Protein 4XG1 (pdb70)

InterPro domains:
  IPR000183 Ornithine/DAP/Arg decarboxylase [PR01179] (58-76)
  IPR000183 Ornithine/DAP/Arg decarboxylase [PR01179] (78-90)
  IPR000183 Ornithine/DAP/Arg decarboxylase [PR01179] (191-204)
  IPR000183 Ornithine/DAP/Arg decarboxylase [PR01179] (271-290)
  IPR000183 Ornithine/DAP/Arg decarboxylase [PR01179] (374-387)
  IPR002986 Diaminopimelate decarboxylase, LysA [MF_02120] (16-417)
  IPR002986 Diaminopimelate decarboxylase, LysA [PR01181] (76-93)
  IPR002986 Diaminopimelate decarboxylase, LysA [PR01181] (165-174)
  IPR002986 Diaminopimelate decarboxylase, LysA [PR01181] (299-317)
  IPR002986 Diaminopimelate decarboxylase, LysA [PR01181] (384-406)
  IPR002986 Diaminopimelate decarboxylase, LysA [TIGR01048] (5-416)
  IPR002986 Diaminopimelate decarboxylase, LysA [cd06828] (27-395)
  IPR009006 Alanine racemase/group IV decarboxylase, C-terminal [G3DSA:2.40.37.10] (17-413)
  IPR009006 Alanine racemase/group IV decarboxylase, C-terminal [SSF50621] (254-418)
  IPR022644 Orn/DAP/Arg decarboxylase 2, N-terminal [PF02784] (36-281)
  IPR022653 Orn/DAP/Arg decarboxylase 2, pyridoxal-phosphate binding site [PS00878] (58-76)
  IPR022657 Orn/DAP/Arg decarboxylase 2, conserved site [PS00879] (226-242)
  IPR029066 PLP-binding barrel [G3DSA:3.20.20.10] (35-278)
  IPR029066 PLP-binding barrel [SSF51419] (27-283)

Sequence (1625 aa):
DHFNYQNRLFVEGLPVEQVVKKTGTPAYIYSRATIERHWQAFDSKHPHLICYAVKANSNLAVLNLMARMGSGFDIVSVGELMRVIQAGGDPKKIVFSGVGKTEIEISAALQANIMCFNVESISELYRINSVAKALNVKAPISIRINPNKFGIEIEQALDVYKIASDLEFLEIKGVDCHIGSQLTIAPFIELDKLLILIDLLAEKGITISHLDLGGGLGVPYDDEPPEPAEYMTAIINRMRLKLIFEPGRAIMANAGVLVTKVEFLKLNDYKNFAIVDAAMNDLIRPALYSAWQNIIPLNTDYQDGQDRPVRSYDIVGPICETGDFLGKERQLALAEGDYLVIRSTGAYGSTMSSNYNSRCRAAEILVDGEKAFIVREREELKDLWRGEHILPIDHFNYQNDGRLFVEGLPVEQVVKKTGTPAYIYSRATIERHWQAFDSAAGKHPHLICYAVKANSNLAVLNLMARMGSGFDIVSVGELMRVIQAGGDPKKIVFSGVGKTEIEISAALQANIMCFNVESISELYRINSVAKALNVKAPISIRINPNIDAGTHPYISTGLKENKFGIEIEQALDVYKIASDLEFLEIKGVDCHIGSQLTEIAPFIEALDKLLILIDLLAEKGITISHLDLGGGLGVPYDDETPPEPAEYMTAIINRMAGRSLKLIFEPGRAIMANAGVLVTKVEFLKLNKNFAIVDAAMNDLIRPALYSAWQNIIPLNTDYQDGQDRPVRSYDIVGPICETGDFLGKERQLALAEGDYLVIRSTGAYGSTMSSNYNSRCRAAEILVDGEKAFIVREREELKDLWRGEHILPIDHFNYQNDGRLFVEGLPVEQVVKKTGTPAYIYSRATIERHWQAFDSAAGKHPHLICYAVKANSNLAVLNLMARMGSGFDIVSVGELMRVIQAGGDPKKIVFSGVGKTEIEISAALQANIMCFNVESISELYRINSVAKALNVKAPISIRINPNIDAGLKENKFGIEIEQALDVYKIASDLEFLEIKGVDCHIGSQLTEIAPFIEALDKLLILIDLLAEKGITISHLDLGGGLGVPYDDETPPEPAEYMTAIINRMAGRSLKLIFEPGRAIMANAGVLVTKVEFLKLNDKNFAIVDAAMNDLIRPALYSAWQNIIPLNTDYQDGQDRPVRSYDIVGPICETGDFLGKERQLALAEGDYLVIRSTGAYGSTMSSNYNSRCRAAEILVDGEKAFIVREREELKDLWRGEHILPIDHFNYQNDGRLFVEGLPVEQVVKKTGTPAYIYSRATIERHWQAFDSAAGHPHLICYAVKANSNLAVLNLMARMGSGFDIVSVGELMRVIQAGGDPKKIVFSGVGKTEIEISAALQANIMCFNVESISELYRINSVAKALNVKAPISIRINPENKFGIEIEQALDVYKIASDLEFLEIKGVDCHIGSQLTEIAPFIEALDKLLILIDLLAEKITISHLDLGGGLGVPYDDETPPEPAEYMTAIINRMGRSLKLIFEPGRAIMANAGVLVTKVEFLKLNDKNFAIVDAAMNDLIRPALYSAWQNIIPLNTDYQDGQDRPVRSYDIVGPICETGDFLGKERQLALAEGDYLVIRSTGAYGSTMSSNYNSRCRAAEILVDGEKAFIVREREELKDLWRGEHILPIHH

CATH classification: 2.40.37.10 (+1 more: 3.20.20.10)

Foldseek 3Di:
DQFDDPVFTARFQGHPCVVCVVAPDFEKEFELVLLVVLQVLQVVPQFEAEAAECLFPVFLVSLLSCQVVVHHHEYAFLVSVVSNVVSVHQQQRYEYEYADYDLVRLLVSVVSPHNEYAYWDLVVLVSNLVSLVVVVAAHEYAFAEDVPSGGDDPVCRVVSVVVQVVRDSYDYAAYEYEHAAQDDDVVLLNCVSVVVVDVVVDVVDDDYQAYESEEHHRDDFDPDDDQSNRDVCVVVVSDPHYYYYHYYLSSFQQRMKTKWFFADWDDDPVAIEGEIADKCLQFVCCLPPVDAWDKAFSDPDDDPPDFFDWDFYWYAYDDDDPSIGDHGGDGTGDDHGTMMMTGRQRTRGRSNHDCPVNNWHHWYWYDDNHDIDGSGHTDDSVVSQVPDDDDDD/DQFDQDVQQFTARQAGGPCVVCVVAPDFEKEFELVLLVVLQVLQVVLLPPFFEAEAAECLFPVFLVSLLSCQVVVHHHEEAFLVSVVSNVVSVHQQQRYEYEYADYDLVRLLVSVVSPHNEYAYWDLVVLVSNLVSLVVVVAAHEYAFAEQEQQDCVVVVVLNVCSVPDRGTDYPVCRCVSVVVNVVRDRYAYAAYEYDRAAQDQELVRLVSVVVRVVVVQVVVVVVVHHYQAYESEEHFRDDFDPGHGDQSSRSSNVVVVSCVDDNRYYYYHYYLSSFQQSMKTKWFFADWDDPLIEGEIADKCLQFVCCLPPVDAWDKAFSGPDDDPPDFFDWDFYFYAYDDDDPSIGDHGGDGTGDDHGTMMMTGRQRTRGRSNHDCPVNNWHHWYWYDDNHDIDTSGHTDDSVVSQVPHDDDDD/DQFDQDPQQFTARFQGGPCVVCVVAPDFEKEFELVLLVVLQVLQVCLLPPFFEAEAAECLFPVFLVSLLSCQVVVHAHEEAFLVSVVSNVVSPHQQQRYEYEYADYDLVGLLVSVVSPHNEYAYWDLVVLVSNLVSLVVVVAAHEYAFAEDDADDDCRPDDSGTDYPVCRVVSVVVNVVRDRYDYAAYEYEHAAQGQELVRLLVVLVVVVVVQVVVVVVVHHYQAYESEEHQRDDQDPGHGDRSSRSSNVVVVSCVDDNRYYYYHYYLSSFQQSMKTKWFFADWDDDPAIAGEIADKCLQFVCCLPPVDAWDKAFSGPDDDPPDFFDWDFYFYAYDDDDPSIGDHGGDTTGDDHGTMMMTGRQRTRGNSNHDCPVNAWHHWYWYDDNHDIDTSGHTDDSVCSQPPPDDDDD/DQFDQDVQQFTARQQGGPCVVCVVAPDFEKEFELVLLLVLQVLQVVLLVAFEAEAAECLFPVFLVSLLSCQVVVHAHEEAFLVSVVSNVVSVHQQQRYEYEYADYDLVRLLVSVVSPHNEYAYWDLVVLVSNLVSLVVVVAAHEYAFAEPCPDRGGDDPVCRCVSVVVQVVRDRYDYAAYEYEHAAQDQELVVLVVVLVVVVVVQVVCVVVPHYQAYESEEHQRDDFDPGHGDQSSRSSNSVSVVCVHRHYYYYHYYLSSFQQRMKTKWFFADWDDDVAIEGEIADKCLQFVCCLPPVDAWDKAFSGPDDDPPDFFDWDFYFYAYDDDDPSIGDHGGDGTGDDHGTMMMTGRQRTRGRSRHDCVVNAWHHWYWYDDNHDIDGSGHTDDSVVSQPPDDDDPDPD

Organism: Psychromonas ingrahamii (strain DSM 17664 / CCUG 51855 / 37) (NCBI:txid357804)

Radius of gyration: 34.73 Å; Cα contacts (8 Å, |Δi|>4): 4039; chains: 4; bounding box: 93×93×92 Å

B-factor: mean 31.54, std 16.33, range [2.0, 98.33]

Structure (mmCIF, N/CA/C/O backbone):
data_4XG1
#
_entry.id   4XG1
#
_cell.length_a   89.960
_cell.length_b   103.130
_cell.length_c   93.590
_cell.angle_alpha   90.00
_cell.angle_beta   94.77
_cell.angle_gamma   90.00
#
_symmetry.space_group_name_H-M   'P 1 21 1'
#
loop_
_entity.id
_entity.type
_entity.pdbx_description
1 polymer 'Diaminopimelate decarboxylase'
2 non-polymer 'THIOCYANATE ION'
3 non-polymer 'POTASSIUM ION'
4 non-polymer PROPANE
5 non-polymer '(2S)-2-amino-6-[[3-hydroxy-2-methyl-5-(phosphonooxymethyl)pyridin-4-yl]methylideneamino]hexanoic acid'
6 water water
#
loop_
_atom_site.group_PDB
_atom_site.id
_atom_site.type_symbol
_atom_site.label_atom_id
_atom_site.label_alt_id
_atom_site.label_comp_id
_atom_site.label_asym_id
_atom_site.label_entity_id
_atom_site.label_seq_id
_atom_site.pdbx_PDB_ins_code
_atom_site.Cartn_x
_atom_site.Cartn_y
_atom_site.Cartn_z
_atom_site.occupancy
_atom_site.B_iso_or_equiv
_atom_site.auth_seq_id
_atom_site.auth_comp_id
_atom_site.auth_asym_id
_atom_site.auth_atom_id
_atom_site.pdbx_PDB_model_num
ATOM 1 N N . ASP A 1 2 ? 2.425 -24.331 13.306 1.00 63.47 2 ASP A N 1
ATOM 2 C CA . ASP A 1 2 ? 2.561 -24.454 14.751 1.00 65.52 2 ASP A CA 1
ATOM 3 C C . ASP A 1 2 ? 3.036 -25.798 15.332 1.00 65.78 2 ASP A C 1
ATOM 4 O O . ASP A 1 2 ? 2.301 -26.766 15.352 1.00 69.10 2 ASP A O 1
ATOM 9 N N . HIS A 1 3 ? 4.253 -25.833 15.843 1.00 57.88 3 HIS A N 1
ATOM 10 C CA . HIS A 1 3 ? 4.751 -26.957 16.612 1.00 55.81 3 HIS A CA 1
ATOM 11 C C . HIS A 1 3 ? 4.780 -26.620 18.098 1.00 51.20 3 HIS A C 1
ATOM 12 O O . HIS A 1 3 ? 5.578 -27.193 18.865 1.00 48.73 3 HIS A O 1
ATOM 19 N N . PHE A 1 4 ? 3.957 -25.643 18.497 1.00 46.97 4 PHE A N 1
ATOM 20 C CA . PHE A 1 4 ? 3.740 -25.352 19.909 1.00 49.26 4 PHE A CA 1
ATOM 21 C C . PHE A 1 4 ? 2.466 -26.090 20.263 1.00 50.50 4 PHE A C 1
ATOM 22 O O . PHE A 1 4 ? 1.387 -25.703 19.813 1.00 43.64 4 PHE A O 1
ATOM 30 N N . ASN A 1 5 ? 2.598 -27.151 21.062 1.00 52.76 5 ASN A N 1
ATOM 31 C CA . ASN A 1 5 ? 1.510 -28.145 21.251 1.00 53.83 5 ASN A CA 1
ATOM 32 C C . ASN A 1 5 ? 1.493 -28.725 22.647 1.00 46.11 5 ASN A C 1
ATOM 33 O O . ASN A 1 5 ? 2.540 -29.097 23.186 1.00 42.25 5 ASN A O 1
ATOM 38 N N . TYR A 1 6 ? 0.317 -28.737 23.263 1.00 46.13 6 TYR A N 1
ATOM 39 C CA . TYR A 1 6 ? 0.171 -29.356 24.589 1.00 53.69 6 TYR A CA 1
ATOM 40 C C . TYR A 1 6 ? 0.291 -30.891 24.391 1.00 55.73 6 TYR A C 1
ATOM 41 O O . TYR A 1 6 ? -0.134 -31.392 23.357 1.00 55.51 6 TYR A O 1
ATOM 50 N N . GLN A 1 7 ? 0.895 -31.593 25.355 1.00 52.14 7 GLN A N 1
ATOM 51 C CA . GLN A 1 7 ? 1.329 -32.995 25.170 1.00 53.16 7 GLN A CA 1
ATOM 52 C C . GLN A 1 7 ? 1.760 -33.646 26.508 1.00 54.67 7 GLN A C 1
ATOM 53 O O . GLN A 1 7 ? 2.940 -33.973 26.710 1.00 58.06 7 GLN A O 1
ATOM 55 N N . ASN A 1 8 ? 0.775 -33.808 27.400 1.00 51.60 8 ASN A N 1
ATOM 56 C CA . ASN A 1 8 ? 0.832 -34.707 28.561 1.00 48.44 8 ASN A CA 1
ATOM 57 C C . ASN A 1 8 ? -0.591 -34.975 28.956 1.00 43.26 8 ASN A C 1
ATOM 58 O O . ASN A 1 8 ? -0.841 -35.138 30.123 1.00 39.28 8 ASN A O 1
ATOM 60 N N . ARG A 1 11 ? 1.732 -30.627 29.748 1.00 50.92 11 ARG A N 1
ATOM 61 C CA . ARG A 1 11 ? 2.875 -29.757 29.566 1.00 48.95 11 ARG A CA 1
ATOM 62 C C . ARG A 1 11 ? 2.993 -29.265 28.079 1.00 51.12 11 ARG A C 1
ATOM 63 O O . ARG A 1 11 ? 2.730 -30.010 27.107 1.00 49.22 11 ARG A O 1
ATOM 65 N N . LEU A 1 12 ? 3.303 -27.967 27.911 1.00 51.91 12 LEU A N 1
ATOM 66 C CA . LEU A 1 12 ? 3.441 -27.349 26.568 1.00 46.74 12 LEU A CA 1
ATOM 67 C C . LEU A 1 12 ? 4.793 -27.672 25.972 1.00 42.17 12 LEU A C 1
ATOM 68 O O . LEU A 1 12 ? 5.811 -27.588 26.635 1.00 37.79 12 LEU A O 1
ATOM 73 N N . PHE A 1 13 ? 4.788 -28.044 24.706 1.00 43.67 13 PHE A N 1
ATOM 74 C CA . PHE A 1 13 ? 6.001 -28.463 24.037 1.00 49.60 13 PHE A CA 1
ATOM 75 C C . PHE A 1 13 ? 6.232 -27.568 22.860 1.00 42.99 13 PHE A C 1
ATOM 76 O O . PHE A 1 13 ? 5.297 -27.069 22.240 1.00 42.54 13 PHE A O 1
ATOM 84 N N . VAL A 1 14 ? 7.498 -27.425 22.527 1.00 38.75 14 VAL A N 1
ATOM 85 C CA . VAL A 1 14 ? 7.884 -26.762 21.306 1.00 35.34 14 VAL A CA 1
ATOM 86 C C . VAL A 1 14 ? 8.679 -27.810 20.564 1.00 35.62 14 VAL A C 1
ATOM 87 O O . VAL A 1 14 ? 9.764 -28.190 21.011 1.00 31.36 14 VAL A O 1
ATOM 91 N N . GLU A 1 15 ? 8.142 -28.248 19.434 1.00 39.94 15 GLU A N 1
ATOM 92 C CA . GLU A 1 15 ? 8.693 -29.392 18.719 1.00 46.12 15 GLU A CA 1
ATOM 93 C C . GLU A 1 15 ? 8.924 -30.478 19.766 1.00 45.12 15 GLU A C 1
ATOM 94 O O . GLU A 1 15 ? 8.019 -30.750 20.555 1.00 47.76 15 GLU A O 1
ATOM 100 N N . GLY A 1 16 ? 10.123 -31.025 19.858 1.00 44.25 16 GLY A N 1
ATOM 101 C CA . GLY A 1 16 ? 10.369 -32.115 20.783 1.00 45.94 16 GLY A CA 1
ATOM 102 C C . GLY A 1 16 ? 10.631 -31.747 22.219 1.00 49.67 16 GLY A C 1
ATOM 103 O O . GLY A 1 16 ? 10.834 -32.629 23.057 1.00 57.07 16 GLY A O 1
ATOM 104 N N . LEU A 1 17 ? 10.637 -30.462 22.548 1.00 53.09 17 LEU A N 1
ATOM 105 C CA . LEU A 1 17 ? 11.067 -30.057 23.884 1.00 53.82 17 LEU A CA 1
ATOM 106 C C . LEU A 1 17 ? 9.958 -29.423 24.710 1.00 51.54 17 LEU A C 1
ATOM 107 O O . LEU A 1 17 ? 9.153 -28.634 24.210 1.00 50.43 17 LEU A O 1
ATOM 112 N N . PRO A 1 18 ? 9.947 -29.733 26.002 1.00 49.10 18 PRO A N 1
ATOM 113 C CA . PRO A 1 18 ? 9.082 -28.981 26.881 1.00 47.98 18 PRO A CA 1
ATOM 114 C C . PRO A 1 18 ? 9.586 -27.550 26.972 1.00 44.56 18 PRO A C 1
ATOM 115 O O . PRO A 1 18 ? 10.779 -27.309 27.109 1.00 47.37 18 PRO A O 1
ATOM 119 N N . VAL A 1 19 ? 8.664 -26.607 26.940 1.00 44.44 19 VAL A N 1
ATOM 120 C CA . VAL A 1 19 ? 9.015 -25.203 27.033 1.00 41.45 19 VAL A CA 1
ATOM 121 C C . VAL A 1 19 ? 9.642 -24.932 28.385 1.00 43.24 19 VAL A C 1
ATOM 122 O O . VAL A 1 19 ? 10.603 -24.204 28.470 1.00 45.51 19 VAL A O 1
ATOM 126 N N . GLU A 1 20 ? 9.133 -25.549 29.446 1.00 50.35 20 GLU A N 1
ATOM 127 C CA . GLU A 1 20 ? 9.694 -25.325 30.782 1.00 56.11 20 GLU A CA 1
ATOM 128 C C . GLU A 1 20 ? 11.187 -25.643 30.827 1.00 52.66 20 GLU A C 1
ATOM 129 O O . GLU A 1 20 ? 11.931 -25.045 31.608 1.00 46.63 20 GLU A O 1
ATOM 135 N N . GLN A 1 21 ? 11.610 -26.587 29.996 1.00 54.97 21 GLN A N 1
ATOM 136 C CA . GLN A 1 21 ? 12.989 -27.037 29.999 1.00 61.11 21 GLN A CA 1
ATOM 137 C C . GLN A 1 21 ? 13.932 -25.987 29.446 1.00 53.68 21 GLN A C 1
ATOM 138 O O . GLN A 1 21 ? 14.998 -25.735 30.010 1.00 48.51 21 GLN A O 1
ATOM 144 N N . VAL A 1 22 ? 13.521 -25.349 28.364 1.00 51.06 22 VAL A N 1
ATOM 145 C CA . VAL A 1 22 ? 14.359 -24.293 27.786 1.00 53.63 22 VAL A CA 1
ATOM 146 C C . VAL A 1 22 ? 14.430 -23.064 28.717 1.00 49.35 22 VAL A C 1
ATOM 147 O O . VAL A 1 22 ? 15.490 -22.642 29.131 1.00 50.14 22 VAL A O 1
ATOM 151 N N . VAL A 1 23 ? 13.304 -22.552 29.148 1.00 46.00 23 VAL A N 1
ATOM 152 C CA . VAL A 1 23 ? 13.356 -21.369 29.985 1.00 50.21 23 VAL A CA 1
ATOM 153 C C . VAL A 1 23 ? 14.048 -21.586 31.332 1.00 54.58 23 VAL A C 1
ATOM 154 O O . VAL A 1 23 ? 14.365 -20.618 32.034 1.00 57.95 23 VAL A O 1
ATOM 158 N N . LYS A 1 24 ? 14.242 -22.848 31.713 1.00 60.28 24 LYS A N 1
ATOM 159 C CA . LYS A 1 24 ? 14.918 -23.179 32.966 1.00 60.22 24 LYS A CA 1
ATOM 160 C C . LYS A 1 24 ? 16.386 -22.825 32.806 1.00 60.82 24 LYS A C 1
ATOM 161 O O . LYS A 1 24 ? 16.986 -22.259 33.716 1.00 61.83 24 LYS A O 1
ATOM 162 N N . LYS A 1 25 ? 16.956 -23.127 31.641 1.00 63.06 25 LYS A N 1
ATOM 163 C CA . LYS A 1 25 ? 18.366 -22.805 31.393 1.00 63.22 25 LYS A CA 1
ATOM 164 C C . LYS A 1 25 ? 18.552 -21.304 31.204 1.00 61.66 25 LYS A C 1
ATOM 165 O O . LYS A 1 25 ? 19.373 -20.682 31.885 1.00 66.10 25 LYS A O 1
ATOM 171 N N . THR A 1 26 ? 17.740 -20.715 30.330 1.00 55.18 26 THR A N 1
ATOM 172 C CA . THR A 1 26 ? 17.887 -19.311 29.942 1.00 47.54 26 THR A CA 1
ATOM 173 C C . THR A 1 26 ? 17.253 -18.268 30.886 1.00 38.27 26 THR A C 1
ATOM 174 O O . THR A 1 26 ? 17.685 -17.130 30.924 1.00 34.65 26 THR A O 1
ATOM 178 N N . GLY A 1 27 ? 16.228 -18.656 31.635 1.00 34.60 27 GLY A N 1
ATOM 179 C CA . GLY A 1 27 ? 15.443 -17.699 32.424 1.00 29.21 27 GLY A CA 1
ATOM 180 C C . GLY A 1 27 ? 14.451 -16.944 31.560 1.00 25.55 27 GLY A C 1
ATOM 181 O O . GLY A 1 27 ? 14.482 -17.022 30.323 1.00 25.14 27 GLY A O 1
ATOM 182 N N . THR A 1 28 ? 13.587 -16.178 32.211 1.00 23.14 28 THR A N 1
ATOM 183 C CA . THR A 1 28 ? 12.641 -15.320 31.515 1.00 21.00 28 THR A CA 1
ATOM 184 C C . THR A 1 28 ? 12.995 -13.862 31.726 1.00 19.03 28 THR A C 1
ATOM 185 O O . THR A 1 28 ? 13.692 -13.554 32.680 1.00 17.53 28 THR A O 1
ATOM 189 N N . PRO A 1 29 ? 12.551 -12.956 30.836 1.00 17.78 29 PRO A N 1
ATOM 190 C CA . PRO A 1 29 ? 11.770 -13.290 29.649 1.00 17.35 29 PRO A CA 1
ATOM 191 C C . PRO A 1 29 ? 12.620 -13.902 28.551 1.00 16.59 29 PRO A C 1
ATOM 192 O O . PRO A 1 29 ? 13.838 -13.652 28.489 1.00 15.01 29 PRO A O 1
ATOM 196 N N . ALA A 1 30 ? 11.958 -14.653 27.674 1.00 15.17 30 ALA A N 1
ATOM 197 C CA . ALA A 1 30 ? 12.636 -15.317 26.587 1.00 14.33 30 ALA A CA 1
ATOM 198 C C . ALA A 1 30 ? 11.743 -15.502 25.390 1.00 13.90 30 ALA A C 1
ATOM 199 O O . ALA A 1 30 ? 10.601 -15.956 25.517 1.00 15.93 30 ALA A O 1
ATOM 201 N N . TYR A 1 31 ? 12.253 -15.176 24.221 1.00 12.89 31 TYR A N 1
ATOM 202 C CA . TYR A 1 31 ? 11.554 -15.503 22.993 1.00 13.68 31 TYR A CA 1
ATOM 203 C C . TYR A 1 31 ? 11.986 -16.889 22.572 1.00 14.55 31 TYR A C 1
ATOM 204 O O . TYR A 1 31 ? 13.175 -17.228 22.682 1.00 14.26 31 TYR A O 1
ATOM 213 N N . ILE A 1 32 ? 11.044 -17.672 22.090 1.00 16.24 32 ILE A N 1
ATOM 214 C CA . ILE A 1 32 ? 11.333 -19.042 21.660 1.00 18.52 32 ILE A CA 1
ATOM 215 C C . ILE A 1 32 ? 10.760 -19.286 20.317 1.00 19.99 32 ILE A C 1
ATOM 216 O O . ILE A 1 32 ? 9.571 -19.034 20.089 1.00 21.11 32 ILE A O 1
ATOM 221 N N . TYR A 1 33 ? 11.613 -19.748 19.408 1.00 21.32 33 TYR A N 1
ATOM 222 C CA . TYR A 1 33 ? 11.212 -19.945 18.029 1.00 23.74 33 TYR A CA 1
ATOM 223 C C . TYR A 1 33 ? 11.287 -21.432 17.612 1.00 26.43 33 TYR A C 1
ATOM 224 O O . TYR A 1 33 ? 12.203 -22.141 18.012 1.00 23.75 33 TYR A O 1
ATOM 233 N N . SER A 1 34 ? 10.316 -21.860 16.789 1.00 29.82 34 SER A N 1
ATOM 234 C CA . SER A 1 34 ? 10.295 -23.187 16.168 1.00 28.23 34 SER A CA 1
ATOM 235 C C . SER A 1 34 ? 10.962 -23.160 14.821 1.00 28.25 34 SER A C 1
ATOM 236 O O . SER A 1 34 ? 10.441 -22.568 13.858 1.00 23.54 34 SER A O 1
ATOM 239 N N . ARG A 1 35 ? 12.060 -23.877 14.685 1.00 31.34 35 ARG A N 1
ATOM 240 C CA . ARG A 1 35 ? 12.649 -24.043 13.348 1.00 37.03 35 ARG A CA 1
ATOM 241 C C . ARG A 1 35 ? 11.678 -24.626 12.307 1.00 39.29 35 ARG A C 1
ATOM 242 O O . ARG A 1 35 ? 11.609 -24.165 11.154 1.00 41.70 35 ARG A O 1
ATOM 250 N N . ALA A 1 36 ? 10.976 -25.683 12.705 1.00 40.52 36 ALA A N 1
ATOM 251 C CA . ALA A 1 36 ? 10.101 -26.407 11.792 1.00 41.13 36 ALA A CA 1
ATOM 252 C C . ALA A 1 36 ? 9.010 -25.502 11.313 1.00 39.99 36 ALA A C 1
ATOM 253 O O . ALA A 1 36 ? 8.657 -25.489 10.132 1.00 38.96 36 ALA A O 1
ATOM 255 N N . THR A 1 37 ? 8.450 -24.736 12.239 1.00 40.21 37 THR A N 1
ATOM 256 C CA . THR A 1 37 ? 7.352 -23.838 11.871 1.00 36.87 37 THR A CA 1
ATOM 257 C C . THR A 1 37 ? 7.819 -22.808 10.878 1.00 34.03 37 THR A C 1
ATOM 258 O O . THR A 1 37 ? 7.099 -22.468 9.952 1.00 36.21 37 THR A O 1
ATOM 262 N N . ILE A 1 38 ? 9.032 -22.314 11.056 1.00 35.45 38 ILE A N 1
ATOM 263 C CA . ILE A 1 38 ? 9.561 -21.289 10.143 1.00 37.22 38 ILE A CA 1
ATOM 264 C C . ILE A 1 38 ? 9.695 -21.867 8.726 1.00 37.33 38 ILE A C 1
ATOM 265 O O . ILE A 1 38 ? 9.300 -21.241 7.722 1.00 31.87 38 ILE A O 1
ATOM 270 N N . GLU A 1 39 ? 10.276 -23.065 8.668 1.00 40.21 39 GLU A N 1
ATOM 271 C CA . GLU A 1 39 ? 10.537 -23.738 7.392 1.00 40.40 39 GLU A CA 1
ATOM 272 C C . GLU A 1 39 ? 9.253 -24.127 6.706 1.00 46.23 39 GLU A C 1
ATOM 273 O O . GLU A 1 39 ? 9.033 -23.802 5.527 1.00 55.59 39 GLU A O 1
ATOM 279 N N . ARG A 1 40 ? 8.346 -24.735 7.456 1.00 47.75 40 ARG A N 1
ATOM 280 C CA . ARG A 1 40 ? 7.061 -25.075 6.894 1.00 50.46 40 ARG A CA 1
ATOM 281 C C . ARG A 1 40 ? 6.398 -23.855 6.290 1.00 51.04 40 ARG A C 1
ATOM 282 O O . ARG A 1 40 ? 5.874 -23.908 5.167 1.00 58.36 40 ARG A O 1
ATOM 290 N N . HIS A 1 41 ? 6.408 -22.746 7.027 1.00 53.14 41 HIS A N 1
ATOM 291 C CA . HIS A 1 41 ? 5.692 -21.558 6.576 1.00 53.74 41 HIS A CA 1
ATOM 292 C C . HIS A 1 41 ? 6.330 -20.939 5.320 1.00 54.05 41 HIS A C 1
ATOM 293 O O . HIS A 1 41 ? 5.609 -20.411 4.471 1.00 52.92 41 HIS A O 1
ATOM 300 N N . TRP A 1 42 ? 7.660 -20.991 5.204 1.00 53.92 42 TRP A N 1
ATOM 301 C CA . TRP A 1 42 ? 8.345 -20.449 4.013 1.00 53.80 42 TRP A CA 1
ATOM 302 C C . TRP A 1 42 ? 8.023 -21.334 2.809 1.00 53.59 42 TRP A C 1
ATOM 303 O O . TRP A 1 42 ? 7.691 -20.836 1.737 1.00 51.45 42 TRP A O 1
ATOM 305 N N . GLN A 1 43 ? 8.048 -22.647 3.024 1.00 52.26 43 GLN A N 1
ATOM 306 C CA . GLN A 1 43 ? 7.697 -23.616 1.969 1.00 51.90 43 GLN A CA 1
ATOM 307 C C . GLN A 1 43 ? 6.253 -23.553 1.500 1.00 50.96 43 GLN A C 1
ATOM 308 O O . GLN A 1 43 ? 5.981 -23.569 0.294 1.00 51.90 43 GLN A O 1
ATOM 314 N N . ALA A 1 44 ? 5.326 -23.478 2.436 1.00 49.60 44 ALA A N 1
ATOM 315 C CA . ALA A 1 44 ? 3.935 -23.266 2.069 1.00 54.88 44 ALA A CA 1
ATOM 316 C C . ALA A 1 44 ? 3.798 -22.187 0.990 1.00 53.97 44 ALA A C 1
ATOM 317 O O . ALA A 1 44 ? 3.037 -22.347 0.039 1.00 61.17 44 ALA A O 1
ATOM 318 N N . PHE A 1 45 ? 4.528 -21.089 1.140 1.00 50.53 45 PHE A N 1
ATOM 319 C CA . PHE A 1 45 ? 4.512 -20.012 0.139 1.00 46.67 45 PHE A CA 1
ATOM 320 C C . PHE A 1 45 ? 5.212 -20.415 -1.174 1.00 51.66 45 PHE A C 1
ATOM 321 O O . PHE A 1 45 ? 4.755 -20.100 -2.270 1.00 51.95 45 PHE A O 1
ATOM 329 N N . ASP A 1 46 ? 6.377 -21.028 -1.037 1.00 48.18 46 ASP A N 1
ATOM 330 C CA . ASP A 1 46 ? 7.213 -21.309 -2.178 1.00 49.13 46 ASP A CA 1
ATOM 331 C C . ASP A 1 46 ? 6.527 -22.307 -3.124 1.00 48.50 46 ASP A C 1
ATOM 332 O O . ASP A 1 46 ? 6.459 -22.093 -4.335 1.00 39.36 46 ASP A O 1
ATOM 337 N N . SER A 1 47 ? 6.044 -23.400 -2.535 1.00 48.39 47 SER A N 1
ATOM 338 C CA . SER A 1 47 ? 5.267 -24.385 -3.249 1.00 39.17 47 SER A CA 1
ATOM 339 C C . SER A 1 47 ? 3.963 -23.753 -3.697 1.00 35.54 47 SER A C 1
ATOM 340 O O . SER A 1 47 ? 3.790 -23.529 -4.875 1.00 29.35 47 SER A O 1
ATOM 343 N N . LYS A 1 51 ? 6.674 -23.387 -9.701 1.00 65.47 51 LYS A N 1
ATOM 344 C CA . LYS A 1 51 ? 6.866 -23.342 -11.156 1.00 65.87 51 LYS A CA 1
ATOM 345 C C . LYS A 1 51 ? 6.843 -21.903 -11.658 1.00 67.56 51 LYS A C 1
ATOM 346 O O . LYS A 1 51 ? 7.906 -21.328 -11.958 1.00 79.64 51 LYS A O 1
ATOM 348 N N . HIS A 1 52 ? 5.668 -21.276 -11.679 1.00 60.97 52 HIS A N 1
ATOM 349 C CA . HIS A 1 52 ? 5.572 -19.924 -12.209 1.00 62.58 52 HIS A CA 1
ATOM 350 C C . HIS A 1 52 ? 6.818 -19.210 -11.694 1.00 71.75 52 HIS A C 1
ATOM 351 O O . HIS A 1 52 ? 7.122 -19.333 -10.499 1.00 89.44 52 HIS A O 1
ATOM 358 N N . PRO A 1 53 ? 7.583 -18.540 -12.584 1.00 69.08 53 PRO A N 1
ATOM 359 C CA . PRO A 1 53 ? 8.823 -17.873 -12.167 1.00 62.14 53 PRO A CA 1
ATOM 360 C C . PRO A 1 53 ? 8.558 -16.944 -10.969 1.00 57.02 53 PRO A C 1
ATOM 361 O O . PRO A 1 53 ? 7.801 -15.971 -11.073 1.00 53.44 53 PRO A O 1
ATOM 362 N N . HIS A 1 54 ? 9.152 -17.273 -9.827 1.00 50.00 54 HIS A N 1
ATOM 363 C CA . HIS A 1 54 ? 8.928 -16.516 -8.602 1.00 50.26 54 HIS A CA 1
ATOM 364 C C . HIS A 1 54 ? 10.169 -16.408 -7.717 1.00 46.06 54 HIS A C 1
ATOM 365 O O . HIS A 1 54 ? 11.094 -17.242 -7.767 1.00 37.11 54 HIS A O 1
ATOM 372 N N . LEU A 1 55 ? 10.148 -15.392 -6.864 1.00 41.11 55 LEU A N 1
ATOM 373 C CA . LEU A 1 55 ? 11.082 -15.346 -5.731 1.00 39.90 55 LEU A CA 1
ATOM 374 C C . LEU A 1 55 ? 10.354 -14.956 -4.450 1.00 37.40 55 LEU A C 1
ATOM 375 O O . LEU A 1 55 ? 9.503 -14.068 -4.434 1.00 33.97 55 LEU A O 1
ATOM 380 N N . ILE A 1 56 ? 10.698 -15.647 -3.371 1.00 38.80 56 ILE A N 1
ATOM 381 C CA . ILE A 1 56 ? 10.208 -15.278 -2.046 1.00 38.87 56 ILE A CA 1
ATOM 382 C C . ILE A 1 56 ? 11.258 -14.534 -1.240 1.00 33.44 56 ILE A C 1
ATOM 383 O O . ILE A 1 56 ? 12.286 -15.104 -0.833 1.00 25.94 56 ILE A O 1
ATOM 388 N N . CYS A 1 57 ? 10.981 -13.239 -1.101 1.00 29.01 57 CYS A N 1
ATOM 389 C CA . CYS A 1 57 ? 11.869 -12.307 -0.419 1.00 31.04 57 CYS A CA 1
ATOM 390 C C . CYS A 1 57 ? 11.388 -12.042 0.992 1.00 26.03 57 CYS A C 1
ATOM 391 O O . CYS A 1 57 ? 10.631 -11.132 1.210 1.00 24.40 57 CYS A O 1
ATOM 394 N N . TYR A 1 58 ? 11.791 -12.884 1.917 1.00 24.35 58 TYR A N 1
ATOM 395 C CA . TYR A 1 58 ? 11.386 -12.732 3.302 1.00 25.24 58 TYR A CA 1
ATOM 396 C C . TYR A 1 58 ? 11.619 -11.316 3.800 1.00 23.50 58 TYR A C 1
ATOM 397 O O . TYR A 1 58 ? 12.643 -10.712 3.509 1.00 23.92 58 TYR A O 1
ATOM 406 N N . ALA A 1 59 ? 10.635 -10.786 4.506 1.00 20.70 59 ALA A N 1
ATOM 407 C CA . ALA A 1 59 ? 10.669 -9.416 4.985 1.00 18.41 59 ALA A CA 1
ATOM 408 C C . ALA A 1 59 ? 11.416 -9.382 6.325 1.00 18.27 59 ALA A C 1
ATOM 409 O O . ALA A 1 59 ? 10.879 -9.718 7.374 1.00 18.70 59 ALA A O 1
ATOM 411 N N . VAL A 1 60 ? 12.666 -8.951 6.270 1.00 16.70 60 VAL A N 1
ATOM 412 C CA . VAL A 1 60 ? 13.605 -9.070 7.394 1.00 15.68 60 VAL A CA 1
ATOM 413 C C . VAL A 1 60 ? 13.117 -8.374 8.650 1.00 13.64 60 VAL A C 1
ATOM 414 O O . VAL A 1 60 ? 13.307 -8.845 9.750 1.00 14.75 60 VAL A O 1
ATOM 418 N N . LYS A 1 61 ? 12.453 -7.273 8.447 1.00 12.75 61 LYS A N 1
ATOM 419 C CA . LYS A 1 61 ? 11.912 -6.445 9.510 1.00 13.36 61 LYS A CA 1
ATOM 420 C C . LYS A 1 61 ? 11.058 -7.203 10.521 1.00 12.18 61 LYS A C 1
ATOM 421 O O . LYS A 1 61 ? 10.871 -6.725 11.629 1.00 11.32 61 LYS A O 1
ATOM 427 N N . ALA A 1 62 ? 10.463 -8.325 10.101 1.00 11.49 62 ALA A N 1
ATOM 428 C CA . ALA A 1 62 ? 9.527 -9.072 10.961 1.00 11.07 62 ALA A CA 1
ATOM 429 C C . ALA A 1 62 ? 10.269 -9.745 12.042 1.00 10.42 62 ALA A C 1
ATOM 430 O O . ALA A 1 62 ? 9.795 -9.898 13.152 1.00 9.77 62 ALA A O 1
ATOM 432 N N . ASN A 1 63 ? 11.475 -10.146 11.698 1.00 10.94 63 ASN A N 1
ATOM 433 C CA . ASN A 1 63 ? 12.357 -10.823 12.621 1.00 11.48 63 ASN A CA 1
ATOM 434 C C . ASN A 1 63 ? 13.680 -10.957 11.940 1.00 12.17 63 ASN A C 1
ATOM 435 O O . ASN A 1 63 ? 13.782 -11.646 10.904 1.00 13.56 63 ASN A O 1
ATOM 440 N N . SER A 1 64 ? 14.686 -10.280 12.464 1.00 12.08 64 SER A N 1
ATOM 441 C CA . SER A 1 64 ? 15.966 -10.094 11.746 1.00 11.82 64 SER A CA 1
ATOM 442 C C . SER A 1 64 ? 17.090 -10.876 12.378 1.00 11.69 64 SER A C 1
ATOM 443 O O . SER A 1 64 ? 18.233 -10.718 12.036 1.00 10.61 64 SER A O 1
ATOM 446 N N . ASN A 1 65 ? 16.750 -11.753 13.297 1.00 13.15 65 ASN A N 1
ATOM 447 C CA . ASN A 1 65 ? 17.741 -12.532 13.957 1.00 14.67 65 ASN A CA 1
ATOM 448 C C . ASN A 1 65 ? 18.564 -13.355 12.968 1.00 15.59 65 ASN A C 1
ATOM 449 O O . ASN A 1 65 ? 18.032 -13.929 12.018 1.00 13.52 65 ASN A O 1
ATOM 454 N N . LEU A 1 66 ? 19.861 -13.436 13.221 1.00 17.70 66 LEU A N 1
ATOM 455 C CA . LEU A 1 66 ? 20.786 -14.078 12.275 1.00 19.28 66 LEU A CA 1
ATOM 456 C C . LEU A 1 66 ? 20.492 -15.551 11.986 1.00 18.98 66 LEU A C 1
ATOM 457 O O . LEU A 1 66 ? 20.561 -15.979 10.846 1.00 19.23 66 LEU A O 1
ATOM 462 N N . ALA A 1 67 ? 20.128 -16.304 13.007 1.00 18.99 67 ALA A N 1
ATOM 463 C CA . ALA A 1 67 ? 19.779 -17.714 12.829 1.00 18.07 67 ALA A CA 1
ATOM 464 C C . ALA A 1 67 ? 18.547 -17.835 11.996 1.00 19.02 67 ALA A C 1
ATOM 465 O O . ALA A 1 67 ? 18.464 -18.688 11.130 1.00 22.63 67 ALA A O 1
ATOM 467 N N . VAL A 1 68 ? 17.589 -16.960 12.221 1.00 18.99 68 VAL A N 1
ATOM 468 C CA . VAL A 1 68 ? 16.357 -16.993 11.467 1.00 18.97 68 VAL A CA 1
ATOM 469 C C . VAL A 1 68 ? 16.635 -16.686 10.013 1.00 22.37 68 VAL A C 1
ATOM 470 O O . VAL A 1 68 ? 16.090 -17.328 9.109 1.00 24.94 68 VAL A O 1
ATOM 474 N N . LEU A 1 69 ? 17.435 -15.667 9.770 1.00 24.09 69 LEU A N 1
ATOM 475 C CA . LEU A 1 69 ? 17.715 -15.282 8.395 1.00 24.51 69 LEU A CA 1
ATOM 476 C C . LEU A 1 69 ? 18.461 -16.413 7.708 1.00 26.24 69 LEU A C 1
ATOM 477 O O . LEU A 1 69 ? 18.227 -16.716 6.542 1.00 23.19 69 LEU A O 1
ATOM 482 N N . ASN A 1 70 ? 19.332 -17.049 8.474 1.00 27.13 70 ASN A N 1
ATOM 483 C CA . ASN A 1 70 ? 20.093 -18.119 7.958 1.00 30.99 70 ASN A CA 1
ATOM 484 C C . ASN A 1 70 ? 19.213 -19.288 7.521 1.00 37.21 70 ASN A C 1
ATOM 485 O O . ASN A 1 70 ? 19.485 -19.932 6.520 1.00 44.36 70 ASN A O 1
ATOM 490 N N . LEU A 1 71 ? 18.173 -19.603 8.279 1.00 41.14 71 LEU A N 1
ATOM 491 C CA . LEU A 1 71 ? 17.273 -20.676 7.875 1.00 39.72 71 LEU A CA 1
ATOM 492 C C . LEU A 1 71 ? 16.730 -20.390 6.502 1.00 40.60 71 LEU A C 1
ATOM 493 O O . LEU A 1 71 ? 16.675 -21.288 5.660 1.00 45.97 71 LEU A O 1
ATOM 498 N N . MET A 1 72 ? 16.303 -19.153 6.277 1.00 39.25 72 MET A N 1
ATOM 499 C CA . MET A 1 72 ? 15.780 -18.794 4.977 1.00 38.81 72 MET A CA 1
ATOM 500 C C . MET A 1 72 ? 16.858 -18.945 3.913 1.00 41.21 72 MET A C 1
ATOM 501 O O . MET A 1 72 ? 16.604 -19.461 2.829 1.00 41.65 72 MET A O 1
ATOM 506 N N . ALA A 1 73 ? 18.064 -18.488 4.239 1.00 40.48 73 ALA A N 1
ATOM 507 C CA . ALA A 1 73 ? 19.164 -18.496 3.291 1.00 39.54 73 ALA A CA 1
ATOM 508 C C . ALA A 1 73 ? 19.464 -19.919 2.811 1.00 42.03 73 ALA A C 1
ATOM 509 O O . ALA A 1 73 ? 19.755 -20.132 1.643 1.00 38.77 73 ALA A O 1
ATOM 511 N N . ARG A 1 74 ? 19.392 -20.886 3.725 1.00 44.76 74 ARG A N 1
ATOM 512 C CA . ARG A 1 74 ? 19.631 -22.288 3.393 1.00 40.08 74 ARG A CA 1
ATOM 513 C C . ARG A 1 74 ? 18.590 -22.857 2.449 1.00 41.35 74 ARG A C 1
ATOM 514 O O . ARG A 1 74 ? 18.912 -23.648 1.582 1.00 49.74 74 ARG A O 1
ATOM 522 N N . MET A 1 75 ? 17.354 -22.437 2.598 1.00 42.99 75 MET A N 1
ATOM 523 C CA . MET A 1 75 ? 16.315 -22.863 1.692 1.00 45.29 75 MET A CA 1
ATOM 524 C C . MET A 1 75 ? 16.328 -22.097 0.387 1.00 46.51 75 MET A C 1
ATOM 525 O O . MET A 1 75 ? 15.423 -22.280 -0.446 1.00 52.32 75 MET A O 1
ATOM 530 N N . GLY A 1 76 ? 17.311 -21.212 0.208 1.00 43.91 76 GLY A N 1
ATOM 531 C CA . GLY A 1 76 ? 17.468 -20.483 -1.054 1.00 38.36 76 GLY A CA 1
ATOM 532 C C . GLY A 1 76 ? 16.621 -19.240 -1.184 1.00 35.18 76 GLY A C 1
ATOM 533 O O . GLY A 1 76 ? 16.499 -18.675 -2.280 1.00 29.90 76 GLY A O 1
ATOM 534 N N . SER A 1 77 ? 16.072 -18.782 -0.051 1.00 35.10 77 SER A N 1
ATOM 535 C CA . SER A 1 77 ? 15.194 -17.604 -0.014 1.00 29.92 77 SER A CA 1
ATOM 536 C C . SER A 1 77 ? 15.877 -16.328 -0.428 1.00 24.57 77 SER A C 1
ATOM 537 O O . SER A 1 77 ? 17.080 -16.168 -0.287 1.00 20.65 77 SER A O 1
ATOM 540 N N . GLY A 1 78 ? 15.069 -15.432 -0.937 1.00 24.19 78 GLY A N 1
ATOM 541 C CA . GLY A 1 78 ? 15.465 -14.054 -1.113 1.00 27.73 78 GLY A CA 1
ATOM 542 C C . GLY A 1 78 ? 15.052 -13.278 0.135 1.00 28.98 78 GLY A C 1
ATOM 543 O O . GLY A 1 78 ? 14.431 -13.837 1.051 1.00 30.61 78 GLY A O 1
ATOM 544 N N . PHE A 1 79 ? 15.364 -11.986 0.151 1.00 27.35 79 PHE A N 1
ATOM 545 C CA . PHE A 1 79 ? 15.112 -11.151 1.309 1.00 24.44 79 PHE A CA 1
ATOM 546 C C . PHE A 1 79 ? 14.653 -9.795 0.861 1.00 21.66 79 PHE A C 1
ATOM 547 O O . PHE A 1 79 ? 15.188 -9.250 -0.090 1.00 21.35 79 PHE A O 1
ATOM 555 N N . ASP A 1 80 ? 13.675 -9.256 1.575 1.00 19.21 80 ASP A N 1
ATOM 556 C CA . ASP A 1 80 ? 13.265 -7.870 1.413 1.00 18.52 80 ASP A CA 1
ATOM 557 C C . ASP A 1 80 ? 13.814 -7.078 2.620 1.00 18.29 80 ASP A C 1
ATOM 558 O O . ASP A 1 80 ? 13.568 -7.453 3.764 1.00 19.53 80 ASP A O 1
ATOM 563 N N . ILE A 1 81 ? 14.562 -6.010 2.352 1.00 15.86 81 ILE A N 1
ATOM 564 C CA . ILE A 1 81 ? 15.249 -5.260 3.386 1.00 14.58 81 ILE A CA 1
ATOM 565 C C . ILE A 1 81 ? 14.799 -3.836 3.309 1.00 14.74 81 ILE A C 1
ATOM 566 O O . ILE A 1 81 ? 14.338 -3.379 2.242 1.00 17.25 81 ILE A O 1
ATOM 571 N N . VAL A 1 82 ? 14.971 -3.113 4.404 1.00 12.95 82 VAL A N 1
ATOM 572 C CA . VAL A 1 82 ? 14.656 -1.687 4.439 1.00 12.17 82 VAL A CA 1
ATOM 573 C C . VAL A 1 82 ? 15.764 -0.775 4.951 1.00 10.82 82 VAL A C 1
ATOM 574 O O . VAL A 1 82 ? 15.550 0.419 5.101 1.00 10.41 82 VAL A O 1
ATOM 578 N N . SER A 1 83 ? 16.956 -1.313 5.164 1.00 9.73 83 SER A N 1
ATOM 579 C CA . SER A 1 83 ? 18.057 -0.511 5.651 1.00 9.34 83 SER A CA 1
ATOM 580 C C . SER A 1 83 ? 19.360 -1.208 5.373 1.00 9.24 83 SER A C 1
ATOM 581 O O . SER A 1 83 ? 19.391 -2.409 5.118 1.00 9.27 83 SER A O 1
ATOM 584 N N . VAL A 1 84 ? 20.446 -0.453 5.475 1.00 9.18 84 VAL A N 1
ATOM 585 C CA . VAL A 1 84 ? 21.771 -1.050 5.381 1.00 9.12 84 VAL A CA 1
ATOM 586 C C . VAL A 1 84 ? 22.026 -1.984 6.550 1.00 8.82 84 VAL A C 1
ATOM 587 O O . VAL A 1 84 ? 22.745 -2.937 6.417 1.00 8.87 84 VAL A O 1
ATOM 591 N N . GLY A 1 85 ? 21.431 -1.708 7.701 1.00 9.00 85 GLY A N 1
ATOM 592 C CA . GLY A 1 85 ? 21.527 -2.600 8.807 1.00 9.28 85 GLY A CA 1
ATOM 593 C C . GLY A 1 85 ? 20.979 -3.981 8.431 1.00 10.11 85 GLY A C 1
ATOM 594 O O . GLY A 1 85 ? 21.602 -5.019 8.726 1.00 8.78 85 GLY A O 1
ATOM 595 N N . GLU A 1 86 ? 19.832 -3.986 7.745 1.00 11.13 86 GLU A N 1
ATOM 596 C CA . GLU A 1 86 ? 19.250 -5.251 7.289 1.00 12.13 86 GLU A CA 1
ATOM 597 C C . GLU A 1 86 ? 20.076 -5.893 6.193 1.00 13.54 86 GLU A C 1
ATOM 598 O O . GLU A 1 86 ? 20.238 -7.130 6.183 1.00 14.61 86 GLU A O 1
ATOM 604 N N . LEU A 1 87 ? 20.608 -5.083 5.280 1.00 13.98 87 LEU A N 1
ATOM 605 C CA . LEU A 1 87 ? 21.513 -5.609 4.272 1.00 14.46 87 LEU A CA 1
ATOM 606 C C . LEU A 1 87 ? 22.636 -6.393 4.925 1.00 15.53 87 LEU A C 1
ATOM 607 O O . LEU A 1 87 ? 22.917 -7.533 4.541 1.00 15.42 87 LEU A O 1
ATOM 612 N N . MET A 1 88 ? 23.283 -5.784 5.915 1.00 16.93 88 MET A N 1
ATOM 613 C CA . MET A 1 88 ? 24.450 -6.399 6.572 1.00 18.35 88 MET A CA 1
ATOM 614 C C . MET A 1 88 ? 24.054 -7.633 7.380 1.00 18.64 88 MET A C 1
ATOM 615 O O . MET A 1 88 ? 24.796 -8.595 7.475 1.00 20.50 88 MET A O 1
ATOM 620 N N . ARG A 1 89 ? 22.875 -7.613 7.962 1.00 18.57 89 ARG A N 1
ATOM 621 C CA . ARG A 1 89 ? 22.386 -8.774 8.678 1.00 17.82 89 ARG A CA 1
ATOM 622 C C . ARG A 1 89 ? 22.275 -9.918 7.708 1.00 16.97 89 ARG A C 1
ATOM 623 O O . ARG A 1 89 ? 22.675 -11.035 8.020 1.00 15.75 89 ARG A O 1
ATOM 631 N N . VAL A 1 90 ? 21.677 -9.654 6.559 1.00 18.45 90 VAL A N 1
ATOM 632 C CA . VAL A 1 90 ? 21.431 -10.734 5.609 1.00 20.45 90 VAL A CA 1
ATOM 633 C C . VAL A 1 90 ? 22.729 -11.326 5.107 1.00 22.28 90 VAL A C 1
ATOM 634 O O . VAL A 1 90 ? 22.864 -12.538 4.963 1.00 24.74 90 VAL A O 1
ATOM 638 N N . ILE A 1 91 ? 23.698 -10.472 4.835 1.00 23.89 91 ILE A N 1
ATOM 639 C CA . ILE A 1 91 ? 24.981 -10.963 4.405 1.00 26.22 91 ILE A CA 1
ATOM 640 C C . ILE A 1 91 ? 25.636 -11.753 5.518 1.00 27.75 91 ILE A C 1
ATOM 641 O O . ILE A 1 91 ? 26.177 -12.849 5.291 1.00 30.52 91 ILE A O 1
ATOM 646 N N . GLN A 1 92 ? 25.595 -11.200 6.716 1.00 28.25 92 GLN A N 1
ATOM 647 C CA . GLN A 1 92 ? 26.167 -11.868 7.892 1.00 29.37 92 GLN A CA 1
ATOM 648 C C . GLN A 1 92 ? 25.587 -13.283 8.067 1.00 27.63 92 GLN A C 1
ATOM 649 O O . GLN A 1 92 ? 26.311 -14.204 8.346 1.00 25.05 92 GLN A O 1
ATOM 655 N N . ALA A 1 93 ? 24.292 -13.437 7.826 1.00 28.18 93 ALA A N 1
ATOM 656 C CA . ALA A 1 93 ? 23.637 -14.740 7.928 1.00 30.89 93 ALA A CA 1
ATOM 657 C C . ALA A 1 93 ? 23.846 -15.669 6.716 1.00 31.35 93 ALA A C 1
ATOM 658 O O . ALA A 1 93 ? 23.315 -16.782 6.696 1.00 32.78 93 ALA A O 1
ATOM 660 N N . GLY A 1 94 ? 24.603 -15.215 5.713 1.00 30.77 94 GLY A N 1
ATOM 661 C CA . GLY A 1 94 ? 24.927 -16.026 4.542 1.00 27.35 94 GLY A CA 1
ATOM 662 C C . GLY A 1 94 ? 23.869 -15.975 3.486 1.00 27.54 94 GLY A C 1
ATOM 663 O O . GLY A 1 94 ? 23.750 -16.882 2.663 1.00 29.30 94 GLY A O 1
ATOM 664 N N . GLY A 1 95 ? 23.065 -14.926 3.501 1.00 28.64 95 GLY A N 1
ATOM 665 C CA . GLY A 1 95 ? 22.038 -14.740 2.476 1.00 30.86 95 GLY A CA 1
ATOM 666 C C . GLY A 1 95 ? 22.662 -14.249 1.187 1.00 32.37 95 GLY A C 1
ATOM 667 O O . GLY A 1 95 ? 23.712 -13.601 1.207 1.00 29.90 95 GLY A O 1
ATOM 668 N N . ASP A 1 96 ? 22.002 -14.571 0.077 1.00 34.45 96 ASP A N 1
ATOM 669 C CA . ASP A 1 96 ? 22.455 -14.196 -1.255 1.00 35.54 96 ASP A CA 1
ATOM 670 C C . ASP A 1 96 ? 22.025 -12.782 -1.604 1.00 31.15 96 ASP A C 1
ATOM 671 O O . ASP A 1 96 ? 20.855 -12.546 -1.913 1.00 32.68 96 ASP A O 1
ATOM 676 N N . PRO A 1 97 ? 22.983 -11.854 -1.682 1.00 29.69 97 PRO A N 1
ATOM 677 C CA . PRO A 1 97 ? 22.612 -10.468 -2.003 1.00 28.06 97 PRO A CA 1
ATOM 678 C C . PRO A 1 97 ? 21.989 -10.276 -3.356 1.00 30.09 97 PRO A C 1
ATOM 679 O O . PRO A 1 97 ? 21.400 -9.229 -3.612 1.00 29.87 97 PRO A O 1
ATOM 683 N N . LYS A 1 98 ? 22.129 -11.254 -4.247 1.00 35.44 98 LYS A N 1
ATOM 684 C CA . LYS A 1 98 ? 21.479 -11.174 -5.560 1.00 39.40 98 LYS A CA 1
ATOM 685 C C . LYS A 1 98 ? 19.999 -11.389 -5.442 1.00 37.70 98 LYS A C 1
ATOM 686 O O . LYS A 1 98 ? 19.262 -11.048 -6.361 1.00 43.57 98 LYS A O 1
ATOM 692 N N . LYS A 1 99 ? 19.562 -11.962 -4.326 1.00 34.07 99 LYS A N 1
ATOM 693 C CA . LYS A 1 99 ? 18.136 -12.209 -4.101 1.00 34.13 99 LYS A CA 1
ATOM 694 C C . LYS A 1 99 ? 17.528 -11.242 -3.116 1.00 30.99 99 LYS A C 1
ATOM 695 O O . LYS A 1 99 ? 16.552 -11.567 -2.443 1.00 30.69 99 LYS A O 1
ATOM 701 N N . ILE A 1 100 ? 18.096 -10.035 -3.051 1.00 26.61 100 ILE A N 1
ATOM 702 C CA . ILE A 1 100 ? 17.660 -9.031 -2.100 1.00 23.04 100 ILE A CA 1
ATOM 703 C C . ILE A 1 100 ? 16.999 -7.923 -2.810 1.00 21.26 100 ILE A C 1
ATOM 704 O O . ILE A 1 100 ? 17.610 -7.323 -3.713 1.00 26.48 100 ILE A O 1
ATOM 709 N N . VAL A 1 101 ? 15.788 -7.592 -2.411 1.00 18.97 101 VAL A N 1
ATOM 710 C CA . VAL A 1 101 ? 15.200 -6.335 -2.851 1.00 19.82 101 VAL A CA 1
ATOM 711 C C . VAL A 1 101 ? 15.113 -5.379 -1.672 1.00 19.18 101 VAL A C 1
ATOM 712 O O . VAL A 1 101 ? 15.007 -5.818 -0.542 1.00 20.52 101 VAL A O 1
ATOM 716 N N . PHE A 1 102 ? 15.241 -4.089 -1.971 1.00 17.13 102 PHE A N 1
ATOM 717 C CA . PHE A 1 102 ? 15.381 -3.052 -0.960 1.00 15.86 102 PHE A CA 1
ATOM 718 C C . PHE A 1 102 ? 14.268 -2.018 -1.040 1.00 16.15 102 PHE A C 1
ATOM 719 O O . PHE A 1 102 ? 14.259 -1.146 -1.910 1.00 14.70 102 PHE A O 1
ATOM 727 N N . SER A 1 103 ? 13.334 -2.136 -0.109 1.00 15.86 103 SER A N 1
ATOM 728 C CA . SER A 1 103 ? 12.217 -1.228 0.034 1.00 15.63 103 SER A CA 1
ATOM 729 C C . SER A 1 103 ? 12.572 -0.079 0.955 1.00 16.05 103 SER A C 1
ATOM 730 O O . SER A 1 103 ? 13.606 -0.113 1.630 1.00 19.17 103 SER A O 1
ATOM 733 N N . GLY A 1 104 ? 11.751 0.953 0.991 1.00 15.81 104 GLY A N 1
ATOM 734 C CA . GLY A 1 104 ? 11.924 2.013 1.968 1.00 16.61 104 GLY A CA 1
ATOM 735 C C . GLY A 1 104 ? 11.799 3.388 1.383 1.00 16.98 104 GLY A C 1
ATOM 736 O O . GLY A 1 104 ? 12.416 3.679 0.394 1.00 19.31 104 GLY A O 1
ATOM 737 N N . VAL A 1 105 ? 11.064 4.271 2.044 1.00 17.62 105 VAL A N 1
ATOM 738 C CA . VAL A 1 105 ? 10.914 5.636 1.566 1.00 19.11 105 VAL A CA 1
ATOM 739 C C . VAL A 1 105 ? 12.088 6.533 1.829 1.00 17.41 105 VAL A C 1
ATOM 740 O O . VAL A 1 105 ? 12.078 7.668 1.357 1.00 16.43 105 VAL A O 1
ATOM 744 N N . GLY A 1 106 ? 13.021 6.113 2.677 1.00 16.45 106 GLY A N 1
ATOM 745 C CA . GLY A 1 106 ? 14.035 7.061 3.205 1.00 16.38 106 GLY A CA 1
ATOM 746 C C . GLY A 1 106 ? 15.468 6.616 3.008 1.00 16.02 106 GLY A C 1
ATOM 747 O O . GLY A 1 106 ? 16.335 6.974 3.786 1.00 16.72 106 GLY A O 1
ATOM 748 N N . LYS A 1 107 ? 15.712 5.869 1.938 1.00 15.45 107 LYS A N 1
ATOM 749 C CA . LYS A 1 107 ? 17.023 5.330 1.668 1.00 14.94 107 LYS A CA 1
ATOM 750 C C . LYS A 1 107 ? 18.060 6.430 1.532 1.00 15.03 107 LYS A C 1
ATOM 751 O O . LYS A 1 107 ? 17.872 7.358 0.746 1.00 14.43 107 LYS A O 1
ATOM 757 N N . THR A 1 108 ? 19.150 6.325 2.307 1.00 15.31 108 THR A N 1
ATOM 758 C CA . THR A 1 108 ? 20.291 7.258 2.186 1.00 16.25 108 THR A CA 1
ATOM 759 C C . THR A 1 108 ? 21.287 6.859 1.099 1.00 17.99 108 THR A C 1
ATOM 760 O O . THR A 1 108 ? 21.313 5.707 0.651 1.00 18.96 108 THR A O 1
ATOM 764 N N . GLU A 1 109 ? 22.096 7.819 0.664 1.00 20.44 109 GLU A N 1
ATOM 765 C CA . GLU A 1 109 ? 23.099 7.563 -0.375 1.00 22.89 109 GLU A CA 1
ATOM 766 C C . GLU A 1 109 ? 24.023 6.464 0.090 1.00 22.24 109 GLU A C 1
ATOM 767 O O . GLU A 1 109 ? 24.373 5.560 -0.680 1.00 23.38 109 GLU A O 1
ATOM 773 N N . ILE A 1 110 ? 24.365 6.506 1.366 1.00 20.86 110 ILE A N 1
ATOM 774 C CA . ILE A 1 110 ? 25.229 5.487 1.942 1.00 22.12 110 ILE A CA 1
ATOM 775 C C . ILE A 1 110 ? 24.626 4.090 1.806 1.00 19.23 110 ILE A C 1
ATOM 776 O O . ILE A 1 110 ? 25.323 3.151 1.482 1.00 18.15 110 ILE A O 1
ATOM 781 N N . GLU A 1 111 ? 23.335 3.980 2.091 1.00 17.61 111 GLU A N 1
ATOM 782 C CA . GLU A 1 111 ? 22.648 2.707 2.014 1.00 16.20 111 GLU A CA 1
ATOM 783 C C . GLU A 1 111 ? 22.559 2.277 0.563 1.00 15.05 111 GLU A C 1
ATOM 784 O O . GLU A 1 111 ? 22.736 1.116 0.251 1.00 13.38 111 GLU A O 1
ATOM 790 N N . ILE A 1 112 ? 22.306 3.222 -0.325 1.00 14.97 112 ILE A N 1
ATOM 791 C CA . ILE A 1 112 ? 22.182 2.883 -1.746 1.00 15.34 112 ILE A CA 1
ATOM 792 C C . ILE A 1 112 ? 23.516 2.403 -2.341 1.00 15.72 112 ILE A C 1
ATOM 793 O O . ILE A 1 112 ? 23.575 1.404 -3.061 1.00 14.61 112 ILE A O 1
ATOM 798 N N . SER A 1 113 ? 24.578 3.119 -1.998 1.00 16.00 113 SER A N 1
ATOM 799 C CA . SER A 1 113 ? 25.912 2.703 -2.318 1.00 16.33 113 SER A CA 1
ATOM 800 C C . SER A 1 113 ? 26.227 1.302 -1.812 1.00 18.06 113 SER A C 1
ATOM 801 O O . SER A 1 113 ? 26.775 0.455 -2.542 1.00 19.06 113 SER A O 1
ATOM 804 N N . ALA A 1 114 ? 25.920 1.030 -0.558 1.00 17.75 114 ALA A N 1
ATOM 805 C CA . ALA A 1 114 ? 26.307 -0.261 -0.011 1.00 17.01 114 ALA A CA 1
ATOM 806 C C . ALA A 1 114 ? 25.558 -1.375 -0.738 1.00 17.08 114 ALA A C 1
ATOM 807 O O . ALA A 1 114 ? 26.098 -2.452 -0.982 1.00 16.59 114 ALA A O 1
ATOM 809 N N . ALA A 1 115 ? 24.310 -1.094 -1.089 1.00 17.33 115 ALA A N 1
ATOM 810 C CA . ALA A 1 115 ? 23.436 -2.085 -1.726 1.00 17.99 115 ALA A CA 1
ATOM 811 C C . ALA A 1 115 ? 23.858 -2.320 -3.183 1.00 19.18 115 ALA A C 1
ATOM 812 O O . ALA A 1 115 ? 23.864 -3.461 -3.683 1.00 18.04 115 ALA A O 1
ATOM 814 N N . LEU A 1 116 ? 24.224 -1.234 -3.842 1.00 19.41 116 LEU A N 1
ATOM 815 C CA . LEU A 1 116 ? 24.798 -1.335 -5.170 1.00 19.16 116 LEU A CA 1
ATOM 816 C C . LEU A 1 116 ? 26.066 -2.177 -5.100 1.00 21.18 116 LEU A C 1
ATOM 817 O O . LEU A 1 116 ? 26.227 -3.111 -5.894 1.00 21.25 116 LEU A O 1
ATOM 822 N N . GLN A 1 117 ? 26.958 -1.877 -4.159 1.00 22.41 117 GLN A N 1
ATOM 823 C CA . GLN A 1 117 ? 28.223 -2.581 -4.109 1.00 25.64 117 GLN A CA 1
ATOM 824 C C . GLN A 1 117 ? 28.046 -4.019 -3.753 1.00 26.89 117 GLN A C 1
ATOM 825 O O . GLN A 1 117 ? 28.897 -4.839 -4.038 1.00 27.35 117 GLN A O 1
ATOM 831 N N . ALA A 1 118 ? 26.938 -4.342 -3.115 1.00 29.71 118 ALA A N 1
ATOM 832 C CA . ALA A 1 118 ? 26.649 -5.729 -2.808 1.00 27.95 118 ALA A CA 1
ATOM 833 C C . ALA A 1 118 ? 25.894 -6.366 -3.957 1.00 27.27 118 ALA A C 1
ATOM 834 O O . ALA A 1 118 ? 25.613 -7.568 -3.925 1.00 30.77 118 ALA A O 1
ATOM 836 N N . ASN A 1 119 ? 25.514 -5.566 -4.942 1.00 27.12 119 ASN A N 1
ATOM 837 C CA . ASN A 1 119 ? 24.926 -6.079 -6.181 1.00 30.98 119 ASN A CA 1
ATOM 838 C C . ASN A 1 119 ? 23.535 -6.743 -6.000 1.00 29.25 119 ASN A C 1
ATOM 839 O O . ASN A 1 119 ? 23.311 -7.875 -6.401 1.00 30.55 119 ASN A O 1
ATOM 844 N N . ILE A 1 120 ? 22.618 -6.007 -5.384 1.00 27.46 120 ILE A N 1
ATOM 845 C CA . ILE A 1 120 ? 21.303 -6.538 -5.067 1.00 25.98 120 ILE A CA 1
ATOM 846 C C . ILE A 1 120 ? 20.446 -6.579 -6.273 1.00 26.52 120 ILE A C 1
ATOM 847 O O . ILE A 1 120 ? 20.693 -5.882 -7.215 1.00 29.29 120 ILE A O 1
ATOM 852 N N . MET A 1 121 ? 19.394 -7.376 -6.190 1.00 30.02 121 MET A N 1
ATOM 853 C CA . MET A 1 121 ? 18.442 -7.539 -7.264 1.00 30.09 121 MET A CA 1
ATOM 854 C C . MET A 1 121 ? 17.718 -6.283 -7.678 1.00 28.12 121 MET A C 1
ATOM 855 O O . MET A 1 121 ? 17.561 -6.040 -8.886 1.00 32.57 121 MET A O 1
ATOM 860 N N . CYS A 1 122 ? 17.206 -5.511 -6.734 1.00 24.75 122 CYS A N 1
ATOM 861 C CA . CYS A 1 122 ? 16.265 -4.435 -7.111 1.00 23.73 122 CYS A CA 1
ATOM 862 C C . CYS A 1 122 ? 16.031 -3.428 -5.985 1.00 21.16 122 CYS A C 1
ATOM 863 O O . CYS A 1 122 ? 15.990 -3.794 -4.840 1.00 20.02 122 CYS A O 1
ATOM 866 N N . PHE A 1 123 ? 15.851 -2.172 -6.352 1.00 20.78 123 PHE A N 1
ATOM 867 C CA . PHE A 1 123 ? 15.447 -1.135 -5.441 1.00 21.48 123 PHE A CA 1
ATOM 868 C C . PHE A 1 123 ? 13.985 -0.842 -5.706 1.00 22.56 123 PHE A C 1
ATOM 869 O O . PHE A 1 123 ? 13.624 -0.430 -6.801 1.00 21.76 123 PHE A O 1
ATOM 877 N N . ASN A 1 124 ? 13.137 -1.031 -4.705 1.00 22.70 124 ASN A N 1
ATOM 878 C CA . ASN A 1 124 ? 11.742 -0.640 -4.822 1.00 22.71 124 ASN A CA 1
ATOM 879 C C . ASN A 1 124 ? 11.584 0.819 -4.458 1.00 21.38 124 ASN A C 1
ATOM 880 O O . ASN A 1 124 ? 11.574 1.152 -3.284 1.00 21.93 124 ASN A O 1
ATOM 885 N N . VAL A 1 125 ? 11.459 1.677 -5.475 1.00 21.63 125 VAL A N 1
ATOM 886 C CA . VAL A 1 125 ? 11.498 3.136 -5.307 1.00 21.59 125 VAL A CA 1
ATOM 887 C C . VAL A 1 125 ? 10.157 3.733 -4.951 1.00 24.11 125 VAL A C 1
ATOM 888 O O . VAL A 1 125 ? 9.127 3.337 -5.495 1.00 26.41 125 VAL A O 1
ATOM 892 N N . GLU A 1 126 ? 10.195 4.738 -4.073 1.00 26.34 126 GLU A N 1
ATOM 893 C CA . GLU A 1 126 ? 8.998 5.306 -3.467 1.00 27.95 126 GLU A CA 1
ATOM 894 C C . GLU A 1 126 ? 8.827 6.780 -3.729 1.00 29.47 126 GLU A C 1
ATOM 895 O O . GLU A 1 126 ? 7.826 7.362 -3.334 1.00 32.56 126 GLU A O 1
ATOM 901 N N . SER A 1 127 ? 9.809 7.420 -4.322 1.00 28.37 127 SER A N 1
ATOM 902 C CA . SER A 1 127 ? 9.642 8.804 -4.657 1.00 29.69 127 SER A CA 1
ATOM 903 C C . SER A 1 127 ? 10.472 9.150 -5.877 1.00 32.17 127 SER A C 1
ATOM 904 O O . SER A 1 127 ? 11.346 8.401 -6.287 1.00 29.92 127 SER A O 1
ATOM 907 N N . ILE A 1 128 ? 10.159 10.308 -6.440 1.00 32.32 128 ILE A N 1
ATOM 908 C CA . ILE A 1 128 ? 10.842 10.807 -7.586 1.00 33.89 128 ILE A CA 1
ATOM 909 C C . ILE A 1 128 ? 12.213 11.226 -7.110 1.00 31.95 128 ILE A C 1
ATOM 910 O O . ILE A 1 128 ? 13.224 10.855 -7.739 1.00 33.08 128 ILE A O 1
ATOM 915 N N . SER A 1 129 ? 12.252 12.051 -6.059 1.00 26.36 129 SER A N 1
ATOM 916 C CA . SER A 1 129 ? 13.517 12.462 -5.500 1.00 25.09 129 SER A CA 1
ATOM 917 C C . SER A 1 129 ? 14.481 11.275 -5.370 1.00 25.53 129 SER A C 1
ATOM 918 O O . SER A 1 129 ? 15.676 11.432 -5.553 1.00 27.54 129 SER A O 1
ATOM 921 N N . GLU A 1 130 ? 13.947 10.105 -5.051 1.00 24.78 130 GLU A N 1
ATOM 922 C CA . GLU A 1 130 ? 14.752 8.948 -4.742 1.00 25.23 130 GLU A CA 1
ATOM 923 C C . GLU A 1 130 ? 15.385 8.409 -6.020 1.00 26.44 130 GLU A C 1
ATOM 924 O O . GLU A 1 130 ? 16.535 7.970 -5.988 1.00 25.27 130 GLU A O 1
ATOM 930 N N . LEU A 1 131 ? 14.623 8.406 -7.118 1.00 26.86 131 LEU A N 1
ATOM 931 C CA . LEU A 1 131 ? 15.171 8.057 -8.441 1.00 26.02 131 LEU A CA 1
ATOM 932 C C . LEU A 1 131 ? 16.412 8.851 -8.754 1.00 24.61 131 LEU A C 1
ATOM 933 O O . LEU A 1 131 ? 17.412 8.286 -9.120 1.00 24.99 131 LEU A O 1
ATOM 938 N N . TYR A 1 132 ? 16.363 10.156 -8.558 1.00 26.81 132 TYR A N 1
ATOM 939 C CA . TYR A 1 132 ? 17.514 10.982 -8.839 1.00 32.25 132 TYR A CA 1
ATOM 940 C C . TYR A 1 132 ? 18.684 10.614 -7.948 1.00 34.02 132 TYR A C 1
ATOM 941 O O . TYR A 1 132 ? 19.830 10.597 -8.393 1.00 36.73 132 TYR A O 1
ATOM 950 N N . ARG A 1 133 ? 18.393 10.328 -6.687 1.00 33.63 133 ARG A N 1
ATOM 951 C CA . ARG A 1 133 ? 19.438 9.997 -5.761 1.00 31.61 133 ARG A CA 1
ATOM 952 C C . ARG A 1 133 ? 20.116 8.687 -6.176 1.00 27.20 133 ARG A C 1
ATOM 953 O O . ARG A 1 133 ? 21.338 8.588 -6.139 1.00 26.12 133 ARG A O 1
ATOM 961 N N . ILE A 1 134 ? 19.326 7.697 -6.549 1.00 22.04 134 ILE A N 1
ATOM 962 C CA . ILE A 1 134 ? 19.870 6.421 -6.858 1.00 21.02 134 ILE A CA 1
ATOM 963 C C . ILE A 1 134 ? 20.727 6.574 -8.084 1.00 23.48 134 ILE A C 1
ATOM 964 O O . ILE A 1 134 ? 21.900 6.191 -8.084 1.00 26.56 134 ILE A O 1
ATOM 969 N N . ASN A 1 135 ? 20.145 7.170 -9.124 1.00 23.71 135 ASN A N 1
ATOM 970 C CA . ASN A 1 135 ? 20.847 7.399 -10.377 1.00 21.89 135 ASN A CA 1
ATOM 971 C C . ASN A 1 135 ? 22.152 8.136 -10.155 1.00 22.71 135 ASN A C 1
ATOM 972 O O . ASN A 1 135 ? 23.177 7.792 -10.741 1.00 22.45 135 ASN A O 1
ATOM 977 N N . SER A 1 136 ? 22.097 9.142 -9.297 1.00 23.14 136 SER A N 1
ATOM 978 C CA . SER A 1 136 ? 23.249 9.933 -8.955 1.00 23.95 136 SER A CA 1
ATOM 979 C C . SER A 1 136 ? 24.362 9.104 -8.288 1.00 24.05 136 SER A C 1
ATOM 980 O O . SER A 1 136 ? 25.532 9.258 -8.613 1.00 25.26 136 SER A O 1
ATOM 983 N N . VAL A 1 137 ? 23.998 8.194 -7.392 1.00 22.62 137 VAL A N 1
ATOM 984 C CA . VAL A 1 137 ? 24.979 7.316 -6.719 1.00 20.71 137 VAL A CA 1
ATOM 985 C C . VAL A 1 137 ? 25.477 6.216 -7.641 1.00 19.91 137 VAL A C 1
ATOM 986 O O . VAL A 1 137 ? 26.659 5.878 -7.630 1.00 19.03 137 VAL A O 1
ATOM 990 N N . ALA A 1 138 ? 24.575 5.645 -8.421 1.00 19.62 138 ALA A N 1
ATOM 991 C CA . ALA A 1 138 ? 24.942 4.652 -9.436 1.00 21.80 138 ALA A CA 1
ATOM 992 C C . ALA A 1 138 ? 25.958 5.217 -10.442 1.00 22.15 138 ALA A C 1
ATOM 993 O O . ALA A 1 138 ? 26.896 4.549 -10.864 1.00 19.68 138 ALA A O 1
ATOM 995 N N . LYS A 1 139 ? 25.698 6.451 -10.839 1.00 25.94 139 LYS A N 1
ATOM 996 C CA . LYS A 1 139 ? 26.531 7.171 -11.752 1.00 27.16 139 LYS A CA 1
ATOM 997 C C . LYS A 1 139 ? 27.905 7.255 -11.110 1.00 27.47 139 LYS A C 1
ATOM 998 O O . LYS A 1 139 ? 28.880 6.798 -11.697 1.00 33.87 139 LYS A O 1
ATOM 1004 N N . ALA A 1 140 ? 27.991 7.748 -9.886 1.00 24.95 140 ALA A N 1
ATOM 1005 C CA . ALA A 1 140 ? 29.282 7.891 -9.234 1.00 23.43 140 ALA A CA 1
ATOM 1006 C C . ALA A 1 140 ? 30.040 6.585 -9.092 1.00 22.77 140 ALA A C 1
ATOM 1007 O O . ALA A 1 140 ? 31.265 6.599 -9.022 1.00 25.43 140 ALA A O 1
ATOM 1009 N N . LEU A 1 141 ? 29.347 5.462 -9.029 1.00 22.13 141 LEU A N 1
ATOM 1010 C CA . LEU A 1 141 ? 30.006 4.147 -8.948 1.00 24.62 141 LEU A CA 1
ATOM 1011 C C . LEU A 1 141 ? 30.127 3.487 -10.312 1.00 25.86 141 LEU A C 1
ATOM 1012 O O . LEU A 1 141 ? 30.650 2.362 -10.428 1.00 25.79 141 LEU A O 1
ATOM 1017 N N . ASN A 1 142 ? 29.612 4.144 -11.332 1.00 25.13 142 ASN A N 1
ATOM 1018 C CA . ASN A 1 142 ? 29.561 3.541 -12.645 1.00 29.48 142 ASN A CA 1
ATOM 1019 C C . ASN A 1 142 ? 28.935 2.168 -12.760 1.00 31.91 142 ASN A C 1
ATOM 1020 O O . ASN A 1 142 ? 29.490 1.294 -13.441 1.00 33.66 142 ASN A O 1
ATOM 1025 N N . VAL A 1 143 ? 27.790 1.983 -12.121 1.00 32.07 143 VAL A N 1
ATOM 1026 C CA . VAL A 1 143 ? 26.993 0.780 -12.299 1.00 31.52 143 VAL A CA 1
ATOM 1027 C C . VAL A 1 143 ? 25.607 1.170 -12.719 1.00 32.62 143 VAL A C 1
ATOM 1028 O O . VAL A 1 143 ? 25.273 2.353 -12.796 1.00 34.29 143 VAL A O 1
ATOM 1032 N N . LYS A 1 144 ? 24.805 0.172 -13.045 1.00 39.64 144 LYS A N 1
ATOM 1033 C CA . LYS A 1 144 ? 23.407 0.407 -13.387 1.00 44.22 144 LYS A CA 1
ATOM 1034 C C . LYS A 1 144 ? 22.512 -0.165 -12.309 1.00 40.15 144 LYS A C 1
ATOM 1035 O O . LYS A 1 144 ? 22.502 -1.384 -12.072 1.00 40.74 144 LYS A O 1
ATOM 1041 N N . ALA A 1 145 ? 21.745 0.721 -11.674 1.00 34.16 145 ALA A N 1
ATOM 1042 C CA . ALA A 1 145 ? 20.899 0.341 -10.535 1.00 29.21 145 ALA A CA 1
ATOM 1043 C C . ALA A 1 145 ? 19.592 -0.282 -11.014 1.00 25.60 145 ALA A C 1
ATOM 1044 O O . ALA A 1 145 ? 18.813 0.382 -11.658 1.00 25.20 145 ALA A O 1
ATOM 1046 N N . PRO A 1 146 ? 19.319 -1.526 -10.641 1.00 25.43 146 PRO A N 1
ATOM 1047 C CA . PRO A 1 146 ? 18.012 -2.125 -10.985 1.00 26.84 146 PRO A CA 1
ATOM 1048 C C . PRO A 1 146 ? 16.882 -1.601 -10.128 1.00 30.84 146 PRO A C 1
ATOM 1049 O O . PRO A 1 146 ? 17.058 -1.420 -8.928 1.00 30.82 146 PRO A O 1
ATOM 1053 N N . ILE A 1 147 ? 15.728 -1.336 -10.734 1.00 34.93 147 ILE A N 1
ATOM 1054 C CA . ILE A 1 147 ? 14.686 -0.633 -10.068 1.00 38.53 147 ILE A CA 1
ATOM 1055 C C . ILE A 1 147 ? 13.270 -1.033 -10.410 1.00 41.04 147 ILE A C 1
ATOM 1056 O O . ILE A 1 147 ? 12.973 -1.243 -11.563 1.00 47.23 147 ILE A O 1
ATOM 1061 N N . SER A 1 148 ? 12.396 -1.076 -9.396 1.00 41.84 148 SER A N 1
ATOM 1062 C CA . SER A 1 148 ? 10.946 -0.989 -9.593 1.00 37.18 148 SER A CA 1
ATOM 1063 C C . SER A 1 148 ? 10.442 0.289 -8.984 1.00 40.40 148 SER A C 1
ATOM 1064 O O . SER A 1 148 ? 11.153 0.970 -8.253 1.00 43.20 148 SER A O 1
ATOM 1067 N N . ILE A 1 149 ? 9.198 0.609 -9.286 1.00 42.78 149 ILE A N 1
ATOM 1068 C CA . ILE A 1 149 ? 8.526 1.694 -8.626 1.00 45.98 149 ILE A CA 1
ATOM 1069 C C . ILE A 1 149 ? 7.472 1.053 -7.766 1.00 48.40 149 ILE A C 1
ATOM 1070 O O . ILE A 1 149 ? 6.763 0.160 -8.217 1.00 45.96 149 ILE A O 1
ATOM 1075 N N . ARG A 1 150 ? 7.385 1.505 -6.521 1.00 50.35 150 ARG A N 1
ATOM 1076 C CA . ARG A 1 150 ? 6.281 1.132 -5.661 1.00 49.80 150 ARG A CA 1
ATOM 1077 C C . ARG A 1 150 ? 5.055 1.967 -6.018 1.00 43.31 150 ARG A C 1
ATOM 1078 O O . ARG A 1 150 ? 5.044 3.212 -5.932 1.00 38.33 150 ARG A O 1
ATOM 1086 N N . ILE A 1 151 ? 4.025 1.255 -6.439 1.00 39.19 151 ILE A N 1
ATOM 1087 C CA . ILE A 1 151 ? 2.830 1.874 -6.960 1.00 43.12 151 ILE A CA 1
ATOM 1088 C C . ILE A 1 151 ? 1.715 1.658 -5.973 1.00 43.34 151 ILE A C 1
ATOM 1089 O O . ILE A 1 151 ? 1.577 0.570 -5.408 1.00 40.31 151 ILE A O 1
ATOM 1094 N N . ASN A 1 152 ? 0.943 2.715 -5.771 1.00 47.88 152 ASN A N 1
ATOM 1095 C CA . ASN A 1 152 ? -0.275 2.664 -4.957 1.00 50.60 152 ASN A CA 1
ATOM 1096 C C . ASN A 1 152 ? -1.479 2.556 -5.887 1.00 48.66 152 ASN A C 1
ATOM 1097 O O . ASN A 1 152 ? -1.920 3.572 -6.455 1.00 44.63 152 ASN A O 1
ATOM 1102 N N . PRO A 1 153 ? -2.012 1.332 -6.056 1.00 45.68 153 PRO A N 1
ATOM 1103 C CA . PRO A 1 153 ? -3.281 1.217 -6.780 1.00 48.72 153 PRO A CA 1
ATOM 1104 C C . PRO A 1 153 ? -4.504 1.713 -5.989 1.00 48.98 153 PRO A C 1
ATOM 1105 O O . PRO A 1 153 ? -5.361 2.416 -6.533 1.00 55.09 153 PRO A O 1
ATOM 1109 N N . ASN A 1 170 ? -1.005 7.536 3.008 1.00 39.08 170 ASN A N 1
ATOM 1110 C CA . ASN A 1 170 ? 0.324 6.924 3.237 1.00 43.59 170 ASN A CA 1
ATOM 1111 C C . ASN A 1 170 ? 1.474 7.742 2.669 1.00 41.04 170 ASN A C 1
ATOM 1112 O O . ASN A 1 170 ? 1.411 8.164 1.542 1.00 42.46 170 ASN A O 1
ATOM 1117 N N . LYS A 1 171 ? 2.558 7.875 3.424 1.00 37.07 171 LYS A N 1
ATOM 1118 C CA . LYS A 1 171 ? 3.848 8.281 2.867 1.00 31.13 171 LYS A CA 1
ATOM 1119 C C . LYS A 1 171 ? 4.382 7.374 1.752 1.00 28.94 171 LYS A C 1
ATOM 1120 O O . LYS A 1 171 ? 5.297 7.752 1.046 1.00 27.26 171 LYS A O 1
ATOM 1126 N N . PHE A 1 172 ? 3.796 6.203 1.571 1.00 29.43 172 PHE A N 1
ATOM 1127 C CA . PHE A 1 172 ? 4.334 5.229 0.643 1.00 32.77 172 PHE A CA 1
ATOM 1128 C C . PHE A 1 172 ? 3.872 5.338 -0.804 1.00 36.41 172 PHE A C 1
ATOM 1129 O O . PHE A 1 172 ? 2.720 5.622 -1.101 1.00 40.15 172 PHE A O 1
ATOM 1137 N N . GLY A 1 173 ? 4.805 5.078 -1.707 1.00 38.69 173 GLY A N 1
ATOM 1138 C CA . GLY A 1 173 ? 4.475 4.763 -3.071 1.00 37.22 173 GLY A CA 1
ATOM 1139 C C . GLY A 1 173 ? 4.180 5.948 -3.938 1.00 38.81 173 GLY A C 1
ATOM 1140 O O . GLY A 1 173 ? 4.174 7.101 -3.507 1.00 32.44 173 GLY A O 1
ATOM 1141 N N . ILE A 1 174 ? 4.032 5.637 -5.216 1.00 47.98 174 ILE A N 1
ATOM 1142 C CA . ILE A 1 174 ? 3.630 6.608 -6.218 1.00 46.75 174 ILE A CA 1
ATOM 1143 C C . ILE A 1 174 ? 2.213 6.244 -6.598 1.00 40.87 174 ILE A C 1
ATOM 1144 O O . ILE A 1 174 ? 1.895 5.077 -6.832 1.00 32.44 174 ILE A O 1
ATOM 1149 N N . GLU A 1 175 ? 1.372 7.255 -6.637 1.00 41.28 175 GLU A N 1
ATOM 1150 C CA . GLU A 1 175 ? 0.017 7.072 -7.082 1.00 47.50 175 GLU A CA 1
ATOM 1151 C C . GLU A 1 175 ? -0.034 6.621 -8.521 1.00 49.92 175 GLU A C 1
ATOM 1152 O O . GLU A 1 175 ? 0.662 7.170 -9.360 1.00 49.30 175 GLU A O 1
ATOM 1158 N N . ILE A 1 176 ? -0.857 5.618 -8.797 1.00 50.52 176 ILE A N 1
ATOM 1159 C CA . ILE A 1 176 ? -0.965 5.045 -10.135 1.00 51.80 176 ILE A CA 1
ATOM 1160 C C . ILE A 1 176 ? -1.254 6.075 -11.251 1.00 53.59 176 ILE A C 1
ATOM 1161 O O . ILE A 1 176 ? -0.760 5.939 -12.358 1.00 48.86 176 ILE A O 1
ATOM 1166 N N . GLU A 1 177 ? -1.987 7.133 -10.919 1.00 60.10 177 GLU A N 1
ATOM 1167 C CA . GLU A 1 177 ? -2.240 8.239 -11.824 1.00 65.46 177 GLU A CA 1
ATOM 1168 C C . GLU A 1 177 ? -0.950 8.853 -12.388 1.00 73.18 177 GLU A C 1
ATOM 1169 O O . GLU A 1 177 ? -0.957 9.445 -13.470 1.00 83.08 177 GLU A O 1
ATOM 1171 N N . GLN A 1 178 ? 0.161 8.717 -11.674 1.00 71.55 178 GLN A N 1
ATOM 1172 C CA . GLN A 1 178 ? 1.429 9.264 -12.140 1.00 64.68 178 GLN A CA 1
ATOM 1173 C C . GLN A 1 178 ? 2.440 8.187 -12.473 1.00 52.98 178 GLN A C 1
ATOM 1174 O O . GLN A 1 178 ? 3.596 8.500 -12.689 1.00 59.01 178 GLN A O 1
ATOM 1180 N N . ALA A 1 179 ? 2.016 6.934 -12.539 1.00 41.99 179 ALA A N 1
ATOM 1181 C CA . ALA A 1 179 ? 2.950 5.849 -12.742 1.00 41.46 179 ALA A CA 1
ATOM 1182 C C . ALA A 1 179 ? 3.793 6.053 -13.995 1.00 47.50 179 ALA A C 1
ATOM 1183 O O . ALA A 1 179 ? 5.024 6.154 -13.927 1.00 48.99 179 ALA A O 1
ATOM 1185 N N . LEU A 1 180 ? 3.113 6.171 -15.130 1.00 54.56 180 LEU A N 1
ATOM 1186 C CA . LEU A 1 180 ? 3.775 6.264 -16.424 1.00 55.06 180 LEU A CA 1
ATOM 1187 C C . LEU A 1 180 ? 4.732 7.446 -16.428 1.00 54.39 180 LEU A C 1
ATOM 1188 O O . LEU A 1 180 ? 5.851 7.344 -16.930 1.00 53.65 180 LEU A O 1
ATOM 1193 N N . ASP A 1 181 ? 4.306 8.559 -15.851 1.00 47.99 181 ASP A N 1
ATOM 1194 C CA . ASP A 1 181 ? 5.149 9.732 -15.860 1.00 51.95 181 ASP A CA 1
ATOM 1195 C C . ASP A 1 181 ? 6.473 9.473 -15.168 1.00 55.56 181 ASP A C 1
ATOM 1196 O O . ASP A 1 181 ? 7.506 9.910 -15.654 1.00 55.45 181 ASP A O 1
ATOM 1201 N N . VAL A 1 182 ? 6.459 8.746 -14.049 1.00 60.09 182 VAL A N 1
ATOM 1202 C CA . VAL A 1 182 ? 7.709 8.521 -13.309 1.00 58.00 182 VAL A CA 1
ATOM 1203 C C . VAL A 1 182 ? 8.459 7.350 -13.908 1.00 52.92 182 VAL A C 1
ATOM 1204 O O . VAL A 1 182 ? 9.689 7.365 -13.955 1.00 52.19 182 VAL A O 1
ATOM 1208 N N . TYR A 1 183 ? 7.732 6.341 -14.377 1.00 49.37 183 TYR A N 1
ATOM 1209 C CA . TYR A 1 183 ? 8.380 5.252 -15.094 1.00 50.12 183 TYR A CA 1
ATOM 1210 C C . TYR A 1 183 ? 9.127 5.788 -16.315 1.00 58.09 183 TYR A C 1
ATOM 1211 O O . TYR A 1 183 ? 10.192 5.280 -16.675 1.00 56.90 183 TYR A O 1
ATOM 1220 N N . LYS A 1 184 ? 8.583 6.850 -16.898 1.00 62.89 184 LYS A N 1
ATOM 1221 C CA . LYS A 1 184 ? 9.216 7.524 -18.005 1.00 68.77 184 LYS A CA 1
ATOM 1222 C C . LYS A 1 184 ? 10.530 8.133 -17.561 1.00 63.76 184 LYS A C 1
ATOM 1223 O O . LYS A 1 184 ? 11.568 7.864 -18.149 1.00 60.16 184 LYS A O 1
ATOM 1226 N N . ILE A 1 185 ? 10.467 8.973 -16.533 1.00 61.86 185 ILE A N 1
ATOM 1227 C CA . ILE A 1 185 ? 11.653 9.617 -15.975 1.00 58.06 185 ILE A CA 1
ATOM 1228 C C . ILE A 1 185 ? 12.759 8.588 -15.693 1.00 56.26 185 ILE A C 1
ATOM 1229 O O . ILE A 1 185 ? 13.926 8.838 -15.947 1.00 54.67 185 ILE A O 1
ATOM 1234 N N . ALA A 1 186 ? 12.372 7.432 -15.176 1.00 52.07 186 ALA A N 1
ATOM 1235 C CA . ALA A 1 186 ? 13.310 6.372 -14.885 1.00 51.18 186 ALA A CA 1
ATOM 1236 C C . ALA A 1 186 ? 13.974 5.892 -16.154 1.00 51.76 186 ALA A C 1
ATOM 1237 O O . ALA A 1 186 ? 15.203 5.732 -16.199 1.00 50.84 186 ALA A O 1
ATOM 1239 N N . SER A 1 187 ? 13.162 5.652 -17.185 1.00 52.61 187 SER A N 1
ATOM 1240 C CA . SER A 1 187 ? 13.677 5.228 -18.508 1.00 51.51 187 SER A CA 1
ATOM 1241 C C . SER A 1 187 ? 14.709 6.242 -19.020 1.00 46.86 187 SER A C 1
ATOM 1242 O O . SER A 1 187 ? 15.791 5.858 -19.411 1.00 40.69 187 SER A O 1
ATOM 1245 N N . ASP A 1 188 ? 14.371 7.532 -18.943 1.00 48.71 188 ASP A N 1
ATOM 1246 C CA . ASP A 1 188 ? 15.261 8.601 -19.341 1.00 49.63 188 ASP A CA 1
ATOM 1247 C C . ASP A 1 188 ? 16.548 8.651 -18.508 1.00 54.86 188 ASP A C 1
ATOM 1248 O O . ASP A 1 188 ? 17.515 9.287 -18.900 1.00 57.51 188 ASP A O 1
ATOM 1249 N N . LEU A 1 189 ? 16.593 7.984 -17.361 1.00 59.54 189 LEU A N 1
ATOM 1250 C CA . LEU A 1 189 ? 17.810 8.009 -16.545 1.00 53.86 189 LEU A CA 1
ATOM 1251 C C . LEU A 1 189 ? 18.713 6.853 -16.918 1.00 50.36 189 LEU A C 1
ATOM 1252 O O . LEU A 1 189 ? 18.271 5.707 -17.136 1.00 48.96 189 LEU A O 1
ATOM 1257 N N . GLU A 1 190 ? 19.984 7.190 -17.104 1.00 46.18 190 GLU A N 1
ATOM 1258 C CA . GLU A 1 190 ? 20.939 6.300 -17.741 1.00 43.50 190 GLU A CA 1
ATOM 1259 C C . GLU A 1 190 ? 21.498 5.266 -16.785 1.00 45.28 190 GLU A C 1
ATOM 1260 O O . GLU A 1 190 ? 21.740 4.123 -17.172 1.00 46.15 190 GLU A O 1
ATOM 1266 N N . PHE A 1 191 ? 21.713 5.662 -15.537 1.00 45.51 191 PHE A N 1
ATOM 1267 C CA . PHE A 1 191 ? 22.314 4.726 -14.585 1.00 41.83 191 PHE A CA 1
ATOM 1268 C C . PHE A 1 191 ? 21.284 3.953 -13.779 1.00 38.08 191 PHE A C 1
ATOM 1269 O O . PHE A 1 191 ? 21.632 3.257 -12.836 1.00 35.47 191 PHE A O 1
ATOM 1277 N N . LEU A 1 192 ? 20.023 4.039 -14.204 1.00 39.94 192 LEU A N 1
ATOM 1278 C CA . LEU A 1 192 ? 18.957 3.177 -13.695 1.00 38.32 192 LEU A CA 1
ATOM 1279 C C . LEU A 1 192 ? 18.541 2.209 -14.756 1.00 39.29 192 LEU A C 1
ATOM 1280 O O . LEU A 1 192 ? 18.630 2.501 -15.938 1.00 45.71 192 LEU A O 1
ATOM 1285 N N . GLU A 1 193 ? 18.025 1.078 -14.337 1.00 38.27 193 GLU A N 1
ATOM 1286 C CA . GLU A 1 193 ? 17.560 0.096 -15.247 1.00 38.93 193 GLU A CA 1
ATOM 1287 C C . GLU A 1 193 ? 16.246 -0.493 -14.722 1.00 39.65 193 GLU A C 1
ATOM 1288 O O . GLU A 1 193 ? 16.242 -1.255 -13.768 1.00 35.70 193 GLU A O 1
ATOM 1294 N N . ILE A 1 194 ? 15.143 -0.156 -15.397 1.00 37.74 194 ILE A N 1
ATOM 1295 C CA . ILE A 1 194 ? 13.822 -0.602 -15.019 1.00 34.97 194 ILE A CA 1
ATOM 1296 C C . ILE A 1 194 ? 13.724 -2.117 -15.106 1.00 37.01 194 ILE A C 1
ATOM 1297 O O . ILE A 1 194 ? 13.872 -2.707 -16.167 1.00 39.59 194 ILE A O 1
ATOM 1302 N N . LYS A 1 195 ? 13.493 -2.758 -13.972 1.00 40.40 195 LYS A N 1
ATOM 1303 C CA . LYS A 1 195 ? 13.320 -4.203 -13.946 1.00 42.51 195 LYS A CA 1
ATOM 1304 C C . LYS A 1 195 ? 11.905 -4.629 -13.607 1.00 39.35 195 LYS A C 1
ATOM 1305 O O . LYS A 1 195 ? 11.514 -5.744 -13.950 1.00 38.08 195 LYS A O 1
ATOM 1311 N N . GLY A 1 196 ? 11.143 -3.790 -12.905 1.00 36.17 196 GLY A N 1
ATOM 1312 C CA . GLY A 1 196 ? 9.936 -4.296 -12.295 1.00 32.61 196 GLY A CA 1
ATOM 1313 C C . GLY A 1 196 ? 8.907 -3.301 -11.876 1.00 32.98 196 GLY A C 1
ATOM 1314 O O . GLY A 1 196 ? 9.075 -2.084 -12.006 1.00 27.81 196 GLY A O 1
ATOM 1315 N N . VAL A 1 197 ? 7.802 -3.855 -11.393 1.00 38.49 197 VAL A N 1
ATOM 1316 C CA . VAL A 1 197 ? 6.749 -3.077 -10.749 1.00 44.30 197 VAL A CA 1
ATOM 1317 C C . VAL A 1 197 ? 6.511 -3.648 -9.352 1.00 41.94 197 VAL A C 1
ATOM 1318 O O . VAL A 1 197 ? 6.489 -4.858 -9.160 1.00 36.81 197 VAL A O 1
ATOM 1322 N N . ASP A 1 198 ? 6.327 -2.755 -8.386 1.00 42.98 198 ASP A N 1
ATOM 1323 C CA . ASP A 1 198 ? 6.226 -3.159 -6.982 1.00 42.56 198 ASP A CA 1
ATOM 1324 C C . ASP A 1 198 ? 5.006 -2.543 -6.313 1.00 38.57 198 ASP A C 1
ATOM 1325 O O . ASP A 1 198 ? 4.579 -1.412 -6.649 1.00 38.92 198 ASP A O 1
ATOM 1330 N N . CYS A 1 199 ? 4.445 -3.269 -5.357 1.00 35.23 199 CYS A N 1
ATOM 1331 C CA . CYS A 1 199 ? 3.521 -2.627 -4.425 1.00 37.42 199 CYS A CA 1
ATOM 1332 C C . CYS A 1 199 ? 3.472 -3.330 -3.076 1.00 38.29 199 CYS A C 1
ATOM 1333 O O . CYS A 1 199 ? 3.852 -4.509 -2.928 1.00 36.35 199 CYS A O 1
ATOM 1336 N N . HIS A 1 200 ? 2.965 -2.606 -2.084 1.00 37.98 200 HIS A N 1
ATOM 1337 C CA . HIS A 1 200 ? 2.664 -3.221 -0.777 1.00 36.31 200 HIS A CA 1
ATOM 1338 C C . HIS A 1 200 ? 1.446 -2.498 -0.215 1.00 33.79 200 HIS A C 1
ATOM 1339 O O . HIS A 1 200 ? 1.482 -1.314 -0.024 1.00 29.11 200 HIS A O 1
ATOM 1346 N N . ILE A 1 201 ? 0.359 -3.218 0.023 1.00 37.34 201 ILE A N 1
ATOM 1347 C CA . ILE A 1 201 ? -0.940 -2.548 0.217 1.00 40.32 201 ILE A CA 1
ATOM 1348 C C . ILE A 1 201 ? -1.356 -2.393 1.673 1.00 39.05 201 ILE A C 1
ATOM 1349 O O . ILE A 1 201 ? -2.182 -1.545 1.990 1.00 33.19 201 ILE A O 1
ATOM 1354 N N . GLY A 1 202 ? -0.753 -3.200 2.547 1.00 36.66 202 GLY A N 1
ATOM 1355 C CA . GLY A 1 202 ? -0.951 -3.072 3.979 1.00 33.26 202 GLY A CA 1
ATOM 1356 C C . GLY A 1 202 ? -0.498 -4.335 4.663 1.00 31.20 202 GLY A C 1
ATOM 1357 O O . GLY A 1 202 ? 0.200 -5.156 4.069 1.00 27.66 202 GLY A O 1
ATOM 1358 N N . SER A 1 203 ? -0.846 -4.459 5.939 1.00 31.38 203 SER A N 1
ATOM 1359 C CA . SER A 1 203 ? -0.381 -5.595 6.730 1.00 31.02 203 SER A CA 1
ATOM 1360 C C . SER A 1 203 ? -1.529 -6.157 7.533 1.00 29.68 203 SER A C 1
ATOM 1361 O O . SER A 1 203 ? -2.509 -5.445 7.781 1.00 30.66 203 SER A O 1
ATOM 1364 N N . GLN A 1 204 ? -1.378 -7.410 7.953 1.00 28.29 204 GLN A N 1
ATOM 1365 C CA . GLN A 1 204 ? -2.436 -8.127 8.639 1.00 29.82 204 GLN A CA 1
ATOM 1366 C C . GLN A 1 204 ? -3.771 -7.984 7.863 1.00 34.05 204 GLN A C 1
ATOM 1367 O O . GLN A 1 204 ? -4.833 -7.652 8.439 1.00 32.52 204 GLN A O 1
ATOM 1373 N N . LEU A 1 205 ? -3.724 -8.238 6.554 1.00 36.76 205 LEU A N 1
ATOM 1374 C CA . LEU A 1 205 ? -4.952 -8.274 5.747 1.00 35.42 205 LEU A CA 1
ATOM 1375 C C . LEU A 1 205 ? -5.519 -9.682 5.803 1.00 32.59 205 LEU A C 1
ATOM 1376 O O . LEU A 1 205 ? -4.759 -10.645 5.721 1.00 29.22 205 LEU A O 1
ATOM 1381 N N . THR A 1 206 ? -6.837 -9.783 6.009 1.00 34.24 206 THR A N 1
ATOM 1382 C CA . THR A 1 206 ? -7.510 -11.076 6.290 1.00 36.87 206 THR A CA 1
ATOM 1384 N N . ILE A 1 208 ? -8.575 -11.288 0.853 1.00 38.05 208 ILE A N 1
ATOM 1385 C CA . ILE A 1 208 ? -7.965 -11.543 -0.481 1.00 41.32 208 ILE A CA 1
ATOM 1386 C C . ILE A 1 208 ? -8.315 -10.496 -1.560 1.00 40.75 208 ILE A C 1
ATOM 1387 O O . ILE A 1 208 ? -7.496 -10.147 -2.383 1.00 35.35 208 ILE A O 1
ATOM 1392 N N . ALA A 1 209 ? -9.556 -10.030 -1.539 1.00 46.56 209 ALA A N 1
ATOM 1393 C CA . ALA A 1 209 ? -10.093 -9.128 -2.562 1.00 51.27 209 ALA A CA 1
ATOM 1394 C C . ALA A 1 209 ? -9.183 -7.917 -2.829 1.00 51.88 209 ALA A C 1
ATOM 1395 O O . ALA A 1 209 ? -8.849 -7.663 -3.993 1.00 50.81 209 ALA A O 1
ATOM 1396 N N . PRO A 1 210 ? -8.714 -7.228 -1.757 1.00 50.47 210 PRO A N 1
ATOM 1397 C CA . PRO A 1 210 ? -7.840 -6.070 -1.987 1.00 42.68 210 PRO A CA 1
ATOM 1398 C C . PRO A 1 210 ? -6.538 -6.410 -2.772 1.00 42.73 210 PRO A C 1
ATOM 1399 O O . PRO A 1 210 ? -6.046 -5.586 -3.537 1.00 36.41 210 PRO A O 1
ATOM 1400 N N . PHE A 1 211 ? -5.992 -7.615 -2.595 1.00 41.15 211 PHE A N 1
ATOM 1401 C CA . PHE A 1 211 ? -4.805 -8.053 -3.333 1.00 41.45 211 PHE A CA 1
ATOM 1402 C C . PHE A 1 211 ? -5.066 -8.024 -4.832 1.00 43.14 211 PHE A C 1
ATOM 1403 O O . PHE A 1 211 ? -4.305 -7.458 -5.669 1.00 33.73 211 PHE A O 1
ATOM 1411 N N . ILE A 1 212 ? -6.130 -8.752 -5.142 1.00 45.85 212 ILE A N 1
ATOM 1412 C CA . ILE A 1 212 ? -6.465 -9.049 -6.481 1.00 40.63 212 ILE A CA 1
ATOM 1413 C C . ILE A 1 212 ? -6.768 -7.737 -7.135 1.00 38.99 212 ILE A C 1
ATOM 1414 O O . ILE A 1 212 ? -6.220 -7.430 -8.199 1.00 37.71 212 ILE A O 1
ATOM 1419 N N . GLU A 1 213 ? -7.618 -6.959 -6.489 1.00 38.12 213 GLU A N 1
ATOM 1420 C CA . GLU A 1 213 ? -7.938 -5.648 -6.990 1.00 43.66 213 GLU A CA 1
ATOM 1421 C C . GLU A 1 213 ? -6.640 -4.908 -7.255 1.00 50.09 213 GLU A C 1
ATOM 1422 O O . GLU A 1 213 ? -6.458 -4.364 -8.334 1.00 60.14 213 GLU A O 1
ATOM 1428 N N . LEU A 1 215 ? -3.351 -6.324 -7.885 1.00 33.22 215 LEU A N 1
ATOM 1429 C CA . LEU A 1 215 ? -2.789 -6.961 -9.042 1.00 37.64 215 LEU A CA 1
ATOM 1430 C C . LEU A 1 215 ? -3.414 -6.469 -10.400 1.00 44.22 215 LEU A C 1
ATOM 1431 O O . LEU A 1 215 ? -2.682 -6.039 -11.311 1.00 37.56 215 LEU A O 1
ATOM 1436 N N . ASP A 1 216 ? -4.739 -6.616 -10.529 1.00 44.77 216 ASP A N 1
ATOM 1437 C CA . ASP A 1 216 ? -5.472 -6.237 -11.709 1.00 47.10 216 ASP A CA 1
ATOM 1438 C C . ASP A 1 216 ? -5.004 -4.899 -12.203 1.00 56.76 216 ASP A C 1
ATOM 1439 O O . ASP A 1 216 ? -4.581 -4.784 -13.364 1.00 78.12 216 ASP A O 1
ATOM 1440 N N . LYS A 1 217 ? -5.005 -3.897 -11.331 1.00 58.28 217 LYS A N 1
ATOM 1441 C CA . LYS A 1 217 ? -4.654 -2.531 -11.758 1.00 59.27 217 LYS A CA 1
ATOM 1442 C C . LYS A 1 217 ? -3.174 -2.415 -12.127 1.00 60.55 217 LYS A C 1
ATOM 1443 O O . LYS A 1 217 ? -2.805 -1.543 -12.897 1.00 54.65 217 LYS A O 1
ATOM 1449 N N . LEU A 1 218 ? -2.326 -3.284 -11.567 1.00 62.48 218 LEU A N 1
ATOM 1450 C CA . LEU A 1 218 ? -0.895 -3.284 -11.904 1.00 59.12 218 LEU A CA 1
ATOM 1451 C C . LEU A 1 218 ? -0.638 -3.954 -13.253 1.00 55.18 218 LEU A C 1
ATOM 1452 O O . LEU A 1 218 ? 0.274 -3.546 -13.984 1.00 52.97 218 LEU A O 1
ATOM 1457 N N . LEU A 1 219 ? -1.398 -5.005 -13.560 1.00 51.29 219 LEU A N 1
ATOM 1458 C CA . LEU A 1 219 ? -1.265 -5.676 -14.867 1.00 49.18 219 LEU A CA 1
ATOM 1459 C C . LEU A 1 219 ? -1.659 -4.712 -15.973 1.00 47.25 219 LEU A C 1
ATOM 1460 O O . LEU A 1 219 ? -0.923 -4.526 -16.931 1.00 40.21 219 LEU A O 1
ATOM 1465 N N . ILE A 1 220 ? -2.801 -4.064 -15.791 1.00 48.10 220 ILE A N 1
ATOM 1466 C CA . ILE A 1 220 ? -3.238 -2.988 -16.670 1.00 49.49 220 ILE A CA 1
ATOM 1467 C C . ILE A 1 220 ? -2.093 -1.990 -16.871 1.00 56.42 220 ILE A C 1
ATOM 1468 O O . ILE A 1 220 ? -1.758 -1.654 -18.010 1.00 59.64 220 ILE A O 1
ATOM 1473 N N . LEU A 1 221 ? -1.474 -1.558 -15.774 1.00 57.16 221 LEU A N 1
ATOM 1474 C CA . LEU A 1 221 ? -0.341 -0.633 -15.853 1.00 54.04 221 LEU A CA 1
ATOM 1475 C C . LEU A 1 221 ? 0.879 -1.232 -16.582 1.00 51.83 221 LEU A C 1
ATOM 1476 O O . LEU A 1 221 ? 1.578 -0.524 -17.311 1.00 46.40 221 LEU A O 1
ATOM 1481 N N . ILE A 1 222 ? 1.152 -2.518 -16.371 1.00 44.74 222 ILE A N 1
ATOM 1482 C CA . ILE A 1 222 ? 2.271 -3.139 -17.039 1.00 44.75 222 ILE A CA 1
ATOM 1483 C C . ILE A 1 222 ? 2.071 -3.031 -18.550 1.00 53.77 222 ILE A C 1
ATOM 1484 O O . ILE A 1 222 ? 2.982 -2.637 -19.292 1.00 51.28 222 ILE A O 1
ATOM 1489 N N . ASP A 1 223 ? 0.875 -3.429 -18.987 1.00 58.06 223 ASP A N 1
ATOM 1490 C CA . ASP A 1 223 ? 0.499 -3.417 -20.383 1.00 50.90 223 ASP A CA 1
ATOM 1491 C C . ASP A 1 223 ? 0.637 -2.015 -20.950 1.00 52.85 223 ASP A C 1
ATOM 1492 O O . ASP A 1 223 ? 1.273 -1.836 -21.989 1.00 52.83 223 ASP A O 1
ATOM 1497 N N . LEU A 1 224 ? 0.096 -1.016 -20.264 1.00 51.68 224 LEU A N 1
ATOM 1498 C CA . LEU A 1 224 ? 0.283 0.364 -20.704 1.00 53.93 224 LEU A CA 1
ATOM 1499 C C . LEU A 1 224 ? 1.768 0.712 -20.846 1.00 66.17 224 LEU A C 1
ATOM 1500 O O . LEU A 1 224 ? 2.126 1.517 -21.706 1.00 70.01 224 LEU A O 1
ATOM 1502 N N . LEU A 1 225 ? 2.625 0.089 -20.029 1.00 69.96 225 LEU A N 1
ATOM 1503 C CA . LEU A 1 225 ? 4.079 0.298 -20.118 1.00 68.64 225 LEU A CA 1
ATOM 1504 C C . LEU A 1 225 ? 4.711 -0.457 -21.296 1.00 67.38 225 LEU A C 1
ATOM 1505 O O . LEU A 1 225 ? 5.614 0.069 -21.941 1.00 65.18 225 LEU A O 1
ATOM 1510 N N . ALA A 1 226 ? 4.247 -1.677 -21.569 1.00 63.27 226 ALA A N 1
ATOM 1511 C CA . ALA A 1 226 ? 4.661 -2.392 -22.776 1.00 63.99 226 ALA A CA 1
ATOM 1512 C C . ALA A 1 226 ? 4.431 -1.496 -24.005 1.00 66.00 226 ALA A C 1
ATOM 1513 O O . ALA A 1 226 ? 5.386 -1.099 -24.676 1.00 56.99 226 ALA A O 1
ATOM 1515 N N . GLU A 1 227 ? 3.174 -1.129 -24.247 1.00 70.72 227 GLU A N 1
ATOM 1516 C CA . GLU A 1 227 ? 2.813 -0.216 -25.321 1.00 75.63 227 GLU A CA 1
ATOM 1517 C C . GLU A 1 227 ? 3.751 0.984 -25.390 1.00 77.05 227 GLU A C 1
ATOM 1518 O O . GLU A 1 227 ? 4.149 1.385 -26.482 1.00 91.04 227 GLU A O 1
ATOM 1519 N N . LYS A 1 228 ? 4.121 1.557 -24.244 1.00 72.49 228 LYS A N 1
ATOM 1520 C CA . LYS A 1 228 ? 5.090 2.672 -24.229 1.00 63.07 228 LYS A CA 1
ATOM 1521 C C . LYS A 1 228 ? 6.564 2.221 -24.354 1.00 54.47 228 LYS A C 1
ATOM 1522 O O . LYS A 1 228 ? 7.478 3.034 -24.240 1.00 48.63 228 LYS A O 1
ATOM 1528 N N . GLY A 1 229 ? 6.792 0.942 -24.636 1.00 49.35 229 GLY A N 1
ATOM 1529 C CA . GLY A 1 229 ? 8.147 0.444 -24.855 1.00 51.42 229 GLY A CA 1
ATOM 1530 C C . GLY A 1 229 ? 9.050 0.488 -23.645 1.00 48.58 229 GLY A C 1
ATOM 1531 O O . GLY A 1 229 ? 10.274 0.545 -23.775 1.00 49.00 229 GLY A O 1
ATOM 1532 C CA . ILE A 1 230 ? 9.023 -0.290 -21.336 1.00 43.15 230 ILE A CA 1
ATOM 1533 C C . ILE A 1 230 ? 8.639 -1.698 -20.981 1.00 43.80 230 ILE A C 1
ATOM 1534 O O . ILE A 1 230 ? 7.463 -2.018 -20.845 1.00 51.43 230 ILE A O 1
ATOM 1539 N N . THR A 1 231 ? 9.654 -2.535 -20.853 1.00 45.50 231 THR A N 1
ATOM 1540 C CA . THR A 1 231 ? 9.483 -3.922 -20.505 1.00 46.56 231 THR A CA 1
ATOM 1541 C C . THR A 1 231 ? 9.674 -4.146 -19.012 1.00 53.96 231 THR A C 1
ATOM 1542 O O . THR A 1 231 ? 10.568 -3.566 -18.382 1.00 60.00 231 THR A O 1
ATOM 1546 N N . ILE A 1 232 ? 8.830 -5.006 -18.448 1.00 55.32 232 ILE A N 1
ATOM 1547 C CA . ILE A 1 232 ? 8.836 -5.288 -17.019 1.00 49.92 232 ILE A CA 1
ATOM 1548 C C . ILE A 1 232 ? 9.172 -6.750 -16.809 1.00 48.00 232 ILE A C 1
ATOM 1549 O O . ILE A 1 232 ? 8.446 -7.623 -17.273 1.00 50.95 232 ILE A O 1
ATOM 1554 N N . SER A 1 233 ? 10.274 -7.014 -16.113 1.00 45.11 233 SER A N 1
ATOM 1555 C CA . SER A 1 233 ? 10.778 -8.368 -15.955 1.00 42.72 233 SER A CA 1
ATOM 1556 C C . SER A 1 233 ? 10.133 -9.071 -14.763 1.00 41.84 233 SER A C 1
ATOM 1557 O O . SER A 1 233 ? 10.058 -10.297 -14.731 1.00 35.41 233 SER A O 1
ATOM 1560 N N . HIS A 1 234 ? 9.734 -8.296 -13.748 1.00 47.97 234 HIS A N 1
ATOM 1561 C CA . HIS A 1 234 ? 9.086 -8.849 -12.545 1.00 49.70 234 HIS A CA 1
ATOM 1562 C C . HIS A 1 234 ? 8.054 -7.921 -11.927 1.00 48.31 234 HIS A C 1
ATOM 1563 O O . HIS A 1 234 ? 8.080 -6.692 -12.099 1.00 43.55 234 HIS A O 1
ATOM 1570 N N . LEU A 1 235 ? 7.127 -8.546 -11.204 1.00 48.98 235 LEU A N 1
ATOM 1571 C CA . LEU A 1 235 ? 6.088 -7.839 -10.443 1.00 48.90 235 LEU A CA 1
ATOM 1572 C C . LEU A 1 235 ? 6.180 -8.259 -8.987 1.00 44.94 235 LEU A C 1
ATOM 1573 O O . LEU A 1 235 ? 6.040 -9.439 -8.671 1.00 44.19 235 LEU A O 1
ATOM 1578 N N . ASP A 1 236 ? 6.422 -7.283 -8.119 1.00 45.20 236 ASP A N 1
ATOM 1579 C CA . ASP A 1 236 ? 6.581 -7.499 -6.664 1.00 44.46 236 ASP A CA 1
ATOM 1580 C C . ASP A 1 236 ? 5.281 -7.099 -5.953 1.00 38.03 236 ASP A C 1
ATOM 1581 O O . ASP A 1 236 ? 4.860 -5.956 -5.976 1.00 35.80 236 ASP A O 1
ATOM 1586 N N . LEU A 1 237 ? 4.645 -8.061 -5.332 1.00 39.65 237 LEU A N 1
ATOM 1587 C CA . LEU A 1 237 ? 3.338 -7.821 -4.706 1.00 48.16 237 LEU A CA 1
ATOM 1588 C C . LEU A 1 237 ? 3.378 -7.562 -3.190 1.00 47.92 237 LEU A C 1
ATOM 1589 O O . LEU A 1 237 ? 2.362 -7.647 -2.507 1.00 48.58 237 LEU A O 1
ATOM 1594 N N . GLY A 1 238 ? 4.569 -7.323 -2.663 1.00 43.94 238 GLY A N 1
ATOM 1595 C CA . GLY A 1 238 ? 4.727 -7.026 -1.265 1.00 39.80 238 GLY A CA 1
ATOM 1596 C C . GLY A 1 238 ? 4.328 -8.182 -0.372 1.00 36.39 238 GLY A C 1
ATOM 1597 O O . GLY A 1 238 ? 4.341 -9.328 -0.782 1.00 38.23 238 GLY A O 1
ATOM 1598 N N . GLY A 1 239 ? 4.070 -7.859 0.888 1.00 33.34 239 GLY A N 1
ATOM 1599 C CA . GLY A 1 239 ? 3.590 -8.804 1.884 1.00 34.45 239 GLY A CA 1
ATOM 1600 C C . GLY A 1 239 ? 2.173 -8.411 2.235 1.00 32.50 239 GLY A C 1
ATOM 1601 O O . GLY A 1 239 ? 1.457 -7.888 1.379 1.00 30.19 239 GLY A O 1
ATOM 1602 N N . GLY A 1 240 ? 1.795 -8.631 3.496 1.00 30.38 240 GLY A N 1
ATOM 1603 C CA . GLY A 1 240 ? 0.540 -8.121 4.035 1.00 27.99 240 GLY A CA 1
ATOM 1604 C C . GLY A 1 240 ? -0.432 -9.203 4.423 1.00 26.53 240 GLY A C 1
ATOM 1605 O O . GLY A 1 240 ? -1.495 -8.929 4.962 1.00 26.60 240 GLY A O 1
ATOM 1606 N N . LEU A 1 241 ? -0.105 -10.429 4.098 1.00 27.53 241 LEU A N 1
ATOM 1607 C CA . LEU A 1 241 ? -1.026 -11.486 4.358 1.00 30.18 241 LEU A CA 1
ATOM 1608 C C . LEU A 1 241 ? -1.079 -11.716 5.848 1.00 33.77 241 LEU A C 1
ATOM 1609 O O . LEU A 1 241 ? -0.024 -11.854 6.505 1.00 38.52 241 LEU A O 1
ATOM 1614 N N . GLY A 1 242 ? -2.300 -11.717 6.377 1.00 32.69 242 GLY A N 1
ATOM 161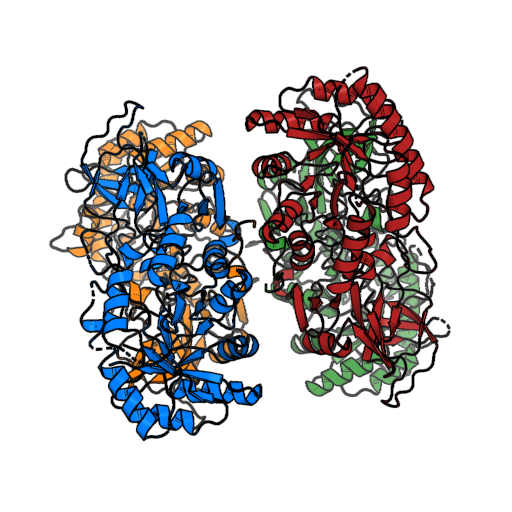5 C CA . GLY A 1 242 ? -2.485 -11.730 7.803 1.00 34.36 242 GLY A CA 1
ATOM 1616 C C . GLY A 1 242 ? -2.379 -13.117 8.386 1.00 34.68 242 GLY A C 1
ATOM 1617 O O . GLY A 1 242 ? -2.239 -14.098 7.673 1.00 34.95 242 GLY A O 1
ATOM 1618 N N . VAL A 1 243 ? -2.438 -13.195 9.710 1.00 35.86 243 VAL A N 1
ATOM 1619 C CA . VAL A 1 243 ? -2.390 -14.480 10.413 1.00 33.38 243 VAL A CA 1
ATOM 1620 C C . VAL A 1 243 ? -3.467 -14.495 11.477 1.00 33.85 243 VAL A C 1
ATOM 1621 O O . VAL A 1 243 ? -4.014 -13.423 11.816 1.00 30.22 243 VAL A O 1
ATOM 1625 N N . PRO A 1 244 ? -3.760 -15.695 12.016 1.00 35.20 244 PRO A N 1
ATOM 1626 C CA . PRO A 1 244 ? -4.649 -15.813 13.167 1.00 38.02 244 PRO A CA 1
ATOM 1627 C C . PRO A 1 244 ? -3.955 -15.462 14.505 1.00 37.42 244 PRO A C 1
ATOM 1628 O O . PRO A 1 244 ? -3.077 -16.194 14.947 1.00 37.35 244 PRO A O 1
ATOM 1632 N N . TYR A 1 245 ? -4.381 -14.356 15.117 1.00 34.13 245 TYR A N 1
ATOM 1633 C CA . TYR A 1 245 ? -3.956 -13.958 16.448 1.00 32.01 245 TYR A CA 1
ATOM 1634 C C . TYR A 1 245 ? -4.972 -14.395 17.490 1.00 32.27 245 TYR A C 1
ATOM 1635 O O . TYR A 1 245 ? -4.615 -14.982 18.514 1.00 31.10 245 TYR A O 1
ATOM 1644 N N . ASP A 1 246 ? -6.231 -14.039 17.233 1.00 32.44 246 ASP A N 1
ATOM 1645 C CA . ASP A 1 246 ? -7.374 -14.379 18.076 1.00 33.26 246 ASP A CA 1
ATOM 1646 C C . ASP A 1 246 ? -8.274 -15.394 17.295 1.00 34.66 246 ASP A C 1
ATOM 1647 O O . ASP A 1 246 ? -8.034 -16.606 17.330 1.00 28.12 246 ASP A O 1
ATOM 1652 N N . ASP A 1 247 ? -9.233 -14.867 16.535 1.00 36.78 247 ASP A N 1
ATOM 1653 C CA . ASP A 1 247 ? -10.266 -15.656 15.881 1.00 42.51 247 ASP A CA 1
ATOM 1654 C C . ASP A 1 247 ? -10.249 -15.516 14.342 1.00 46.60 247 ASP A C 1
ATOM 1655 O O . ASP A 1 247 ? -11.153 -16.008 13.666 1.00 49.25 247 ASP A O 1
ATOM 1660 N N . GLU A 1 248 ? -9.252 -14.818 13.792 1.00 46.28 248 GLU A N 1
ATOM 1661 C CA . GLU A 1 248 ? -9.238 -14.439 12.354 1.00 40.64 248 GLU A CA 1
ATOM 1662 C C . GLU A 1 248 ? -9.011 -15.660 11.443 1.00 34.79 248 GLU A C 1
ATOM 1663 O O . GLU A 1 248 ? -8.396 -16.626 11.903 1.00 29.06 248 GLU A O 1
ATOM 1669 N N . PRO A 1 250 ? -7.215 -14.155 7.307 1.00 51.63 250 PRO A N 1
ATOM 1670 C CA . PRO A 1 250 ? -8.036 -15.210 6.714 1.00 50.38 250 PRO A CA 1
ATOM 1671 C C . PRO A 1 250 ? -7.196 -16.209 5.878 1.00 56.78 250 PRO A C 1
ATOM 1672 O O . PRO A 1 250 ? -6.796 -17.294 6.375 1.00 57.47 250 PRO A O 1
ATOM 1673 N N . PRO A 1 251 ? -6.897 -15.853 4.609 1.00 53.98 251 PRO A N 1
ATOM 1674 C CA . PRO A 1 251 ? -6.386 -16.861 3.672 1.00 51.88 251 PRO A CA 1
ATOM 1675 C C . PRO A 1 251 ? -5.048 -17.444 4.076 1.00 53.33 251 PRO A C 1
ATOM 1676 O O . PRO A 1 251 ? -4.143 -16.708 4.428 1.00 63.82 251 PRO A O 1
ATOM 1680 N N . GLU A 1 252 ? -4.900 -18.755 4.012 1.00 55.52 252 GLU A N 1
ATOM 1681 C CA . GLU A 1 252 ? -3.584 -19.337 4.197 1.00 60.16 252 GLU A CA 1
ATOM 1682 C C . GLU A 1 252 ? -2.741 -19.088 2.955 1.00 64.48 252 GLU A C 1
ATOM 1683 O O . GLU A 1 252 ? -3.283 -18.834 1.867 1.00 67.46 252 GLU A O 1
ATOM 1689 N N . PRO A 1 253 ? -1.411 -19.145 3.109 1.00 63.30 253 PRO A N 1
ATOM 1690 C CA . PRO A 1 253 ? -0.505 -18.773 2.018 1.00 63.44 253 PRO A CA 1
ATOM 1691 C C . PRO A 1 253 ? -0.804 -19.421 0.660 1.00 59.71 253 PRO A C 1
ATOM 1692 O O . PRO A 1 253 ? -0.793 -18.745 -0.373 1.00 52.38 253 PRO A O 1
ATOM 1696 N N . ALA A 1 254 ? -1.043 -20.734 0.685 1.00 62.42 254 ALA A N 1
ATOM 1697 C CA . ALA A 1 254 ? -1.388 -21.502 -0.517 1.00 49.05 254 ALA A CA 1
ATOM 1698 C C . ALA A 1 254 ? -2.533 -20.828 -1.290 1.00 44.59 254 ALA A C 1
ATOM 1699 O O . ALA A 1 254 ? -2.395 -20.528 -2.470 1.00 41.61 254 ALA A O 1
ATOM 1701 N N . GLU A 1 255 ? -3.637 -20.585 -0.604 1.00 41.61 255 GLU A N 1
ATOM 1702 C CA . GLU A 1 255 ? -4.853 -19.996 -1.215 1.00 44.00 255 GLU A CA 1
ATOM 1703 C C . GLU A 1 255 ? -4.639 -18.570 -1.755 1.00 48.78 255 GLU A C 1
ATOM 1704 O O . GLU A 1 255 ? -5.118 -18.211 -2.848 1.00 47.98 255 GLU A O 1
ATOM 1710 N N . TYR A 1 256 ? -3.938 -17.763 -0.968 1.00 48.43 256 TYR A N 1
ATOM 1711 C CA . TYR A 1 256 ? -3.535 -16.417 -1.374 1.00 45.06 256 TYR A CA 1
ATOM 1712 C C . TYR A 1 256 ? -2.735 -16.455 -2.666 1.00 45.16 256 TYR A C 1
ATOM 1713 O O . TYR A 1 256 ? -3.002 -15.667 -3.589 1.00 47.58 256 TYR A O 1
ATOM 1722 N N . MET A 1 257 ? -1.763 -17.359 -2.738 1.00 36.61 257 MET A N 1
ATOM 1723 C CA . MET A 1 257 ? -0.928 -17.493 -3.925 1.00 39.36 257 MET A CA 1
ATOM 1724 C C . MET A 1 257 ? -1.753 -17.928 -5.132 1.00 37.01 257 MET A C 1
ATOM 1725 O O . MET A 1 257 ? -1.731 -17.278 -6.177 1.00 30.58 257 MET A O 1
ATOM 1730 N N . THR A 1 258 ? -2.479 -19.030 -4.980 1.00 37.28 258 THR A N 1
ATOM 1731 C CA . THR A 1 258 ? -3.314 -19.552 -6.056 1.00 38.86 258 THR A CA 1
ATOM 1732 C C . THR A 1 258 ? -4.120 -18.439 -6.716 1.00 37.57 258 THR A C 1
ATOM 1733 O O . THR A 1 258 ? -4.023 -18.221 -7.924 1.00 33.82 258 THR A O 1
ATOM 1737 N N . ALA A 1 259 ? -4.916 -17.737 -5.916 1.00 40.37 259 ALA A N 1
ATOM 1738 C CA . ALA A 1 259 ? -5.739 -16.645 -6.421 1.00 42.87 259 ALA A CA 1
ATOM 1739 C C . ALA A 1 259 ? -4.919 -15.691 -7.282 1.00 45.31 259 ALA A C 1
ATOM 1740 O O . ALA A 1 259 ? -5.392 -15.204 -8.309 1.00 48.59 259 ALA A O 1
ATOM 1742 N N . ILE A 1 260 ? -3.687 -15.429 -6.858 1.00 41.17 260 ILE A N 1
ATOM 1743 C CA . ILE A 1 260 ? -2.805 -14.543 -7.585 1.00 40.96 260 ILE A CA 1
ATOM 1744 C C . ILE A 1 260 ? -2.291 -15.186 -8.875 1.00 38.23 260 ILE A C 1
ATOM 1745 O O . ILE A 1 260 ? -2.187 -14.513 -9.893 1.00 36.45 260 ILE A O 1
ATOM 1750 N N . ILE A 1 261 ? -1.966 -16.473 -8.818 1.00 36.34 261 ILE A N 1
ATOM 1751 C CA . ILE A 1 261 ? -1.475 -17.186 -9.992 1.00 38.20 261 ILE A CA 1
ATOM 1752 C C . ILE A 1 261 ? -2.589 -17.351 -11.019 1.00 41.30 261 ILE A C 1
ATOM 1753 O O . ILE A 1 261 ? -2.436 -16.984 -12.184 1.00 34.32 261 ILE A O 1
ATOM 1758 N N . ASN A 1 262 ? -3.711 -17.903 -10.572 1.00 41.30 262 ASN A N 1
ATOM 1759 C CA . ASN A 1 262 ? -4.861 -18.087 -11.413 1.00 48.34 262 ASN A CA 1
ATOM 1760 C C . ASN A 1 262 ? -5.140 -16.779 -12.137 1.00 51.02 262 ASN A C 1
ATOM 1761 O O . ASN A 1 262 ? -5.215 -16.756 -13.377 1.00 56.92 262 ASN A O 1
ATOM 1763 N N . ARG A 1 263 ? -5.231 -15.676 -11.397 1.00 48.29 263 ARG A N 1
ATOM 1764 C CA . ARG A 1 263 ? -5.531 -14.395 -12.030 1.00 48.50 263 ARG A CA 1
ATOM 1765 C C . ARG A 1 263 ? -4.463 -13.912 -13.038 1.00 51.03 263 ARG A C 1
ATOM 1766 O O . ARG A 1 263 ? -4.687 -12.974 -13.801 1.00 45.02 263 ARG A O 1
ATOM 1774 N N . MET A 1 264 ? -3.308 -14.563 -13.063 1.00 57.41 264 MET A N 1
ATOM 1775 C CA . MET A 1 264 ? -2.349 -14.280 -14.127 1.00 57.59 264 MET A CA 1
ATOM 1776 C C . MET A 1 264 ? -2.969 -14.691 -15.458 1.00 48.64 264 MET A C 1
ATOM 1777 O O . MET A 1 264 ? -2.485 -14.287 -16.490 1.00 49.05 264 MET A O 1
ATOM 1778 N N . ARG A 1 267 ? 0.774 -15.905 -17.945 1.00 60.88 267 ARG A N 1
ATOM 1779 C CA . ARG A 1 267 ? 1.860 -14.938 -18.190 1.00 57.67 267 ARG A CA 1
ATOM 1780 C C . ARG A 1 267 ? 3.227 -15.492 -17.754 1.00 54.75 267 ARG A C 1
ATOM 1781 O O . ARG A 1 267 ? 3.297 -16.548 -17.102 1.00 51.66 267 ARG A O 1
ATOM 1789 N N . LEU A 1 269 ? 5.154 -13.174 -16.596 1.00 48.00 269 LEU A N 1
ATOM 1790 C CA . LEU A 1 269 ? 5.885 -12.361 -15.601 1.00 51.68 269 LEU A CA 1
ATOM 1791 C C . LEU A 1 269 ? 6.580 -13.257 -14.574 1.00 56.70 269 LEU A C 1
ATOM 1792 O O . LEU A 1 269 ? 6.258 -14.473 -14.429 1.00 56.55 269 LEU A O 1
ATOM 1797 N N . LYS A 1 270 ? 7.499 -12.639 -13.836 1.00 61.36 270 LYS A N 1
ATOM 1798 C CA . LYS A 1 270 ? 8.119 -13.236 -12.662 1.00 63.54 270 LYS A CA 1
ATOM 1799 C C . LYS A 1 270 ? 7.591 -12.515 -11.423 1.00 58.01 270 LYS A C 1
ATOM 1800 O O . LYS A 1 270 ? 7.681 -11.292 -11.317 1.00 55.47 270 LYS A O 1
ATOM 1806 N N . LEU A 1 271 ? 7.032 -13.283 -10.495 1.00 58.72 271 LEU A N 1
ATOM 1807 C CA . LEU A 1 271 ? 6.354 -12.740 -9.306 1.00 57.83 271 LEU A CA 1
ATOM 1808 C C . LEU A 1 271 ? 7.259 -12.772 -8.075 1.00 54.11 271 LEU A C 1
ATOM 1809 O O . LEU A 1 271 ? 7.751 -13.832 -7.657 1.00 44.04 271 LEU A O 1
ATOM 1814 N N . ILE A 1 272 ? 7.449 -11.601 -7.484 1.00 52.86 272 ILE A N 1
ATOM 1815 C CA . ILE A 1 272 ? 8.151 -11.504 -6.200 1.00 55.78 272 ILE A CA 1
ATOM 1816 C C . ILE A 1 272 ? 7.155 -11.225 -5.059 1.00 49.23 272 ILE A C 1
ATOM 1817 O O . ILE A 1 272 ? 6.255 -10.366 -5.174 1.00 42.14 272 ILE A O 1
ATOM 1822 N N . PHE A 1 273 ? 7.320 -11.989 -3.983 1.00 44.64 273 PHE A N 1
ATOM 1823 C CA . PHE A 1 273 ? 6.544 -11.822 -2.760 1.00 45.73 273 PHE A CA 1
ATOM 1824 C C . PHE A 1 273 ? 7.442 -11.490 -1.565 1.00 38.80 273 PHE A C 1
ATOM 1825 O O . PHE A 1 273 ? 8.536 -12.033 -1.416 1.00 32.07 273 PHE A O 1
ATOM 1833 N N . GLU A 1 274 ? 6.913 -10.653 -0.681 1.00 35.33 274 GLU A N 1
ATOM 1834 C CA . GLU A 1 274 ? 7.663 -10.162 0.451 1.00 36.73 274 GLU A CA 1
ATOM 1835 C C . GLU A 1 274 ? 6.984 -10.466 1.802 1.00 37.39 274 GLU A C 1
ATOM 1836 O O . GLU A 1 274 ? 6.779 -9.568 2.604 1.00 35.17 274 GLU A O 1
ATOM 1842 N N . PRO A 1 275 ? 6.626 -11.723 2.059 1.00 34.30 275 PRO A N 1
ATOM 1843 C CA . PRO A 1 275 ? 5.880 -11.933 3.286 1.00 32.80 275 PRO A CA 1
ATOM 1844 C C . PRO A 1 275 ? 6.787 -11.832 4.535 1.00 30.48 275 PRO A C 1
ATOM 1845 O O . PRO A 1 275 ? 7.946 -12.251 4.500 1.00 28.97 275 PRO A O 1
ATOM 1849 N N . GLY A 1 276 ? 6.239 -11.321 5.637 1.00 28.22 276 GLY A N 1
ATOM 1850 C CA . GLY A 1 276 ? 6.950 -11.351 6.908 1.00 26.35 276 GLY A CA 1
ATOM 1851 C C . GLY A 1 276 ? 6.156 -12.072 7.962 1.00 23.76 276 GLY A C 1
ATOM 1852 O O . GLY A 1 276 ? 6.483 -13.183 8.387 1.00 23.75 276 GLY A O 1
ATOM 1853 N N . ARG A 1 277 ? 5.094 -11.413 8.382 1.00 23.88 277 ARG A N 1
ATOM 1854 C CA . ARG A 1 277 ? 4.213 -11.919 9.440 1.00 23.65 277 ARG A CA 1
ATOM 1855 C C . ARG A 1 277 ? 3.727 -13.351 9.183 1.00 25.22 277 ARG A C 1
ATOM 1856 O O . ARG A 1 277 ? 3.780 -14.192 10.085 1.00 24.44 277 ARG A O 1
ATOM 1864 N N . ALA A 1 278 ? 3.320 -13.646 7.940 1.00 27.74 278 ALA A N 1
ATOM 1865 C CA . ALA A 1 278 ? 2.718 -14.949 7.608 1.00 26.68 278 ALA A CA 1
ATOM 1866 C C . ALA A 1 278 ? 3.727 -16.041 7.780 1.00 25.23 278 ALA A C 1
ATOM 1867 O O . ALA A 1 278 ? 3.388 -17.168 8.139 1.00 29.56 278 ALA A O 1
ATOM 1869 N N . ILE A 1 279 ? 4.994 -15.696 7.653 1.00 24.23 279 ILE A N 1
ATOM 1870 C CA . ILE A 1 279 ? 6.033 -16.670 7.943 1.00 24.52 279 ILE A CA 1
ATOM 1871 C C . ILE A 1 279 ? 6.366 -16.786 9.423 1.00 24.40 279 ILE A C 1
ATOM 1872 O O . ILE A 1 279 ? 6.526 -17.889 9.918 1.00 25.69 279 ILE A O 1
ATOM 1877 N N . MET A 1 280 ? 6.509 -15.665 10.133 1.00 23.34 280 MET A N 1
ATOM 1878 C CA . MET A 1 280 ? 7.133 -15.728 11.456 1.00 20.34 280 MET A CA 1
ATOM 1879 C C . MET A 1 280 ? 6.195 -15.608 12.647 1.00 18.73 280 MET A C 1
ATOM 1880 O O . MET A 1 280 ? 6.538 -16.062 13.733 1.00 17.02 280 MET A O 1
ATOM 1885 N N . ALA A 1 281 ? 5.047 -14.989 12.475 1.00 17.57 281 ALA A N 1
ATOM 1886 C CA . ALA A 1 281 ? 4.236 -14.636 13.635 1.00 18.38 281 ALA A CA 1
ATOM 1887 C C . ALA A 1 281 ? 4.073 -15.809 14.587 1.00 20.14 281 ALA A C 1
ATOM 1888 O O . ALA A 1 281 ? 4.441 -15.745 15.751 1.00 22.82 281 ALA A O 1
ATOM 1890 N N . ASN A 1 282 ? 3.528 -16.897 14.089 1.00 21.86 282 ASN A N 1
ATOM 1891 C CA . ASN A 1 282 ? 3.225 -18.037 14.951 1.00 22.33 282 ASN A CA 1
ATOM 1892 C C . ASN A 1 282 ? 4.340 -19.046 15.004 1.00 20.03 282 ASN A C 1
ATOM 1893 O O . ASN A 1 282 ? 4.194 -20.097 15.604 1.00 22.23 282 ASN A O 1
ATOM 1898 N N . ALA A 1 283 ? 5.475 -18.701 14.421 1.00 18.22 283 ALA A N 1
ATOM 1899 C CA . ALA A 1 283 ? 6.682 -19.474 14.631 1.00 17.58 283 ALA A CA 1
ATOM 1900 C C . ALA A 1 283 ? 7.419 -19.150 15.906 1.00 16.73 283 ALA A C 1
ATOM 1901 O O . ALA A 1 283 ? 8.501 -19.709 16.139 1.00 19.83 283 ALA A O 1
ATOM 1903 N N . GLY A 1 284 ? 6.900 -18.229 16.722 1.00 15.35 284 GLY A N 1
ATOM 1904 C CA . GLY A 1 284 ? 7.554 -17.862 17.986 1.00 13.36 284 GLY A CA 1
ATOM 1905 C C . GLY A 1 284 ? 6.620 -17.491 19.104 1.00 11.98 284 GLY A C 1
ATOM 1906 O O . GLY A 1 284 ? 5.498 -17.015 18.892 1.00 13.11 284 GLY A O 1
ATOM 1907 N N . VAL A 1 285 ? 7.083 -17.697 20.303 1.00 10.48 285 VAL A N 1
ATOM 1908 C CA . VAL A 1 285 ? 6.362 -17.242 21.470 1.00 10.27 285 VAL A CA 1
ATOM 1909 C C . VAL A 1 285 ? 7.278 -16.448 22.375 1.00 10.08 285 VAL A C 1
ATOM 1910 O O . VAL A 1 285 ? 8.493 -16.485 22.240 1.00 10.60 285 VAL A O 1
ATOM 1914 N N . LEU A 1 286 ? 6.681 -15.766 23.341 1.00 10.28 286 LEU A N 1
ATOM 1915 C CA . LEU A 1 286 ? 7.445 -15.095 24.404 1.00 9.77 286 LEU A CA 1
ATOM 1916 C C . LEU A 1 286 ? 7.003 -15.663 25.750 1.00 9.55 286 LEU A C 1
ATOM 1917 O O . LEU A 1 286 ? 5.821 -15.594 26.109 1.00 9.37 286 LEU A O 1
ATOM 1922 N N . VAL A 1 287 ? 7.963 -16.143 26.517 1.00 9.72 287 VAL A N 1
ATOM 1923 C CA . VAL A 1 287 ? 7.690 -16.744 27.786 1.00 10.20 287 VAL A CA 1
ATOM 1924 C C . VAL A 1 287 ? 8.042 -15.779 28.870 1.00 10.38 287 VAL A C 1
ATOM 1925 O O . VAL A 1 287 ? 9.096 -15.166 28.815 1.00 10.63 287 VAL A O 1
ATOM 1929 N N . THR A 1 288 ? 7.216 -15.723 29.912 1.00 10.58 288 THR A N 1
ATOM 1930 C CA . THR A 1 288 ? 7.433 -14.815 30.998 1.00 10.92 288 THR A CA 1
ATOM 1931 C C . THR A 1 288 ? 6.953 -15.417 32.307 1.00 12.19 288 THR A C 1
ATOM 1932 O O . THR A 1 288 ? 6.114 -16.298 32.325 1.00 12.12 288 THR A O 1
ATOM 1936 N N . LYS A 1 289 ? 7.480 -14.911 33.407 1.00 13.69 289 LYS A N 1
ATOM 1937 C CA . LYS A 1 289 ? 7.198 -15.430 34.717 1.00 15.06 289 LYS A CA 1
ATOM 1938 C C . LYS A 1 289 ? 6.303 -14.448 35.483 1.00 15.81 289 LYS A C 1
ATOM 1939 O O . LYS A 1 289 ? 6.526 -13.244 35.443 1.00 15.92 289 LYS A O 1
ATOM 1945 N N . VAL A 1 290 ? 5.289 -14.983 36.155 1.00 16.28 290 VAL A N 1
ATOM 1946 C CA . VAL A 1 290 ? 4.437 -14.205 37.028 1.00 16.82 290 VAL A CA 1
ATOM 1947 C C . VAL A 1 290 ? 5.211 -13.883 38.304 1.00 17.28 290 VAL A C 1
ATOM 1948 O O . VAL A 1 290 ? 5.691 -14.766 38.981 1.00 17.13 290 VAL A O 1
ATOM 1952 N N . GLU A 1 291 ? 5.363 -12.610 38.599 1.00 18.29 291 GLU A N 1
ATOM 1953 C CA . GLU A 1 291 ? 6.030 -12.209 39.793 1.00 20.23 291 GLU A CA 1
ATOM 1954 C C . GLU A 1 291 ? 4.993 -12.068 40.894 1.00 21.51 291 GLU A C 1
ATOM 1955 O O . GLU A 1 291 ? 5.077 -12.724 41.902 1.00 24.22 291 GLU A O 1
ATOM 1961 N N . PHE A 1 292 ? 4.000 -11.202 40.688 1.00 22.84 292 PHE A N 1
ATOM 1962 C CA . PHE A 1 292 ? 2.997 -10.916 41.705 1.00 20.28 292 PHE A CA 1
ATOM 1963 C C . PHE A 1 292 ? 1.593 -10.980 41.148 1.00 19.53 292 PHE A C 1
ATOM 1964 O O . PHE A 1 292 ? 1.386 -10.832 39.961 1.00 20.23 292 PHE A O 1
ATOM 1972 N N . LEU A 1 293 ? 0.641 -11.208 42.050 1.00 18.76 293 LEU A N 1
ATOM 1973 C CA . LEU A 1 293 ? -0.775 -11.063 41.781 1.00 17.39 293 LEU A CA 1
ATOM 1974 C C . LEU A 1 293 ? -1.283 -9.964 42.700 1.00 17.60 293 LEU A C 1
ATOM 1975 O O . LEU A 1 293 ? -1.049 -10.004 43.883 1.00 19.42 293 LEU A O 1
ATOM 1980 N N . LYS A 1 294 ? -1.935 -8.977 42.127 1.00 16.88 294 LYS A N 1
ATOM 1981 C CA . LYS A 1 294 ? -2.570 -7.957 42.878 1.00 18.54 294 LYS A CA 1
ATOM 1982 C C . LYS A 1 294 ? -4.059 -8.129 42.693 1.00 21.17 294 LYS A C 1
ATOM 1983 O O . LYS A 1 294 ? -4.574 -7.978 41.575 1.00 19.61 294 LYS A O 1
ATOM 1989 N N . LEU A 1 295 ? -4.749 -8.384 43.805 1.00 25.62 295 LEU A N 1
ATOM 1990 C CA . LEU A 1 295 ? -6.189 -8.667 43.799 1.00 28.63 295 LEU A CA 1
ATOM 1991 C C . LEU A 1 295 ? -6.944 -7.508 44.383 1.00 32.58 295 LEU A C 1
ATOM 1992 O O . LEU A 1 295 ? -6.520 -6.911 45.373 1.00 38.31 295 LEU A O 1
ATOM 1997 N N . ASN A 1 296 ? -8.027 -7.150 43.703 1.00 37.59 296 ASN A N 1
ATOM 1998 C CA . ASN A 1 296 ? -8.920 -6.083 44.084 1.00 40.27 296 ASN A CA 1
ATOM 1999 C C . ASN A 1 296 ? -10.341 -6.552 43.712 1.00 39.86 296 ASN A C 1
ATOM 2000 O O . ASN A 1 296 ? -10.518 -7.329 42.779 1.00 37.68 296 ASN A O 1
ATOM 2005 N N . ASP A 1 297 ? -11.360 -6.112 44.448 1.00 42.92 297 ASP A N 1
ATOM 2006 C CA . ASP A 1 297 ? -12.759 -6.362 44.023 1.00 41.39 297 ASP A CA 1
ATOM 2007 C C . ASP A 1 297 ? -12.947 -5.840 42.563 1.00 40.97 297 ASP A C 1
ATOM 2008 O O . ASP A 1 297 ? -13.517 -6.534 41.726 1.00 36.65 297 ASP A O 1
ATOM 2011 N N . TYR A 1 298 ? -12.362 -4.672 42.261 1.00 38.73 298 TYR A N 1
ATOM 2012 C CA . TYR A 1 298 ? -12.527 -3.975 40.982 1.00 40.38 298 TYR A CA 1
ATOM 2013 C C . TYR A 1 298 ? -11.725 -4.470 39.727 1.00 36.16 298 TYR A C 1
ATOM 2014 O O . TYR A 1 298 ? -12.199 -4.429 38.592 1.00 34.90 298 TYR A O 1
ATOM 2023 N N . LYS A 1 299 ? -10.481 -4.855 39.929 1.00 33.00 299 LYS A N 1
ATOM 2024 C CA . LYS A 1 299 ? -9.626 -5.351 38.843 1.00 27.51 299 LYS A CA 1
ATOM 2025 C C . LYS A 1 299 ? -8.450 -6.174 39.391 1.00 22.70 299 LYS A C 1
ATOM 2026 O O . LYS A 1 299 ? -7.900 -5.857 40.426 1.00 22.18 299 LYS A O 1
ATOM 2032 N N . ASN A 1 300 ? -8.060 -7.218 38.690 1.00 19.74 300 ASN A N 1
ATOM 2033 C CA . ASN A 1 300 ? -6.889 -8.016 39.061 1.00 16.88 300 ASN A CA 1
ATOM 2034 C C . ASN A 1 300 ? -5.720 -7.904 38.110 1.00 14.95 300 ASN A C 1
ATOM 2035 O O . ASN A 1 300 ? -5.911 -7.843 36.889 1.00 14.76 300 ASN A O 1
ATOM 2040 N N . PHE A 1 301 ? -4.504 -7.939 38.665 1.00 13.43 301 PHE A N 1
ATOM 2041 C CA . PHE A 1 301 ? -3.300 -7.863 37.864 1.00 11.96 301 PHE A CA 1
ATOM 2042 C C . PHE A 1 301 ? -2.382 -9.008 38.083 1.00 12.02 301 PHE A C 1
ATOM 2043 O O . PHE A 1 301 ? -1.991 -9.274 39.207 1.00 12.18 301 PHE A O 1
ATOM 2051 N N . ALA A 1 302 ? -1.997 -9.672 36.993 1.00 11.70 302 ALA A N 1
ATOM 2052 C CA . ALA A 1 302 ? -0.813 -10.479 37.002 1.00 11.25 302 ALA A CA 1
ATOM 2053 C C . ALA A 1 302 ? 0.349 -9.635 36.525 1.00 11.13 302 ALA A C 1
ATOM 2054 O O . ALA A 1 302 ? 0.397 -9.194 35.400 1.00 11.87 302 ALA A O 1
ATOM 2056 N N . ILE A 1 303 ? 1.303 -9.430 37.399 1.00 11.29 303 ILE A N 1
ATOM 2057 C CA . ILE A 1 303 ? 2.512 -8.718 37.093 1.00 11.60 303 ILE A CA 1
ATOM 2058 C C . ILE A 1 303 ? 3.571 -9.733 36.674 1.00 11.66 303 ILE A C 1
ATOM 2059 O O . ILE A 1 303 ? 4.007 -10.515 37.513 1.00 12.65 303 ILE A O 1
ATOM 2064 N N . VAL A 1 304 ? 4.011 -9.662 35.415 1.00 10.46 304 VAL A N 1
ATOM 2065 C CA . VAL A 1 304 ? 4.967 -10.571 34.854 1.00 9.89 304 VAL A CA 1
ATOM 2066 C C . VAL A 1 304 ? 6.302 -9.888 34.577 1.00 10.19 304 VAL A C 1
ATOM 2067 O O . VAL A 1 304 ? 6.432 -8.687 34.714 1.00 10.20 304 VAL A O 1
ATOM 2071 N N . ASP A 1 305 ? 7.324 -10.651 34.215 1.00 10.27 305 ASP A N 1
ATOM 2072 C CA . ASP A 1 305 ? 8.642 -10.068 34.047 1.00 10.10 305 ASP A CA 1
ATOM 2073 C C . ASP A 1 305 ? 8.937 -9.647 32.622 1.00 9.95 305 ASP A C 1
ATOM 2074 O O . ASP A 1 305 ? 10.040 -9.181 32.334 1.00 11.06 305 ASP A O 1
ATOM 2079 N N . ALA A 1 306 ? 7.986 -9.816 31.721 1.00 9.78 306 ALA A N 1
ATOM 2080 C CA . ALA A 1 306 ? 8.089 -9.233 30.385 1.00 9.93 306 ALA A CA 1
ATOM 2081 C C . ALA A 1 306 ? 7.274 -7.954 30.331 1.00 9.52 306 ALA A C 1
ATOM 2082 O O . ALA A 1 306 ? 6.297 -7.826 31.049 1.00 10.55 306 ALA A O 1
ATOM 2084 N N . ALA A 1 307 ? 7.657 -7.032 29.456 1.00 8.60 307 ALA A N 1
ATOM 2085 C CA . ALA A 1 307 ? 7.007 -5.741 29.358 1.00 7.86 307 ALA A CA 1
ATOM 2086 C C . ALA A 1 307 ? 7.000 -5.177 27.911 1.00 7.33 307 ALA A C 1
ATOM 2087 O O . ALA A 1 307 ? 7.398 -5.854 26.970 1.00 7.26 307 ALA A O 1
ATOM 2089 N N . MET A 1 308 ? 6.485 -3.968 27.754 1.00 6.83 308 MET A N 1
ATOM 2090 C CA . MET A 1 308 ? 6.355 -3.346 26.439 1.00 6.70 308 MET A CA 1
ATOM 2091 C C . MET A 1 308 ? 7.709 -3.136 25.741 1.00 6.31 308 MET A C 1
ATOM 2092 O O . MET A 1 308 ? 7.768 -3.093 24.539 1.00 6.08 308 MET A O 1
ATOM 2097 N N . ASN A 1 309 ? 8.807 -3.081 26.495 1.00 6.02 309 ASN A N 1
ATOM 2098 C CA . ASN A 1 309 ? 10.110 -3.078 25.852 1.00 5.79 309 ASN A CA 1
ATOM 2099 C C . ASN A 1 309 ? 10.493 -4.430 25.246 1.00 5.80 309 ASN A C 1
ATOM 2100 O O . ASN A 1 309 ? 11.356 -4.473 24.390 1.00 5.95 309 ASN A O 1
ATOM 2105 N N . ASP A 1 310 ? 9.890 -5.523 25.719 1.00 5.74 310 ASP A N 1
ATOM 2106 C CA . ASP A 1 310 ? 10.093 -6.842 25.134 1.00 5.69 310 ASP A CA 1
ATOM 2107 C C . ASP A 1 310 ? 9.123 -7.077 23.988 1.00 5.70 310 ASP A C 1
ATOM 2108 O O . ASP A 1 310 ? 9.499 -7.583 22.920 1.00 5.37 310 ASP A O 1
ATOM 2113 N N . LEU A 1 311 ? 7.883 -6.634 24.185 1.00 6.00 311 LEU A N 1
ATOM 2114 C CA . LEU A 1 311 ? 6.817 -6.785 23.160 1.00 6.24 311 LEU A CA 1
ATOM 2115 C C . LEU A 1 311 ? 5.919 -5.588 23.178 1.00 6.25 311 LEU A C 1
ATOM 2116 O O . LEU A 1 311 ? 5.135 -5.396 24.118 1.00 6.29 311 LEU A O 1
ATOM 2121 N N . ILE A 1 312 ? 5.994 -4.791 22.136 1.00 6.56 312 ILE A N 1
ATOM 2122 C CA . ILE A 1 312 ? 5.267 -3.519 22.131 1.00 6.92 312 ILE A CA 1
ATOM 2123 C C . ILE A 1 312 ? 3.903 -3.537 21.413 1.00 7.14 312 ILE A C 1
ATOM 2124 O O . ILE A 1 312 ? 3.141 -2.595 21.511 1.00 6.46 312 ILE A O 1
ATOM 2129 N N . ARG A 1 313 ? 3.563 -4.657 20.770 1.00 8.20 313 ARG A N 1
ATOM 2130 C CA . ARG A 1 313 ? 2.385 -4.713 19.884 1.00 8.74 313 ARG A CA 1
ATOM 2131 C C . ARG A 1 313 ? 1.097 -4.412 20.627 1.00 9.03 313 ARG A C 1
ATOM 2132 O O . ARG A 1 313 ? 0.312 -3.586 20.182 1.00 9.55 313 ARG A O 1
ATOM 2140 N N . PRO A 1 314 ? 0.907 -4.979 21.833 1.00 9.20 314 PRO A N 1
ATOM 2141 C CA . PRO A 1 314 ? -0.297 -4.585 22.583 1.00 9.35 314 PRO A CA 1
ATOM 2142 C C . PRO A 1 314 ? -0.359 -3.101 22.924 1.00 9.57 314 PRO A C 1
ATOM 2143 O O . PRO A 1 314 ? -1.383 -2.476 22.721 1.00 10.10 314 PRO A O 1
ATOM 2147 N N . ALA A 1 315 ? 0.707 -2.549 23.464 1.00 9.91 315 ALA A N 1
ATOM 2148 C CA . ALA A 1 315 ? 0.713 -1.109 23.819 1.00 10.39 315 ALA A CA 1
ATOM 2149 C C . ALA A 1 315 ? 0.598 -0.206 22.609 1.00 10.92 315 ALA A C 1
ATOM 2150 O O . ALA A 1 315 ? -0.127 0.766 22.633 1.00 11.58 315 ALA A O 1
ATOM 2152 N N . LEU A 1 316 ? 1.270 -0.557 21.504 1.00 10.97 316 LEU A N 1
ATOM 2153 C CA . LEU A 1 316 ? 1.322 0.345 20.372 1.00 10.96 316 LEU A CA 1
ATOM 2154 C C . LEU A 1 316 ? 0.092 0.249 19.454 1.00 11.26 316 LEU A C 1
ATOM 2155 O O . LEU A 1 316 ? -0.292 1.242 18.867 1.00 11.66 316 LEU A O 1
ATOM 2160 N N . TYR A 1 317 ? -0.475 -0.950 19.306 1.00 10.99 317 TYR A N 1
ATOM 2161 C CA . TYR A 1 317 ? -1.550 -1.180 18.380 1.00 11.32 317 TYR A CA 1
ATOM 2162 C C . TYR A 1 317 ? -2.812 -1.711 19.029 1.00 11.94 317 TYR A C 1
ATOM 2163 O O . TYR A 1 317 ? -3.743 -2.036 18.306 1.00 13.07 317 TYR A O 1
ATOM 2172 N N . SER A 1 318 ? -2.853 -1.866 20.348 1.00 12.08 318 SER A N 1
ATOM 2173 C CA . SER A 1 318 ? -3.882 -2.694 21.003 1.00 12.77 318 SER A CA 1
ATOM 2174 C C . SER A 1 318 ? -3.987 -4.078 20.365 1.00 13.18 318 SER A C 1
ATOM 2175 O O . SER A 1 318 ? -5.069 -4.614 20.205 1.00 13.95 318 SER A O 1
ATOM 2178 N N . ALA A 1 319 ? -2.874 -4.665 19.994 1.00 13.42 319 ALA A N 1
ATOM 2179 C CA . ALA A 1 319 ? -2.927 -5.995 19.423 1.00 14.44 319 ALA A CA 1
ATOM 2180 C C . ALA A 1 319 ? -3.358 -6.969 20.504 1.00 14.53 319 ALA A C 1
ATOM 2181 O O . ALA A 1 319 ? -3.020 -6.802 21.690 1.00 14.80 319 ALA A O 1
ATOM 2183 N N . TRP A 1 320 ? -4.132 -7.962 20.089 1.00 14.81 320 TRP A N 1
ATOM 2184 C CA . TRP A 1 320 ? -4.543 -9.042 20.962 1.00 14.52 320 TRP A CA 1
ATOM 2185 C C . TRP A 1 320 ? -3.562 -10.158 20.705 1.00 14.35 320 TRP A C 1
ATOM 2186 O O . TRP A 1 320 ? -3.488 -10.641 19.588 1.00 15.58 320 TRP A O 1
ATOM 2197 N N . GLN A 1 321 ? -2.860 -10.591 21.735 1.00 13.64 321 GLN A N 1
ATOM 2198 C CA . GLN A 1 321 ? -1.990 -11.745 21.642 1.00 14.51 321 GLN A CA 1
ATOM 2199 C C . GLN A 1 321 ? -2.495 -12.754 22.669 1.00 16.06 321 GLN A C 1
ATOM 2200 O O . GLN A 1 321 ? -2.701 -12.434 23.849 1.00 15.95 321 GLN A O 1
ATOM 2206 N N . ASN A 1 322 ? -2.717 -13.981 22.241 1.00 17.87 322 ASN A N 1
ATOM 2207 C CA . ASN A 1 322 ? -3.198 -15.017 23.152 1.00 18.65 322 ASN A CA 1
ATOM 2208 C C . ASN A 1 322 ? -2.147 -15.325 24.209 1.00 17.92 322 ASN A C 1
ATOM 2209 O O . ASN A 1 322 ? -0.953 -15.351 23.913 1.00 17.06 322 ASN A O 1
ATOM 2214 N N . ILE A 1 323 ? -2.604 -15.504 25.456 1.00 18.03 323 ILE A N 1
ATOM 2215 C CA . ILE A 1 323 ? -1.728 -15.744 26.592 1.00 18.56 323 ILE A CA 1
ATOM 2216 C C . ILE A 1 323 ? -2.210 -17.007 27.287 1.00 20.71 323 ILE A C 1
ATOM 2217 O O . ILE A 1 323 ? -3.335 -17.040 27.781 1.00 24.07 323 ILE A O 1
ATOM 2222 N N . ILE A 1 324 ? -1.349 -18.019 27.343 1.00 20.60 324 ILE A N 1
ATOM 2223 C CA . ILE A 1 324 ? -1.721 -19.352 27.789 1.00 20.82 324 ILE A CA 1
ATOM 2224 C C . ILE A 1 324 ? -0.718 -19.864 28.815 1.00 19.82 324 ILE A C 1
ATOM 2225 O O . ILE A 1 324 ? 0.433 -19.479 28.798 1.00 16.87 324 ILE A O 1
ATOM 2230 N N . PRO A 1 325 ? -1.175 -20.762 29.700 1.00 21.53 325 PRO A N 1
ATOM 2231 C CA . PRO A 1 325 ? -0.298 -21.295 30.745 1.00 22.61 325 PRO A CA 1
ATOM 2232 C C . PRO A 1 325 ? 0.705 -22.317 30.183 1.00 23.14 325 PRO A C 1
ATOM 2233 O O . PRO A 1 325 ? 0.484 -22.898 29.126 1.00 22.20 325 PRO A O 1
ATOM 2237 N N . LEU A 1 326 ? 1.792 -22.494 30.898 1.00 24.45 326 LEU A N 1
ATOM 2238 C CA . LEU A 1 326 ? 2.792 -23.442 30.518 1.00 29.71 326 LEU A CA 1
ATOM 2239 C C . LEU A 1 326 ? 2.351 -24.912 30.743 1.00 32.73 326 LEU A C 1
ATOM 2240 O O . LEU A 1 326 ? 2.819 -25.837 30.061 1.00 32.84 326 LEU A O 1
ATOM 2245 N N . ASN A 1 327 ? 1.424 -25.100 31.681 1.00 39.52 327 ASN A N 1
ATOM 2246 C CA . ASN A 1 327 ? 0.859 -26.396 31.985 1.00 42.83 327 ASN A CA 1
ATOM 2247 C C . ASN A 1 327 ? -0.666 -26.327 32.199 1.00 41.73 327 ASN A C 1
ATOM 2248 O O . ASN A 1 327 ? -1.163 -25.488 32.937 1.00 35.95 327 ASN A O 1
ATOM 2253 N N . THR A 1 328 ? -1.394 -27.232 31.551 1.00 43.66 328 THR A N 1
ATOM 2254 C CA . THR A 1 328 ? -2.817 -27.352 31.763 1.00 45.69 328 THR A CA 1
ATOM 2255 C C . THR A 1 328 ? -3.166 -28.148 33.017 1.00 48.70 328 THR A C 1
ATOM 2256 O O . THR A 1 328 ? -4.257 -27.968 33.575 1.00 53.94 328 THR A O 1
ATOM 2260 N N . ASP A 1 329 ? -2.287 -29.053 33.432 1.00 49.89 329 ASP A N 1
ATOM 2261 C CA . ASP A 1 329 ? -2.559 -29.903 34.578 1.00 54.15 329 ASP A CA 1
ATOM 2262 C C . ASP A 1 329 ? -1.409 -29.837 35.589 1.00 51.20 329 ASP A C 1
ATOM 2263 O O . ASP A 1 329 ? -0.547 -30.707 35.652 1.00 57.50 329 ASP A O 1
ATOM 2268 N N . TYR A 1 330 ? -1.427 -28.800 36.403 1.00 49.87 330 TYR A N 1
ATOM 2269 C CA . TYR A 1 330 ? -0.395 -28.593 37.401 1.00 51.03 330 TYR A CA 1
ATOM 2270 C C . TYR A 1 330 ? -0.549 -29.612 38.523 1.00 51.91 330 TYR A C 1
ATOM 2271 O O . TYR A 1 330 ? -1.642 -29.817 39.068 1.00 55.94 330 TYR A O 1
ATOM 2280 N N . GLN A 1 331 ? 0.559 -30.234 38.879 1.00 49.74 331 GLN A N 1
ATOM 2281 C CA . GLN A 1 331 ? 0.570 -31.251 39.891 1.00 48.21 331 GLN A CA 1
ATOM 2282 C C . GLN A 1 331 ? 1.588 -30.912 40.937 1.00 40.35 331 GLN A C 1
ATOM 2283 O O . GLN A 1 331 ? 2.317 -31.761 41.404 1.00 41.47 331 GLN A O 1
ATOM 2289 N N . ASP A 1 332 ? 1.561 -29.658 41.340 1.00 37.38 332 ASP A N 1
ATOM 2290 C CA . ASP A 1 332 ? 2.285 -29.186 42.528 1.00 35.76 332 ASP A CA 1
ATOM 2291 C C . ASP A 1 332 ? 1.311 -28.798 43.653 1.00 32.54 332 ASP A C 1
ATOM 2292 O O . ASP A 1 332 ? 1.721 -28.274 44.692 1.00 26.83 332 ASP A O 1
ATOM 2297 N N . GLY A 1 333 ? 0.011 -29.044 43.424 1.00 33.70 333 GLY A N 1
ATOM 2298 C CA . GLY A 1 333 ? -1.036 -28.814 44.423 1.00 34.97 333 GLY A CA 1
ATOM 2299 C C . GLY A 1 333 ? -1.214 -27.384 44.914 1.00 35.59 333 GLY A C 1
ATOM 2300 O O . GLY A 1 333 ? -1.633 -27.159 46.035 1.00 34.02 333 GLY A O 1
ATOM 2301 N N . GLN A 1 334 ? -0.887 -26.414 44.075 1.00 38.41 334 GLN A N 1
ATOM 2302 C CA . GLN A 1 334 ? -1.019 -25.007 44.455 1.00 36.70 334 GLN A CA 1
ATOM 2303 C C . GLN A 1 334 ? -2.439 -24.557 44.137 1.00 29.88 334 GLN A C 1
ATOM 2304 O O . GLN A 1 334 ? -3.067 -25.089 43.208 1.00 26.51 334 GLN A O 1
ATOM 2310 N N . ASP A 1 335 ? -2.963 -23.627 44.935 1.00 27.25 335 ASP A N 1
ATOM 2311 C CA . ASP A 1 335 ? -4.325 -23.164 44.703 1.00 28.32 335 ASP A CA 1
ATOM 2312 C C . ASP A 1 335 ? -4.359 -22.108 43.557 1.00 24.15 335 ASP A C 1
ATOM 2313 O O . ASP A 1 335 ? -3.727 -21.059 43.651 1.00 22.43 335 ASP A O 1
ATOM 2318 N N . ARG A 1 336 ? -5.103 -22.430 42.499 1.00 21.85 336 ARG A N 1
ATOM 2319 C CA . ARG A 1 336 ? -5.191 -21.572 41.305 1.00 20.92 336 ARG A CA 1
ATOM 2320 C C . ARG A 1 336 ? -6.617 -21.192 40.930 1.00 17.81 336 ARG A C 1
ATOM 2321 O O . ARG A 1 336 ? -7.177 -21.714 39.970 1.00 17.55 336 ARG A O 1
ATOM 2329 N N . PRO A 1 337 ? -7.206 -20.270 41.685 1.00 16.51 337 PRO A N 1
ATOM 2330 C CA . PRO A 1 337 ? -8.566 -19.853 41.380 1.00 17.06 337 PRO A CA 1
ATOM 2331 C C . PRO A 1 337 ? -8.606 -19.118 40.030 1.00 16.97 337 PRO A C 1
ATOM 2332 O O . PRO A 1 337 ? -7.790 -18.237 39.791 1.00 15.93 337 PRO A O 1
ATOM 2336 N N . VAL A 1 338 ? -9.497 -19.540 39.139 1.00 17.14 338 VAL A N 1
ATOM 2337 C CA . VAL A 1 338 ? -9.675 -18.851 37.875 1.00 17.36 338 VAL A CA 1
ATOM 2338 C C . VAL A 1 338 ? -10.170 -17.442 38.156 1.00 18.56 338 VAL A C 1
ATOM 2339 O O . VAL A 1 338 ? -11.094 -17.251 38.962 1.00 18.70 338 VAL A O 1
ATOM 2343 N N . ARG A 1 339 ? -9.511 -16.459 37.538 1.00 18.77 339 ARG A N 1
ATOM 2344 C CA . ARG A 1 339 ? -9.918 -15.074 37.656 1.00 18.76 339 ARG A CA 1
ATOM 2345 C C . ARG A 1 339 ? -9.674 -14.366 36.356 1.00 18.96 339 ARG A C 1
ATOM 2346 O O . ARG A 1 339 ? -9.070 -14.903 35.432 1.00 18.70 339 ARG A O 1
ATOM 2354 N N . SER A 1 340 ? -10.149 -13.129 36.315 1.00 19.56 340 SER A N 1
ATOM 2355 C CA . SER A 1 340 ? -9.935 -12.246 35.185 1.00 19.10 340 SER A CA 1
ATOM 2356 C C . SER A 1 340 ? -8.779 -11.305 35.502 1.00 16.32 340 SER A C 1
ATOM 2357 O O . SER A 1 340 ? -8.860 -10.454 36.410 1.00 16.86 340 SER A O 1
ATOM 2360 N N . TYR A 1 341 ? -7.704 -11.442 34.746 1.00 13.92 341 TYR A N 1
ATOM 2361 C CA . TYR A 1 341 ? -6.511 -10.653 34.980 1.00 12.88 341 TYR A CA 1
ATOM 2362 C C . TYR A 1 341 ? -6.147 -9.781 33.796 1.00 12.37 341 TYR A C 1
ATOM 2363 O O . TYR A 1 341 ? -6.316 -10.168 32.630 1.00 12.25 341 TYR A O 1
ATOM 2372 N N . ASP A 1 342 ? -5.600 -8.610 34.105 1.00 11.38 342 ASP A N 1
ATOM 2373 C CA . ASP A 1 342 ? -4.793 -7.914 33.147 1.00 11.30 342 ASP A CA 1
ATOM 2374 C C . ASP A 1 342 ? -3.391 -8.415 33.346 1.00 11.01 342 ASP A C 1
ATOM 2375 O O . ASP A 1 342 ? -2.891 -8.410 34.478 1.00 10.81 342 ASP A O 1
ATOM 2380 N N . ILE A 1 343 ? -2.737 -8.780 32.250 1.00 10.29 343 ILE A N 1
ATOM 2381 C CA . ILE A 1 343 ? -1.330 -9.197 32.288 1.00 10.29 343 ILE A CA 1
ATOM 2382 C C . ILE A 1 343 ? -0.413 -8.010 31.994 1.00 9.98 343 ILE A C 1
ATOM 2383 O O . ILE A 1 343 ? -0.437 -7.457 30.905 1.00 9.30 343 ILE A O 1
ATOM 2388 N N . VAL A 1 344 ? 0.373 -7.607 32.978 1.00 10.19 344 VAL A N 1
ATOM 2389 C CA . VAL A 1 344 ? 1.163 -6.378 32.872 1.00 10.16 344 VAL A CA 1
ATOM 2390 C C . VAL A 1 344 ? 2.567 -6.591 33.342 1.00 10.12 344 VAL A C 1
ATOM 2391 O O . VAL A 1 344 ? 2.864 -7.472 34.132 1.00 10.28 344 VAL A O 1
ATOM 2395 N N . GLY A 1 345 ? 3.461 -5.752 32.853 1.00 10.49 345 GLY A N 1
ATOM 2396 C CA . GLY A 1 345 ? 4.888 -5.926 33.143 1.00 9.90 345 GLY A CA 1
ATOM 2397 C C . GLY A 1 345 ? 5.358 -4.961 34.198 1.00 9.38 345 GLY A C 1
ATOM 2398 O O . GLY A 1 345 ? 4.578 -4.168 34.724 1.00 9.72 345 GLY A O 1
ATOM 2399 N N . PRO A 1 346 ? 6.659 -4.973 34.482 1.00 8.75 346 PRO A N 1
ATOM 2400 C CA . PRO A 1 346 ? 7.234 -4.064 35.490 1.00 8.53 346 PRO A CA 1
ATOM 2401 C C . PRO A 1 346 ? 7.443 -2.595 35.091 1.00 8.51 346 PRO A C 1
ATOM 2402 O O . PRO A 1 346 ? 7.834 -1.798 35.939 1.00 8.14 346 PRO A O 1
ATOM 2406 N N . ILE A 1 347 ? 7.183 -2.223 33.837 1.00 8.67 347 ILE A N 1
ATOM 2407 C CA . ILE A 1 347 ? 7.476 -0.868 33.392 1.00 8.63 347 ILE A CA 1
ATOM 2408 C C . ILE A 1 347 ? 6.482 0.132 33.958 1.00 9.57 347 ILE A C 1
ATOM 2409 O O . ILE A 1 347 ? 5.329 -0.179 34.185 1.00 10.16 347 ILE A O 1
ATOM 2414 N N . CYS A 1 348 ? 6.962 1.330 34.222 1.00 10.22 348 CYS A N 1
ATOM 2415 C CA . CYS A 1 348 ? 6.254 2.327 34.998 1.00 11.28 348 CYS A CA 1
ATOM 2416 C C . CYS A 1 348 ? 5.206 3.158 34.276 1.00 11.44 348 CYS A C 1
ATOM 2417 O O . CYS A 1 348 ? 4.967 4.309 34.648 1.00 12.60 348 CYS A O 1
ATOM 2420 N N . GLU A 1 349 ? 4.541 2.582 33.292 1.00 11.51 349 GLU A N 1
ATOM 2421 C CA . GLU A 1 349 ? 3.500 3.283 32.536 1.00 11.53 349 GLU A CA 1
ATOM 2422 C C . GLU A 1 349 ? 2.278 2.439 32.532 1.00 10.90 349 GLU A C 1
ATOM 2423 O O . GLU A 1 349 ? 2.400 1.208 32.485 1.00 10.13 349 GLU A O 1
ATOM 2429 N N . THR A 1 350 ? 1.119 3.075 32.436 1.00 10.64 350 THR A N 1
ATOM 2430 C CA . THR A 1 350 ? -0.118 2.309 32.313 1.00 11.05 350 THR A CA 1
ATOM 2431 C C . THR A 1 350 ? -0.153 1.581 30.990 1.00 11.23 350 THR A C 1
ATOM 2432 O O . THR A 1 350 ? -0.781 0.529 30.864 1.00 11.71 350 THR A O 1
ATOM 2436 N N . GLY A 1 351 ? 0.482 2.175 29.987 1.00 11.10 351 GLY A N 1
ATOM 2437 C CA . GLY A 1 351 ? 0.577 1.563 28.693 1.00 10.92 351 GLY A CA 1
ATOM 2438 C C . GLY A 1 351 ? 1.353 0.252 28.705 1.00 11.38 351 GLY A C 1
ATOM 2439 O O . GLY A 1 351 ? 1.281 -0.523 27.724 1.00 11.42 351 GLY A O 1
ATOM 2440 N N . ASP A 1 352 ? 2.111 -0.024 29.757 1.00 10.76 352 ASP A N 1
ATOM 2441 C CA . ASP A 1 352 ? 2.857 -1.271 29.747 1.00 11.06 352 ASP A CA 1
ATOM 2442 C C . ASP A 1 352 ? 1.990 -2.454 30.110 1.00 11.48 352 ASP A C 1
ATOM 2443 O O . ASP A 1 352 ? 1.906 -2.824 31.267 1.00 12.51 352 ASP A O 1
ATOM 2448 N N . PHE A 1 353 ? 1.382 -3.065 29.110 1.00 11.81 353 PHE A N 1
ATOM 2449 C CA . PHE A 1 353 ? 0.601 -4.262 29.316 1.00 11.83 353 PHE A CA 1
ATOM 2450 C C . PHE A 1 353 ? 0.826 -5.239 28.193 1.00 11.93 353 PHE A C 1
ATOM 2451 O O . PHE A 1 353 ? 1.292 -4.862 27.108 1.00 12.42 353 PHE A O 1
ATOM 2459 N N . LEU A 1 354 ? 0.559 -6.510 28.466 1.00 11.45 354 LEU A N 1
ATOM 2460 C CA . LEU A 1 354 ? 0.659 -7.528 27.430 1.00 11.96 354 LEU A CA 1
ATOM 2461 C C . LEU A 1 354 ? -0.689 -8.057 26.971 1.00 11.80 354 LEU A C 1
ATOM 2462 O O . LEU A 1 354 ? -0.813 -8.533 25.840 1.00 12.04 354 LEU A O 1
ATOM 2467 N N . GLY A 1 355 ? -1.684 -7.993 27.845 1.00 11.57 355 GLY A N 1
ATOM 2468 C CA . GLY A 1 355 ? -3.010 -8.403 27.485 1.00 12.03 355 GLY A CA 1
ATOM 2469 C C . GLY A 1 355 ? -3.991 -8.007 28.542 1.00 12.55 355 GLY A C 1
ATOM 2470 O O . GLY A 1 355 ? -3.621 -7.870 29.713 1.00 13.20 355 GLY A O 1
ATOM 2471 N N . LYS A 1 356 ? -5.243 -7.842 28.144 1.00 13.44 356 LYS A N 1
ATOM 2472 C CA . LYS A 1 356 ? -6.307 -7.427 29.071 1.00 14.82 356 LYS A CA 1
ATOM 2473 C C . LYS A 1 356 ? -7.444 -8.456 29.227 1.00 16.36 356 LYS A C 1
ATOM 2474 O O . LYS A 1 356 ? -7.693 -9.261 28.327 1.00 15.00 356 LYS A O 1
ATOM 2480 N N . GLU A 1 357 ? -8.060 -8.450 30.414 1.00 19.02 357 GLU A N 1
ATOM 2481 C CA . GLU A 1 357 ? -9.185 -9.302 30.748 1.00 20.86 357 GLU A CA 1
ATOM 2482 C C . GLU A 1 357 ? -9.053 -10.744 30.324 1.00 18.10 357 GLU A C 1
ATOM 2483 O O . GLU A 1 357 ? -9.784 -11.205 29.471 1.00 17.79 357 GLU A O 1
ATOM 2489 N N . ARG A 1 358 ? -8.066 -11.435 30.852 1.00 16.44 358 ARG A N 1
ATOM 2490 C CA . ARG A 1 358 ? -7.892 -12.826 30.523 1.00 16.75 358 ARG A CA 1
ATOM 2491 C C . ARG A 1 358 ? -8.306 -13.714 31.688 1.00 17.38 358 ARG A C 1
ATOM 2492 O O . ARG A 1 358 ? -7.919 -13.488 32.830 1.00 16.63 358 ARG A O 1
ATOM 2500 N N . GLN A 1 359 ? -9.082 -14.741 31.352 1.00 17.98 359 GLN A N 1
ATOM 2501 C CA . GLN A 1 359 ? -9.520 -15.750 32.289 1.00 19.37 359 GLN A CA 1
ATOM 2502 C C . GLN A 1 359 ? -8.416 -16.735 32.505 1.00 17.44 359 GLN A C 1
ATOM 2503 O O . GLN A 1 359 ? -8.122 -17.553 31.625 1.00 18.43 359 GLN A O 1
ATOM 2509 N N . LEU A 1 360 ? -7.769 -16.647 33.655 1.00 15.81 360 LEU A N 1
ATOM 2510 C CA . LEU A 1 360 ? -6.598 -17.475 33.905 1.00 15.02 360 LEU A CA 1
ATOM 2511 C C . LEU A 1 360 ? -6.539 -18.003 35.303 1.00 15.29 360 LEU A C 1
ATOM 2512 O O . LEU A 1 360 ? -6.958 -17.340 36.279 1.00 14.40 360 LEU A O 1
ATOM 2517 N N . ALA A 1 361 ? -5.931 -19.185 35.405 1.00 16.43 361 ALA A N 1
ATOM 2518 C CA . ALA A 1 361 ? -5.711 -19.851 36.685 1.00 17.23 361 ALA A CA 1
ATOM 2519 C C . ALA A 1 361 ? -4.260 -19.772 37.021 1.00 16.62 361 ALA A C 1
ATOM 2520 O O . ALA A 1 361 ? -3.465 -20.548 36.514 1.00 17.98 361 ALA A O 1
ATOM 2522 N N . LEU A 1 362 ? -3.923 -18.853 37.923 1.00 17.32 362 LEU A N 1
ATOM 2523 C CA . LEU A 1 362 ? -2.529 -18.480 38.176 1.00 16.60 362 LEU A CA 1
ATOM 2524 C C . LEU A 1 362 ? -2.103 -18.544 39.632 1.00 17.18 362 LEU A C 1
ATOM 2525 O O . LEU A 1 362 ? -2.835 -18.113 40.536 1.00 15.98 362 LEU A O 1
ATOM 2530 N N . ALA A 1 363 ? -0.879 -19.012 39.842 1.00 17.18 363 ALA A N 1
ATOM 2531 C CA . ALA A 1 363 ? -0.179 -18.732 41.065 1.00 17.88 363 ALA A CA 1
ATOM 2532 C C . ALA A 1 363 ? 1.081 -17.957 40.751 1.00 18.04 363 ALA A C 1
ATOM 2533 O O . ALA A 1 363 ? 1.702 -18.164 39.705 1.00 19.54 363 ALA A O 1
ATOM 2535 N N . GLU A 1 364 ? 1.513 -17.157 41.715 1.00 17.76 364 GLU A N 1
ATOM 2536 C CA . GLU A 1 364 ? 2.797 -16.484 41.638 1.00 18.75 364 GLU A CA 1
ATOM 2537 C C . GLU A 1 364 ? 3.868 -17.512 41.366 1.00 19.44 364 GLU A C 1
ATOM 2538 O O . GLU A 1 364 ? 3.808 -18.617 41.899 1.00 21.11 364 GLU A O 1
ATOM 2544 N N . GLY A 1 365 ? 4.790 -17.177 40.464 1.00 19.32 365 GLY A N 1
ATOM 2545 C CA . GLY A 1 365 ? 5.869 -18.064 40.069 1.00 18.28 365 GLY A CA 1
ATOM 2546 C C . GLY A 1 365 ? 5.604 -18.821 38.812 1.00 18.71 365 GLY A C 1
ATOM 2547 O O . GLY A 1 365 ? 6.520 -19.392 38.236 1.00 17.15 365 GLY A O 1
ATOM 2548 N N . ASP A 1 366 ? 4.346 -18.848 38.383 1.00 21.47 366 ASP A N 1
ATOM 2549 C CA . ASP A 1 366 ? 3.985 -19.534 37.148 1.00 23.15 366 ASP A CA 1
ATOM 2550 C C . ASP A 1 366 ? 4.529 -18.852 35.884 1.00 22.89 366 ASP A C 1
ATOM 2551 O O . ASP A 1 366 ? 4.737 -17.645 35.859 1.00 21.22 366 ASP A O 1
ATOM 2556 N N . TYR A 1 367 ? 4.734 -19.650 34.846 1.00 22.42 367 TYR A N 1
ATOM 2557 C CA . TYR A 1 367 ? 5.196 -19.185 33.569 1.00 23.62 367 TYR A CA 1
ATOM 2558 C C . TYR A 1 367 ? 4.032 -19.076 32.617 1.00 22.23 367 TYR A C 1
ATOM 2559 O O . TYR A 1 367 ? 3.218 -19.970 32.546 1.00 23.00 367 TYR A O 1
ATOM 2568 N N . LEU A 1 368 ? 3.969 -17.974 31.873 1.00 20.88 368 LEU A N 1
ATOM 2569 C CA . LEU A 1 368 ? 2.981 -17.797 30.832 1.00 19.66 368 LEU A CA 1
ATOM 2570 C C . LEU A 1 368 ? 3.643 -17.650 29.481 1.00 18.91 368 LEU A C 1
ATOM 2571 O O . LEU A 1 368 ? 4.793 -17.241 29.390 1.00 19.21 368 LEU A O 1
ATOM 2576 N N . VAL A 1 369 ? 2.908 -17.998 28.449 1.00 16.44 369 VAL A N 1
ATOM 2577 C CA . VAL A 1 369 ? 3.411 -18.011 27.123 1.00 15.56 369 VAL A CA 1
ATOM 2578 C C . VAL A 1 369 ? 2.514 -17.077 26.334 1.00 16.72 369 VAL A C 1
ATOM 2579 O O . VAL A 1 369 ? 1.293 -17.216 26.370 1.00 16.35 369 VAL A O 1
ATOM 2583 N N . ILE A 1 370 ? 3.124 -16.112 25.638 1.00 17.19 370 ILE A N 1
ATOM 2584 C CA . ILE A 1 370 ? 2.402 -15.153 24.828 1.00 17.56 370 ILE A CA 1
ATOM 2585 C C . ILE A 1 370 ? 2.626 -15.597 23.412 1.00 20.04 370 ILE A C 1
ATOM 2586 O O . ILE A 1 370 ? 3.773 -15.744 22.974 1.00 20.90 370 ILE A O 1
ATOM 2591 N N . ARG A 1 371 ? 1.542 -15.879 22.719 1.00 21.11 371 ARG A N 1
ATOM 2592 C CA . ARG A 1 371 ? 1.662 -16.507 21.441 1.00 22.87 371 ARG A CA 1
ATOM 2593 C C . ARG A 1 371 ? 1.754 -15.479 20.344 1.00 21.60 371 ARG A C 1
ATOM 2594 O O . ARG A 1 371 ? 1.375 -14.338 20.553 1.00 19.43 371 ARG A O 1
ATOM 2602 N N . SER A 1 372 ? 2.255 -15.916 19.180 1.00 19.17 372 SER A N 1
ATOM 2603 C CA . SER A 1 372 ? 2.225 -15.147 17.970 1.00 18.44 372 SER A CA 1
ATOM 2604 C C . SER A 1 372 ? 3.129 -13.937 18.061 1.00 17.07 372 SER A C 1
ATOM 2605 O O . SER A 1 372 ? 2.766 -12.847 17.616 1.00 16.48 372 SER A O 1
ATOM 2608 N N . THR A 1 373 ? 4.299 -14.127 18.651 1.00 16.30 373 THR A N 1
ATOM 2609 C CA . THR A 1 373 ? 5.215 -13.028 18.871 1.00 15.89 373 THR A CA 1
ATOM 2610 C C . THR A 1 373 ? 6.478 -13.191 18.046 1.00 15.86 373 THR A C 1
ATOM 2611 O O . THR A 1 373 ? 7.476 -12.546 18.308 1.00 16.88 373 THR A O 1
ATOM 2615 N N . GLY A 1 374 ? 6.449 -14.050 17.035 1.00 15.24 374 GLY A N 1
ATOM 2616 C CA . GLY A 1 374 ? 7.612 -14.256 16.195 1.00 14.43 374 GLY A CA 1
ATOM 2617 C C . GLY A 1 374 ? 7.834 -13.156 15.159 1.00 13.85 374 GLY A C 1
ATOM 2618 O O . GLY A 1 374 ? 8.909 -13.081 14.587 1.00 14.22 374 GLY A O 1
ATOM 2619 N N . ALA A 1 375 ? 6.831 -12.316 14.931 1.00 13.16 375 ALA A N 1
ATOM 2620 C CA . ALA A 1 375 ? 6.927 -11.222 14.027 1.00 12.69 375 ALA A CA 1
ATOM 2621 C C . ALA A 1 375 ? 6.643 -9.924 14.731 1.00 12.93 375 ALA A C 1
ATOM 2622 O O . ALA A 1 375 ? 5.653 -9.782 15.450 1.00 13.35 375 ALA A O 1
ATOM 2624 N N . TYR A 1 376 ? 7.524 -8.959 14.547 1.00 13.05 376 TYR A N 1
ATOM 2625 C CA . TYR A 1 376 ? 7.371 -7.636 15.143 1.00 12.60 376 TYR A CA 1
ATOM 2626 C C . TYR A 1 376 ? 7.338 -7.707 16.672 1.00 11.07 376 TYR A C 1
ATOM 2627 O O . TYR A 1 376 ? 6.648 -6.937 17.350 1.00 10.24 376 TYR A O 1
ATOM 2636 N N . GLY A 1 377 ? 8.153 -8.618 17.174 1.00 9.84 377 GLY A N 1
ATOM 2637 C CA . GLY A 1 377 ? 8.328 -8.833 18.580 1.00 9.11 377 GLY A CA 1
ATOM 2638 C C . GLY A 1 377 ? 9.657 -8.275 19.006 1.00 8.91 377 GLY A C 1
ATOM 2639 O O . GLY A 1 377 ? 9.769 -7.113 19.438 1.00 8.25 377 GLY A O 1
ATOM 2640 N N . SER A 1 378 ? 10.686 -9.090 18.884 1.00 9.04 378 SER A N 1
ATOM 2641 C CA . SER A 1 378 ? 12.023 -8.638 19.301 1.00 9.32 378 SER A CA 1
ATOM 2642 C C . SER A 1 378 ? 12.497 -7.498 18.429 1.00 9.05 378 SER A C 1
ATOM 2643 O O . SER A 1 378 ? 13.264 -6.692 18.905 1.00 9.32 378 SER A O 1
ATOM 2646 N N . THR A 1 379 ? 12.061 -7.431 17.160 1.00 8.59 379 THR A N 1
ATOM 2647 C CA . THR A 1 379 ? 12.526 -6.373 16.278 1.00 8.27 379 THR A CA 1
ATOM 2648 C C . THR A 1 379 ? 12.066 -4.999 16.728 1.00 8.08 379 THR A C 1
ATOM 2649 O O . THR A 1 379 ? 12.715 -4.016 16.386 1.00 7.69 379 THR A O 1
ATOM 2653 N N . MET A 1 380 ? 10.968 -4.925 17.480 1.00 7.58 380 MET A N 1
ATOM 2654 C CA . MET A 1 380 ? 10.528 -3.652 17.993 1.00 7.66 380 MET A CA 1
ATOM 2655 C C . MET A 1 380 ? 10.914 -3.449 19.460 1.00 7.47 380 MET A C 1
ATOM 2656 O O . MET A 1 380 ? 10.456 -2.483 20.087 1.00 7.74 380 MET A O 1
ATOM 2661 N N . SER A 1 381 ? 11.743 -4.324 20.019 1.00 6.74 381 SER A N 1
ATOM 2662 C CA . SER A 1 381 ? 12.062 -4.227 21.434 1.00 6.34 381 SER A CA 1
ATOM 2663 C C . SER A 1 381 ? 13.071 -3.121 21.717 1.00 6.10 381 SER A C 1
ATOM 2664 O O . SER A 1 381 ? 13.887 -2.754 20.855 1.00 5.63 381 SER A O 1
ATOM 2667 N N . SER A 1 382 ? 13.066 -2.679 22.971 1.00 5.90 382 SER A N 1
ATOM 2668 C CA . SER A 1 382 ? 13.953 -1.587 23.399 1.00 5.71 382 SER A CA 1
ATOM 2669 C C . SER A 1 382 ? 14.451 -1.883 24.774 1.00 5.74 382 SER A C 1
ATOM 2670 O O . SER A 1 382 ? 14.192 -2.957 25.309 1.00 6.10 382 SER A O 1
ATOM 2673 N N . ASN A 1 383 ? 15.168 -0.920 25.343 1.00 5.68 383 ASN A N 1
ATOM 2674 C CA . ASN A 1 383 ? 15.704 -1.006 26.680 1.00 5.54 383 ASN A CA 1
ATOM 2675 C C . ASN A 1 383 ? 15.033 -0.059 27.652 1.00 5.47 383 ASN A C 1
ATOM 2676 O O . ASN A 1 383 ? 15.597 0.246 28.693 1.00 5.74 383 ASN A O 1
ATOM 2681 N N . TYR A 1 384 ? 13.840 0.403 27.347 1.00 5.33 384 TYR A N 1
ATOM 2682 C CA . TYR A 1 384 ? 13.160 1.308 28.229 1.00 5.33 384 TYR A CA 1
ATOM 2683 C C . TYR A 1 384 ? 13.148 0.798 29.701 1.00 5.44 384 TYR A C 1
ATOM 2684 O O . TYR A 1 384 ? 13.048 -0.400 29.966 1.00 5.08 384 TYR A O 1
ATOM 2693 N N . ASN A 1 385 ? 13.297 1.736 30.637 1.00 5.54 385 ASN A N 1
ATOM 2694 C CA . ASN A 1 385 ? 13.493 1.441 32.073 1.00 5.67 385 ASN A CA 1
ATOM 2695 C C . ASN A 1 385 ? 14.816 0.731 32.318 1.00 5.82 385 ASN A C 1
ATOM 2696 O O . ASN A 1 385 ? 14.977 0.056 33.330 1.00 5.84 385 ASN A O 1
ATOM 2701 N N . SER A 1 386 ? 15.730 0.839 31.378 1.00 6.08 386 SER A N 1
ATOM 2702 C CA . SER A 1 386 ? 17.023 0.175 31.497 1.00 6.58 386 SER A CA 1
ATOM 2703 C C . SER A 1 386 ? 16.890 -1.321 31.781 1.00 7.06 386 SER A C 1
ATOM 2704 O O . SER A 1 386 ? 17.535 -1.844 32.678 1.00 6.92 386 SER A O 1
ATOM 2707 N N . ARG A 1 387 ? 16.024 -1.971 30.998 1.00 7.85 387 ARG A N 1
ATOM 2708 C CA . ARG A 1 387 ? 15.828 -3.383 31.029 1.00 8.43 387 ARG A CA 1
ATOM 2709 C C . ARG A 1 387 ? 16.651 -3.963 29.911 1.00 9.98 387 ARG A C 1
ATOM 2710 O O . ARG A 1 387 ? 16.690 -3.419 28.828 1.00 10.03 387 ARG A O 1
ATOM 2718 N N . CYS A 1 388 ? 17.275 -5.110 30.166 1.00 11.65 388 CYS A N 1
ATOM 2719 C CA . CYS A 1 388 ? 18.057 -5.807 29.177 1.00 12.25 388 CYS A CA 1
ATOM 2720 C C . CYS A 1 388 ? 17.164 -6.562 28.223 1.00 12.79 388 CYS A C 1
ATOM 2721 O O . CYS A 1 388 ? 16.171 -7.142 28.643 1.00 11.93 388 CYS A O 1
ATOM 2724 N N . ARG A 1 389 ? 17.536 -6.584 26.949 1.00 13.62 389 ARG A N 1
ATOM 2725 C CA . ARG A 1 389 ? 16.739 -7.307 25.988 1.00 15.42 389 ARG A CA 1
ATOM 2726 C C . ARG A 1 389 ? 16.809 -8.788 26.230 1.00 15.45 389 ARG A C 1
ATOM 2727 O O . ARG A 1 389 ? 17.840 -9.324 26.652 1.00 15.85 389 ARG A O 1
ATOM 2735 N N . ALA A 1 390 ? 15.687 -9.425 25.922 1.00 14.79 390 ALA A N 1
ATOM 2736 C CA . ALA A 1 390 ? 15.453 -10.808 26.174 1.00 15.15 390 ALA A CA 1
ATOM 2737 C C . ALA A 1 390 ? 16.347 -11.695 25.379 1.00 16.49 390 ALA A C 1
ATOM 2738 O O . ALA A 1 390 ? 16.840 -11.328 24.331 1.00 16.05 390 ALA A O 1
ATOM 2740 N N . ALA A 1 391 ? 16.527 -12.910 25.894 1.00 17.95 391 ALA A N 1
ATOM 2741 C CA . ALA A 1 391 ? 17.220 -13.937 25.177 1.00 18.86 391 ALA A CA 1
ATOM 2742 C C . ALA A 1 391 ? 16.279 -14.467 24.130 1.00 20.11 391 ALA A C 1
ATOM 2743 O O . ALA A 1 391 ? 15.094 -14.454 24.315 1.00 18.95 391 ALA A O 1
ATOM 2745 N N . GLU A 1 392 ? 16.830 -14.944 23.020 1.00 21.71 392 GLU A N 1
ATOM 2746 C CA . GLU A 1 392 ? 16.041 -15.562 21.968 1.00 22.16 392 GLU A CA 1
ATOM 2747 C C . GLU A 1 392 ? 16.639 -16.937 21.679 1.00 23.14 392 GLU A C 1
ATOM 2748 O O . GLU A 1 392 ? 17.860 -17.084 21.583 1.00 20.65 392 GLU A O 1
ATOM 2754 N N . ILE A 1 393 ? 15.751 -17.926 21.554 1.00 24.81 393 ILE A N 1
ATOM 2755 C CA . ILE A 1 393 ? 16.114 -19.314 21.516 1.00 23.73 393 ILE A CA 1
ATOM 2756 C C . ILE A 1 393 ? 15.454 -19.966 20.348 1.00 24.73 393 ILE A C 1
ATOM 2757 O O . ILE A 1 393 ? 14.243 -19.818 20.145 1.00 24.65 393 ILE A O 1
ATOM 2762 N N . LEU A 1 394 ? 16.235 -20.755 19.614 1.00 26.11 394 LEU A N 1
ATOM 2763 C CA . LEU A 1 394 ? 15.710 -21.478 18.445 1.00 29.66 394 LEU A CA 1
ATOM 2764 C C . LEU A 1 394 ? 15.719 -22.970 18.694 1.00 30.37 394 LEU A C 1
ATOM 2765 O O . LEU A 1 394 ? 16.763 -23.539 19.013 1.00 30.36 394 LEU A O 1
ATOM 2770 N N . VAL A 1 395 ? 14.543 -23.574 18.612 1.00 32.45 395 VAL A N 1
ATOM 2771 C CA . VAL A 1 395 ? 14.404 -24.994 18.877 1.00 36.72 395 VAL A CA 1
ATOM 2772 C C . VAL A 1 395 ? 14.379 -25.781 17.591 1.00 37.01 395 VAL A C 1
ATOM 2773 O O . VAL A 1 395 ? 13.655 -25.449 16.650 1.00 37.59 395 VAL A O 1
ATOM 2777 N N . ASP A 1 396 ? 15.162 -26.849 17.594 1.00 39.24 396 ASP A N 1
ATOM 2778 C CA . ASP A 1 396 ? 15.210 -27.775 16.479 1.00 45.08 396 ASP A CA 1
ATOM 2779 C C . ASP A 1 396 ? 15.057 -29.204 16.984 1.00 43.81 396 ASP A C 1
ATOM 2780 O O . ASP A 1 396 ? 15.959 -29.754 17.636 1.00 41.08 396 ASP A O 1
ATOM 2785 N N . GLY A 1 397 ? 13.901 -29.794 16.703 1.00 43.43 397 GLY A N 1
ATOM 2786 C CA . GLY A 1 397 ? 13.615 -31.126 17.200 1.00 41.78 397 GLY A CA 1
ATOM 2787 C C . GLY A 1 397 ? 13.750 -31.207 18.702 1.00 39.04 397 GLY A C 1
ATOM 2788 O O . GLY A 1 397 ? 12.846 -30.785 19.424 1.00 38.82 397 GLY A O 1
ATOM 2789 N N . GLU A 1 398 ? 14.873 -31.750 19.165 1.00 39.22 398 GLU A N 1
ATOM 2790 C CA . GLU A 1 398 ? 15.126 -31.920 20.588 1.00 43.36 398 GLU A CA 1
ATOM 2791 C C . GLU A 1 398 ? 16.306 -31.120 21.056 1.00 43.04 398 GLU A C 1
ATOM 2792 O O . GLU A 1 398 ? 16.734 -31.237 22.215 1.00 38.19 398 GLU A O 1
ATOM 2798 N N . LYS A 1 399 ? 16.777 -30.241 20.179 1.00 49.18 399 LYS A N 1
ATOM 2799 C CA . LYS A 1 399 ? 17.870 -29.333 20.496 1.00 52.99 399 LYS A CA 1
ATOM 2800 C C . LYS A 1 399 ? 17.439 -27.867 20.499 1.00 48.08 399 LYS A C 1
ATOM 2801 O O . LYS A 1 399 ? 16.718 -27.409 19.612 1.00 39.74 399 LYS A O 1
ATOM 2807 N N . ALA A 1 400 ? 17.906 -27.153 21.524 1.00 48.57 400 ALA A N 1
ATOM 2808 C CA . ALA A 1 400 ? 17.632 -25.733 21.706 1.00 48.86 400 ALA A CA 1
ATOM 2809 C C . ALA A 1 400 ? 18.918 -24.962 21.559 1.00 44.43 400 ALA A C 1
ATOM 2810 O O . ALA A 1 400 ? 19.890 -25.243 22.254 1.00 39.06 400 ALA A O 1
ATOM 2812 N N . PHE A 1 401 ? 18.916 -23.960 20.693 1.00 39.30 401 PHE A N 1
ATOM 2813 C CA . PHE A 1 401 ? 20.060 -23.073 20.612 1.00 38.80 401 PHE A CA 1
ATOM 2814 C C . PHE A 1 401 ? 19.734 -21.638 21.014 1.00 33.51 401 PHE A C 1
ATOM 2815 O O . PHE A 1 401 ? 18.717 -21.079 20.603 1.00 28.68 401 PHE A O 1
ATOM 2823 N N . ILE A 1 402 ? 20.625 -21.043 21.783 1.00 28.48 402 ILE A N 1
ATOM 2824 C CA . ILE A 1 402 ? 20.549 -19.631 22.047 1.00 27.69 402 ILE A CA 1
ATOM 2825 C C . ILE A 1 402 ? 21.022 -18.869 20.818 1.00 26.44 402 ILE A C 1
ATOM 2826 O O . ILE A 1 402 ? 22.219 -18.869 20.502 1.00 24.99 402 ILE A O 1
ATOM 2831 N N . VAL A 1 403 ? 20.073 -18.230 20.132 1.00 23.70 403 VAL A N 1
ATOM 2832 C CA . VAL A 1 403 ? 20.355 -17.485 18.928 1.00 23.05 403 VAL A CA 1
ATOM 2833 C C . VAL A 1 403 ? 20.470 -15.968 19.194 1.00 21.30 403 VAL A C 1
ATOM 2834 O O . VAL A 1 403 ? 20.896 -15.187 18.324 1.00 18.92 403 VAL A O 1
ATOM 2838 N N . ARG A 1 404 ? 20.086 -15.543 20.388 1.00 20.95 404 ARG A N 1
ATOM 2839 C CA . ARG A 1 404 ? 20.494 -14.227 20.867 1.00 19.98 404 ARG A CA 1
ATOM 2840 C C . ARG A 1 404 ? 20.606 -14.214 22.354 1.00 18.96 404 ARG A C 1
ATOM 2841 O O . ARG A 1 404 ? 19.621 -14.417 23.057 1.00 18.78 404 ARG A O 1
ATOM 2849 N N . GLU A 1 405 ? 21.804 -13.931 22.830 1.00 19.78 405 GLU A N 1
ATOM 2850 C CA . GLU A 1 405 ? 22.060 -13.880 24.255 1.00 21.40 405 GLU A CA 1
ATOM 2851 C C . GLU A 1 405 ? 21.360 -12.692 24.894 1.00 20.42 405 GLU A C 1
ATOM 2852 O O . GLU A 1 405 ? 21.276 -11.590 24.316 1.00 19.17 405 GLU A O 1
ATOM 2858 N N . ARG A 1 406 ? 20.829 -12.935 26.085 1.00 19.31 406 ARG A N 1
ATOM 2859 C CA . ARG A 1 406 ? 20.301 -11.876 26.903 1.00 19.21 406 ARG A CA 1
ATOM 2860 C C . ARG A 1 406 ? 21.370 -10.789 26.995 1.00 20.90 406 ARG A C 1
ATOM 2861 O O . ARG A 1 406 ? 22.517 -11.076 27.210 1.00 22.61 406 ARG A O 1
ATOM 2869 N N . GLU A 1 407 ? 20.990 -9.531 26.854 1.00 22.94 407 GLU A N 1
ATOM 2870 C CA . GLU A 1 407 ? 21.939 -8.463 27.107 1.00 24.04 407 GLU A CA 1
ATOM 2871 C C . GLU A 1 407 ? 22.367 -8.437 28.567 1.00 24.21 407 GLU A C 1
ATOM 2872 O O . GLU A 1 407 ? 21.579 -8.745 29.469 1.00 24.13 407 GLU A O 1
ATOM 2878 N N . GLU A 1 408 ? 23.602 -8.026 28.794 1.00 25.54 408 GLU A N 1
ATOM 2879 C CA . GLU A 1 408 ? 24.108 -7.780 30.144 1.00 27.45 408 GLU A CA 1
ATOM 2880 C C . GLU A 1 408 ? 23.883 -6.332 30.477 1.00 25.06 408 GLU A C 1
ATOM 2881 O O . GLU A 1 408 ? 23.849 -5.463 29.580 1.00 26.29 408 GLU A O 1
ATOM 2887 N N . LEU A 1 409 ? 23.803 -6.036 31.764 1.00 23.27 409 LEU A N 1
ATOM 2888 C CA . LEU A 1 409 ? 23.597 -4.652 32.203 1.00 24.24 409 LEU A CA 1
ATOM 2889 C C . LEU A 1 409 ? 24.587 -3.689 31.589 1.00 23.25 409 LEU A C 1
ATOM 2890 O O . LEU A 1 409 ? 24.224 -2.626 31.173 1.00 20.75 409 LEU A O 1
ATOM 2895 N N . LYS A 1 410 ? 25.863 -4.036 31.571 1.00 24.74 410 LYS A N 1
ATOM 2896 C CA . LYS A 1 410 ? 26.862 -3.095 31.098 1.00 24.79 410 LYS A CA 1
ATOM 2897 C C . LYS A 1 410 ? 26.731 -2.756 29.581 1.00 24.38 410 LYS A C 1
ATOM 2898 O O . LYS A 1 410 ? 27.320 -1.777 29.112 1.00 24.85 410 LYS A O 1
ATOM 2904 N N . ASP A 1 411 ? 25.948 -3.536 28.837 1.00 21.37 411 ASP A N 1
ATOM 2905 C CA . ASP A 1 411 ? 25.623 -3.186 27.475 1.00 19.96 411 ASP A CA 1
ATOM 2906 C C . ASP A 1 411 ? 24.657 -2.020 27.400 1.00 17.76 411 ASP A C 1
ATOM 2907 O O . ASP A 1 411 ? 24.543 -1.376 26.361 1.00 18.10 411 ASP A O 1
ATOM 2912 N N . LEU A 1 412 ? 23.957 -1.740 28.487 1.00 15.74 412 LEU A N 1
ATOM 2913 C CA . LEU A 1 412 ? 22.959 -0.687 28.480 1.00 14.76 412 LEU A CA 1
ATOM 2914 C C . LEU A 1 412 ? 23.535 0.666 28.172 1.00 13.95 412 LEU A C 1
ATOM 2915 O O . LEU A 1 412 ? 22.936 1.408 27.436 1.00 12.62 412 LEU A O 1
ATOM 2920 N N . TRP A 1 413 ? 24.706 0.953 28.725 1.00 14.13 413 TRP A N 1
ATOM 2921 C CA . TRP A 1 413 ? 25.321 2.263 28.584 1.00 15.51 413 TRP A CA 1
ATOM 2922 C C . TRP A 1 413 ? 26.520 2.265 27.648 1.00 15.21 413 TRP A C 1
ATOM 2923 O O . TRP A 1 413 ? 27.401 3.114 27.766 1.00 16.12 413 TRP A O 1
ATOM 2934 N N . ARG A 1 414 ? 26.518 1.329 26.707 1.00 15.06 414 ARG A N 1
ATOM 2935 C CA . ARG A 1 414 ? 27.553 1.214 25.691 1.00 15.60 414 ARG A CA 1
ATOM 2936 C C . ARG A 1 414 ? 27.704 2.543 24.969 1.00 13.33 414 ARG A C 1
ATOM 2937 O O . ARG A 1 414 ? 26.725 3.147 24.519 1.00 13.11 414 ARG A O 1
ATOM 2945 N N . GLY A 1 415 ? 28.926 3.044 24.907 1.00 11.68 415 GLY A N 1
ATOM 2946 C CA . GLY A 1 415 ? 29.201 4.303 24.244 1.00 11.04 415 GLY A CA 1
ATOM 2947 C C . GLY A 1 415 ? 28.854 5.582 25.031 1.00 11.38 415 GLY A C 1
ATOM 2948 O O . GLY A 1 415 ? 28.966 6.693 24.464 1.00 11.49 415 GLY A O 1
ATOM 2949 N N . GLU A 1 416 ? 28.463 5.454 26.299 1.00 10.72 416 GLU A N 1
ATOM 2950 C CA . GLU A 1 416 ? 28.148 6.607 27.124 1.00 11.26 416 GLU A CA 1
ATOM 2951 C C . GLU A 1 416 ? 29.353 7.127 27.947 1.00 12.03 416 GLU A C 1
ATOM 2952 O O . GLU A 1 416 ? 30.192 6.356 28.431 1.00 12.01 416 GLU A O 1
ATOM 2958 N N . HIS A 1 417 ? 29.405 8.437 28.091 1.00 13.01 417 HIS A N 1
ATOM 2959 C CA . HIS A 1 417 ? 30.478 9.144 28.799 1.00 14.17 417 HIS A CA 1
ATOM 2960 C C . HIS A 1 417 ? 29.929 10.270 29.624 1.00 14.98 417 HIS A C 1
ATOM 2961 O O . HIS A 1 417 ? 29.051 11.011 29.125 1.00 16.05 417 HIS A O 1
ATOM 2968 N N . ILE A 1 418 ? 30.408 10.452 30.867 1.00 16.31 418 ILE A N 1
ATOM 2969 C CA . ILE A 1 418 ? 30.091 11.677 31.598 1.00 17.91 418 ILE A CA 1
ATOM 2970 C C . ILE A 1 418 ? 30.972 12.803 31.089 1.00 17.56 418 ILE A C 1
ATOM 2971 O O . ILE A 1 418 ? 32.019 12.565 30.526 1.00 14.45 418 ILE A O 1
ATOM 2976 N N . LEU A 1 419 ? 30.511 14.036 31.319 1.00 20.12 419 LEU A N 1
ATOM 2977 C CA . LEU A 1 419 ? 31.299 15.229 31.015 1.00 21.85 419 LEU A CA 1
ATOM 2978 C C . LEU A 1 419 ? 32.501 15.313 31.950 1.00 23.81 419 LEU A C 1
ATOM 2979 O O . LEU A 1 419 ? 32.355 15.007 33.146 1.00 25.54 419 LEU A O 1
ATOM 2984 N N . PRO A 1 420 ? 33.677 15.668 31.407 1.00 27.18 420 PRO A N 1
ATOM 2985 C CA . PRO A 1 420 ? 34.801 16.125 32.226 1.00 32.34 420 PRO A CA 1
ATOM 2986 C C . PRO A 1 420 ? 34.781 17.671 32.439 1.00 36.28 420 PRO A C 1
ATOM 2987 O O . PRO A 1 420 ? 35.111 18.439 31.545 1.00 37.94 420 PRO A O 1
ATOM 2991 N N . ILE A 1 421 ? 34.373 18.119 33.617 1.00 41.71 421 ILE A N 1
ATOM 2992 C CA . ILE A 1 421 ? 34.304 19.560 33.935 1.00 43.82 421 ILE A CA 1
ATOM 2993 C C . ILE A 1 421 ? 35.697 20.063 34.331 1.00 48.22 421 ILE A C 1
ATOM 2994 O O . ILE A 1 421 ? 36.515 20.382 33.456 1.00 51.11 421 ILE A O 1
ATOM 2999 N N . ASP B 1 2 ? 14.229 27.509 28.141 1.00 55.33 2 ASP B N 1
ATOM 3000 C CA . ASP B 1 2 ? 15.501 26.822 27.715 1.00 57.20 2 ASP B CA 1
ATOM 3001 C C . ASP B 1 2 ? 16.541 27.686 26.928 1.00 52.17 2 ASP B C 1
ATOM 3002 O O . ASP B 1 2 ? 16.304 28.865 26.595 1.00 49.54 2 ASP B O 1
ATOM 3007 N N . HIS B 1 3 ? 17.707 27.088 26.661 1.00 46.63 3 HIS B N 1
ATOM 3008 C CA . HIS B 1 3 ? 18.808 27.773 25.973 1.00 44.19 3 HIS B CA 1
ATOM 3009 C C . HIS B 1 3 ? 18.903 27.395 24.487 1.00 41.22 3 HIS B C 1
ATOM 3010 O O . HIS B 1 3 ? 19.973 27.481 23.874 1.00 41.54 3 HIS B O 1
ATOM 3017 N N . PHE B 1 4 ? 17.780 26.978 23.912 1.00 38.63 4 PHE B N 1
ATOM 3018 C CA . PHE B 1 4 ? 17.669 26.796 22.481 1.00 38.15 4 PHE B CA 1
ATOM 3019 C C . PHE B 1 4 ? 17.005 28.050 21.989 1.00 43.08 4 PHE B C 1
ATOM 3020 O O . PHE B 1 4 ? 15.833 28.258 22.239 1.00 51.13 4 PHE B O 1
ATOM 3028 N N . ASN B 1 5 ? 17.761 28.875 21.276 1.00 48.15 5 ASN B N 1
ATOM 3029 C CA . ASN B 1 5 ? 17.373 30.253 20.976 1.00 48.70 5 ASN B CA 1
ATOM 3030 C C . ASN B 1 5 ? 17.839 30.670 19.582 1.00 46.30 5 ASN B C 1
ATOM 3031 O O . ASN B 1 5 ? 18.995 30.473 19.225 1.00 41.19 5 ASN B O 1
ATOM 3036 N N . TYR B 1 6 ? 16.922 31.217 18.795 1.00 46.44 6 TYR B N 1
ATOM 3037 C CA . TYR B 1 6 ? 17.271 31.790 17.502 1.00 47.85 6 TYR B CA 1
ATOM 3038 C C . TYR B 1 6 ? 18.032 33.096 17.745 1.00 54.30 6 TYR B C 1
ATOM 3039 O O . TYR B 1 6 ? 17.831 33.770 18.767 1.00 63.19 6 TYR B O 1
ATOM 3048 N N . GLN B 1 7 ? 18.930 33.455 16.840 1.00 53.71 7 GLN B N 1
ATOM 3049 C CA . GLN B 1 7 ? 19.694 34.676 17.033 1.00 53.36 7 GLN B CA 1
ATOM 3050 C C . GLN B 1 7 ? 19.426 35.713 15.957 1.00 57.00 7 GLN B C 1
ATOM 3051 O O . GLN B 1 7 ? 18.775 35.399 14.948 1.00 51.10 7 GLN B O 1
ATOM 3057 N N . ASN B 1 8 ? 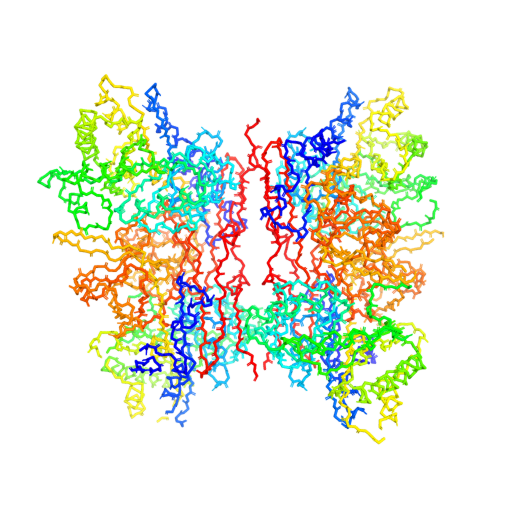19.893 36.951 16.184 1.00 62.08 8 ASN B N 1
ATOM 3058 C CA . ASN B 1 8 ? 19.649 38.057 15.230 1.00 60.34 8 ASN B CA 1
ATOM 3059 C C . ASN B 1 8 ? 20.126 37.586 13.862 1.00 57.15 8 ASN B C 1
ATOM 3060 O O . ASN B 1 8 ? 19.492 37.843 12.835 1.00 54.81 8 ASN B O 1
ATOM 3062 N N . ASP B 1 9 ? 21.218 36.832 13.884 1.00 54.29 9 ASP B N 1
ATOM 3063 C CA . ASP B 1 9 ? 21.662 36.021 12.752 1.00 59.76 9 ASP B CA 1
ATOM 3064 C C . ASP B 1 9 ? 20.543 35.273 11.972 1.00 56.36 9 ASP B C 1
ATOM 3065 O O . ASP B 1 9 ? 20.575 35.225 10.746 1.00 56.56 9 ASP B O 1
ATOM 3070 N N . GLY B 1 10 ? 19.579 34.684 12.690 1.00 56.47 10 GLY B N 1
ATOM 3071 C CA . GLY B 1 10 ? 18.535 33.796 12.110 1.00 52.78 10 GLY B CA 1
ATOM 3072 C C . GLY B 1 10 ? 18.750 32.311 12.454 1.00 51.90 10 GLY B C 1
ATOM 3073 O O . GLY B 1 10 ? 17.855 31.478 12.301 1.00 48.01 10 GLY B O 1
ATOM 3074 N N . ARG B 1 11 ? 19.952 31.995 12.930 1.00 47.78 11 ARG B N 1
ATOM 3075 C CA . ARG B 1 11 ? 20.397 30.636 13.117 1.00 41.23 11 ARG B CA 1
ATOM 3076 C C . ARG B 1 11 ? 20.069 30.200 14.526 1.00 36.72 11 ARG B C 1
ATOM 3077 O O . ARG B 1 11 ? 20.155 31.008 15.449 1.00 32.20 11 ARG B O 1
ATOM 3085 N N . LEU B 1 12 ? 19.715 28.915 14.678 1.00 33.11 12 LEU B N 1
ATOM 3086 C CA . LEU B 1 12 ? 19.354 28.356 15.978 1.00 29.94 12 LEU B CA 1
ATOM 3087 C C . LEU B 1 12 ? 20.586 27.969 16.770 1.00 26.81 12 LEU B C 1
ATOM 3088 O O . LEU B 1 12 ? 21.511 27.381 16.244 1.00 26.93 12 LEU B O 1
ATOM 3093 N N . PHE B 1 13 ? 20.593 28.325 18.042 1.00 25.53 13 PHE B N 1
ATOM 3094 C CA . PHE B 1 13 ? 21.749 28.116 18.876 1.00 24.71 13 PHE B CA 1
ATOM 3095 C C . PHE B 1 13 ? 21.336 27.323 20.065 1.00 25.08 13 PHE B C 1
ATOM 3096 O O . PHE B 1 13 ? 20.197 27.370 20.488 1.00 27.06 13 PHE B O 1
ATOM 3104 N N . VAL B 1 14 ? 22.291 26.599 20.606 1.00 25.18 14 VAL B N 1
ATOM 3105 C CA . VAL B 1 14 ? 22.092 25.865 21.799 1.00 24.25 14 VAL B CA 1
ATOM 3106 C C . VAL B 1 14 ? 23.182 26.366 22.697 1.00 23.61 14 VAL B C 1
ATOM 3107 O O . VAL B 1 14 ? 24.357 26.153 22.424 1.00 22.58 14 VAL B O 1
ATOM 3111 N N . GLU B 1 15 ? 22.776 27.046 23.766 1.00 23.91 15 GLU B N 1
ATOM 3112 C CA . GLU B 1 15 ? 23.702 27.816 24.585 1.00 23.79 15 GLU B CA 1
ATOM 3113 C C . GLU B 1 15 ? 24.601 28.612 23.607 1.00 24.30 15 GLU B C 1
ATOM 3114 O O . GLU B 1 15 ? 24.080 29.263 22.686 1.00 25.53 15 GLU B O 1
ATOM 3120 N N . GLY B 1 16 ? 25.912 28.488 23.715 1.00 26.64 16 GLY B N 1
ATOM 3121 C CA . GLY B 1 16 ? 26.809 29.256 22.873 1.00 30.23 16 GLY B CA 1
ATOM 3122 C C . GLY B 1 16 ? 27.072 28.739 21.467 1.00 32.62 16 GLY B C 1
ATOM 3123 O O . GLY B 1 16 ? 27.786 29.381 20.710 1.00 35.87 16 GLY B O 1
ATOM 3124 N N . LEU B 1 17 ? 26.488 27.606 21.085 1.00 32.81 17 LEU B N 1
ATOM 3125 C CA . LEU B 1 17 ? 26.849 26.987 19.825 1.00 29.47 17 LEU B CA 1
ATOM 3126 C C . LEU B 1 17 ? 25.708 26.954 18.827 1.00 30.10 17 LEU B C 1
ATOM 3127 O O . LEU B 1 17 ? 24.544 26.690 19.178 1.00 37.24 17 LEU B O 1
ATOM 3132 N N . PRO B 1 18 ? 26.018 27.237 17.575 1.00 27.35 18 PRO B N 1
ATOM 3133 C CA . PRO B 1 18 ? 25.038 26.950 16.546 1.00 29.90 18 PRO B CA 1
ATOM 3134 C C . PRO B 1 18 ? 24.754 25.432 16.472 1.00 30.16 18 PRO B C 1
ATOM 3135 O O . PRO B 1 18 ? 25.674 24.626 16.522 1.00 27.10 18 PRO B O 1
ATOM 3139 N N . VAL B 1 19 ? 23.488 25.082 16.316 1.00 29.72 19 VAL B N 1
ATOM 3140 C CA . VAL B 1 19 ? 23.099 23.703 16.242 1.00 29.96 19 VAL B CA 1
ATOM 3141 C C . VAL B 1 19 ? 23.692 23.083 14.991 1.00 31.32 19 VAL B C 1
ATOM 3142 O O . VAL B 1 19 ? 24.165 21.984 15.040 1.00 31.39 19 VAL B O 1
ATOM 3146 N N . GLU B 1 20 ? 23.711 23.804 13.881 1.00 36.38 20 GLU B N 1
ATOM 3147 C CA . GLU B 1 20 ? 24.271 23.272 12.638 1.00 37.84 20 GLU B CA 1
ATOM 3148 C C . GLU B 1 20 ? 25.711 22.805 12.834 1.00 35.99 20 GLU B C 1
ATOM 3149 O O . GLU B 1 20 ? 26.167 21.903 12.154 1.00 34.15 20 GLU B O 1
ATOM 3155 N N . GLN B 1 21 ? 26.426 23.444 13.748 1.00 33.68 21 GLN B N 1
ATOM 3156 C CA . GLN B 1 21 ? 27.827 23.152 13.965 1.00 34.34 21 GLN B CA 1
ATOM 3157 C C . GLN B 1 21 ? 28.006 21.803 14.604 1.00 34.38 21 GLN B C 1
ATOM 3158 O O . GLN B 1 21 ? 28.893 21.036 14.213 1.00 35.72 21 GLN B O 1
ATOM 3164 N N . VAL B 1 22 ? 27.182 21.509 15.598 1.00 34.23 22 VAL B N 1
ATOM 3165 C CA . VAL B 1 22 ? 27.286 20.207 16.269 1.00 36.50 22 VAL B CA 1
ATOM 3166 C C . VAL B 1 22 ? 26.877 19.078 15.305 1.00 32.70 22 VAL B C 1
ATOM 3167 O O . VAL B 1 22 ? 27.643 18.178 15.038 1.00 33.79 22 VAL B O 1
ATOM 3171 N N . VAL B 1 23 ? 25.728 19.182 14.695 1.00 32.52 23 VAL B N 1
ATOM 3172 C CA . VAL B 1 23 ? 25.299 18.110 13.847 1.00 38.04 23 VAL B CA 1
ATOM 3173 C C . VAL B 1 23 ? 26.195 17.897 12.610 1.00 42.64 23 VAL B C 1
ATOM 3174 O O . VAL B 1 23 ? 26.088 16.856 11.941 1.00 41.82 23 VAL B O 1
ATOM 3178 N N . LYS B 1 24 ? 27.050 18.872 12.296 1.00 45.69 24 LYS B N 1
ATOM 3179 C CA . LYS B 1 24 ? 27.970 18.742 11.168 1.00 45.82 24 LYS B CA 1
ATOM 3180 C C . LYS B 1 24 ? 29.030 17.734 11.541 1.00 46.76 24 LYS B C 1
ATOM 3181 O O . LYS B 1 24 ? 29.380 16.905 10.710 1.00 51.31 24 LYS B O 1
ATOM 3183 N N . LYS B 1 25 ? 29.512 17.776 12.786 1.00 44.21 25 LYS B N 1
ATOM 3184 C CA . LYS B 1 25 ? 30.505 16.807 13.228 1.00 46.04 25 LYS B CA 1
ATOM 3185 C C . LYS B 1 25 ? 29.856 15.418 13.357 1.00 43.95 25 LYS B C 1
ATOM 3186 O O . LYS B 1 25 ? 30.358 14.446 12.806 1.00 45.02 25 LYS B O 1
ATOM 3192 N N . THR B 1 26 ? 28.744 15.341 14.088 1.00 38.23 26 THR B N 1
ATOM 3193 C CA . THR B 1 26 ? 28.144 14.076 14.480 1.00 31.32 26 THR B CA 1
ATOM 3194 C C . THR B 1 26 ? 27.242 13.445 13.420 1.00 23.68 26 THR B C 1
ATOM 3195 O O . THR B 1 26 ? 27.016 12.254 13.450 1.00 20.37 26 THR B O 1
ATOM 3199 N N . GLY B 1 27 ? 26.681 14.254 12.533 1.00 19.56 27 GLY B N 1
ATOM 3200 C CA . GLY B 1 27 ? 25.624 13.803 11.640 1.00 16.25 27 GLY B CA 1
ATOM 3201 C C . GLY B 1 27 ? 24.262 13.692 12.340 1.00 14.89 27 GLY B C 1
ATOM 3202 O O . GLY B 1 27 ? 24.146 13.776 13.563 1.00 14.17 27 GLY B O 1
ATOM 3203 N N . THR B 1 28 ? 23.229 13.424 11.564 1.00 13.21 28 THR B N 1
ATOM 3204 C CA . THR B 1 28 ? 21.908 13.189 12.084 1.00 12.77 28 THR B CA 1
ATOM 3205 C C . THR B 1 28 ? 21.527 11.717 11.891 1.00 12.07 28 THR B C 1
ATOM 3206 O O . THR B 1 28 ? 22.059 11.071 10.993 1.00 12.27 28 THR B O 1
ATOM 3210 N N . PRO B 1 29 ? 20.577 11.197 12.661 1.00 11.40 29 PRO B N 1
ATOM 3211 C CA . PRO B 1 29 ? 19.878 11.931 13.706 1.00 11.54 29 PRO B CA 1
ATOM 3212 C C . PRO B 1 29 ? 20.696 12.078 14.934 1.00 11.35 29 PRO B C 1
ATOM 3213 O O . PRO B 1 29 ? 21.633 11.278 15.167 1.00 11.21 29 PRO B O 1
ATOM 3217 N N . ALA B 1 30 ? 20.386 13.116 15.696 1.00 10.85 30 ALA B N 1
ATOM 3218 C CA . ALA B 1 30 ? 21.171 13.403 16.887 1.00 10.60 30 ALA B CA 1
ATOM 3219 C C . ALA B 1 30 ? 20.336 14.072 17.946 1.00 10.28 30 ALA B C 1
ATOM 3220 O O . ALA B 1 30 ? 19.597 15.012 17.672 1.00 10.83 30 ALA B O 1
ATOM 3222 N N . TYR B 1 31 ? 20.434 13.567 19.160 1.00 10.13 31 TYR B N 1
ATOM 3223 C CA . TYR B 1 31 ? 19.824 14.232 20.303 1.00 10.14 31 TYR B CA 1
ATOM 3224 C C . TYR B 1 31 ? 20.821 15.231 20.816 1.00 10.18 31 TYR B C 1
ATOM 3225 O O . TYR B 1 31 ? 22.012 14.903 20.928 1.00 9.49 31 TYR B O 1
ATOM 3234 N N . ILE B 1 32 ? 20.330 16.424 21.150 1.00 10.32 32 ILE B N 1
ATOM 3235 C CA . ILE B 1 32 ? 21.190 17.458 21.692 1.00 11.17 32 ILE B CA 1
ATOM 3236 C C . ILE B 1 32 ? 20.628 18.014 22.965 1.00 11.22 32 ILE B C 1
ATOM 3237 O O . ILE B 1 32 ? 19.453 18.398 23.004 1.00 11.34 32 ILE B O 1
ATOM 3242 N N . TYR B 1 33 ? 21.451 18.054 23.995 1.00 11.66 33 TYR B N 1
ATOM 3243 C CA . TYR B 1 33 ? 21.002 18.460 25.326 1.00 12.71 33 TYR B CA 1
ATOM 3244 C C . TYR B 1 33 ? 21.741 19.706 25.813 1.00 14.44 33 TYR B C 1
ATOM 3245 O O . TYR B 1 33 ? 22.944 19.857 25.568 1.00 14.01 33 TYR B O 1
ATOM 3254 N N . SER B 1 34 ? 20.998 20.596 26.481 1.00 16.15 34 SER B N 1
ATOM 3255 C CA . SER B 1 34 ? 21.540 21.791 27.139 1.00 16.82 34 SER B CA 1
ATOM 3256 C C . SER B 1 34 ? 21.901 21.529 28.568 1.00 16.11 34 SER B C 1
ATOM 3257 O O . SER B 1 34 ? 21.046 21.275 29.373 1.00 15.80 34 SER B O 1
ATOM 3260 N N . ARG B 1 35 ? 23.174 21.615 28.901 1.00 18.38 35 ARG B N 1
ATOM 3261 C CA . ARG B 1 35 ? 23.593 21.475 30.314 1.00 20.47 35 ARG B CA 1
ATOM 3262 C C . ARG B 1 35 ? 22.942 22.527 31.221 1.00 21.68 35 ARG B C 1
ATOM 3263 O O . ARG B 1 35 ? 22.456 22.213 32.303 1.00 19.91 35 ARG B O 1
ATOM 3271 N N . ALA B 1 36 ? 22.939 23.775 30.746 1.00 21.30 36 ALA B N 1
ATOM 3272 C CA . ALA B 1 36 ? 22.400 24.879 31.509 1.00 21.30 36 ALA B CA 1
ATOM 3273 C C . ALA B 1 36 ? 20.907 24.670 31.766 1.00 20.08 36 ALA B C 1
ATOM 3274 O O . ALA B 1 36 ? 20.440 24.868 32.883 1.00 21.47 36 ALA B O 1
ATOM 3276 N N . THR B 1 37 ? 20.161 24.276 30.747 1.00 18.00 37 THR B N 1
ATOM 3277 C CA . THR B 1 37 ? 18.746 24.045 30.924 1.00 17.40 37 THR B CA 1
ATOM 3278 C C . THR B 1 37 ? 18.481 22.944 31.926 1.00 19.23 37 THR B C 1
ATOM 3279 O O . THR B 1 37 ? 17.576 23.047 32.719 1.00 19.54 37 THR B O 1
ATOM 3283 N N . ILE B 1 38 ? 19.285 21.882 31.909 1.00 20.44 38 ILE B N 1
ATOM 3284 C CA . ILE B 1 38 ? 19.086 20.782 32.858 1.00 20.98 38 ILE B CA 1
ATOM 3285 C C . ILE B 1 38 ? 19.284 21.276 34.284 1.00 22.87 38 ILE B C 1
ATOM 3286 O O . ILE B 1 38 ? 18.494 20.985 35.204 1.00 23.25 38 ILE B O 1
ATOM 3291 N N . GLU B 1 39 ? 20.376 22.010 34.470 1.00 25.58 39 GLU B N 1
ATOM 3292 C CA . GLU B 1 39 ? 20.749 22.519 35.787 1.00 25.63 39 GLU B CA 1
ATOM 3293 C C . GLU B 1 39 ? 19.713 23.533 36.281 1.00 23.29 39 GLU B C 1
ATOM 3294 O O . GLU B 1 39 ? 19.223 23.438 37.379 1.00 21.06 39 GLU B O 1
ATOM 3300 N N . ARG B 1 40 ? 19.356 24.463 35.434 1.00 24.25 40 ARG B N 1
ATOM 3301 C CA . ARG B 1 40 ? 18.367 25.446 35.802 1.00 27.24 40 ARG B CA 1
ATOM 3302 C C . ARG B 1 40 ? 17.100 24.759 36.259 1.00 28.49 40 ARG B C 1
ATOM 3303 O O . ARG B 1 40 ? 16.538 25.127 37.298 1.00 30.05 40 ARG B O 1
ATOM 3311 N N . HIS B 1 41 ? 16.658 23.751 35.502 1.00 26.96 41 HIS B N 1
ATOM 3312 C CA . HIS B 1 41 ? 15.384 23.089 35.799 1.00 23.94 41 HIS B CA 1
ATOM 3313 C C . HIS B 1 41 ? 15.435 22.284 37.085 1.00 21.90 41 HIS B C 1
ATOM 3314 O O . HIS B 1 41 ? 14.466 22.263 37.821 1.00 20.80 41 HIS B O 1
ATOM 3321 N N . TRP B 1 42 ? 16.569 21.675 37.394 1.00 21.79 42 TRP B N 1
ATOM 3322 C CA . TRP B 1 42 ? 16.689 20.938 38.645 1.00 22.19 42 TRP B CA 1
ATOM 3323 C C . TRP B 1 42 ? 16.694 21.920 39.813 1.00 26.24 42 TRP B C 1
ATOM 3324 O O . TRP B 1 42 ? 16.095 21.673 40.842 1.00 25.75 42 TRP B O 1
ATOM 3335 N N . GLN B 1 43 ? 17.425 23.024 39.655 1.00 31.46 43 GLN B N 1
ATOM 3336 C CA . GLN B 1 43 ? 17.536 24.060 40.693 1.00 31.45 43 GLN B CA 1
ATOM 3337 C C . GLN B 1 43 ? 16.209 24.754 40.967 1.00 29.04 43 GLN B C 1
ATOM 3338 O O . GLN B 1 43 ? 15.856 24.939 42.121 1.00 25.58 43 GLN B O 1
ATOM 3344 N N . ALA B 1 44 ? 15.480 25.104 39.909 1.00 27.76 44 ALA B N 1
ATOM 3345 C CA . ALA B 1 44 ? 14.133 25.650 40.055 1.00 27.10 44 ALA B CA 1
ATOM 3346 C C . ALA B 1 44 ? 13.337 24.835 41.046 1.00 28.90 44 ALA B C 1
ATOM 3347 O O . ALA B 1 44 ? 12.717 25.417 41.927 1.00 33.19 44 ALA B O 1
ATOM 3349 N N . PHE B 1 45 ? 13.441 23.511 40.981 1.00 25.75 45 PHE B N 1
ATOM 3350 C CA . PHE B 1 45 ? 12.787 22.652 41.956 1.00 25.84 45 PHE B CA 1
ATOM 3351 C C . PHE B 1 45 ? 13.426 22.699 43.348 1.00 27.35 45 PHE B C 1
ATOM 3352 O O . PHE B 1 45 ? 12.744 22.730 44.372 1.00 25.97 45 PHE B O 1
ATOM 3360 N N . ASP B 1 46 ? 14.751 22.612 43.388 1.00 28.58 46 ASP B N 1
ATOM 3361 C CA . ASP B 1 46 ? 15.466 22.494 44.643 1.00 27.62 46 ASP B CA 1
ATOM 3362 C C . ASP B 1 46 ? 15.366 23.775 45.473 1.00 27.13 46 ASP B C 1
ATOM 3363 O O . ASP B 1 46 ? 15.014 23.741 46.648 1.00 24.26 46 ASP B O 1
ATOM 3368 N N . SER B 1 47 ? 15.641 24.904 44.845 1.00 28.69 47 SER B N 1
ATOM 3369 C CA . SER B 1 47 ? 15.573 26.195 45.518 1.00 31.67 47 SER B CA 1
ATOM 3370 C C . SER B 1 47 ? 14.182 26.377 46.095 1.00 33.79 47 SER B C 1
ATOM 3371 O O . SER B 1 47 ? 14.028 26.557 47.317 1.00 35.43 47 SER B O 1
ATOM 3374 N N . ALA B 1 48 ? 13.174 26.281 45.226 1.00 30.69 48 ALA B N 1
ATOM 3375 C CA . ALA B 1 48 ? 11.805 26.525 45.612 1.00 28.98 48 ALA B CA 1
ATOM 3376 C C . ALA B 1 48 ? 11.396 25.738 46.844 1.00 29.78 48 ALA B C 1
ATOM 3377 O O . ALA B 1 48 ? 10.545 26.191 47.597 1.00 30.02 48 ALA B O 1
ATOM 3379 N N . ALA B 1 49 ? 12.008 24.585 47.081 1.00 31.93 49 ALA B N 1
ATOM 3380 C CA . ALA B 1 49 ? 11.737 23.851 48.302 1.00 33.57 49 ALA B CA 1
ATOM 3381 C C . ALA B 1 49 ? 12.475 24.440 49.518 1.00 41.00 49 ALA B C 1
ATOM 3382 O O . ALA B 1 49 ? 12.049 24.248 50.675 1.00 44.55 49 ALA B O 1
ATOM 3384 N N . GLY B 1 50 ? 13.595 25.125 49.262 1.00 44.00 50 GLY B N 1
ATOM 3385 C CA . GLY B 1 50 ? 14.208 26.032 50.237 1.00 44.73 50 GLY B CA 1
ATOM 3386 C C . GLY B 1 50 ? 14.473 25.380 51.557 1.00 42.98 50 GLY B C 1
ATOM 3387 O O . GLY B 1 50 ? 15.010 24.278 51.599 1.00 40.52 50 GLY B O 1
ATOM 3388 N N . LYS B 1 51 ? 14.040 26.032 52.634 1.00 44.66 51 LYS B N 1
ATOM 3389 C CA . LYS B 1 51 ? 14.358 25.559 53.995 1.00 49.70 51 LYS B CA 1
ATOM 3390 C C . LYS B 1 51 ? 13.637 24.292 54.425 1.00 43.31 51 LYS B C 1
ATOM 3391 O O . LYS B 1 51 ? 14.066 23.648 55.368 1.00 41.67 51 LYS B O 1
ATOM 3397 N N . HIS B 1 52 ? 12.546 23.927 53.759 1.00 39.19 52 HIS B N 1
ATOM 3398 C CA . HIS B 1 52 ? 11.848 22.722 54.161 1.00 36.31 52 HIS B CA 1
ATOM 3399 C C . HIS B 1 52 ? 12.679 21.473 53.841 1.00 35.52 52 HIS B C 1
ATOM 3400 O O . HIS B 1 52 ? 13.129 21.296 52.723 1.00 35.67 52 HIS B O 1
ATOM 3407 N N . PRO B 1 53 ? 12.884 20.594 54.821 1.00 36.69 53 PRO B N 1
ATOM 3408 C CA . PRO B 1 53 ? 13.620 19.343 54.570 1.00 40.09 53 PRO B CA 1
ATOM 3409 C C . PRO B 1 53 ? 13.096 18.563 53.365 1.00 44.15 53 PRO B C 1
ATOM 3410 O O . PRO B 1 53 ? 11.974 18.046 53.389 1.00 49.48 53 PRO B O 1
ATOM 3414 N N . HIS B 1 54 ? 13.924 18.466 52.332 1.00 46.29 54 HIS B N 1
ATOM 3415 C CA . HIS B 1 54 ? 13.534 17.832 51.090 1.00 43.28 54 HIS B CA 1
ATOM 3416 C C . HIS B 1 54 ? 14.650 17.077 50.414 1.00 43.22 54 HIS B C 1
ATOM 3417 O O . HIS B 1 54 ? 15.838 17.298 50.671 1.00 45.24 54 HIS B O 1
ATOM 3424 N N . LEU B 1 55 ? 14.247 16.150 49.548 1.00 40.31 55 LEU B N 1
ATOM 3425 C CA . LEU B 1 55 ? 15.154 15.584 48.568 1.00 33.90 55 LEU B CA 1
ATOM 3426 C C . LEU B 1 55 ? 14.523 15.567 47.179 1.00 30.97 55 LEU B C 1
ATOM 3427 O O . LEU B 1 55 ? 13.363 15.209 47.008 1.00 28.89 55 LEU B O 1
ATOM 3432 N N . ILE B 1 56 ? 15.309 15.966 46.196 1.00 28.08 56 ILE B N 1
ATOM 3433 C CA . ILE B 1 56 ? 14.897 15.828 44.818 1.00 25.82 56 ILE B CA 1
ATOM 3434 C C . ILE B 1 56 ? 15.521 14.618 44.182 1.00 25.15 56 ILE B C 1
ATOM 3435 O O . ILE B 1 56 ? 16.729 14.558 43.947 1.00 29.40 56 ILE B O 1
ATOM 3440 N N . CYS B 1 57 ? 14.668 13.617 43.987 1.00 23.04 57 CYS B N 1
ATOM 3441 C CA . CYS B 1 57 ? 15.032 12.337 43.405 1.00 20.10 57 CYS B CA 1
ATOM 3442 C C . CYS B 1 57 ? 14.677 12.298 41.906 1.00 17.70 57 CYS B C 1
ATOM 3443 O O . CYS B 1 57 ? 13.621 11.853 41.538 1.00 16.89 57 CYS B O 1
ATOM 3446 N N . TYR B 1 58 ? 15.569 12.796 41.067 1.00 14.47 58 TYR B N 1
ATOM 3447 C CA . TYR B 1 58 ? 15.348 12.792 39.634 1.00 12.52 58 TYR B CA 1
ATOM 3448 C C . TYR B 1 58 ? 14.904 11.447 39.152 1.00 11.23 58 TYR B C 1
ATOM 3449 O O . TYR B 1 58 ? 15.453 10.402 39.560 1.00 11.56 58 TYR B O 1
ATOM 3458 N N . ALA B 1 59 ? 13.901 11.458 38.289 1.00 9.91 59 ALA B N 1
ATOM 3459 C CA . ALA B 1 59 ? 13.343 10.215 37.752 1.00 9.30 59 ALA B CA 1
ATOM 3460 C C . ALA B 1 59 ? 14.171 9.746 36.530 1.00 8.95 59 ALA B C 1
ATOM 3461 O O . ALA B 1 59 ? 14.033 10.241 35.422 1.00 8.15 59 ALA B O 1
ATOM 3463 N N . VAL B 1 60 ? 15.014 8.755 36.776 1.00 8.95 60 VAL B N 1
ATOM 3464 C CA . VAL B 1 60 ? 16.046 8.308 35.820 1.00 8.94 60 VAL B CA 1
ATOM 3465 C C . VAL B 1 60 ? 15.464 7.887 34.470 1.00 9.04 60 VAL B C 1
ATOM 3466 O O . VAL B 1 60 ? 16.024 8.196 33.421 1.00 9.21 60 VAL B O 1
ATOM 3470 N N . LYS B 1 61 ? 14.294 7.256 34.530 1.00 9.02 61 LYS B N 1
ATOM 3471 C CA . LYS B 1 61 ? 13.540 6.806 33.371 1.00 9.05 61 LYS B CA 1
ATOM 3472 C C . LYS B 1 61 ? 13.287 7.833 32.286 1.00 7.94 61 LYS B C 1
ATOM 3473 O O . LYS B 1 61 ? 13.138 7.469 31.140 1.00 7.37 61 LYS B O 1
ATOM 3479 N N . ALA B 1 62 ? 13.282 9.106 32.645 1.00 7.60 62 ALA B N 1
ATOM 3480 C CA . ALA B 1 62 ? 13.041 10.181 31.668 1.00 7.58 62 ALA B CA 1
ATOM 3481 C C . ALA B 1 62 ? 14.204 10.335 30.714 1.00 7.45 62 ALA B C 1
ATOM 3482 O O . ALA B 1 62 ? 14.040 10.674 29.548 1.00 7.50 62 ALA B O 1
ATOM 3484 N N . ASN B 1 63 ? 15.385 10.111 31.249 1.00 7.43 63 ASN B N 1
ATOM 3485 C CA . ASN B 1 63 ? 16.634 10.242 30.506 1.00 7.36 63 ASN B CA 1
ATOM 3486 C C . ASN B 1 63 ? 17.708 9.717 31.424 1.00 7.39 63 ASN B C 1
ATOM 3487 O O . ASN B 1 63 ? 17.980 10.323 32.459 1.00 7.81 63 ASN B O 1
ATOM 3492 N N . SER B 1 64 ? 18.301 8.604 31.045 1.00 7.34 64 SER B N 1
ATOM 3493 C CA . SER B 1 64 ? 19.184 7.871 31.920 1.00 7.34 64 SER B CA 1
ATOM 3494 C C . SER B 1 64 ? 20.637 7.978 31.484 1.00 7.37 64 SER B C 1
ATOM 3495 O O . SER B 1 64 ? 21.514 7.261 31.999 1.00 6.83 64 SER B O 1
ATOM 3498 N N . ASN B 1 65 ? 20.907 8.880 30.565 1.00 7.58 65 ASN B N 1
ATOM 3499 C CA . ASN B 1 65 ? 22.262 9.030 30.097 1.00 8.29 65 ASN B CA 1
ATOM 3500 C C . ASN B 1 65 ? 23.238 9.336 31.246 1.00 8.39 65 ASN B C 1
ATOM 3501 O O . ASN B 1 65 ? 22.928 10.137 32.103 1.00 7.98 65 ASN B O 1
ATOM 3506 N N . LEU B 1 66 ? 24.420 8.712 31.224 1.00 9.09 66 LEU B N 1
ATOM 3507 C CA . LEU B 1 66 ? 25.377 8.840 32.316 1.00 9.54 66 LEU B CA 1
ATOM 3508 C C . LEU B 1 66 ? 25.808 10.319 32.589 1.00 9.82 66 LEU B C 1
ATOM 3509 O O . LEU B 1 66 ? 25.941 10.708 33.716 1.00 10.47 66 LEU B O 1
ATOM 3514 N N . ALA B 1 67 ? 26.009 11.098 31.557 1.00 10.29 67 ALA B N 1
ATOM 3515 C CA . ALA B 1 67 ? 26.426 12.459 31.710 1.00 11.17 67 ALA B CA 1
ATOM 3516 C C . ALA B 1 67 ? 25.312 13.228 32.352 1.00 12.13 67 ALA B C 1
ATOM 3517 O O . ALA B 1 67 ? 25.557 14.067 33.188 1.00 13.68 67 ALA B O 1
ATOM 3519 N N . VAL B 1 68 ? 24.087 12.959 31.938 1.00 12.91 68 VAL B N 1
ATOM 3520 C CA . VAL B 1 68 ? 22.937 13.639 32.483 1.00 12.53 68 VAL B CA 1
ATOM 3521 C C . VAL B 1 68 ? 22.812 13.315 33.953 1.00 12.38 68 VAL B C 1
ATOM 3522 O O . VAL B 1 68 ? 22.546 14.173 34.768 1.00 13.22 68 VAL B O 1
ATOM 3526 N N . LEU B 1 69 ? 22.973 12.066 34.291 1.00 12.36 69 LEU B N 1
ATOM 3527 C CA . LEU B 1 69 ? 22.809 11.659 35.658 1.00 12.35 69 LEU B CA 1
ATOM 3528 C C . LEU B 1 69 ? 23.884 12.340 36.464 1.00 13.39 69 LEU B C 1
ATOM 3529 O O . LEU B 1 69 ? 23.673 12.719 37.610 1.00 12.74 69 LEU B O 1
ATOM 3534 N N . ASN B 1 70 ? 25.057 12.432 35.864 1.00 14.58 70 ASN B N 1
ATOM 3535 C CA . ASN B 1 70 ? 26.207 12.965 36.543 1.00 15.06 70 ASN B CA 1
ATOM 3536 C C . ASN B 1 70 ? 26.006 14.417 36.862 1.00 15.68 70 ASN B C 1
ATOM 3537 O O . ASN B 1 70 ? 26.358 14.858 37.935 1.00 15.80 70 ASN B O 1
ATOM 3542 N N . LEU B 1 71 ? 25.397 15.159 35.955 1.00 17.70 71 LEU B N 1
ATOM 3543 C CA . LEU B 1 71 ? 25.068 16.538 36.257 1.00 19.61 71 LEU B CA 1
ATOM 3544 C C . LEU B 1 71 ? 24.236 16.627 37.531 1.00 20.99 71 LEU B C 1
ATOM 3545 O O . LEU B 1 71 ? 24.518 17.458 38.394 1.00 23.60 71 LEU B O 1
ATOM 3550 N N . MET B 1 72 ? 23.222 15.783 37.651 1.00 21.35 72 MET B N 1
ATOM 3551 C CA . MET B 1 72 ? 22.417 15.802 38.838 1.00 23.17 72 MET B CA 1
ATOM 3552 C C . MET B 1 72 ? 23.277 15.444 40.052 1.00 23.41 72 MET B C 1
ATOM 3553 O O . MET B 1 72 ? 23.131 16.056 41.118 1.00 26.80 72 MET B O 1
ATOM 3558 N N . ALA B 1 73 ? 24.084 14.398 39.921 1.00 21.54 73 ALA B N 1
ATOM 3559 C CA . ALA B 1 73 ? 24.867 13.881 41.036 1.00 22.47 73 ALA B CA 1
ATOM 3560 C C . ALA B 1 73 ? 25.805 14.973 41.617 1.00 25.29 73 ALA B C 1
ATOM 3561 O O . ALA B 1 73 ? 25.964 15.083 42.828 1.00 26.05 73 ALA B O 1
ATOM 3563 N N . ARG B 1 74 ? 26.350 15.810 40.746 1.00 26.45 74 ARG B N 1
ATOM 3564 C CA . ARG B 1 74 ? 27.201 16.914 41.151 1.00 29.27 74 ARG B CA 1
ATOM 3565 C C . ARG B 1 74 ? 26.453 17.961 41.951 1.00 29.36 74 ARG B C 1
ATOM 3566 O O . ARG B 1 74 ? 27.017 18.541 42.897 1.00 34.23 74 ARG B O 1
ATOM 3574 N N . MET B 1 75 ? 25.210 18.227 41.570 1.00 24.96 75 MET B N 1
ATOM 3575 C CA . MET B 1 75 ? 24.421 19.180 42.305 1.00 22.00 75 MET B CA 1
ATOM 3576 C C . MET B 1 75 ? 23.864 18.596 43.587 1.00 20.08 75 MET B C 1
ATOM 3577 O O . MET B 1 75 ? 23.109 19.271 44.278 1.00 24.22 75 MET B O 1
ATOM 3582 N N . GLY B 1 76 ? 24.199 17.353 43.900 1.00 17.88 76 GLY B N 1
ATOM 3583 C CA . GLY B 1 76 ? 23.748 16.713 45.133 1.00 17.33 76 GLY B CA 1
ATOM 3584 C C . GLY B 1 76 ? 22.378 16.053 45.085 1.00 18.68 76 GLY B C 1
ATOM 3585 O O . GLY B 1 76 ? 21.876 15.566 46.132 1.00 20.22 76 GLY B O 1
ATOM 3586 N N . SER B 1 77 ? 21.836 15.897 43.872 1.00 17.48 77 SER B N 1
ATOM 3587 C CA . SER B 1 77 ? 20.565 15.248 43.673 1.00 15.68 77 SER B CA 1
ATOM 3588 C C . SER B 1 77 ? 20.453 13.824 44.125 1.00 14.82 77 SER B C 1
ATOM 3589 O O . SER B 1 77 ? 21.414 13.063 44.178 1.00 14.03 77 SER B O 1
ATOM 3592 N N . GLY B 1 78 ? 19.229 13.466 44.478 1.00 14.83 78 GLY B N 1
ATOM 3593 C CA . GLY B 1 78 ? 18.857 12.067 44.661 1.00 14.70 78 GLY B CA 1
ATOM 3594 C C . GLY B 1 78 ? 18.284 11.561 43.331 1.00 14.21 78 GLY B C 1
ATOM 3595 O O . GLY B 1 78 ? 18.183 12.311 42.356 1.00 11.98 78 GLY B O 1
ATOM 3596 N N . PHE B 1 79 ? 17.927 10.277 43.318 1.00 14.62 79 PHE B N 1
ATOM 3597 C CA . PHE B 1 79 ? 17.466 9.615 42.118 1.00 15.16 79 PHE B CA 1
ATOM 3598 C C . PHE B 1 79 ? 16.349 8.669 42.428 1.00 15.35 79 PHE B C 1
ATOM 3599 O O . PHE B 1 79 ? 16.373 7.983 43.448 1.00 17.51 79 PHE B O 1
ATOM 3607 N N . ASP B 1 80 ? 15.355 8.656 41.557 1.00 15.09 80 ASP B N 1
ATOM 3608 C CA . ASP B 1 80 ? 14.279 7.673 41.625 1.00 14.52 80 ASP B CA 1
ATOM 3609 C C . ASP B 1 80 ? 14.529 6.675 40.487 1.00 12.28 80 ASP B C 1
ATOM 3610 O O . ASP B 1 80 ? 14.672 7.081 39.340 1.00 12.72 80 ASP B O 1
ATOM 3615 N N . ILE B 1 81 ? 14.591 5.401 40.818 1.00 10.11 81 ILE B N 1
ATOM 3616 C CA . ILE B 1 81 ? 14.955 4.386 39.887 1.00 9.28 81 ILE B CA 1
ATOM 3617 C C . ILE B 1 81 ? 13.870 3.350 39.839 1.00 9.12 81 ILE B C 1
ATOM 3618 O O . ILE B 1 81 ? 13.081 3.230 40.783 1.00 9.35 81 ILE B O 1
ATOM 3623 N N . VAL B 1 82 ? 13.837 2.579 38.744 1.00 8.57 82 VAL B N 1
ATOM 3624 C CA . VAL B 1 82 ? 12.871 1.500 38.584 1.00 8.23 82 VAL B CA 1
ATOM 3625 C C . VAL B 1 82 ? 13.458 0.163 38.225 1.00 7.91 82 VAL B C 1
ATOM 3626 O O . VAL B 1 82 ? 12.704 -0.782 37.977 1.00 7.84 82 VAL B O 1
ATOM 3630 N N . SER B 1 83 ? 14.773 0.036 38.240 1.00 7.76 83 SER B N 1
ATOM 3631 C CA . SER B 1 83 ? 15.397 -1.240 37.891 1.00 7.83 83 SER B CA 1
ATOM 3632 C C . SER B 1 83 ? 16.802 -1.275 38.388 1.00 8.08 83 SER B C 1
ATOM 3633 O O . SER B 1 83 ? 17.377 -0.235 38.695 1.00 8.62 83 SER B O 1
ATOM 3636 N N . VAL B 1 84 ? 17.376 -2.462 38.418 1.00 8.27 84 VAL B N 1
ATOM 3637 C CA . VAL B 1 84 ? 18.772 -2.591 38.741 1.00 8.79 84 VAL B CA 1
ATOM 3638 C C . VAL B 1 84 ? 19.648 -1.945 37.663 1.00 9.03 84 VAL B C 1
ATOM 3639 O O . VAL B 1 84 ? 20.732 -1.482 37.921 1.00 9.19 84 VAL B O 1
ATOM 3643 N N . GLY B 1 85 ? 19.181 -1.940 36.436 1.00 9.70 85 GLY B N 1
ATOM 3644 C CA . GLY B 1 85 ? 19.883 -1.255 35.365 1.00 9.88 85 GLY B CA 1
ATOM 3645 C C . GLY B 1 85 ? 20.031 0.193 35.736 1.00 10.28 85 GLY B C 1
ATOM 3646 O O . GLY B 1 85 ? 21.105 0.786 35.535 1.00 10.17 85 GLY B O 1
ATOM 3647 N N . GLU B 1 86 ? 18.950 0.788 36.267 1.00 10.53 86 GLU B N 1
ATOM 3648 C CA . GLU B 1 86 ? 18.987 2.209 36.641 1.00 10.86 86 GLU B CA 1
ATOM 3649 C C . GLU B 1 86 ? 19.849 2.412 37.857 1.00 11.28 86 GLU B C 1
ATOM 3650 O O . GLU B 1 86 ? 20.557 3.405 37.947 1.00 11.58 86 GLU B O 1
ATOM 3656 N N . LEU B 1 87 ? 19.794 1.478 38.783 1.00 12.25 87 LEU B N 1
ATOM 3657 C CA . LEU B 1 87 ? 20.646 1.538 39.955 1.00 13.99 87 LEU B CA 1
ATOM 3658 C C . LEU B 1 87 ? 22.107 1.631 39.529 1.00 15.85 87 LEU B C 1
ATOM 3659 O O . LEU B 1 87 ? 22.837 2.508 39.998 1.00 14.46 87 LEU B O 1
ATOM 3664 N N . MET B 1 88 ? 22.516 0.740 38.625 1.00 17.74 88 MET B N 1
ATOM 3665 C CA . MET B 1 88 ? 23.922 0.708 38.161 1.00 19.28 88 MET B CA 1
ATOM 3666 C C . MET B 1 88 ? 24.281 1.936 37.362 1.00 17.49 88 MET B C 1
ATOM 3667 O O . MET B 1 88 ? 25.400 2.418 37.442 1.00 19.63 88 MET B O 1
ATOM 3672 N N . ARG B 1 89 ? 23.341 2.455 36.598 1.00 15.74 89 ARG B N 1
ATOM 3673 C CA . ARG B 1 89 ? 23.589 3.682 35.865 1.00 15.29 89 ARG B CA 1
ATOM 3674 C C . ARG B 1 89 ? 23.902 4.810 36.832 1.00 15.92 89 ARG B C 1
ATOM 3675 O O . ARG B 1 89 ? 24.865 5.541 36.667 1.00 15.48 89 ARG B O 1
ATOM 3683 N N . VAL B 1 90 ? 23.085 4.937 37.866 1.00 16.86 90 VAL B N 1
ATOM 3684 C CA . VAL B 1 90 ? 23.286 5.998 38.836 1.00 16.77 90 VAL B CA 1
ATOM 3685 C C . VAL B 1 90 ? 24.615 5.886 39.604 1.00 16.10 90 VAL B C 1
ATOM 3686 O O . VAL B 1 90 ? 25.302 6.870 39.810 1.00 14.16 90 VAL B O 1
ATOM 3690 N N . ILE B 1 91 ? 24.970 4.686 40.013 1.00 17.11 91 ILE B N 1
ATOM 3691 C CA . ILE B 1 91 ? 26.245 4.487 40.655 1.00 19.29 91 ILE B CA 1
ATOM 3692 C C . ILE B 1 91 ? 27.367 4.800 39.714 1.00 21.38 91 ILE B C 1
ATOM 3693 O O . ILE B 1 91 ? 28.315 5.511 40.070 1.00 23.04 91 ILE B O 1
ATOM 3698 N N . GLN B 1 92 ? 27.255 4.296 38.492 1.00 22.00 92 GLN B N 1
ATOM 3699 C CA . GLN B 1 92 ? 28.261 4.552 37.490 1.00 22.60 9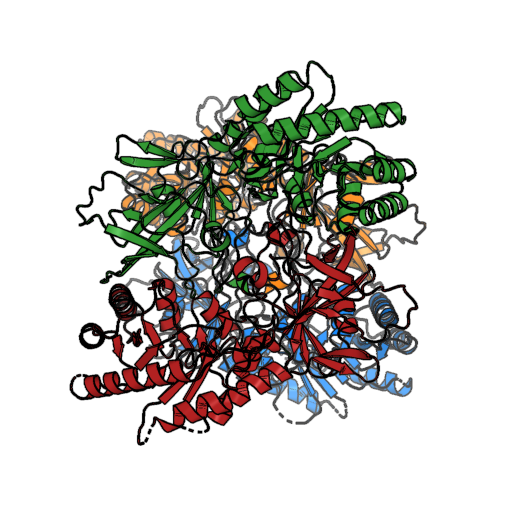2 GLN B CA 1
ATOM 3700 C C . GLN B 1 92 ? 28.488 6.053 37.353 1.00 21.06 92 GLN B C 1
ATOM 3701 O O . GLN B 1 92 ? 29.604 6.483 37.206 1.00 20.54 92 GLN B O 1
ATOM 3707 N N . ALA B 1 93 ? 27.413 6.834 37.324 1.00 20.65 93 ALA B N 1
ATOM 3708 C CA . ALA B 1 93 ? 27.511 8.269 37.108 1.00 20.92 93 ALA B CA 1
ATOM 3709 C C . ALA B 1 93 ? 27.959 9.035 38.342 1.00 20.78 93 ALA B C 1
ATOM 3710 O O . ALA B 1 93 ? 28.078 10.258 38.295 1.00 17.83 93 ALA B O 1
ATOM 3712 N N . GLY B 1 94 ? 28.217 8.310 39.426 1.00 20.35 94 GLY B N 1
ATOM 3713 C CA . GLY B 1 94 ? 28.671 8.921 40.653 1.00 23.36 94 GLY B CA 1
ATOM 3714 C C . GLY B 1 94 ? 27.571 9.445 41.561 1.00 24.94 94 GLY B C 1
ATOM 3715 O O . GLY B 1 94 ? 27.820 10.318 42.404 1.00 24.28 94 GLY B O 1
ATOM 3716 N N . GLY B 1 95 ? 26.363 8.913 41.394 1.00 24.33 95 GLY B N 1
ATOM 3717 C CA . GLY B 1 95 ? 25.257 9.291 42.231 1.00 22.41 95 GLY B CA 1
ATOM 3718 C C . GLY B 1 95 ? 25.316 8.602 43.572 1.00 21.78 95 GLY B C 1
ATOM 3719 O O . GLY B 1 95 ? 25.853 7.496 43.697 1.00 20.12 95 GLY B O 1
ATOM 3720 N N . ASP B 1 96 ? 24.779 9.271 44.589 1.00 21.85 96 ASP B N 1
ATOM 3721 C CA . ASP B 1 96 ? 24.804 8.739 45.963 1.00 23.89 96 ASP B CA 1
ATOM 3722 C C . ASP B 1 96 ? 23.694 7.726 46.243 1.00 25.15 96 ASP B C 1
ATOM 3723 O O . ASP B 1 96 ? 22.544 8.093 46.295 1.00 25.42 96 ASP B O 1
ATOM 3728 N N . PRO B 1 97 ? 24.044 6.453 46.460 1.00 27.40 97 PRO B N 1
ATOM 3729 C CA . PRO B 1 97 ? 22.992 5.445 46.574 1.00 28.04 97 PRO B CA 1
ATOM 3730 C C . PRO B 1 97 ? 22.140 5.639 47.806 1.00 32.07 97 PRO B C 1
ATOM 3731 O O . PRO B 1 97 ? 21.108 5.014 47.915 1.00 33.94 97 PRO B O 1
ATOM 3735 N N . LYS B 1 98 ? 22.616 6.434 48.757 1.00 35.17 98 LYS B N 1
ATOM 3736 C CA . LYS B 1 98 ? 21.837 6.725 49.940 1.00 35.04 98 LYS B CA 1
ATOM 3737 C C . LYS B 1 98 ? 20.699 7.647 49.587 1.00 28.76 98 LYS B C 1
ATOM 3738 O O . LYS B 1 98 ? 19.786 7.771 50.363 1.00 28.82 98 LYS B O 1
ATOM 3744 N N . LYS B 1 99 ? 20.790 8.334 48.453 1.00 25.72 99 LYS B N 1
ATOM 3745 C CA . LYS B 1 99 ? 19.759 9.250 48.007 1.00 22.85 99 LYS B CA 1
ATOM 3746 C C . LYS B 1 99 ? 18.908 8.664 46.885 1.00 20.23 99 LYS B C 1
ATOM 3747 O O . LYS B 1 99 ? 18.325 9.394 46.074 1.00 16.61 99 LYS B O 1
ATOM 3753 N N . ILE B 1 100 ? 18.829 7.348 46.866 1.00 20.38 100 ILE B N 1
ATOM 3754 C CA . ILE B 1 100 ? 18.105 6.655 45.819 1.00 21.67 100 ILE B CA 1
ATOM 3755 C C . ILE B 1 100 ? 16.854 6.046 46.410 1.00 20.89 100 ILE B C 1
ATOM 3756 O O . ILE B 1 100 ? 16.940 5.248 47.352 1.00 20.00 100 ILE B O 1
ATOM 3761 N N . VAL B 1 101 ? 15.714 6.355 45.811 1.00 19.61 101 VAL B N 1
ATOM 3762 C CA . VAL B 1 101 ? 14.517 5.557 46.074 1.00 20.73 101 VAL B CA 1
ATOM 3763 C C . VAL B 1 101 ? 14.183 4.723 44.852 1.00 19.81 101 VAL B C 1
ATOM 3764 O O . VAL B 1 101 ? 14.432 5.126 43.730 1.00 19.70 101 VAL B O 1
ATOM 3768 N N . PHE B 1 102 ? 13.686 3.532 45.092 1.00 19.38 102 PHE B N 1
ATOM 3769 C CA . PHE B 1 102 ? 13.395 2.531 44.087 1.00 18.11 102 PHE B CA 1
ATOM 3770 C C . PHE B 1 102 ? 11.883 2.263 43.962 1.00 18.58 102 PHE B C 1
ATOM 3771 O O . PHE B 1 102 ? 11.320 1.599 44.771 1.00 18.10 102 PHE B O 1
ATOM 3779 N N . SER B 1 103 ? 11.273 2.772 42.896 1.00 16.87 103 SER B N 1
ATOM 3780 C CA . SER B 1 103 ? 9.865 2.524 42.512 1.00 15.90 103 SER B CA 1
ATOM 3781 C C . SER B 1 103 ? 9.740 1.308 41.585 1.00 14.08 103 SER B C 1
ATOM 3782 O O . SER B 1 103 ? 10.738 0.769 41.123 1.00 14.65 103 SER B O 1
ATOM 3785 N N . GLY B 1 104 ? 8.531 0.820 41.375 1.00 13.16 104 GLY B N 1
ATOM 3786 C CA . GLY B 1 104 ? 8.308 -0.267 40.415 1.00 13.14 104 GLY B CA 1
ATOM 3787 C C . GLY B 1 104 ? 7.445 -1.411 40.912 1.00 13.49 104 GLY B C 1
ATOM 3788 O O . GLY B 1 104 ? 7.647 -1.903 41.996 1.00 13.55 104 GLY B O 1
ATOM 3789 N N . VAL B 1 105 ? 6.459 -1.824 40.117 1.00 13.87 105 VAL B N 1
ATOM 3790 C CA . VAL B 1 105 ? 5.548 -2.888 40.527 1.00 13.62 105 VAL B CA 1
ATOM 3791 C C . VAL B 1 105 ? 6.117 -4.267 40.395 1.00 13.11 105 VAL B C 1
ATOM 3792 O O . VAL B 1 105 ? 5.482 -5.210 40.835 1.00 13.39 105 VAL B O 1
ATOM 3796 N N . GLY B 1 106 ? 7.250 -4.422 39.725 1.00 13.11 106 GLY B N 1
ATOM 3797 C CA . GLY B 1 106 ? 7.722 -5.765 39.352 1.00 12.40 106 GLY B CA 1
ATOM 3798 C C . GLY B 1 106 ? 9.132 -6.050 39.769 1.00 12.36 106 GLY B C 1
ATOM 3799 O O . GLY B 1 106 ? 9.858 -6.788 39.091 1.00 13.55 106 GLY B O 1
ATOM 3800 N N . LYS B 1 107 ? 9.544 -5.497 40.889 1.00 12.99 107 LYS B N 1
ATOM 3801 C CA . LYS B 1 107 ? 10.942 -5.649 41.356 1.00 14.09 107 LYS B CA 1
ATOM 3802 C C . LYS B 1 107 ? 11.272 -7.121 41.581 1.00 15.42 107 LYS B C 1
ATOM 3803 O O . LYS B 1 107 ? 10.532 -7.812 42.278 1.00 16.33 107 LYS B O 1
ATOM 3809 N N . THR B 1 108 ? 12.360 -7.600 40.990 1.00 17.08 108 THR B N 1
ATOM 3810 C CA . THR B 1 108 ? 12.855 -8.989 41.237 1.00 18.14 108 THR B CA 1
ATOM 3811 C C . THR B 1 108 ? 13.742 -9.088 42.482 1.00 19.69 108 THR B C 1
ATOM 3812 O O . THR B 1 108 ? 14.262 -8.077 43.000 1.00 19.02 108 THR B O 1
ATOM 3816 N N . GLU B 1 109 ? 13.893 -10.309 42.970 1.00 23.50 109 GLU B N 1
ATOM 3817 C CA . GLU B 1 109 ? 14.711 -10.548 44.172 1.00 27.11 109 GLU B CA 1
ATOM 3818 C C . GLU B 1 109 ? 16.135 -10.081 43.929 1.00 25.06 109 GLU B C 1
ATOM 3819 O O . GLU B 1 109 ? 16.746 -9.428 44.786 1.00 23.06 109 GLU B O 1
ATOM 3825 N N . ILE B 1 110 ? 16.624 -10.356 42.720 1.00 25.05 110 ILE B N 1
ATOM 3826 C CA . ILE B 1 110 ? 17.949 -9.920 42.308 1.00 25.08 110 ILE B CA 1
ATOM 3827 C C . ILE B 1 110 ? 18.112 -8.401 42.397 1.00 24.31 110 ILE B C 1
ATOM 3828 O O . ILE B 1 110 ? 19.117 -7.906 42.915 1.00 26.99 110 ILE B O 1
ATOM 3833 N N . GLU B 1 111 ? 17.117 -7.663 41.924 1.00 22.77 111 GLU B N 1
ATOM 3834 C CA . GLU B 1 111 ? 17.156 -6.214 42.003 1.00 21.75 111 GLU B CA 1
ATOM 3835 C C . GLU B 1 111 ? 17.081 -5.771 43.446 1.00 19.79 111 GLU B C 1
ATOM 3836 O O . GLU B 1 111 ? 17.715 -4.813 43.830 1.00 19.58 111 GLU B O 1
ATOM 3842 N N . ILE B 1 112 ? 16.243 -6.415 44.227 1.00 20.62 112 ILE B N 1
ATOM 3843 C CA . ILE B 1 112 ? 16.070 -5.985 45.624 1.00 23.66 112 ILE B CA 1
ATOM 3844 C C . ILE B 1 112 ? 17.335 -6.220 46.448 1.00 23.93 112 ILE B C 1
ATOM 3845 O O . ILE B 1 112 ? 17.772 -5.354 47.206 1.00 24.31 112 ILE B O 1
ATOM 3850 N N . SER B 1 113 ? 17.935 -7.388 46.251 1.00 24.72 113 SER B N 1
ATOM 3851 C CA . SER B 1 113 ? 19.249 -7.663 46.787 1.00 25.03 113 SER B CA 1
ATOM 3852 C C . SER B 1 113 ? 20.306 -6.632 46.400 1.00 24.42 113 SER B C 1
ATOM 3853 O O . SER B 1 113 ? 21.049 -6.133 47.241 1.00 24.72 113 SER B O 1
ATOM 3856 N N . ALA B 1 114 ? 20.362 -6.274 45.129 1.00 23.69 114 ALA B N 1
ATOM 3857 C CA . ALA B 1 114 ? 21.396 -5.344 44.712 1.00 24.68 114 ALA B CA 1
ATOM 3858 C C . ALA B 1 114 ? 21.194 -4.005 45.363 1.00 24.64 114 ALA B C 1
ATOM 3859 O O . ALA B 1 114 ? 22.164 -3.321 45.745 1.00 27.78 114 ALA B O 1
ATOM 3861 N N . ALA B 1 115 ? 19.942 -3.612 45.486 1.00 22.43 115 ALA B N 1
ATOM 3862 C CA . ALA B 1 115 ? 19.617 -2.289 46.023 1.00 22.45 115 ALA B CA 1
ATOM 3863 C C . ALA B 1 115 ? 19.870 -2.251 47.536 1.00 23.70 115 ALA B C 1
ATOM 3864 O O . ALA B 1 115 ? 20.333 -1.244 48.090 1.00 21.94 115 ALA B O 1
ATOM 3866 N N . LEU B 1 116 ? 19.559 -3.362 48.191 1.00 25.47 116 LEU B N 1
ATOM 3867 C CA . LEU B 1 116 ? 19.866 -3.508 49.610 1.00 29.04 116 LEU B CA 1
ATOM 3868 C C . LEU B 1 116 ? 21.363 -3.452 49.837 1.00 29.11 116 LEU B C 1
ATOM 3869 O O . LEU B 1 116 ? 21.836 -2.638 50.633 1.00 25.53 116 LEU B O 1
ATOM 3874 N N . GLN B 1 117 ? 22.111 -4.221 49.044 1.00 30.06 117 GLN B N 1
ATOM 3875 C CA . GLN B 1 117 ? 23.572 -4.205 49.166 1.00 31.04 117 GLN B CA 1
ATOM 3876 C C . GLN B 1 117 ? 24.184 -2.856 48.817 1.00 29.01 117 GLN B C 1
ATOM 3877 O O . GLN B 1 117 ? 25.256 -2.545 49.271 1.00 32.01 117 GLN B O 1
ATOM 3883 N N . ALA B 1 118 ? 23.498 -2.035 48.040 1.00 29.90 118 ALA B N 1
ATOM 3884 C CA . ALA B 1 118 ? 23.975 -0.680 47.770 1.00 29.15 118 ALA B CA 1
ATOM 3885 C C . ALA B 1 118 ? 23.460 0.302 48.789 1.00 30.15 118 ALA B C 1
ATOM 3886 O O . ALA B 1 118 ? 23.828 1.484 48.765 1.00 26.42 118 ALA B O 1
ATOM 3888 N N . ASN B 1 119 ? 22.580 -0.173 49.681 1.00 34.03 119 ASN B N 1
ATOM 3889 C CA . ASN B 1 119 ? 22.149 0.605 50.841 1.00 34.40 119 ASN B CA 1
ATOM 3890 C C . ASN B 1 119 ? 21.363 1.860 50.446 1.00 32.47 119 ASN B C 1
ATOM 3891 O O . ASN B 1 119 ? 21.658 2.992 50.884 1.00 31.11 119 ASN B O 1
ATOM 3896 N N . ILE B 1 120 ? 20.324 1.648 49.631 1.00 31.06 120 ILE B N 1
ATOM 3897 C CA . ILE B 1 120 ? 19.486 2.767 49.158 1.00 28.28 120 ILE B CA 1
ATOM 3898 C C . ILE B 1 120 ? 18.597 3.287 50.257 1.00 25.52 120 ILE B C 1
ATOM 3899 O O . ILE B 1 120 ? 18.315 2.571 51.194 1.00 23.19 120 ILE B O 1
ATOM 3904 N N . MET B 1 121 ? 18.147 4.526 50.093 1.00 24.48 121 MET B N 1
ATOM 3905 C CA . MET B 1 121 ? 17.231 5.181 51.006 1.00 25.44 121 MET B CA 1
ATOM 3906 C C . MET B 1 121 ? 15.898 4.444 51.248 1.00 26.87 121 MET B C 1
ATOM 3907 O O . MET B 1 121 ? 15.479 4.339 52.387 1.00 26.99 121 MET B O 1
ATOM 3912 N N . CYS B 1 122 ? 15.220 3.963 50.205 1.00 26.28 122 CYS B N 1
ATOM 3913 C CA . CYS B 1 122 ? 13.832 3.510 50.375 1.00 25.41 122 CYS B CA 1
ATOM 3914 C C . CYS B 1 122 ? 13.317 2.718 49.171 1.00 23.54 122 CYS B C 1
ATOM 3915 O O . CYS B 1 122 ? 13.639 3.029 48.043 1.00 23.14 122 CYS B O 1
ATOM 3918 N N . PHE B 1 123 ? 12.501 1.716 49.443 1.00 22.78 123 PHE B N 1
ATOM 3919 C CA . PHE B 1 123 ? 11.759 0.982 48.443 1.00 22.60 123 PHE B CA 1
ATOM 3920 C C . PHE B 1 123 ? 10.322 1.480 48.458 1.00 21.62 123 PHE B C 1
ATOM 3921 O O . PHE B 1 123 ? 9.665 1.377 49.461 1.00 24.38 123 PHE B O 1
ATOM 3929 N N . ASN B 1 124 ? 9.841 2.046 47.362 1.00 21.53 124 ASN B N 1
ATOM 3930 C CA . ASN B 1 124 ? 8.451 2.439 47.244 1.00 19.63 124 ASN B CA 1
ATOM 3931 C C . ASN B 1 124 ? 7.654 1.226 46.795 1.00 18.59 124 ASN B C 1
ATOM 3932 O O . ASN B 1 124 ? 7.656 0.882 45.617 1.00 19.38 124 ASN B O 1
ATOM 3937 N N . VAL B 1 125 ? 6.973 0.578 47.741 1.00 17.56 125 VAL B N 1
ATOM 3938 C CA . VAL B 1 125 ? 6.300 -0.704 47.510 1.00 16.22 125 VAL B CA 1
ATOM 3939 C C . VAL B 1 125 ? 4.890 -0.541 46.928 1.00 15.35 125 VAL B C 1
ATOM 3940 O O . VAL B 1 125 ? 4.123 0.339 47.341 1.00 14.23 125 VAL B O 1
ATOM 3944 N N . GLU B 1 126 ? 4.550 -1.451 46.016 1.00 15.08 126 GLU B N 1
ATOM 3945 C CA . GLU B 1 126 ? 3.328 -1.374 45.205 1.00 15.80 126 GLU B CA 1
ATOM 3946 C C . GLU B 1 126 ? 2.387 -2.576 45.349 1.00 16.16 126 GLU B C 1
ATOM 3947 O O . GLU B 1 126 ? 1.299 -2.561 44.834 1.00 15.55 126 GLU B O 1
ATOM 3953 N N . SER B 1 127 ? 2.807 -3.617 46.046 1.00 17.63 127 SER B N 1
ATOM 3954 C CA . SER B 1 127 ? 1.906 -4.693 46.322 1.00 19.15 127 SER B CA 1
ATOM 3955 C C . SER B 1 127 ? 2.241 -5.348 47.643 1.00 21.49 127 SER B C 1
ATOM 3956 O O . SER B 1 127 ? 3.325 -5.127 48.214 1.00 23.70 127 SER B O 1
ATOM 3959 N N . ILE B 1 128 ? 1.300 -6.159 48.111 1.00 22.08 128 ILE B N 1
ATOM 3960 C CA . ILE B 1 128 ? 1.458 -6.903 49.332 1.00 24.69 128 ILE B CA 1
ATOM 3961 C C . ILE B 1 128 ? 2.469 -7.995 49.074 1.00 23.72 128 ILE B C 1
ATOM 3962 O O . ILE B 1 128 ? 3.439 -8.140 49.844 1.00 24.62 128 ILE B O 1
ATOM 3967 N N . SER B 1 129 ? 2.259 -8.747 47.992 1.00 21.81 129 SER B N 1
ATOM 3968 C CA . SER B 1 129 ? 3.230 -9.762 47.592 1.00 21.58 129 SER B CA 1
ATOM 3969 C C . SER B 1 129 ? 4.658 -9.240 47.645 1.00 22.37 129 SER B C 1
ATOM 3970 O O . SER B 1 129 ? 5.576 -9.970 48.004 1.00 22.92 129 SER B O 1
ATOM 3973 N N . GLU B 1 130 ? 4.839 -7.965 47.298 1.00 22.34 130 GLU B N 1
ATOM 3974 C CA . GLU B 1 130 ? 6.176 -7.373 47.179 1.00 22.94 130 GLU B CA 1
ATOM 3975 C C . GLU B 1 130 ? 6.806 -7.166 48.553 1.00 22.95 130 GLU B C 1
ATOM 3976 O O . GLU B 1 130 ? 8.007 -7.398 48.718 1.00 22.10 130 GLU B O 1
ATOM 3982 N N . LEU B 1 131 ? 5.994 -6.722 49.521 1.00 24.24 131 LEU B N 1
ATOM 3983 C CA . LEU B 1 131 ? 6.425 -6.668 50.915 1.00 23.18 131 LEU B CA 1
ATOM 3984 C C . LEU B 1 131 ? 7.054 -7.989 51.344 1.00 23.01 131 LEU B C 1
ATOM 3985 O O . LEU B 1 131 ? 8.114 -8.003 51.917 1.00 22.79 131 LEU B O 1
ATOM 3990 N N . TYR B 1 132 ? 6.395 -9.095 51.074 1.00 26.23 132 TYR B N 1
ATOM 3991 C CA . TYR B 1 132 ? 6.913 -10.384 51.523 1.00 30.92 132 TYR B CA 1
ATOM 3992 C C . TYR B 1 132 ? 8.224 -10.680 50.841 1.00 32.56 132 TYR B C 1
ATOM 3993 O O . TYR B 1 132 ? 9.125 -11.253 51.443 1.00 39.73 132 TYR B O 1
ATOM 4002 N N . ARG B 1 133 ? 8.321 -10.325 49.566 1.00 32.31 133 ARG B N 1
ATOM 4003 C CA . ARG B 1 133 ? 9.510 -10.620 48.808 1.00 28.62 133 ARG B CA 1
ATOM 4004 C C . ARG B 1 133 ? 10.678 -9.824 49.374 1.00 28.66 133 ARG B C 1
ATOM 4005 O O . ARG B 1 133 ? 11.770 -10.342 49.538 1.00 27.47 133 ARG B O 1
ATOM 4013 N N . ILE B 1 134 ? 10.439 -8.562 49.672 1.00 27.82 134 ILE B N 1
ATOM 4014 C CA . ILE B 1 134 ? 11.499 -7.722 50.138 1.00 29.58 134 ILE B CA 1
ATOM 4015 C C . ILE B 1 134 ? 11.962 -8.251 51.470 1.00 35.40 134 ILE B C 1
ATOM 4016 O O . ILE B 1 134 ? 13.155 -8.494 51.672 1.00 41.07 134 ILE B O 1
ATOM 4021 N N . ASN B 1 135 ? 11.012 -8.423 52.380 1.00 38.63 135 ASN B N 1
ATOM 4022 C CA . ASN B 1 135 ? 11.296 -8.912 53.710 1.00 34.97 135 ASN B CA 1
ATOM 4023 C C . ASN B 1 135 ? 12.071 -10.213 53.631 1.00 36.49 135 ASN B C 1
ATOM 4024 O O . ASN B 1 135 ? 13.025 -10.423 54.396 1.00 36.87 135 ASN B O 1
ATOM 4029 N N . SER B 1 136 ? 11.657 -11.077 52.711 1.00 31.92 136 SER B N 1
ATOM 4030 C CA . SER B 1 136 ? 12.311 -12.352 52.517 1.00 32.39 136 SER B CA 1
ATOM 4031 C C . SER B 1 136 ? 13.779 -12.218 52.083 1.00 36.90 136 SER B C 1
ATOM 4032 O O . SER B 1 136 ? 14.657 -12.939 52.577 1.00 40.13 136 SER B O 1
ATOM 4035 N N . VAL B 1 137 ? 14.061 -11.271 51.198 1.00 37.48 137 VAL B N 1
ATOM 4036 C CA . VAL B 1 137 ? 15.434 -11.026 50.737 1.00 37.03 137 VAL B CA 1
ATOM 4037 C C . VAL B 1 137 ? 16.274 -10.297 51.798 1.00 37.40 137 VAL B C 1
ATOM 4038 O O . VAL B 1 137 ? 17.454 -10.593 51.979 1.00 34.90 137 VAL B O 1
ATOM 4042 N N . ALA B 1 138 ? 15.669 -9.325 52.468 1.00 42.67 138 ALA B N 1
ATOM 4043 C CA . ALA B 1 138 ? 16.312 -8.595 53.578 1.00 46.30 138 ALA B CA 1
ATOM 4044 C C . ALA B 1 138 ? 16.723 -9.558 54.700 1.00 54.60 138 ALA B C 1
ATOM 4045 O O . ALA B 1 138 ? 17.797 -9.455 55.291 1.00 57.15 138 ALA B O 1
ATOM 4047 N N . LYS B 1 139 ? 15.835 -10.504 54.965 1.00 58.77 139 LYS B N 1
ATOM 4048 C CA . LYS B 1 139 ? 16.055 -11.532 55.943 1.00 59.53 139 LYS B CA 1
ATOM 4049 C C . LYS B 1 139 ? 17.302 -12.290 55.540 1.00 57.62 139 LYS B C 1
ATOM 4050 O O . LYS B 1 139 ? 18.255 -12.365 56.305 1.00 63.40 139 LYS B O 1
ATOM 4056 N N . ALA B 1 140 ? 17.316 -12.815 54.320 1.00 50.85 140 ALA B N 1
ATOM 4057 C CA . ALA B 1 140 ? 18.450 -13.598 53.867 1.00 43.33 140 ALA B CA 1
ATOM 4058 C C . ALA B 1 140 ? 19.785 -12.837 53.945 1.00 42.26 140 ALA B C 1
ATOM 4059 O O . ALA B 1 140 ? 20.824 -13.467 54.040 1.00 45.63 140 ALA B O 1
ATOM 4061 N N . LEU B 1 141 ? 19.766 -11.512 53.869 1.00 39.80 141 LEU B N 1
ATOM 4062 C CA . LEU B 1 141 ? 20.985 -10.716 53.945 1.00 43.27 141 LEU B CA 1
ATOM 4063 C C . LEU B 1 141 ? 21.201 -10.184 55.327 1.00 42.94 141 LEU B C 1
ATOM 4064 O O . LEU B 1 141 ? 22.135 -9.429 55.553 1.00 45.27 141 LEU B O 1
ATOM 4069 N N . ASN B 1 142 ? 20.290 -10.502 56.231 1.00 45.00 142 ASN B N 1
ATOM 4070 C CA . ASN B 1 142 ? 20.279 -9.911 57.559 1.00 44.63 142 ASN B CA 1
ATOM 4071 C C . ASN B 1 142 ? 20.422 -8.393 57.622 1.00 43.17 142 ASN B C 1
ATOM 4072 O O . ASN B 1 142 ? 21.191 -7.860 58.427 1.00 44.41 142 ASN B O 1
ATOM 4077 N N . VAL B 1 143 ? 19.635 -7.690 56.814 1.00 41.60 143 VAL B N 1
ATOM 4078 C CA . VAL B 1 143 ? 19.506 -6.228 56.949 1.00 41.36 143 VAL B CA 1
ATOM 4079 C C . VAL B 1 143 ? 18.046 -5.873 57.165 1.00 39.44 143 VAL B C 1
ATOM 4080 O O . VAL B 1 143 ? 17.181 -6.729 57.080 1.00 34.96 143 VAL B O 1
ATOM 4084 N N . LYS B 1 144 ? 17.798 -4.593 57.400 1.00 39.68 144 LYS B N 1
ATOM 4085 C CA . LYS B 1 144 ? 16.454 -4.064 57.477 1.00 43.64 144 LYS B CA 1
ATOM 4086 C C . LYS B 1 144 ? 16.129 -3.110 56.309 1.00 40.60 144 LYS B C 1
ATOM 4087 O O . LYS B 1 144 ? 16.767 -2.057 56.138 1.00 35.77 144 LYS B O 1
ATOM 4093 N N . ALA B 1 145 ? 15.144 -3.511 55.501 1.00 38.77 145 ALA B N 1
ATOM 4094 C CA . ALA B 1 145 ? 14.816 -2.823 54.241 1.00 31.87 145 ALA B CA 1
ATOM 4095 C C . ALA B 1 145 ? 13.948 -1.641 54.484 1.00 25.93 145 ALA B C 1
ATOM 4096 O O . ALA B 1 145 ? 12.881 -1.800 55.000 1.00 28.62 145 ALA B O 1
ATOM 4098 N N . PRO B 1 146 ? 14.401 -0.441 54.127 1.00 23.35 146 PRO B N 1
ATOM 4099 C CA . PRO B 1 146 ? 13.583 0.737 54.342 1.00 24.13 146 PRO B CA 1
ATOM 4100 C C . PRO B 1 146 ? 12.486 0.810 53.303 1.00 28.09 146 PRO B C 1
ATOM 4101 O O . PRO B 1 146 ? 12.748 0.567 52.133 1.00 30.61 146 PRO B O 1
ATOM 4105 N N . ILE B 1 147 ? 11.266 1.144 53.707 1.00 29.69 147 ILE B N 1
ATOM 4106 C CA . ILE B 1 147 ? 10.124 1.053 52.789 1.00 29.07 147 ILE B CA 1
ATOM 4107 C C . ILE B 1 147 ? 9.078 2.132 52.974 1.00 28.03 147 ILE B C 1
ATOM 4108 O O . ILE B 1 147 ? 8.836 2.571 54.100 1.00 34.61 147 ILE B O 1
ATOM 4113 N N . SER B 1 148 ? 8.532 2.614 51.860 1.00 24.06 148 SER B N 1
ATOM 4114 C CA . SER B 1 148 ? 7.269 3.315 51.843 1.00 22.09 148 SER B CA 1
ATOM 4115 C C . SER B 1 148 ? 6.280 2.446 51.115 1.00 22.43 148 SER B C 1
ATOM 4116 O O . SER B 1 148 ? 6.640 1.466 50.462 1.00 21.32 148 SER B O 1
ATOM 4119 N N . ILE B 1 149 ? 5.014 2.815 51.224 1.00 21.80 149 ILE B N 1
ATOM 4120 C CA . ILE B 1 149 ? 3.999 2.198 50.430 1.00 20.30 149 ILE B CA 1
ATOM 4121 C C . ILE B 1 149 ? 3.555 3.242 49.466 1.00 18.56 149 ILE B C 1
ATOM 4122 O O . ILE B 1 149 ? 3.352 4.395 49.837 1.00 19.37 149 ILE B O 1
ATOM 4127 N N . ARG B 1 150 ? 3.444 2.847 48.207 1.00 17.85 150 ARG B N 1
ATOM 4128 C CA . ARG B 1 150 ? 2.827 3.705 47.199 1.00 17.65 150 ARG B CA 1
ATOM 4129 C C . ARG B 1 150 ? 1.292 3.630 47.370 1.00 17.50 150 ARG B C 1
ATOM 4130 O O . ARG B 1 150 ? 0.673 2.558 47.201 1.00 18.02 150 ARG B O 1
ATOM 4138 N N . ILE B 1 151 ? 0.717 4.780 47.688 1.00 15.39 151 ILE B N 1
ATOM 4139 C CA . ILE B 1 151 ? -0.653 4.892 48.025 1.00 15.23 151 ILE B CA 1
ATOM 4140 C C . ILE B 1 151 ? -1.380 5.643 46.945 1.00 14.71 151 ILE B C 1
ATOM 4141 O O . ILE B 1 151 ? -0.858 6.580 46.350 1.00 14.85 151 ILE B O 1
ATOM 4146 N N . ASN B 1 152 ? -2.575 5.156 46.661 1.00 14.66 152 ASN B N 1
ATOM 4147 C CA . ASN B 1 152 ? -3.470 5.792 45.747 1.00 15.10 152 ASN B CA 1
ATOM 4148 C C . ASN B 1 152 ? -4.532 6.519 46.539 1.00 15.98 152 ASN B C 1
ATOM 4149 O O . ASN B 1 152 ? -5.532 5.918 46.965 1.00 14.66 152 ASN B O 1
ATOM 4154 N N . PRO B 1 153 ? -4.349 7.836 46.688 1.00 17.29 153 PRO B N 1
ATOM 4155 C CA . PRO B 1 153 ? -5.412 8.590 47.313 1.00 17.72 153 PRO B CA 1
ATOM 4156 C C . PRO B 1 153 ? -6.724 8.594 46.555 1.00 21.11 153 PRO B C 1
ATOM 4157 O O . PRO B 1 153 ? -6.779 8.372 45.346 1.00 21.74 153 PRO B O 1
ATOM 4161 N N . ASN B 1 154 ? -7.758 8.967 47.274 1.00 24.40 154 ASN B N 1
ATOM 4162 C CA . ASN B 1 154 ? -9.096 8.967 46.798 1.00 27.25 154 ASN B CA 1
ATOM 4163 C C . ASN B 1 154 ? -9.253 10.389 46.350 1.00 27.52 154 ASN B C 1
ATOM 4164 O O . ASN B 1 154 ? -9.865 11.220 47.030 1.00 29.51 154 ASN B O 1
ATOM 4169 N N . ILE B 1 155 ? -8.634 10.697 45.219 1.00 26.68 155 ILE B N 1
ATOM 4170 C CA . ILE B 1 155 ? -8.852 11.971 44.561 1.00 24.51 155 ILE B CA 1
ATOM 4171 C C . ILE B 1 155 ? -10.328 12.030 44.105 1.00 25.60 155 ILE B C 1
ATOM 4172 O O . ILE B 1 155 ? -10.895 11.027 43.644 1.00 24.36 155 ILE B O 1
ATOM 4177 N N . ASP B 1 156 ? -10.947 13.199 44.263 1.00 24.19 156 ASP B N 1
ATOM 4178 C CA . ASP B 1 156 ? -12.304 13.459 43.805 1.00 21.69 156 ASP B CA 1
ATOM 4179 C C . ASP B 1 156 ? -12.463 13.438 42.268 1.00 20.05 156 ASP B C 1
ATOM 4180 O O . ASP B 1 156 ? -11.908 14.281 41.523 1.00 18.44 156 ASP B O 1
ATOM 4185 N N . ALA B 1 157 ? -13.321 12.525 41.805 1.00 18.83 157 ALA B N 1
ATOM 4186 C CA . ALA B 1 157 ? -13.447 12.214 40.387 1.00 17.27 157 ALA B CA 1
ATOM 4187 C C . ALA B 1 157 ? -14.195 13.282 39.691 1.00 17.08 157 ALA B C 1
ATOM 4188 O O . ALA B 1 157 ? -13.883 13.651 38.587 1.00 18.67 157 ALA B O 1
ATOM 4190 N N . GLY B 1 158 ? -15.181 13.835 40.351 1.00 18.79 158 GLY B N 1
ATOM 4191 C CA . GLY B 1 158 ? -15.905 14.980 39.792 1.00 19.59 158 GLY B CA 1
ATOM 4192 C C . GLY B 1 158 ? -15.073 16.224 39.587 1.00 19.75 158 GLY B C 1
ATOM 4193 O O . GLY B 1 158 ? -15.494 17.132 38.883 1.00 19.49 158 GLY B O 1
ATOM 4194 N N . THR B 1 159 ? -13.904 16.284 40.211 1.00 22.06 159 THR B N 1
ATOM 4195 C CA . THR B 1 159 ? -12.986 17.396 39.975 1.00 24.02 159 THR B CA 1
ATOM 4196 C C . THR B 1 159 ? -11.720 16.998 39.195 1.00 23.75 159 THR B C 1
ATOM 4197 O O . THR B 1 159 ? -11.100 17.864 38.566 1.00 26.29 159 THR B O 1
ATOM 4201 N N . HIS B 1 160 ? -11.318 15.727 39.223 1.00 20.61 160 HIS B N 1
ATOM 4202 C CA . HIS B 1 160 ? -10.177 15.309 38.409 1.00 19.13 160 HIS B CA 1
ATOM 4203 C C . HIS B 1 160 ? -10.469 13.927 37.868 1.00 18.83 160 HIS B C 1
ATOM 4204 O O . HIS B 1 160 ? -9.994 12.923 38.380 1.00 17.06 160 HIS B O 1
ATOM 4211 N N . PRO B 1 161 ? -11.306 13.873 36.831 1.00 19.56 161 PRO B N 1
ATOM 4212 C CA . PRO B 1 161 ? -11.817 12.573 36.443 1.00 18.25 161 PRO B CA 1
ATOM 4213 C C . PRO B 1 161 ? -10.724 11.651 35.877 1.00 17.19 161 PRO B C 1
ATOM 4214 O O . PRO B 1 161 ? -10.681 10.485 36.221 1.00 16.25 161 PRO B O 1
ATOM 4218 N N . TYR B 1 162 ? -9.835 12.171 35.049 1.00 17.67 162 TYR B N 1
ATOM 4219 C CA . TYR B 1 162 ? -8.827 11.318 34.436 1.00 20.10 162 TYR B CA 1
ATOM 4220 C C . TYR B 1 162 ? -7.853 10.779 35.497 1.00 18.66 162 TYR B C 1
ATOM 4221 O O . TYR B 1 162 ? -7.566 9.583 35.541 1.00 16.37 162 TYR B O 1
ATOM 4230 N N . ILE B 1 163 ? -7.362 11.662 36.362 1.00 17.20 163 ILE B N 1
ATOM 4231 C CA . ILE B 1 163 ? -6.405 11.218 37.364 1.00 16.31 163 ILE B CA 1
ATOM 4232 C C . ILE B 1 163 ? -7.022 10.167 38.256 1.00 16.04 163 ILE B C 1
ATOM 4233 O O . ILE B 1 163 ? -6.398 9.166 38.617 1.00 15.49 163 ILE B O 1
ATOM 4238 N N . SER B 1 164 ? -8.272 10.402 38.592 1.00 16.43 164 SER B N 1
ATOM 4239 C CA . SER B 1 164 ? -8.980 9.579 39.551 1.00 17.28 164 SER B CA 1
ATOM 4240 C C . SER B 1 164 ? -9.192 8.173 39.020 1.00 18.79 164 SER B C 1
ATOM 4241 O O . SER B 1 164 ? -9.071 7.193 39.764 1.00 19.22 164 SER B O 1
ATOM 4244 N N . THR B 1 165 ? -9.537 8.047 37.745 1.00 20.89 165 THR B N 1
ATOM 4245 C CA . THR B 1 165 ? -9.895 6.724 37.258 1.00 22.93 165 THR B CA 1
ATOM 4246 C C . THR B 1 165 ? -8.619 5.994 36.930 1.00 22.26 165 THR B C 1
ATOM 4247 O O . THR B 1 165 ? -8.536 4.778 37.139 1.00 22.68 165 THR B O 1
ATOM 4251 N N . GLY B 1 166 ? -7.603 6.750 36.498 1.00 20.22 166 GLY B N 1
ATOM 4252 C CA . GLY B 1 166 ? -6.255 6.188 36.272 1.00 18.04 166 GLY B CA 1
ATOM 4253 C C . GLY B 1 166 ? -5.779 5.497 37.532 1.00 17.74 166 GLY B C 1
ATOM 4254 O O . GLY B 1 166 ? -5.395 4.347 37.476 1.00 17.41 166 GLY B O 1
ATOM 4255 N N . LEU B 1 167 ? -5.842 6.193 38.668 1.00 18.00 167 LEU B N 1
ATOM 4256 C CA . LEU B 1 167 ? -5.527 5.622 39.965 1.00 19.70 167 LEU B CA 1
ATOM 4257 C C . LEU B 1 167 ? -6.300 4.330 40.211 1.00 24.20 167 LEU B C 1
ATOM 4258 O O . LEU B 1 167 ? -5.710 3.283 40.527 1.00 26.44 167 LEU B O 1
ATOM 4263 N N . LYS B 1 168 ? -7.617 4.385 40.028 1.00 27.76 168 LYS B N 1
ATOM 4264 C CA . LYS B 1 168 ? -8.451 3.174 40.199 1.00 30.54 168 LYS B CA 1
ATOM 4265 C C . LYS B 1 168 ? -8.214 2.030 39.225 1.00 27.82 168 LYS B C 1
ATOM 4266 O O . LYS B 1 168 ? -8.127 0.912 39.668 1.00 26.09 168 LYS B O 1
ATOM 4272 N N . GLU B 1 169 ? -8.121 2.303 37.925 1.00 26.25 169 GLU B N 1
ATOM 4273 C CA . GLU B 1 169 ? -7.981 1.258 36.894 1.00 25.48 169 GLU B CA 1
ATOM 4274 C C . GLU B 1 169 ? -6.606 0.620 36.683 1.00 22.94 169 GLU B C 1
ATOM 4275 O O . GLU B 1 169 ? -6.461 -0.225 35.791 1.00 24.23 169 GLU B O 1
ATOM 4281 N N . ASN B 1 170 ? -5.571 1.030 37.379 1.00 19.55 170 ASN B N 1
ATOM 4282 C CA . ASN B 1 170 ? -4.277 0.726 36.846 1.00 16.96 170 ASN B CA 1
ATOM 4283 C C . ASN B 1 170 ? -3.461 -0.101 37.818 1.00 13.70 170 ASN B C 1
ATOM 4284 O O . ASN B 1 170 ? -3.779 -0.197 38.996 1.00 12.98 170 ASN B O 1
ATOM 4289 N N . LYS B 1 171 ? -2.418 -0.705 37.300 1.00 11.10 171 LYS B N 1
ATOM 4290 C CA . LYS B 1 171 ? -1.600 -1.618 38.053 1.00 10.09 171 LYS B CA 1
ATOM 4291 C C . LYS B 1 171 ? -0.848 -1.066 39.301 1.00 9.55 171 LYS B C 1
ATOM 4292 O O . LYS B 1 171 ? -0.371 -1.837 40.112 1.00 8.74 171 LYS B O 1
ATOM 4298 N N . PHE B 1 172 ? -0.760 0.252 39.441 1.00 9.62 172 PHE B N 1
ATOM 4299 C CA . PHE B 1 172 ? 0.055 0.881 40.483 1.00 9.96 172 PHE B CA 1
ATOM 4300 C C . PHE B 1 172 ? -0.624 1.063 41.846 1.00 10.45 172 PHE B C 1
ATOM 4301 O O . PHE B 1 172 ? -1.793 1.403 41.950 1.00 10.01 172 PHE B O 1
ATOM 4309 N N . GLY B 1 173 ? 0.154 0.835 42.883 1.00 11.60 173 GLY B N 1
ATOM 4310 C CA . GLY B 1 173 ? -0.166 1.331 44.212 1.00 13.39 173 GLY B CA 1
ATOM 4311 C C . GLY B 1 173 ? -1.139 0.527 44.999 1.00 13.79 173 GLY B C 1
ATOM 4312 O O . GLY B 1 173 ? -1.685 -0.444 44.523 1.00 14.13 173 GLY B O 1
ATOM 4313 N N . ILE B 1 174 ? -1.316 0.948 46.238 1.00 16.35 174 ILE B N 1
ATOM 4314 C CA . ILE B 1 174 ? -2.304 0.376 47.131 1.00 17.79 174 ILE B CA 1
ATOM 4315 C C . ILE B 1 174 ? -3.353 1.439 47.349 1.00 18.06 174 ILE B C 1
ATOM 4316 O O . ILE B 1 174 ? -3.049 2.623 47.597 1.00 18.40 174 ILE B O 1
ATOM 4321 N N . GLU B 1 175 ? -4.597 1.032 47.217 1.00 19.65 175 GLU B N 1
ATOM 4322 C CA . GLU B 1 175 ? -5.699 1.952 47.434 1.00 23.34 175 GLU B CA 1
ATOM 4323 C C . GLU B 1 175 ? -5.729 2.381 48.911 1.00 23.03 175 GLU B C 1
ATOM 4324 O O . GLU B 1 175 ? -5.512 1.593 49.818 1.00 21.11 175 GLU B O 1
ATOM 4330 N N . ILE B 1 176 ? -5.952 3.671 49.120 1.00 24.27 176 ILE B N 1
ATOM 4331 C CA . ILE B 1 176 ? -5.931 4.274 50.459 1.00 26.12 176 ILE B CA 1
ATOM 4332 C C . ILE B 1 176 ? -6.824 3.561 51.472 1.00 26.22 176 ILE B C 1
ATOM 4333 O O . ILE B 1 176 ? -6.505 3.496 52.644 1.00 26.25 176 ILE B O 1
ATOM 4338 N N . GLU B 1 177 ? -7.927 3.002 51.003 1.00 30.14 177 GLU B N 1
ATOM 4339 C CA . GLU B 1 177 ? -8.847 2.256 51.873 1.00 31.04 177 GLU B CA 1
ATOM 4340 C C . GLU B 1 177 ? -8.152 1.105 52.577 1.00 27.00 177 GLU B C 1
ATOM 4341 O O . GLU B 1 177 ? -8.625 0.631 53.589 1.00 26.85 177 GLU B O 1
ATOM 4347 N N . GLN B 1 178 ? -7.057 0.626 52.019 1.00 23.63 178 GLN B N 1
ATOM 4348 C CA . GLN B 1 178 ? -6.350 -0.481 52.616 1.00 22.87 178 GLN B CA 1
ATOM 4349 C C . GLN B 1 178 ? -4.997 -0.072 53.125 1.00 21.45 178 GLN B C 1
ATOM 4350 O O . GLN B 1 178 ? -4.207 -0.930 53.481 1.00 19.43 178 GLN B O 1
ATOM 4356 N N . ALA B 1 179 ? -4.727 1.230 53.183 1.00 20.80 179 ALA B N 1
ATOM 4357 C CA . ALA B 1 179 ? -3.399 1.696 53.557 1.00 23.80 179 ALA B CA 1
ATOM 4358 C C . ALA B 1 179 ? -2.969 1.123 54.905 1.00 26.43 179 ALA B C 1
ATOM 4359 O O . ALA B 1 179 ? -1.972 0.399 55.002 1.00 27.22 179 ALA B O 1
ATOM 4361 N N . LEU B 1 180 ? -3.773 1.395 55.926 1.00 30.14 180 LEU B N 1
ATOM 4362 C CA . LEU B 1 180 ? -3.450 1.010 57.310 1.00 30.69 180 LEU B CA 1
ATOM 4363 C C . LEU B 1 180 ? -3.249 -0.480 57.410 1.00 30.37 180 LEU B C 1
ATOM 4364 O O . LEU B 1 180 ? -2.317 -0.948 58.036 1.00 33.86 180 LEU B O 1
ATOM 4369 N N . ASP B 1 181 ? -4.088 -1.228 56.728 1.00 31.53 181 ASP B N 1
ATOM 4370 C CA . ASP B 1 181 ? -3.976 -2.653 56.785 1.00 34.11 181 ASP B CA 1
ATOM 4371 C C . ASP B 1 181 ? -2.615 -3.120 56.304 1.00 35.81 181 ASP B C 1
ATOM 4372 O O . ASP B 1 181 ? -2.047 -4.041 56.887 1.00 40.57 181 ASP B O 1
ATOM 4377 N N . VAL B 1 182 ? -2.096 -2.537 55.225 1.00 33.95 182 VAL B N 1
ATOM 4378 C CA . VAL B 1 182 ? -0.841 -3.044 54.677 1.00 33.16 182 VAL B CA 1
ATOM 4379 C C . VAL B 1 182 ? 0.320 -2.417 55.438 1.00 31.06 182 VAL B C 1
ATOM 4380 O O . VAL B 1 182 ? 1.351 -3.052 55.619 1.00 28.22 182 VAL B O 1
ATOM 4384 N N . TYR B 1 183 ? 0.159 -1.169 55.844 1.00 29.34 183 TYR B N 1
ATOM 4385 C CA . TYR B 1 183 ? 1.166 -0.545 56.659 1.00 31.11 183 TYR B CA 1
ATOM 4386 C C . TYR B 1 183 ? 1.352 -1.357 57.917 1.00 37.59 183 TYR B C 1
ATOM 4387 O O . TYR B 1 183 ? 2.446 -1.418 58.468 1.00 36.72 183 TYR B O 1
ATOM 4396 N N . LYS B 1 184 ? 0.264 -1.977 58.362 1.00 43.31 184 LYS B N 1
ATOM 4397 C CA . LYS B 1 184 ? 0.295 -2.814 59.532 1.00 45.46 184 LYS B CA 1
ATOM 4398 C C . LYS B 1 184 ? 1.161 -4.000 59.254 1.00 42.17 184 LYS B C 1
ATOM 4399 O O . LYS B 1 184 ? 2.077 -4.287 60.002 1.00 41.11 184 LYS B O 1
ATOM 4405 N N . ILE B 1 185 ? 0.824 -4.720 58.196 1.00 43.17 185 ILE B N 1
ATOM 4406 C CA . ILE B 1 185 ? 1.556 -5.920 57.794 1.00 38.34 185 ILE B CA 1
ATOM 4407 C C . ILE B 1 185 ? 3.038 -5.633 57.713 1.00 37.04 185 ILE B C 1
ATOM 4408 O O . ILE B 1 185 ? 3.855 -6.442 58.132 1.00 36.09 185 ILE B O 1
ATOM 4413 N N . ALA B 1 186 ? 3.378 -4.464 57.188 1.00 34.23 186 ALA B N 1
ATOM 4414 C CA . ALA B 1 186 ? 4.759 -4.054 57.093 1.00 33.73 186 ALA B CA 1
ATOM 4415 C C . ALA B 1 186 ? 5.378 -3.942 58.479 1.00 35.73 186 ALA B C 1
ATOM 4416 O O . ALA B 1 186 ? 6.486 -4.430 58.704 1.00 32.07 186 ALA B O 1
ATOM 4418 N N . SER B 1 187 ? 4.682 -3.252 59.389 1.00 38.75 187 SER B N 1
ATOM 4419 C CA . SER B 1 187 ? 5.143 -3.096 60.781 1.00 38.49 187 SER B CA 1
ATOM 4420 C C . SER B 1 187 ? 5.416 -4.478 61.384 1.00 36.99 187 SER B C 1
ATOM 4421 O O . SER B 1 187 ? 6.461 -4.710 61.964 1.00 37.31 187 SER B O 1
ATOM 4424 N N . ASP B 1 188 ? 4.498 -5.410 61.181 1.00 38.06 188 ASP B N 1
ATOM 4425 C CA . ASP B 1 188 ? 4.666 -6.778 61.676 1.00 38.75 188 ASP B CA 1
ATOM 4426 C C . ASP B 1 188 ? 5.840 -7.513 61.062 1.00 39.50 188 ASP B C 1
ATOM 4427 O O . ASP B 1 188 ? 6.233 -8.574 61.553 1.00 40.75 188 ASP B O 1
ATOM 4432 N N . LEU B 1 189 ? 6.366 -7.016 59.956 1.00 38.52 189 LEU B N 1
ATOM 4433 C CA . LEU B 1 189 ? 7.471 -7.705 59.331 1.00 34.54 189 LEU B CA 1
ATOM 4434 C C . LEU B 1 189 ? 8.758 -7.168 59.901 1.00 33.14 189 LEU B C 1
ATOM 4435 O O . LEU B 1 189 ? 8.934 -5.931 60.113 1.00 24.02 189 LEU B O 1
ATOM 4440 N N . GLU B 1 190 ? 9.637 -8.142 60.134 1.00 36.07 190 GLU B N 1
ATOM 4441 C CA . GLU B 1 190 ? 10.779 -7.990 61.021 1.00 44.34 190 GLU B CA 1
ATOM 4442 C C . GLU B 1 190 ? 11.905 -7.324 60.313 1.00 44.99 190 GLU B C 1
ATOM 4443 O O . GLU B 1 190 ? 12.581 -6.474 60.878 1.00 40.51 190 GLU B O 1
ATOM 4449 N N . PHE B 1 191 ? 12.099 -7.730 59.052 1.00 49.45 191 PHE B N 1
ATOM 4450 C CA . PHE B 1 191 ? 13.205 -7.254 58.230 1.00 48.82 191 PHE B CA 1
ATOM 4451 C C . PHE B 1 191 ? 12.848 -6.074 57.325 1.00 44.07 191 PHE B C 1
ATOM 4452 O O . PHE B 1 191 ? 13.652 -5.681 56.474 1.00 44.68 191 PHE B O 1
ATOM 4460 N N . LEU B 1 192 ? 11.684 -5.464 57.577 1.00 37.96 192 LEU B N 1
ATOM 4461 C CA . LEU B 1 192 ? 11.315 -4.207 56.950 1.00 32.77 192 LEU B CA 1
ATOM 4462 C C . LEU B 1 192 ? 11.304 -3.129 57.957 1.00 33.34 192 LEU B C 1
ATOM 4463 O O . LEU B 1 192 ? 11.065 -3.387 59.119 1.00 40.55 192 LEU B O 1
ATOM 4468 N N . GLU B 1 193 ? 11.469 -1.899 57.513 1.00 33.63 193 GLU B N 1
ATOM 4469 C CA . GLU B 1 193 ? 11.445 -0.791 58.385 1.00 36.14 193 GLU B CA 1
ATOM 4470 C C . GLU B 1 193 ? 10.731 0.355 57.698 1.00 36.42 193 GLU B C 1
ATOM 4471 O O . GLU B 1 193 ? 11.260 1.001 56.787 1.00 41.61 193 GLU B O 1
ATOM 4477 N N . ILE B 1 194 ? 9.560 0.678 58.209 1.00 33.52 194 ILE B N 1
ATOM 4478 C CA . ILE B 1 194 ? 8.749 1.725 57.638 1.00 31.95 194 ILE B CA 1
ATOM 4479 C C . ILE B 1 194 ? 9.423 3.081 57.764 1.00 33.89 194 ILE B C 1
ATOM 4480 O O . ILE B 1 194 ? 9.676 3.556 58.869 1.00 34.90 194 ILE B O 1
ATOM 4485 N N . LYS B 1 195 ? 9.698 3.717 56.630 1.00 34.99 195 LYS B N 1
ATOM 4486 C CA . LYS B 1 195 ? 10.284 5.058 56.634 1.00 35.94 195 LYS B CA 1
ATOM 4487 C C . LYS B 1 195 ? 9.398 6.121 56.079 1.00 31.57 195 LYS B C 1
ATOM 4488 O O . LYS B 1 195 ? 9.571 7.306 56.425 1.00 32.11 195 LYS B O 1
ATOM 4494 N N . GLY B 1 196 ? 8.454 5.746 55.211 1.00 26.82 196 GLY B N 1
ATOM 4495 C CA . GLY B 1 196 ? 7.741 6.779 54.480 1.00 24.12 196 GLY B CA 1
ATOM 4496 C C . GLY B 1 196 ? 6.414 6.426 53.895 1.00 22.98 196 GLY B C 1
ATOM 4497 O O . GLY B 1 196 ? 5.923 5.305 54.008 1.00 19.80 196 GLY B O 1
ATOM 4498 N N . VAL B 1 197 ? 5.824 7.445 53.281 1.00 24.26 197 VAL B N 1
ATOM 4499 C CA . VAL B 1 197 ? 4.637 7.290 52.458 1.00 23.99 197 VAL B CA 1
ATOM 4500 C C . VAL B 1 197 ? 4.935 7.838 51.074 1.00 21.96 197 VAL B C 1
ATOM 4501 O O . VAL B 1 197 ? 5.533 8.920 50.919 1.00 22.51 197 VAL B O 1
ATOM 4505 N N . ASP B 1 198 ? 4.453 7.128 50.064 1.00 21.26 198 ASP B N 1
ATOM 4506 C CA . ASP B 1 198 ? 4.741 7.476 48.670 1.00 21.18 198 ASP B CA 1
ATOM 4507 C C . ASP B 1 198 ? 3.489 7.513 47.793 1.00 20.50 198 ASP B C 1
ATOM 4508 O O . ASP B 1 198 ? 2.516 6.794 48.031 1.00 18.72 198 ASP B O 1
ATOM 4513 N N . CYS B 1 199 ? 3.511 8.386 46.792 1.00 19.78 199 CYS B N 1
ATOM 4514 C CA . CYS B 1 199 ? 2.540 8.315 45.743 1.00 18.69 199 CYS B CA 1
ATOM 4515 C C . CYS B 1 199 ? 3.032 8.889 44.415 1.00 17.39 199 CYS B C 1
ATOM 4516 O O . CYS B 1 199 ? 3.981 9.700 44.370 1.00 18.00 199 CYS B O 1
ATOM 4519 N N . HIS B 1 200 ? 2.373 8.462 43.337 1.00 15.14 200 HIS B N 1
ATOM 4520 C CA . HIS B 1 200 ? 2.596 9.077 42.057 1.00 15.07 200 HIS B CA 1
ATOM 4521 C C . HIS B 1 200 ? 1.256 9.064 41.298 1.00 13.52 200 HIS B C 1
ATOM 4522 O O . HIS B 1 200 ? 0.732 8.010 41.060 1.00 13.69 200 HIS B O 1
ATOM 4529 N N . ILE B 1 201 ? 0.726 10.228 40.950 1.00 11.40 201 ILE B N 1
ATOM 4530 C CA . ILE B 1 201 ? -0.675 10.334 40.558 1.00 11.08 201 ILE B CA 1
ATOM 4531 C C . ILE B 1 201 ? -0.924 10.393 39.043 1.00 10.42 201 ILE B C 1
ATOM 4532 O O . ILE B 1 201 ? -2.048 10.170 38.590 1.00 9.57 201 ILE B O 1
ATOM 4537 N N . GLY B 1 202 ? 0.143 10.651 38.285 1.00 9.57 202 GLY B N 1
ATOM 4538 C CA . GLY B 1 202 ? 0.106 10.579 36.858 1.00 9.12 202 GLY B CA 1
ATOM 4539 C C . GLY B 1 202 ? 1.251 11.360 36.274 1.00 9.05 202 GLY B C 1
ATOM 4540 O O . GLY B 1 202 ? 2.156 11.765 36.982 1.00 9.36 202 GLY B O 1
ATOM 4541 N N . SER B 1 203 ? 1.183 11.615 34.966 1.00 9.18 203 SER B N 1
ATOM 4542 C CA . SER B 1 203 ? 2.243 12.352 34.279 1.00 8.68 203 SER B CA 1
ATOM 4543 C C . SER B 1 203 ? 1.655 13.362 33.337 1.00 8.46 203 SER B C 1
ATOM 4544 O O . SER B 1 203 ? 0.492 13.266 32.959 1.00 7.77 203 SER B O 1
ATOM 4547 N N . GLN B 1 204 ? 2.469 14.342 32.985 1.00 8.90 204 GLN B N 1
ATOM 4548 C CA . GLN B 1 204 ? 2.007 15.489 32.175 1.00 9.56 204 GLN B CA 1
ATOM 4549 C C . GLN B 1 204 ? 0.727 16.111 32.756 1.00 9.99 204 GLN B C 1
ATOM 4550 O O . GLN B 1 204 ? -0.241 16.340 32.037 1.00 9.74 204 GLN B O 1
ATOM 4556 N N . LEU B 1 205 ? 0.715 16.348 34.070 1.00 10.91 205 LEU B N 1
ATOM 4557 C CA . LEU B 1 205 ? -0.401 17.032 34.691 1.00 12.82 205 LEU B CA 1
ATOM 4558 C C . LEU B 1 205 ? -0.167 18.542 34.601 1.00 14.53 205 LEU B C 1
ATOM 4559 O O . LEU B 1 205 ? 0.936 19.010 34.848 1.00 14.29 205 LEU B O 1
ATOM 4564 N N . THR B 1 206 ? -1.202 19.280 34.213 1.00 17.53 206 THR B N 1
ATOM 4565 C CA . THR B 1 206 ? -1.087 20.729 33.924 1.00 21.20 206 THR B CA 1
ATOM 4566 C C . THR B 1 206 ? -1.778 21.645 34.944 1.00 23.35 206 THR B C 1
ATOM 4567 O O . THR B 1 206 ? -1.941 22.826 34.683 1.00 25.67 206 THR B O 1
ATOM 4571 N N . GLU B 1 207 ? -2.171 21.086 36.086 1.00 27.24 207 GLU B N 1
ATOM 4572 C CA . GLU B 1 207 ? -2.865 21.793 37.178 1.00 31.24 207 GLU B CA 1
ATOM 4573 C C . GLU B 1 207 ? -2.180 21.463 38.509 1.00 28.26 207 GLU B C 1
ATOM 4574 O O . GLU B 1 207 ? -1.743 20.319 38.711 1.00 29.99 207 GLU B O 1
ATOM 4580 N N . ILE B 1 208 ? -2.140 22.412 39.439 1.00 24.71 208 ILE B N 1
ATOM 4581 C CA . ILE B 1 208 ? -1.652 22.148 40.804 1.00 23.28 208 ILE B CA 1
ATOM 4582 C C . ILE B 1 208 ? -2.651 21.363 41.652 1.00 19.81 208 ILE B C 1
ATOM 4583 O O . ILE B 1 208 ? -2.277 20.584 42.520 1.00 20.34 208 ILE B O 1
ATOM 4588 N N . ALA B 1 209 ? -3.934 21.533 41.389 1.00 17.07 209 ALA B N 1
ATOM 4589 C CA . ALA B 1 209 ? -4.957 21.031 42.282 1.00 16.26 209 ALA B CA 1
ATOM 4590 C C . ALA B 1 209 ? -4.823 19.566 42.655 1.00 16.39 209 ALA B C 1
ATOM 4591 O O . ALA B 1 209 ? -4.911 19.198 43.829 1.00 18.40 209 ALA B O 1
ATOM 4593 N N . PRO B 1 210 ? -4.602 18.69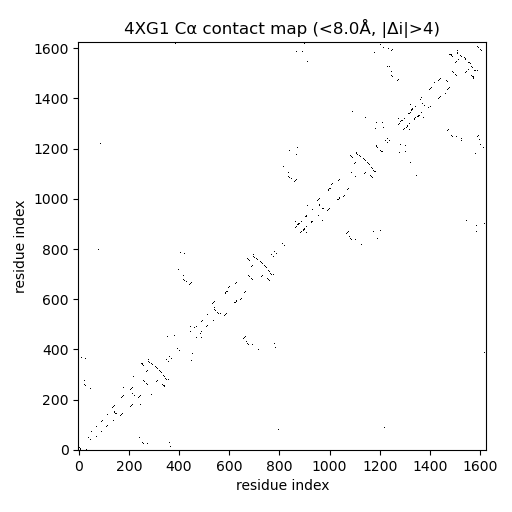3 41.675 1.00 15.19 210 PRO B N 1
ATOM 4594 C CA . PRO B 1 210 ? -4.577 17.283 42.052 1.00 14.65 210 PRO B CA 1
ATOM 4595 C C . PRO B 1 210 ? -3.455 16.940 42.988 1.00 14.10 210 PRO B C 1
ATOM 4596 O O . PRO B 1 210 ? -3.547 15.987 43.770 1.00 12.99 210 PRO B O 1
ATOM 4600 N N . PHE B 1 211 ? -2.350 17.654 42.846 1.00 14.90 211 PHE B N 1
ATOM 4601 C CA . PHE B 1 211 ? -1.179 17.372 43.680 1.00 15.01 211 PHE B CA 1
ATOM 4602 C C . PHE B 1 211 ? -1.514 17.699 45.138 1.00 15.49 211 PHE B C 1
ATOM 4603 O O . PHE B 1 211 ? -1.319 16.901 46.049 1.00 15.75 211 PHE B O 1
ATOM 4611 N N . ILE B 1 212 ? -2.137 18.847 45.324 1.00 17.35 212 ILE B N 1
ATOM 4612 C CA . ILE B 1 212 ? -2.554 19.276 46.650 1.00 18.30 212 ILE B CA 1
ATOM 4613 C C . ILE B 1 212 ? -3.565 18.320 47.206 1.00 17.64 212 ILE B C 1
ATOM 4614 O O . ILE B 1 212 ? -3.471 17.834 48.332 1.00 17.13 212 ILE B O 1
ATOM 4619 N N . GLU B 1 213 ? -4.577 18.053 46.407 1.00 17.93 213 GLU B N 1
ATOM 4620 C CA . GLU B 1 213 ? -5.574 17.083 46.830 1.00 18.47 213 GLU B CA 1
ATOM 4621 C C . GLU B 1 213 ? -4.936 15.808 47.329 1.00 17.74 213 GLU B C 1
ATOM 4622 O O . GLU B 1 213 ? -5.324 15.279 48.357 1.00 19.74 213 GLU B O 1
ATOM 4628 N N . ALA B 1 214 ? -3.942 15.324 46.610 1.00 17.40 214 ALA B N 1
ATOM 4629 C CA . ALA B 1 214 ? -3.227 14.110 46.984 1.00 18.68 214 ALA B CA 1
ATOM 4630 C C . ALA B 1 214 ? -2.446 14.267 48.288 1.00 19.31 214 ALA B C 1
ATOM 4631 O O . ALA B 1 214 ? -2.471 13.388 49.166 1.00 17.81 214 ALA B O 1
ATOM 4633 N N . LEU B 1 215 ? -1.744 15.386 48.397 1.00 19.77 215 LEU B N 1
ATOM 4634 C CA . LEU B 1 215 ? -1.050 15.692 49.627 1.00 21.28 215 LEU B CA 1
ATOM 4635 C C . LEU B 1 215 ? -1.967 15.647 50.869 1.00 23.36 215 LEU B C 1
ATOM 4636 O O . LEU B 1 215 ? -1.742 14.851 51.821 1.00 23.39 215 LEU B O 1
ATOM 4641 N N . ASP B 1 216 ? -3.023 16.463 50.838 1.00 24.75 216 ASP B N 1
ATOM 4642 C CA . ASP B 1 216 ? -4.032 16.473 51.914 1.00 25.01 216 ASP B CA 1
ATOM 4643 C C . ASP B 1 216 ? -4.359 15.073 52.394 1.00 25.12 216 ASP B C 1
ATOM 4644 O O . ASP B 1 216 ? -4.268 14.788 53.578 1.00 31.49 216 ASP B O 1
ATOM 4649 N N . LYS B 1 217 ? -4.732 14.182 51.493 1.00 24.75 217 LYS B N 1
ATOM 4650 C CA . LYS B 1 217 ? -5.217 12.859 51.912 1.00 24.48 217 LYS B CA 1
ATOM 4651 C C . LYS B 1 217 ? -4.140 11.999 52.435 1.00 22.99 217 LYS B C 1
ATOM 4652 O O . LYS B 1 217 ? -4.401 11.066 53.196 1.00 24.44 217 LYS B O 1
ATOM 4658 N N . LEU B 1 218 ? -2.922 12.267 52.005 1.00 22.62 218 LEU B N 1
ATOM 4659 C CA . LEU B 1 218 ? -1.784 11.525 52.529 1.00 22.79 218 LEU B CA 1
ATOM 4660 C C . LEU B 1 218 ? -1.355 12.030 53.931 1.00 22.07 218 LEU B C 1
ATOM 4661 O O . LEU B 1 218 ? -0.947 11.219 54.770 1.00 21.71 218 LEU B O 1
ATOM 4666 N N . LEU B 1 219 ? -1.497 13.329 54.179 1.00 23.10 219 LEU B N 1
ATOM 4667 C CA . LEU B 1 219 ? -1.253 13.883 55.520 1.00 26.29 219 LEU B CA 1
ATOM 4668 C C . LEU B 1 219 ? -2.240 13.326 56.527 1.00 29.50 219 LEU B C 1
ATOM 4669 O O . LEU B 1 219 ? -1.851 12.809 57.568 1.00 35.16 219 LEU B O 1
ATOM 4674 N N . ILE B 1 220 ? -3.515 13.354 56.169 1.00 30.88 220 ILE B N 1
ATOM 4675 C CA . ILE B 1 220 ? -4.546 12.676 56.945 1.00 29.90 220 ILE B CA 1
ATOM 4676 C C . ILE B 1 220 ? -4.102 11.271 57.264 1.00 28.61 220 ILE B C 1
ATOM 4677 O O . ILE B 1 220 ? -4.197 10.826 58.427 1.00 35.57 220 ILE B O 1
ATOM 4682 N N . LEU B 1 221 ? -3.649 10.547 56.249 1.00 26.04 221 LEU B N 1
ATOM 4683 C CA . LEU B 1 221 ? -3.229 9.146 56.458 1.00 27.44 221 LEU B CA 1
ATOM 4684 C C . LEU B 1 221 ? -2.020 9.047 57.387 1.00 29.98 221 LEU B C 1
ATOM 4685 O O . LEU B 1 221 ? -1.897 8.083 58.148 1.00 26.71 221 LEU B O 1
ATOM 4690 N N . ILE B 1 222 ? -1.094 9.997 57.257 1.00 32.03 222 ILE B N 1
ATOM 4691 C CA . ILE B 1 222 ? 0.094 9.965 58.080 1.00 37.45 222 ILE B CA 1
ATOM 4692 C C . ILE B 1 222 ? -0.295 10.073 59.543 1.00 37.36 222 ILE B C 1
ATOM 4693 O O . ILE B 1 222 ? 0.121 9.245 60.378 1.00 35.82 222 ILE B O 1
ATOM 4698 N N . ASP B 1 223 ? -1.147 11.059 59.815 1.00 36.68 223 ASP B N 1
ATOM 4699 C CA . ASP B 1 223 ? -1.696 11.280 61.147 1.00 37.68 223 ASP B CA 1
ATOM 4700 C C . ASP B 1 223 ? -2.390 10.039 61.689 1.00 40.19 223 ASP B C 1
ATOM 4701 O O . ASP B 1 223 ? -2.083 9.584 62.790 1.00 40.88 223 ASP B O 1
ATOM 4706 N N . LEU B 1 224 ? -3.264 9.439 60.893 1.00 41.59 224 LEU B N 1
ATOM 4707 C CA . LEU B 1 224 ? -3.883 8.183 61.316 1.00 42.39 224 LEU B CA 1
ATOM 4708 C C . LEU B 1 224 ? -2.853 7.137 61.659 1.00 39.52 224 LEU B C 1
ATOM 4709 O O . LEU B 1 224 ? -3.102 6.281 62.503 1.00 43.95 224 LEU B O 1
ATOM 4714 N N . LEU B 1 225 ? -1.706 7.177 60.987 1.00 43.09 225 LEU B N 1
ATOM 4715 C CA . LEU B 1 225 ? -0.624 6.204 61.242 1.00 43.55 225 LEU B CA 1
ATOM 4716 C C . LEU B 1 225 ? 0.142 6.558 62.516 1.00 40.75 225 LEU B C 1
ATOM 4717 O O . LEU B 1 225 ? 0.548 5.657 63.249 1.00 37.88 225 LEU B O 1
ATOM 4722 N N . ALA B 1 226 ? 0.346 7.850 62.763 1.00 40.49 226 ALA B N 1
ATOM 4723 C CA . ALA B 1 226 ? 0.926 8.285 64.032 1.00 43.35 226 ALA B CA 1
ATOM 4724 C C . ALA B 1 226 ? 0.114 7.681 65.190 1.00 44.85 226 ALA B C 1
ATOM 4725 O O . ALA B 1 226 ? 0.635 6.849 65.957 1.00 38.83 226 ALA B O 1
ATOM 4727 N N . GLU B 1 227 ? -1.170 8.042 65.263 1.00 46.30 227 GLU B N 1
ATOM 4728 C CA . GLU B 1 227 ? -2.081 7.461 66.252 1.00 48.95 227 GLU B CA 1
ATOM 4729 C C . GLU B 1 227 ? -1.935 5.971 66.378 1.00 47.72 227 GLU B C 1
ATOM 4730 O O . GLU B 1 227 ? -1.959 5.451 67.490 1.00 63.53 227 GLU B O 1
ATOM 4736 N N . LYS B 1 228 ? -1.796 5.263 65.270 1.00 45.86 228 LYS B N 1
ATOM 4737 C CA . LYS B 1 228 ? -1.588 3.803 65.343 1.00 43.67 228 LYS B CA 1
ATOM 4738 C C . LYS B 1 228 ? -0.145 3.413 65.689 1.00 40.90 228 LYS B C 1
ATOM 4739 O O . LYS B 1 228 ? 0.208 2.226 65.652 1.00 41.46 228 LYS B O 1
ATOM 4745 N N . GLY B 1 229 ? 0.670 4.383 66.088 1.00 39.50 229 GLY B N 1
ATOM 4746 C CA . GLY B 1 229 ? 2.005 4.088 66.584 1.00 44.41 229 GLY B CA 1
ATOM 4747 C C . GLY B 1 229 ? 2.964 3.683 65.492 1.00 50.30 229 GLY B C 1
ATOM 4748 O O . GLY B 1 229 ? 3.891 2.905 65.728 1.00 49.86 229 GLY B O 1
ATOM 4749 N N . ILE B 1 230 ? 2.749 4.192 64.274 1.00 52.11 230 ILE B N 1
ATOM 4750 C CA . ILE B 1 230 ? 3.675 4.048 63.174 1.00 43.14 230 ILE B CA 1
ATOM 4751 C C . ILE B 1 230 ? 4.180 5.407 62.827 1.00 41.08 230 ILE B C 1
ATOM 4752 O O . ILE B 1 230 ? 3.450 6.323 62.697 1.00 40.39 230 ILE B O 1
ATOM 4757 N N . THR B 1 231 ? 5.484 5.509 62.701 1.00 42.41 231 THR B N 1
ATOM 4758 C CA . THR B 1 231 ? 6.165 6.768 62.510 1.00 40.98 231 THR B CA 1
ATOM 4759 C C . THR B 1 231 ? 6.579 6.934 61.094 1.00 37.51 231 THR B C 1
ATOM 4760 O O . THR B 1 231 ? 7.005 5.988 60.494 1.00 34.17 231 THR B O 1
ATOM 4764 N N . ILE B 1 232 ? 6.481 8.140 60.576 1.00 34.67 232 ILE B N 1
ATOM 4765 C CA . ILE B 1 232 ? 6.732 8.379 59.173 1.00 34.14 232 ILE B CA 1
ATOM 4766 C C . ILE B 1 232 ? 7.753 9.466 58.933 1.00 36.63 232 ILE B C 1
ATOM 4767 O O . ILE B 1 232 ? 7.498 10.600 59.133 1.00 39.33 232 ILE B O 1
ATOM 4772 N N . SER B 1 233 ? 8.917 9.098 58.436 1.00 38.82 233 SER B N 1
ATOM 4773 C CA . SER B 1 233 ? 10.064 10.031 58.349 1.00 36.58 233 SER B CA 1
ATOM 4774 C C . SER B 1 233 ? 10.017 10.926 57.114 1.00 34.21 233 SER B C 1
ATOM 4775 O O . SER B 1 233 ? 10.534 12.066 57.133 1.00 32.89 233 SER B O 1
ATOM 4778 N N . HIS B 1 234 ? 9.427 10.407 56.026 1.00 32.49 234 HIS B N 1
ATOM 4779 C CA . HIS B 1 234 ? 9.290 11.199 54.774 1.00 28.62 234 HIS B CA 1
ATOM 4780 C C . HIS B 1 234 ? 8.024 10.880 53.982 1.00 25.71 234 HIS B C 1
ATOM 4781 O O . HIS B 1 234 ? 7.418 9.809 54.122 1.00 20.87 234 HIS B O 1
ATOM 4788 N N . LEU B 1 235 ? 7.654 11.856 53.166 1.00 25.00 235 LEU B N 1
ATOM 4789 C CA . LEU B 1 235 ? 6.532 11.757 52.261 1.00 24.77 235 LEU B CA 1
ATOM 4790 C C . LEU B 1 235 ? 7.001 12.040 50.847 1.00 23.05 235 LEU B C 1
ATOM 4791 O O . LEU B 1 235 ? 7.517 13.137 50.556 1.00 22.98 235 LEU B O 1
ATOM 4796 N N . ASP B 1 236 ? 6.826 11.046 49.981 1.00 21.41 236 ASP B N 1
ATOM 4797 C CA . ASP B 1 236 ? 7.274 11.118 48.590 1.00 19.32 236 ASP B CA 1
ATOM 4798 C C . ASP B 1 236 ? 6.061 11.401 47.685 1.00 17.86 236 ASP B C 1
ATOM 4799 O O . ASP B 1 236 ? 5.132 10.604 47.585 1.00 16.72 236 ASP B O 1
ATOM 4804 N N . LEU B 1 237 ? 6.081 12.538 47.035 1.00 16.68 237 LEU B N 1
ATOM 4805 C CA . LEU B 1 237 ? 4.977 12.967 46.197 1.00 15.78 237 LEU B CA 1
ATOM 4806 C C . LEU B 1 237 ? 5.093 12.658 44.694 1.00 14.80 237 LEU B C 1
ATOM 4807 O O . LEU B 1 237 ? 4.323 13.162 43.882 1.00 13.78 237 LEU B O 1
ATOM 4812 N N . GLY B 1 238 ? 6.047 11.812 44.330 1.00 14.62 238 GLY B N 1
ATOM 4813 C CA . GLY B 1 238 ? 6.221 11.377 42.966 1.00 13.40 238 GLY B CA 1
ATOM 4814 C C . GLY B 1 238 ? 6.568 12.520 42.059 1.00 13.16 238 GLY B C 1
ATOM 4815 O O . GLY B 1 238 ? 7.082 13.557 42.514 1.00 13.15 238 GLY B O 1
ATOM 4816 N N . GLY B 1 239 ? 6.358 12.303 40.762 1.00 12.16 239 GLY B N 1
ATOM 4817 C CA . GLY B 1 239 ? 6.573 13.322 39.743 1.00 12.04 239 GLY B CA 1
ATOM 4818 C C . GLY B 1 239 ? 5.219 13.679 39.174 1.00 11.90 239 GLY B C 1
ATOM 4819 O O . GLY B 1 239 ? 4.224 13.641 39.909 1.00 12.60 239 GLY B O 1
ATOM 4820 N N . GLY B 1 240 ? 5.178 13.986 37.888 1.00 11.15 240 GLY B N 1
ATOM 4821 C CA . GLY B 1 240 ? 3.926 14.186 37.194 1.00 11.73 240 GLY B CA 1
ATOM 4822 C C . GLY B 1 240 ? 3.673 15.604 36.734 1.00 12.22 240 GLY B C 1
ATOM 4823 O O . GLY B 1 240 ? 2.730 15.868 35.994 1.00 13.21 240 GLY B O 1
ATOM 4824 N N . LEU B 1 241 ? 4.493 16.534 37.170 1.00 12.73 241 LEU B N 1
ATOM 4825 C CA . LEU B 1 241 ? 4.291 17.898 36.778 1.00 14.24 241 LEU B CA 1
ATOM 4826 C C . LEU B 1 241 ? 4.570 18.020 35.268 1.00 14.62 241 LEU B C 1
ATOM 4827 O O . LEU B 1 241 ? 5.648 17.591 34.775 1.00 13.66 241 LEU B O 1
ATOM 4832 N N . GLY B 1 242 ? 3.614 18.613 34.560 1.00 13.56 242 GLY B N 1
ATOM 4833 C CA . GLY B 1 242 ? 3.675 18.663 33.124 1.00 14.16 242 GLY B CA 1
ATOM 4834 C C . GLY B 1 242 ? 4.503 19.793 32.560 1.00 14.62 242 GLY B C 1
ATOM 4835 O O . GLY B 1 242 ? 5.034 20.608 33.315 1.00 15.54 242 GLY B O 1
ATOM 4836 N N . VAL B 1 243 ? 4.670 19.808 31.238 1.00 14.34 243 VAL B N 1
ATOM 4837 C CA . VAL B 1 243 ? 5.438 20.832 30.579 1.00 15.34 243 VAL B CA 1
ATOM 4838 C C . VAL B 1 243 ? 4.692 21.328 29.363 1.00 16.58 243 VAL B C 1
ATOM 4839 O O . VAL B 1 243 ? 3.771 20.662 28.886 1.00 14.85 243 VAL B O 1
ATOM 4843 N N . PRO B 1 244 ? 5.108 22.487 28.833 1.00 19.94 244 PRO B N 1
ATOM 4844 C CA . PRO B 1 244 ? 4.564 22.991 27.557 1.00 22.09 244 PRO B CA 1
ATOM 4845 C C . PRO B 1 244 ? 5.174 22.316 26.344 1.00 23.85 244 PRO B C 1
ATOM 4846 O O . PRO B 1 244 ? 6.384 22.475 26.089 1.00 27.14 244 PRO B O 1
ATOM 4850 N N . TYR B 1 245 ? 4.356 21.530 25.636 1.00 23.56 245 TYR B N 1
ATOM 4851 C CA . TYR B 1 245 ? 4.738 20.904 24.374 1.00 23.73 245 TYR B CA 1
ATOM 4852 C C . TYR B 1 245 ? 4.239 21.743 23.195 1.00 25.90 245 TYR B C 1
ATOM 4853 O O . TYR B 1 245 ? 4.993 22.025 22.265 1.00 28.59 245 TYR B O 1
ATOM 4862 N N . ASP B 1 246 ? 2.943 22.059 23.233 1.00 28.49 246 ASP B N 1
ATOM 4863 C CA . ASP B 1 246 ? 2.227 22.843 22.222 1.00 30.38 246 ASP B CA 1
ATOM 4864 C C . ASP B 1 246 ? 1.772 24.161 22.876 1.00 34.89 246 ASP B C 1
ATOM 4865 O O . ASP B 1 246 ? 2.541 25.129 22.935 1.00 34.88 246 ASP B O 1
ATOM 4870 N N . ASP B 1 247 ? 0.566 24.147 23.461 1.00 39.45 247 ASP B N 1
ATOM 4871 C CA . ASP B 1 247 ? -0.130 25.333 23.961 1.00 42.30 247 ASP B CA 1
ATOM 4872 C C . ASP B 1 247 ? -0.446 25.256 25.468 1.00 40.85 247 ASP B C 1
ATOM 4873 O O . ASP B 1 247 ? -1.100 26.144 26.018 1.00 45.54 247 ASP B O 1
ATOM 4878 N N . GLU B 1 248 ? 0.065 24.236 26.143 1.00 35.81 248 GLU B N 1
ATOM 4879 C CA . GLU B 1 248 ? -0.262 24.007 27.551 1.00 31.64 248 GLU B CA 1
ATOM 4880 C C . GLU B 1 248 ? 0.428 25.062 28.436 1.00 30.37 248 GLU B C 1
ATOM 4881 O O . GLU B 1 248 ? 1.484 25.582 28.079 1.00 30.12 248 GLU B O 1
ATOM 4887 N N . THR B 1 249 ? -0.121 25.287 29.624 1.00 28.88 249 THR B N 1
ATOM 4888 C CA . THR B 1 249 ? 0.472 26.206 30.594 1.00 29.60 249 THR B CA 1
ATOM 4889 C C . THR B 1 249 ? 0.454 25.550 31.956 1.00 28.40 249 THR B C 1
ATOM 4890 O O . THR B 1 249 ? -0.330 25.939 32.820 1.00 28.96 249 THR B O 1
ATOM 4894 N N . PRO B 1 250 ? 1.284 24.527 32.149 1.00 27.01 250 PRO B N 1
ATOM 4895 C CA . PRO B 1 250 ? 1.343 23.950 33.453 1.00 27.09 250 PRO B CA 1
ATOM 4896 C C . PRO B 1 250 ? 2.023 24.894 34.429 1.00 27.79 250 PRO B C 1
ATOM 4897 O O . PRO B 1 250 ? 2.710 25.812 34.032 1.00 28.68 250 PRO B O 1
ATOM 4901 N N . PRO B 1 251 ? 1.799 24.666 35.719 1.00 28.90 251 PRO B N 1
ATOM 4902 C CA . PRO B 1 251 ? 2.533 25.382 36.717 1.00 30.67 251 PRO B CA 1
ATOM 4903 C C . PRO B 1 251 ? 4.005 25.147 36.497 1.00 34.55 251 PRO B C 1
ATOM 4904 O O . PRO B 1 251 ? 4.416 24.004 36.303 1.00 38.86 251 PRO B O 1
ATOM 4908 N N . GLU B 1 252 ? 4.806 26.191 36.612 1.00 35.83 252 GLU B N 1
ATOM 4909 C CA . GLU B 1 252 ? 6.237 25.989 36.652 1.00 34.82 252 GLU B CA 1
ATOM 4910 C C . GLU B 1 252 ? 6.647 25.432 37.986 1.00 30.53 252 GLU B C 1
ATOM 4911 O O . GLU B 1 252 ? 5.927 25.573 38.964 1.00 32.55 252 GLU B O 1
ATOM 4917 N N . PRO B 1 253 ? 7.796 24.738 38.034 1.00 27.95 253 PRO B N 1
ATOM 4918 C CA . PRO B 1 253 ? 8.233 24.045 39.234 1.00 25.84 253 PRO B CA 1
ATOM 4919 C C . PRO B 1 253 ? 8.188 24.872 40.514 1.00 28.18 253 PRO B C 1
ATOM 4920 O O . PRO B 1 253 ? 7.718 24.381 41.553 1.00 29.73 253 PRO B O 1
ATOM 4924 N N . ALA B 1 254 ? 8.684 26.115 40.443 1.00 29.83 254 ALA B N 1
ATOM 4925 C CA . ALA B 1 254 ? 8.630 27.053 41.582 1.00 30.37 254 ALA B CA 1
ATOM 4926 C C . ALA B 1 254 ? 7.219 27.150 42.178 1.00 27.10 254 ALA B C 1
ATOM 4927 O O . ALA B 1 254 ? 7.034 26.899 43.358 1.00 26.96 254 ALA B O 1
ATOM 4929 N N . GLU B 1 255 ? 6.240 27.481 41.342 1.00 26.22 255 GLU B N 1
ATOM 4930 C CA . GLU B 1 255 ? 4.819 27.612 41.764 1.00 28.44 255 GLU B CA 1
ATOM 4931 C C . GLU B 1 255 ? 4.227 26.333 42.355 1.00 27.31 255 GLU B C 1
ATOM 4932 O O . GLU B 1 255 ? 3.522 26.350 43.384 1.00 30.19 255 GLU B O 1
ATOM 4938 N N . TYR B 1 256 ? 4.511 25.221 41.686 1.00 23.46 256 TYR B N 1
ATOM 4939 C CA . TYR B 1 256 ? 4.094 23.913 42.148 1.00 20.36 256 TYR B CA 1
ATOM 4940 C C . TYR B 1 256 ? 4.632 23.625 43.511 1.00 19.23 256 TYR B C 1
ATOM 4941 O O . TYR B 1 256 ? 3.903 23.107 44.383 1.00 19.84 256 TYR B O 1
ATOM 4950 N N . MET B 1 257 ? 5.914 23.914 43.709 1.00 19.05 257 MET B N 1
ATOM 4951 C CA . MET B 1 257 ? 6.553 23.637 44.995 1.00 21.21 257 MET B CA 1
ATOM 4952 C C . MET B 1 257 ? 6.011 24.531 46.148 1.00 22.51 257 MET B C 1
ATOM 4953 O O . MET B 1 257 ? 5.633 24.032 47.205 1.00 25.09 257 MET B O 1
ATOM 4958 N N . THR B 1 258 ? 5.929 25.827 45.908 1.00 25.25 258 THR B N 1
ATOM 4959 C CA . THR B 1 258 ? 5.428 26.782 46.899 1.00 30.97 258 THR B CA 1
ATOM 4960 C C . THR B 1 258 ? 4.048 26.389 47.408 1.00 31.10 258 THR B C 1
ATOM 4961 O O . THR B 1 258 ? 3.830 26.328 48.630 1.00 26.46 258 THR B O 1
ATOM 4965 N N . ALA B 1 259 ? 3.135 26.070 46.489 1.00 28.77 259 ALA B N 1
ATOM 4966 C CA . ALA B 1 259 ? 1.832 25.559 46.923 1.00 27.83 259 ALA B CA 1
ATOM 4967 C C . ALA B 1 259 ? 1.991 24.350 47.865 1.00 26.55 259 ALA B C 1
ATOM 4968 O O . ALA B 1 259 ? 1.327 24.250 48.928 1.00 30.64 259 ALA B O 1
ATOM 4970 N N . ILE B 1 260 ? 2.882 23.443 47.512 1.00 23.18 260 ILE B N 1
ATOM 4971 C CA . ILE B 1 260 ? 3.050 22.247 48.324 1.00 24.75 260 ILE B CA 1
ATOM 4972 C C . ILE B 1 260 ? 3.643 22.592 49.679 1.00 24.05 260 ILE B C 1
ATOM 4973 O O . ILE B 1 260 ? 3.306 21.951 50.710 1.00 22.42 260 ILE B O 1
ATOM 4978 N N . ILE B 1 261 ? 4.545 23.567 49.674 1.00 25.83 261 ILE B N 1
ATOM 4979 C CA . ILE B 1 261 ? 5.256 23.956 50.891 1.00 30.15 261 ILE B CA 1
ATOM 4980 C C . ILE B 1 261 ? 4.321 24.730 51.810 1.00 28.87 261 ILE B C 1
ATOM 4981 O O . ILE B 1 261 ? 4.190 24.366 52.988 1.00 24.79 261 ILE B O 1
ATOM 4986 N N . ASN B 1 262 ? 3.640 25.731 51.244 1.00 28.36 262 ASN B N 1
ATOM 4987 C CA . ASN B 1 262 ? 2.585 26.461 51.953 1.00 29.17 262 ASN B CA 1
ATOM 4988 C C . ASN B 1 262 ? 1.681 25.436 52.652 1.00 34.29 262 ASN B C 1
ATOM 4989 O O . ASN B 1 262 ? 1.511 25.492 53.893 1.00 36.59 262 ASN B O 1
ATOM 4994 N N . ARG B 1 263 ? 1.180 24.443 51.909 1.00 35.29 263 ARG B N 1
ATOM 4995 C CA . ARG B 1 263 ? 0.330 23.369 52.557 1.00 34.39 263 ARG B CA 1
ATOM 4996 C C . ARG B 1 263 ? 0.988 22.604 53.702 1.00 35.29 263 ARG B C 1
ATOM 4997 O O . ARG B 1 263 ? 0.311 21.922 54.492 1.00 41.63 263 ARG B O 1
ATOM 5005 N N . MET B 1 264 ? 2.309 22.656 53.768 1.00 39.71 264 MET B N 1
ATOM 5006 C CA . MET B 1 264 ? 3.083 22.008 54.854 1.00 40.92 264 MET B CA 1
ATOM 5007 C C . MET B 1 264 ? 3.122 22.865 56.107 1.00 43.75 264 MET B C 1
ATOM 5008 O O . MET B 1 264 ? 3.698 22.448 57.133 1.00 41.66 264 MET B O 1
ATOM 5013 N N . ALA B 1 265 ? 2.581 24.076 55.987 1.00 46.36 265 ALA B N 1
ATOM 5014 C CA . ALA B 1 265 ? 1.967 24.770 57.117 1.00 49.14 265 ALA B CA 1
ATOM 5015 C C . ALA B 1 265 ? 2.957 24.912 58.260 1.00 45.88 265 ALA B C 1
ATOM 5016 O O . ALA B 1 265 ? 3.833 25.764 58.192 1.00 50.11 265 ALA B O 1
ATOM 5018 N N . GLY B 1 266 ? 2.833 24.057 59.279 1.00 43.98 266 GLY B N 1
ATOM 5019 C CA . GLY B 1 266 ? 3.843 23.929 60.329 1.00 42.38 266 GLY B CA 1
ATOM 5020 C C . GLY B 1 266 ? 4.106 22.466 60.596 1.00 44.35 266 GLY B C 1
ATOM 5021 O O . GLY B 1 266 ? 3.710 21.943 61.636 1.00 41.62 266 GLY B O 1
ATOM 5022 N N . ARG B 1 267 ? 4.734 21.798 59.615 1.00 47.80 267 ARG B N 1
ATOM 5023 C CA . ARG B 1 267 ? 5.334 20.446 59.786 1.00 46.93 267 ARG B CA 1
ATOM 5024 C C . ARG B 1 267 ? 6.815 20.403 59.430 1.00 41.94 267 ARG B C 1
ATOM 5025 O O . ARG B 1 267 ? 7.324 21.232 58.682 1.00 35.25 267 ARG B O 1
ATOM 5033 N N . SER B 1 268 ? 7.493 19.400 59.969 1.00 41.58 268 SER B N 1
ATOM 5034 C CA . SER B 1 268 ? 8.904 19.209 59.672 1.00 42.99 268 SER B CA 1
ATOM 5035 C C . SER B 1 268 ? 9.137 17.921 58.849 1.00 39.93 268 SER B C 1
ATOM 5036 O O . SER B 1 268 ? 10.269 17.487 58.689 1.00 36.92 268 SER B O 1
ATOM 5039 N N . LEU B 1 269 ? 8.056 17.329 58.340 1.00 40.79 269 LEU B N 1
ATOM 5040 C CA . LEU B 1 269 ? 8.115 16.070 57.583 1.00 37.54 269 LEU B CA 1
ATOM 5041 C C . LEU B 1 269 ? 8.875 16.264 56.288 1.00 34.59 269 LEU B C 1
ATOM 5042 O O . LEU B 1 269 ? 8.644 17.235 55.551 1.00 30.16 269 LEU B O 1
ATOM 5047 N N . LYS B 1 270 ? 9.757 15.316 56.006 1.00 33.34 270 LYS B N 1
ATOM 5048 C CA . LYS B 1 270 ? 10.636 15.452 54.867 1.00 34.58 270 LYS B CA 1
ATOM 5049 C C . LYS B 1 270 ? 9.891 15.149 53.580 1.00 30.03 270 LYS B C 1
ATOM 5050 O O . LYS B 1 270 ? 9.277 14.096 53.449 1.00 27.92 270 LYS B O 1
ATOM 5056 N N . LEU B 1 271 ? 9.995 16.058 52.629 1.00 27.94 271 LEU B N 1
ATOM 5057 C CA . LEU B 1 271 ? 9.338 15.874 51.344 1.00 28.80 271 LEU B CA 1
ATOM 5058 C C . LEU B 1 271 ? 10.282 15.395 50.224 1.00 25.52 271 LEU B C 1
ATOM 5059 O O . LEU B 1 271 ? 11.306 16.026 49.945 1.00 23.33 271 LEU B O 1
ATOM 5064 N N . ILE B 1 272 ? 9.929 14.268 49.617 1.00 23.30 272 ILE B N 1
ATOM 5065 C CA . ILE B 1 272 ? 10.646 13.759 48.477 1.00 22.79 272 ILE B CA 1
ATOM 5066 C C . ILE B 1 272 ? 9.837 13.980 47.218 1.00 22.72 272 ILE B C 1
ATOM 5067 O O . ILE B 1 272 ? 8.644 13.702 47.175 1.00 23.84 272 ILE B O 1
ATOM 5072 N N . PHE B 1 273 ? 10.502 14.494 46.197 1.00 24.29 273 PHE B N 1
ATOM 5073 C CA . PHE B 1 273 ? 9.929 14.686 44.864 1.00 24.96 273 PHE B CA 1
ATOM 5074 C C . PHE B 1 273 ? 10.695 13.916 43.797 1.00 22.34 273 PHE B C 1
ATOM 5075 O O . PHE B 1 273 ? 11.920 13.815 43.828 1.00 21.13 273 PHE B O 1
ATOM 5083 N N . GLU B 1 274 ? 9.955 13.427 42.806 1.00 20.98 274 GLU B N 1
ATOM 5084 C CA . GLU B 1 274 ? 10.503 12.548 41.775 1.00 17.79 274 GLU B CA 1
ATOM 5085 C C . GLU B 1 274 ? 10.270 13.076 40.380 1.00 15.04 274 GLU B C 1
ATOM 5086 O O . GLU B 1 274 ? 9.785 12.370 39.536 1.00 14.25 274 GLU B O 1
ATOM 5092 N N . PRO B 1 275 ? 10.581 14.353 40.130 1.00 13.13 275 PRO B N 1
ATOM 5093 C CA . PRO B 1 275 ? 10.283 14.831 38.801 1.00 12.47 275 PRO B CA 1
ATOM 5094 C C . PRO B 1 275 ? 11.190 14.216 37.696 1.00 12.07 275 PRO B C 1
ATOM 5095 O O . PRO B 1 275 ? 12.376 14.018 37.908 1.00 11.17 275 PRO B O 1
ATOM 5099 N N . GLY B 1 276 ? 10.633 14.029 36.504 1.00 11.70 276 GLY B N 1
ATOM 5100 C CA . GLY B 1 276 ? 11.410 13.623 35.326 1.00 11.09 276 GLY B CA 1
ATOM 5101 C C . GLY B 1 276 ? 11.239 14.573 34.166 1.00 10.55 276 GLY B C 1
ATOM 5102 O O . GLY B 1 276 ? 12.125 15.392 33.866 1.00 10.32 276 GLY B O 1
ATOM 5103 N N . ARG B 1 277 ? 10.062 14.504 33.558 1.00 10.03 277 ARG B N 1
ATOM 5104 C CA . ARG B 1 277 ? 9.716 15.369 32.434 1.00 9.88 277 ARG B CA 1
ATOM 5105 C C . ARG B 1 277 ? 10.001 16.857 32.674 1.00 10.68 277 ARG B C 1
ATOM 5106 O O . ARG B 1 277 ? 10.563 17.525 31.827 1.00 10.19 277 ARG B O 1
ATOM 5114 N N . ALA B 1 278 ? 9.600 17.371 33.834 1.00 12.49 278 ALA B N 1
ATOM 5115 C CA . ALA B 1 278 ? 9.694 18.801 34.118 1.00 13.81 278 ALA B CA 1
ATOM 5116 C C . ALA B 1 278 ? 11.141 19.255 34.123 1.00 14.68 278 ALA B C 1
ATOM 5117 O O . ALA B 1 278 ? 11.455 20.385 33.738 1.00 13.61 278 ALA B O 1
ATOM 5119 N N . ILE B 1 279 ? 12.036 18.345 34.478 1.00 15.85 279 ILE B N 1
ATOM 5120 C CA . ILE B 1 279 ? 13.457 18.661 34.381 1.00 17.28 279 ILE B CA 1
ATOM 5121 C C . ILE B 1 279 ? 14.013 18.519 32.977 1.00 16.14 279 ILE B C 1
ATOM 5122 O O . ILE B 1 279 ? 14.747 19.375 32.520 1.00 20.55 279 ILE B O 1
ATOM 5127 N N . MET B 1 280 ? 13.679 17.460 32.271 1.00 15.56 280 MET B N 1
ATOM 5128 C CA . MET B 1 280 ? 14.414 17.132 31.017 1.00 13.99 280 MET B CA 1
ATOM 5129 C C . MET B 1 280 ? 13.726 17.452 29.718 1.00 12.88 280 MET B C 1
ATOM 5130 O O . MET B 1 280 ? 14.405 17.625 28.710 1.00 12.01 280 MET B O 1
ATOM 5135 N N . ALA B 1 281 ? 12.400 17.521 29.704 1.00 12.96 281 ALA B N 1
ATOM 5136 C CA . ALA B 1 281 ? 11.689 17.572 28.418 1.00 14.26 281 ALA B CA 1
ATOM 5137 C C . ALA B 1 281 ? 12.262 18.606 27.476 1.00 15.65 281 ALA B C 1
ATOM 5138 O O . ALA B 1 281 ? 12.726 18.299 26.383 1.00 16.78 281 ALA B O 1
ATOM 5140 N N . ASN B 1 282 ? 12.285 19.845 27.930 1.00 17.70 282 ASN B N 1
ATOM 5141 C CA . ASN B 1 282 ? 12.728 20.944 27.071 1.00 17.74 282 ASN B CA 1
ATOM 5142 C C . ASN B 1 282 ? 14.209 21.254 27.224 1.00 16.62 282 ASN B C 1
ATOM 5143 O O . ASN B 1 282 ? 14.700 22.205 26.613 1.00 17.11 282 ASN B O 1
ATOM 5148 N N . ALA B 1 283 ? 14.927 20.419 27.974 1.00 15.17 283 ALA B N 1
ATOM 5149 C CA . ALA B 1 283 ? 16.398 20.442 27.984 1.00 14.89 283 ALA B CA 1
ATOM 5150 C C . ALA B 1 283 ? 17.049 19.689 26.814 1.00 14.40 283 ALA B C 1
ATOM 5151 O O . ALA B 1 283 ? 18.277 19.646 26.751 1.00 14.31 283 ALA B O 1
ATOM 5153 N N . GLY B 1 284 ? 16.247 19.151 25.882 1.00 13.73 284 GLY B N 1
ATOM 5154 C CA . GLY B 1 284 ? 16.796 18.471 24.722 1.00 12.85 284 GLY B CA 1
ATOM 5155 C C . GLY B 1 284 ? 15.970 18.599 23.460 1.00 12.42 284 GLY B C 1
ATOM 5156 O O . GLY B 1 284 ? 14.771 18.781 23.506 1.00 11.46 284 GLY B O 1
ATOM 5157 N N . VAL B 1 285 ? 16.657 18.491 22.328 1.00 12.22 285 VAL B N 1
ATOM 5158 C CA . VAL B 1 285 ? 16.002 18.404 21.060 1.00 12.96 285 VAL B CA 1
ATOM 5159 C C . VAL B 1 285 ? 16.532 17.227 20.261 1.00 12.77 285 VAL B C 1
ATOM 5160 O O . VAL B 1 285 ? 17.572 16.638 20.609 1.00 12.50 285 VAL B O 1
ATOM 5164 N N . LEU B 1 286 ? 15.822 16.901 19.185 1.00 12.27 286 LEU B N 1
ATOM 5165 C CA . LEU B 1 286 ? 16.274 15.895 18.250 1.00 12.19 286 LEU B CA 1
ATOM 5166 C C . LEU B 1 286 ? 16.384 16.507 16.876 1.00 12.56 286 LEU B C 1
ATOM 5167 O O . LEU B 1 286 ? 15.402 17.026 16.330 1.00 11.95 286 LEU B O 1
ATOM 5172 N N . VAL B 1 287 ? 17.587 16.448 16.309 1.00 12.63 287 VAL B N 1
ATOM 5173 C CA . VAL B 1 287 ? 17.855 17.075 15.017 1.00 12.73 287 VAL B CA 1
ATOM 5174 C C . VAL B 1 287 ? 17.844 16.017 13.938 1.00 13.10 287 VAL B C 1
ATOM 5175 O O . VAL B 1 287 ? 18.397 14.929 14.141 1.00 12.41 287 VAL B O 1
ATOM 5179 N N . THR B 1 288 ? 17.238 16.336 12.803 1.00 13.54 288 THR B N 1
ATOM 5180 C CA . THR B 1 288 ? 17.117 15.378 11.741 1.00 14.68 288 THR B CA 1
ATOM 5181 C C . THR B 1 288 ? 17.225 16.084 10.401 1.00 16.68 288 THR B C 1
ATOM 5182 O O . THR B 1 288 ? 16.947 17.264 10.284 1.00 18.60 288 THR B O 1
ATOM 5186 N N . LYS B 1 289 ? 17.596 15.345 9.376 1.00 18.34 289 LYS B N 1
ATOM 5187 C CA . LYS B 1 289 ? 17.820 15.892 8.060 1.00 20.07 289 LYS B CA 1
ATOM 5188 C C . LYS B 1 289 ? 16.695 15.448 7.124 1.00 21.53 289 LYS B C 1
ATOM 5189 O O . LYS B 1 289 ? 16.264 14.279 7.149 1.00 20.98 289 LYS B O 1
ATOM 5195 N N . VAL B 1 290 ? 16.198 16.383 6.318 1.00 21.93 290 VAL B N 1
ATOM 5196 C CA . VAL B 1 290 ? 15.182 16.074 5.318 1.00 23.45 290 VAL B CA 1
ATOM 5197 C C . VAL B 1 290 ? 15.872 15.336 4.178 1.00 23.74 290 VAL B C 1
ATOM 5198 O O . VAL B 1 290 ? 16.838 15.846 3.592 1.00 23.74 290 VAL B O 1
ATOM 5202 N N . GLU B 1 291 ? 15.380 14.161 3.847 1.00 22.22 291 GLU B N 1
ATOM 5203 C CA . GLU B 1 291 ? 15.934 13.422 2.749 1.00 24.06 291 GLU B CA 1
ATOM 5204 C C . GLU B 1 291 ? 15.154 13.773 1.493 1.00 25.01 291 GLU B C 1
ATOM 5205 O O . GLU B 1 291 ? 15.731 14.264 0.528 1.00 24.69 291 GLU B O 1
ATOM 5211 N N . PHE B 1 292 ? 13.852 13.528 1.509 1.00 24.47 292 PHE B N 1
ATOM 5212 C CA . PHE B 1 292 ? 13.021 13.737 0.350 1.00 26.02 292 PHE B CA 1
ATOM 5213 C C . PHE B 1 292 ? 11.764 14.511 0.672 1.00 29.94 292 PHE B C 1
ATOM 5214 O O . PHE B 1 292 ? 11.330 14.553 1.831 1.00 29.67 292 PHE B O 1
ATOM 5222 N N . LEU B 1 293 ? 11.186 15.131 -0.367 1.00 31.01 293 LEU B N 1
ATOM 5223 C CA . LEU B 1 293 ? 9.857 15.732 -0.290 1.00 28.66 293 LEU B CA 1
ATOM 5224 C C . LEU B 1 293 ? 9.016 15.025 -1.301 1.00 29.48 293 LEU B C 1
ATOM 5225 O O . LEU B 1 293 ? 9.413 14.893 -2.453 1.00 32.27 293 LEU B O 1
ATOM 5230 N N . LYS B 1 294 ? 7.871 14.531 -0.859 1.00 30.08 294 LYS B N 1
ATOM 5231 C CA . LYS B 1 294 ? 6.900 13.921 -1.745 1.00 32.64 294 LYS B CA 1
ATOM 5232 C C . LYS B 1 294 ? 5.645 14.770 -1.792 1.00 38.27 294 LYS B C 1
ATOM 5233 O O . LYS B 1 294 ? 4.996 14.987 -0.755 1.00 36.73 294 LYS B O 1
ATOM 5239 N N . LEU B 1 295 ? 5.328 15.269 -2.986 1.00 42.67 295 LEU B N 1
ATOM 5240 C CA . LEU B 1 295 ? 4.258 16.251 -3.161 1.00 45.99 295 LEU B CA 1
ATOM 5241 C C . LEU B 1 295 ? 3.099 15.598 -3.875 1.00 45.65 295 LEU B C 1
ATOM 5242 O O . LEU B 1 295 ? 3.303 14.807 -4.768 1.00 47.70 295 LEU B O 1
ATOM 5247 N N . ASN B 1 296 ? 1.895 15.908 -3.416 1.00 50.40 296 ASN B N 1
ATOM 5248 C CA . ASN B 1 296 ? 0.652 15.440 -3.994 1.00 53.87 296 ASN B CA 1
ATOM 5249 C C . ASN B 1 296 ? -0.386 16.564 -3.992 1.00 54.89 296 ASN B C 1
ATOM 5250 O O . ASN B 1 296 ? -0.376 17.427 -3.107 1.00 58.44 296 ASN B O 1
ATOM 5255 N N . LYS B 1 299 ? -1.899 15.485 -0.064 1.00 66.19 299 LYS B N 1
ATOM 5256 C CA . LYS B 1 299 ? -1.036 15.442 1.126 1.00 58.76 299 LYS B CA 1
ATOM 5257 C C . LYS B 1 299 ? 0.451 15.503 0.777 1.00 51.83 299 LYS B C 1
ATOM 5258 O O . LYS B 1 299 ? 0.901 14.892 -0.186 1.00 51.22 299 LYS B O 1
ATOM 5264 N N . ASN B 1 300 ? 1.217 16.232 1.568 1.00 48.98 300 ASN B N 1
ATOM 5265 C CA . ASN B 1 300 ? 2.661 16.297 1.387 1.00 47.15 300 ASN B CA 1
ATOM 5266 C C . ASN B 1 300 ? 3.465 15.623 2.486 1.00 43.58 300 ASN B C 1
ATOM 5267 O O . ASN B 1 300 ? 3.120 15.717 3.662 1.00 43.22 300 ASN B O 1
ATOM 5272 N N . PHE B 1 301 ? 4.596 15.030 2.107 1.00 40.01 301 PHE B N 1
ATOM 5273 C CA . PHE B 1 301 ? 5.501 14.423 3.063 1.00 34.13 301 PHE B CA 1
ATOM 5274 C C . PHE B 1 301 ? 6.913 14.941 3.032 1.00 29.65 301 PHE B C 1
ATOM 5275 O O . PHE B 1 301 ? 7.553 14.908 2.005 1.00 31.64 301 PHE B O 1
ATOM 5283 N N . ALA B 1 302 ? 7.401 15.388 4.175 1.00 26.58 302 ALA B N 1
ATOM 5284 C CA . ALA B 1 302 ? 8.837 15.508 4.381 1.00 26.31 302 ALA B CA 1
ATOM 5285 C C . ALA B 1 302 ? 9.347 14.194 5.000 1.00 25.78 302 ALA B C 1
ATOM 5286 O O . ALA B 1 302 ? 8.981 13.836 6.111 1.00 30.11 302 ALA B O 1
ATOM 5288 N N . ILE B 1 303 ? 10.176 13.486 4.266 1.00 22.63 303 ILE B N 1
ATOM 5289 C CA . ILE B 1 303 ? 10.795 12.277 4.727 1.00 20.11 303 ILE B CA 1
ATOM 5290 C C . ILE B 1 303 ? 12.145 12.626 5.329 1.00 18.79 303 ILE B C 1
ATOM 5291 O O . ILE B 1 303 ? 13.034 13.062 4.625 1.00 18.43 303 ILE B O 1
ATOM 5296 N N . VAL B 1 304 ? 12.286 12.414 6.638 1.00 17.38 304 VAL B N 1
ATOM 5297 C CA . VAL B 1 304 ? 13.485 12.759 7.379 1.00 16.47 304 VAL B CA 1
ATOM 5298 C C . VAL B 1 304 ? 14.258 11.507 7.827 1.00 15.08 304 VAL B C 1
ATOM 5299 O O . VAL B 1 304 ? 13.775 10.405 7.673 1.00 14.71 304 VAL B O 1
ATOM 5303 N N . ASP B 1 305 ? 15.447 11.680 8.392 1.00 13.63 305 ASP B N 1
ATOM 5304 C CA . ASP B 1 305 ? 16.265 10.545 8.724 1.00 13.11 305 ASP B CA 1
ATOM 5305 C C . ASP B 1 305 ? 16.095 10.080 10.183 1.00 14.13 305 ASP B C 1
ATOM 5306 O O . ASP B 1 305 ? 16.760 9.128 10.600 1.00 14.92 305 ASP B O 1
ATOM 5311 N N . ALA B 1 306 ? 15.225 10.748 10.956 1.00 13.68 306 ALA B N 1
ATOM 5312 C CA . ALA B 1 306 ? 14.804 10.246 12.270 1.00 12.46 306 ALA B CA 1
ATOM 5313 C C . ALA B 1 306 ? 13.451 9.546 12.132 1.00 11.90 306 ALA B C 1
ATOM 5314 O O . ALA B 1 306 ? 12.670 9.893 11.248 1.00 12.75 306 ALA B O 1
ATOM 5316 N N . ALA B 1 307 ? 13.167 8.607 13.027 1.00 10.65 307 ALA B N 1
ATOM 5317 C CA . ALA B 1 307 ? 11.957 7.832 12.972 1.00 10.20 307 ALA B CA 1
ATOM 5318 C C . ALA B 1 307 ? 11.453 7.437 14.357 1.00 10.12 307 ALA B C 1
ATOM 5319 O O . ALA B 1 307 ? 12.006 7.845 15.366 1.00 10.30 307 ALA B O 1
ATOM 5321 N N . MET B 1 308 ? 10.415 6.612 14.393 1.00 9.79 308 MET B N 1
ATOM 5322 C CA . MET B 1 308 ? 9.802 6.177 15.620 1.00 9.99 308 MET B CA 1
ATOM 5323 C C . MET B 1 308 ? 10.749 5.380 16.502 1.00 9.24 308 MET B C 1
ATOM 5324 O O . MET B 1 308 ? 10.559 5.340 17.718 1.00 8.83 308 MET B O 1
ATOM 5329 N N . ASN B 1 309 ? 11.765 4.759 15.929 1.00 8.66 309 ASN B N 1
ATOM 5330 C CA . ASN B 1 309 ? 12.781 4.110 16.771 1.00 8.68 309 ASN B CA 1
ATOM 5331 C C . ASN B 1 309 ? 13.691 5.104 17.480 1.00 8.22 309 ASN B C 1
ATOM 5332 O O . ASN B 1 309 ? 14.308 4.762 18.487 1.00 8.67 309 ASN B O 1
ATOM 5337 N N . ASP B 1 310 ? 13.784 6.322 16.963 1.00 7.79 310 ASP B N 1
ATOM 5338 C CA . ASP B 1 310 ? 14.543 7.381 17.645 1.00 7.33 310 ASP B CA 1
ATOM 5339 C C . ASP B 1 310 ? 13.650 8.105 18.654 1.00 6.65 310 ASP B C 1
ATOM 5340 O O . ASP B 1 310 ? 14.087 8.422 19.765 1.00 6.34 310 ASP B O 1
ATOM 5345 N N . LEU B 1 311 ? 12.383 8.329 18.256 1.00 6.03 311 LEU B N 1
ATOM 5346 C CA . LEU B 1 311 ? 11.422 9.047 19.077 1.00 5.84 311 LEU B CA 1
ATOM 5347 C C . LEU B 1 311 ? 10.071 8.477 18.882 1.00 5.87 311 LEU B C 1
ATOM 5348 O O . LEU B 1 311 ? 9.434 8.654 17.820 1.00 5.63 311 LEU B O 1
ATOM 5353 N N . ILE B 1 312 ? 9.565 7.810 19.912 1.00 5.95 312 ILE B N 1
ATOM 5354 C CA . ILE B 1 312 ? 8.308 7.066 19.747 1.00 5.80 312 ILE B CA 1
ATOM 5355 C C . ILE B 1 312 ? 7.055 7.823 20.195 1.00 5.77 312 ILE B C 1
ATOM 5356 O O . ILE B 1 312 ? 5.933 7.366 19.986 1.00 5.50 312 ILE B O 1
ATOM 5361 N N . ARG B 1 313 ? 7.241 8.972 20.815 1.00 6.19 313 ARG B N 1
ATOM 5362 C CA . ARG B 1 313 ? 6.131 9.626 21.530 1.00 6.64 313 ARG B CA 1
ATOM 5363 C C . ARG B 1 313 ? 4.977 9.956 20.586 1.00 7.16 313 ARG B C 1
ATOM 5364 O O . ARG B 1 313 ? 3.823 9.690 20.907 1.00 7.62 313 ARG B O 1
ATOM 5372 N N . PRO B 1 314 ? 5.271 10.500 19.406 1.00 7.60 314 PRO B N 1
ATOM 5373 C CA . PRO B 1 314 ? 4.180 10.766 18.495 1.00 7.77 314 PRO B CA 1
ATOM 5374 C C . PRO B 1 314 ? 3.424 9.518 18.073 1.00 7.68 314 PRO B C 1
ATOM 5375 O O . PRO B 1 314 ? 2.189 9.497 18.108 1.00 7.88 314 PRO B O 1
ATOM 5379 N N . ALA B 1 315 ? 4.127 8.475 17.698 1.00 7.57 315 ALA B N 1
ATOM 5380 C CA . ALA B 1 315 ? 3.445 7.213 17.329 1.00 7.76 315 ALA B CA 1
ATOM 5381 C C . ALA B 1 315 ? 2.726 6.541 18.476 1.00 7.93 315 ALA B C 1
ATOM 5382 O O . ALA B 1 315 ? 1.645 6.023 18.326 1.00 8.68 315 ALA B O 1
ATOM 5384 N N . LEU B 1 316 ? 3.298 6.574 19.653 1.00 8.46 316 LEU B N 1
ATOM 5385 C CA . LEU B 1 316 ? 2.733 5.800 20.742 1.00 8.86 316 LEU B CA 1
ATOM 5386 C C . LEU B 1 316 ? 1.614 6.546 21.463 1.00 9.36 316 LEU B C 1
ATOM 5387 O O . LEU B 1 316 ? 0.679 5.918 21.968 1.00 9.38 316 LEU B O 1
ATOM 5392 N N . TYR B 1 317 ? 1.728 7.873 21.544 1.00 9.79 317 TYR B N 1
ATOM 5393 C CA . TYR B 1 317 ? 0.774 8.653 22.311 1.00 10.12 317 TYR B CA 1
ATOM 5394 C C . TYR B 1 317 ? 0.041 9.713 21.488 1.00 10.72 317 TYR B C 1
ATOM 5395 O O . TYR B 1 317 ? -0.714 10.468 22.050 1.00 10.34 317 TYR B O 1
ATOM 5404 N N . SER B 1 318 ? 0.310 9.805 20.190 1.00 11.75 318 SER B N 1
ATOM 5405 C CA . SER B 1 318 ? -0.074 11.011 19.411 1.00 12.88 318 SER B CA 1
ATOM 5406 C C . SER B 1 318 ? 0.421 12.277 20.069 1.00 12.94 318 SER B C 1
ATOM 5407 O O . SER B 1 318 ? -0.278 13.277 20.091 1.00 13.62 318 SER B O 1
ATOM 5410 N N . ALA B 1 319 ? 1.617 12.239 20.624 1.00 12.41 319 ALA B N 1
ATOM 5411 C CA . ALA B 1 319 ? 2.144 13.424 21.222 1.00 12.62 319 ALA B CA 1
ATOM 5412 C C . ALA B 1 319 ? 2.422 14.423 20.151 1.00 12.94 319 ALA B C 1
ATOM 5413 O O . ALA B 1 319 ? 2.820 14.066 19.023 1.00 13.44 319 ALA B O 1
ATOM 5415 N N . TRP B 1 320 ? 2.203 15.688 20.493 1.00 13.66 320 TRP B N 1
ATOM 5416 C CA . TRP B 1 320 ? 2.509 16.808 19.607 1.00 13.75 320 TRP B CA 1
ATOM 5417 C C . TRP B 1 320 ? 3.822 17.370 20.060 1.00 13.14 320 TRP B C 1
ATOM 5418 O O . TRP B 1 320 ? 3.973 17.752 21.174 1.00 12.65 320 TRP B O 1
ATOM 5429 N N . GLN B 1 321 ? 4.799 17.327 19.189 1.00 14.94 321 GLN B N 1
ATOM 5430 C CA . GLN B 1 321 ? 6.123 17.806 19.467 1.00 16.64 321 GLN B CA 1
ATOM 5431 C C . GLN B 1 321 ? 6.429 18.880 18.402 1.00 18.13 321 GLN B C 1
ATOM 5432 O O . GLN B 1 321 ? 6.237 18.658 17.201 1.00 19.96 321 GLN B O 1
ATOM 5438 N N . ASN B 1 322 ? 6.778 20.081 18.833 1.00 18.95 322 ASN B N 1
ATOM 5439 C CA . ASN B 1 322 ? 6.988 21.166 17.909 1.00 19.46 322 ASN B CA 1
ATOM 5440 C C . ASN B 1 322 ? 8.193 20.837 17.010 1.00 19.94 322 ASN B C 1
ATOM 5441 O O . ASN B 1 322 ? 9.196 20.327 17.486 1.00 20.77 322 ASN B O 1
ATOM 5446 N N . ILE B 1 323 ? 8.073 21.146 15.723 1.00 20.68 323 ILE B N 1
ATOM 5447 C CA . ILE B 1 323 ? 9.117 20.904 14.743 1.00 21.38 323 ILE B CA 1
ATOM 5448 C C . ILE B 1 323 ? 9.439 22.228 14.037 1.00 23.52 323 ILE B C 1
ATOM 5449 O O . ILE B 1 323 ? 8.576 22.798 13.368 1.00 24.92 323 ILE B O 1
ATOM 5454 N N . ILE B 1 324 ? 10.677 22.697 14.202 1.00 24.07 324 ILE B N 1
ATOM 5455 C CA . ILE B 1 324 ? 11.107 23.999 13.747 1.00 24.86 324 ILE B CA 1
ATOM 5456 C C . ILE B 1 324 ? 12.380 23.915 12.897 1.00 29.00 324 ILE B C 1
ATOM 5457 O O . ILE B 1 324 ? 13.169 22.991 13.049 1.00 30.15 324 ILE B O 1
ATOM 5462 N N . PRO B 1 325 ? 12.600 24.915 12.014 1.00 33.04 325 PRO B N 1
ATOM 5463 C CA . PRO B 1 325 ? 13.736 24.870 11.105 1.00 31.13 325 PRO B CA 1
ATOM 5464 C C . PRO B 1 325 ? 15.003 25.276 11.819 1.00 29.10 325 PRO B C 1
ATOM 5465 O O . PRO B 1 325 ? 14.958 25.910 12.848 1.00 27.88 325 PRO B O 1
ATOM 5469 N N . LEU B 1 326 ? 16.133 24.902 11.248 1.00 32.78 326 LEU B N 1
ATOM 5470 C CA . LEU B 1 326 ? 17.419 25.226 11.822 1.00 35.65 326 LEU B CA 1
ATOM 5471 C C . LEU B 1 326 ? 17.778 26.697 11.608 1.00 38.28 326 LEU B C 1
ATOM 5472 O O . LEU B 1 326 ? 18.553 27.277 12.375 1.00 38.51 326 LEU B O 1
ATOM 5477 N N . ASN B 1 327 ? 17.192 27.302 10.570 1.00 41.82 327 ASN B N 1
ATOM 5478 C CA . ASN B 1 327 ? 17.388 28.715 10.241 1.00 43.82 327 ASN B CA 1
ATOM 5479 C C . ASN B 1 327 ? 16.085 29.411 9.812 1.00 44.70 327 ASN B C 1
ATOM 5480 O O . ASN B 1 327 ? 15.344 28.899 8.952 1.00 35.98 327 ASN B O 1
ATOM 5485 N N . THR B 1 328 ? 15.829 30.588 10.390 1.00 47.29 328 THR B N 1
ATOM 5486 C CA . THR B 1 328 ? 14.667 31.405 10.006 1.00 54.68 328 THR B CA 1
ATOM 5487 C C . THR B 1 328 ? 14.918 32.272 8.771 1.00 60.82 328 THR B C 1
ATOM 5488 O O . THR B 1 328 ? 13.971 32.609 8.056 1.00 59.30 328 THR B O 1
ATOM 5492 N N . ASP B 1 329 ? 16.179 32.613 8.514 1.00 61.99 329 ASP B N 1
ATOM 5493 C CA . ASP B 1 329 ? 16.525 33.409 7.341 1.00 66.04 329 ASP B CA 1
ATOM 5494 C C . ASP B 1 329 ? 17.598 32.723 6.500 1.00 65.19 329 ASP B C 1
ATOM 5495 O O . ASP B 1 329 ? 18.781 33.066 6.593 1.00 60.15 329 ASP B O 1
ATOM 5496 N N . TYR B 1 330 ? 17.176 31.776 5.669 1.00 62.49 330 TYR B N 1
ATOM 5497 C CA . TYR B 1 330 ? 18.104 31.077 4.791 1.00 70.32 330 TYR B CA 1
ATOM 5498 C C . TYR B 1 330 ? 18.583 32.035 3.708 1.00 74.64 330 TYR B C 1
ATOM 5499 O O . TYR B 1 330 ? 17.778 32.672 3.026 1.00 80.08 330 TYR B O 1
ATOM 5508 N N . GLN B 1 331 ? 19.896 32.125 3.538 1.00 73.07 331 GLN B N 1
ATOM 5509 C CA . GLN B 1 331 ? 20.460 33.029 2.543 1.00 69.84 331 GLN B CA 1
ATOM 5510 C C . GLN B 1 331 ? 21.329 32.228 1.591 1.00 71.72 331 GLN B C 1
ATOM 5511 O O . GLN B 1 331 ? 22.458 32.596 1.311 1.00 74.18 331 GLN B O 1
ATOM 5513 N N . ASP B 1 332 ? 20.803 31.089 1.144 1.00 71.34 332 ASP B N 1
ATOM 5514 C CA . ASP B 1 332 ? 21.452 30.258 0.126 1.00 65.79 332 ASP B CA 1
ATOM 5515 C C . ASP B 1 332 ? 20.625 30.281 -1.149 1.00 60.97 332 ASP B C 1
ATOM 5516 O O . ASP B 1 332 ? 20.934 29.579 -2.124 1.00 60.80 332 ASP B O 1
ATOM 5521 N N . GLY B 1 333 ? 19.559 31.075 -1.127 1.00 54.41 333 GLY B N 1
ATOM 5522 C CA . GLY B 1 333 ? 18.725 31.282 -2.309 1.00 53.02 333 GLY B CA 1
ATOM 5523 C C . GLY B 1 333 ? 18.057 30.057 -2.878 1.00 53.05 333 GLY B C 1
ATOM 5524 O O . GLY B 1 333 ? 17.758 30.008 -4.072 1.00 47.74 333 GLY B O 1
ATOM 5525 N N . GLN B 1 334 ? 17.771 29.079 -2.022 1.00 57.40 334 GLN B N 1
ATOM 5526 C CA . GLN B 1 334 ? 17.075 27.873 -2.458 1.00 57.38 334 GLN B CA 1
ATOM 5527 C C . GLN B 1 334 ? 15.565 28.127 -2.417 1.00 61.54 334 GLN B C 1
ATOM 5528 O O . GLN B 1 334 ? 15.094 28.923 -1.603 1.00 59.17 334 GLN B O 1
ATOM 5534 N N . ASP B 1 335 ? 14.821 27.466 -3.297 1.00 57.07 335 ASP B N 1
ATOM 5535 C CA . ASP B 1 335 ? 13.398 27.657 -3.375 1.00 63.82 335 ASP B CA 1
ATOM 5536 C C . ASP B 1 335 ? 12.661 26.855 -2.277 1.00 70.43 335 ASP B C 1
ATOM 5537 O O . ASP B 1 335 ? 12.701 25.632 -2.265 1.00 75.35 335 ASP B O 1
ATOM 5542 N N . ARG B 1 336 ? 11.980 27.565 -1.365 1.00 69.75 336 ARG B N 1
ATOM 5543 C CA . ARG B 1 336 ? 11.308 26.961 -0.211 1.00 59.74 336 ARG B CA 1
ATOM 5544 C C . ARG B 1 336 ? 9.838 27.353 -0.107 1.00 57.99 336 ARG B C 1
ATOM 5545 O O . ARG B 1 336 ? 9.446 28.143 0.767 1.00 52.97 336 ARG B O 1
ATOM 5553 N N . PRO B 1 337 ? 9.005 26.767 -0.976 1.00 59.76 337 PRO B N 1
ATOM 5554 C CA . PRO B 1 337 ? 7.576 27.054 -0.900 1.00 68.81 337 PRO B CA 1
ATOM 5555 C C . PRO B 1 337 ? 6.979 26.561 0.424 1.00 72.99 337 PRO B C 1
ATOM 5556 O O . PRO B 1 337 ? 7.180 25.407 0.785 1.00 78.16 337 PRO B O 1
ATOM 5560 N N . VAL B 1 338 ? 6.297 27.446 1.155 1.00 71.86 338 VAL B N 1
ATOM 5561 C CA . VAL B 1 338 ? 5.608 27.047 2.368 1.00 65.19 338 VAL B CA 1
ATOM 5562 C C . VAL B 1 338 ? 4.531 26.049 1.992 1.00 64.98 338 VAL B C 1
ATOM 5563 O O . VAL B 1 338 ? 3.755 26.271 1.053 1.00 61.70 338 VAL B O 1
ATOM 5565 N N . ARG B 1 339 ? 4.520 24.915 2.691 1.00 59.95 339 ARG B N 1
ATOM 5566 C CA . ARG B 1 339 ? 3.490 23.911 2.464 1.00 50.51 339 ARG B CA 1
ATOM 5567 C C . ARG B 1 339 ? 3.158 23.190 3.792 1.00 48.55 339 ARG B C 1
ATOM 5568 O O . ARG B 1 339 ? 3.780 23.429 4.836 1.00 43.74 339 ARG B O 1
ATOM 5570 N N . SER B 1 340 ? 2.098 22.396 3.750 1.00 47.71 340 SER B N 1
ATOM 5571 C CA . SER B 1 340 ? 1.637 21.609 4.880 1.00 48.28 340 SER B CA 1
ATOM 5572 C C . SER B 1 340 ? 2.163 20.171 4.733 1.00 44.19 340 SER B C 1
ATOM 5573 O O . SER B 1 340 ? 1.771 19.436 3.805 1.00 38.69 340 SER B O 1
ATOM 5576 N N . TYR B 1 341 ? 3.090 19.807 5.626 1.00 40.59 341 TYR B N 1
ATOM 5577 C CA . TYR B 1 341 ? 3.758 18.513 5.560 1.00 36.95 341 TYR B CA 1
ATOM 5578 C C . TYR B 1 341 ? 3.421 17.652 6.771 1.00 31.70 341 TYR B C 1
ATOM 5579 O O . TYR B 1 341 ? 3.326 18.140 7.890 1.00 28.44 341 TYR B O 1
ATOM 5588 N N . ASP B 1 342 ? 3.305 16.360 6.523 1.00 27.98 342 ASP B N 1
ATOM 5589 C CA . ASP B 1 342 ? 3.532 15.371 7.556 1.00 24.96 342 ASP B CA 1
ATOM 5590 C C . ASP B 1 342 ? 5.018 15.087 7.561 1.00 25.08 342 ASP B C 1
ATOM 5591 O O . ASP B 1 342 ? 5.629 14.817 6.506 1.00 27.26 342 ASP B O 1
ATOM 5596 N N . ILE B 1 343 ? 5.615 15.162 8.738 1.00 23.83 343 ILE B N 1
ATOM 5597 C CA . ILE B 1 343 ? 7.029 14.831 8.927 1.00 23.01 343 ILE B CA 1
ATOM 5598 C C . ILE B 1 343 ? 7.151 13.377 9.300 1.00 21.04 343 ILE B C 1
ATOM 5599 O O . ILE B 1 343 ? 6.710 12.967 10.365 1.00 23.19 343 ILE B O 1
ATOM 5604 N N . VAL B 1 344 ? 7.770 12.593 8.434 1.00 19.03 344 VAL B N 1
ATOM 5605 C CA . VAL B 1 344 ? 7.817 11.151 8.621 1.00 18.23 344 VAL B CA 1
ATOM 5606 C C . VAL B 1 344 ? 9.221 10.572 8.367 1.00 16.53 344 VAL B C 1
ATOM 5607 O O . VAL B 1 344 ? 10.036 11.170 7.675 1.00 17.01 344 VAL B O 1
ATOM 5611 N N . GLY B 1 345 ? 9.480 9.390 8.906 1.00 14.97 345 GLY B N 1
ATOM 5612 C CA . GLY B 1 345 ? 10.814 8.838 8.870 1.00 14.41 345 GLY B CA 1
ATOM 5613 C C . GLY B 1 345 ? 10.898 7.730 7.862 1.00 13.72 345 GLY B C 1
ATOM 5614 O O . GLY B 1 345 ? 9.918 7.422 7.217 1.00 12.55 345 GLY B O 1
ATOM 5615 N N . PRO B 1 346 ? 12.062 7.070 7.781 1.00 13.42 346 PRO B N 1
ATOM 5616 C CA . PRO B 1 346 ? 12.262 5.968 6.862 1.00 13.31 346 PRO B CA 1
ATOM 5617 C C . PRO B 1 346 ? 11.647 4.635 7.244 1.00 13.92 346 PRO B C 1
ATOM 5618 O O . PRO B 1 346 ? 11.736 3.687 6.461 1.00 14.81 346 PRO B O 1
ATOM 5622 N N . ILE B 1 347 ? 11.019 4.510 8.409 1.00 14.86 347 ILE B N 1
ATOM 5623 C CA . ILE B 1 347 ? 10.533 3.182 8.856 1.00 14.18 347 ILE B CA 1
ATOM 5624 C C . ILE B 1 347 ? 9.290 2.775 8.103 1.00 15.09 347 ILE B C 1
ATOM 5625 O O . ILE B 1 347 ? 8.492 3.606 7.735 1.00 14.81 347 ILE B O 1
ATOM 5630 N N . CYS B 1 348 ? 9.171 1.477 7.854 1.00 16.49 348 CYS B N 1
ATOM 5631 C CA . CYS B 1 348 ? 8.189 0.922 6.951 1.00 18.25 348 CYS B CA 1
ATOM 5632 C C . CYS B 1 348 ? 6.762 0.775 7.486 1.00 20.15 348 CYS B C 1
ATOM 5633 O O . CYS B 1 348 ? 6.027 -0.142 7.059 1.00 21.50 348 CYS B O 1
ATOM 5636 N N . GLU B 1 349 ? 6.333 1.692 8.344 1.00 20.94 349 GLU B N 1
ATOM 5637 C CA . GLU B 1 349 ? 4.978 1.654 8.907 1.00 21.89 349 GLU B CA 1
ATOM 5638 C C . GLU B 1 349 ? 4.339 3.010 8.760 1.00 20.61 349 GLU B C 1
ATOM 5639 O O . GLU B 1 349 ? 5.040 3.998 8.880 1.00 18.90 349 GLU B O 1
ATOM 5645 N N . THR B 1 350 ? 3.017 3.056 8.603 1.00 20.73 350 THR B N 1
ATOM 5646 C CA . THR B 1 350 ? 2.322 4.338 8.588 1.00 23.70 350 THR B CA 1
ATOM 5647 C C . THR B 1 350 ? 2.412 5.013 9.954 1.00 22.93 350 THR B C 1
ATOM 5648 O O . THR B 1 350 ? 2.396 6.229 10.037 1.00 22.05 350 THR B O 1
ATOM 5652 N N . GLY B 1 351 ? 2.519 4.207 11.015 1.00 21.13 351 GLY B N 1
ATOM 5653 C CA . GLY B 1 351 ? 2.736 4.727 12.347 1.00 19.85 351 GLY B CA 1
ATOM 5654 C C . GLY B 1 351 ? 4.052 5.478 12.519 1.00 18.48 351 GLY B C 1
ATOM 5655 O O . GLY B 1 351 ? 4.227 6.233 13.496 1.00 18.39 351 GLY B O 1
ATOM 5656 N N . ASP B 1 352 ? 4.994 5.292 11.607 1.00 15.74 352 ASP B N 1
ATOM 5657 C CA . ASP B 1 352 ? 6.262 6.001 11.761 1.00 14.69 352 ASP B CA 1
ATOM 5658 C C . ASP B 1 352 ? 6.147 7.429 11.294 1.00 13.61 352 ASP B C 1
ATOM 5659 O O . ASP B 1 352 ? 6.453 7.730 10.145 1.00 13.61 352 ASP B O 1
ATOM 5664 N N . PHE B 1 353 ? 5.776 8.307 12.209 1.00 13.17 353 PHE B N 1
ATOM 5665 C CA . PHE B 1 353 ? 5.777 9.741 11.946 1.00 13.70 353 PHE B CA 1
ATOM 5666 C C . PHE B 1 353 ? 6.305 10.506 13.154 1.00 14.97 353 PHE B C 1
ATOM 5667 O O . PHE B 1 353 ? 6.329 10.004 14.270 1.00 14.07 353 PHE B O 1
ATOM 5675 N N . LEU B 1 354 ? 6.741 11.729 12.910 1.00 17.08 354 LEU B N 1
ATOM 5676 C CA . LEU B 1 354 ? 7.195 12.605 13.969 1.00 18.65 354 LEU B CA 1
ATOM 5677 C C . LEU B 1 354 ? 6.237 13.757 14.234 1.00 21.03 354 LEU B C 1
ATOM 5678 O O . LEU B 1 354 ? 6.189 14.291 15.357 1.00 21.01 354 LEU B O 1
ATOM 5683 N N . GLY B 1 355 ? 5.482 14.139 13.215 1.00 22.43 355 GLY B N 1
ATOM 5684 C CA . GLY B 1 355 ? 4.504 15.202 13.381 1.00 24.81 355 GLY B CA 1
ATOM 5685 C C . GLY B 1 355 ? 3.608 15.273 12.166 1.00 24.36 355 GLY B C 1
ATOM 5686 O O . GLY B 1 355 ? 4.030 14.943 11.071 1.00 22.03 355 GLY B O 1
ATOM 5687 N N . LYS B 1 356 ? 2.386 15.755 12.377 1.00 25.08 356 LYS B N 1
ATOM 5688 C CA . LYS B 1 356 ? 1.411 15.903 11.291 1.00 24.21 356 LYS B CA 1
ATOM 5689 C C . LYS B 1 356 ? 1.011 17.358 11.009 1.00 24.05 356 LYS B C 1
ATOM 5690 O O . LYS B 1 356 ? 1.092 18.229 11.878 1.00 20.62 356 LYS B O 1
ATOM 5696 N N . GLU B 1 357 ? 0.670 17.606 9.754 1.00 28.60 357 GLU B N 1
ATOM 5697 C CA . GLU B 1 357 ? 0.187 18.908 9.295 1.00 32.06 357 GLU B CA 1
ATOM 5698 C C . GLU B 1 357 ? 0.970 20.071 9.812 1.00 29.75 357 GLU B C 1
ATOM 5699 O O . GLU B 1 357 ? 0.454 20.899 10.527 1.00 30.43 357 GLU B O 1
ATOM 5705 N N . ARG B 1 358 ? 2.224 20.160 9.447 1.00 32.27 358 ARG B N 1
ATOM 5706 C CA . ARG B 1 358 ? 3.023 21.317 9.827 1.00 32.00 358 ARG B CA 1
ATOM 5707 C C . ARG B 1 358 ? 3.303 22.229 8.635 1.00 33.25 358 ARG B C 1
ATOM 5708 O O . ARG B 1 358 ? 3.654 21.799 7.545 1.00 32.98 358 ARG B O 1
ATOM 5716 N N . GLN B 1 359 ? 3.122 23.510 8.884 1.00 42.41 359 GLN B N 1
ATOM 5717 C CA . GLN B 1 359 ? 3.343 24.572 7.918 1.00 43.20 359 GLN B CA 1
ATOM 5718 C C . GLN B 1 359 ? 4.808 24.883 7.892 1.00 39.84 359 GLN B C 1
ATOM 5719 O O . GLN B 1 359 ? 5.333 25.506 8.834 1.00 34.86 359 GLN B O 1
ATOM 5725 N N . LEU B 1 360 ? 5.483 24.431 6.832 1.00 37.60 360 LEU B N 1
ATOM 5726 C CA . LEU B 1 360 ? 6.948 24.556 6.770 1.00 41.23 360 LEU B CA 1
ATOM 5727 C C . LEU B 1 360 ? 7.472 24.893 5.380 1.00 36.89 360 LEU B C 1
ATOM 5728 O O . LEU B 1 360 ? 6.918 24.476 4.376 1.00 36.28 360 LEU B O 1
ATOM 5733 N N . ALA B 1 361 ? 8.563 25.635 5.381 1.00 33.58 361 ALA B N 1
ATOM 5734 C CA . ALA B 1 361 ? 9.269 26.035 4.181 1.00 35.02 361 ALA B CA 1
ATOM 5735 C C . ALA B 1 361 ? 10.553 25.230 4.121 1.00 34.39 361 ALA B C 1
ATOM 5736 O O . ALA B 1 361 ? 11.539 25.544 4.816 1.00 31.46 361 ALA B O 1
ATOM 5738 N N . LEU B 1 362 ? 10.526 24.204 3.291 1.00 32.34 362 LEU B N 1
ATOM 5739 C CA . LEU B 1 362 ? 11.563 23.189 3.287 1.00 34.21 362 LEU B CA 1
ATOM 5740 C C . LEU B 1 362 ? 12.201 22.953 1.920 1.00 36.06 362 LEU B C 1
ATOM 5741 O O . LEU B 1 362 ? 11.516 22.888 0.898 1.00 36.26 362 LEU B O 1
ATOM 5746 N N . ALA B 1 363 ? 13.516 22.790 1.907 1.00 35.87 363 ALA B N 1
ATOM 5747 C CA . ALA B 1 363 ? 14.182 22.142 0.767 1.00 34.65 363 ALA B CA 1
ATOM 5748 C C . ALA B 1 363 ? 14.835 20.851 1.254 1.00 29.00 363 ALA B C 1
ATOM 5749 O O . ALA B 1 363 ? 15.296 20.776 2.404 1.00 25.32 363 ALA B O 1
ATOM 5751 N N . GLU B 1 364 ? 14.893 19.877 0.356 1.00 24.13 364 GLU B N 1
ATOM 5752 C CA . GLU B 1 364 ? 15.612 18.650 0.588 1.00 22.52 364 GLU B CA 1
ATOM 5753 C C . GLU B 1 364 ? 17.005 19.014 1.028 1.00 21.41 364 GLU B C 1
ATOM 5754 O O . GLU B 1 364 ? 17.575 19.986 0.539 1.00 21.96 364 GLU B O 1
ATOM 5760 N N . GLY B 1 365 ? 17.500 18.311 2.057 1.00 20.20 365 GLY B N 1
ATOM 5761 C CA . GLY B 1 365 ? 18.807 18.579 2.640 1.00 18.64 365 GLY B CA 1
ATOM 5762 C C . GLY B 1 365 ? 18.772 19.427 3.857 1.00 19.36 365 GLY B C 1
ATOM 5763 O O . GLY B 1 365 ? 19.738 19.485 4.598 1.00 20.85 365 GLY B O 1
ATOM 5764 N N . ASP B 1 366 ? 17.661 20.095 4.101 1.00 22.89 366 ASP B N 1
ATOM 5765 C CA . ASP B 1 366 ? 17.528 20.932 5.315 1.00 25.64 366 ASP B CA 1
ATOM 5766 C C . ASP B 1 366 ? 17.505 20.101 6.611 1.00 24.04 366 ASP B C 1
ATOM 5767 O O . ASP B 1 366 ? 17.003 18.978 6.629 1.00 22.36 366 ASP B O 1
ATOM 5772 N N . TYR B 1 367 ? 17.952 20.721 7.691 1.00 24.60 367 TYR B N 1
ATOM 5773 C CA . TYR B 1 367 ? 17.858 20.163 9.013 1.00 26.53 367 TYR B CA 1
ATOM 5774 C C . TYR B 1 367 ? 16.633 20.695 9.775 1.00 26.98 367 TYR B C 1
ATOM 5775 O O . TYR B 1 367 ? 16.361 21.887 9.769 1.00 30.30 367 TYR B O 1
ATOM 5784 N N . LEU B 1 368 ? 15.899 19.804 10.439 1.00 25.19 368 LEU B N 1
ATOM 5785 C CA . LEU B 1 368 ? 14.799 20.181 11.328 1.00 22.40 368 LEU B CA 1
ATOM 5786 C C . LEU B 1 368 ? 15.088 19.769 12.752 1.00 21.42 368 LEU B C 1
ATOM 5787 O O . LEU B 1 368 ? 15.845 18.864 13.007 1.00 21.72 368 LEU B O 1
ATOM 5792 N N . VAL B 1 369 ? 14.486 20.485 13.676 1.00 23.68 369 VAL B N 1
ATOM 5793 C CA . VAL B 1 369 ? 14.727 20.309 15.099 1.00 24.53 369 VAL B CA 1
ATOM 5794 C C . VAL B 1 369 ? 13.367 19.977 15.686 1.00 23.97 369 VAL B C 1
ATOM 5795 O O . VAL B 1 369 ? 12.400 20.707 15.477 1.00 22.30 369 VAL B O 1
ATOM 5799 N N . ILE B 1 370 ? 13.304 18.867 16.415 1.00 22.08 370 ILE B N 1
ATOM 5800 C CA . ILE B 1 370 ? 12.089 18.439 17.099 1.00 19.68 370 ILE B CA 1
ATOM 5801 C C . ILE B 1 370 ? 12.312 18.809 18.522 1.00 18.55 370 ILE B C 1
ATOM 5802 O O . ILE B 1 370 ? 13.279 18.345 19.146 1.00 17.01 370 ILE B O 1
ATOM 5807 N N . ARG B 1 371 ? 11.432 19.658 19.038 1.00 18.34 371 ARG B N 1
ATOM 5808 C CA . ARG B 1 371 ? 11.629 20.159 20.374 1.00 18.81 371 ARG B CA 1
ATOM 5809 C C . ARG B 1 371 ? 11.028 19.249 21.425 1.00 15.56 371 ARG B C 1
ATOM 5810 O O . ARG B 1 371 ? 10.171 18.431 21.126 1.00 16.41 371 ARG B O 1
ATOM 5818 N N . SER B 1 372 ? 11.503 19.394 22.648 1.00 13.13 372 SER B N 1
ATOM 5819 C CA . SER B 1 372 ? 10.894 18.789 23.811 1.00 11.98 372 SER B CA 1
ATOM 5820 C C . SER B 1 372 ? 11.073 17.306 23.833 1.00 11.03 372 SER B C 1
ATOM 5821 O O . SER B 1 372 ? 10.151 16.554 24.180 1.00 10.83 372 SER B O 1
ATOM 5824 N N . THR B 1 373 ? 12.261 16.870 23.474 1.00 10.04 373 THR B N 1
ATOM 5825 C CA . THR B 1 373 ? 12.529 15.462 23.330 1.00 9.69 373 THR B CA 1
ATOM 5826 C C . THR B 1 373 ? 13.573 14.993 24.336 1.00 9.52 373 THR B C 1
ATOM 5827 O O . THR B 1 373 ? 14.134 13.916 24.210 1.00 8.96 373 THR B O 1
ATOM 5831 N N . GLY B 1 374 ? 13.805 15.786 25.368 1.00 9.35 374 GLY B N 1
ATOM 5832 C CA . GLY B 1 374 ? 14.790 15.414 26.372 1.00 9.28 374 GLY B CA 1
ATOM 5833 C C . GLY B 1 374 ? 14.285 14.379 27.373 1.00 9.19 374 GLY B C 1
ATOM 5834 O O . GLY B 1 374 ? 15.086 13.798 28.114 1.00 8.99 374 GLY B O 1
ATOM 5835 N N . ALA B 1 375 ? 12.968 14.177 27.421 1.00 8.69 375 ALA B N 1
ATOM 5836 C CA . ALA B 1 375 ? 12.359 13.214 28.315 1.00 8.17 375 ALA B CA 1
ATOM 5837 C C . ALA B 1 375 ? 11.564 12.198 27.518 1.00 8.09 375 ALA B C 1
ATOM 5838 O O . ALA B 1 375 ? 10.795 12.544 26.644 1.00 7.65 375 ALA B O 1
ATOM 5840 N N . TYR B 1 376 ? 11.790 10.929 27.817 1.00 8.16 376 TYR B N 1
ATOM 5841 C CA . TYR B 1 376 ? 11.092 9.849 27.142 1.00 7.97 376 TYR B CA 1
ATOM 5842 C C . TYR B 1 376 ? 11.367 9.872 25.646 1.00 7.87 376 TYR B C 1
ATOM 5843 O O . TYR B 1 376 ? 10.498 9.517 24.829 1.00 7.90 376 TYR B O 1
ATOM 5852 N N . GLY B 1 377 ? 12.600 10.248 25.316 1.00 7.64 377 GLY B N 1
ATOM 5853 C CA . GLY B 1 377 ? 13.070 10.302 23.932 1.00 7.69 377 GLY B CA 1
ATOM 5854 C C . GLY B 1 377 ? 13.993 9.133 23.677 1.00 7.91 377 GLY B C 1
ATOM 5855 O O . GLY B 1 377 ? 13.553 8.035 23.235 1.00 8.25 377 GLY B O 1
ATOM 5856 N N . SER B 1 378 ? 15.264 9.321 23.996 1.00 7.46 378 SER B N 1
ATOM 5857 C CA . SER B 1 378 ? 16.210 8.253 23.816 1.00 7.22 378 SER B CA 1
ATOM 5858 C C . SER B 1 378 ? 15.911 7.077 24.701 1.00 6.56 378 SER B C 1
ATOM 5859 O O . SER B 1 378 ? 16.231 5.959 24.320 1.00 6.53 378 SER B O 1
ATOM 5862 N N . THR B 1 379 ? 15.301 7.287 25.857 1.00 6.08 379 THR B N 1
ATOM 5863 C CA . THR B 1 379 ? 15.013 6.163 26.741 1.00 5.78 379 THR B CA 1
ATOM 5864 C C . THR B 1 379 ? 14.038 5.170 26.155 1.00 5.65 379 THR B C 1
ATOM 5865 O O . THR B 1 379 ? 14.027 4.018 26.563 1.00 5.46 379 THR B O 1
ATOM 5869 N N . MET B 1 380 ? 13.206 5.624 25.234 1.00 5.68 380 MET B N 1
ATOM 5870 C CA . MET B 1 380 ? 12.260 4.726 24.616 1.00 5.86 380 MET B CA 1
ATOM 5871 C C . MET B 1 380 ? 12.727 4.308 23.230 1.00 6.01 380 MET B C 1
ATOM 5872 O O . MET B 1 380 ? 11.939 3.684 22.511 1.00 6.62 380 MET B O 1
ATOM 5877 N N . SER B 1 381 ? 13.959 4.616 22.849 1.00 5.88 381 SER B N 1
ATOM 5878 C CA . SER B 1 381 ? 14.416 4.318 21.512 1.00 6.13 381 SER B CA 1
ATOM 5879 C C . SER B 1 381 ? 14.792 2.891 21.337 1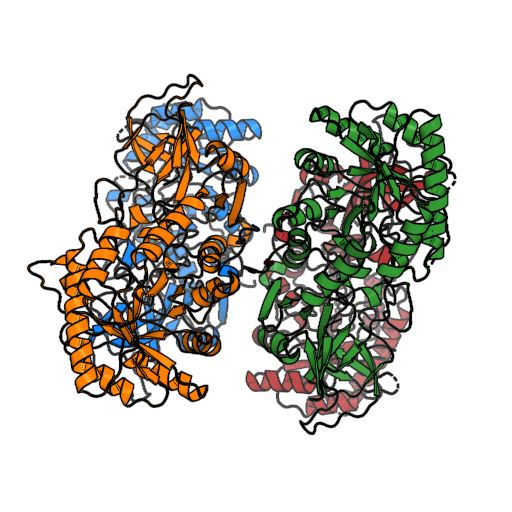.00 6.36 381 SER B C 1
ATOM 5880 O O . SER B 1 381 ? 15.116 2.180 22.296 1.00 6.53 381 SER B O 1
ATOM 5883 N N . SER B 1 382 ? 14.728 2.452 20.089 1.00 6.73 382 SER B N 1
ATOM 5884 C CA . SER B 1 382 ? 14.972 1.056 19.741 1.00 7.07 382 SER B CA 1
ATOM 5885 C C . SER B 1 382 ? 15.756 0.981 18.462 1.00 6.86 382 SER B C 1
ATOM 5886 O O . SER B 1 382 ? 16.153 2.012 17.935 1.00 6.72 382 SER B O 1
ATOM 5889 N N . ASN B 1 383 ? 15.962 -0.240 17.992 1.00 6.80 383 ASN B N 1
ATOM 5890 C CA . ASN B 1 383 ? 16.663 -0.516 16.740 1.00 6.97 383 ASN B CA 1
ATOM 5891 C C . ASN B 1 383 ? 15.755 -1.018 15.612 1.00 6.59 383 ASN B C 1
ATOM 5892 O O . ASN B 1 383 ? 16.234 -1.620 14.685 1.00 6.41 383 ASN B O 1
ATOM 5897 N N . TYR B 1 384 ? 14.454 -0.753 15.686 1.00 6.36 384 TYR B N 1
ATOM 5898 C CA . TYR B 1 384 ? 13.531 -1.277 14.695 1.00 6.37 384 TYR B CA 1
ATOM 5899 C C . TYR B 1 384 ? 13.976 -0.916 13.273 1.00 6.40 384 TYR B C 1
ATOM 5900 O O . TYR B 1 384 ? 14.532 0.155 13.051 1.00 6.46 384 TYR B O 1
ATOM 5909 N N . ASN B 1 385 ? 13.796 -1.843 12.334 1.00 6.43 385 ASN B N 1
ATOM 5910 C CA . ASN B 1 385 ? 14.352 -1.747 10.959 1.00 6.43 385 ASN B CA 1
ATOM 5911 C C . ASN B 1 385 ? 15.881 -1.759 10.968 1.00 6.55 385 ASN B C 1
ATOM 5912 O O . ASN B 1 385 ? 16.508 -1.327 10.023 1.00 6.55 385 ASN B O 1
ATOM 5917 N N . SER B 1 386 ? 16.482 -2.268 12.045 1.00 6.62 386 SER B N 1
ATOM 5918 C CA . SER B 1 386 ? 17.910 -2.374 12.157 1.00 6.68 386 SER B CA 1
ATOM 5919 C C . SER B 1 386 ? 18.568 -1.047 11.896 1.00 6.84 386 SER B C 1
ATOM 5920 O O . SER B 1 386 ? 19.545 -0.962 11.165 1.00 6.61 386 SER B O 1
ATOM 5923 N N . ARG B 1 387 ? 18.014 -0.011 12.532 1.00 7.16 387 ARG B N 1
ATOM 5924 C CA . ARG B 1 387 ? 18.573 1.328 12.526 1.00 7.42 387 ARG B CA 1
ATOM 5925 C C . ARG B 1 387 ? 19.407 1.478 13.781 1.00 8.36 387 ARG B C 1
ATOM 5926 O O . ARG B 1 387 ? 19.032 1.001 14.832 1.00 9.05 387 ARG B O 1
ATOM 5934 N N . CYS B 1 388 ? 20.544 2.123 13.666 1.00 9.71 388 CYS B N 1
ATOM 5935 C CA . CYS B 1 388 ? 21.417 2.395 14.796 1.00 11.31 388 CYS B CA 1
ATOM 5936 C C . CYS B 1 388 ? 20.868 3.528 15.647 1.00 11.45 388 CYS B C 1
ATOM 5937 O O . CYS B 1 388 ? 20.386 4.498 15.114 1.00 11.93 388 CYS B O 1
ATOM 5940 N N . ARG B 1 389 ? 20.976 3.400 16.948 1.00 12.10 389 ARG B N 1
ATOM 5941 C CA . ARG B 1 389 ? 20.548 4.448 17.812 1.00 13.98 389 ARG B CA 1
ATOM 5942 C C . ARG B 1 389 ? 21.403 5.704 17.636 1.00 12.84 389 ARG B C 1
ATOM 5943 O O . ARG B 1 389 ? 22.618 5.626 17.400 1.00 13.76 389 ARG B O 1
ATOM 5951 N N . ALA B 1 390 ? 20.725 6.824 17.786 1.00 11.08 390 ALA B N 1
ATOM 5952 C CA . ALA B 1 390 ? 21.266 8.130 17.572 1.00 10.48 390 ALA B CA 1
ATOM 5953 C C . ALA B 1 390 ? 22.357 8.482 18.542 1.00 9.94 390 ALA B C 1
ATOM 5954 O O . ALA B 1 390 ? 22.457 7.939 19.631 1.00 9.10 390 ALA B O 1
ATOM 5956 N N . ALA B 1 391 ? 23.183 9.405 18.109 1.00 10.06 391 ALA B N 1
ATOM 5957 C CA . ALA B 1 391 ? 24.194 9.983 18.969 1.00 10.79 391 ALA B CA 1
ATOM 5958 C C . ALA B 1 391 ? 23.503 10.940 19.886 1.00 11.18 391 ALA B C 1
ATOM 5959 O O . ALA B 1 391 ? 22.509 11.510 19.514 1.00 11.64 391 ALA B O 1
ATOM 5961 N N . GLU B 1 392 ? 24.035 11.104 21.079 1.00 11.93 392 GLU B N 1
ATOM 5962 C CA . GLU B 1 392 ? 23.533 12.073 22.009 1.00 12.64 392 GLU B CA 1
ATOM 5963 C C . GLU B 1 392 ? 24.687 12.966 22.410 1.00 12.94 392 GLU B C 1
ATOM 5964 O O . GLU B 1 392 ? 25.770 12.495 22.744 1.00 11.41 392 GLU B O 1
ATOM 5970 N N . ILE B 1 393 ? 24.409 14.276 22.397 1.00 14.46 393 ILE B N 1
ATOM 5971 C CA . ILE B 1 393 ? 25.398 15.316 22.583 1.00 14.92 393 ILE B CA 1
ATOM 5972 C C . ILE B 1 393 ? 24.983 16.273 23.656 1.00 15.89 393 ILE B C 1
ATOM 5973 O O . ILE B 1 393 ? 23.851 16.749 23.679 1.00 17.21 393 ILE B O 1
ATOM 5978 N N . LEU B 1 394 ? 25.914 16.591 24.531 1.00 16.93 394 LEU B N 1
ATOM 5979 C CA . LEU B 1 394 ? 25.666 17.526 25.613 1.00 17.09 394 LEU B CA 1
ATOM 5980 C C . LEU B 1 394 ? 26.461 18.800 25.381 1.00 18.68 394 LEU B C 1
ATOM 5981 O O . LEU B 1 394 ? 27.696 18.753 25.303 1.00 17.53 394 LEU B O 1
ATOM 5986 N N . VAL B 1 395 ? 25.751 19.915 25.301 1.00 20.08 395 VAL B N 1
ATOM 5987 C CA . VAL B 1 395 ? 26.365 21.198 25.099 1.00 22.70 395 VAL B CA 1
ATOM 5988 C C . VAL B 1 395 ? 26.541 21.970 26.400 1.00 27.40 395 VAL B C 1
ATOM 5989 O O . VAL B 1 395 ? 25.630 22.064 27.228 1.00 27.60 395 VAL B O 1
ATOM 5993 N N . ASP B 1 396 ? 27.759 22.492 26.577 1.00 31.00 396 ASP B N 1
ATOM 5994 C CA . ASP B 1 396 ? 28.115 23.302 27.730 1.00 30.16 396 ASP B CA 1
ATOM 5995 C C . ASP B 1 396 ? 28.778 24.594 27.249 1.00 31.95 396 ASP B C 1
ATOM 5996 O O . ASP B 1 396 ? 29.919 24.589 26.773 1.00 32.92 396 ASP B O 1
ATOM 6001 N N . GLY B 1 397 ? 28.051 25.688 27.350 1.00 32.49 397 GLY B N 1
ATOM 6002 C CA . GLY B 1 397 ? 28.546 26.962 26.885 1.00 34.55 397 GLY B CA 1
ATOM 6003 C C . GLY B 1 397 ? 28.904 26.926 25.426 1.00 35.92 397 GLY B C 1
ATOM 6004 O O . GLY B 1 397 ? 28.038 26.956 24.562 1.00 35.05 397 GLY B O 1
ATOM 6005 N N . GLU B 1 398 ? 30.198 26.826 25.156 1.00 42.80 398 GLU B N 1
ATOM 6006 C CA . GLU B 1 398 ? 30.701 26.763 23.783 1.00 46.96 398 GLU B CA 1
ATOM 6007 C C . GLU B 1 398 ? 31.356 25.423 23.465 1.00 41.04 398 GLU B C 1
ATOM 6008 O O . GLU B 1 398 ? 31.968 25.273 22.411 1.00 41.15 398 GLU B O 1
ATOM 6014 N N . LYS B 1 399 ? 31.223 24.470 24.378 1.00 36.83 399 LYS B N 1
ATOM 6015 C CA . LYS B 1 399 ? 31.756 23.126 24.209 1.00 38.04 399 LYS B CA 1
ATOM 6016 C C . LYS B 1 399 ? 30.659 22.062 24.085 1.00 31.48 399 LYS B C 1
ATOM 6017 O O . LYS B 1 399 ? 29.688 22.073 24.842 1.00 28.21 399 LYS B O 1
ATOM 6023 N N . ALA B 1 400 ? 30.829 21.185 23.096 1.00 26.19 400 ALA B N 1
ATOM 6024 C CA . ALA B 1 400 ? 29.915 20.068 22.820 1.00 23.58 400 ALA B CA 1
ATOM 6025 C C . ALA B 1 400 ? 30.604 18.763 23.122 1.00 21.15 400 ALA B C 1
ATOM 6026 O O . ALA B 1 400 ? 31.681 18.516 22.627 1.00 19.26 400 ALA B O 1
ATOM 6028 N N . PHE B 1 401 ? 30.004 17.943 23.967 1.00 21.29 401 PHE B N 1
ATOM 6029 C CA . PHE B 1 401 ? 30.558 16.641 24.245 1.00 21.11 401 PHE B CA 1
ATOM 6030 C C . PHE B 1 401 ? 29.616 15.500 23.843 1.00 20.14 401 PHE B C 1
ATOM 6031 O O . PHE B 1 401 ? 28.374 15.578 23.962 1.00 20.82 401 PHE B O 1
ATOM 6039 N N . ILE B 1 402 ? 30.186 14.489 23.199 1.00 18.20 402 ILE B N 1
ATOM 6040 C CA . ILE B 1 402 ? 29.424 13.322 22.798 1.00 15.83 402 ILE B CA 1
ATOM 6041 C C . ILE B 1 402 ? 29.251 12.505 24.031 1.00 15.40 402 ILE B C 1
ATOM 6042 O O . ILE B 1 402 ? 30.230 11.928 24.521 1.00 18.84 402 ILE B O 1
ATOM 6047 N N . VAL B 1 403 ? 28.016 12.434 24.535 1.00 12.91 403 VAL B N 1
ATOM 6048 C CA . VAL B 1 403 ? 27.721 11.686 25.755 1.00 10.94 403 VAL B CA 1
ATOM 6049 C C . VAL B 1 403 ? 27.083 10.325 25.466 1.00 9.78 403 VAL B C 1
ATOM 6050 O O . VAL B 1 403 ? 26.939 9.492 26.345 1.00 8.92 403 VAL B O 1
ATOM 6054 N N . ARG B 1 404 ? 26.680 10.103 24.233 1.00 9.29 404 ARG B N 1
ATOM 6055 C CA . ARG B 1 404 ? 26.451 8.739 23.768 1.00 9.46 404 ARG B CA 1
ATOM 6056 C C . ARG B 1 404 ? 26.753 8.597 22.289 1.00 9.44 404 ARG B C 1
ATOM 6057 O O . ARG B 1 404 ? 26.154 9.253 21.440 1.00 9.33 404 ARG B O 1
ATOM 6065 N N . GLU B 1 405 ? 27.720 7.758 21.989 1.00 9.99 405 GLU B N 1
ATOM 6066 C CA . GLU B 1 405 ? 28.129 7.546 20.619 1.00 10.11 405 GLU B CA 1
ATOM 6067 C C . GLU B 1 405 ? 27.018 6.877 19.833 1.00 9.61 405 GLU B C 1
ATOM 6068 O O . GLU B 1 405 ? 26.325 5.942 20.336 1.00 8.50 405 GLU B O 1
ATOM 6074 N N . ARG B 1 406 ? 26.863 7.333 18.588 1.00 8.99 406 ARG B N 1
ATOM 6075 C CA . ARG B 1 406 ? 26.018 6.638 17.641 1.00 8.79 406 ARG B CA 1
ATOM 6076 C C . ARG B 1 406 ? 26.395 5.127 17.658 1.00 9.27 406 ARG B C 1
ATOM 6077 O O . ARG B 1 406 ? 27.582 4.768 17.629 1.00 8.48 406 ARG B O 1
ATOM 6085 N N . GLU B 1 407 ? 25.415 4.249 17.676 1.00 10.01 407 GLU B N 1
ATOM 6086 C CA . GLU B 1 407 ? 25.733 2.822 17.510 1.00 11.56 407 GLU B CA 1
ATOM 6087 C C . GLU B 1 407 ? 26.291 2.531 16.124 1.00 12.81 407 GLU B C 1
ATOM 6088 O O . GLU B 1 407 ? 25.935 3.183 15.150 1.00 12.52 407 GLU B O 1
ATOM 6094 N N . GLU B 1 408 ? 27.196 1.567 16.042 1.00 15.30 408 GLU B N 1
ATOM 6095 C CA . GLU B 1 408 ? 27.705 1.067 14.765 1.00 17.70 408 GLU B CA 1
ATOM 6096 C C . GLU B 1 408 ? 26.857 -0.162 14.356 1.00 17.56 408 GLU B C 1
ATOM 6097 O O . GLU B 1 408 ? 26.303 -0.855 15.193 1.00 14.01 408 GLU B O 1
ATOM 6103 N N . LEU B 1 409 ? 26.802 -0.408 13.051 1.00 18.54 409 LEU B N 1
ATOM 6104 C CA . LEU B 1 409 ? 26.031 -1.497 12.513 1.00 19.29 409 LEU B CA 1
ATOM 6105 C C . LEU B 1 409 ? 26.382 -2.833 13.151 1.00 18.31 409 LEU B C 1
ATOM 6106 O O . LEU B 1 409 ? 25.491 -3.578 13.517 1.00 18.03 409 LEU B O 1
ATOM 6111 N N . LYS B 1 410 ? 27.658 -3.113 13.335 1.00 17.86 410 LYS B N 1
ATOM 6112 C CA . LYS B 1 410 ? 28.072 -4.385 13.929 1.00 18.82 410 LYS B CA 1
ATOM 6113 C C . LYS B 1 410 ? 27.620 -4.574 15.390 1.00 19.35 410 LYS B C 1
ATOM 6114 O O . LYS B 1 410 ? 27.609 -5.696 15.898 1.00 24.16 410 LYS B O 1
ATOM 6120 N N . ASP B 1 411 ? 27.177 -3.520 16.050 1.00 19.18 411 ASP B N 1
ATOM 6121 C CA . ASP B 1 411 ? 26.549 -3.669 17.359 1.00 19.20 411 ASP B CA 1
ATOM 6122 C C . ASP B 1 411 ? 25.150 -4.247 17.262 1.00 17.39 411 ASP B C 1
ATOM 6123 O O . ASP B 1 411 ? 24.616 -4.707 18.279 1.00 16.55 411 ASP B O 1
ATOM 6128 N N . LEU B 1 412 ? 24.516 -4.157 16.092 1.00 15.28 412 LEU B N 1
ATOM 6129 C CA . LEU B 1 412 ? 23.109 -4.537 15.994 1.00 15.03 412 LEU B CA 1
ATOM 6130 C C . LEU B 1 412 ? 22.885 -6.007 16.343 1.00 15.19 412 LEU B C 1
ATOM 6131 O O . LEU B 1 412 ? 21.930 -6.329 17.004 1.00 13.69 412 LEU B O 1
ATOM 6136 N N . TRP B 1 413 ? 23.793 -6.876 15.908 1.00 15.94 413 TRP B N 1
ATOM 6137 C CA . TRP B 1 413 ? 23.624 -8.303 16.083 1.00 16.64 413 TRP B CA 1
ATOM 6138 C C . TRP B 1 413 ? 24.605 -8.861 17.131 1.00 17.84 413 TRP B C 1
ATOM 6139 O O . TRP B 1 413 ? 24.859 -10.048 17.165 1.00 16.49 413 TRP B O 1
ATOM 6150 N N . ARG B 1 414 ? 25.159 -8.016 17.978 1.00 20.00 414 ARG B N 1
ATOM 6151 C CA . ARG B 1 414 ? 25.960 -8.448 19.101 1.00 21.91 414 ARG B CA 1
ATOM 6152 C C . ARG B 1 414 ? 25.259 -9.500 19.938 1.00 20.82 414 ARG B C 1
ATOM 6153 O O . ARG B 1 414 ? 24.132 -9.365 20.306 1.00 21.80 414 ARG B O 1
ATOM 6161 N N . GLY B 1 415 ? 25.935 -10.588 20.159 1.00 18.37 415 GLY B N 1
ATOM 6162 C CA . GLY B 1 415 ? 25.389 -11.725 20.889 1.00 17.67 415 GLY B CA 1
ATOM 6163 C C . GLY B 1 415 ? 24.450 -12.649 20.139 1.00 16.42 415 GLY B C 1
ATOM 6164 O O . GLY B 1 415 ? 23.848 -13.522 20.765 1.00 16.22 415 GLY B O 1
ATOM 6165 N N . GLU B 1 416 ? 24.316 -12.455 18.824 1.00 15.68 416 GLU B N 1
ATOM 6166 C CA . GLU B 1 416 ? 23.530 -13.348 17.965 1.00 16.89 416 GLU B CA 1
ATOM 6167 C C . GLU B 1 416 ? 24.353 -14.501 17.317 1.00 17.90 416 GLU B C 1
ATOM 6168 O O . GLU B 1 416 ? 25.554 -14.346 17.107 1.00 16.91 416 GLU B O 1
ATOM 6174 N N . HIS B 1 417 ? 23.691 -15.630 17.027 1.00 19.95 417 HIS B N 1
ATOM 6175 C CA . HIS B 1 417 ? 24.337 -16.886 16.590 1.00 22.68 417 HIS B CA 1
ATOM 6176 C C . HIS B 1 417 ? 23.522 -17.590 15.537 1.00 24.49 417 HIS B C 1
ATOM 6177 O O . HIS B 1 417 ? 22.313 -17.737 15.688 1.00 24.08 417 HIS B O 1
ATOM 6184 N N . ILE B 1 418 ? 24.173 -17.998 14.448 1.00 28.55 418 ILE B N 1
ATOM 6185 C CA . ILE B 1 418 ? 23.534 -18.887 13.480 1.00 32.53 418 ILE B CA 1
ATOM 6186 C C . ILE B 1 418 ? 23.566 -20.290 14.031 1.00 32.50 418 ILE B C 1
ATOM 6187 O O . ILE B 1 418 ? 24.350 -20.621 14.929 1.00 29.18 418 ILE B O 1
ATOM 6192 N N . LEU B 1 419 ? 22.693 -21.105 13.477 1.00 37.09 419 LEU B N 1
ATOM 6193 C CA . LEU B 1 419 ? 22.662 -22.525 13.788 1.00 45.34 419 LEU B CA 1
ATOM 6194 C C . LEU B 1 419 ? 23.921 -23.191 13.238 1.00 47.93 419 LEU B C 1
ATOM 6195 O O . LEU B 1 419 ? 24.338 -22.887 12.124 1.00 38.76 419 LEU B O 1
ATOM 6200 N N . PRO B 1 420 ? 24.550 -24.083 14.026 1.00 57.36 420 PRO B N 1
ATOM 6201 C CA . PRO B 1 420 ? 25.683 -24.837 13.432 1.00 61.20 420 PRO B CA 1
ATOM 6202 C C . PRO B 1 420 ? 25.240 -25.798 12.321 1.00 58.95 420 PRO B C 1
ATOM 6203 O O . PRO B 1 420 ? 24.226 -26.459 12.475 1.00 57.54 420 PRO B O 1
ATOM 6207 N N . ILE B 1 421 ? 26.000 -25.880 11.231 1.00 54.84 421 ILE B N 1
ATOM 6208 C CA . ILE B 1 421 ? 25.587 -26.677 10.071 1.00 55.42 421 ILE B CA 1
ATOM 6209 C C . ILE B 1 421 ? 25.966 -28.166 10.130 1.00 51.80 421 ILE B C 1
ATOM 6210 O O . ILE B 1 421 ? 25.215 -29.017 9.655 1.00 45.55 421 ILE B O 1
ATOM 6215 N N . ASP C 1 2 ? 53.636 3.687 47.916 1.00 46.90 2 ASP C N 1
ATOM 6216 C CA . ASP C 1 2 ? 52.196 3.505 47.513 1.00 47.47 2 ASP C CA 1
ATOM 6217 C C . ASP C 1 2 ? 51.176 3.156 48.661 1.00 42.87 2 ASP C C 1
ATOM 6218 O O . ASP C 1 2 ? 51.543 2.974 49.825 1.00 43.26 2 ASP C O 1
ATOM 6223 N N . HIS C 1 3 ? 49.891 3.078 48.303 1.00 37.24 3 HIS C N 1
ATOM 6224 C CA . HIS C 1 3 ? 48.815 2.817 49.245 1.00 33.06 3 HIS C CA 1
ATOM 6225 C C . HIS C 1 3 ? 48.303 1.364 49.155 1.00 32.76 3 HIS C C 1
ATOM 6226 O O . HIS C 1 3 ? 47.162 1.060 49.525 1.00 30.30 3 HIS C O 1
ATOM 6233 N N . PHE C 1 4 ? 49.160 0.468 48.673 1.00 32.67 4 PHE C N 1
ATOM 6234 C CA . PHE C 1 4 ? 48.933 -0.968 48.782 1.00 33.81 4 PHE C CA 1
ATOM 6235 C C . PHE C 1 4 ? 49.705 -1.431 50.005 1.00 34.55 4 PHE C C 1
ATOM 6236 O O . PHE C 1 4 ? 50.930 -1.446 50.000 1.00 35.97 4 PHE C O 1
ATOM 6244 N N . ASN C 1 5 ? 48.981 -1.762 51.060 1.00 38.52 5 ASN C N 1
ATOM 6245 C CA . ASN C 1 5 ? 49.557 -1.919 52.400 1.00 39.48 5 ASN C CA 1
ATOM 6246 C C . ASN C 1 5 ? 48.880 -3.062 53.145 1.00 37.31 5 ASN C C 1
ATOM 6247 O O . ASN C 1 5 ? 47.654 -3.126 53.216 1.00 33.43 5 ASN C O 1
ATOM 6252 N N . TYR C 1 6 ? 49.687 -3.954 53.708 1.00 40.43 6 TYR C N 1
ATOM 6253 C CA . TYR C 1 6 ? 49.177 -4.994 54.591 1.00 41.97 6 TYR C CA 1
ATOM 6254 C C . TYR C 1 6 ? 48.741 -4.337 55.920 1.00 47.98 6 TYR C C 1
ATOM 6255 O O . TYR C 1 6 ? 49.285 -3.320 56.339 1.00 41.90 6 TYR C O 1
ATOM 6264 N N . GLN C 1 7 ? 47.752 -4.913 56.583 1.00 56.49 7 GLN C N 1
ATOM 6265 C CA . GLN C 1 7 ? 47.305 -4.345 57.837 1.00 64.01 7 GLN C CA 1
ATOM 6266 C C . GLN C 1 7 ? 47.535 -5.284 59.000 1.00 66.22 7 GLN C C 1
ATOM 6267 O O . GLN C 1 7 ? 47.872 -6.451 58.808 1.00 59.84 7 GLN C O 1
ATOM 6273 N N . ASN C 1 8 ? 47.377 -4.777 60.216 1.00 72.95 8 ASN C N 1
ATOM 6274 C CA . ASN C 1 8 ? 47.595 -5.616 61.409 1.00 75.03 8 ASN C CA 1
ATOM 6275 C C . ASN C 1 8 ? 46.780 -6.878 61.298 1.00 68.31 8 ASN C C 1
ATOM 6276 O O . ASN C 1 8 ? 47.206 -7.959 61.691 1.00 69.27 8 ASN C O 1
ATOM 6281 N N . ASP C 1 9 ? 45.586 -6.690 60.762 1.00 66.43 9 ASP C N 1
ATOM 6282 C CA . ASP C 1 9 ? 44.737 -7.765 60.291 1.00 68.64 9 ASP C CA 1
ATOM 6283 C C . ASP C 1 9 ? 45.493 -8.895 59.566 1.00 64.34 9 ASP C C 1
ATOM 6284 O O . ASP C 1 9 ? 45.174 -10.064 59.755 1.00 62.79 9 ASP C O 1
ATOM 6289 N N . GLY C 1 10 ? 46.467 -8.531 58.723 1.00 62.95 10 GLY C N 1
ATOM 6290 C CA . GLY C 1 10 ? 47.177 -9.472 57.839 1.00 56.86 10 GLY C CA 1
ATOM 6291 C C . GLY C 1 10 ? 46.758 -9.326 56.371 1.00 51.67 10 GLY C C 1
ATOM 6292 O O . GLY C 1 10 ? 47.430 -9.810 55.463 1.00 53.52 10 GLY C O 1
ATOM 6293 N N . ARG C 1 11 ? 45.650 -8.633 56.142 1.00 46.24 11 ARG C N 1
ATOM 6294 C CA . ARG C 1 11 ? 45.018 -8.552 54.843 1.00 44.72 11 ARG C CA 1
ATOM 6295 C C . ARG C 1 11 ? 45.568 -7.367 54.081 1.00 42.22 11 ARG C C 1
ATOM 6296 O O . ARG C 1 11 ? 45.807 -6.321 54.675 1.00 39.55 11 ARG C O 1
ATOM 6304 N N . LEU C 1 12 ? 45.703 -7.526 52.759 1.00 38.52 12 LEU C N 1
ATOM 6305 C CA . LEU C 1 12 ? 46.203 -6.466 51.880 1.00 34.25 12 LEU C CA 1
ATOM 6306 C C . LEU C 1 12 ? 45.119 -5.455 51.518 1.00 30.23 12 LEU C C 1
ATOM 6307 O O . LEU C 1 12 ? 43.997 -5.815 51.187 1.00 28.69 12 LEU C O 1
ATOM 6312 N N . PHE C 1 13 ? 45.461 -4.185 51.624 1.00 28.66 13 PHE C N 1
ATOM 6313 C CA . PHE C 1 13 ? 44.497 -3.133 51.411 1.00 27.25 13 PHE C CA 1
ATOM 6314 C C . PHE C 1 13 ? 44.994 -2.274 50.309 1.00 25.64 13 PHE C C 1
ATOM 6315 O O . PHE C 1 13 ? 46.202 -2.122 50.128 1.00 25.89 13 PHE C O 1
ATOM 6323 N N . VAL C 1 14 ? 44.055 -1.672 49.607 1.00 22.83 14 VAL C N 1
ATOM 6324 C CA . VAL C 1 14 ? 44.370 -0.659 48.641 1.00 22.43 14 VAL C CA 1
ATOM 6325 C C . VAL C 1 14 ? 43.625 0.564 49.125 1.00 22.81 14 VAL C C 1
ATOM 6326 O O . VAL C 1 14 ? 42.403 0.572 49.151 1.00 22.73 14 VAL C O 1
ATOM 6330 N N . GLU C 1 15 ? 44.375 1.576 49.556 1.00 24.61 15 GLU C N 1
ATOM 6331 C CA . GLU C 1 15 ? 43.813 2.710 50.263 1.00 24.66 15 GLU C CA 1
ATOM 6332 C C . GLU C 1 15 ? 42.896 2.140 51.331 1.00 26.69 15 GLU C C 1
ATOM 6333 O O . GLU C 1 15 ? 43.301 1.255 52.068 1.00 30.00 15 GLU C O 1
ATOM 6339 N N . GLY C 1 16 ? 41.642 2.560 51.381 1.00 29.03 16 GLY C N 1
ATOM 6340 C CA . GLY C 1 16 ? 40.731 2.103 52.420 1.00 28.37 16 GLY C CA 1
ATOM 6341 C C . GLY C 1 16 ? 40.084 0.741 52.224 1.00 31.34 16 GLY C C 1
ATOM 6342 O O . GLY C 1 16 ? 39.330 0.295 53.087 1.00 33.97 16 GLY C O 1
ATOM 6343 N N . LEU C 1 17 ? 40.358 0.062 51.121 1.00 30.46 17 LEU C N 1
ATOM 6344 C CA . LEU C 1 17 ? 39.616 -1.145 50.816 1.00 31.11 17 LEU C CA 1
ATOM 6345 C C . LEU C 1 17 ? 40.476 -2.401 50.809 1.00 28.91 17 LEU C C 1
ATOM 6346 O O . LEU C 1 17 ? 41.612 -2.389 50.345 1.00 27.07 17 LEU C O 1
ATOM 6351 N N . PRO C 1 18 ? 39.928 -3.486 51.346 1.00 26.59 18 PRO C N 1
ATOM 6352 C CA . PRO C 1 18 ? 40.589 -4.750 51.190 1.00 28.38 18 PRO C CA 1
ATOM 6353 C C . PRO C 1 18 ? 40.546 -5.153 49.731 1.00 29.30 18 PRO C C 1
ATOM 6354 O O . PRO C 1 18 ? 39.533 -4.976 49.063 1.00 29.71 18 PRO C O 1
ATOM 6358 N N . VAL C 1 19 ? 41.656 -5.654 49.240 1.00 29.22 19 VAL C N 1
ATOM 6359 C CA . VAL C 1 19 ? 41.751 -6.018 47.863 1.00 31.16 19 VAL C CA 1
ATOM 6360 C C . VAL C 1 19 ? 40.782 -7.163 47.607 1.00 34.55 19 VAL C C 1
ATOM 6361 O O . VAL C 1 19 ? 40.144 -7.178 46.580 1.00 40.92 19 VAL C O 1
ATOM 6365 N N . GLU C 1 20 ? 40.641 -8.098 48.539 1.00 39.43 20 GLU C N 1
ATOM 6366 C CA . GLU C 1 20 ? 39.725 -9.244 48.364 1.00 41.84 20 GLU C CA 1
ATOM 6367 C C . GLU C 1 20 ? 38.320 -8.773 48.039 1.00 38.33 20 GLU C C 1
ATOM 6368 O O . GLU C 1 20 ? 37.558 -9.436 47.336 1.00 35.28 20 GLU C O 1
ATOM 6374 N N . GLN C 1 21 ? 37.966 -7.632 48.595 1.00 36.19 21 GLN C N 1
ATOM 6375 C CA . GLN C 1 21 ? 36.629 -7.120 48.449 1.00 38.62 21 GLN C CA 1
ATOM 6376 C C . GLN C 1 21 ? 36.347 -6.679 47.018 1.00 37.52 21 GLN C C 1
ATOM 6377 O O . GLN C 1 21 ? 35.255 -6.906 46.498 1.00 34.56 21 GLN C O 1
ATOM 6383 N N . VAL C 1 22 ? 37.306 -5.995 46.405 1.00 38.00 22 VAL C N 1
ATOM 6384 C CA . VAL C 1 22 ? 37.087 -5.498 45.056 1.00 39.62 22 VAL C CA 1
ATOM 6385 C C . VAL C 1 22 ? 37.059 -6.682 44.100 1.00 39.41 22 VAL C C 1
ATOM 6386 O O . VAL C 1 22 ? 36.096 -6.876 43.374 1.00 43.19 22 VAL C O 1
ATOM 6390 N N . VAL C 1 23 ? 38.042 -7.551 44.165 1.00 39.78 23 VAL C N 1
ATOM 6391 C CA . VAL C 1 23 ? 38.064 -8.648 43.214 1.00 42.09 23 VAL C CA 1
ATOM 6392 C C . VAL C 1 23 ? 36.912 -9.632 43.373 1.00 46.84 23 VAL C C 1
ATOM 6393 O O . VAL C 1 23 ? 36.643 -10.438 42.491 1.00 49.95 23 VAL C O 1
ATOM 6397 N N . LYS C 1 24 ? 36.218 -9.565 44.494 1.00 56.28 24 LYS C N 1
ATOM 6398 C CA . LYS C 1 24 ? 35.072 -10.429 44.720 1.00 59.33 24 LYS C CA 1
ATOM 6399 C C . LYS C 1 24 ? 33.882 -9.941 43.862 1.00 56.11 24 LYS C C 1
ATOM 6400 O O . LYS C 1 24 ? 33.209 -10.762 43.237 1.00 57.03 24 LYS C O 1
ATOM 6406 N N . LYS C 1 25 ? 33.700 -8.624 43.728 1.00 51.60 25 LYS C N 1
ATOM 6407 C CA . LYS C 1 25 ? 32.674 -8.088 42.823 1.00 52.34 25 LYS C CA 1
ATOM 6408 C C . LYS C 1 25 ? 33.058 -8.322 41.350 1.00 50.31 25 LYS C C 1
ATOM 6409 O O . LYS C 1 25 ? 32.274 -8.881 40.576 1.00 57.26 25 LYS C O 1
ATOM 6415 N N . THR C 1 26 ? 34.273 -7.930 40.978 1.00 45.01 26 THR C N 1
ATOM 6416 C CA . THR C 1 26 ? 34.701 -7.927 39.579 1.00 40.27 26 THR C CA 1
ATOM 6417 C C . THR C 1 26 ? 35.220 -9.270 39.048 1.00 32.66 26 THR C C 1
ATOM 6418 O O . THR C 1 26 ? 35.200 -9.513 37.859 1.00 27.01 26 THR C O 1
ATOM 6422 N N . GLY C 1 27 ? 35.717 -10.126 39.929 1.00 28.96 27 GLY C N 1
ATOM 6423 C CA . GLY C 1 27 ? 36.410 -11.343 39.503 1.00 24.93 27 GLY C CA 1
ATOM 6424 C C . GLY C 1 27 ? 37.832 -11.063 39.034 1.00 23.35 27 GLY C C 1
ATOM 6425 O O . GLY C 1 27 ? 38.259 -9.896 38.902 1.00 22.13 27 GLY C O 1
ATOM 6426 N N . THR C 1 28 ? 38.586 -12.128 38.805 1.00 20.12 28 THR C N 1
ATOM 6427 C CA . THR C 1 28 ? 39.948 -12.002 38.313 1.00 19.18 28 THR C CA 1
ATOM 6428 C C . THR C 1 28 ? 40.006 -12.533 36.910 1.00 17.50 28 THR C C 1
ATOM 6429 O O . THR C 1 28 ? 39.150 -13.316 36.534 1.00 17.64 28 THR C O 1
ATOM 6433 N N . PRO C 1 29 ? 40.991 -12.126 36.118 1.00 16.24 29 PRO C N 1
ATOM 6434 C CA . PRO C 1 29 ? 42.027 -11.166 36.516 1.00 16.16 29 PRO C CA 1
ATOM 6435 C C . PRO C 1 29 ? 41.500 -9.730 36.538 1.00 17.08 29 PRO C C 1
ATOM 6436 O O . PRO C 1 29 ? 40.536 -9.415 35.820 1.00 17.37 29 PRO C O 1
ATOM 6440 N N . ALA C 1 30 ? 42.166 -8.891 37.328 1.00 15.93 30 ALA C N 1
ATOM 6441 C CA . ALA C 1 30 ? 41.769 -7.534 37.459 1.00 16.21 30 ALA C CA 1
ATOM 6442 C C . ALA C 1 30 ? 42.943 -6.633 37.759 1.00 15.96 30 ALA C C 1
ATOM 6443 O O . ALA C 1 30 ? 43.775 -6.943 38.629 1.00 16.50 30 ALA C O 1
ATOM 6445 N N . TYR C 1 31 ? 43.017 -5.517 37.042 1.00 14.37 31 TYR C N 1
ATOM 6446 C CA . TYR C 1 31 ? 43.993 -4.503 37.374 1.00 14.22 31 TYR C CA 1
ATOM 6447 C C . TYR C 1 31 ? 43.350 -3.606 38.382 1.00 13.51 31 TYR C C 1
ATOM 6448 O O . TYR C 1 31 ? 42.192 -3.236 38.233 1.00 12.58 31 TYR C O 1
ATOM 6457 N N . ILE C 1 32 ? 44.120 -3.217 39.386 1.00 14.21 32 ILE C N 1
ATOM 6458 C CA . ILE C 1 32 ? 43.629 -2.309 40.418 1.00 14.53 32 ILE C CA 1
ATOM 6459 C C . ILE C 1 32 ? 44.575 -1.150 40.592 1.00 14.89 32 ILE C C 1
ATOM 6460 O O . ILE C 1 32 ? 45.758 -1.368 40.815 1.00 14.63 32 ILE C O 1
ATOM 6465 N N . TYR C 1 33 ? 44.027 0.067 40.545 1.00 15.60 33 TYR C N 1
ATOM 6466 C CA . TYR C 1 33 ? 44.805 1.258 40.652 1.00 17.16 33 TYR C CA 1
ATOM 6467 C C . TYR C 1 33 ? 44.447 2.108 41.875 1.00 17.95 33 TYR C C 1
ATOM 6468 O O . TYR C 1 33 ? 43.274 2.210 42.222 1.00 19.62 33 TYR C O 1
ATOM 6477 N N . SER C 1 34 ? 45.469 2.714 42.510 1.00 17.59 34 SER C N 1
ATOM 6478 C CA . SER C 1 34 ? 45.305 3.668 43.603 1.00 17.24 34 SER C CA 1
ATOM 6479 C C . SER C 1 34 ? 45.233 5.099 43.124 1.00 16.28 34 SER C C 1
ATOM 6480 O O . SER C 1 34 ? 46.208 5.611 42.590 1.00 16.02 34 SER C O 1
ATOM 6483 N N . ARG C 1 35 ? 44.114 5.752 43.337 1.00 16.74 35 ARG C N 1
ATOM 6484 C CA . ARG C 1 35 ? 44.015 7.164 42.985 1.00 19.20 35 ARG C CA 1
ATOM 6485 C C . ARG C 1 35 ? 45.032 8.042 43.716 1.00 20.53 35 ARG C C 1
ATOM 6486 O O . ARG C 1 35 ? 45.714 8.892 43.121 1.00 21.77 35 ARG C O 1
ATOM 6494 N N . ALA C 1 36 ? 45.166 7.797 45.005 1.00 21.19 36 ALA C N 1
ATOM 6495 C CA . ALA C 1 36 ? 46.100 8.553 45.846 1.00 21.19 36 ALA C CA 1
ATOM 6496 C C . ALA C 1 36 ? 47.532 8.396 45.388 1.00 20.40 36 ALA C C 1
ATOM 6497 O O . ALA C 1 36 ? 48.282 9.377 45.295 1.00 17.90 36 ALA C O 1
ATOM 6499 N N . THR C 1 37 ? 47.911 7.155 45.087 1.00 21.24 37 THR C N 1
ATOM 6500 C CA . THR C 1 37 ? 49.265 6.914 44.619 1.00 22.21 37 THR C CA 1
ATOM 6501 C C . THR C 1 37 ? 49.560 7.641 43.316 1.00 20.78 37 THR C C 1
ATOM 6502 O O . THR C 1 37 ? 50.638 8.170 43.131 1.00 19.65 37 THR C O 1
ATOM 6506 N N . ILE C 1 38 ? 48.583 7.691 42.421 1.00 20.44 38 ILE C N 1
ATOM 6507 C CA . ILE C 1 38 ? 48.800 8.356 41.136 1.00 20.45 38 ILE C CA 1
ATOM 6508 C C . ILE C 1 38 ? 49.030 9.846 41.345 1.00 21.84 38 ILE C C 1
ATOM 6509 O O . ILE C 1 38 ? 49.947 10.465 40.765 1.00 21.74 38 ILE C O 1
ATOM 6514 N N . GLU C 1 39 ? 48.174 10.421 42.172 1.00 24.56 39 GLU C N 1
ATOM 6515 C CA . GLU C 1 39 ? 48.222 11.850 42.447 1.00 27.74 39 GLU C CA 1
ATOM 6516 C C . GLU C 1 39 ? 49.511 12.224 43.174 1.00 28.64 39 GLU C C 1
ATOM 6517 O O . GLU C 1 39 ? 50.213 13.151 42.794 1.00 26.55 39 GLU C O 1
ATOM 6523 N N . ARG C 1 40 ? 49.846 11.453 44.191 1.00 31.05 40 ARG C N 1
ATOM 6524 C CA . ARG C 1 40 ? 51.060 11.711 44.927 1.00 34.83 40 ARG C CA 1
ATOM 6525 C C . ARG C 1 40 ? 52.238 11.711 43.980 1.00 36.26 40 ARG C C 1
ATOM 6526 O O . ARG C 1 40 ? 53.091 12.619 44.047 1.00 36.72 40 ARG C O 1
ATOM 6534 N N . HIS C 1 41 ? 52.294 10.703 43.103 1.00 31.08 41 HIS C N 1
ATOM 6535 C CA . HIS C 1 41 ? 53.457 10.552 42.246 1.00 26.94 41 HIS C CA 1
ATOM 6536 C C . HIS C 1 41 ? 53.555 11.668 41.224 1.00 24.77 41 HIS C C 1
ATOM 6537 O O . HIS C 1 41 ? 54.660 12.107 40.898 1.00 25.29 41 HIS C O 1
ATOM 6544 N N . TRP C 1 42 ? 52.419 12.155 40.721 1.00 21.71 42 TRP C N 1
ATOM 6545 C CA . TRP C 1 42 ? 52.452 13.259 39.768 1.00 19.42 42 TRP C CA 1
ATOM 6546 C C . TRP C 1 42 ? 52.922 14.533 40.467 1.00 21.53 42 TRP C C 1
ATOM 6547 O O . TRP C 1 42 ? 53.689 15.309 39.917 1.00 19.92 42 TRP C O 1
ATOM 6558 N N . GLN C 1 43 ? 52.404 14.756 41.673 1.00 26.66 43 GLN C N 1
ATOM 6559 C CA . GLN C 1 43 ? 52.754 15.940 42.472 1.00 29.54 43 GLN C CA 1
ATOM 6560 C C . GLN C 1 43 ? 54.204 15.970 42.888 1.00 27.00 43 GLN C C 1
ATOM 6561 O O . GLN C 1 43 ? 54.845 17.002 42.784 1.00 27.92 43 GLN C O 1
ATOM 6567 N N . ALA C 1 44 ? 54.719 14.841 43.347 1.00 25.75 44 ALA C N 1
ATOM 6568 C CA . ALA C 1 44 ? 56.138 14.737 43.667 1.00 23.73 44 ALA C CA 1
ATOM 6569 C C . ALA C 1 44 ? 56.956 15.346 42.556 1.00 24.66 44 ALA C C 1
ATOM 6570 O O . ALA C 1 44 ? 57.887 16.078 42.834 1.00 29.67 44 ALA C O 1
ATOM 6572 N N . PHE C 1 45 ? 56.600 15.074 41.302 1.00 23.98 45 PHE C N 1
ATOM 6573 C CA . PHE C 1 45 ? 57.316 15.650 40.152 1.00 23.34 45 PHE C CA 1
ATOM 6574 C C . PHE C 1 45 ? 57.031 17.132 39.981 1.00 24.35 45 PHE C C 1
ATOM 6575 O O . PHE C 1 45 ? 57.939 17.947 39.738 1.00 26.45 45 PHE C O 1
ATOM 6583 N N . ASP C 1 46 ? 55.760 17.491 40.073 1.00 23.92 46 ASP C N 1
ATOM 6584 C CA . ASP C 1 46 ? 55.363 18.871 39.836 1.00 25.72 46 ASP C CA 1
ATOM 6585 C C . ASP C 1 46 ? 55.937 19.845 40.895 1.00 26.14 46 ASP C C 1
ATOM 6586 O O . ASP C 1 46 ? 56.520 20.876 40.568 1.00 29.43 46 ASP C O 1
ATOM 6591 N N . SER C 1 47 ? 55.750 19.519 42.158 1.00 27.06 47 SER C N 1
ATOM 6592 C CA . SER C 1 47 ? 56.206 20.370 43.230 1.00 31.42 47 SER C CA 1
ATOM 6593 C C . SER C 1 47 ? 57.696 20.567 43.110 1.00 33.92 47 SER C C 1
ATOM 6594 O O . SER C 1 47 ? 58.182 21.709 43.037 1.00 34.20 47 SER C O 1
ATOM 6597 N N . ALA C 1 48 ? 58.408 19.448 43.037 1.00 35.98 48 ALA C N 1
ATOM 6598 C CA . ALA C 1 48 ? 59.860 19.469 43.024 1.00 36.12 48 ALA C CA 1
ATOM 6599 C C . ALA C 1 48 ? 60.389 20.418 41.979 1.00 34.22 48 ALA C C 1
ATOM 6600 O O . ALA C 1 48 ? 61.473 20.959 42.147 1.00 36.42 48 ALA C O 1
ATOM 6602 N N . ALA C 1 49 ? 59.650 20.618 40.897 1.00 34.10 49 ALA C N 1
ATOM 6603 C CA . ALA C 1 49 ? 60.067 21.600 39.892 1.00 37.12 49 ALA C CA 1
ATOM 6604 C C . ALA C 1 49 ? 59.814 23.050 40.334 1.00 41.16 49 ALA C C 1
ATOM 6605 O O . ALA C 1 49 ? 60.467 23.984 39.837 1.00 42.32 49 ALA C O 1
ATOM 6607 N N . GLY C 1 50 ? 58.829 23.227 41.217 1.00 44.35 50 GLY C N 1
ATOM 6608 C CA . GLY C 1 50 ? 58.638 24.471 41.965 1.00 45.40 50 GLY C CA 1
ATOM 6609 C C . GLY C 1 50 ? 58.551 25.683 41.066 1.00 45.52 50 GLY C C 1
ATOM 6610 O O . GLY C 1 50 ? 57.843 25.676 40.068 1.00 41.22 50 GLY C O 1
ATOM 6611 N N . LYS C 1 51 ? 59.338 26.698 41.393 1.00 46.75 51 LYS C N 1
ATOM 6612 C CA . LYS C 1 51 ? 59.261 27.987 40.719 1.00 45.95 51 LYS C CA 1
ATOM 6613 C C . LYS C 1 51 ? 59.813 27.974 39.320 1.00 38.92 51 LYS C C 1
ATOM 6614 O O . LYS C 1 51 ? 59.572 28.899 38.570 1.00 39.10 51 LYS C O 1
ATOM 6620 N N . HIS C 1 52 ? 60.624 26.993 38.961 1.00 36.98 52 HIS C N 1
ATOM 6621 C CA . HIS C 1 52 ? 61.180 27.012 37.599 1.00 35.62 52 HIS C CA 1
ATOM 6622 C C . HIS C 1 52 ? 60.072 26.735 36.581 1.00 33.29 52 HIS C C 1
ATOM 6623 O O . HIS C 1 52 ? 59.349 25.763 36.698 1.00 33.31 52 HIS C O 1
ATOM 6630 N N . PRO C 1 53 ? 59.968 27.569 35.561 1.00 34.27 53 PRO C N 1
ATOM 6631 C CA . PRO C 1 53 ? 58.990 27.320 34.508 1.00 35.84 53 PRO C CA 1
ATOM 6632 C C . PRO C 1 53 ? 59.065 25.886 33.934 1.00 35.44 53 PRO C C 1
ATOM 6633 O O . PRO C 1 53 ? 60.037 25.522 33.266 1.00 32.30 53 PRO C O 1
ATOM 6637 N N . HIS C 1 54 ? 57.994 25.124 34.149 1.00 34.08 54 HIS C N 1
ATOM 6638 C CA . HIS C 1 54 ? 57.929 23.757 33.721 1.00 30.42 54 HIS C CA 1
ATOM 6639 C C . HIS C 1 54 ? 56.539 23.305 33.289 1.00 29.21 54 HIS C C 1
ATOM 6640 O O . HIS C 1 54 ? 55.528 23.890 33.632 1.00 31.01 54 HIS C O 1
ATOM 6647 N N . LEU C 1 55 ? 56.520 22.222 32.538 1.00 28.35 55 LEU C N 1
ATOM 6648 C CA . LEU C 1 55 ? 55.319 21.449 32.345 1.00 23.87 55 LEU C CA 1
ATOM 6649 C C . LEU C 1 55 ? 55.593 19.963 32.520 1.00 21.88 55 LEU C C 1
ATOM 6650 O O . LEU C 1 55 ? 56.592 19.423 32.029 1.00 20.85 55 LEU C O 1
ATOM 6655 N N . ILE C 1 56 ? 54.670 19.294 33.193 1.00 20.87 56 ILE C N 1
ATOM 6656 C CA . ILE C 1 56 ? 54.694 17.846 33.274 1.00 20.49 56 ILE C CA 1
ATOM 6657 C C . ILE C 1 56 ? 53.699 17.234 32.312 1.00 19.97 56 ILE C C 1
ATOM 6658 O O . ILE C 1 56 ? 52.481 17.293 32.509 1.00 21.28 56 ILE C O 1
ATOM 6663 N N . CYS C 1 57 ? 54.278 16.643 31.273 1.00 17.52 57 CYS C N 1
ATOM 6664 C CA . CYS C 1 57 ? 53.559 15.958 30.251 1.00 15.90 57 CYS C CA 1
ATOM 6665 C C . CYS C 1 57 ? 53.553 14.465 30.498 1.00 14.40 57 CYS C C 1
ATOM 6666 O O . CYS C 1 57 ? 54.364 13.746 29.957 1.00 15.32 57 CYS C O 1
ATOM 6669 N N . TYR C 1 58 ? 52.586 13.994 31.250 1.00 13.56 58 TYR C N 1
ATOM 6670 C CA . TYR C 1 58 ? 52.430 12.545 31.484 1.00 13.28 58 TYR C CA 1
ATOM 6671 C C . TYR C 1 58 ? 52.457 11.737 30.214 1.00 13.47 58 TYR C C 1
ATOM 6672 O O . TYR C 1 58 ? 51.873 12.115 29.209 1.00 13.76 58 TYR C O 1
ATOM 6681 N N . ALA C 1 59 ? 53.176 10.632 30.260 1.00 13.94 59 ALA C N 1
ATOM 6682 C CA . ALA C 1 59 ? 53.379 9.793 29.080 1.00 14.16 59 ALA C CA 1
ATOM 6683 C C . ALA C 1 59 ? 52.254 8.768 28.968 1.00 13.56 59 ALA C C 1
ATOM 6684 O O . ALA C 1 59 ? 52.242 7.760 29.670 1.00 12.52 59 ALA C O 1
ATOM 6686 N N . VAL C 1 60 ? 51.323 9.053 28.066 1.00 13.18 60 VAL C N 1
ATOM 6687 C CA . VAL C 1 60 ? 50.053 8.364 28.018 1.00 12.80 60 VAL C CA 1
ATOM 6688 C C . VAL C 1 60 ? 50.238 6.860 27.813 1.00 13.39 60 VAL C C 1
ATOM 6689 O O . VAL C 1 60 ? 49.504 6.033 28.388 1.00 12.58 60 VAL C O 1
ATOM 6693 N N . LYS C 1 61 ? 51.228 6.528 27.014 1.00 13.45 61 LYS C N 1
ATOM 6694 C CA . LYS C 1 61 ? 51.552 5.154 26.675 1.00 14.69 61 LYS C CA 1
ATOM 6695 C C . LYS C 1 61 ? 51.718 4.196 27.864 1.00 13.97 61 LYS C C 1
ATOM 6696 O O . LYS C 1 61 ? 51.586 2.994 27.704 1.00 13.18 61 LYS C O 1
ATOM 6702 N N . ALA C 1 62 ? 52.057 4.730 29.035 1.00 13.59 62 ALA C N 1
ATOM 6703 C CA . ALA C 1 62 ? 52.283 3.906 30.207 1.00 12.84 62 ALA C CA 1
ATOM 6704 C C . ALA C 1 62 ? 50.995 3.333 30.701 1.00 12.22 62 ALA C C 1
ATOM 6705 O O . ALA C 1 62 ? 50.949 2.245 31.268 1.00 11.80 62 ALA C O 1
ATOM 6707 N N . ASN C 1 63 ? 49.958 4.134 30.572 1.00 12.21 63 ASN C N 1
ATOM 6708 C CA . ASN C 1 63 ? 48.639 3.755 31.024 1.00 11.61 63 ASN C CA 1
ATOM 6709 C C . ASN C 1 63 ? 47.728 4.842 30.499 1.00 11.91 63 ASN C C 1
ATOM 6710 O O . ASN C 1 63 ? 47.802 5.987 30.933 1.00 10.45 63 ASN C O 1
ATOM 6715 N N . SER C 1 64 ? 46.853 4.452 29.567 1.00 12.34 64 SER C N 1
ATOM 6716 C CA . SER C 1 64 ? 46.062 5.398 28.803 1.00 11.88 64 SER C CA 1
ATOM 6717 C C . SER C 1 64 ? 44.610 5.396 29.224 1.00 11.94 64 SER C C 1
ATOM 6718 O O . SER C 1 64 ? 43.774 5.988 28.565 1.00 11.90 64 SER C O 1
ATOM 6721 N N . ASN C 1 65 ? 44.296 4.727 30.328 1.00 12.25 65 ASN C N 1
ATOM 6722 C CA . ASN C 1 65 ? 42.921 4.609 30.763 1.00 11.90 65 ASN C CA 1
ATOM 6723 C C . ASN C 1 65 ? 42.329 5.977 30.998 1.00 12.35 65 ASN C C 1
ATOM 6724 O O . ASN C 1 65 ? 42.997 6.876 31.541 1.00 12.78 65 ASN C O 1
ATOM 6729 N N . LEU C 1 66 ? 41.078 6.167 30.564 1.00 12.42 66 LEU C N 1
ATOM 6730 C CA . LEU C 1 66 ? 40.446 7.501 30.621 1.00 12.49 66 LEU C CA 1
ATOM 6731 C C . LEU C 1 66 ? 40.429 8.074 32.017 1.00 12.33 66 LEU C C 1
ATOM 6732 O O . LEU C 1 66 ? 40.607 9.281 32.194 1.00 12.36 66 LEU C O 1
ATOM 6737 N N . ALA C 1 67 ? 40.140 7.240 33.006 1.00 12.00 67 ALA C N 1
ATOM 6738 C CA . ALA C 1 67 ? 40.014 7.751 34.369 1.00 12.88 67 ALA C CA 1
ATOM 6739 C C . ALA C 1 67 ? 41.358 8.206 34.860 1.00 13.32 67 ALA C C 1
ATOM 6740 O O . ALA C 1 67 ? 41.468 9.230 35.506 1.00 12.82 67 ALA C O 1
ATOM 6742 N N . VAL C 1 68 ? 42.389 7.449 34.502 1.00 13.95 68 VAL C N 1
ATOM 6743 C CA . VAL C 1 68 ? 43.747 7.803 34.866 1.00 13.87 68 VAL C CA 1
ATOM 6744 C C . VAL C 1 68 ? 44.151 9.105 34.225 1.00 14.27 68 VAL C C 1
ATOM 6745 O O . VAL C 1 68 ? 44.720 9.988 34.866 1.00 15.31 68 VAL C O 1
ATOM 6749 N N . LEU C 1 69 ? 43.851 9.254 32.946 1.00 14.59 69 LEU C N 1
ATOM 6750 C CA . LEU C 1 69 ? 44.196 10.489 32.263 1.00 14.53 69 LEU C CA 1
ATOM 6751 C C . LEU C 1 69 ? 43.467 11.661 32.918 1.00 15.26 69 LEU C C 1
ATOM 6752 O O . LEU C 1 69 ? 44.002 12.763 33.032 1.00 15.45 69 LEU C O 1
ATOM 6757 N N . ASN C 1 70 ? 42.226 11.400 33.309 1.00 15.35 70 ASN C N 1
ATOM 6758 C CA . ASN C 1 70 ? 41.373 12.402 33.865 1.00 15.34 70 ASN C CA 1
ATOM 6759 C C . ASN C 1 70 ? 41.907 12.892 35.196 1.00 15.45 70 ASN C C 1
ATOM 6760 O O . ASN C 1 70 ? 41.904 14.098 35.452 1.00 15.64 70 ASN C O 1
ATOM 6765 N N . LEU C 1 71 ? 42.449 12.006 35.998 1.00 15.51 71 LEU C N 1
ATOM 6766 C CA . LEU C 1 71 ? 43.084 12.455 37.217 1.00 16.01 71 LEU C CA 1
ATOM 6767 C C . LEU C 1 71 ? 44.184 13.464 36.919 1.00 17.36 71 LEU C C 1
ATOM 6768 O O . LEU C 1 71 ? 44.280 14.499 37.587 1.00 18.86 71 LEU C O 1
ATOM 6773 N N . MET C 1 72 ? 45.017 13.184 35.925 1.00 18.30 72 MET C N 1
ATOM 6774 C CA . MET C 1 72 ? 46.069 14.119 35.576 1.00 19.31 72 MET C CA 1
ATOM 6775 C C . MET C 1 72 ? 45.462 15.417 35.123 1.00 20.08 72 MET C C 1
ATOM 6776 O O . MET C 1 72 ? 45.966 16.508 35.460 1.00 20.62 72 MET C O 1
ATOM 6781 N N . ALA C 1 73 ? 44.431 15.316 34.283 1.00 19.87 73 ALA C N 1
ATOM 6782 C CA . ALA C 1 73 ? 43.860 16.501 33.667 1.00 20.17 73 ALA C CA 1
ATOM 6783 C C . ALA C 1 73 ? 43.327 17.468 34.731 1.00 20.86 73 ALA C C 1
ATOM 6784 O O . ALA C 1 73 ? 43.452 18.686 34.601 1.00 20.01 73 ALA 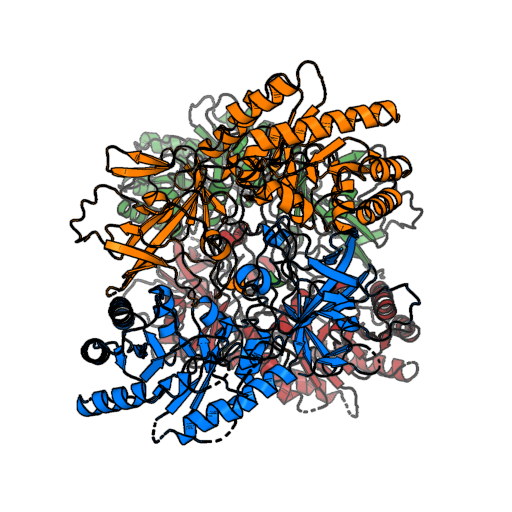C O 1
ATOM 6786 N N . ARG C 1 74 ? 42.744 16.908 35.783 1.00 22.76 74 ARG C N 1
ATOM 6787 C CA . ARG C 1 74 ? 42.235 17.708 36.891 1.00 26.34 74 ARG C CA 1
ATOM 6788 C C . ARG C 1 74 ? 43.316 18.451 37.635 1.00 26.13 74 ARG C C 1
ATOM 6789 O O . ARG C 1 74 ? 43.098 19.586 38.060 1.00 27.82 74 ARG C O 1
ATOM 6797 N N . MET C 1 75 ? 44.482 17.820 37.790 1.00 23.46 75 MET C N 1
ATOM 6798 C CA . MET C 1 75 ? 45.595 18.483 38.425 1.00 21.66 75 MET C CA 1
ATOM 6799 C C . MET C 1 75 ? 46.312 19.458 37.498 1.00 20.19 75 MET C C 1
ATOM 6800 O O . MET C 1 75 ? 47.324 20.029 37.894 1.00 20.32 75 MET C O 1
ATOM 6805 N N . GLY C 1 76 ? 45.808 19.639 36.271 1.00 18.86 76 GLY C N 1
ATOM 6806 C CA . GLY C 1 76 ? 46.372 20.611 35.306 1.00 16.99 76 GLY C CA 1
ATOM 6807 C C . GLY C 1 76 ? 47.521 20.090 34.452 1.00 15.90 76 GLY C C 1
ATOM 6808 O O . GLY C 1 76 ? 48.220 20.868 33.796 1.00 15.02 76 GLY C O 1
ATOM 6809 N N . SER C 1 77 ? 47.729 18.772 34.474 1.00 16.18 77 SER C N 1
ATOM 6810 C CA . SER C 1 77 ? 48.849 18.136 33.773 1.00 15.70 77 SER C CA 1
ATOM 6811 C C . SER C 1 77 ? 48.813 18.313 32.282 1.00 14.76 77 SER C C 1
ATOM 6812 O O . SER C 1 77 ? 47.770 18.502 31.695 1.00 14.76 77 SER C O 1
ATOM 6815 N N . GLY C 1 78 ? 49.996 18.275 31.695 1.00 14.38 78 GLY C N 1
ATOM 6816 C CA . GLY C 1 78 ? 50.153 18.130 30.274 1.00 13.60 78 GLY C CA 1
ATOM 6817 C C . GLY C 1 78 ? 50.287 16.647 29.979 1.00 12.11 78 GLY C C 1
ATOM 6818 O O . GLY C 1 78 ? 50.282 15.818 30.893 1.00 11.40 78 GLY C O 1
ATOM 6819 N N . PHE C 1 79 ? 50.413 16.325 28.701 1.00 11.23 79 PHE C N 1
ATOM 6820 C CA . PHE C 1 79 ? 50.421 14.949 28.255 1.00 10.88 79 PHE C CA 1
ATOM 6821 C C . PHE C 1 79 ? 51.359 14.807 27.083 1.00 11.18 79 PHE C C 1
ATOM 6822 O O . PHE C 1 79 ? 51.440 15.675 26.226 1.00 9.70 79 PHE C O 1
ATOM 6830 N N . ASP C 1 80 ? 52.119 13.715 27.102 1.00 12.00 80 ASP C N 1
ATOM 6831 C CA . ASP C 1 80 ? 52.954 13.332 25.995 1.00 12.81 80 ASP C CA 1
ATOM 6832 C C . ASP C 1 80 ? 52.259 12.162 25.298 1.00 13.05 80 ASP C C 1
ATOM 6833 O O . ASP C 1 80 ? 51.930 11.165 25.936 1.00 13.10 80 ASP C O 1
ATOM 6838 N N . ILE C 1 81 ? 52.019 12.309 23.994 1.00 13.01 81 ILE C N 1
ATOM 6839 C CA . ILE C 1 81 ? 51.262 11.353 23.240 1.00 12.75 81 ILE C CA 1
ATOM 6840 C C . ILE C 1 81 ? 52.098 10.869 22.071 1.00 12.77 81 ILE C C 1
ATOM 6841 O O . ILE C 1 81 ? 53.055 11.529 21.661 1.00 12.11 81 ILE C O 1
ATOM 6846 N N . VAL C 1 82 ? 51.738 9.690 21.553 1.00 12.35 82 VAL C N 1
ATOM 6847 C CA . VAL C 1 82 ? 52.431 9.111 20.413 1.00 12.40 82 VAL C CA 1
ATOM 6848 C C . VAL C 1 82 ? 51.536 8.696 19.258 1.00 11.96 82 VAL C C 1
ATOM 6849 O O . VAL C 1 82 ? 52.018 8.104 18.304 1.00 13.41 82 VAL C O 1
ATOM 6853 N N . SER C 1 83 ? 50.254 9.005 19.318 1.00 11.31 83 SER C N 1
ATOM 6854 C CA . SER C 1 83 ? 49.352 8.636 18.265 1.00 10.73 83 SER C CA 1
ATOM 6855 C C . SER C 1 83 ? 48.105 9.479 18.366 1.00 10.31 83 SER C C 1
ATOM 6856 O O . SER C 1 83 ? 47.827 10.099 19.383 1.00 9.60 83 SER C O 1
ATOM 6859 N N . VAL C 1 84 ? 47.324 9.454 17.307 1.00 10.29 84 VAL C N 1
ATOM 6860 C CA . VAL C 1 84 ? 46.029 10.115 17.308 1.00 10.55 84 VAL C CA 1
ATOM 6861 C C . VAL C 1 84 ? 45.088 9.417 18.255 1.00 10.45 84 VAL C C 1
ATOM 6862 O O . VAL C 1 84 ? 44.220 10.050 18.823 1.00 10.86 84 VAL C O 1
ATOM 6866 N N . GLY C 1 85 ? 45.249 8.114 18.422 1.00 10.54 85 GLY C N 1
ATOM 6867 C CA . GLY C 1 85 ? 44.487 7.407 19.426 1.00 10.70 85 GLY C CA 1
ATOM 6868 C C . GLY C 1 85 ? 44.713 8.012 20.797 1.00 10.62 85 GLY C C 1
ATOM 6869 O O . GLY C 1 85 ? 43.760 8.249 21.542 1.00 11.06 85 GLY C O 1
ATOM 6870 N N . GLU C 1 86 ? 45.968 8.306 21.115 1.00 10.69 86 GLU C N 1
ATOM 6871 C CA . GLU C 1 86 ? 46.273 8.941 22.395 1.00 11.02 86 GLU C CA 1
ATOM 6872 C C . GLU C 1 86 ? 45.783 10.371 22.489 1.00 10.39 86 GLU C C 1
ATOM 6873 O O . GLU C 1 86 ? 45.302 10.801 23.523 1.00 9.73 86 GLU C O 1
ATOM 6879 N N . LEU C 1 87 ? 45.876 11.105 21.392 1.00 10.97 87 LEU C N 1
ATOM 6880 C CA . LEU C 1 87 ? 45.306 12.473 21.322 1.00 11.35 87 LEU C CA 1
ATOM 6881 C C . LEU C 1 87 ? 43.839 12.477 21.677 1.00 11.68 87 LEU C C 1
ATOM 6882 O O . LEU C 1 87 ? 43.429 13.204 22.552 1.00 11.90 87 LEU C O 1
ATOM 6887 N N . MET C 1 88 ? 43.075 11.579 21.066 1.00 12.96 88 MET C N 1
ATOM 6888 C CA . MET C 1 88 ? 41.630 11.493 21.324 1.00 14.45 88 MET C CA 1
ATOM 6889 C C . MET C 1 88 ? 41.319 11.010 22.751 1.00 14.34 88 MET C C 1
ATOM 6890 O O . MET C 1 88 ? 40.348 11.434 23.355 1.00 13.36 88 MET C O 1
ATOM 6895 N N . ARG C 1 89 ? 42.136 10.107 23.284 1.00 13.85 89 ARG C N 1
ATOM 6896 C CA . ARG C 1 89 ? 41.949 9.647 24.645 1.00 13.24 89 ARG C CA 1
ATOM 6897 C C . ARG C 1 89 ? 42.082 10.833 25.550 1.00 13.35 89 ARG C C 1
ATOM 6898 O O . ARG C 1 89 ? 41.282 11.019 26.466 1.00 13.56 89 ARG C O 1
ATOM 6906 N N . VAL C 1 90 ? 43.103 11.645 25.320 1.00 13.30 90 VAL C N 1
ATOM 6907 C CA . VAL C 1 90 ? 43.364 12.788 26.225 1.00 13.24 90 VAL C CA 1
ATOM 6908 C C . VAL C 1 90 ? 42.241 13.814 26.178 1.00 13.29 90 VAL C C 1
ATOM 6909 O O . VAL C 1 90 ? 41.830 14.333 27.202 1.00 11.52 90 VAL C O 1
ATOM 6913 N N . ILE C 1 91 ? 41.750 14.099 24.976 1.00 14.34 91 ILE C N 1
ATOM 6914 C CA . ILE C 1 91 ? 40.644 15.011 24.839 1.00 15.42 91 ILE C CA 1
ATOM 6915 C C . ILE C 1 91 ? 39.406 14.431 25.505 1.00 15.97 91 ILE C C 1
ATOM 6916 O O . ILE C 1 91 ? 38.717 15.105 26.244 1.00 16.33 91 ILE C O 1
ATOM 6921 N N . GLN C 1 92 ? 39.152 13.158 25.256 1.00 17.23 92 GLN C N 1
ATOM 6922 C CA . GLN C 1 92 ? 38.032 12.469 25.859 1.00 18.34 92 GLN C CA 1
ATOM 6923 C C . GLN C 1 92 ? 38.047 12.580 27.360 1.00 19.45 92 GLN C C 1
ATOM 6924 O O . GLN C 1 92 ? 37.026 12.835 27.965 1.00 23.66 92 GLN C O 1
ATOM 6930 N N . ALA C 1 93 ? 39.207 12.389 27.971 1.00 20.01 93 ALA C N 1
ATOM 6931 C CA . ALA C 1 93 ? 39.343 12.471 29.420 1.00 19.12 93 ALA C CA 1
ATOM 6932 C C . ALA C 1 93 ? 39.355 13.916 29.958 1.00 19.34 93 ALA C C 1
ATOM 6933 O O . ALA C 1 93 ? 39.459 14.130 31.168 1.00 19.17 93 ALA C O 1
ATOM 6935 N N . GLY C 1 94 ? 39.239 14.909 29.082 1.00 19.53 94 GLY C N 1
ATOM 6936 C CA . GLY C 1 94 ? 39.185 16.311 29.513 1.00 21.44 94 GLY C CA 1
ATOM 6937 C C . GLY C 1 94 ? 40.535 16.986 29.683 1.00 22.30 94 GLY C C 1
ATOM 6938 O O . GLY C 1 94 ? 40.649 17.995 30.373 1.00 22.03 94 GLY C O 1
ATOM 6939 N N . GLY C 1 95 ? 41.546 16.447 29.016 1.00 23.17 95 GLY C N 1
ATOM 6940 C CA . GLY C 1 95 ? 42.851 17.040 29.042 1.00 24.06 95 GLY C CA 1
ATOM 6941 C C . GLY C 1 95 ? 42.936 18.247 28.124 1.00 24.86 95 GLY C C 1
ATOM 6942 O O . GLY C 1 95 ? 42.229 18.311 27.117 1.00 25.80 95 GLY C O 1
ATOM 6943 N N . ASP C 1 96 ? 43.842 19.170 28.464 1.00 24.02 96 ASP C N 1
ATOM 6944 C CA . ASP C 1 96 ? 44.080 20.381 27.698 1.00 24.84 96 ASP C CA 1
ATOM 6945 C C . ASP C 1 96 ? 45.024 20.139 26.510 1.00 24.98 96 ASP C C 1
ATOM 6946 O O . ASP C 1 96 ? 46.231 20.014 26.678 1.00 24.38 96 ASP C O 1
ATOM 6951 N N . PRO C 1 97 ? 44.489 20.161 25.290 1.00 25.70 97 PRO C N 1
ATOM 6952 C CA . PRO C 1 97 ? 45.350 19.951 24.141 1.00 26.02 97 PRO C CA 1
ATOM 6953 C C . PRO C 1 97 ? 46.476 20.952 23.938 1.00 27.17 97 PRO C C 1
ATOM 6954 O O . PRO C 1 97 ? 47.389 20.685 23.156 1.00 26.36 97 PRO C O 1
ATOM 6958 N N . LYS C 1 98 ? 46.393 22.109 24.583 1.00 28.62 98 LYS C N 1
ATOM 6959 C CA . LYS C 1 98 ? 47.488 23.070 24.520 1.00 31.17 98 LYS C CA 1
ATOM 6960 C C . LYS C 1 98 ? 48.686 22.593 25.305 1.00 26.77 98 LYS C C 1
ATOM 6961 O O . LYS C 1 98 ? 49.771 23.107 25.134 1.00 28.59 98 LYS C O 1
ATOM 6967 N N . LYS C 1 99 ? 48.469 21.642 26.194 1.00 24.21 99 LYS C N 1
ATOM 6968 C CA . LYS C 1 99 ? 49.540 21.094 27.022 1.00 21.84 99 LYS C CA 1
ATOM 6969 C C . LYS C 1 99 ? 49.979 19.714 26.564 1.00 19.23 99 LYS C C 1
ATOM 6970 O O . LYS C 1 99 ? 50.472 18.910 27.365 1.00 17.45 99 LYS C O 1
ATOM 6976 N N . ILE C 1 100 ? 49.808 19.463 25.269 1.00 16.49 100 ILE C N 1
ATOM 6977 C CA . ILE C 1 100 ? 50.122 18.181 24.723 1.00 15.13 100 ILE C CA 1
ATOM 6978 C C . ILE C 1 100 ? 51.326 18.315 23.835 1.00 14.25 100 ILE C C 1
ATOM 6979 O O . ILE C 1 100 ? 51.311 19.093 22.891 1.00 13.57 100 ILE C O 1
ATOM 6984 N N . VAL C 1 101 ? 52.326 17.485 24.076 1.00 13.88 101 VAL C N 1
ATOM 6985 C CA . VAL C 1 101 ? 53.373 17.304 23.098 1.00 13.75 101 VAL C CA 1
ATOM 6986 C C . VAL C 1 101 ? 53.277 15.912 22.496 1.00 13.17 101 VAL C C 1
ATOM 6987 O O . VAL C 1 101 ? 52.813 14.989 23.134 1.00 11.57 101 VAL C O 1
ATOM 6991 N N . PHE C 1 102 ? 53.666 15.825 21.226 1.00 13.40 102 PHE C N 1
ATOM 6992 C CA . PHE C 1 102 ? 53.467 14.635 20.413 1.00 13.99 102 PHE C CA 1
ATOM 6993 C C . PHE C 1 102 ? 54.777 14.068 19.881 1.00 14.51 102 PHE C C 1
ATOM 6994 O O . PHE C 1 102 ? 55.368 14.586 18.933 1.00 15.27 102 PHE C O 1
ATOM 7002 N N . SER C 1 103 ? 55.209 12.990 20.517 1.00 14.48 103 SER C N 1
ATOM 7003 C CA . SER C 1 103 ? 56.404 12.234 20.144 1.00 15.74 103 SER C CA 1
ATOM 7004 C C . SER C 1 103 ? 56.065 11.116 19.110 1.00 15.84 103 SER C C 1
ATOM 7005 O O . SER C 1 103 ? 54.902 10.838 18.875 1.00 14.91 103 SER C O 1
ATOM 7008 N N . GLY C 1 104 ? 57.081 10.475 18.548 1.00 15.39 104 GLY C N 1
ATOM 7009 C CA . GLY C 1 104 ? 56.879 9.319 17.698 1.00 16.84 104 GLY C CA 1
ATOM 7010 C C . GLY C 1 104 ? 57.612 9.393 16.364 1.00 18.22 104 GLY C C 1
ATOM 7011 O O . GLY C 1 104 ? 57.551 10.416 15.687 1.00 18.76 104 GLY C O 1
ATOM 7012 N N . VAL C 1 105 ? 58.284 8.308 15.969 1.00 19.62 105 VAL C N 1
ATOM 7013 C CA . VAL C 1 105 ? 59.030 8.285 14.700 1.00 19.65 105 VAL C CA 1
ATOM 7014 C C . VAL C 1 105 ? 58.185 8.082 13.489 1.00 18.42 105 VAL C C 1
ATOM 7015 O O . VAL C 1 105 ? 58.695 8.227 12.399 1.00 18.61 105 VAL C O 1
ATOM 7019 N N . GLY C 1 106 ? 56.913 7.719 13.652 1.00 18.95 106 GLY C N 1
ATOM 7020 C CA . GLY C 1 106 ? 56.097 7.294 12.506 1.00 18.11 106 GLY C CA 1
ATOM 7021 C C . GLY C 1 106 ? 54.790 8.034 12.340 1.00 18.39 106 GLY C C 1
ATOM 7022 O O . GLY C 1 106 ? 53.807 7.477 11.840 1.00 19.13 106 GLY C O 1
ATOM 7023 N N . LYS C 1 107 ? 54.776 9.302 12.712 1.00 18.65 107 LYS C N 1
ATOM 7024 C CA . LYS C 1 107 ? 53.542 10.091 12.659 1.00 19.63 107 LYS C CA 1
ATOM 7025 C C . LYS C 1 107 ? 52.994 10.157 11.234 1.00 19.56 107 LYS C C 1
ATOM 7026 O O . LYS C 1 107 ? 53.726 10.536 10.319 1.00 18.83 107 LYS C O 1
ATOM 7032 N N . THR C 1 108 ? 51.721 9.809 11.060 1.00 19.77 108 THR C N 1
ATOM 7033 C CA . THR C 1 108 ? 51.040 9.974 9.762 1.00 21.58 108 THR C CA 1
ATOM 7034 C C . THR C 1 108 ? 50.502 11.386 9.555 1.00 23.89 108 THR C C 1
ATOM 7035 O O . THR C 1 108 ? 50.281 12.156 10.502 1.00 22.88 108 THR C O 1
ATOM 7039 N N . GLU C 1 109 ? 50.234 11.703 8.297 1.00 27.12 109 GLU C N 1
ATOM 7040 C CA . GLU C 1 109 ? 49.652 13.015 7.954 1.00 29.03 109 GLU C CA 1
ATOM 7041 C C . GLU C 1 109 ? 48.345 13.215 8.706 1.00 25.04 109 GLU C C 1
ATOM 7042 O O . GLU C 1 109 ? 48.066 14.300 9.210 1.00 24.38 109 GLU C O 1
ATOM 7048 N N . ILE C 1 110 ? 47.553 12.150 8.763 1.00 23.84 110 ILE C N 1
ATOM 7049 C CA . ILE C 1 110 ? 46.259 12.196 9.430 1.00 24.32 110 ILE C CA 1
ATOM 7050 C C . ILE C 1 110 ? 46.415 12.557 10.889 1.00 21.55 110 ILE C C 1
ATOM 7051 O O . ILE C 1 110 ? 45.670 13.376 11.403 1.00 21.21 110 ILE C O 1
ATOM 7056 N N . GLU C 1 111 ? 47.414 11.974 11.529 1.00 20.53 111 GLU C N 1
ATOM 7057 C CA . GLU C 1 111 ? 47.681 12.257 12.929 1.00 20.34 111 GLU C CA 1
ATOM 7058 C C . GLU C 1 111 ? 48.193 13.665 13.087 1.00 18.76 111 GLU C C 1
ATOM 7059 O O . GLU C 1 111 ? 47.813 14.360 14.023 1.00 18.78 111 GLU C O 1
ATOM 7065 N N . ILE C 1 112 ? 49.051 14.094 12.179 1.00 17.94 112 ILE C N 1
ATOM 7066 C CA . ILE C 1 112 ? 49.604 15.442 12.283 1.00 18.78 112 ILE C CA 1
ATOM 7067 C C . ILE C 1 112 ? 48.540 16.510 12.089 1.00 16.65 112 ILE C C 1
ATOM 7068 O O . ILE C 1 112 ? 48.471 17.493 12.818 1.00 17.63 112 ILE C O 1
ATOM 7073 N N . SER C 1 113 ? 47.692 16.292 11.105 1.00 15.81 113 SER C N 1
ATOM 7074 C CA . SER C 1 113 ? 46.509 17.120 10.901 1.00 15.50 113 SER C CA 1
ATOM 7075 C C . SER C 1 113 ? 45.601 17.204 12.118 1.00 14.58 113 SER C C 1
ATOM 7076 O O . SER C 1 113 ? 45.195 18.272 12.542 1.00 14.63 113 SER C O 1
ATOM 7079 N N . ALA C 1 114 ? 45.301 16.073 12.713 1.00 14.37 114 ALA C N 1
ATOM 7080 C CA . ALA C 1 114 ? 44.399 16.100 13.839 1.00 14.03 114 ALA C CA 1
ATOM 7081 C C . ALA C 1 114 ? 45.005 16.888 14.983 1.00 14.69 114 ALA C C 1
ATOM 7082 O O . ALA C 1 114 ? 44.317 17.587 15.709 1.00 14.76 114 ALA C O 1
ATOM 7084 N N . ALA C 1 115 ? 46.307 16.727 15.165 1.00 15.21 115 ALA C N 1
ATOM 7085 C CA . ALA C 1 115 ? 46.987 17.349 16.267 1.00 15.90 115 ALA C CA 1
ATOM 7086 C C . ALA C 1 115 ? 47.084 18.848 16.040 1.00 16.05 115 ALA C C 1
ATOM 7087 O O . ALA C 1 115 ? 46.986 19.661 16.985 1.00 15.19 115 ALA C O 1
ATOM 7089 N N . LEU C 1 116 ? 47.362 19.212 14.798 1.00 17.71 116 LEU C N 1
ATOM 7090 C CA . LEU C 1 116 ? 47.394 20.625 14.426 1.00 20.20 116 LEU C CA 1
ATOM 7091 C C . LEU C 1 116 ? 46.018 21.252 14.670 1.00 22.02 116 LEU C C 1
ATOM 7092 O O . LEU C 1 116 ? 45.908 22.274 15.343 1.00 22.52 116 LEU C O 1
ATOM 7097 N N . GLN C 1 117 ? 44.970 20.579 14.220 1.00 22.34 117 GLN C N 1
ATOM 7098 C CA . GLN C 1 117 ? 43.632 21.108 14.418 1.00 24.50 117 GLN C CA 1
ATOM 7099 C C . GLN C 1 117 ? 43.245 21.171 15.878 1.00 25.41 117 GLN C C 1
ATOM 7100 O O . GLN C 1 117 ? 42.351 21.911 16.249 1.00 24.76 117 GLN C O 1
ATOM 7106 N N . ALA C 1 118 ? 43.867 20.344 16.701 1.00 26.55 118 ALA C N 1
ATOM 7107 C CA . ALA C 1 118 ? 43.594 20.401 18.126 1.00 27.44 118 ALA C CA 1
ATOM 7108 C C . ALA C 1 118 ? 44.526 21.405 18.806 1.00 26.73 118 ALA C C 1
ATOM 7109 O O . ALA C 1 118 ? 44.377 21.667 19.993 1.00 25.92 118 ALA C O 1
ATOM 7111 N N . ASN C 1 119 ? 45.470 21.950 18.043 1.00 26.53 119 ASN C N 1
ATOM 7112 C CA . ASN C 1 119 ? 46.274 23.056 18.487 1.00 28.60 119 ASN C CA 1
ATOM 7113 C C . ASN C 1 119 ? 47.203 22.688 19.651 1.00 27.69 119 ASN C C 1
ATOM 7114 O O . ASN C 1 119 ? 47.233 23.357 20.694 1.00 28.35 119 ASN C O 1
ATOM 7119 N N . ILE C 1 120 ? 47.943 21.598 19.466 1.00 26.14 120 ILE C N 1
ATOM 7120 C CA . ILE C 1 120 ? 48.827 21.105 20.507 1.00 24.96 120 ILE C CA 1
ATOM 7121 C C . ILE C 1 120 ? 50.069 21.965 20.645 1.00 24.00 120 ILE C C 1
ATOM 7122 O O . ILE C 1 120 ? 50.416 22.697 19.738 1.00 23.51 120 ILE C O 1
ATOM 7127 N N . MET C 1 121 ? 50.720 21.852 21.796 1.00 23.59 121 MET C N 1
ATOM 7128 C CA . MET C 1 121 ? 51.912 22.619 22.122 1.00 23.10 121 MET C CA 1
ATOM 7129 C C . MET C 1 121 ? 53.093 22.409 21.198 1.00 22.42 121 MET C C 1
ATOM 7130 O O . MET C 1 121 ? 53.735 23.380 20.789 1.00 21.62 121 MET C O 1
ATOM 7135 N N . CYS C 1 122 ? 53.407 21.166 20.860 1.00 22.72 122 CYS C N 1
ATOM 7136 C CA . CYS C 1 122 ? 54.690 20.892 20.173 1.00 23.42 122 CYS C CA 1
ATOM 7137 C C . CYS C 1 122 ? 54.770 19.486 19.573 1.00 22.75 122 CYS C C 1
ATOM 7138 O O . CYS C 1 122 ? 54.223 18.548 20.128 1.00 23.36 122 CYS C O 1
ATOM 7141 N N . PHE C 1 123 ? 55.434 19.369 18.434 1.00 22.95 123 PHE C N 1
ATOM 7142 C CA . PHE C 1 123 ? 55.726 18.104 17.822 1.00 25.33 123 PHE C CA 1
ATOM 7143 C C . PHE C 1 123 ? 57.187 17.819 18.082 1.00 27.90 123 PHE C C 1
ATOM 7144 O O . PHE C 1 123 ? 58.048 18.564 17.637 1.00 32.73 123 PHE C O 1
ATOM 7152 N N . ASN C 1 124 ? 57.482 16.730 18.771 1.00 26.48 124 ASN C N 1
ATOM 7153 C CA . ASN C 1 124 ? 58.851 16.315 18.941 1.00 25.78 124 ASN C CA 1
ATOM 7154 C C . ASN C 1 124 ? 59.270 15.500 17.704 1.00 25.68 124 ASN C C 1
ATOM 7155 O O . ASN C 1 124 ? 58.946 14.298 17.627 1.00 26.22 124 ASN C O 1
ATOM 7160 N N . VAL C 1 125 ? 60.023 16.123 16.782 1.00 24.62 125 VAL C N 1
ATOM 7161 C CA . VAL C 1 125 ? 60.379 15.508 15.494 1.00 25.92 125 VAL C CA 1
ATOM 7162 C C . VAL C 1 125 ? 61.617 14.585 15.530 1.00 26.84 125 VAL C C 1
ATOM 7163 O O . VAL C 1 125 ? 62.609 14.881 16.203 1.00 29.92 125 VAL C O 1
ATOM 7167 N N . GLU C 1 126 ? 61.526 13.484 14.799 1.00 25.50 126 GLU C N 1
ATOM 7168 C CA . GLU C 1 126 ? 62.487 12.412 14.870 1.00 27.21 126 GLU C CA 1
ATOM 7169 C C . GLU C 1 126 ? 63.170 12.121 13.543 1.00 27.06 126 GLU C C 1
ATOM 7170 O O . GLU C 1 126 ? 64.096 11.305 13.492 1.00 26.72 126 GLU C O 1
ATOM 7176 N N . SER C 1 127 ? 62.735 12.761 12.462 1.00 26.75 127 SER C N 1
ATOM 7177 C CA . SER C 1 127 ? 63.440 12.592 11.192 1.00 27.12 127 SER C CA 1
ATOM 7178 C C . SER C 1 127 ? 63.293 13.815 10.343 1.00 27.93 127 SER C C 1
ATOM 7179 O O . SER C 1 127 ? 62.463 14.667 10.618 1.00 27.34 127 SER C O 1
ATOM 7182 N N . ILE C 1 128 ? 64.142 13.883 9.325 1.00 30.09 128 ILE C N 1
ATOM 7183 C CA . ILE C 1 128 ? 64.132 14.968 8.386 1.00 30.37 128 ILE C CA 1
ATOM 7184 C C . ILE C 1 128 ? 62.896 14.832 7.535 1.00 30.97 128 ILE C C 1
ATOM 7185 O O . ILE C 1 128 ? 62.115 15.763 7.406 1.00 33.71 128 ILE C O 1
ATOM 7190 N N . SER C 1 129 ? 62.706 13.652 6.965 1.00 31.78 129 SER C N 1
ATOM 7191 C CA . SER C 1 129 ? 61.483 13.369 6.232 1.00 32.13 129 SER C CA 1
ATOM 7192 C C . SER C 1 129 ? 60.248 13.891 6.962 1.00 34.23 129 SER C C 1
ATOM 7193 O O . SER C 1 129 ? 59.301 14.330 6.325 1.00 35.63 129 SER C O 1
ATOM 7196 N N . GLU C 1 130 ? 60.247 13.790 8.292 1.00 32.92 130 GLU C N 1
ATOM 7197 C CA . GLU C 1 130 ? 59.063 14.111 9.088 1.00 32.23 130 GLU C CA 1
ATOM 7198 C C . GLU C 1 130 ? 58.823 15.604 9.087 1.00 30.95 130 GLU C C 1
ATOM 7199 O O . GLU C 1 130 ? 57.677 16.043 9.046 1.00 29.06 130 GLU C O 1
ATOM 7205 N N . LEU C 1 131 ? 59.909 16.372 9.164 1.00 31.08 131 LEU C N 1
ATOM 7206 C CA . LEU C 1 131 ? 59.839 17.829 9.031 1.00 30.30 131 LEU C CA 1
ATOM 7207 C C . LEU C 1 131 ? 59.094 18.212 7.778 1.00 28.54 131 LEU C C 1
ATOM 7208 O O . LEU C 1 131 ? 58.205 19.023 7.829 1.00 24.68 131 LEU C O 1
ATOM 7213 N N . TYR C 1 132 ? 59.453 17.613 6.654 1.00 28.94 132 TYR C N 1
ATOM 7214 C CA . TYR C 1 132 ? 58.807 17.963 5.397 1.00 31.27 132 TYR C CA 1
ATOM 7215 C C . TYR C 1 132 ? 57.338 17.612 5.450 1.00 30.56 132 TYR C C 1
ATOM 7216 O O . TYR C 1 132 ? 56.495 18.342 4.932 1.00 30.79 132 TYR C O 1
ATOM 7225 N N . ARG C 1 133 ? 57.025 16.482 6.074 1.00 30.27 133 ARG C N 1
ATOM 7226 C CA . ARG C 1 133 ? 55.645 16.044 6.144 1.00 27.71 133 ARG C CA 1
ATOM 7227 C C . ARG C 1 133 ? 54.822 17.009 6.974 1.00 26.39 133 ARG C C 1
ATOM 7228 O O . ARG C 1 133 ? 53.715 17.378 6.607 1.00 27.77 133 ARG C O 1
ATOM 7236 N N . ILE C 1 134 ? 55.363 17.410 8.098 1.00 26.17 134 ILE C N 1
ATOM 7237 C CA . ILE C 1 134 ? 54.629 18.281 8.984 1.00 28.59 134 ILE C CA 1
ATOM 7238 C C . ILE C 1 134 ? 54.386 19.571 8.258 1.00 30.01 134 ILE C C 1
ATOM 7239 O O . ILE C 1 134 ? 53.259 20.051 8.184 1.00 32.44 134 ILE C O 1
ATOM 7244 N N . ASN C 1 135 ? 55.464 20.138 7.725 1.00 33.20 135 ASN C N 1
ATOM 7245 C CA . ASN C 1 135 ? 55.412 21.428 7.038 1.00 30.05 135 ASN C CA 1
ATOM 7246 C C . ASN C 1 135 ? 54.428 21.398 5.916 1.00 30.71 135 ASN C C 1
ATOM 7247 O O . ASN C 1 135 ? 53.639 22.321 5.734 1.00 32.40 135 ASN C O 1
ATOM 7252 N N . SER C 1 136 ? 54.422 20.278 5.217 1.00 29.31 136 SER C N 1
ATOM 7253 C CA . SER C 1 136 ? 53.496 20.063 4.142 1.00 28.64 136 SER C CA 1
ATOM 7254 C C . SER C 1 136 ? 52.024 20.063 4.608 1.00 30.53 136 SER C C 1
ATOM 7255 O O . SER C 1 136 ? 51.155 20.630 3.945 1.00 30.21 136 SER C O 1
ATOM 7258 N N . VAL C 1 137 ? 51.734 19.407 5.729 1.00 31.25 137 VAL C N 1
ATOM 7259 C CA . VAL C 1 137 ? 50.359 19.366 6.262 1.00 30.64 137 VAL C CA 1
ATOM 7260 C C . VAL C 1 137 ? 49.952 20.707 6.900 1.00 29.82 137 VAL C C 1
ATOM 7261 O O . VAL C 1 137 ? 48.811 21.143 6.762 1.00 27.10 137 VAL C O 1
ATOM 7265 N N . ALA C 1 138 ? 50.888 21.335 7.614 1.00 28.16 138 ALA C N 1
ATOM 7266 C CA . ALA C 1 138 ? 50.673 22.656 8.173 1.00 30.38 138 ALA C CA 1
ATOM 7267 C C . ALA C 1 138 ? 50.321 23.665 7.085 1.00 30.26 138 ALA C C 1
ATOM 7268 O O . ALA C 1 138 ? 49.462 24.528 7.247 1.00 30.65 138 ALA C O 1
ATOM 7270 N N . LYS C 1 139 ? 51.034 23.553 5.985 1.00 32.50 139 LYS C N 1
ATOM 7271 C CA . LYS C 1 139 ? 50.840 24.393 4.842 1.00 35.07 139 LYS C CA 1
ATOM 7272 C C . LYS C 1 139 ? 49.409 24.197 4.398 1.00 38.67 139 LYS C C 1
ATOM 7273 O O . LYS C 1 139 ? 48.650 25.154 4.303 1.00 44.69 139 LYS C O 1
ATOM 7279 N N . ALA C 1 140 ? 49.020 22.957 4.158 1.00 39.16 140 ALA C N 1
ATOM 7280 C CA . ALA C 1 140 ? 47.671 22.680 3.679 1.00 37.65 140 ALA C CA 1
ATOM 7281 C C . ALA C 1 140 ? 46.561 23.194 4.600 1.00 37.80 140 ALA C C 1
ATOM 7282 O O . ALA C 1 140 ? 45.466 23.471 4.114 1.00 42.54 140 ALA C O 1
ATOM 7284 N N . LEU C 1 141 ? 46.838 23.330 5.898 1.00 34.13 141 LEU C N 1
ATOM 7285 C CA . LEU C 1 141 ? 45.854 23.859 6.840 1.00 31.77 141 LEU C CA 1
ATOM 7286 C C . LEU C 1 141 ? 46.066 25.316 7.112 1.00 33.63 141 LEU C C 1
ATOM 7287 O O . LEU C 1 141 ? 45.353 25.922 7.903 1.00 30.54 141 LEU C O 1
ATOM 7292 N N . ASN C 1 142 ? 47.075 25.893 6.472 1.00 35.70 142 ASN C N 1
ATOM 7293 C CA . ASN C 1 142 ? 47.478 27.247 6.767 1.00 34.69 142 ASN C CA 1
ATOM 7294 C C . ASN C 1 142 ? 47.677 27.594 8.243 1.00 30.85 142 ASN C C 1
ATOM 7295 O O . ASN C 1 142 ? 47.225 28.635 8.693 1.00 31.73 142 ASN C O 1
ATOM 7300 N N . VAL C 1 143 ? 48.407 26.759 8.961 1.00 29.62 143 VAL C N 1
ATOM 7301 C CA . VAL C 1 143 ? 48.861 27.085 10.316 1.00 30.31 143 VAL C CA 1
ATOM 7302 C C . VAL C 1 143 ? 50.365 26.953 10.391 1.00 29.44 143 VAL C C 1
ATOM 7303 O O . VAL C 1 143 ? 51.011 26.514 9.436 1.00 29.42 143 VAL C O 1
ATOM 7307 N N . LYS C 1 144 ? 50.919 27.299 11.542 1.00 30.72 144 LYS C N 1
ATOM 7308 C CA . LYS C 1 144 ? 52.332 27.101 11.794 1.00 34.68 144 LYS C CA 1
ATOM 7309 C C . LYS C 1 144 ? 52.530 26.045 12.869 1.00 32.94 144 LYS C C 1
ATOM 7310 O O . LYS C 1 144 ? 52.109 26.212 14.021 1.00 38.21 144 LYS C O 1
ATOM 7316 N N . ALA C 1 145 ? 53.201 24.965 12.499 1.00 30.88 145 ALA C N 1
ATOM 7317 C CA . ALA C 1 145 ? 53.393 23.800 13.382 1.00 28.56 145 ALA C CA 1
ATOM 7318 C C . ALA C 1 145 ? 54.537 24.031 14.360 1.00 27.06 145 ALA C C 1
ATOM 7319 O O . ALA C 1 145 ? 55.662 24.195 13.934 1.00 27.53 145 ALA C O 1
ATOM 7321 N N . PRO C 1 146 ? 54.256 24.056 15.667 1.00 25.08 146 PRO C N 1
ATOM 7322 C CA . PRO C 1 146 ? 55.339 24.174 16.626 1.00 25.23 146 PRO C CA 1
ATOM 7323 C C . PRO C 1 146 ? 56.158 22.882 16.724 1.00 25.94 146 PRO C C 1
ATOM 7324 O O . PRO C 1 146 ? 55.582 21.801 16.781 1.00 24.87 146 PRO C O 1
ATOM 7328 N N . ILE C 1 147 ? 57.485 22.990 16.771 1.00 27.38 147 ILE C N 1
ATOM 7329 C CA . ILE C 1 147 ? 58.342 21.798 16.715 1.00 27.32 147 ILE C CA 1
ATOM 7330 C C . ILE C 1 147 ? 59.601 21.864 17.569 1.00 27.47 147 ILE C C 1
ATOM 7331 O O . ILE C 1 147 ? 60.207 22.928 17.713 1.00 27.15 147 ILE C O 1
ATOM 7336 N N . SER C 1 148 ? 59.956 20.725 18.170 1.00 27.47 148 SER C N 1
ATOM 7337 C CA . SER C 1 148 ? 61.306 20.486 18.653 1.00 27.32 148 SER C CA 1
ATOM 7338 C C . SER C 1 148 ? 61.890 19.390 17.831 1.00 29.14 148 SER C C 1
ATOM 7339 O O . SER C 1 148 ? 61.187 18.704 17.073 1.00 33.99 148 SER C O 1
ATOM 7342 N N . ILE C 1 149 ? 63.194 19.210 17.972 1.00 29.01 149 ILE C N 1
ATOM 7343 C CA . ILE C 1 149 ? 63.854 18.064 17.374 1.00 28.52 149 ILE C CA 1
ATOM 7344 C C . ILE C 1 149 ? 64.256 17.175 18.512 1.00 26.10 149 ILE C C 1
ATOM 7345 O O . ILE C 1 149 ? 64.751 17.655 19.532 1.00 24.00 149 ILE C O 1
ATOM 7350 N N . ARG C 1 150 ? 63.961 15.892 18.363 1.00 23.83 150 ARG C N 1
ATOM 7351 C CA . ARG C 1 150 ? 64.464 14.922 19.304 1.00 22.99 150 ARG C CA 1
ATOM 7352 C C . ARG C 1 150 ? 65.925 14.660 18.964 1.00 22.47 150 ARG C C 1
ATOM 7353 O O . ARG C 1 150 ? 66.280 14.160 17.873 1.00 20.98 150 ARG C O 1
ATOM 7361 N N . ILE C 1 151 ? 66.757 14.950 19.944 1.00 22.23 151 ILE C N 1
ATOM 7362 C CA . ILE C 1 151 ? 68.178 14.850 19.796 1.00 21.80 151 ILE C CA 1
ATOM 7363 C C . ILE C 1 151 ? 68.661 13.663 20.603 1.00 22.56 151 ILE C C 1
ATOM 7364 O O . ILE C 1 151 ? 68.259 13.455 21.733 1.00 20.99 151 ILE C O 1
ATOM 7369 N N . ASN C 1 152 ? 69.574 12.936 20.007 1.00 24.45 152 ASN C N 1
ATOM 7370 C CA . ASN C 1 152 ? 70.276 11.854 20.637 1.00 28.31 152 ASN C CA 1
ATOM 7371 C C . ASN C 1 152 ? 71.680 12.325 21.066 1.00 30.13 152 ASN C C 1
ATOM 7372 O O . ASN C 1 152 ? 72.612 12.460 20.241 1.00 31.63 152 ASN C O 1
ATOM 7377 N N . PRO C 1 153 ? 71.865 12.611 22.360 1.00 34.40 153 PRO C N 1
ATOM 7378 C CA . PRO C 1 153 ? 73.222 13.026 22.779 1.00 38.52 153 PRO C CA 1
ATOM 7379 C C . PRO C 1 153 ? 74.233 11.846 22.786 1.00 41.77 153 PRO C C 1
ATOM 7380 O O . PRO C 1 153 ? 75.430 12.066 22.662 1.00 54.14 153 PRO C O 1
ATOM 7384 N N . ASN C 1 154 ? 73.772 10.599 22.788 1.00 48.17 154 ASN C N 1
ATOM 7385 C CA . ASN C 1 154 ? 74.674 9.417 22.851 1.00 51.42 154 ASN C CA 1
ATOM 7386 C C . ASN C 1 154 ? 75.284 9.274 24.256 1.00 47.99 154 ASN C C 1
ATOM 7387 O O . ASN C 1 154 ? 76.239 9.954 24.609 1.00 44.13 154 ASN C O 1
ATOM 7392 N N . ILE C 1 155 ? 74.698 8.378 25.044 1.00 48.04 155 ILE C N 1
ATOM 7393 C CA . ILE C 1 155 ? 75.012 8.176 26.449 1.00 47.19 155 ILE C CA 1
ATOM 7394 C C . ILE C 1 155 ? 74.608 6.709 26.751 1.00 50.52 155 ILE C C 1
ATOM 7395 O O . ILE C 1 155 ? 73.588 6.236 26.222 1.00 52.53 155 ILE C O 1
ATOM 7400 N N . ASP C 1 156 ? 75.352 5.995 27.595 1.00 51.14 156 ASP C N 1
ATOM 7401 C CA . ASP C 1 156 ? 74.906 4.641 28.030 1.00 58.53 156 ASP C CA 1
ATOM 7402 C C . ASP C 1 156 ? 73.512 4.594 28.704 1.00 56.27 156 ASP C C 1
ATOM 7403 O O . ASP C 1 156 ? 73.192 5.431 29.543 1.00 55.11 156 ASP C O 1
ATOM 7408 N N . ALA C 1 157 ? 72.700 3.611 28.297 1.00 59.67 157 ALA C N 1
ATOM 7409 C CA . ALA C 1 157 ? 71.361 3.330 28.860 1.00 60.09 157 ALA C CA 1
ATOM 7410 C C . ALA C 1 157 ? 71.198 2.339 30.042 1.00 62.14 157 ALA C C 1
ATOM 7411 O O . ALA C 1 157 ? 71.677 2.618 31.149 1.00 65.56 157 ALA C O 1
ATOM 7412 N N . GLY C 1 158 ? 70.487 1.218 29.813 1.00 59.22 158 GLY C N 1
ATOM 7413 C CA . GLY C 1 158 ? 70.054 0.285 30.878 1.00 57.23 158 GLY C CA 1
ATOM 7414 C C . GLY C 1 158 ? 70.062 -1.201 30.508 1.00 60.99 158 GLY C C 1
ATOM 7415 O O . GLY C 1 158 ? 69.075 -1.756 29.988 1.00 60.89 158 GLY C O 1
ATOM 7416 N N . LEU C 1 167 ? 73.571 4.010 23.233 1.00 67.51 167 LEU C N 1
ATOM 7417 C CA . LEU C 1 167 ? 74.795 4.020 22.429 1.00 67.46 167 LEU C CA 1
ATOM 7418 C C . LEU C 1 167 ? 74.752 3.204 21.108 1.00 65.10 167 LEU C C 1
ATOM 7419 O O . LEU C 1 167 ? 75.475 3.542 20.171 1.00 61.09 167 LEU C O 1
ATOM 7424 N N . LYS C 1 168 ? 73.928 2.148 21.030 1.00 63.00 168 LYS C N 1
ATOM 7425 C CA . LYS C 1 168 ? 73.717 1.416 19.774 1.00 54.57 168 LYS C CA 1
ATOM 7426 C C . LYS C 1 168 ? 72.917 2.328 18.851 1.00 49.54 168 LYS C C 1
ATOM 7427 O O . LYS C 1 168 ? 72.132 3.139 19.313 1.00 45.15 168 LYS C O 1
ATOM 7429 N N . GLU C 1 169 ? 73.151 2.227 17.553 1.00 48.86 169 GLU C N 1
ATOM 7430 C CA . GLU C 1 169 ? 72.314 2.935 16.578 1.00 51.61 169 GLU C CA 1
ATOM 7431 C C . GLU C 1 169 ? 70.836 2.403 16.687 1.00 50.45 169 GLU C C 1
ATOM 7432 O O . GLU C 1 169 ? 70.562 1.220 16.441 1.00 51.43 169 GLU C O 1
ATOM 7438 N N . ASN C 1 170 ? 69.910 3.268 17.114 1.00 43.57 170 ASN C N 1
ATOM 7439 C CA . ASN C 1 170 ? 68.478 2.956 17.192 1.00 37.64 170 ASN C CA 1
ATOM 7440 C C . ASN C 1 170 ? 67.653 3.949 16.376 1.00 35.07 170 ASN C C 1
ATOM 7441 O O . ASN C 1 170 ? 68.156 5.004 15.988 1.00 32.67 170 ASN C O 1
ATOM 7446 N N . LYS C 1 171 ? 66.394 3.603 16.105 1.00 30.42 171 LYS C N 1
ATOM 7447 C CA . LYS C 1 171 ? 65.569 4.399 15.211 1.00 27.86 171 LYS C CA 1
ATOM 7448 C C . LYS C 1 171 ? 65.267 5.848 15.644 1.00 25.37 171 LYS C C 1
ATOM 7449 O O . LYS C 1 171 ? 64.783 6.638 14.844 1.00 23.61 171 LYS C O 1
ATOM 7455 N N . PHE C 1 172 ? 65.510 6.183 16.905 1.00 23.62 172 PHE C N 1
ATOM 7456 C CA . PHE C 1 172 ? 65.046 7.448 17.475 1.00 23.19 172 PHE C CA 1
ATOM 7457 C C . PHE C 1 172 ? 65.996 8.574 17.328 1.00 22.34 172 PHE C C 1
ATOM 7458 O O . PHE C 1 172 ? 67.205 8.429 17.486 1.00 23.73 172 PHE C O 1
ATOM 7466 N N . GLY C 1 173 ? 65.422 9.720 17.021 1.00 23.86 173 GLY C N 1
ATOM 7467 C CA . GLY C 1 173 ? 66.114 10.947 17.194 1.00 24.96 173 GLY C CA 1
ATOM 7468 C C . GLY C 1 173 ? 67.072 11.259 16.083 1.00 25.68 173 GLY C C 1
ATOM 7469 O O . GLY C 1 173 ? 67.275 10.497 15.147 1.00 24.03 173 GLY C O 1
ATOM 7470 N N . ILE C 1 174 ? 67.611 12.456 16.193 1.00 28.81 174 ILE C N 1
ATOM 7471 C CA . ILE C 1 174 ? 68.654 12.923 15.324 1.00 30.00 174 ILE C CA 1
ATOM 7472 C C . ILE C 1 174 ? 69.933 12.965 16.157 1.00 29.21 174 ILE C C 1
ATOM 7473 O O . ILE C 1 174 ? 69.928 13.451 17.293 1.00 22.77 174 ILE C O 1
ATOM 7478 N N . GLU C 1 175 ? 71.007 12.425 15.589 1.00 32.75 175 GLU C N 1
ATOM 7479 C CA . GLU C 1 175 ? 72.302 12.488 16.233 1.00 37.52 175 GLU C CA 1
ATOM 7480 C C . GLU C 1 175 ? 72.758 13.915 16.371 1.00 36.18 175 GLU C C 1
ATOM 7481 O O . GLU C 1 175 ? 72.624 14.702 15.460 1.00 31.79 175 GLU C O 1
ATOM 7487 N N . ILE C 1 176 ? 73.267 14.239 17.550 1.00 39.77 176 ILE C N 1
ATOM 7488 C CA . ILE C 1 176 ? 73.680 15.606 17.883 1.00 40.74 176 ILE C CA 1
ATOM 7489 C C . ILE C 1 176 ? 74.657 16.209 16.885 1.00 40.53 176 ILE C C 1
ATOM 7490 O O . ILE C 1 176 ? 74.598 17.398 16.615 1.00 42.26 176 ILE C O 1
ATOM 7495 N N . GLU C 1 177 ? 75.511 15.384 16.288 1.00 43.42 177 GLU C N 1
ATOM 7496 C CA . GLU C 1 177 ? 76.426 15.848 15.242 1.00 46.73 177 GLU C CA 1
ATOM 7497 C C . GLU C 1 177 ? 75.708 16.509 14.070 1.00 46.90 177 GLU C C 1
ATOM 7498 O O . GLU C 1 177 ? 76.301 17.307 13.353 1.00 51.66 177 GLU C O 1
ATOM 7504 N N . GLN C 1 178 ? 74.434 16.192 13.867 1.00 43.87 178 GLN C N 1
ATOM 7505 C CA . GLN C 1 178 ? 73.678 16.792 12.781 1.00 42.40 178 GLN C CA 1
ATOM 7506 C C . GLN C 1 178 ? 72.581 17.700 13.260 1.00 35.27 178 GLN C C 1
ATOM 7507 O O . GLN C 1 178 ? 71.766 18.139 12.468 1.00 35.41 178 GLN C O 1
ATOM 7513 N N . ALA C 1 179 ? 72.571 18.000 14.545 1.00 32.10 179 ALA C N 1
ATOM 7514 C CA . ALA C 1 179 ? 71.515 18.814 15.103 1.00 34.34 179 ALA C CA 1
ATOM 7515 C C . ALA C 1 179 ? 71.349 20.122 14.327 1.00 36.56 179 ALA C C 1
ATOM 7516 O O . ALA C 1 179 ? 70.282 20.414 13.772 1.00 36.75 179 ALA C O 1
ATOM 7518 N N . LEU C 1 180 ? 72.414 20.904 14.283 1.00 41.11 180 LEU C N 1
ATOM 7519 C CA . LEU C 1 180 ? 72.367 22.242 13.686 1.00 42.77 180 LEU C CA 1
ATOM 7520 C C . LEU C 1 180 ? 71.903 22.172 12.244 1.00 40.98 180 LEU C C 1
ATOM 7521 O O . LEU C 1 180 ? 71.086 22.985 11.797 1.00 39.00 180 LEU C O 1
ATOM 7526 N N . ASP C 1 181 ? 72.372 21.156 11.535 1.00 40.74 181 ASP C N 1
ATOM 7527 C CA . ASP C 1 181 ? 72.002 21.013 10.140 1.00 45.14 181 ASP C CA 1
ATOM 7528 C C . ASP C 1 181 ? 70.500 20.847 9.967 1.00 45.33 181 ASP C C 1
ATOM 7529 O O . ASP C 1 181 ? 69.911 21.484 9.078 1.00 44.57 181 ASP C O 1
ATOM 7534 N N . VAL C 1 182 ? 69.859 20.070 10.842 1.00 40.95 182 VAL C N 1
ATOM 7535 C CA . VAL C 1 182 ? 68.412 19.864 10.688 1.00 44.35 182 VAL C CA 1
ATOM 7536 C C . VAL C 1 182 ? 67.625 21.000 11.331 1.00 41.49 182 VAL C C 1
ATOM 7537 O O . VAL C 1 182 ? 66.570 21.398 10.825 1.00 38.31 182 VAL C O 1
ATOM 7541 N N . TYR C 1 183 ? 68.148 21.548 12.419 1.00 41.29 183 TYR C N 1
ATOM 7542 C CA . TYR C 1 183 ? 67.525 22.731 13.005 1.00 47.10 183 TYR C CA 1
ATOM 7543 C C . TYR C 1 183 ? 67.495 23.858 11.995 1.00 50.56 183 TYR C C 1
ATOM 7544 O O . TYR C 1 183 ? 66.557 24.664 11.971 1.00 56.96 183 TYR C O 1
ATOM 7553 N N . LYS C 1 184 ? 68.511 23.883 11.145 1.00 52.70 184 LYS C N 1
ATOM 7554 C CA . LYS C 1 184 ? 68.601 24.863 10.093 1.00 54.13 184 LYS C CA 1
ATOM 7555 C C . LYS C 1 184 ? 67.487 24.663 9.088 1.00 52.24 184 LYS C C 1
ATOM 7556 O O . LYS C 1 184 ? 66.706 25.584 8.815 1.00 56.28 184 LYS C O 1
ATOM 7562 N N . ILE C 1 185 ? 67.395 23.447 8.564 1.00 48.30 185 ILE C N 1
ATOM 7563 C CA . ILE C 1 185 ? 66.320 23.081 7.627 1.00 44.19 185 ILE C CA 1
ATOM 7564 C C . ILE C 1 185 ? 64.929 23.465 8.164 1.00 44.32 185 ILE C C 1
ATOM 7565 O O . ILE C 1 185 ? 64.076 23.958 7.431 1.00 46.81 185 ILE C O 1
ATOM 7570 N N . ALA C 1 186 ? 64.721 23.259 9.457 1.00 41.01 186 ALA C N 1
ATOM 7571 C CA . ALA C 1 186 ? 63.465 23.610 10.086 1.00 39.68 186 ALA C CA 1
ATOM 7572 C C . ALA C 1 186 ? 63.232 25.107 10.013 1.00 39.88 186 ALA C C 1
ATOM 7573 O O . ALA C 1 186 ? 62.123 25.554 9.664 1.00 37.93 186 ALA C O 1
ATOM 7575 N N . SER C 1 187 ? 64.267 25.882 10.355 1.00 43.63 187 SER C N 1
ATOM 7576 C CA . SER C 1 187 ? 64.191 27.355 10.288 1.00 44.38 187 SER C CA 1
ATOM 7577 C C . SER C 1 187 ? 63.792 27.787 8.870 1.00 40.90 187 SER C C 1
ATOM 7578 O O . SER C 1 187 ? 62.856 28.575 8.688 1.00 37.44 187 SER C O 1
ATOM 7581 N N . ASP C 1 188 ? 64.424 27.182 7.869 1.00 42.08 188 ASP C N 1
ATOM 7582 C CA . ASP C 1 188 ? 64.093 27.461 6.469 1.00 46.30 188 ASP C CA 1
ATOM 7583 C C . ASP C 1 188 ? 62.673 27.086 6.070 1.00 48.25 188 ASP C C 1
ATOM 7584 O O . ASP C 1 188 ? 62.194 27.516 5.018 1.00 48.98 188 ASP C O 1
ATOM 7589 N N . LEU C 1 189 ? 61.997 26.265 6.867 1.00 49.30 189 LEU C N 1
ATOM 7590 C CA . LEU C 1 189 ? 60.643 25.871 6.508 1.00 45.28 189 LEU C CA 1
ATOM 7591 C C . LEU C 1 189 ? 59.647 26.837 7.097 1.00 43.75 189 LEU C C 1
ATOM 7592 O O . LEU C 1 189 ? 59.781 27.288 8.261 1.00 44.71 189 LEU C O 1
ATOM 7597 N N . GLU C 1 190 ? 58.666 27.143 6.248 1.00 43.19 190 GLU C N 1
ATOM 7598 C CA . GLU C 1 190 ? 57.781 28.286 6.346 1.00 46.27 190 GLU C CA 1
ATOM 7599 C C . GLU C 1 190 ? 56.678 28.052 7.347 1.00 44.94 190 GLU C C 1
ATOM 7600 O O . GLU C 1 190 ? 56.358 28.915 8.187 1.00 43.91 190 GLU C O 1
ATOM 7606 N N . PHE C 1 191 ? 56.109 26.860 7.245 1.00 45.13 191 PHE C N 1
ATOM 7607 C CA . PHE C 1 191 ? 54.976 26.482 8.052 1.00 45.18 191 PHE C CA 1
ATOM 7608 C C . PHE C 1 191 ? 55.350 25.713 9.319 1.00 39.95 191 PHE C C 1
ATOM 7609 O O . PHE C 1 191 ? 54.475 25.181 10.001 1.00 39.04 191 PHE C O 1
ATOM 7617 N N . LEU C 1 192 ? 56.641 25.720 9.660 1.00 37.18 192 LEU C N 1
ATOM 7618 C CA . LEU C 1 192 ? 57.117 25.219 10.959 1.00 35.36 192 LEU C CA 1
ATOM 7619 C C . LEU C 1 192 ? 57.609 26.370 11.800 1.00 34.21 192 LEU C C 1
ATOM 7620 O O . LEU C 1 192 ? 58.074 27.354 11.276 1.00 34.76 192 LEU C O 1
ATOM 7625 N N . GLU C 1 193 ? 57.572 26.200 13.108 1.00 37.67 193 GLU C N 1
ATOM 7626 C CA . GLU C 1 193 ? 58.043 27.201 14.018 1.00 39.11 193 GLU C CA 1
ATOM 7627 C C . GLU C 1 193 ? 58.799 26.546 15.184 1.00 37.15 193 GLU C C 1
ATOM 7628 O O . GLU C 1 193 ? 58.213 25.874 16.017 1.00 35.69 193 GLU C O 1
ATOM 7634 N N . ILE C 1 194 ? 60.112 26.750 15.211 1.00 34.62 194 ILE C N 1
ATOM 7635 C CA . ILE C 1 194 ? 60.991 26.123 16.182 1.00 32.91 194 ILE C CA 1
ATOM 7636 C C . ILE C 1 194 ? 60.687 26.638 17.560 1.00 32.35 194 ILE C C 1
ATOM 7637 O O . ILE C 1 194 ? 60.774 27.818 17.812 1.00 30.90 194 ILE C O 1
ATOM 7642 N N . LYS C 1 195 ? 60.263 25.738 18.442 1.00 35.06 195 LYS C N 1
ATOM 7643 C CA . LYS C 1 195 ? 59.949 26.101 19.819 1.00 33.64 195 LYS C CA 1
ATOM 7644 C C . LYS C 1 195 ? 60.893 25.505 20.830 1.00 30.48 195 LYS C C 1
ATOM 7645 O O . LYS C 1 195 ? 61.035 26.059 21.927 1.00 30.41 195 LYS C O 1
ATOM 7651 N N . GLY C 1 196 ? 61.532 24.389 20.500 1.00 27.22 196 GLY C N 1
ATOM 7652 C CA . GLY C 1 196 ? 62.207 23.652 21.544 1.00 24.70 196 GLY C CA 1
ATOM 7653 C C . GLY C 1 196 ? 63.258 22.662 21.119 1.00 24.39 196 GLY C C 1
ATOM 7654 O O . GLY C 1 196 ? 63.522 22.464 19.934 1.00 19.52 196 GLY C O 1
ATOM 7655 N N . VAL C 1 197 ? 63.866 22.072 22.145 1.00 25.40 197 VAL C N 1
ATOM 7656 C CA . VAL C 1 197 ? 64.755 20.943 21.992 1.00 26.18 197 VAL C CA 1
ATOM 7657 C C . VAL C 1 197 ? 64.250 19.806 22.861 1.00 23.58 197 VAL C C 1
ATOM 7658 O O . VAL C 1 197 ? 63.817 20.000 23.994 1.00 22.72 197 VAL C O 1
ATOM 7662 N N . ASP C 1 198 ? 64.319 18.603 22.319 1.00 23.40 198 ASP C N 1
ATOM 7663 C CA . ASP C 1 198 ? 63.747 17.428 22.983 1.00 22.69 198 ASP C CA 1
ATOM 7664 C C . ASP C 1 198 ? 64.719 16.266 23.019 1.00 22.52 198 ASP C C 1
ATOM 7665 O O . ASP C 1 198 ? 65.563 16.097 22.110 1.00 23.67 198 ASP C O 1
ATOM 7670 N N . CYS C 1 199 ? 64.603 15.452 24.054 1.00 21.89 199 CYS C N 1
ATOM 7671 C CA . CYS C 1 199 ? 65.238 14.156 24.024 1.00 22.69 199 CYS C CA 1
ATOM 7672 C C . CYS C 1 199 ? 64.556 13.145 24.920 1.00 20.31 199 CYS C C 1
ATOM 7673 O O . CYS C 1 199 ? 63.825 13.488 25.863 1.00 18.71 199 CYS C O 1
ATOM 7676 N N . HIS C 1 200 ? 64.832 11.877 24.634 1.00 18.46 200 HIS C N 1
ATOM 7677 C CA . HIS C 1 200 ? 64.438 10.802 25.549 1.00 17.76 200 HIS C CA 1
ATOM 7678 C C . HIS C 1 200 ? 65.493 9.736 25.496 1.00 17.87 200 HIS C C 1
ATOM 7679 O O . HIS C 1 200 ? 65.758 9.197 24.430 1.00 17.95 200 HIS C O 1
ATOM 7686 N N . ILE C 1 201 ? 66.109 9.432 26.627 1.00 18.36 201 ILE C N 1
ATOM 7687 C CA . ILE C 1 201 ? 67.364 8.669 26.583 1.00 20.01 201 ILE C CA 1
ATOM 7688 C C . ILE C 1 201 ? 67.219 7.182 26.846 1.00 19.50 201 ILE C C 1
ATOM 7689 O O . ILE C 1 201 ? 68.099 6.400 26.484 1.00 22.81 201 ILE C O 1
ATOM 7694 N N . GLY C 1 202 ? 66.112 6.796 27.455 1.00 18.79 202 GLY C N 1
ATOM 7695 C CA . GLY C 1 202 ? 65.807 5.397 27.686 1.00 17.84 202 GLY C CA 1
ATOM 7696 C C . GLY C 1 202 ? 64.761 5.278 28.751 1.00 17.34 202 GLY C C 1
ATOM 7697 O O . GLY C 1 202 ? 64.149 6.284 29.135 1.00 17.06 202 GLY C O 1
ATOM 7698 N N . SER C 1 203 ? 64.553 4.055 29.222 1.00 15.98 203 SER C N 1
ATOM 7699 C CA . SER C 1 203 ? 63.537 3.802 30.205 1.00 16.14 203 SER C CA 1
ATOM 7700 C C . SER C 1 203 ? 64.057 2.870 31.293 1.00 16.87 203 SER C C 1
ATOM 7701 O O . SER C 1 203 ? 65.076 2.215 31.120 1.00 18.02 203 SER C O 1
ATOM 7704 N N . GLN C 1 204 ? 63.408 2.920 32.446 1.00 16.56 204 GLN C N 1
ATOM 7705 C CA . GLN C 1 204 ? 63.875 2.249 33.649 1.00 17.18 204 GLN C CA 1
ATOM 7706 C C . GLN C 1 204 ? 65.368 2.558 33.945 1.00 18.88 204 GLN C C 1
ATOM 7707 O O . GLN C 1 204 ? 66.166 1.665 34.204 1.00 18.75 204 GLN C O 1
ATOM 7713 N N . LEU C 1 205 ? 65.730 3.833 33.922 1.00 20.04 205 LEU C N 1
ATOM 7714 C CA . LEU C 1 205 ? 67.081 4.226 34.298 1.00 21.14 205 LEU C CA 1
ATOM 7715 C C . LEU C 1 205 ? 67.110 4.444 35.805 1.00 21.68 205 LEU C C 1
ATOM 7716 O O . LEU C 1 205 ? 66.223 5.108 36.367 1.00 20.12 205 LEU C O 1
ATOM 7721 N N . THR C 1 206 ? 68.132 3.892 36.456 1.00 22.49 206 THR C N 1
ATOM 7722 C CA . THR C 1 206 ? 68.245 3.888 37.920 1.00 21.71 206 THR C CA 1
ATOM 7723 C C . THR C 1 206 ? 69.371 4.794 38.453 1.00 23.99 206 THR C C 1
ATOM 7724 O O . THR C 1 206 ? 69.674 4.775 39.647 1.00 24.70 206 THR C O 1
ATOM 7728 N N . GLU C 1 207 ? 69.935 5.636 37.585 1.00 26.44 207 GLU C N 1
ATOM 7729 C CA . GLU C 1 207 ? 70.982 6.572 37.941 1.00 27.68 207 GLU C CA 1
ATOM 7730 C C . GLU C 1 207 ? 70.605 7.969 37.451 1.00 28.41 207 GLU C C 1
ATOM 7731 O O . GLU C 1 207 ? 69.980 8.129 36.397 1.00 28.85 207 GLU C O 1
ATOM 7737 N N . ILE C 1 208 ? 71.009 8.996 38.189 1.00 25.30 208 ILE C N 1
ATOM 7738 C CA . ILE C 1 208 ? 70.793 10.348 37.734 1.00 24.06 208 ILE C CA 1
ATOM 7739 C C . ILE C 1 208 ? 71.787 10.772 36.659 1.00 21.50 208 ILE C C 1
ATOM 7740 O O . ILE C 1 208 ? 71.498 11.625 35.823 1.00 20.49 208 ILE C O 1
ATOM 7745 N N . ALA C 1 209 ? 72.965 10.166 36.670 1.00 20.74 209 ALA C N 1
ATOM 7746 C CA . ALA C 1 209 ? 74.074 10.651 35.833 1.00 19.38 209 ALA C CA 1
ATOM 7747 C C . ALA C 1 209 ? 73.734 10.822 34.359 1.00 18.10 209 ALA C C 1
ATOM 7748 O O . ALA C 1 209 ? 74.026 11.870 33.775 1.00 19.99 209 ALA C O 1
ATOM 7750 N N . PRO C 1 210 ? 73.088 9.823 33.752 1.00 17.32 210 PRO C N 1
ATOM 7751 C CA . PRO C 1 210 ? 72.847 9.955 32.314 1.00 17.68 210 PRO C CA 1
ATOM 7752 C C . PRO C 1 210 ? 71.926 11.097 31.952 1.00 17.15 210 PRO C C 1
ATOM 7753 O O . PRO C 1 210 ? 72.072 11.704 30.877 1.00 16.51 210 PRO C O 1
ATOM 7757 N N . PHE C 1 211 ? 71.007 11.408 32.851 1.00 17.46 211 PHE C N 1
ATOM 7758 C CA . PHE C 1 211 ? 70.088 12.510 32.613 1.00 18.67 211 PHE C CA 1
ATOM 7759 C C . PHE C 1 211 ? 70.862 13.828 32.566 1.00 19.19 211 PHE C C 1
ATOM 7760 O O . PHE C 1 211 ? 70.707 14.652 31.639 1.00 18.66 211 PHE C O 1
ATOM 7768 N N . ILE C 1 212 ? 71.755 14.001 33.535 1.00 19.43 212 ILE C N 1
ATOM 7769 C CA . ILE C 1 212 ? 72.575 15.215 33.620 1.00 19.04 212 ILE C CA 1
ATOM 7770 C C . ILE C 1 212 ? 73.480 15.308 32.420 1.00 18.73 212 ILE C C 1
ATOM 7771 O O . ILE C 1 212 ? 73.553 16.328 31.734 1.00 18.05 212 ILE C O 1
ATOM 7776 N N . GLU C 1 213 ? 74.148 14.213 32.144 1.00 19.88 213 GLU C N 1
ATOM 7777 C CA . GLU C 1 213 ? 75.012 14.140 30.959 1.00 21.10 213 GLU C CA 1
ATOM 7778 C C . GLU C 1 213 ? 74.281 14.662 29.731 1.00 21.99 213 GLU C C 1
ATOM 7779 O O . GLU C 1 213 ? 74.793 15.479 28.972 1.00 22.83 213 GLU C O 1
ATOM 7785 N N . ALA C 1 214 ? 73.038 14.219 29.575 1.00 23.37 214 ALA C N 1
ATOM 7786 C CA . ALA C 1 214 ? 72.183 14.598 28.454 1.00 21.94 214 ALA C CA 1
ATOM 7787 C C . ALA C 1 214 ? 71.812 16.060 28.465 1.00 20.60 214 ALA C C 1
ATOM 7788 O O . ALA C 1 214 ? 71.893 16.758 27.446 1.00 21.02 214 ALA C O 1
ATOM 7790 N N . LEU C 1 215 ? 71.423 16.530 29.616 1.00 21.55 215 LEU C N 1
ATOM 7791 C CA . LEU C 1 215 ? 71.127 17.955 29.767 1.00 25.67 215 LEU C CA 1
ATOM 7792 C C . LEU C 1 215 ? 72.289 18.875 29.346 1.00 25.62 215 LEU C C 1
ATOM 7793 O O . LEU C 1 215 ? 72.155 19.696 28.418 1.00 25.49 215 LEU C O 1
ATOM 7798 N N . ASP C 1 216 ? 73.446 18.657 29.969 1.00 26.69 216 ASP C N 1
ATOM 7799 C CA . ASP C 1 216 ? 74.692 19.374 29.615 1.00 27.21 216 ASP C CA 1
ATOM 7800 C C . ASP C 1 216 ? 74.876 19.522 28.117 1.00 29.54 216 ASP C C 1
ATOM 7801 O O . ASP C 1 216 ? 75.001 20.639 27.622 1.00 31.30 216 ASP C O 1
ATOM 7806 N N . LYS C 1 217 ? 74.824 18.423 27.388 1.00 31.49 217 LYS C N 1
ATOM 7807 C CA . LYS C 1 217 ? 75.112 18.476 25.956 1.00 36.05 217 LYS C CA 1
ATOM 7808 C C . LYS C 1 217 ? 74.024 19.193 25.197 1.00 35.39 217 LYS C C 1
ATOM 7809 O O . LYS C 1 217 ? 74.272 19.693 24.088 1.00 37.15 217 LYS C O 1
ATOM 7815 N N . LEU C 1 218 ? 72.804 19.178 25.728 1.00 34.61 218 LEU C N 1
ATOM 7816 C CA . LEU C 1 218 ? 71.695 19.870 25.045 1.00 31.71 218 LEU C CA 1
ATOM 7817 C C . LEU C 1 218 ? 71.755 21.381 25.308 1.00 29.35 218 LEU C C 1
ATOM 7818 O O . LEU C 1 218 ? 71.408 22.169 24.428 1.00 27.88 218 LEU C O 1
ATOM 7823 N N . LEU C 1 219 ? 72.217 21.778 26.500 1.00 26.52 219 LEU C N 1
ATOM 7824 C CA . LEU C 1 219 ? 72.417 23.205 26.802 1.00 26.60 219 LEU C CA 1
ATOM 7825 C C . LEU C 1 219 ? 73.484 23.785 25.890 1.00 28.28 219 LEU C C 1
ATOM 7826 O O . LEU C 1 219 ? 73.280 24.819 25.255 1.00 32.24 219 LEU C O 1
ATOM 7831 N N . ILE C 1 220 ? 74.607 23.100 25.800 1.00 28.28 220 ILE C N 1
ATOM 7832 C CA . ILE C 1 220 ? 75.641 23.453 24.847 1.00 29.47 220 ILE C CA 1
ATOM 7833 C C . ILE C 1 220 ? 75.023 23.667 23.481 1.00 31.52 220 ILE C C 1
ATOM 7834 O O . ILE C 1 220 ? 75.316 24.665 22.807 1.00 33.09 220 ILE C O 1
ATOM 7839 N N . LEU C 1 221 ? 74.200 22.713 23.053 1.00 32.85 221 LEU C N 1
ATOM 7840 C CA . LEU C 1 221 ? 73.578 22.789 21.729 1.00 31.99 221 LEU C CA 1
ATOM 7841 C C . LEU C 1 221 ? 72.625 23.976 21.626 1.00 33.59 221 LEU C C 1
ATOM 7842 O O . LEU C 1 221 ? 72.518 24.601 20.566 1.00 28.46 221 LEU C O 1
ATOM 7847 N N . ILE C 1 222 ? 71.897 24.253 22.706 1.00 34.49 222 ILE C N 1
ATOM 7848 C CA . ILE C 1 222 ? 70.986 25.382 22.688 1.00 37.12 222 ILE C CA 1
ATOM 7849 C C . ILE C 1 222 ? 71.760 26.682 22.420 1.00 41.71 222 ILE C C 1
ATOM 7850 O O . ILE C 1 222 ? 71.404 27.471 21.524 1.00 43.27 222 ILE C O 1
ATOM 7855 N N . ASP C 1 223 ? 72.835 26.867 23.189 1.00 41.85 223 ASP C N 1
ATOM 7856 C CA . ASP C 1 223 ? 73.723 28.009 23.040 1.00 39.53 223 ASP C CA 1
ATOM 7857 C C . ASP C 1 223 ? 74.265 28.113 21.618 1.00 39.75 223 ASP C C 1
ATOM 7858 O O . ASP C 1 223 ? 74.185 29.172 20.994 1.00 42.04 223 ASP C O 1
ATOM 7863 N N . LEU C 1 224 ? 74.774 27.024 21.077 1.00 37.04 224 LEU C N 1
ATOM 7864 C CA . LEU C 1 224 ? 75.218 27.050 19.696 1.00 38.72 224 LEU C CA 1
ATOM 7865 C C . LEU C 1 224 ? 74.116 27.485 18.739 1.00 39.55 224 LEU C C 1
ATOM 7866 O O . LEU C 1 224 ? 74.399 28.091 17.684 1.00 47.86 224 LEU C O 1
ATOM 7871 N N . LEU C 1 225 ? 72.869 27.181 19.086 1.00 38.62 225 LEU C N 1
ATOM 7872 C CA . LEU C 1 225 ? 71.719 27.587 18.259 1.00 37.84 225 LEU C CA 1
ATOM 7873 C C . LEU C 1 225 ? 71.417 29.079 18.439 1.00 39.51 225 LEU C C 1
ATOM 7874 O O . LEU C 1 225 ? 71.019 29.742 17.492 1.00 35.31 225 LEU C O 1
ATOM 7879 N N . ALA C 1 226 ? 71.555 29.592 19.659 1.00 41.07 226 ALA C N 1
ATOM 7880 C CA . ALA C 1 226 ? 71.422 31.035 19.896 1.00 42.07 226 ALA C CA 1
ATOM 7881 C C . ALA C 1 226 ? 72.370 31.793 18.954 1.00 44.33 226 ALA C C 1
ATOM 7882 O O . ALA C 1 226 ? 71.915 32.548 18.088 1.00 49.15 226 ALA C O 1
ATOM 7884 N N . GLU C 1 227 ? 73.669 31.525 19.062 1.00 48.51 227 GLU C N 1
ATOM 7885 C CA . GLU C 1 227 ? 74.668 32.105 18.148 1.00 52.24 227 GLU C CA 1
ATOM 7886 C C . GLU C 1 227 ? 74.256 32.039 16.685 1.00 53.70 227 GLU C C 1
ATOM 7887 O O . GLU C 1 227 ? 74.447 32.987 15.960 1.00 57.62 227 GLU C O 1
ATOM 7893 N N . LYS C 1 228 ? 73.681 30.924 16.257 1.00 56.24 228 LYS C N 1
ATOM 7894 C CA . LYS C 1 228 ? 73.197 30.821 14.878 1.00 54.07 228 LYS C CA 1
ATOM 7895 C C . LYS C 1 228 ? 71.861 31.543 14.651 1.00 51.75 228 LYS C C 1
ATOM 7896 O O . LYS C 1 228 ? 71.230 31.383 13.607 1.00 50.24 228 LYS C O 1
ATOM 7902 N N . GLY C 1 229 ? 71.400 32.307 15.636 1.00 47.39 229 GLY C N 1
ATOM 7903 C CA . GLY C 1 229 ? 70.169 33.077 15.496 1.00 48.19 229 GLY C CA 1
ATOM 7904 C C . GLY C 1 229 ? 68.890 32.253 15.544 1.00 51.43 229 GLY C C 1
ATOM 7905 O O . GLY C 1 229 ? 67.907 32.606 14.921 1.00 55.92 229 GLY C O 1
ATOM 7906 N N . ILE C 1 230 ? 68.911 31.147 16.289 1.00 53.81 230 ILE C N 1
ATOM 7907 C CA . ILE C 1 230 ? 67.730 30.315 16.563 1.00 47.02 230 ILE C CA 1
ATOM 7908 C C . ILE C 1 230 ? 67.476 30.308 18.063 1.00 42.42 230 ILE C C 1
ATOM 7909 O O . ILE C 1 230 ? 68.347 29.951 18.846 1.00 42.18 230 ILE C O 1
ATOM 7914 N N . THR C 1 231 ? 66.285 30.743 18.442 1.00 39.46 231 THR C N 1
ATOM 7915 C CA . THR C 1 231 ? 65.885 30.821 19.836 1.00 39.44 231 THR C CA 1
ATOM 7916 C C . THR C 1 231 ? 65.075 29.604 20.250 1.00 39.35 231 THR C C 1
ATOM 7917 O O . THR C 1 231 ? 64.219 29.126 19.492 1.00 40.30 231 THR C O 1
ATOM 7921 N N . ILE C 1 232 ? 65.345 29.116 21.462 1.00 35.93 232 ILE C N 1
ATOM 7922 C CA . ILE C 1 232 ? 64.685 27.929 21.991 1.00 33.02 232 ILE C CA 1
ATOM 7923 C C . ILE C 1 232 ? 63.851 28.305 23.207 1.00 32.63 232 ILE C C 1
ATOM 7924 O O . ILE C 1 232 ? 64.392 28.792 24.198 1.00 33.78 232 ILE C O 1
ATOM 7929 N N . SER C 1 233 ? 62.535 28.065 23.142 1.00 31.72 233 SER C N 1
ATOM 7930 C CA . SER C 1 233 ? 61.611 28.459 24.231 1.00 31.60 233 SER C CA 1
ATOM 7931 C C . SER C 1 233 ? 61.527 27.415 25.351 1.00 32.95 233 SER C C 1
ATOM 7932 O O . SER C 1 233 ? 61.233 27.752 26.507 1.00 34.65 233 SER C O 1
ATOM 7935 N N . HIS C 1 234 ? 61.714 26.141 24.992 1.00 32.21 234 HIS C N 1
ATOM 7936 C CA . HIS C 1 234 ? 61.660 25.062 25.971 1.00 32.73 234 HIS C CA 1
ATOM 7937 C C . HIS C 1 234 ? 62.597 23.910 25.650 1.00 29.09 234 HIS C C 1
ATOM 7938 O O . HIS C 1 234 ? 63.011 23.696 24.498 1.00 26.72 234 HIS C O 1
ATOM 7945 N N . LEU C 1 235 ? 62.921 23.174 26.707 1.00 27.20 235 LEU C N 1
ATOM 7946 C CA . LEU C 1 235 ? 63.741 21.972 26.621 1.00 26.21 235 LEU C CA 1
ATOM 7947 C C . LEU C 1 235 ? 62.975 20.812 27.239 1.00 22.36 235 LEU C C 1
ATOM 7948 O O . LEU C 1 235 ? 62.639 20.838 28.427 1.00 20.22 235 LEU C O 1
ATOM 7953 N N . ASP C 1 236 ? 62.735 19.798 26.426 1.00 19.99 236 ASP C N 1
ATOM 7954 C CA . ASP C 1 236 ? 61.997 18.614 26.830 1.00 19.81 236 ASP C CA 1
ATOM 7955 C C . ASP C 1 236 ? 62.987 17.485 27.126 1.00 18.64 236 ASP C C 1
ATOM 7956 O O . ASP C 1 236 ? 63.685 17.001 26.237 1.00 17.95 236 ASP C O 1
ATOM 7961 N N . LEU C 1 237 ? 62.982 17.008 28.365 1.00 18.27 237 LEU C N 1
ATOM 7962 C CA . LEU C 1 237 ? 63.933 15.973 28.787 1.00 18.36 237 LEU C CA 1
ATOM 7963 C C . LEU C 1 237 ? 63.388 14.550 28.824 1.00 17.32 237 LEU C C 1
ATOM 7964 O O . LEU C 1 237 ? 64.021 13.636 29.366 1.00 17.75 237 LEU C O 1
ATOM 7969 N N . GLY C 1 238 ? 62.228 14.344 28.239 1.00 16.73 238 GLY C N 1
ATOM 7970 C CA . GLY C 1 238 ? 61.675 12.997 28.124 1.00 16.17 238 GLY C CA 1
ATOM 7971 C C . GLY C 1 238 ? 61.327 12.414 29.462 1.00 16.38 238 GLY C C 1
ATOM 7972 O O . GLY C 1 238 ? 61.144 13.145 30.428 1.00 17.31 238 GLY C O 1
ATOM 7973 N N . GLY C 1 239 ? 61.156 11.105 29.485 1.00 16.54 239 GLY C N 1
ATOM 7974 C CA . GLY C 1 239 ? 60.919 10.355 30.698 1.00 17.93 239 GLY C CA 1
ATOM 7975 C C . GLY C 1 239 ? 62.142 9.501 30.956 1.00 18.89 239 GLY C C 1
ATOM 7976 O O . GLY C 1 239 ? 63.263 9.932 30.657 1.00 18.96 239 GLY C O 1
ATOM 7977 N N . GLY C 1 240 ? 61.926 8.301 31.501 1.00 18.72 240 GLY C N 1
ATOM 7978 C CA . GLY C 1 240 ? 62.990 7.311 31.654 1.00 18.27 240 GLY C CA 1
ATOM 7979 C C . GLY C 1 240 ? 63.421 7.069 33.088 1.00 18.70 240 GLY C C 1
ATOM 7980 O O . GLY C 1 240 ? 64.177 6.151 33.369 1.00 20.10 240 GLY C O 1
ATOM 7981 N N . LEU C 1 241 ? 62.930 7.869 34.014 1.00 18.62 241 LEU C N 1
ATOM 7982 C CA . LEU C 1 241 ? 63.262 7.671 35.397 1.00 19.52 241 LEU C CA 1
ATOM 7983 C C . LEU C 1 241 ? 62.672 6.353 35.867 1.00 19.22 241 LEU C C 1
ATOM 7984 O O . LEU C 1 241 ? 61.456 6.089 35.709 1.00 21.66 241 LEU C O 1
ATOM 7989 N N . GLY C 1 242 ? 63.524 5.523 36.439 1.00 17.90 242 GLY C N 1
ATOM 7990 C CA . GLY C 1 242 ? 63.130 4.154 36.777 1.00 17.19 242 GLY C CA 1
ATOM 7991 C C . GLY C 1 242 ? 62.411 4.052 38.108 1.00 15.68 242 GLY C C 1
ATOM 7992 O O . GLY C 1 242 ? 62.274 5.026 38.822 1.00 14.66 242 GLY C O 1
ATOM 7993 N N . VAL C 1 243 ? 61.955 2.852 38.421 1.00 15.72 243 VAL C N 1
ATOM 7994 C CA . VAL C 1 243 ? 61.263 2.583 39.683 1.00 16.36 243 VAL C CA 1
ATOM 7995 C C . VAL C 1 243 ? 61.759 1.286 40.301 1.00 16.83 243 VAL C C 1
ATOM 7996 O O . VAL C 1 243 ? 62.443 0.508 39.622 1.00 18.25 243 VAL C O 1
ATOM 8000 N N . PRO C 1 244 ? 61.488 1.091 41.602 1.00 18.53 244 PRO C N 1
ATOM 8001 C CA . PRO C 1 244 ? 61.859 -0.157 42.275 1.00 20.00 244 PRO C CA 1
ATOM 8002 C C . PRO C 1 244 ? 60.864 -1.238 41.954 1.00 21.95 244 PRO C C 1
ATOM 8003 O O . PRO C 1 244 ? 59.695 -1.145 42.331 1.00 25.70 244 PRO C O 1
ATOM 8007 N N . TYR C 1 245 ? 61.316 -2.236 41.220 1.00 25.83 245 TYR C N 1
ATOM 8008 C CA . TYR C 1 245 ? 60.536 -3.438 40.924 1.00 28.27 245 TYR C CA 1
ATOM 8009 C C . TYR C 1 245 ? 60.896 -4.536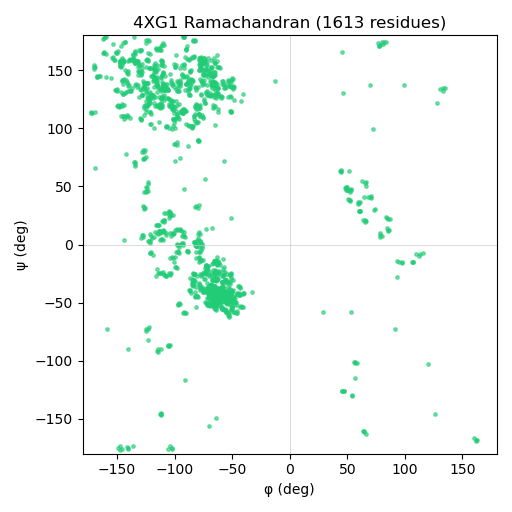 41.923 1.00 29.82 245 TYR C C 1
ATOM 8010 O O . TYR C 1 245 ? 60.022 -5.191 42.476 1.00 27.85 245 TYR C O 1
ATOM 8019 N N . ASP C 1 246 ? 62.205 -4.774 42.055 1.00 32.62 246 ASP C N 1
ATOM 8020 C CA . ASP C 1 246 ? 62.800 -5.780 42.941 1.00 32.62 246 ASP C CA 1
ATOM 8021 C C . ASP C 1 246 ? 63.613 -5.034 44.016 1.00 32.31 246 ASP C C 1
ATOM 8022 O O . ASP C 1 246 ? 63.055 -4.594 45.008 1.00 33.07 246 ASP C O 1
ATOM 8027 N N . ASP C 1 247 ? 64.902 -4.829 43.757 1.00 34.42 247 ASP C N 1
ATOM 8028 C CA . ASP C 1 247 ? 65.846 -4.313 44.728 1.00 37.24 247 ASP C CA 1
ATOM 8029 C C . ASP C 1 247 ? 66.511 -3.011 44.257 1.00 36.14 247 ASP C C 1
ATOM 8030 O O . ASP C 1 247 ? 67.456 -2.531 44.887 1.00 41.32 247 ASP C O 1
ATOM 8035 N N . GLU C 1 248 ? 66.024 -2.438 43.161 1.00 34.58 248 GLU C N 1
ATOM 8036 C CA . GLU C 1 248 ? 66.630 -1.237 42.556 1.00 32.92 248 GLU C CA 1
ATOM 8037 C C . GLU C 1 248 ? 66.366 -0.016 43.429 1.00 30.55 248 GLU C C 1
ATOM 8038 O O . GLU C 1 248 ? 65.416 0.008 44.219 1.00 29.63 248 GLU C O 1
ATOM 8044 N N . THR C 1 249 ? 67.242 0.969 43.323 1.00 27.94 249 THR C N 1
ATOM 8045 C CA . THR C 1 249 ? 67.126 2.183 44.107 1.00 27.61 249 THR C CA 1
ATOM 8046 C C . THR C 1 249 ? 67.350 3.334 43.162 1.00 27.33 249 THR C C 1
ATOM 8047 O O . THR C 1 249 ? 68.359 4.029 43.257 1.00 25.49 249 THR C O 1
ATOM 8051 N N . PRO C 1 250 ? 66.409 3.534 42.234 1.00 26.63 250 PRO C N 1
ATOM 8052 C CA . PRO C 1 250 ? 66.521 4.747 41.443 1.00 26.71 250 PRO C CA 1
ATOM 8053 C C . PRO C 1 250 ? 66.333 6.015 42.288 1.00 25.47 250 PRO C C 1
ATOM 8054 O O . PRO C 1 250 ? 65.737 5.981 43.367 1.00 25.61 250 PRO C O 1
ATOM 8058 N N . PRO C 1 251 ? 66.802 7.132 41.774 1.00 24.56 251 PRO C N 1
ATOM 8059 C CA . PRO C 1 251 ? 66.435 8.404 42.343 1.00 25.33 251 PRO C CA 1
ATOM 8060 C C . PRO C 1 251 ? 64.913 8.565 42.390 1.00 28.04 251 PRO C C 1
ATOM 8061 O O . PRO C 1 251 ? 64.243 8.298 41.397 1.00 28.23 251 PRO C O 1
ATOM 8065 N N . GLU C 1 252 ? 64.385 9.046 43.501 1.00 30.79 252 GLU C N 1
ATOM 8066 C CA . GLU C 1 252 ? 62.994 9.430 43.529 1.00 34.15 252 GLU C CA 1
ATOM 8067 C C . GLU C 1 252 ? 62.792 10.753 42.803 1.00 33.33 252 GLU C C 1
ATOM 8068 O O . GLU C 1 252 ? 63.751 11.497 42.600 1.00 32.05 252 GLU C O 1
ATOM 8074 N N . PRO C 1 253 ? 61.560 11.008 42.337 1.00 30.43 253 PRO C N 1
ATOM 8075 C CA . PRO C 1 253 ? 61.310 12.123 41.437 1.00 30.49 253 PRO C CA 1
ATOM 8076 C C . PRO C 1 253 ? 61.852 13.447 41.944 1.00 30.87 253 PRO C C 1
ATOM 8077 O O . PRO C 1 253 ? 62.433 14.218 41.177 1.00 31.90 253 PRO C O 1
ATOM 8081 N N . ALA C 1 254 ? 61.629 13.711 43.226 1.00 34.72 254 ALA C N 1
ATOM 8082 C CA . ALA C 1 254 ? 62.125 14.923 43.882 1.00 36.04 254 ALA C CA 1
ATOM 8083 C C . ALA C 1 254 ? 63.615 15.135 43.632 1.00 34.03 254 ALA C C 1
ATOM 8084 O O . ALA C 1 254 ? 64.024 16.180 43.128 1.00 35.89 254 ALA C O 1
ATOM 8086 N N . GLU C 1 255 ? 64.411 14.128 43.968 1.00 33.59 255 GLU C N 1
ATOM 8087 C CA . GLU C 1 255 ? 65.886 14.172 43.799 1.00 33.42 255 GLU C CA 1
ATOM 8088 C C . GLU C 1 255 ? 66.329 14.350 42.362 1.00 28.53 255 GLU C C 1
ATOM 8089 O O . GLU C 1 255 ? 67.260 15.110 42.052 1.00 31.41 255 GLU C O 1
ATOM 8095 N N . TYR C 1 256 ? 65.675 13.606 41.485 1.00 25.19 256 TYR C N 1
ATOM 8096 C CA . TYR C 1 256 ? 65.905 13.714 40.043 1.00 23.64 256 TYR C CA 1
ATOM 8097 C C . TYR C 1 256 ? 65.700 15.128 39.553 1.00 23.46 256 TYR C C 1
ATOM 8098 O O . TYR C 1 256 ? 66.490 15.632 38.770 1.00 23.81 256 TYR C O 1
ATOM 8107 N N . MET C 1 257 ? 64.612 15.742 39.996 1.00 25.83 257 MET C N 1
ATOM 8108 C CA . MET C 1 257 ? 64.249 17.067 39.544 1.00 27.36 257 MET C CA 1
ATOM 8109 C C . MET C 1 257 ? 65.246 18.107 40.060 1.00 28.52 257 MET C C 1
ATOM 8110 O O . MET C 1 257 ? 65.773 18.910 39.290 1.00 30.07 257 MET C O 1
ATOM 8115 N N . THR C 1 258 ? 65.519 18.081 41.357 1.00 29.75 258 THR C N 1
ATOM 8116 C CA . THR C 1 258 ? 66.443 19.044 41.966 1.00 31.56 258 THR C CA 1
ATOM 8117 C C . THR C 1 258 ? 67.787 19.053 41.296 1.00 29.84 258 THR C C 1
ATOM 8118 O O . THR C 1 258 ? 68.312 20.109 40.941 1.00 33.04 258 THR C O 1
ATOM 8122 N N . ALA C 1 259 ? 68.340 17.880 41.039 1.00 30.63 259 ALA C N 1
ATOM 8123 C CA . ALA C 1 259 ? 69.588 17.815 40.263 1.00 29.29 259 ALA C CA 1
ATOM 8124 C C . ALA C 1 259 ? 69.458 18.571 38.924 1.00 28.65 259 ALA C C 1
ATOM 8125 O O . ALA C 1 259 ? 70.358 19.323 38.498 1.00 29.52 259 ALA C O 1
ATOM 8127 N N . ILE C 1 260 ? 68.344 18.347 38.250 1.00 27.04 260 ILE C N 1
ATOM 8128 C CA . ILE C 1 260 ? 68.154 18.931 36.938 1.00 28.38 260 ILE C CA 1
ATOM 8129 C C . ILE C 1 260 ? 68.000 20.440 37.046 1.00 28.02 260 ILE C C 1
ATOM 8130 O O . ILE C 1 260 ? 68.478 21.189 36.189 1.00 25.27 260 ILE C O 1
ATOM 8135 N N . ILE C 1 261 ? 67.318 20.870 38.087 1.00 30.67 261 ILE C N 1
ATOM 8136 C CA . ILE C 1 261 ? 67.057 22.264 38.351 1.00 33.85 261 ILE C CA 1
ATOM 8137 C C . ILE C 1 261 ? 68.314 22.997 38.754 1.00 32.31 261 ILE C C 1
ATOM 8138 O O . ILE C 1 261 ? 68.602 24.027 38.195 1.00 32.88 261 ILE C O 1
ATOM 8143 N N . ASN C 1 262 ? 69.042 22.445 39.704 1.00 31.08 262 ASN C N 1
ATOM 8144 C CA . ASN C 1 262 ? 70.349 22.972 40.113 1.00 32.89 262 ASN C CA 1
ATOM 8145 C C . ASN C 1 262 ? 71.205 23.184 38.875 1.00 33.71 262 ASN C C 1
ATOM 8146 O O . ASN C 1 262 ? 71.690 24.299 38.622 1.00 35.45 262 ASN C O 1
ATOM 8151 N N . ARG C 1 263 ? 71.333 22.135 38.068 1.00 32.77 263 ARG C N 1
ATOM 8152 C CA . ARG C 1 263 ? 72.186 22.188 36.877 1.00 31.87 263 ARG C CA 1
ATOM 8153 C C . ARG C 1 263 ? 71.703 23.191 35.846 1.00 35.98 263 ARG C C 1
ATOM 8154 O O . ARG C 1 263 ? 72.454 23.556 34.942 1.00 35.14 263 ARG C O 1
ATOM 8162 N N . MET C 1 264 ? 70.471 23.692 35.996 1.00 39.19 264 MET C N 1
ATOM 8163 C CA . MET C 1 264 ? 69.966 24.746 35.106 1.00 39.03 264 MET C CA 1
ATOM 8164 C C . MET C 1 264 ? 70.758 26.029 35.354 1.00 39.96 264 MET C C 1
ATOM 8165 O O . MET C 1 264 ? 70.927 26.887 34.453 1.00 43.82 264 MET C O 1
ATOM 8170 N N . ALA C 1 265 ? 71.223 26.157 36.594 1.00 42.11 265 ALA C N 1
ATOM 8171 C CA . ALA C 1 265 ? 72.177 27.188 36.970 1.00 43.96 265 ALA C CA 1
ATOM 8172 C C . ALA C 1 265 ? 71.536 28.553 36.810 1.00 42.61 265 ALA C C 1
ATOM 8173 O O . ALA C 1 265 ? 72.167 29.508 36.354 1.00 40.97 265 ALA C O 1
ATOM 8175 N N . GLY C 1 266 ? 70.275 28.618 37.220 1.00 43.97 266 GLY C N 1
ATOM 8176 C CA . GLY C 1 266 ? 69.433 29.767 37.001 1.00 48.78 266 GLY C CA 1
ATOM 8177 C C . GLY C 1 266 ? 69.367 30.268 35.570 1.00 51.42 266 GLY C C 1
ATOM 8178 O O . GLY C 1 266 ? 69.754 31.394 35.266 1.00 52.46 266 GLY C O 1
ATOM 8179 N N . ARG C 1 267 ? 68.855 29.419 34.694 1.00 54.86 267 ARG C N 1
ATOM 8180 C CA . ARG C 1 267 ? 68.361 29.839 33.378 1.00 56.89 267 ARG C CA 1
ATOM 8181 C C . ARG C 1 267 ? 66.853 29.955 33.529 1.00 55.18 267 ARG C C 1
ATOM 8182 O O . ARG C 1 267 ? 66.274 29.433 34.483 1.00 58.13 267 ARG C O 1
ATOM 8190 N N . SER C 1 268 ? 66.219 30.640 32.591 1.00 50.03 268 SER C N 1
ATOM 8191 C CA . SER C 1 268 ? 64.778 30.792 32.629 1.00 50.22 268 SER C CA 1
ATOM 8192 C C . SER C 1 268 ? 64.111 29.866 31.618 1.00 50.65 268 SER C C 1
ATOM 8193 O O . SER C 1 268 ? 62.902 29.972 31.396 1.00 53.60 268 SER C O 1
ATOM 8194 N N . LEU C 1 269 ? 64.898 28.977 30.996 1.00 48.83 269 LEU C N 1
ATOM 8195 C CA . LEU C 1 269 ? 64.414 28.056 29.947 1.00 40.66 269 LEU C CA 1
ATOM 8196 C C . LEU C 1 269 ? 63.399 27.065 30.488 1.00 35.50 269 LEU C C 1
ATOM 8197 O O . LEU C 1 269 ? 63.593 26.482 31.546 1.00 29.66 269 LEU C O 1
ATOM 8202 N N . LYS C 1 270 ? 62.297 26.923 29.760 1.00 33.85 270 LYS C N 1
ATOM 8203 C CA . LYS C 1 270 ? 61.175 26.142 30.255 1.00 33.06 270 LYS C CA 1
ATOM 8204 C C . LYS C 1 270 ? 61.491 24.667 30.111 1.00 29.56 270 LYS C C 1
ATOM 8205 O O . LYS C 1 270 ? 61.865 24.215 29.018 1.00 30.48 270 LYS C O 1
ATOM 8211 N N . LEU C 1 271 ? 61.309 23.925 31.189 1.00 24.78 271 LEU C N 1
ATOM 8212 C CA . LEU C 1 271 ? 61.602 22.508 31.173 1.00 24.81 271 LEU C CA 1
ATOM 8213 C C . LEU C 1 271 ? 60.342 21.653 31.075 1.00 23.28 271 LEU C C 1
ATOM 8214 O O . LEU C 1 271 ? 59.427 21.754 31.906 1.00 22.99 271 LEU C O 1
ATOM 8219 N N . ILE C 1 272 ? 60.313 20.803 30.067 1.00 21.44 272 ILE C N 1
ATOM 8220 C CA . ILE C 1 272 ? 59.250 19.834 29.932 1.00 22.02 272 ILE C CA 1
ATOM 8221 C C . ILE C 1 272 ? 59.773 18.430 30.285 1.00 20.79 272 ILE C C 1
ATOM 8222 O O . ILE C 1 272 ? 60.833 18.022 29.827 1.00 19.10 272 ILE C O 1
ATOM 8227 N N . PHE C 1 273 ? 58.991 17.716 31.085 1.00 22.22 273 PHE C N 1
ATOM 8228 C CA . PHE C 1 273 ? 59.246 16.322 31.463 1.00 23.24 273 PHE C CA 1
ATOM 8229 C C . PHE C 1 273 ? 58.112 15.409 31.032 1.00 22.13 273 PHE C C 1
ATOM 8230 O O . PHE C 1 273 ? 56.924 15.775 31.107 1.00 21.70 273 PHE C O 1
ATOM 8238 N N . GLU C 1 274 ? 58.482 14.198 30.645 1.00 19.26 274 GLU C N 1
ATOM 8239 C CA . GLU C 1 274 ? 57.550 13.253 30.123 1.00 17.17 274 GLU C CA 1
ATOM 8240 C C . GLU C 1 274 ? 57.540 11.944 30.900 1.00 15.27 274 GLU C C 1
ATOM 8241 O O . GLU C 1 274 ? 57.657 10.884 30.303 1.00 15.39 274 GLU C O 1
ATOM 8247 N N . PRO C 1 275 ? 57.349 11.983 32.220 1.00 13.40 275 PRO C N 1
ATOM 8248 C CA . PRO C 1 275 ? 57.451 10.722 32.921 1.00 13.44 275 PRO C CA 1
ATOM 8249 C C . PRO C 1 275 ? 56.223 9.832 32.718 1.00 14.38 275 PRO C C 1
ATOM 8250 O O . PRO C 1 275 ? 55.108 10.305 32.596 1.00 13.38 275 PRO C O 1
ATOM 8254 N N . GLY C 1 276 ? 56.443 8.534 32.696 1.00 16.13 276 GLY C N 1
ATOM 8255 C CA . GLY C 1 276 ? 55.347 7.573 32.623 1.00 16.42 276 GLY C CA 1
ATOM 8256 C C . GLY C 1 276 ? 55.450 6.612 33.774 1.00 15.86 276 GLY C C 1
ATOM 8257 O O . GLY C 1 276 ? 54.654 6.639 34.703 1.00 15.23 276 GLY C O 1
ATOM 8258 N N . ARG C 1 277 ? 56.413 5.713 33.653 1.00 16.35 277 ARG C N 1
ATOM 8259 C CA . ARG C 1 277 ? 56.619 4.665 34.614 1.00 16.88 277 ARG C CA 1
ATOM 8260 C C . ARG C 1 277 ? 56.687 5.182 36.044 1.00 16.83 277 ARG C C 1
ATOM 8261 O O . ARG C 1 277 ? 56.080 4.610 36.958 1.00 16.65 277 ARG C O 1
ATOM 8269 N N . ALA C 1 278 ? 57.407 6.270 36.241 1.00 17.11 278 ALA C N 1
ATOM 8270 C CA . ALA C 1 278 ? 57.656 6.756 37.594 1.00 18.40 278 ALA C CA 1
ATOM 8271 C C . ALA C 1 278 ? 56.353 7.196 38.251 1.00 19.45 278 ALA C C 1
ATOM 8272 O O . ALA C 1 278 ? 56.208 7.130 39.473 1.00 21.58 278 ALA C O 1
ATOM 8274 N N . ILE C 1 279 ? 55.404 7.634 37.439 1.00 19.17 279 ILE C N 1
ATOM 8275 C CA . ILE C 1 279 ? 54.112 7.990 37.949 1.00 18.31 279 ILE C CA 1
ATOM 8276 C C . ILE C 1 279 ? 53.223 6.778 38.173 1.00 17.33 279 ILE C C 1
ATOM 8277 O O . ILE C 1 279 ? 52.594 6.669 39.219 1.00 18.34 279 ILE C O 1
ATOM 8282 N N . MET C 1 280 ? 53.184 5.847 37.239 1.00 15.95 280 MET C N 1
ATOM 8283 C CA . MET C 1 280 ? 52.148 4.811 37.303 1.00 15.84 280 MET C CA 1
ATOM 8284 C C . MET C 1 280 ? 52.555 3.418 37.767 1.00 16.14 280 MET C C 1
ATOM 8285 O O . MET C 1 280 ? 51.729 2.665 38.232 1.00 15.37 280 MET C O 1
ATOM 8290 N N . ALA C 1 281 ? 53.814 3.049 37.592 1.00 17.91 281 ALA C N 1
ATOM 8291 C CA . ALA C 1 281 ? 54.202 1.657 37.799 1.00 19.24 281 ALA C CA 1
ATOM 8292 C C . ALA C 1 281 ? 53.619 1.090 39.093 1.00 19.86 281 ALA C C 1
ATOM 8293 O O . ALA C 1 281 ? 52.897 0.114 39.086 1.00 18.61 281 ALA C O 1
ATOM 8295 N N . ASN C 1 282 ? 53.953 1.722 40.209 1.00 21.23 282 ASN C N 1
ATOM 8296 C CA . ASN C 1 282 ? 53.560 1.194 41.508 1.00 21.55 282 ASN C CA 1
ATOM 8297 C C . ASN C 1 282 ? 52.245 1.747 41.995 1.00 20.75 282 ASN C C 1
ATOM 8298 O O . ASN C 1 282 ? 51.841 1.489 43.134 1.00 24.46 282 ASN C O 1
ATOM 8303 N N . ALA C 1 283 ? 51.563 2.500 41.144 1.00 19.73 283 ALA C N 1
ATOM 8304 C CA . ALA C 1 283 ? 50.173 2.919 41.406 1.00 18.34 283 ALA C CA 1
ATOM 8305 C C . ALA C 1 283 ? 49.150 1.870 41.030 1.00 16.71 283 ALA C C 1
ATOM 8306 O O . ALA C 1 283 ? 47.964 2.119 41.169 1.00 15.51 283 ALA C O 1
ATOM 8308 N N . GLY C 1 284 ? 49.601 0.705 40.571 1.00 16.50 284 GLY C N 1
ATOM 8309 C CA . GLY C 1 284 ? 48.686 -0.374 40.216 1.00 16.42 284 GLY C CA 1
ATOM 8310 C C . GLY C 1 284 ? 49.194 -1.769 40.446 1.00 16.04 284 GLY C C 1
ATOM 8311 O O . GLY C 1 284 ? 50.394 -2.028 40.409 1.00 16.88 284 GLY C O 1
ATOM 8312 N N . VAL C 1 285 ? 48.267 -2.681 40.646 1.00 15.87 285 VAL C N 1
ATOM 8313 C CA . VAL C 1 285 ? 48.610 -4.096 40.738 1.00 16.45 285 VAL C CA 1
ATOM 8314 C C . VAL C 1 285 ? 47.693 -4.909 39.843 1.00 17.37 285 VAL C C 1
ATOM 8315 O O . VAL C 1 285 ? 46.679 -4.398 39.337 1.00 17.42 285 VAL C O 1
ATOM 8319 N N . LEU C 1 286 ? 48.067 -6.167 39.634 1.00 17.55 286 LEU C N 1
ATOM 8320 C CA . LEU C 1 286 ? 47.230 -7.105 38.899 1.00 18.60 286 LEU C CA 1
ATOM 8321 C C . LEU C 1 286 ? 46.933 -8.302 39.809 1.00 20.19 286 LEU C C 1
ATOM 8322 O O . LEU C 1 286 ? 47.843 -8.972 40.278 1.00 20.48 286 LEU C O 1
ATOM 8327 N N . VAL C 1 287 ? 45.653 -8.555 40.030 1.00 20.28 287 VAL C N 1
ATOM 8328 C CA . VAL C 1 287 ? 45.231 -9.586 40.936 1.00 19.74 287 VAL C CA 1
ATOM 8329 C C . VAL C 1 287 ? 44.797 -10.770 40.126 1.00 20.22 287 VAL C C 1
ATOM 8330 O O . VAL C 1 287 ? 44.114 -10.615 39.109 1.00 21.61 287 VAL C O 1
ATOM 8334 N N . THR C 1 288 ? 45.175 -11.952 40.581 1.00 20.10 288 THR C N 1
ATOM 8335 C CA . THR C 1 288 ? 44.870 -13.152 39.851 1.00 21.08 288 THR C CA 1
ATOM 8336 C C . THR C 1 288 ? 44.616 -14.309 40.827 1.00 22.17 288 THR C C 1
ATOM 8337 O O . THR C 1 288 ? 45.053 -14.281 41.959 1.00 23.97 288 THR C O 1
ATOM 8341 N N . LYS C 1 289 ? 43.918 -15.322 40.362 1.00 22.48 289 LYS C N 1
ATOM 8342 C CA . LYS C 1 289 ? 43.486 -16.407 41.210 1.00 24.05 289 LYS C CA 1
ATOM 8343 C C . LYS C 1 289 ? 44.274 -17.624 40.826 1.00 22.56 289 LYS C C 1
ATOM 8344 O O . LYS C 1 289 ? 44.442 -17.899 39.653 1.00 21.54 289 LYS C O 1
ATOM 8350 N N . VAL C 1 290 ? 44.750 -18.350 41.836 1.00 23.07 290 VAL C N 1
ATOM 8351 C CA . VAL C 1 290 ? 45.398 -19.628 41.623 1.00 23.91 290 VAL C CA 1
ATOM 8352 C C . VAL C 1 290 ? 44.328 -20.674 41.269 1.00 24.81 290 VAL C C 1
ATOM 8353 O O . VAL C 1 290 ? 43.381 -20.874 42.014 1.00 22.52 290 VAL C O 1
ATOM 8357 N N . GLU C 1 291 ? 44.470 -21.300 40.117 1.00 27.11 291 GLU C N 1
ATOM 8358 C CA . GLU C 1 291 ? 43.546 -22.311 39.719 1.00 31.83 291 GLU C CA 1
ATOM 8359 C C . GLU C 1 291 ? 44.077 -23.621 40.228 1.00 35.07 291 GLU C C 1
ATOM 8360 O O . GLU C 1 291 ? 43.404 -24.318 40.982 1.00 38.36 291 GLU C O 1
ATOM 8366 N N . PHE C 1 292 ? 45.283 -23.974 39.804 1.00 34.56 292 PHE C N 1
ATOM 8367 C CA . PHE C 1 292 ? 45.851 -25.272 40.127 1.00 35.10 292 PHE C CA 1
ATOM 8368 C C . PHE C 1 292 ? 47.263 -25.162 40.629 1.00 36.92 292 PHE C C 1
ATOM 8369 O O . PHE C 1 292 ? 47.952 -24.194 40.317 1.00 36.97 292 PHE C O 1
ATOM 8377 N N . LEU C 1 293 ? 47.695 -26.198 41.356 1.00 38.03 293 LEU C N 1
ATOM 8378 C CA . LEU C 1 293 ? 49.102 -26.397 41.701 1.00 33.92 293 LEU C CA 1
ATOM 8379 C C . LEU C 1 293 ? 49.533 -27.688 41.097 1.00 36.11 293 LEU C C 1
ATOM 8380 O O . LEU C 1 293 ? 48.860 -28.702 41.244 1.00 33.96 293 LEU C O 1
ATOM 8385 N N . LYS C 1 294 ? 50.631 -27.638 40.360 1.00 40.50 294 LYS C N 1
ATOM 8386 C CA . LYS C 1 294 ? 51.226 -28.824 39.803 1.00 45.30 294 LYS C CA 1
ATOM 8387 C C . LYS C 1 294 ? 52.561 -29.035 40.469 1.00 50.24 294 LYS C C 1
ATOM 8388 O O . LYS C 1 294 ? 53.466 -28.207 40.331 1.00 51.18 294 LYS C O 1
ATOM 8394 N N . LEU C 1 295 ? 52.693 -30.175 41.140 1.00 60.16 295 LEU C N 1
ATOM 8395 C CA . LEU C 1 295 ? 53.877 -30.484 41.933 1.00 58.63 295 LEU C CA 1
ATOM 8396 C C . LEU C 1 295 ? 54.668 -31.576 41.222 1.00 58.49 295 LEU C C 1
ATOM 8397 O O . LEU C 1 295 ? 54.097 -32.545 40.744 1.00 51.10 295 LEU C O 1
ATOM 8402 N N . ASN C 1 296 ? 55.963 -31.346 41.024 1.00 63.70 296 ASN C N 1
ATOM 8403 C CA . ASN C 1 296 ? 56.859 -32.266 40.318 1.00 60.78 296 ASN C CA 1
ATOM 8404 C C . ASN C 1 296 ? 58.310 -32.177 40.720 1.00 58.33 296 ASN C C 1
ATOM 8405 O O . ASN C 1 296 ? 58.666 -31.314 41.474 1.00 52.81 296 ASN C O 1
ATOM 8410 N N . ASP C 1 297 ? 59.138 -33.095 40.221 1.00 61.01 297 ASP C N 1
ATOM 8411 C CA . ASP C 1 297 ? 60.566 -33.220 40.579 1.00 54.85 297 ASP C CA 1
ATOM 8412 C C . ASP C 1 297 ? 61.453 -32.063 40.102 1.00 50.60 297 ASP C C 1
ATOM 8413 O O . ASP C 1 297 ? 61.891 -31.223 40.911 1.00 46.08 297 ASP C O 1
ATOM 8414 N N . LYS C 1 299 ? 60.184 -28.980 38.958 1.00 67.98 299 LYS C N 1
ATOM 8415 C CA . LYS C 1 299 ? 59.661 -27.630 39.133 1.00 62.13 299 LYS C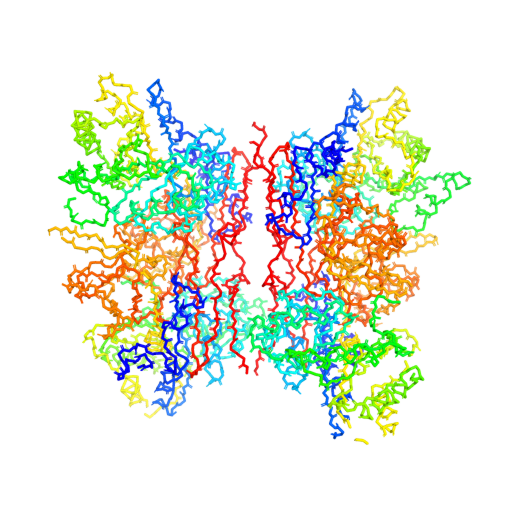 CA 1
ATOM 8416 C C . LYS C 1 299 ? 58.191 -27.657 39.537 1.00 55.26 299 LYS C C 1
ATOM 8417 O O . LYS C 1 299 ? 57.453 -28.573 39.172 1.00 49.44 299 LYS C O 1
ATOM 8423 N N . ASN C 1 300 ? 57.771 -26.647 40.292 1.00 49.75 300 ASN C N 1
ATOM 8424 C CA . ASN C 1 300 ? 56.421 -26.555 40.736 1.00 46.07 300 ASN C CA 1
ATOM 8425 C C . ASN C 1 300 ? 55.753 -25.395 40.063 1.00 43.30 300 ASN C C 1
ATOM 8426 O O . ASN C 1 300 ? 56.342 -24.385 39.843 1.00 46.03 300 ASN C O 1
ATOM 8431 N N . PHE C 1 301 ? 54.497 -25.560 39.734 1.00 38.52 301 PHE C N 1
ATOM 8432 C CA . PHE C 1 301 ? 53.755 -24.524 39.030 1.00 32.19 301 PHE C CA 1
ATOM 8433 C C . PHE C 1 301 ? 52.497 -24.112 39.735 1.00 28.92 301 PHE C C 1
ATOM 8434 O O . PHE C 1 301 ? 51.660 -24.944 40.039 1.00 29.40 301 PHE C O 1
ATOM 8442 N N . ALA C 1 302 ? 52.384 -22.826 40.018 1.00 25.34 302 ALA C N 1
ATOM 8443 C CA . ALA C 1 302 ? 51.104 -22.255 40.324 1.00 24.44 302 ALA C CA 1
ATOM 8444 C C . ALA C 1 302 ? 50.500 -21.769 39.001 1.00 23.71 302 ALA C C 1
ATOM 8445 O O . ALA C 1 302 ? 51.032 -20.857 38.361 1.00 22.22 302 ALA C O 1
ATOM 8447 N N . ILE C 1 303 ? 49.393 -22.385 38.606 1.00 23.20 303 ILE C N 1
ATOM 8448 C CA . ILE C 1 303 ? 48.655 -21.986 37.406 1.00 24.46 303 ILE C CA 1
ATOM 8449 C C . ILE C 1 303 ? 47.576 -21.002 37.796 1.00 22.69 303 ILE C C 1
ATOM 8450 O O . ILE C 1 303 ? 46.670 -21.350 38.529 1.00 19.71 303 ILE C O 1
ATOM 8455 N N . VAL C 1 304 ? 47.730 -19.752 37.335 1.00 21.87 304 VAL C N 1
ATOM 8456 C CA . VAL C 1 304 ? 46.835 -18.658 37.705 1.00 20.17 304 VAL C CA 1
ATOM 8457 C C . VAL C 1 304 ? 45.971 -18.245 36.532 1.00 19.28 304 VAL C C 1
ATOM 8458 O O . VAL C 1 304 ? 46.165 -18.688 35.402 1.00 18.39 304 VAL C O 1
ATOM 8462 N N . ASP C 1 305 ? 45.004 -17.384 36.770 1.00 19.05 305 ASP C N 1
ATOM 8463 C CA . ASP C 1 305 ? 44.074 -17.025 35.682 1.00 19.19 305 ASP C CA 1
ATOM 8464 C C . ASP C 1 305 ? 44.499 -15.771 34.877 1.00 19.12 305 ASP C C 1
ATOM 8465 O O . ASP C 1 305 ? 43.766 -15.350 33.980 1.00 19.55 305 ASP C O 1
ATOM 8470 N N . ALA C 1 306 ? 45.629 -15.158 35.241 1.00 18.12 306 ALA C N 1
ATOM 8471 C CA . ALA C 1 306 ? 46.211 -14.087 34.443 1.00 18.25 306 ALA C CA 1
ATOM 8472 C C . ALA C 1 306 ? 47.330 -14.661 33.613 1.00 17.59 306 ALA C C 1
ATOM 8473 O O . ALA C 1 306 ? 47.937 -15.657 34.002 1.00 20.86 306 ALA C O 1
ATOM 8475 N N . ALA C 1 307 ? 47.597 -14.048 32.467 1.00 16.12 307 ALA C N 1
ATOM 8476 C CA . ALA C 1 307 ? 48.590 -14.553 31.541 1.00 15.56 307 ALA C CA 1
ATOM 8477 C C . ALA C 1 307 ? 49.321 -13.421 30.806 1.00 15.88 307 ALA C C 1
ATOM 8478 O O . ALA C 1 307 ? 49.119 -12.245 31.060 1.00 14.83 307 ALA C O 1
ATOM 8480 N N . MET C 1 308 ? 50.184 -13.793 29.873 1.00 17.88 308 MET C N 1
ATOM 8481 C CA . MET C 1 308 ? 50.983 -12.819 29.120 1.00 18.48 308 MET C CA 1
ATOM 8482 C C . MET C 1 308 ? 50.116 -11.846 28.292 1.00 17.47 308 MET C C 1
ATOM 8483 O O . MET C 1 308 ? 50.571 -10.778 27.952 1.00 15.99 308 MET C O 1
ATOM 8488 N N . ASN C 1 309 ? 48.888 -12.232 27.939 1.00 16.55 309 ASN C N 1
ATOM 8489 C CA . ASN C 1 309 ? 47.999 -11.290 27.266 1.00 16.76 309 ASN C CA 1
ATOM 8490 C C . ASN C 1 309 ? 47.495 -10.223 28.203 1.00 17.03 309 ASN C C 1
ATOM 8491 O O . ASN C 1 309 ? 47.066 -9.178 27.756 1.00 16.85 309 ASN C O 1
ATOM 8496 N N . ASP C 1 310 ? 47.516 -10.498 29.511 1.00 17.36 310 ASP C N 1
ATOM 8497 C CA . ASP C 1 310 ? 47.174 -9.505 30.498 1.00 17.32 310 ASP C CA 1
ATOM 8498 C C . ASP C 1 310 ? 48.401 -8.642 30.852 1.00 17.69 310 ASP C C 1
ATOM 8499 O O . ASP C 1 310 ? 48.283 -7.416 31.041 1.00 16.65 310 ASP C O 1
ATOM 8504 N N . LEU C 1 311 ? 49.554 -9.306 30.992 1.00 16.82 311 LEU C N 1
ATOM 8505 C CA . LEU C 1 311 ? 50.786 -8.658 31.409 1.00 16.98 311 LEU C CA 1
ATOM 8506 C C . LEU C 1 311 ? 51.953 -9.300 30.684 1.00 17.13 311 LEU C C 1
ATOM 8507 O O . LEU C 1 311 ? 52.313 -10.436 30.984 1.00 17.94 311 LEU C O 1
ATOM 8512 N N . ILE C 1 312 ? 52.537 -8.581 29.726 1.00 15.28 312 ILE C N 1
ATOM 8513 C CA . ILE C 1 312 ? 53.522 -9.183 28.872 1.00 14.04 312 ILE C CA 1
ATOM 8514 C C . ILE C 1 312 ? 54.969 -8.916 29.320 1.00 13.71 312 ILE C C 1
ATOM 8515 O O . ILE C 1 312 ? 55.905 -9.500 28.784 1.00 12.95 312 ILE C O 1
ATOM 8520 N N . ARG C 1 313 ? 55.156 -8.074 30.327 1.00 14.61 313 ARG C N 1
ATOM 8521 C CA . ARG C 1 313 ? 56.492 -7.598 30.657 1.00 15.35 313 ARG C CA 1
ATOM 8522 C C . ARG C 1 313 ? 57.435 -8.759 31.002 1.00 16.11 313 ARG C C 1
ATOM 8523 O O . ARG C 1 313 ? 58.580 -8.784 30.540 1.00 15.23 313 ARG C O 1
ATOM 8531 N N . PRO C 1 314 ? 56.960 -9.744 31.780 1.00 16.98 314 PRO C N 1
ATOM 8532 C CA . PRO C 1 314 ? 57.866 -10.840 32.092 1.00 17.80 314 PRO C CA 1
ATOM 8533 C C . PRO C 1 314 ? 58.284 -11.617 30.871 1.00 17.12 314 PRO C C 1
ATOM 8534 O O . PRO C 1 314 ? 59.454 -11.899 30.680 1.00 18.27 314 PRO C O 1
ATOM 8538 N N . ALA C 1 315 ? 57.343 -11.962 30.044 1.00 18.81 315 ALA C N 1
ATOM 8539 C CA . ALA C 1 315 ? 57.662 -12.717 28.831 1.00 19.90 315 ALA C CA 1
ATOM 8540 C C . ALA C 1 315 ? 58.520 -11.896 27.866 1.00 19.64 315 ALA C C 1
ATOM 8541 O O . ALA C 1 315 ? 59.403 -12.402 27.233 1.00 19.23 315 ALA C O 1
ATOM 8543 N N . LEU C 1 316 ? 58.223 -10.619 27.726 1.00 20.64 316 LEU C N 1
ATOM 8544 C CA . LEU C 1 316 ? 58.858 -9.844 26.668 1.00 20.60 316 LEU C CA 1
ATOM 8545 C C . LEU C 1 316 ? 60.235 -9.305 27.077 1.00 20.84 316 LEU C C 1
ATOM 8546 O O . LEU C 1 316 ? 61.106 -9.160 26.226 1.00 19.33 316 LEU C O 1
ATOM 8551 N N . TYR C 1 317 ? 60.410 -8.989 28.359 1.00 20.19 317 TYR C N 1
ATOM 8552 C CA . TYR C 1 317 ? 61.636 -8.382 28.830 1.00 21.05 317 TYR C CA 1
ATOM 8553 C C . TYR C 1 317 ? 62.324 -9.168 29.947 1.00 20.85 317 TYR C C 1
ATOM 8554 O O . TYR C 1 317 ? 63.312 -8.697 30.453 1.00 19.73 317 TYR C O 1
ATOM 8563 N N . SER C 1 318 ? 61.806 -10.332 30.338 1.00 20.83 318 SER C N 1
ATOM 8564 C CA . SER C 1 318 ? 62.216 -10.988 31.599 1.00 22.35 318 SER C CA 1
ATOM 8565 C C . SER C 1 318 ? 62.108 -10.052 32.789 1.00 23.14 318 SER C C 1
ATOM 8566 O O . SER C 1 318 ? 62.980 -10.027 33.654 1.00 23.41 318 SER C O 1
ATOM 8569 N N . ALA C 1 319 ? 61.085 -9.214 32.812 1.00 23.55 319 ALA C N 1
ATOM 8570 C CA . ALA C 1 319 ? 60.944 -8.267 33.902 1.00 21.65 319 ALA C CA 1
ATOM 8571 C C . ALA C 1 319 ? 60.600 -9.070 35.122 1.00 21.73 319 ALA C C 1
ATOM 8572 O O . ALA C 1 319 ? 59.926 -10.120 35.031 1.00 21.80 319 ALA C O 1
ATOM 8574 N N . TRP C 1 320 ? 61.108 -8.589 36.250 1.00 20.61 320 TRP C N 1
ATOM 8575 C CA . TRP C 1 320 ? 60.835 -9.171 37.532 1.00 20.00 320 TRP C CA 1
ATOM 8576 C C . TRP C 1 320 ? 59.796 -8.331 38.176 1.00 19.06 320 TRP C C 1
ATOM 8577 O O . TRP C 1 320 ? 59.995 -7.168 38.374 1.00 18.61 320 TRP C O 1
ATOM 8588 N N . GLN C 1 321 ? 58.652 -8.926 38.449 1.00 19.33 321 GLN C N 1
ATOM 8589 C CA . GLN C 1 321 ? 57.558 -8.239 39.118 1.00 19.90 321 GLN C CA 1
ATOM 8590 C C . GLN C 1 321 ? 57.315 -9.030 40.419 1.00 19.46 321 GLN C C 1
ATOM 8591 O O . GLN C 1 321 ? 57.117 -10.230 40.367 1.00 19.84 321 GLN C O 1
ATOM 8597 N N . ASN C 1 322 ? 57.281 -8.338 41.541 1.00 18.72 322 ASN C N 1
ATOM 8598 C CA . ASN C 1 322 ? 57.022 -8.959 42.789 1.00 20.25 322 ASN C CA 1
ATOM 8599 C C . ASN C 1 322 ? 55.606 -9.536 42.841 1.00 22.30 322 ASN C C 1
ATOM 8600 O O . ASN C 1 322 ? 54.662 -8.923 42.330 1.00 26.09 322 ASN C O 1
ATOM 8605 N N . ILE C 1 323 ? 55.488 -10.740 43.383 1.00 21.82 323 ILE C N 1
ATOM 8606 C CA . ILE C 1 323 ? 54.228 -11.447 43.467 1.00 22.31 323 ILE C CA 1
ATOM 8607 C C . ILE C 1 323 ? 54.003 -11.864 44.897 1.00 23.51 323 ILE C C 1
ATOM 8608 O O . ILE C 1 323 ? 54.803 -12.590 45.469 1.00 25.48 323 ILE C O 1
ATOM 8613 N N . ILE C 1 324 ? 52.943 -11.341 45.489 1.00 26.42 324 ILE C N 1
ATOM 8614 C CA . ILE C 1 324 ? 52.699 -11.427 46.915 1.00 27.81 324 ILE C CA 1
ATOM 8615 C C . ILE C 1 324 ? 51.287 -11.898 47.208 1.00 30.95 324 ILE C C 1
ATOM 8616 O O . ILE C 1 324 ? 50.389 -11.693 46.406 1.00 31.44 324 ILE C O 1
ATOM 8621 N N . PRO C 1 325 ? 51.086 -12.523 48.386 1.00 34.36 325 PRO C N 1
ATOM 8622 C CA . PRO C 1 325 ? 49.793 -13.096 48.688 1.00 32.59 325 PRO C CA 1
ATOM 8623 C C . PRO C 1 325 ? 48.815 -12.020 49.110 1.00 33.66 325 PRO C C 1
ATOM 8624 O O . PRO C 1 325 ? 49.218 -10.948 49.537 1.00 32.30 325 PRO C O 1
ATOM 8628 N N . LEU C 1 326 ? 47.531 -12.337 49.020 1.00 35.80 326 LEU C N 1
ATOM 8629 C CA . LEU C 1 326 ? 46.498 -11.422 49.418 1.00 41.14 326 LEU C CA 1
ATOM 8630 C C . LEU C 1 326 ? 46.403 -11.291 50.956 1.00 42.43 326 LEU C C 1
ATOM 8631 O O . LEU C 1 326 ? 45.932 -10.270 51.470 1.00 39.72 326 LEU C O 1
ATOM 8636 N N . ASN C 1 327 ? 46.860 -12.323 51.671 1.00 42.17 327 ASN C N 1
ATOM 8637 C CA . ASN C 1 327 ? 46.893 -12.339 53.135 1.00 45.42 327 ASN C CA 1
ATOM 8638 C C . ASN C 1 327 ? 48.184 -12.961 53.704 1.00 44.74 327 ASN C C 1
ATOM 8639 O O . ASN C 1 327 ? 48.581 -14.054 53.294 1.00 49.15 327 ASN C O 1
ATOM 8644 N N . THR C 1 328 ? 48.797 -12.287 54.672 1.00 42.84 328 THR C N 1
ATOM 8645 C CA . THR C 1 328 ? 49.970 -12.821 55.377 1.00 48.60 328 THR C CA 1
ATOM 8646 C C . THR C 1 328 ? 49.617 -13.796 56.524 1.00 55.35 328 THR C C 1
ATOM 8647 O O . THR C 1 328 ? 50.419 -14.665 56.864 1.00 53.43 328 THR C O 1
ATOM 8651 N N . ASP C 1 329 ? 48.419 -13.664 57.095 1.00 58.84 329 ASP C N 1
ATOM 8652 C CA . ASP C 1 329 ? 47.974 -14.521 58.193 1.00 61.74 329 ASP C CA 1
ATOM 8653 C C . ASP C 1 329 ? 46.612 -15.175 57.905 1.00 61.98 329 ASP C C 1
ATOM 8654 O O . ASP C 1 329 ? 45.564 -14.707 58.364 1.00 60.04 329 ASP C O 1
ATOM 8659 N N . TYR C 1 330 ? 46.630 -16.240 57.104 1.00 57.90 330 TYR C N 1
ATOM 8660 C CA . TYR C 1 330 ? 45.386 -16.909 56.713 1.00 57.10 330 TYR C CA 1
ATOM 8661 C C . TYR C 1 330 ? 44.834 -17.673 57.903 1.00 62.56 330 TYR C C 1
ATOM 8662 O O . TYR C 1 330 ? 45.556 -18.418 58.569 1.00 69.17 330 TYR C O 1
ATOM 8671 N N . GLN C 1 331 ? 43.552 -17.482 58.176 1.00 63.10 331 GLN C N 1
ATOM 8672 C CA . GLN C 1 331 ? 42.923 -18.129 59.308 1.00 61.53 331 GLN C CA 1
ATOM 8673 C C . GLN C 1 331 ? 41.731 -18.914 58.860 1.00 56.17 331 GLN C C 1
ATOM 8674 O O . GLN C 1 331 ? 40.661 -18.830 59.436 1.00 60.07 331 GLN C O 1
ATOM 8680 N N . ASP C 1 332 ? 41.933 -19.652 57.782 1.00 53.40 332 ASP C N 1
ATOM 8681 C CA . ASP C 1 332 ? 40.936 -20.579 57.269 1.00 53.23 332 ASP C CA 1
ATOM 8682 C C . ASP C 1 332 ? 41.431 -22.009 57.458 1.00 51.21 332 ASP C C 1
ATOM 8683 O O . ASP C 1 332 ? 40.798 -22.962 56.989 1.00 47.98 332 ASP C O 1
ATOM 8688 N N . GLY C 1 333 ? 42.582 -22.141 58.118 1.00 47.36 333 GLY C N 1
ATOM 8689 C CA . GLY C 1 333 ? 43.150 -23.435 58.448 1.00 44.77 333 GLY C CA 1
ATOM 8690 C C . GLY C 1 333 ? 43.476 -24.344 57.284 1.00 45.50 333 GLY C C 1
ATOM 8691 O O . GLY C 1 333 ? 43.463 -25.562 57.421 1.00 43.78 333 GLY C O 1
ATOM 8692 N N . GLN C 1 334 ? 43.795 -23.766 56.134 1.00 46.95 334 GLN C N 1
ATOM 8693 C CA . GLN C 1 334 ? 44.159 -24.564 54.976 1.00 44.97 334 GLN C CA 1
ATOM 8694 C C . GLN C 1 334 ? 45.659 -24.852 55.057 1.00 46.15 334 GLN C C 1
ATOM 8695 O O . GLN C 1 334 ? 46.425 -24.028 55.567 1.00 47.87 334 GLN C O 1
ATOM 8701 N N . ASP C 1 335 ? 46.092 -26.002 54.535 1.00 43.79 335 ASP C N 1
ATOM 8702 C CA . ASP C 1 335 ? 47.519 -26.318 54.554 1.00 38.92 335 ASP C CA 1
ATOM 8703 C C . ASP C 1 335 ? 48.279 -25.620 53.408 1.00 37.08 335 ASP C C 1
ATOM 8704 O O . ASP C 1 335 ? 47.992 -25.823 52.219 1.00 39.23 335 ASP C O 1
ATOM 8709 N N . ARG C 1 336 ? 49.259 -24.808 53.783 1.00 37.98 336 ARG C N 1
ATOM 8710 C CA . ARG C 1 336 ? 50.028 -23.999 52.820 1.00 41.48 336 ARG C CA 1
ATOM 8711 C C . ARG C 1 336 ? 51.535 -24.201 52.961 1.00 38.84 336 ARG C C 1
ATOM 8712 O O . ARG C 1 336 ? 52.245 -23.325 53.468 1.00 37.51 336 ARG C O 1
ATOM 8720 N N . PRO C 1 337 ? 52.021 -25.359 52.503 1.00 37.31 337 PRO C N 1
ATOM 8721 C CA . PRO C 1 337 ? 53.454 -25.585 52.568 1.00 39.38 337 PRO C CA 1
ATOM 8722 C C . PRO C 1 337 ? 54.208 -24.571 51.686 1.00 45.21 337 PRO C C 1
ATOM 8723 O O . PRO C 1 337 ? 53.858 -24.400 50.509 1.00 49.98 337 PRO C O 1
ATOM 8727 N N . VAL C 1 338 ? 55.199 -23.876 52.251 1.00 44.83 338 VAL C N 1
ATOM 8728 C CA . VAL C 1 338 ? 56.040 -22.992 51.450 1.00 43.84 338 VAL C CA 1
ATOM 8729 C C . VAL C 1 338 ? 56.767 -23.827 50.420 1.00 45.14 338 VAL C C 1
ATOM 8730 O O . VAL C 1 338 ? 57.353 -24.863 50.745 1.00 50.38 338 VAL C O 1
ATOM 8734 N N . ARG C 1 339 ? 56.703 -23.389 49.171 1.00 45.47 339 ARG C N 1
ATOM 8735 C CA . ARG C 1 339 ? 57.443 -24.026 48.093 1.00 43.47 339 ARG C CA 1
ATOM 8736 C C . ARG C 1 339 ? 57.947 -22.975 47.101 1.00 43.38 339 ARG C C 1
ATOM 8737 O O . ARG C 1 339 ? 57.613 -21.801 47.190 1.00 42.38 339 ARG C O 1
ATOM 8745 N N . SER C 1 340 ? 58.742 -23.444 46.148 1.00 43.89 340 SER C N 1
ATOM 8746 C CA . SER C 1 340 ? 59.256 -22.637 45.071 1.00 42.53 340 SER C CA 1
ATOM 8747 C C . SER C 1 340 ? 58.415 -22.892 43.815 1.00 38.98 340 SER C C 1
ATOM 8748 O O . SER C 1 340 ? 58.429 -23.994 43.240 1.00 34.15 340 SER C O 1
ATOM 8751 N N . TYR C 1 341 ? 57.692 -21.853 43.393 1.00 35.25 341 TYR C N 1
ATOM 8752 C CA . TYR C 1 341 ? 56.789 -21.967 42.232 1.00 33.39 341 TYR C CA 1
ATOM 8753 C C . TYR C 1 341 ? 57.210 -21.044 41.102 1.00 32.19 341 TYR C C 1
ATOM 8754 O O . TYR C 1 341 ? 57.680 -19.918 41.323 1.00 30.31 341 TYR C O 1
ATOM 8763 N N . ASP C 1 342 ? 57.018 -21.527 39.890 1.00 31.69 342 ASP C N 1
ATOM 8764 C CA . ASP C 1 342 ? 56.863 -20.641 38.747 1.00 32.64 342 ASP C CA 1
ATOM 8765 C C . ASP C 1 342 ? 55.377 -20.288 38.657 1.00 31.61 342 ASP C C 1
ATOM 8766 O O . ASP C 1 342 ? 54.515 -21.176 38.719 1.00 30.70 342 ASP C O 1
ATOM 8771 N N . ILE C 1 343 ? 55.093 -18.994 38.580 1.00 28.95 343 ILE C N 1
ATOM 8772 C CA . ILE C 1 343 ? 53.722 -18.495 38.447 1.00 28.14 343 ILE C CA 1
ATOM 8773 C C . ILE C 1 343 ? 53.386 -18.322 36.975 1.00 24.53 343 ILE C C 1
ATOM 8774 O O . ILE C 1 343 ? 53.998 -17.524 36.293 1.00 23.54 343 ILE C O 1
ATOM 8779 N N . VAL C 1 344 ? 52.460 -19.127 36.481 1.00 23.10 344 VAL C N 1
ATOM 8780 C CA . VAL C 1 344 ? 52.184 -19.208 35.052 1.00 22.51 344 VAL C CA 1
ATOM 8781 C C . VAL C 1 344 ? 50.675 -19.183 34.766 1.00 22.03 344 VAL C C 1
ATOM 8782 O O . VAL C 1 344 ? 49.859 -19.540 35.606 1.00 20.59 344 VAL C O 1
ATOM 8786 N N . GLY C 1 345 ? 50.320 -18.766 33.561 1.00 23.23 345 GLY C N 1
ATOM 8787 C CA . GLY C 1 345 ? 48.923 -18.548 33.213 1.00 22.34 345 GLY C CA 1
ATOM 8788 C C . GLY C 1 345 ? 48.407 -19.668 32.353 1.00 21.36 345 GLY C C 1
ATOM 8789 O O . GLY C 1 345 ? 49.140 -20.619 32.062 1.00 22.43 345 GLY C O 1
ATOM 8790 N N . PRO C 1 346 ? 47.173 -19.528 31.854 1.00 19.56 346 PRO C N 1
ATOM 8791 C CA . PRO C 1 346 ? 46.553 -20.550 31.028 1.00 18.68 346 PRO C CA 1
ATOM 8792 C C . PRO C 1 346 ? 46.979 -20.606 29.590 1.00 19.50 346 PRO C C 1
ATOM 8793 O O . PRO C 1 346 ? 46.552 -21.511 28.868 1.00 19.35 346 PRO C O 1
ATOM 8797 N N . ILE C 1 347 ? 47.789 -19.648 29.133 1.00 21.77 347 ILE C N 1
ATOM 8798 C CA . ILE C 1 347 ? 48.104 -19.564 27.691 1.00 20.35 347 ILE C CA 1
ATOM 8799 C C . ILE C 1 347 ? 49.032 -20.680 27.294 1.00 21.24 347 ILE C C 1
ATOM 8800 O O . ILE C 1 347 ? 49.880 -21.098 28.055 1.00 22.94 347 ILE C O 1
ATOM 8805 N N . CYS C 1 348 ? 48.856 -21.159 26.076 1.00 24.18 348 CYS C N 1
ATOM 8806 C CA . CYS C 1 348 ? 49.488 -22.388 25.607 1.00 25.28 348 CYS C CA 1
ATOM 8807 C C . CYS C 1 348 ? 50.948 -22.303 25.167 1.00 24.74 348 CYS C C 1
ATOM 8808 O O . CYS C 1 348 ? 51.364 -23.031 24.261 1.00 27.36 348 CYS C O 1
ATOM 8811 N N . GLU C 1 349 ? 51.724 -21.416 25.771 1.00 24.93 349 GLU C N 1
ATOM 8812 C CA . GLU C 1 349 ? 53.133 -21.227 25.414 1.00 24.46 349 GLU C CA 1
ATOM 8813 C C . GLU C 1 349 ? 53.949 -21.298 26.645 1.00 24.08 349 GLU C C 1
ATOM 8814 O O . GLU C 1 349 ? 53.499 -20.863 27.696 1.00 24.09 349 GLU C O 1
ATOM 8820 N N . THR C 1 350 ? 55.176 -21.784 26.529 1.00 25.10 350 THR C N 1
ATOM 8821 C CA . THR C 1 350 ? 56.081 -21.776 27.688 1.00 26.27 350 THR C CA 1
ATOM 8822 C C . THR C 1 350 ? 56.427 -20.334 28.087 1.00 23.76 350 THR C C 1
ATOM 8823 O O . THR C 1 350 ? 56.696 -20.062 29.257 1.00 22.72 350 THR C O 1
ATOM 8827 N N . GLY C 1 351 ? 56.431 -19.434 27.109 1.00 21.90 351 GLY C N 1
ATOM 8828 C CA . GLY C 1 351 ? 56.666 -18.034 27.370 1.00 22.22 351 GLY C CA 1
ATOM 8829 C C . GLY C 1 351 ? 55.604 -17.399 28.251 1.00 22.49 351 GLY C C 1
ATOM 8830 O O . GLY C 1 351 ? 55.814 -16.307 28.792 1.00 22.77 351 GLY C O 1
ATOM 8831 N N . ASP C 1 352 ? 54.447 -18.051 28.391 1.00 21.74 352 ASP C N 1
ATOM 8832 C CA . ASP C 1 352 ? 53.413 -17.462 29.230 1.00 21.13 352 ASP C CA 1
ATOM 8833 C C . ASP C 1 352 ? 53.664 -17.670 30.689 1.00 20.41 352 ASP C C 1
ATOM 8834 O O . ASP C 1 352 ? 53.187 -18.645 31.265 1.00 20.80 352 ASP C O 1
ATOM 8839 N N . PHE C 1 353 ? 54.397 -16.738 31.287 1.00 19.68 353 PHE C N 1
ATOM 8840 C CA . PHE C 1 353 ? 54.621 -16.766 32.723 1.00 19.69 353 PHE C CA 1
ATOM 8841 C C . PHE C 1 353 ? 54.528 -15.373 33.277 1.00 19.60 353 PHE C C 1
ATOM 8842 O O . PHE C 1 353 ? 54.718 -14.404 32.575 1.00 18.22 353 PHE C O 1
ATOM 8850 N N . LEU C 1 354 ? 54.278 -15.301 34.567 1.00 21.76 354 LEU C N 1
ATOM 8851 C CA . LEU C 1 354 ? 54.300 -14.048 35.255 1.00 24.31 354 LEU C CA 1
ATOM 8852 C C . LEU C 1 354 ? 55.507 -13.841 36.177 1.00 25.81 354 LEU C C 1
ATOM 8853 O O . LEU C 1 354 ? 55.896 -12.707 36.461 1.00 28.69 354 LEU C O 1
ATOM 8858 N N . GLY C 1 355 ? 56.070 -14.928 36.670 1.00 27.65 355 GLY C N 1
ATOM 8859 C CA . GLY C 1 355 ? 57.230 -14.855 37.531 1.00 28.31 355 GLY C CA 1
ATOM 8860 C C . GLY C 1 355 ? 57.814 -16.238 37.753 1.00 28.51 355 GLY C C 1
ATOM 8861 O O . GLY C 1 355 ? 57.102 -17.235 37.679 1.00 26.15 355 GLY C O 1
ATOM 8862 N N . LYS C 1 356 ? 59.115 -16.275 38.021 1.00 29.36 356 LYS C N 1
ATOM 8863 C CA . LYS C 1 356 ? 59.834 -17.523 38.215 1.00 32.21 356 LYS C CA 1
ATOM 8864 C C . LYS C 1 356 ? 60.439 -17.653 39.616 1.00 34.47 356 LYS C C 1
ATOM 8865 O O . LYS C 1 356 ? 60.746 -16.662 40.270 1.00 35.31 356 LYS C O 1
ATOM 8871 N N . GLU C 1 357 ? 60.557 -18.899 40.066 1.00 36.54 357 GLU C N 1
ATOM 8872 C CA . GLU C 1 357 ? 61.173 -19.227 41.338 1.00 35.44 357 GLU C CA 1
ATOM 8873 C C . GLU C 1 357 ? 60.761 -18.324 42.466 1.00 32.61 357 GLU C C 1
ATOM 8874 O O . GLU C 1 357 ? 61.577 -17.643 43.053 1.00 31.63 357 GLU C O 1
ATOM 8880 N N . ARG C 1 358 ? 59.493 -18.345 42.801 1.00 32.31 358 ARG C N 1
ATOM 8881 C CA . ARG C 1 358 ? 59.035 -17.607 43.961 1.00 32.96 358 ARG C CA 1
ATOM 8882 C C . ARG C 1 358 ? 58.686 -18.529 45.140 1.00 35.21 358 ARG C C 1
ATOM 8883 O O . ARG C 1 358 ? 58.009 -19.561 44.982 1.00 34.40 358 ARG C O 1
ATOM 8891 N N . GLN C 1 359 ? 59.153 -18.119 46.307 1.00 35.76 359 GLN C N 1
ATOM 8892 C CA . GLN C 1 359 ? 58.906 -18.793 47.547 1.00 38.86 359 GLN C CA 1
ATOM 8893 C C . GLN C 1 359 ? 57.564 -18.381 48.057 1.00 35.68 359 GLN C C 1
ATOM 8894 O O . GLN C 1 359 ? 57.397 -17.261 48.565 1.00 32.05 359 GLN C O 1
ATOM 8900 N N . LEU C 1 360 ? 56.606 -19.289 47.944 1.00 33.56 360 LEU C N 1
ATOM 8901 C CA . LEU C 1 360 ? 55.234 -18.948 48.286 1.00 35.98 360 LEU C CA 1
ATOM 8902 C C . LEU C 1 360 ? 54.507 -20.066 49.003 1.00 36.36 360 LEU C C 1
ATOM 8903 O O . LEU C 1 360 ? 54.708 -21.253 48.736 1.00 40.91 360 LEU C O 1
ATOM 8908 N N . ALA C 1 361 ? 53.624 -19.641 49.883 1.00 33.28 361 ALA C N 1
ATOM 8909 C CA . ALA C 1 361 ? 52.760 -20.526 50.633 1.00 33.33 361 ALA C CA 1
ATOM 8910 C C . ALA C 1 361 ? 51.356 -20.431 50.045 1.00 31.15 361 ALA C C 1
ATOM 8911 O O . ALA C 1 361 ? 50.626 -19.467 50.334 1.00 28.91 361 ALA C O 1
ATOM 8913 N N . LEU C 1 362 ? 51.000 -21.419 49.224 1.00 30.48 362 LEU C N 1
ATOM 8914 C CA . LEU C 1 362 ? 49.809 -21.348 48.387 1.00 31.02 362 LEU C CA 1
ATOM 8915 C C . LEU C 1 362 ? 48.851 -22.514 48.562 1.00 30.83 362 LEU C C 1
ATOM 8916 O O . LEU C 1 362 ? 49.261 -23.672 48.631 1.00 30.59 362 LEU C O 1
ATOM 8921 N N . ALA C 1 363 ? 47.561 -22.195 48.590 1.00 31.50 363 ALA C N 1
ATOM 8922 C CA . ALA C 1 363 ? 46.533 -23.189 48.316 1.00 30.36 363 ALA C CA 1
ATOM 8923 C C . ALA C 1 363 ? 45.754 -22.777 47.088 1.00 30.09 363 ALA C C 1
ATOM 8924 O O . ALA C 1 363 ? 45.586 -21.596 46.801 1.00 29.96 363 ALA C O 1
ATOM 8926 N N . GLU C 1 364 ? 45.285 -23.775 46.360 1.00 31.13 364 GLU C N 1
ATOM 8927 C CA . GLU C 1 364 ? 44.417 -23.564 45.209 1.00 29.57 364 GLU C CA 1
ATOM 8928 C C . GLU C 1 364 ? 43.267 -22.706 45.668 1.00 26.75 364 GLU C C 1
ATOM 8929 O O . GLU C 1 364 ? 42.817 -22.832 46.809 1.00 26.73 364 GLU C O 1
ATOM 8935 N N . GLY C 1 365 ? 42.864 -21.776 44.807 1.00 24.68 365 GLY C N 1
ATOM 8936 C CA . GLY C 1 365 ? 41.810 -20.828 45.125 1.00 24.81 365 GLY C CA 1
ATOM 8937 C C . GLY C 1 365 ? 42.303 -19.507 45.695 1.00 23.01 365 GLY C C 1
ATOM 8938 O O . GLY C 1 365 ? 41.547 -18.553 45.745 1.00 23.13 365 GLY C O 1
ATOM 8939 N N . ASP C 1 366 ? 43.560 -19.450 46.110 1.00 22.67 366 ASP C N 1
ATOM 8940 C CA . ASP C 1 366 ? 44.138 -18.229 46.642 1.00 24.06 366 ASP C CA 1
ATOM 8941 C C . ASP C 1 366 ? 44.293 -17.152 45.576 1.00 24.98 366 ASP C C 1
ATOM 8942 O O . ASP C 1 366 ? 44.521 -17.446 44.396 1.00 24.79 366 ASP C O 1
ATOM 8947 N N . TYR C 1 367 ? 44.206 -15.909 46.013 1.00 24.43 367 TYR C N 1
ATOM 8948 C CA . TYR C 1 367 ? 44.470 -14.776 45.165 1.00 25.33 367 TYR C CA 1
ATOM 8949 C C . TYR C 1 367 ? 45.916 -14.317 45.344 1.00 26.42 367 TYR C C 1
ATOM 8950 O O . TYR C 1 367 ? 46.402 -14.160 46.459 1.00 28.20 367 TYR C O 1
ATOM 8959 N N . LEU C 1 368 ? 46.582 -14.027 44.245 1.00 28.75 368 LEU C N 1
ATOM 8960 C CA . LEU C 1 368 ? 47.890 -13.375 44.289 1.00 31.71 368 LEU C CA 1
ATOM 8961 C C . LEU C 1 368 ? 47.850 -11.995 43.660 1.00 31.11 368 LEU C C 1
ATOM 8962 O O . LEU C 1 368 ? 47.029 -11.722 42.781 1.00 31.00 368 LEU C O 1
ATOM 8967 N N . VAL C 1 369 ? 48.771 -11.146 44.100 1.00 28.30 369 VAL C N 1
ATOM 8968 C CA . VAL C 1 369 ? 48.856 -9.784 43.640 1.00 28.86 369 VAL C CA 1
ATOM 8969 C C . VAL C 1 369 ? 50.216 -9.597 42.974 1.00 30.72 369 VAL C C 1
ATOM 8970 O O . VAL C 1 369 ? 51.224 -9.943 43.568 1.00 30.90 369 VAL C O 1
ATOM 8974 N N . ILE C 1 370 ? 50.222 -9.110 41.720 1.00 28.95 370 ILE C N 1
ATOM 8975 C CA . ILE C 1 370 ? 51.433 -8.864 40.976 1.00 26.59 370 ILE C CA 1
ATOM 8976 C C . ILE C 1 370 ? 51.618 -7.396 41.062 1.00 26.26 370 ILE C C 1
ATOM 8977 O O . ILE C 1 370 ? 50.753 -6.631 40.655 1.00 29.54 370 ILE C O 1
ATOM 8982 N N . ARG C 1 371 ? 52.737 -6.988 41.644 1.00 26.88 371 ARG C N 1
ATOM 8983 C CA . ARG C 1 371 ? 52.956 -5.576 41.920 1.00 26.07 371 ARG C CA 1
ATOM 8984 C C . ARG C 1 371 ? 53.593 -4.882 40.743 1.00 22.09 371 ARG C C 1
ATOM 8985 O O . ARG C 1 371 ? 54.184 -5.527 39.886 1.00 20.72 371 ARG C O 1
ATOM 8993 N N . SER C 1 372 ? 53.430 -3.568 40.706 1.00 19.70 372 SER C N 1
ATOM 8994 C CA . SER C 1 372 ? 54.164 -2.710 39.806 1.00 19.14 372 SER C CA 1
ATOM 8995 C C . SER C 1 372 ? 53.717 -2.894 38.381 1.00 18.97 372 SER C C 1
ATOM 8996 O O . SER C 1 372 ? 54.531 -2.922 37.458 1.00 17.66 372 SER C O 1
ATOM 8999 N N . THR C 1 373 ? 52.418 -3.035 38.208 1.00 19.65 373 THR C N 1
ATOM 9000 C CA . THR C 1 373 ? 51.865 -3.317 36.896 1.00 19.68 373 THR C CA 1
ATOM 9001 C C . THR C 1 373 ? 51.002 -2.164 36.433 1.00 17.54 373 THR C C 1
ATOM 9002 O O . THR C 1 373 ? 50.250 -2.299 35.484 1.00 18.17 373 THR C O 1
ATOM 9006 N N . GLY C 1 374 ? 51.141 -1.012 37.059 1.00 16.38 374 GLY C N 1
ATOM 9007 C CA . GLY C 1 374 ? 50.394 0.167 36.626 1.00 16.65 374 GLY C CA 1
ATOM 9008 C C . GLY C 1 374 ? 50.910 0.823 35.356 1.00 15.88 374 GLY C C 1
ATOM 9009 O O . GLY C 1 374 ? 50.227 1.660 34.769 1.00 16.11 374 GLY C O 1
ATOM 9010 N N . ALA C 1 375 ? 52.120 0.454 34.929 1.00 15.70 375 ALA C N 1
ATOM 9011 C CA . ALA C 1 375 ? 52.746 1.003 33.718 1.00 15.77 375 ALA C CA 1
ATOM 9012 C C . ALA C 1 375 ? 53.132 -0.093 32.777 1.00 15.05 375 ALA C C 1
ATOM 9013 O O . ALA C 1 375 ? 53.765 -1.062 33.173 1.00 17.62 375 ALA C O 1
ATOM 9015 N N . TYR C 1 376 ? 52.759 0.048 31.530 1.00 14.14 376 TYR C N 1
ATOM 9016 C CA . TYR C 1 376 ? 53.072 -0.951 30.499 1.00 13.49 376 TYR C CA 1
ATOM 9017 C C . TYR C 1 376 ? 52.494 -2.304 30.863 1.00 13.43 376 TYR C C 1
ATOM 9018 O O . TYR C 1 376 ? 53.058 -3.360 30.547 1.00 12.47 376 TYR C O 1
ATOM 9027 N N . GLY C 1 377 ? 51.300 -2.240 31.470 1.00 13.29 377 GLY C N 1
ATOM 9028 C CA . GLY C 1 377 ? 50.543 -3.422 31.822 1.00 13.64 377 GLY C CA 1
ATOM 9029 C C . GLY C 1 377 ? 49.397 -3.596 30.866 1.00 13.64 377 GLY C C 1
ATOM 9030 O O . GLY C 1 377 ? 49.498 -4.314 29.878 1.00 13.90 377 GLY C O 1
ATOM 9031 N N . SER C 1 378 ? 48.273 -2.963 31.180 1.00 14.25 378 SER C N 1
ATOM 9032 C CA . SER C 1 378 ? 47.096 -3.079 30.318 1.00 14.88 378 SER C CA 1
ATOM 9033 C C . SER C 1 378 ? 47.373 -2.520 28.966 1.00 13.82 378 SER C C 1
ATOM 9034 O O . SER C 1 378 ? 46.770 -2.969 28.018 1.00 13.80 378 SER C O 1
ATOM 9037 N N . THR C 1 379 ? 48.266 -1.530 28.858 1.00 13.36 379 THR C N 1
ATOM 9038 C CA . THR C 1 379 ? 48.518 -0.897 27.553 1.00 13.11 379 THR C CA 1
ATOM 9039 C C . THR C 1 379 ? 49.143 -1.853 26.566 1.00 12.51 379 THR C C 1
ATOM 9040 O O . THR C 1 379 ? 49.040 -1.639 25.371 1.00 11.09 379 THR C O 1
ATOM 9044 N N . MET C 1 380 ? 49.809 -2.894 27.070 1.00 12.72 380 MET C N 1
ATOM 9045 C CA . MET C 1 380 ? 50.412 -3.896 26.187 1.00 13.01 380 MET C CA 1
ATOM 9046 C C . MET C 1 380 ? 49.613 -5.160 26.139 1.00 13.06 380 MET C C 1
ATOM 9047 O O . MET C 1 380 ? 50.064 -6.142 25.577 1.00 13.71 380 MET C O 1
ATOM 9052 N N . SER C 1 381 ? 48.412 -5.153 26.702 1.00 13.53 381 SER C N 1
ATOM 9053 C CA . SER C 1 381 ? 47.615 -6.368 26.749 1.00 14.35 381 SER C CA 1
ATOM 9054 C C . SER C 1 381 ? 46.944 -6.667 25.418 1.00 14.75 381 SER C C 1
ATOM 9055 O O . SER C 1 381 ? 46.695 -5.768 24.610 1.00 14.98 381 SER C O 1
ATOM 9058 N N . SER C 1 382 ? 46.621 -7.941 25.221 1.00 15.46 382 SER C N 1
ATOM 9059 C CA . SER C 1 382 ? 46.031 -8.409 23.974 1.00 15.41 382 SER C CA 1
ATOM 9060 C C . SER C 1 382 ? 44.953 -9.436 24.277 1.00 15.80 382 SER C C 1
ATOM 9061 O O . SER C 1 382 ? 44.652 -9.664 25.452 1.00 16.88 382 SER C O 1
ATOM 9064 N N . ASN C 1 383 ? 44.395 -10.039 23.224 1.00 14.60 383 ASN C N 1
ATOM 9065 C CA . ASN C 1 383 ? 43.398 -11.082 23.327 1.00 14.87 383 ASN C CA 1
ATOM 9066 C C . ASN C 1 383 ? 43.904 -12.458 22.933 1.00 15.16 383 ASN C C 1
ATOM 9067 O O . ASN C 1 383 ? 43.101 -13.325 22.624 1.00 16.25 383 ASN C O 1
ATOM 9072 N N . TYR C 1 384 ? 45.210 -12.670 22.960 1.00 14.84 384 TYR C N 1
ATOM 9073 C CA . TYR C 1 384 ? 45.753 -13.925 22.563 1.00 15.38 384 TYR C CA 1
ATOM 9074 C C . TYR C 1 384 ? 45.058 -15.097 23.284 1.00 14.49 384 TYR C C 1
ATOM 9075 O O . TYR C 1 384 ? 44.682 -14.990 24.450 1.00 13.74 384 TYR C O 1
ATOM 9084 N N . ASN C 1 385 ? 44.838 -16.193 22.547 1.00 14.23 385 ASN C N 1
ATOM 9085 C CA . ASN C 1 385 ? 44.019 -17.329 22.996 1.00 13.85 385 ASN C CA 1
ATOM 9086 C C . ASN C 1 385 ? 42.547 -16.947 23.179 1.00 13.59 385 ASN C C 1
ATOM 9087 O O . ASN C 1 385 ? 41.808 -17.607 23.925 1.00 13.57 385 ASN C O 1
ATOM 9092 N N . SER C 1 386 ? 42.122 -15.860 22.534 1.00 12.68 386 SER C N 1
ATOM 9093 C CA . SER C 1 386 ? 40.764 -15.385 22.640 1.00 12.33 386 SER C CA 1
ATOM 9094 C C . SER C 1 386 ? 40.325 -15.233 24.085 1.00 12.55 386 SER C C 1
ATOM 9095 O O . SER C 1 386 ? 39.233 -15.656 24.470 1.00 11.78 386 SER C O 1
ATOM 9098 N N . ARG C 1 387 ? 41.195 -14.606 24.868 1.00 12.94 387 ARG C N 1
ATOM 9099 C CA . ARG C 1 387 ? 40.902 -14.262 26.244 1.00 13.20 387 ARG C CA 1
ATOM 9100 C C . ARG C 1 387 ? 40.415 -12.835 26.216 1.00 14.03 387 ARG C C 1
ATOM 9101 O O . ARG C 1 387 ? 40.964 -12.014 25.504 1.00 14.76 387 ARG C O 1
ATOM 9109 N N . CYS C 1 388 ? 39.430 -12.534 27.038 1.00 14.92 388 CYS C N 1
ATOM 9110 C CA . CYS C 1 388 ? 38.922 -11.205 27.203 1.00 16.26 388 CYS C CA 1
ATOM 9111 C C . CYS C 1 388 ? 39.852 -10.365 28.048 1.00 17.35 388 CYS C C 1
ATOM 9112 O O . CYS C 1 388 ? 40.383 -10.849 29.029 1.00 17.36 388 CYS C O 1
ATOM 9115 N N . ARG C 1 389 ? 40.029 -9.097 27.685 1.00 17.76 389 ARG C N 1
ATOM 9116 C CA . ARG C 1 389 ? 40.870 -8.220 28.484 1.00 19.38 389 ARG C CA 1
ATOM 9117 C C . ARG C 1 389 ? 40.275 -7.955 29.826 1.00 19.41 389 ARG C C 1
ATOM 9118 O O . ARG C 1 389 ? 39.038 -7.904 29.994 1.00 20.99 389 ARG C O 1
ATOM 9126 N N . ALA C 1 390 ? 41.182 -7.844 30.802 1.00 17.86 390 ALA C N 1
ATOM 9127 C CA . ALA C 1 390 ? 40.853 -7.724 32.219 1.00 15.52 390 ALA C CA 1
ATOM 9128 C C . ALA C 1 390 ? 40.075 -6.471 32.523 1.00 15.14 390 ALA C C 1
ATOM 9129 O O . ALA C 1 390 ? 40.146 -5.483 31.807 1.00 14.05 390 ALA C O 1
ATOM 9131 N N . ALA C 1 391 ? 39.362 -6.515 33.636 1.00 15.38 391 ALA C N 1
ATOM 9132 C CA . ALA C 1 391 ? 38.721 -5.331 34.166 1.00 15.16 391 ALA C CA 1
ATOM 9133 C C . ALA C 1 391 ? 39.759 -4.491 34.833 1.00 14.56 391 ALA C C 1
ATOM 9134 O O . ALA C 1 391 ? 40.740 -5.006 35.297 1.00 14.58 391 ALA C O 1
ATOM 9136 N N . GLU C 1 392 ? 39.545 -3.187 34.855 1.00 15.47 392 GLU C N 1
ATOM 9137 C CA . GLU C 1 392 ? 40.439 -2.285 35.520 1.00 15.96 392 GLU C CA 1
ATOM 9138 C C . GLU C 1 392 ? 39.610 -1.479 36.447 1.00 16.26 392 GLU C C 1
ATOM 9139 O O . GLU C 1 392 ? 38.559 -0.945 36.070 1.00 16.73 392 GLU C O 1
ATOM 9145 N N . ILE C 1 393 ? 40.126 -1.331 37.656 1.00 17.77 393 ILE C N 1
ATOM 9146 C CA . ILE C 1 393 ? 39.408 -0.733 38.779 1.00 18.62 393 ILE C CA 1
ATOM 9147 C C . ILE C 1 393 ? 40.237 0.350 39.449 1.00 18.29 393 ILE C C 1
ATOM 9148 O O . ILE C 1 393 ? 41.406 0.150 39.726 1.00 17.17 393 ILE C O 1
ATOM 9153 N N . LEU C 1 394 ? 39.610 1.490 39.697 1.00 18.92 394 LEU C N 1
ATOM 9154 C CA . LEU C 1 394 ? 40.261 2.596 40.329 1.00 18.97 394 LEU C CA 1
ATOM 9155 C C . LEU C 1 394 ? 39.678 2.783 41.707 1.00 20.89 394 LEU C C 1
ATOM 9156 O O . LEU C 1 394 ? 38.473 3.003 41.866 1.00 19.72 394 LEU C O 1
ATOM 9161 N N . VAL C 1 395 ? 40.542 2.677 42.721 1.00 23.47 395 VAL C N 1
ATOM 9162 C CA . VAL C 1 395 ? 40.136 2.854 44.106 1.00 23.31 395 VAL C CA 1
ATOM 9163 C C . VAL C 1 395 ? 40.394 4.268 44.590 1.00 25.22 395 VAL C C 1
ATOM 9164 O O . VAL C 1 395 ? 41.473 4.838 44.406 1.00 24.10 395 VAL C O 1
ATOM 9168 N N . ASP C 1 396 ? 39.373 4.820 45.219 1.00 29.22 396 ASP C N 1
ATOM 9169 C CA . ASP C 1 396 ? 39.447 6.117 45.856 1.00 32.16 396 ASP C CA 1
ATOM 9170 C C . ASP C 1 396 ? 38.930 6.006 47.288 1.00 31.45 396 ASP C C 1
ATOM 9171 O O . ASP C 1 396 ? 37.731 5.836 47.541 1.00 30.20 396 ASP C O 1
ATOM 9176 N N . GLY C 1 397 ? 39.852 6.091 48.241 1.00 31.71 397 GLY C N 1
ATOM 9177 C CA . GLY C 1 397 ? 39.503 5.976 49.645 1.00 30.80 397 GLY C CA 1
ATOM 9178 C C . GLY C 1 397 ? 38.802 4.640 49.802 1.00 30.24 397 GLY C C 1
ATOM 9179 O O . GLY C 1 397 ? 39.406 3.586 49.608 1.00 25.65 397 GLY C O 1
ATOM 9180 N N . GLU C 1 398 ? 37.521 4.685 50.155 1.00 36.76 398 GLU C N 1
ATOM 9181 C CA . GLU C 1 398 ? 36.729 3.473 50.331 1.00 41.53 398 GLU C CA 1
ATOM 9182 C C . GLU C 1 398 ? 35.796 3.127 49.175 1.00 42.45 398 GLU C C 1
ATOM 9183 O O . GLU C 1 398 ? 34.958 2.232 49.283 1.00 39.63 398 GLU C O 1
ATOM 9189 N N . LYS C 1 399 ? 35.950 3.847 48.069 1.00 45.79 399 LYS C N 1
ATOM 9190 C CA . LYS C 1 399 ? 35.133 3.636 46.884 1.00 48.27 399 LYS C CA 1
ATOM 9191 C C . LYS C 1 399 ? 35.977 3.074 45.754 1.00 41.51 399 LYS C C 1
ATOM 9192 O O . LYS C 1 399 ? 37.069 3.570 45.467 1.00 44.27 399 LYS C O 1
ATOM 9198 N N . ALA C 1 400 ? 35.439 2.046 45.122 1.00 33.35 400 ALA C N 1
ATOM 9199 C CA . ALA C 1 400 ? 36.039 1.393 43.980 1.00 32.34 400 ALA C CA 1
ATOM 9200 C C . ALA C 1 400 ? 35.196 1.660 42.727 1.00 31.54 400 ALA C C 1
ATOM 9201 O O . ALA C 1 400 ? 34.004 1.397 42.722 1.00 29.88 400 ALA C O 1
ATOM 9203 N N . PHE C 1 401 ? 35.813 2.176 41.677 1.00 29.33 401 PHE C N 1
ATOM 9204 C CA . PHE C 1 401 ? 35.122 2.344 40.413 1.00 29.88 401 PHE C CA 1
ATOM 9205 C C . PHE C 1 401 ? 35.714 1.511 39.302 1.00 27.10 401 PHE C C 1
ATOM 9206 O O . PHE C 1 401 ? 36.926 1.387 39.159 1.00 26.11 401 PHE C O 1
ATOM 9214 N N . ILE C 1 402 ? 34.833 0.916 38.524 1.00 25.38 402 ILE C N 1
ATOM 9215 C CA . ILE C 1 402 ? 35.237 0.201 37.347 1.00 24.48 402 ILE C CA 1
ATOM 9216 C C . ILE C 1 402 ? 35.526 1.210 36.268 1.00 21.08 402 ILE C C 1
ATOM 9217 O O . ILE C 1 402 ? 34.609 1.844 35.776 1.00 20.64 402 ILE C O 1
ATOM 9222 N N . VAL C 1 403 ? 36.807 1.337 35.918 1.00 17.81 403 VAL C N 1
ATOM 9223 C CA . VAL C 1 403 ? 37.247 2.319 34.946 1.00 15.54 403 VAL C CA 1
ATOM 9224 C C . VAL C 1 403 ? 37.547 1.655 33.591 1.00 14.27 403 VAL C C 1
ATOM 9225 O O . VAL C 1 403 ? 37.718 2.330 32.585 1.00 13.01 403 VAL C O 1
ATOM 9229 N N . ARG C 1 404 ? 37.597 0.336 33.568 1.00 13.27 404 ARG C N 1
ATOM 9230 C CA . ARG C 1 404 ? 37.450 -0.380 32.304 1.00 12.55 404 ARG C CA 1
ATOM 9231 C C . ARG C 1 404 ? 36.796 -1.719 32.497 1.00 12.19 404 ARG C C 1
ATOM 9232 O O . ARG C 1 404 ? 37.290 -2.570 33.241 1.00 12.15 404 ARG C O 1
ATOM 9240 N N . GLU C 1 405 ? 35.651 -1.888 31.857 1.00 12.00 405 GLU C N 1
ATOM 9241 C CA . GLU C 1 405 ? 34.905 -3.119 31.978 1.00 12.82 405 GLU C CA 1
ATOM 9242 C C . GLU C 1 405 ? 35.662 -4.259 31.355 1.00 12.46 405 GLU C C 1
ATOM 9243 O O . GLU C 1 405 ? 36.248 -4.109 30.273 1.00 11.94 405 GLU C O 1
ATOM 9249 N N . ARG C 1 406 ? 35.616 -5.399 32.026 1.00 12.18 406 ARG C N 1
ATOM 9250 C CA . ARG C 1 406 ? 36.049 -6.639 31.421 1.00 12.60 406 ARG C CA 1
ATOM 9251 C C . ARG C 1 406 ? 35.388 -6.779 30.027 1.00 14.13 406 ARG C C 1
ATOM 9252 O O . ARG C 1 406 ? 34.200 -6.543 29.861 1.00 14.19 406 ARG C O 1
ATOM 9260 N N . GLU C 1 407 ? 36.146 -7.140 29.010 1.00 16.22 407 GLU C N 1
ATOM 9261 C CA . GLU C 1 407 ? 35.532 -7.412 27.707 1.00 18.22 407 GLU C CA 1
ATOM 9262 C C . GLU C 1 407 ? 34.614 -8.640 27.769 1.00 19.92 407 GLU C C 1
ATOM 9263 O O . GLU C 1 407 ? 34.850 -9.562 28.536 1.00 18.77 407 GLU C O 1
ATOM 9269 N N . GLU C 1 408 ? 33.568 -8.630 26.952 1.00 22.11 408 GLU C N 1
ATOM 9270 C CA . GLU C 1 408 ? 32.683 -9.772 26.811 1.00 23.46 408 GLU C CA 1
ATOM 9271 C C . GLU C 1 408 ? 33.123 -10.596 25.631 1.00 21.34 408 GLU C C 1
ATOM 9272 O O . GLU C 1 408 ? 33.662 -10.042 24.638 1.00 19.36 408 GLU C O 1
ATOM 9278 N N . LEU C 1 409 ? 32.830 -11.892 25.697 1.00 19.97 409 LEU C N 1
ATOM 9279 C CA . LEU C 1 409 ? 33.211 -12.802 24.621 1.00 21.32 409 LEU C CA 1
ATOM 9280 C C . LEU C 1 409 ? 32.739 -12.307 23.252 1.00 21.18 409 LEU C C 1
ATOM 9281 O O . LEU C 1 409 ? 33.513 -12.355 22.291 1.00 22.43 409 LEU C O 1
ATOM 9286 N N . LYS C 1 410 ? 31.484 -11.868 23.167 1.00 21.06 410 LYS C N 1
ATOM 9287 C CA . LYS C 1 410 ? 30.884 -11.507 21.889 1.00 22.38 410 LYS C CA 1
ATOM 9288 C C . LYS C 1 410 ? 31.553 -10.310 21.233 1.00 21.24 410 LYS C C 1
ATOM 9289 O O . LYS C 1 410 ? 31.420 -10.107 20.039 1.00 21.78 410 LYS C O 1
ATOM 9295 N N . ASP C 1 411 ? 32.365 -9.577 21.968 1.00 20.35 411 ASP C N 1
ATOM 9296 C CA . ASP C 1 411 ? 33.185 -8.534 21.336 1.00 21.71 411 ASP C CA 1
ATOM 9297 C C . ASP C 1 411 ? 34.464 -9.020 20.686 1.00 22.43 411 ASP C C 1
ATOM 9298 O O . ASP C 1 411 ? 35.153 -8.246 20.033 1.00 27.48 411 ASP C O 1
ATOM 9303 N N . LEU C 1 412 ? 34.851 -10.259 20.933 1.00 21.51 412 LEU C N 1
ATOM 9304 C CA . LEU C 1 412 ? 36.144 -10.749 20.446 1.00 19.75 412 LEU C CA 1
ATOM 9305 C C . LEU C 1 412 ? 36.203 -10.715 18.923 1.00 18.27 412 LEU C C 1
ATOM 9306 O O . LEU C 1 412 ? 37.222 -10.375 18.384 1.00 14.10 412 LEU C O 1
ATOM 9311 N N . TRP C 1 413 ? 35.098 -11.076 18.266 1.00 18.53 413 TRP C N 1
ATOM 9312 C CA . TRP C 1 413 ? 35.076 -11.186 16.827 1.00 18.73 413 TRP C CA 1
ATOM 9313 C C . TRP C 1 413 ? 34.344 -10.007 16.183 1.00 18.86 413 TRP C C 1
ATOM 9314 O O . TRP C 1 413 ? 33.834 -10.109 15.095 1.00 18.45 413 TRP C O 1
ATOM 9325 N N . ARG C 1 414 ? 34.312 -8.880 16.876 1.00 19.36 414 ARG C N 1
ATOM 9326 C CA . ARG C 1 414 ? 33.755 -7.638 16.345 1.00 19.56 414 ARG C CA 1
ATOM 9327 C C . ARG C 1 414 ? 34.337 -7.289 15.003 1.00 18.45 414 ARG C C 1
ATOM 9328 O O . ARG C 1 414 ? 35.533 -7.223 14.872 1.00 20.51 414 ARG C O 1
ATOM 9336 N N . GLY C 1 415 ? 33.489 -7.044 14.026 1.00 17.69 415 GLY C N 1
ATOM 9337 C CA . GLY C 1 415 ? 33.943 -6.656 12.733 1.00 17.81 415 GLY C CA 1
ATOM 9338 C C . GLY C 1 415 ? 34.458 -7.773 11.861 1.00 18.82 415 GLY C C 1
ATOM 9339 O O . GLY C 1 415 ? 35.053 -7.507 10.787 1.00 18.75 415 GLY C O 1
ATOM 9340 N N . GLU C 1 416 ? 34.250 -9.017 12.305 1.00 20.59 416 GLU C N 1
ATOM 9341 C CA . GLU C 1 416 ? 34.640 -10.176 11.540 1.00 22.22 416 GLU C CA 1
ATOM 9342 C C . GLU C 1 416 ? 33.471 -10.667 10.697 1.00 24.76 416 GLU C C 1
ATOM 9343 O O . GLU C 1 416 ? 32.307 -10.591 11.105 1.00 25.60 416 GLU C O 1
ATOM 9349 N N . HIS C 1 417 ? 33.814 -11.199 9.529 1.00 26.81 417 HIS C N 1
ATOM 9350 C CA . HIS C 1 417 ? 32.848 -11.688 8.534 1.00 29.29 417 HIS C CA 1
ATOM 9351 C C . HIS C 1 417 ? 33.274 -13.038 7.923 1.00 29.89 417 HIS C C 1
ATOM 9352 O O . HIS C 1 417 ? 34.443 -13.189 7.563 1.00 24.52 417 HIS C O 1
ATOM 9359 N N . ILE C 1 418 ? 32.337 -13.991 7.802 1.00 31.84 418 ILE C N 1
ATOM 9360 C CA . ILE C 1 418 ? 32.591 -15.178 6.995 1.00 37.35 418 ILE C CA 1
ATOM 9361 C C . ILE C 1 418 ? 32.435 -14.812 5.526 1.00 39.56 418 ILE C C 1
ATOM 9362 O O . ILE C 1 418 ? 31.817 -13.813 5.174 1.00 42.38 418 ILE C O 1
ATOM 9367 N N . LEU C 1 419 ? 33.015 -15.645 4.682 1.00 42.94 419 LEU C N 1
ATOM 9368 C CA . LEU C 1 419 ? 32.886 -15.540 3.239 1.00 43.18 419 LEU C CA 1
ATOM 9369 C C . LEU C 1 419 ? 31.497 -15.982 2.817 1.00 43.34 419 LEU C C 1
ATOM 9370 O O . LEU C 1 419 ? 30.905 -16.819 3.423 1.00 38.92 419 LEU C O 1
ATOM 9375 N N . PRO C 1 420 ? 30.978 -15.436 1.734 1.00 49.57 420 PRO C N 1
ATOM 9376 C CA . PRO C 1 420 ? 29.633 -15.815 1.309 1.00 55.90 420 PRO C CA 1
ATOM 9377 C C . PRO C 1 420 ? 29.586 -17.188 0.686 1.00 57.72 420 PRO C C 1
ATOM 9378 O O . PRO C 1 420 ? 30.453 -17.492 -0.107 1.00 60.92 420 PRO C O 1
ATOM 9382 N N . ILE C 1 421 ? 28.544 -17.965 0.954 1.00 65.43 421 ILE C N 1
ATOM 9383 C CA . ILE C 1 421 ? 28.413 -19.270 0.302 1.00 66.19 421 ILE C CA 1
ATOM 9388 N N . ASP D 1 2 ? 52.880 -21.474 -1.450 1.00 48.89 2 ASP D N 1
ATOM 9389 C CA . ASP D 1 2 ? 51.724 -20.512 -1.407 1.00 48.91 2 ASP D CA 1
ATOM 9390 C C . ASP D 1 2 ? 51.379 -19.738 -2.731 1.00 48.32 2 ASP D C 1
ATOM 9391 O O . ASP D 1 2 ? 52.073 -19.870 -3.765 1.00 52.96 2 ASP D O 1
ATOM 9396 N N . HIS D 1 3 ? 50.287 -18.954 -2.699 1.00 44.26 3 HIS D N 1
ATOM 9397 C CA . HIS D 1 3 ? 49.786 -18.228 -3.876 1.00 38.83 3 HIS D CA 1
ATOM 9398 C C . HIS D 1 3 ? 50.130 -16.743 -3.843 1.00 37.57 3 HIS D C 1
ATOM 9399 O O . HIS D 1 3 ? 49.456 -15.906 -4.461 1.00 30.67 3 HIS D O 1
ATOM 9406 N N . PHE D 1 4 ? 51.204 -16.423 -3.125 1.00 38.08 4 PHE D N 1
ATOM 9407 C CA . PHE D 1 4 ? 51.788 -15.089 -3.175 1.00 37.48 4 PHE D CA 1
ATOM 9408 C C . PHE D 1 4 ? 52.949 -15.195 -4.130 1.00 42.20 4 PHE D C 1
ATOM 9409 O O . PHE D 1 4 ? 53.938 -15.865 -3.823 1.00 46.16 4 PHE D O 1
ATOM 9417 N N . ASN D 1 5 ? 52.800 -14.592 -5.308 1.00 49.01 5 ASN D N 1
ATOM 9418 C CA . ASN D 1 5 ? 53.665 -14.885 -6.460 1.00 52.46 5 ASN D CA 1
ATOM 9419 C C . ASN D 1 5 ? 53.908 -13.649 -7.290 1.00 54.24 5 ASN D C 1
ATOM 9420 O O . ASN D 1 5 ? 52.968 -12.932 -7.631 1.00 66.14 5 ASN D O 1
ATOM 9425 N N . TYR D 1 6 ? 55.175 -13.372 -7.586 1.00 57.55 6 TYR D N 1
ATOM 9426 C CA . TYR D 1 6 ? 55.526 -12.267 -8.477 1.00 53.30 6 TYR D CA 1
ATOM 9427 C C . TYR D 1 6 ? 55.149 -12.681 -9.893 1.00 56.02 6 TYR D C 1
ATOM 9428 O O . TYR D 1 6 ? 55.145 -13.866 -10.231 1.00 51.45 6 TYR D O 1
ATOM 9437 N N . GLN D 1 7 ? 54.817 -11.715 -10.732 1.00 62.46 7 GLN D N 1
ATOM 9438 C CA . GLN D 1 7 ? 54.461 -12.036 -12.105 1.00 65.62 7 GLN D CA 1
ATOM 9439 C C . GLN D 1 7 ? 55.440 -11.475 -13.138 1.00 67.15 7 GLN D C 1
ATOM 9440 O O . GLN D 1 7 ? 56.282 -10.642 -12.792 1.00 67.37 7 GLN D O 1
ATOM 9446 N N . ASN D 1 8 ? 55.335 -11.936 -14.388 1.00 65.84 8 ASN D N 1
ATOM 9447 C CA . ASN D 1 8 ? 56.220 -11.472 -15.461 1.00 69.60 8 ASN D CA 1
ATOM 9448 C C . ASN D 1 8 ? 56.178 -9.944 -15.472 1.00 74.20 8 ASN D C 1
ATOM 9449 O O . ASN D 1 8 ? 57.194 -9.277 -15.672 1.00 80.22 8 ASN D O 1
ATOM 9450 N N . ASP D 1 9 ? 54.983 -9.410 -15.228 1.00 71.62 9 ASP D N 1
ATOM 9451 C CA . ASP D 1 9 ? 54.765 -8.002 -14.882 1.00 70.21 9 ASP D CA 1
ATOM 9452 C C . ASP D 1 9 ? 55.810 -7.391 -13.904 1.00 75.06 9 ASP D C 1
ATOM 9453 O O . ASP D 1 9 ? 56.243 -6.259 -14.100 1.00 72.01 9 ASP D O 1
ATOM 9458 N N . GLY D 1 10 ? 56.204 -8.143 -12.866 1.00 76.90 10 GLY D N 1
ATOM 9459 C CA . GLY D 1 10 ? 57.067 -7.656 -11.762 1.00 74.15 10 GLY D CA 1
ATOM 9460 C C . GLY D 1 10 ? 56.294 -7.445 -10.449 1.00 71.88 10 GLY D C 1
ATOM 9461 O O . GLY D 1 10 ? 56.876 -7.325 -9.367 1.00 61.64 10 GLY D O 1
ATOM 9462 N N . ARG D 1 11 ? 54.971 -7.412 -10.558 1.00 69.13 11 ARG D N 1
ATOM 9463 C CA . ARG D 1 11 ? 54.104 -7.044 -9.464 1.00 64.92 11 ARG D CA 1
ATOM 9464 C C . ARG D 1 11 ? 53.755 -8.277 -8.671 1.00 58.21 11 ARG D C 1
ATOM 9465 O O . ARG D 1 11 ? 53.535 -9.338 -9.263 1.00 59.29 11 ARG D O 1
ATOM 9473 N N . LEU D 1 12 ? 53.625 -8.113 -7.352 1.00 50.04 12 LEU D N 1
ATOM 9474 C CA . LEU D 1 12 ? 53.250 -9.216 -6.473 1.00 48.23 12 LEU D CA 1
ATOM 9475 C C . LEU D 1 12 ? 51.752 -9.456 -6.475 1.00 46.28 12 LEU D C 1
ATOM 9476 O O . LEU D 1 12 ? 50.945 -8.533 -6.368 1.00 42.84 12 LEU D O 1
ATOM 9481 N N . PHE D 1 13 ? 51.379 -10.723 -6.578 1.00 47.35 13 PHE D N 1
ATOM 9482 C CA . PHE D 1 13 ? 49.983 -11.089 -6.674 1.00 46.80 13 PHE D CA 1
ATOM 9483 C C . PHE D 1 13 ? 49.648 -12.009 -5.552 1.00 44.14 13 PHE D C 1
ATOM 9484 O O . PHE D 1 13 ? 50.502 -12.758 -5.070 1.00 49.06 13 PHE D O 1
ATOM 9492 N N . VAL D 1 14 ? 48.386 -11.973 -5.165 1.00 38.43 14 VAL D N 1
ATOM 9493 C CA . VAL D 1 14 ? 47.879 -12.917 -4.215 1.00 38.24 14 VAL D CA 1
ATOM 9494 C C . VAL D 1 14 ? 46.765 -13.584 -4.948 1.00 36.39 14 VAL D C 1
ATOM 9495 O O . VAL D 1 14 ? 45.768 -12.945 -5.263 1.00 38.92 14 VAL D O 1
ATOM 9499 N N . GLU D 1 15 ? 46.940 -14.870 -5.211 1.00 35.41 15 GLU D N 1
ATOM 9500 C CA . GLU D 1 15 ? 46.055 -15.586 -6.109 1.00 37.28 15 GLU D CA 1
ATOM 9501 C C . GLU D 1 15 ? 45.878 -14.677 -7.333 1.00 38.33 15 GLU D C 1
ATOM 9502 O O . GLU D 1 15 ? 46.875 -14.219 -7.898 1.00 34.52 15 GLU D O 1
ATOM 9508 N N . GLY D 1 16 ? 44.646 -14.364 -7.719 1.00 39.58 16 GLY D N 1
ATOM 9509 C CA . GLY D 1 16 ? 44.423 -13.609 -8.938 1.00 39.57 16 GLY D CA 1
ATOM 9510 C C . GLY D 1 16 ? 44.586 -12.121 -8.830 1.00 43.15 16 GLY D C 1
ATOM 9511 O O . GLY D 1 16 ? 44.403 -11.412 -9.818 1.00 48.48 16 GLY D O 1
ATOM 9512 N N . LEU D 1 17 ? 44.890 -11.604 -7.644 1.00 47.79 17 LEU D N 1
ATOM 9513 C CA . LEU D 1 17 ? 44.848 -10.152 -7.453 1.00 46.37 17 LEU D CA 1
ATOM 9514 C C . LEU D 1 17 ? 46.210 -9.558 -7.156 1.00 41.92 17 LEU D C 1
ATOM 9515 O O . LEU D 1 17 ? 46.994 -10.123 -6.410 1.00 40.81 17 LEU D O 1
ATOM 9520 N N . PRO D 1 18 ? 46.483 -8.401 -7.741 1.00 39.74 18 PRO D N 1
ATOM 9521 C CA . PRO D 1 18 ? 47.626 -7.653 -7.294 1.00 41.10 18 PRO D CA 1
ATOM 9522 C C . PRO D 1 18 ? 47.428 -7.199 -5.851 1.00 43.41 18 PRO D C 1
ATOM 9523 O O . PRO D 1 18 ? 46.349 -6.747 -5.468 1.00 44.85 18 PRO D O 1
ATOM 9527 N N . VAL D 1 19 ? 48.478 -7.321 -5.059 1.00 43.88 19 VAL D N 1
ATOM 9528 C CA . VAL D 1 19 ? 48.421 -6.953 -3.666 1.00 42.94 19 VAL D CA 1
ATOM 9529 C C . VAL D 1 19 ? 48.184 -5.455 -3.561 1.00 41.83 19 VAL D C 1
ATOM 9530 O O . VAL D 1 19 ? 47.409 -5.031 -2.736 1.00 44.61 19 VAL D O 1
ATOM 9534 N N . GLU D 1 20 ? 48.796 -4.663 -4.426 1.00 44.56 20 GLU D N 1
ATOM 9535 C CA . GLU D 1 20 ? 48.612 -3.212 -4.381 1.00 49.74 20 GLU D CA 1
ATOM 9536 C C . GLU D 1 20 ? 47.144 -2.824 -4.483 1.00 48.76 20 GLU D C 1
ATOM 9537 O O . GLU D 1 20 ? 46.716 -1.803 -3.942 1.00 50.13 20 GLU D O 1
ATOM 9543 N N . GLN D 1 21 ? 46.372 -3.636 -5.185 1.00 49.09 21 GLN D N 1
ATOM 9544 C CA . GLN D 1 21 ? 44.969 -3.339 -5.423 1.00 51.63 21 GLN D CA 1
ATOM 9545 C C . GLN D 1 21 ? 44.146 -3.473 -4.158 1.00 48.58 21 GLN D C 1
ATOM 9546 O O . GLN D 1 21 ? 43.286 -2.636 -3.879 1.00 45.90 21 GLN D O 1
ATOM 9552 N N . VAL D 1 22 ? 44.401 -4.526 -3.388 1.00 48.51 22 VAL D N 1
ATOM 9553 C CA . VAL D 1 22 ? 43.649 -4.719 -2.141 1.00 53.45 22 VAL D CA 1
ATOM 9554 C C . VAL D 1 22 ? 44.012 -3.641 -1.106 1.00 53.89 22 VAL D C 1
ATOM 9555 O O . VAL D 1 22 ? 43.158 -2.914 -0.615 1.00 59.40 22 VAL D O 1
ATOM 9559 N N . VAL D 1 23 ? 45.290 -3.437 -0.856 1.00 52.61 23 VAL D N 1
ATOM 9560 C CA . VAL D 1 23 ? 45.661 -2.455 0.149 1.00 56.30 23 VAL D CA 1
ATOM 9561 C C . VAL D 1 23 ? 45.269 -1.023 -0.212 1.00 57.03 23 VAL D C 1
ATOM 9562 O O . VAL D 1 23 ? 45.289 -0.134 0.638 1.00 54.34 23 VAL D O 1
ATOM 9566 N N . LYS D 1 24 ? 44.928 -0.796 -1.472 1.00 62.88 24 LYS D N 1
ATOM 9567 C CA . LYS D 1 24 ? 44.479 0.513 -1.888 1.00 68.32 24 LYS D CA 1
ATOM 9568 C C . LYS D 1 24 ? 43.127 0.781 -1.289 1.00 65.79 24 LYS D C 1
ATOM 9569 O O . LYS D 1 24 ? 42.853 1.902 -0.873 1.00 61.46 24 LYS D O 1
ATOM 9571 N N . LYS D 1 25 ? 42.264 -0.233 -1.319 1.00 59.57 25 LYS D N 1
ATOM 9572 C CA . LYS D 1 25 ? 40.933 -0.095 -0.772 1.00 59.74 25 LYS D CA 1
ATOM 9573 C C . LYS D 1 25 ? 40.986 0.030 0.745 1.00 60.71 25 LYS D C 1
ATOM 9574 O O . LYS D 1 25 ? 40.452 0.982 1.326 1.00 64.01 25 LYS D O 1
ATOM 9576 N N . THR D 1 26 ? 41.670 -0.915 1.373 1.00 54.88 26 THR D N 1
ATOM 9577 C CA . THR D 1 26 ? 41.674 -1.031 2.824 1.00 44.25 26 THR D CA 1
ATOM 9578 C C . THR D 1 26 ? 42.681 -0.146 3.560 1.00 37.55 26 THR D C 1
ATOM 9579 O O . THR D 1 26 ? 42.501 0.167 4.725 1.00 39.52 26 THR D O 1
ATOM 9583 N N . GLY D 1 27 ? 43.757 0.246 2.898 1.00 32.95 27 GLY D N 1
ATOM 9584 C CA . GLY D 1 27 ? 44.857 0.933 3.565 1.00 28.34 27 GLY D CA 1
ATOM 9585 C C . GLY D 1 27 ? 45.742 -0.022 4.343 1.00 26.18 27 GLY D C 1
ATOM 9586 O O . GLY D 1 27 ? 45.447 -1.201 4.477 1.00 23.05 27 GLY D O 1
ATOM 9587 N N . THR D 1 28 ? 46.877 0.495 4.824 1.00 26.39 28 THR D N 1
ATOM 9588 C CA . THR D 1 28 ? 47.811 -0.292 5.624 1.00 24.67 28 THR D CA 1
ATOM 9589 C C . THR D 1 28 ? 47.803 0.231 7.043 1.00 24.49 28 THR D C 1
ATOM 9590 O O . THR D 1 28 ? 47.426 1.362 7.259 1.00 23.02 28 THR D O 1
ATOM 9594 N N . PRO D 1 29 ? 48.230 -0.571 8.005 1.00 23.57 29 PRO D N 1
ATOM 9595 C CA . PRO D 1 29 ? 48.615 -1.959 7.800 1.00 23.32 29 PRO D CA 1
ATOM 9596 C C . PRO D 1 29 ? 47.443 -2.885 7.565 1.00 22.86 29 PRO D C 1
ATOM 9597 O O . PRO D 1 29 ? 46.305 -2.600 7.987 1.00 22.37 29 PRO D O 1
ATOM 9601 N N . ALA D 1 30 ? 47.731 -4.010 6.920 1.00 21.48 30 ALA D N 1
ATOM 9602 C CA . ALA D 1 30 ? 46.689 -4.965 6.583 1.00 21.82 30 ALA D CA 1
ATOM 9603 C C . ALA D 1 30 ? 47.249 -6.380 6.501 1.00 23.45 30 ALA D C 1
ATOM 9604 O O . ALA D 1 30 ? 48.282 -6.620 5.843 1.00 22.11 30 ALA D O 1
ATOM 9606 N N . TYR D 1 31 ? 46.551 -7.311 7.142 1.00 22.15 31 TYR D N 1
ATOM 9607 C CA . TYR D 1 31 ? 46.852 -8.684 6.953 1.00 21.07 31 TYR D CA 1
ATOM 9608 C C . TYR D 1 31 ? 46.092 -9.155 5.739 1.00 21.14 31 TYR D C 1
ATOM 9609 O O . TYR D 1 31 ? 44.917 -8.827 5.568 1.00 19.38 31 TYR D O 1
ATOM 9618 N N . ILE D 1 32 ? 46.753 -9.957 4.912 1.00 21.12 32 ILE D N 1
ATOM 9619 C CA . ILE D 1 32 ? 46.105 -10.530 3.717 1.00 21.76 32 ILE D CA 1
ATOM 9620 C C . ILE D 1 32 ? 46.300 -12.034 3.683 1.00 22.31 32 ILE D C 1
ATOM 9621 O O . ILE D 1 32 ? 47.435 -12.524 3.802 1.00 21.92 32 ILE D O 1
ATOM 9626 N N . TYR D 1 33 ? 45.206 -12.752 3.520 1.00 23.18 33 TYR D N 1
ATOM 9627 C CA . TYR D 1 33 ? 45.213 -14.203 3.558 1.00 26.01 33 TYR D CA 1
ATOM 9628 C C . TYR D 1 33 ? 44.764 -14.804 2.222 1.00 29.41 33 TYR D C 1
ATOM 9629 O O . TYR D 1 33 ? 43.872 -14.281 1.564 1.00 26.08 33 TYR D O 1
ATOM 9638 N N . SER D 1 34 ? 45.432 -15.907 1.831 1.00 35.24 34 SER D N 1
ATOM 9639 C CA . SER D 1 34 ? 45.098 -16.698 0.624 1.00 35.12 34 SER D CA 1
ATOM 9640 C C . SER D 1 34 ? 44.154 -17.811 0.972 1.00 33.36 34 SER D C 1
ATOM 9641 O O . SER D 1 34 ? 44.541 -18.740 1.683 1.00 31.89 34 SER D O 1
ATOM 9644 N N . ARG D 1 35 ? 42.935 -17.761 0.442 1.00 32.19 35 ARG D N 1
ATOM 9645 C CA . ARG D 1 35 ? 42.023 -18.879 0.648 1.00 32.99 35 ARG D CA 1
ATOM 9646 C C . ARG D 1 35 ? 42.623 -20.208 0.134 1.00 30.81 35 ARG D C 1
ATOM 9647 O O . ARG D 1 35 ? 42.521 -21.258 0.793 1.00 27.29 35 ARG D O 1
ATOM 9655 N N . ALA D 1 36 ? 43.199 -20.152 -1.063 1.00 29.36 36 ALA D N 1
ATOM 9656 C CA . ALA D 1 36 ? 43.708 -21.348 -1.715 1.00 33.77 36 ALA D CA 1
ATOM 9657 C C . ALA D 1 36 ? 44.821 -21.974 -0.908 1.00 33.76 36 ALA D C 1
ATOM 9658 O O . ALA D 1 36 ? 44.862 -23.199 -0.710 1.00 35.73 36 ALA D O 1
ATOM 9660 N N . THR D 1 37 ? 45.715 -21.128 -0.415 1.00 32.22 37 THR D N 1
ATOM 9661 C CA . THR D 1 37 ? 46.817 -21.624 0.373 1.00 28.74 37 THR D CA 1
ATOM 9662 C C . THR D 1 37 ? 46.315 -22.316 1.622 1.00 30.35 37 THR D C 1
ATOM 9663 O O . THR D 1 37 ? 46.864 -23.322 2.036 1.00 29.92 37 THR D O 1
ATOM 9667 N N . ILE D 1 38 ? 45.277 -21.769 2.242 1.00 33.75 38 ILE D N 1
ATOM 9668 C CA . ILE D 1 38 ? 44.780 -22.345 3.489 1.00 34.76 38 ILE D CA 1
ATOM 9669 C C . ILE D 1 38 ? 44.242 -23.747 3.222 1.00 36.19 38 ILE D C 1
ATOM 9670 O O . ILE D 1 38 ? 44.493 -24.709 3.968 1.00 33.93 38 ILE D O 1
ATOM 9675 N N . GLU D 1 39 ? 43.463 -23.830 2.154 1.00 39.95 39 GLU D N 1
ATOM 9676 C CA . GLU D 1 39 ? 42.794 -25.067 1.785 1.00 41.99 39 GLU D CA 1
ATOM 9677 C C . GLU D 1 39 ? 43.817 -26.132 1.353 1.00 46.57 39 GLU D C 1
ATOM 9678 O O . GLU D 1 39 ? 43.798 -27.263 1.866 1.00 46.31 39 GLU D O 1
ATOM 9684 N N . ARG D 1 40 ? 44.751 -25.743 0.486 1.00 47.69 40 ARG D N 1
ATOM 9685 C CA . ARG D 1 40 ? 45.818 -26.650 0.066 1.00 49.83 40 ARG D CA 1
ATOM 9686 C C . ARG D 1 40 ? 46.519 -27.231 1.285 1.00 50.02 40 ARG D C 1
ATOM 9687 O O . ARG D 1 40 ? 46.706 -28.461 1.403 1.00 53.75 40 ARG D O 1
ATOM 9689 N N . HIS D 1 41 ? 46.861 -26.358 2.229 1.00 49.59 41 HIS D N 1
ATOM 9690 C CA . HIS D 1 41 ? 47.641 -26.800 3.379 1.00 46.39 41 HIS D CA 1
ATOM 9691 C C . HIS D 1 41 ? 46.856 -27.737 4.298 1.00 47.30 41 HIS D C 1
ATOM 9692 O O . HIS D 1 41 ? 47.443 -28.646 4.894 1.00 49.77 41 HIS D O 1
ATOM 9699 N N . TRP D 1 42 ? 45.554 -27.499 4.458 1.00 42.79 42 TRP D N 1
ATOM 9700 C CA . TRP D 1 42 ? 44.759 -28.363 5.324 1.00 42.43 42 TRP D CA 1
ATOM 9701 C C . TRP D 1 42 ? 44.616 -29.734 4.667 1.00 43.14 42 TRP D C 1
ATOM 9702 O O . TRP D 1 42 ? 44.716 -30.757 5.334 1.00 39.27 42 TRP D O 1
ATOM 9713 N N . GLN D 1 43 ? 44.388 -29.730 3.356 1.00 49.90 43 GLN D N 1
ATOM 9714 C CA . GLN D 1 43 ? 44.256 -30.970 2.585 1.00 53.66 43 GLN D CA 1
ATOM 9715 C C . GLN D 1 43 ? 45.534 -31.796 2.521 1.00 58.12 43 GLN D C 1
ATOM 9716 O O . GLN D 1 43 ? 45.497 -33.013 2.726 1.00 61.69 43 GLN D O 1
ATOM 9722 N N . ALA D 1 44 ? 46.666 -31.143 2.288 1.00 57.84 44 ALA D N 1
ATOM 9723 C CA . ALA D 1 44 ? 47.947 -31.832 2.375 1.00 58.59 44 ALA D CA 1
ATOM 9724 C C . ALA D 1 44 ? 48.004 -32.724 3.615 1.00 56.41 44 ALA D C 1
ATOM 9725 O O . ALA D 1 44 ? 48.477 -33.866 3.546 1.00 68.90 44 ALA D O 1
ATOM 9727 N N . PHE D 1 45 ? 47.539 -32.212 4.752 1.00 49.18 45 PHE D N 1
ATOM 9728 C CA . PHE D 1 45 ? 47.509 -33.005 5.988 1.00 46.80 45 PHE D CA 1
ATOM 9729 C C . PHE D 1 45 ? 46.492 -34.113 5.943 1.00 49.86 45 PHE D C 1
ATOM 9730 O O . PHE D 1 45 ? 46.741 -35.237 6.419 1.00 56.08 45 PHE D O 1
ATOM 9738 N N . ASP D 1 46 ? 45.297 -33.760 5.476 1.00 49.22 46 ASP D N 1
ATOM 9739 C CA . ASP D 1 46 ? 44.166 -34.675 5.535 1.00 47.35 46 ASP D CA 1
ATOM 9740 C C . ASP D 1 46 ? 44.391 -35.862 4.611 1.00 46.26 46 ASP D C 1
ATOM 9741 O O . ASP D 1 46 ? 44.274 -37.009 5.023 1.00 46.17 46 ASP D O 1
ATOM 9746 N N . SER D 1 47 ? 44.751 -35.576 3.370 1.00 51.01 47 SER D N 1
ATOM 9747 C CA . SER D 1 47 ? 45.009 -36.625 2.395 1.00 52.58 47 SER D CA 1
ATOM 9748 C C . SER D 1 47 ? 46.087 -37.571 2.918 1.00 55.45 47 SER D C 1
ATOM 9749 O O . SER D 1 47 ? 45.846 -38.788 3.056 1.00 51.06 47 SER D O 1
ATOM 9752 N N . ALA D 1 48 ? 47.243 -36.998 3.265 1.00 52.34 48 ALA D N 1
ATOM 9753 C CA . ALA D 1 48 ? 48.389 -37.788 3.709 1.00 52.25 48 ALA D CA 1
ATOM 9754 C C . ALA D 1 48 ? 48.042 -38.803 4.792 1.00 53.12 48 ALA D C 1
ATOM 9755 O O . ALA D 1 48 ? 48.645 -39.869 4.847 1.00 63.10 48 ALA D O 1
ATOM 9757 N N . ALA D 1 49 ? 47.051 -38.508 5.623 1.00 52.30 49 ALA D N 1
ATOM 9758 C CA . ALA D 1 49 ? 46.588 -39.481 6.606 1.00 52.47 49 ALA D CA 1
ATOM 9759 C C . ALA D 1 49 ? 45.720 -40.584 5.977 1.00 61.02 49 ALA D C 1
ATOM 9760 O O . ALA D 1 49 ? 45.591 -41.688 6.545 1.00 69.24 49 ALA D O 1
ATOM 9762 N N . GLY D 1 50 ? 45.080 -40.271 4.844 1.00 62.87 50 GLY D N 1
ATOM 9763 C CA . GLY D 1 50 ? 44.477 -41.290 3.970 1.00 60.61 50 GLY D CA 1
ATOM 9764 C C . GLY D 1 50 ? 43.534 -42.212 4.704 1.00 55.21 50 GLY D C 1
ATOM 9765 O O . GLY D 1 50 ? 42.697 -41.733 5.479 1.00 58.94 50 GLY D O 1
ATOM 9766 N N . HIS D 1 52 ? 43.650 -44.203 7.137 1.00 53.60 52 HIS D N 1
ATOM 9767 C CA . HIS D 1 52 ? 43.747 -44.445 8.575 1.00 55.88 52 HIS D CA 1
ATOM 9768 C C . HIS D 1 52 ? 42.794 -43.525 9.327 1.00 60.04 52 HIS D C 1
ATOM 9769 O O . HIS D 1 52 ? 42.815 -42.319 9.111 1.00 58.78 52 HIS D O 1
ATOM 9776 N N . PRO D 1 53 ? 41.979 -44.085 10.242 1.00 60.48 53 PRO D N 1
ATOM 9777 C CA . PRO D 1 53 ? 41.064 -43.259 11.021 1.00 61.60 53 PRO D CA 1
ATOM 9778 C C . PRO D 1 53 ? 41.741 -42.062 11.698 1.00 63.29 53 PRO D C 1
ATOM 9779 O O . PRO D 1 53 ? 42.560 -42.229 12.616 1.00 63.58 53 PRO D O 1
ATOM 9783 N N . HIS D 1 54 ? 41.360 -40.864 11.259 1.00 66.68 54 HIS D N 1
ATOM 9784 C CA . HIS D 1 54 ? 41.951 -39.636 11.749 1.00 63.25 54 HIS D CA 1
ATOM 9785 C C . HIS D 1 54 ? 40.977 -38.472 11.860 1.00 58.95 54 HIS D C 1
ATOM 9786 O O . HIS D 1 54 ? 39.949 -38.436 11.207 1.00 61.08 54 HIS D O 1
ATOM 9793 N N . LEU D 1 55 ? 41.347 -37.501 12.685 1.00 54.57 55 LEU D N 1
ATOM 9794 C CA . LEU D 1 55 ? 40.738 -36.178 12.626 1.00 48.57 55 LEU D CA 1
ATOM 9795 C C . LEU D 1 55 ? 41.803 -35.080 12.634 1.00 46.76 55 LEU D C 1
ATOM 9796 O O . LEU D 1 55 ? 42.798 -35.147 13.379 1.00 50.99 55 LEU D O 1
ATOM 9801 N N . ILE D 1 56 ? 41.598 -34.084 11.792 1.00 39.01 56 ILE D N 1
ATOM 9802 C CA . ILE D 1 56 ? 42.435 -32.912 11.826 1.00 38.17 56 ILE D CA 1
ATOM 9803 C C . ILE D 1 56 ? 41.754 -31.765 12.549 1.00 35.79 56 ILE D C 1
ATOM 9804 O O . ILE D 1 56 ? 40.785 -31.178 12.061 1.00 37.98 56 ILE D O 1
ATOM 9809 N N . CYS D 1 57 ? 42.276 -31.493 13.738 1.00 33.19 57 CYS D N 1
ATOM 9810 C CA . CYS D 1 57 ? 41.786 -30.460 14.618 1.00 28.80 57 CYS D CA 1
ATOM 9811 C C . CYS D 1 57 ? 42.638 -29.221 14.527 1.00 26.41 57 CYS D C 1
ATOM 9812 O O . CYS D 1 57 ? 43.554 -29.047 15.281 1.00 26.43 57 CYS D O 1
ATOM 9815 N N . TYR D 1 58 ? 42.325 -28.355 13.584 1.00 25.95 58 TYR D N 1
ATOM 9816 C CA . TYR D 1 58 ? 43.040 -27.096 13.416 1.00 23.89 58 TYR D CA 1
ATOM 9817 C C . TYR D 1 58 ? 43.170 -26.340 14.708 1.00 21.33 58 TYR D C 1
ATOM 9818 O O . TYR D 1 58 ? 42.250 -26.282 15.508 1.00 20.83 58 TYR D O 1
ATOM 9827 N N . ALA D 1 59 ? 44.364 -25.828 14.938 1.00 21.82 59 ALA D N 1
ATOM 9828 C CA . ALA D 1 59 ? 44.698 -25.164 16.203 1.00 23.07 59 ALA D CA 1
ATOM 9829 C C . ALA D 1 59 ? 44.314 -23.680 16.110 1.00 22.41 59 ALA D C 1
ATOM 9830 O O . ALA D 1 59 ? 45.018 -22.879 15.488 1.00 21.04 59 ALA D O 1
ATOM 9832 N N . VAL D 1 60 ? 43.185 -23.351 16.719 1.00 21.00 60 VAL D N 1
ATOM 9833 C CA . VAL D 1 60 ? 42.512 -22.075 16.497 1.00 21.77 60 VAL D CA 1
ATOM 9834 C C . VAL D 1 60 ? 43.414 -20.884 16.840 1.00 20.96 60 VAL D C 1
ATOM 9835 O O . VAL D 1 60 ? 43.404 -19.862 16.180 1.00 19.53 60 VAL D O 1
ATOM 9839 N N . LYS D 1 61 ? 44.208 -21.070 17.876 1.00 20.53 61 LYS D N 1
ATOM 9840 C CA . LYS D 1 61 ? 45.139 -20.068 18.389 1.00 20.42 61 LYS D CA 1
ATOM 9841 C C . LYS D 1 61 ? 46.077 -19.463 17.371 1.00 18.74 61 LYS D C 1
ATOM 9842 O O . LYS D 1 61 ? 46.561 -18.381 17.578 1.00 17.41 61 LYS D O 1
ATOM 9848 N N . ALA D 1 62 ? 46.364 -20.195 16.301 1.00 17.93 62 ALA D N 1
ATOM 9849 C CA . ALA D 1 62 ? 47.272 -19.726 15.285 1.00 17.29 62 ALA D CA 1
ATOM 9850 C C . ALA D 1 62 ? 46.659 -18.581 14.498 1.00 16.81 62 ALA D C 1
ATOM 9851 O O . ALA D 1 62 ? 47.341 -17.673 14.051 1.00 15.85 62 ALA D O 1
ATOM 9853 N N . ASN D 1 63 ? 45.359 -18.690 14.282 1.00 16.43 63 ASN D N 1
ATOM 9854 C CA . ASN D 1 63 ? 44.598 -17.691 13.579 1.00 15.96 63 ASN D CA 1
ATOM 9855 C C . ASN D 1 63 ? 43.142 -18.030 13.759 1.00 15.85 63 ASN D C 1
ATOM 9856 O O . ASN D 1 63 ? 42.701 -19.073 13.309 1.00 17.52 63 ASN D O 1
ATOM 9861 N N . SER D 1 64 ? 42.414 -17.170 14.462 1.00 15.50 64 SER D N 1
ATOM 9862 C CA . SER D 1 64 ? 41.090 -17.485 14.946 1.00 15.37 64 SER D CA 1
ATOM 9863 C C . SER D 1 64 ? 40.004 -16.755 14.177 1.00 16.17 64 SER D C 1
ATOM 9864 O O . SER D 1 64 ? 38.855 -16.732 14.593 1.00 16.17 64 SER D O 1
ATOM 9867 N N . ASN D 1 65 ? 40.383 -16.087 13.096 1.00 16.84 65 ASN D N 1
ATOM 9868 C CA . ASN D 1 65 ? 39.452 -15.291 12.380 1.00 17.23 65 ASN D CA 1
ATOM 9869 C C . ASN D 1 65 ? 38.288 -16.136 11.900 1.00 19.18 65 ASN D C 1
ATOM 9870 O O . ASN D 1 65 ? 38.479 -17.286 11.465 1.00 18.93 65 ASN D O 1
ATOM 9875 N N . LEU D 1 66 ? 37.078 -15.578 11.967 1.00 19.52 66 LEU D N 1
ATOM 9876 C CA . LEU D 1 66 ? 35.867 -16.356 11.666 1.00 19.44 66 LEU D CA 1
ATOM 9877 C C . LEU D 1 66 ? 35.861 -16.927 10.253 1.00 20.26 66 LEU D C 1
ATOM 9878 O O . LEU D 1 66 ? 35.414 -18.048 10.045 1.00 20.23 66 LEU D O 1
ATOM 9883 N N . ALA D 1 67 ? 36.327 -16.154 9.286 1.00 20.66 67 ALA D N 1
ATOM 9884 C CA . ALA D 1 67 ? 36.303 -16.623 7.917 1.00 23.00 67 ALA D CA 1
ATOM 9885 C C . ALA D 1 67 ? 37.256 -17.779 7.761 1.00 24.45 67 ALA D C 1
ATOM 9886 O O . ALA D 1 67 ? 36.973 -18.735 7.066 1.00 25.78 67 ALA D O 1
ATOM 9888 N N . VAL D 1 68 ? 38.398 -17.672 8.415 1.00 24.98 68 VAL D N 1
ATOM 9889 C CA . VAL D 1 68 ? 39.407 -18.711 8.357 1.00 23.68 68 VAL D CA 1
ATOM 9890 C C . VAL D 1 68 ? 38.887 -19.984 8.977 1.00 24.58 68 VAL D C 1
ATOM 9891 O O . VAL D 1 68 ? 39.037 -21.052 8.435 1.00 26.77 68 VAL D O 1
ATOM 9895 N N . LEU D 1 69 ? 38.251 -19.865 10.126 1.00 25.36 69 LEU D N 1
ATOM 9896 C CA . LEU D 1 69 ? 37.723 -21.016 10.778 1.00 24.32 69 LEU D CA 1
ATOM 9897 C C . LEU D 1 69 ? 36.672 -21.636 9.890 1.00 28.37 69 LEU D C 1
ATOM 9898 O O . LEU D 1 69 ? 36.520 -22.857 9.832 1.00 28.90 69 LEU D O 1
ATOM 9903 N N . ASN D 1 70 ? 35.911 -20.778 9.223 1.00 29.47 70 ASN D N 1
ATOM 9904 C CA . ASN D 1 70 ? 34.818 -21.235 8.416 1.00 30.14 70 ASN D CA 1
ATOM 9905 C C . ASN D 1 70 ? 35.309 -22.038 7.232 1.00 29.02 70 ASN D C 1
ATOM 9906 O O . ASN D 1 70 ? 34.719 -23.034 6.885 1.00 28.57 70 ASN D O 1
ATOM 9911 N N . LEU D 1 71 ? 36.408 -21.624 6.634 1.00 29.87 71 LEU D N 1
ATOM 9912 C CA . LEU D 1 71 ? 36.992 -22.418 5.563 1.00 32.18 71 LEU D CA 1
ATOM 9913 C C . LEU D 1 71 ? 37.275 -23.831 6.043 1.00 36.32 71 LEU D C 1
ATOM 9914 O O . LEU D 1 71 ? 36.965 -24.796 5.337 1.00 40.74 71 LEU D O 1
ATOM 9919 N N . MET D 1 72 ? 37.852 -23.963 7.240 1.00 34.71 72 MET D N 1
ATOM 9920 C CA . MET D 1 72 ? 38.113 -25.288 7.781 1.00 36.95 72 MET D CA 1
ATOM 9921 C C . MET D 1 72 ? 36.816 -26.031 7.975 1.00 34.73 72 MET D C 1
ATOM 9922 O O . MET D 1 72 ? 36.722 -27.223 7.666 1.00 36.83 72 MET D O 1
ATOM 9927 N N . ALA D 1 73 ? 35.832 -25.342 8.537 1.00 35.47 73 ALA D N 1
ATOM 9928 C CA . ALA D 1 73 ? 34.561 -25.980 8.890 1.00 36.96 73 ALA D CA 1
ATOM 9929 C C . ALA D 1 73 ? 33.896 -26.570 7.637 1.00 39.43 73 ALA D C 1
ATOM 9930 O O . ALA D 1 73 ? 33.316 -27.648 7.689 1.00 42.67 73 ALA D O 1
ATOM 9932 N N . ARG D 1 74 ? 34.013 -25.874 6.513 1.00 40.54 74 ARG D N 1
ATOM 9933 C CA . ARG D 1 74 ? 33.444 -26.334 5.261 1.00 44.96 74 ARG D CA 1
ATOM 9934 C C . ARG D 1 74 ? 34.112 -27.602 4.753 1.00 50.01 74 ARG D C 1
ATOM 9935 O O . ARG D 1 74 ? 33.453 -28.457 4.164 1.00 55.17 74 ARG D O 1
ATOM 9943 N N . MET D 1 75 ? 35.418 -27.720 4.963 1.00 51.61 75 MET D N 1
ATOM 9944 C CA . MET D 1 75 ? 36.143 -28.930 4.581 1.00 46.24 75 MET D CA 1
ATOM 9945 C C . MET D 1 75 ? 35.981 -30.055 5.587 1.00 43.55 75 MET D C 1
ATOM 9946 O O . MET D 1 75 ? 36.606 -31.106 5.431 1.00 47.50 75 MET D O 1
ATOM 9951 N N . GLY D 1 76 ? 35.136 -29.850 6.595 1.00 38.14 76 GLY D N 1
ATOM 9952 C CA . GLY D 1 76 ? 34.821 -30.898 7.561 1.00 36.51 76 GLY D CA 1
ATOM 9953 C C . GLY D 1 76 ? 35.800 -31.005 8.710 1.00 38.21 76 GLY D C 1
ATOM 9954 O O . GLY D 1 76 ? 35.741 -31.974 9.498 1.00 37.58 76 GLY D O 1
ATOM 9955 N N . SER D 1 77 ? 36.682 -29.997 8.842 1.00 36.76 77 SER D N 1
ATOM 9956 C CA . SER D 1 77 ? 37.735 -30.009 9.870 1.00 30.98 77 SER D CA 1
ATOM 9957 C C . SER D 1 77 ? 37.224 -30.045 11.272 1.00 26.04 77 SER D C 1
ATOM 9958 O O . SER D 1 77 ? 36.140 -29.580 11.584 1.00 26.62 77 SER D O 1
ATOM 9961 N N . GLY D 1 78 ? 38.043 -30.607 12.133 1.00 25.79 78 GLY D N 1
ATOM 9962 C CA . GLY D 1 78 ? 37.862 -30.449 13.581 1.00 24.43 78 GLY D CA 1
ATOM 9963 C C . GLY D 1 78 ? 38.687 -29.254 14.028 1.00 23.19 78 GLY D C 1
ATOM 9964 O O . GLY D 1 78 ? 39.401 -28.626 13.213 1.00 21.53 78 GLY D O 1
ATOM 9965 N N . PHE D 1 79 ? 38.629 -28.961 15.323 1.00 20.82 79 PHE D N 1
ATOM 9966 C CA . PHE D 1 79 ? 39.295 -27.810 15.855 1.00 20.44 79 PHE D CA 1
ATOM 9967 C C . PHE D 1 79 ? 39.872 -28.139 17.229 1.00 21.69 79 PHE D C 1
ATOM 9968 O O . PHE D 1 79 ? 39.237 -28.813 18.035 1.00 19.37 79 PHE D O 1
ATOM 9976 N N . ASP D 1 80 ? 41.068 -27.608 17.484 1.00 21.90 80 ASP D N 1
ATOM 9977 C CA . ASP D 1 80 ? 41.678 -27.651 18.805 1.00 22.26 80 ASP D CA 1
ATOM 9978 C C . ASP D 1 80 ? 41.595 -26.233 19.397 1.00 21.29 80 ASP D C 1
ATOM 9979 O O . ASP D 1 80 ? 42.004 -25.281 18.760 1.00 18.64 80 ASP D O 1
ATOM 9984 N N . ILE D 1 81 ? 41.020 -26.131 20.597 1.00 21.51 81 ILE D N 1
ATOM 9985 C CA . ILE D 1 81 ? 40.719 -24.859 21.232 1.00 23.07 81 ILE D CA 1
ATOM 9986 C C . ILE D 1 81 ? 41.365 -24.823 22.595 1.00 22.59 81 ILE D C 1
ATOM 9987 O O . ILE D 1 81 ? 41.652 -25.862 23.169 1.00 25.44 81 ILE D O 1
ATOM 9992 N N . VAL D 1 82 ? 41.564 -23.624 23.103 1.00 21.45 82 VAL D N 1
ATOM 9993 C CA . VAL D 1 82 ? 42.152 -23.433 24.419 1.00 21.11 82 VAL D CA 1
ATOM 9994 C C . VAL D 1 82 ? 41.372 -22.517 25.333 1.00 19.77 82 VAL D C 1
ATOM 9995 O O . VAL D 1 82 ? 41.829 -22.213 26.417 1.00 19.44 82 VAL D O 1
ATOM 9999 N N . SER D 1 83 ? 40.199 -22.075 24.912 1.00 19.19 83 SER D N 1
ATOM 10000 C CA . SER D 1 83 ? 39.395 -21.187 25.749 1.00 19.45 83 SER D CA 1
ATOM 10001 C C . SER D 1 83 ? 37.944 -21.222 25.296 1.00 18.95 83 SER D C 1
ATOM 10002 O O . SER D 1 83 ? 37.646 -21.673 24.194 1.00 16.87 83 SER D O 1
ATOM 10005 N N . VAL D 1 84 ? 37.065 -20.729 26.156 1.00 19.87 84 VAL D N 1
ATOM 10006 C CA . VAL D 1 84 ? 35.668 -20.585 25.789 1.00 21.42 84 VAL D CA 1
ATOM 10007 C C . VAL D 1 84 ? 35.530 -19.553 24.678 1.00 22.25 84 VAL D C 1
ATOM 10008 O O . VAL D 1 84 ? 34.634 -19.644 23.865 1.00 22.24 84 VAL D O 1
ATOM 10012 N N . GLY D 1 85 ? 36.434 -18.586 24.629 1.00 23.04 85 GLY D N 1
ATOM 10013 C CA . GLY D 1 85 ? 36.443 -17.655 23.529 1.00 23.22 85 GLY D CA 1
ATOM 10014 C C . GLY D 1 85 ? 36.593 -18.406 22.226 1.00 24.50 85 GLY D C 1
ATOM 10015 O O . GLY D 1 85 ? 35.908 -18.107 21.231 1.00 26.20 85 GLY D O 1
ATOM 10016 N N . GLU D 1 86 ? 37.517 -19.349 22.204 1.00 23.01 86 GLU D N 1
ATOM 10017 C CA . GLU D 1 86 ? 37.752 -20.098 20.985 1.00 24.47 86 GLU D CA 1
ATOM 10018 C C . GLU D 1 86 ? 36.603 -21.027 20.688 1.00 22.60 86 GLU D C 1
ATOM 10019 O O . GLU D 1 86 ? 36.260 -21.215 19.516 1.00 23.01 86 GLU D O 1
ATOM 10025 N N . LEU D 1 87 ? 36.020 -21.609 21.726 1.00 20.94 87 LEU D N 1
ATOM 10026 C CA . LEU D 1 87 ? 34.842 -22.432 21.553 1.00 21.81 87 LEU D CA 1
ATOM 10027 C C . LEU D 1 87 ? 33.745 -21.660 20.830 1.00 22.28 87 LEU D C 1
ATOM 10028 O O . LEU D 1 87 ? 33.229 -22.125 19.818 1.00 22.68 87 LEU D O 1
ATOM 10033 N N . MET D 1 88 ? 33.442 -20.461 21.314 1.00 23.89 88 MET D N 1
ATOM 10034 C CA . MET D 1 88 ? 32.423 -19.619 20.714 1.00 25.77 88 MET D CA 1
ATOM 10035 C C . MET D 1 88 ? 32.790 -19.156 19.302 1.00 25.12 88 MET D C 1
ATOM 10036 O O . MET D 1 88 ? 31.932 -19.044 18.435 1.00 27.07 88 MET D O 1
ATOM 10041 N N . ARG D 1 89 ? 34.054 -18.895 19.057 1.00 24.20 89 ARG D N 1
ATOM 10042 C CA . ARG D 1 89 ? 34.484 -18.527 17.717 1.00 24.27 89 ARG D CA 1
ATOM 10043 C C . ARG D 1 89 ? 34.177 -19.659 16.772 1.00 25.25 89 ARG D C 1
ATOM 10044 O O . ARG D 1 89 ? 33.647 -19.449 15.676 1.00 29.29 89 ARG D O 1
ATOM 10052 N N . VAL D 1 90 ? 34.516 -20.873 17.173 1.00 25.30 90 VAL D N 1
ATOM 10053 C CA . VAL D 1 90 ? 34.315 -22.015 16.281 1.00 25.58 90 VAL D CA 1
ATOM 10054 C C . VAL D 1 90 ? 32.830 -22.256 15.978 1.00 25.34 90 VAL D C 1
ATOM 10055 O O . VAL D 1 90 ? 32.455 -22.556 14.847 1.00 21.10 90 VAL D O 1
ATOM 10059 N N . ILE D 1 91 ? 32.003 -22.158 17.000 1.00 27.54 91 ILE D N 1
ATOM 10060 C CA . ILE D 1 91 ? 30.587 -22.296 16.786 1.00 31.13 91 ILE D CA 1
ATOM 10061 C C . ILE D 1 91 ? 30.073 -21.176 15.881 1.00 33.12 91 ILE D C 1
ATOM 10062 O O . ILE D 1 91 ? 29.326 -21.433 14.931 1.00 35.91 91 ILE D O 1
ATOM 10067 N N . GLN D 1 92 ? 30.502 -19.950 16.167 1.00 30.99 92 GLN D N 1
ATOM 10068 C CA . GLN D 1 92 ? 30.115 -18.800 15.378 1.00 31.32 92 GLN D CA 1
ATOM 10069 C C . GLN D 1 92 ? 30.442 -18.991 13.918 1.00 33.97 92 GLN D C 1
ATOM 10070 O O . GLN D 1 92 ? 29.630 -18.683 13.068 1.00 42.27 92 GLN D O 1
ATOM 10076 N N . ALA D 1 93 ? 31.604 -19.561 13.618 1.00 34.38 93 ALA D N 1
ATOM 10077 C CA . ALA D 1 93 ? 32.008 -19.835 12.245 1.00 32.74 93 ALA D CA 1
ATOM 10078 C C . ALA D 1 93 ? 31.344 -21.077 11.607 1.00 34.41 93 ALA D C 1
ATOM 10079 O O . ALA D 1 93 ? 31.648 -21.416 10.445 1.00 32.38 93 ALA D O 1
ATOM 10081 N N . GLY D 1 94 ? 30.480 -21.759 12.352 1.00 37.22 94 GLY D N 1
ATOM 10082 C CA . GLY D 1 94 ? 29.791 -22.941 11.834 1.00 46.03 94 GLY D CA 1
ATOM 10083 C C . GLY D 1 94 ? 30.571 -24.238 11.934 1.00 50.23 94 GLY D C 1
ATOM 10084 O O . GLY D 1 94 ? 30.329 -25.189 11.188 1.00 52.75 94 GLY D O 1
ATOM 10085 N N . GLY D 1 95 ? 31.516 -24.281 12.862 1.00 54.19 95 GLY D N 1
ATOM 10086 C CA . GLY D 1 95 ? 32.279 -25.490 13.102 1.00 49.81 95 GLY D CA 1
ATOM 10087 C C . GLY D 1 95 ? 31.462 -26.468 13.913 1.00 43.16 95 GLY D C 1
ATOM 10088 O O . GLY D 1 95 ? 30.598 -26.063 14.692 1.00 38.95 95 GLY D O 1
ATOM 10089 N N . ASP D 1 96 ? 31.776 -27.755 13.738 1.00 39.66 96 ASP D N 1
ATOM 10090 C CA . ASP D 1 96 ? 31.112 -28.837 14.444 1.00 37.35 96 ASP D CA 1
ATOM 10091 C C . ASP D 1 96 ? 31.697 -29.080 15.838 1.00 38.77 96 ASP D C 1
ATOM 10092 O O . ASP D 1 96 ? 32.808 -29.605 15.972 1.00 43.22 96 ASP D O 1
ATOM 10097 N N . PRO D 1 97 ? 30.940 -28.769 16.897 1.00 39.46 97 PRO D N 1
ATOM 10098 C CA . PRO D 1 97 ? 31.489 -28.912 18.246 1.00 39.64 97 PRO D CA 1
ATOM 10099 C C . PRO D 1 97 ? 31.816 -30.345 18.634 1.00 43.68 97 PRO D C 1
ATOM 10100 O O . PRO D 1 97 ? 32.510 -30.563 19.614 1.00 43.99 97 PRO D O 1
ATOM 10104 N N . LYS D 1 98 ? 31.288 -31.315 17.893 1.00 48.18 98 LYS D N 1
ATOM 10105 C CA . LYS D 1 98 ? 31.624 -32.709 18.129 1.00 49.08 98 LYS D CA 1
ATOM 10106 C C . LYS D 1 98 ? 33.041 -33.023 17.676 1.00 42.28 98 LYS D C 1
ATOM 10107 O O . LYS D 1 98 ? 33.600 -34.021 18.088 1.00 40.47 98 LYS D O 1
ATOM 10113 N N . LYS D 1 99 ? 33.601 -32.177 16.821 1.00 39.58 99 LYS D N 1
ATOM 10114 C CA . LYS D 1 99 ? 34.966 -32.343 16.341 1.00 36.35 99 LYS D CA 1
ATOM 10115 C C . LYS D 1 99 ? 35.944 -31.375 17.007 1.00 31.98 99 LYS D C 1
ATOM 10116 O O . LYS D 1 99 ? 36.982 -31.051 16.434 1.00 30.60 99 LYS D O 1
ATOM 10122 N N . ILE D 1 100 ? 35.622 -30.974 18.233 1.00 28.92 100 ILE D N 1
ATOM 10123 C CA . ILE D 1 100 ? 36.429 -30.044 18.961 1.00 28.90 100 ILE D CA 1
ATOM 10124 C C . ILE D 1 100 ? 37.105 -30.735 20.118 1.00 28.62 100 ILE D C 1
ATOM 10125 O O . ILE D 1 100 ? 36.435 -31.342 20.968 1.00 25.64 100 ILE D O 1
ATOM 10130 N N . VAL D 1 101 ? 38.423 -30.587 20.190 1.00 26.44 101 VAL D N 1
ATOM 10131 C CA . VAL D 1 101 ? 39.116 -30.957 21.415 1.00 25.82 101 VAL D CA 1
ATOM 10132 C C . VAL D 1 101 ? 39.620 -29.704 22.096 1.00 25.66 101 VAL D C 1
ATOM 10133 O O . VAL D 1 101 ? 39.941 -28.737 21.424 1.00 30.58 101 VAL D O 1
ATOM 10137 N N . PHE D 1 102 ? 39.663 -29.736 23.412 1.00 23.75 102 PHE D N 1
ATOM 10138 C CA . PHE D 1 102 ? 39.930 -28.614 24.272 1.00 25.60 102 PHE D CA 1
ATOM 10139 C C . PHE D 1 102 ? 41.196 -28.778 25.125 1.00 26.15 102 PHE D C 1
ATOM 10140 O O . PHE D 1 102 ? 41.162 -29.379 26.130 1.00 23.01 102 PHE D O 1
ATOM 10148 N N . SER D 1 103 ? 42.290 -28.153 24.707 1.00 28.06 103 SER D N 1
ATOM 10149 C CA . SER D 1 103 ? 43.570 -28.144 25.413 1.00 28.09 103 SER D CA 1
ATOM 10150 C C . SER D 1 103 ? 43.648 -26.977 26.386 1.00 29.44 103 SER D C 1
ATOM 10151 O O . SER D 1 103 ? 42.800 -26.094 26.366 1.00 33.07 103 SER D O 1
ATOM 10154 N N . GLY D 1 104 ? 44.647 -26.967 27.262 1.00 29.76 104 GLY D N 1
ATOM 10155 C CA . GLY D 1 104 ? 44.903 -25.818 28.127 1.00 27.61 104 GLY D CA 1
ATOM 10156 C C . GLY D 1 104 ? 45.133 -26.177 29.568 1.00 30.11 104 GLY D C 1
ATOM 10157 O O . GLY D 1 104 ? 44.351 -26.933 30.144 1.00 35.14 104 GLY D O 1
ATOM 10158 N N . VAL D 1 105 ? 46.150 -25.584 30.195 1.00 30.32 105 VAL D N 1
ATOM 10159 C CA . VAL D 1 105 ? 46.427 -25.868 31.601 1.00 29.85 105 VAL D CA 1
ATOM 10160 C C . VAL D 1 105 ? 45.534 -25.156 32.592 1.00 31.12 105 VAL D C 1
ATOM 10161 O O . VAL D 1 105 ? 45.622 -25.448 33.791 1.00 30.78 105 VAL D O 1
ATOM 10165 N N . GLY D 1 106 ? 44.737 -24.180 32.140 1.00 29.93 106 GLY D N 1
ATOM 10166 C CA . GLY D 1 106 ? 44.048 -23.296 33.071 1.00 28.15 106 GLY D CA 1
ATOM 10167 C C . GLY D 1 106 ? 42.555 -23.213 32.877 1.00 28.51 106 GLY D C 1
ATOM 10168 O O . GLY D 1 106 ? 41.950 -22.189 33.187 1.00 29.36 106 GLY D O 1
ATOM 10169 N N . LYS D 1 107 ? 41.950 -24.298 32.416 1.00 28.43 107 LYS D N 1
ATOM 10170 C CA . LYS D 1 107 ? 40.528 -24.304 32.119 1.00 30.07 107 LYS D CA 1
ATOM 10171 C C . LYS D 1 107 ? 39.683 -23.981 33.348 1.00 33.34 107 LYS D C 1
ATOM 10172 O O . LYS D 1 107 ? 39.862 -24.618 34.398 1.00 36.83 107 LYS D O 1
ATOM 10178 N N . THR D 1 108 ? 38.798 -22.986 33.240 1.00 31.82 108 THR D N 1
ATOM 10179 C CA . THR D 1 108 ? 37.866 -22.659 34.329 1.00 33.21 108 THR D CA 1
ATOM 10180 C C . THR D 1 108 ? 36.622 -23.547 34.303 1.00 35.02 108 THR D C 1
ATOM 10181 O O . THR D 1 108 ? 36.262 -24.122 33.258 1.00 30.39 108 THR D O 1
ATOM 10185 N N . GLU D 1 109 ? 35.925 -23.583 35.437 1.00 35.27 109 GLU D N 1
ATOM 10186 C CA . GLU D 1 109 ? 34.658 -24.324 35.508 1.00 37.38 109 GLU D CA 1
ATOM 10187 C C . GLU D 1 109 ? 33.664 -23.824 34.438 1.00 35.38 109 GLU D C 1
ATOM 10188 O O . GLU D 1 109 ? 33.001 -24.625 33.774 1.00 31.87 109 GLU D O 1
ATOM 10194 N N . ILE D 1 110 ? 33.611 -22.502 34.265 1.00 33.25 110 ILE D N 1
ATOM 10195 C CA . ILE D 1 110 ? 32.730 -21.879 33.294 1.00 32.83 110 ILE D CA 1
ATOM 10196 C C . ILE D 1 110 ? 33.038 -22.347 31.884 1.00 31.92 110 ILE D C 1
ATOM 10197 O O . ILE D 1 110 ? 32.135 -22.700 31.136 1.00 34.33 110 ILE D O 1
ATOM 10202 N N . GLU D 1 111 ? 34.318 -22.421 31.545 1.00 31.56 111 GLU D N 1
ATOM 10203 C CA . GLU D 1 111 ? 34.729 -22.933 30.241 1.00 29.42 111 GLU D CA 1
ATOM 10204 C C . GLU D 1 111 ? 34.406 -24.425 30.111 1.00 29.13 111 GLU D C 1
ATOM 10205 O O . GLU D 1 111 ? 33.976 -24.878 29.061 1.00 27.68 111 GLU D O 1
ATOM 10211 N N . ILE D 1 112 ? 34.620 -25.188 31.175 1.00 30.06 112 ILE D N 1
ATOM 10212 C CA . ILE D 1 112 ? 34.378 -26.636 31.115 1.00 32.17 112 ILE D CA 1
ATOM 10213 C C . ILE D 1 112 ? 32.885 -26.930 30.960 1.00 32.02 112 ILE D C 1
ATOM 10214 O O . ILE D 1 112 ? 32.474 -27.772 30.146 1.00 30.03 112 ILE D O 1
ATOM 10219 N N . SER D 1 113 ? 32.086 -26.216 31.739 1.00 31.72 113 SER D N 1
ATOM 10220 C CA . SER D 1 113 ? 30.642 -26.254 31.574 1.00 33.74 113 SER D CA 1
ATOM 10221 C C . SER D 1 113 ? 30.184 -25.930 30.142 1.00 31.18 113 SER D C 1
ATOM 10222 O O . SER D 1 113 ? 29.369 -26.635 29.552 1.00 32.43 113 SER D O 1
ATOM 10225 N N . ALA D 1 114 ? 30.710 -24.864 29.572 1.00 30.29 114 ALA D N 1
ATOM 10226 C CA . ALA D 1 114 ? 30.251 -24.458 28.250 1.00 30.39 114 ALA D CA 1
ATOM 10227 C C . ALA D 1 114 ? 30.607 -25.506 27.233 1.00 28.02 114 ALA D C 1
ATOM 10228 O O . ALA D 1 114 ? 29.846 -25.786 26.323 1.00 28.36 114 ALA D O 1
ATOM 10230 N N . ALA D 1 115 ? 31.773 -26.094 27.400 1.00 29.05 115 ALA D N 1
ATOM 10231 C CA . ALA D 1 115 ? 32.257 -27.083 26.460 1.00 30.43 115 ALA D CA 1
ATOM 10232 C C . ALA D 1 115 ? 31.468 -28.385 26.589 1.00 31.29 115 ALA D C 1
ATOM 10233 O O . ALA D 1 115 ? 31.180 -29.066 25.583 1.00 32.47 115 ALA D O 1
ATOM 10235 N N . LEU D 1 116 ? 31.148 -28.748 27.832 1.00 33.87 116 LEU D N 1
ATOM 10236 C CA . LEU D 1 116 ? 30.307 -29.917 28.087 1.00 35.90 116 LEU D CA 1
ATOM 10237 C C . LEU D 1 116 ? 28.938 -29.704 27.467 1.00 38.44 116 LEU D C 1
ATOM 10238 O O . LEU D 1 116 ? 28.477 -30.542 26.685 1.00 36.94 116 LEU D O 1
ATOM 10243 N N . GLN D 1 117 ? 28.343 -28.535 27.714 1.00 39.24 117 GLN D N 1
ATOM 10244 C CA . GLN D 1 117 ? 27.034 -28.232 27.140 1.00 37.45 117 GLN D CA 1
ATOM 10245 C C . GLN D 1 117 ? 27.051 -28.144 25.639 1.00 33.72 117 GLN D C 1
ATOM 10246 O O . GLN D 1 117 ? 26.033 -28.338 25.009 1.00 39.50 117 GLN D O 1
ATOM 10252 N N . ALA D 1 118 ? 28.197 -27.897 25.036 1.00 30.17 118 ALA D N 1
ATOM 10253 C CA . ALA D 1 118 ? 28.285 -27.911 23.583 1.00 30.01 118 ALA D CA 1
ATOM 10254 C C . ALA D 1 118 ? 28.605 -29.297 23.065 1.00 31.95 118 ALA D C 1
ATOM 10255 O O . ALA D 1 118 ? 28.712 -29.503 21.860 1.00 29.66 118 ALA D O 1
ATOM 10257 N N . ASN D 1 119 ? 28.860 -30.228 23.987 1.00 36.17 119 ASN D N 1
ATOM 10258 C CA . ASN D 1 119 ? 29.088 -31.651 23.666 1.00 35.61 119 ASN D CA 1
ATOM 10259 C C . ASN D 1 119 ? 30.337 -31.874 22.795 1.00 35.59 119 ASN D C 1
ATOM 10260 O O . ASN D 1 119 ? 30.283 -32.505 21.740 1.00 37.47 119 ASN D O 1
ATOM 10262 N N . ILE D 1 120 ? 31.481 -31.368 23.257 1.00 39.48 120 ILE D N 1
ATOM 10263 C CA . ILE D 1 120 ? 32.743 -31.512 22.495 1.00 39.37 120 ILE D CA 1
ATOM 10264 C C . ILE D 1 120 ? 33.295 -32.919 22.585 1.00 37.91 120 ILE D C 1
ATOM 10265 O O . ILE D 1 120 ? 32.964 -33.655 23.507 1.00 33.72 120 ILE D O 1
ATOM 10270 N N . MET D 1 121 ? 34.171 -33.251 21.643 1.00 39.77 121 MET D N 1
ATOM 10271 C CA . MET D 1 121 ? 34.809 -34.560 21.575 1.00 41.05 121 MET D CA 1
ATOM 10272 C C . MET D 1 121 ? 35.642 -34.950 22.797 1.00 41.30 121 MET D C 1
ATOM 10273 O O . MET D 1 121 ? 35.550 -36.079 23.252 1.00 45.15 121 MET D O 1
ATOM 10278 N N . CYS D 1 122 ? 36.481 -34.051 23.305 1.00 41.49 122 CYS D N 1
ATOM 10279 C CA . CYS D 1 122 ? 37.489 -34.465 24.283 1.00 42.06 122 CYS D CA 1
ATOM 10280 C C . CYS D 1 122 ? 38.163 -33.289 24.978 1.00 38.76 122 CYS D C 1
ATOM 10281 O O . CYS D 1 122 ? 38.383 -32.258 24.389 1.00 33.95 122 CYS D O 1
ATOM 10284 N N . PHE D 1 123 ? 38.468 -33.475 26.257 1.00 39.77 123 PHE D N 1
ATOM 10285 C CA . PHE D 1 123 ? 39.248 -32.529 27.040 1.00 39.08 123 PHE D CA 1
ATOM 10286 C C . PHE D 1 123 ? 40.642 -33.097 27.169 1.00 38.60 123 PHE D C 1
ATOM 10287 O O . PHE D 1 123 ? 40.814 -34.161 27.741 1.00 42.52 123 PHE D O 1
ATOM 10295 N N . ASN D 1 124 ? 41.636 -32.391 26.661 1.00 36.95 124 ASN D N 1
ATOM 10296 C CA . ASN D 1 124 ? 43.014 -32.788 26.861 1.00 36.61 124 ASN D CA 1
ATOM 10297 C C . ASN D 1 124 ? 43.526 -32.246 28.195 1.00 36.16 124 ASN D C 1
ATOM 10298 O O . ASN D 1 124 ? 43.856 -31.066 28.293 1.00 32.66 124 ASN D O 1
ATOM 10303 N N . VAL D 1 125 ? 43.557 -33.113 29.221 1.00 36.35 125 VAL D N 1
ATOM 10304 C CA . VAL D 1 125 ? 43.816 -32.698 30.613 1.00 37.41 125 VAL D CA 1
ATOM 10305 C C . VAL D 1 125 ? 45.308 -32.600 30.937 1.00 36.96 125 VAL D C 1
ATOM 10306 O O . VAL D 1 125 ? 46.103 -33.446 30.534 1.00 36.00 125 VAL D O 1
ATOM 10310 N N . GLU D 1 126 ? 45.651 -31.580 31.721 1.00 37.44 126 GLU D N 1
ATOM 10311 C CA . GLU D 1 126 ? 47.038 -31.209 31.997 1.00 39.98 126 GLU D CA 1
ATOM 10312 C C . GLU D 1 126 ? 47.431 -31.288 33.472 1.00 39.65 126 GLU D C 1
ATOM 10313 O O . GLU D 1 126 ? 48.579 -31.082 33.813 1.00 34.29 126 GLU D O 1
ATOM 10319 N N . SER D 1 127 ? 46.472 -31.498 34.361 1.00 41.07 127 SER D N 1
ATOM 10320 C CA . SER D 1 127 ? 46.807 -31.637 35.763 1.00 42.35 127 SER D CA 1
ATOM 10321 C C . SER D 1 127 ? 45.813 -32.538 36.458 1.00 43.70 127 SER D C 1
ATOM 10322 O O . SER D 1 127 ? 44.730 -32.806 35.929 1.00 48.57 127 SER D O 1
ATOM 10325 N N . ILE D 1 128 ? 46.202 -32.984 37.644 1.00 41.89 128 ILE D N 1
ATOM 10326 C CA . ILE D 1 128 ? 45.368 -33.813 38.468 1.00 45.24 128 ILE D CA 1
ATOM 10327 C C . ILE D 1 128 ? 44.234 -32.955 38.991 1.00 42.65 128 ILE D C 1
ATOM 10328 O O . ILE D 1 128 ? 43.060 -33.320 38.860 1.00 42.61 128 ILE D O 1
ATOM 10333 N N . SER D 1 129 ? 44.587 -31.823 39.590 1.00 40.95 129 SER D N 1
ATOM 10334 C CA . SER D 1 129 ? 43.581 -30.863 40.028 1.00 40.23 129 SER D CA 1
ATOM 10335 C C . SER D 1 129 ? 42.479 -30.649 38.983 1.00 39.90 129 SER D C 1
ATOM 10336 O O . SER D 1 129 ? 41.319 -30.506 39.345 1.00 40.63 129 SER D O 1
ATOM 10339 N N . GLU D 1 130 ? 42.856 -30.666 37.699 1.00 36.96 130 GLU D N 1
ATOM 10340 C CA . GLU D 1 130 ? 41.931 -30.387 36.605 1.00 36.43 130 GLU D CA 1
ATOM 10341 C C . GLU D 1 130 ? 40.929 -31.529 36.437 1.00 39.29 130 GLU D C 1
ATOM 10342 O O . GLU D 1 130 ? 39.751 -31.274 36.174 1.00 39.81 130 GLU D O 1
ATOM 10348 N N . LEU D 1 131 ? 41.405 -32.770 36.551 1.00 39.97 131 LEU D N 1
ATOM 10349 C CA . LEU D 1 131 ? 40.528 -33.938 36.555 1.00 41.41 131 LEU D CA 1
ATOM 10350 C C . LEU D 1 131 ? 39.414 -33.792 37.575 1.00 40.55 131 LEU D C 1
ATOM 10351 O O . LEU D 1 131 ? 38.262 -33.988 37.240 1.00 38.40 131 LEU D O 1
ATOM 10356 N N . TYR D 1 132 ? 39.751 -33.417 38.801 1.00 41.91 132 TYR D N 1
ATOM 10357 C CA . TYR D 1 132 ? 38.723 -33.257 39.827 1.00 47.96 132 TYR D CA 1
ATOM 10358 C C . TYR D 1 132 ? 37.752 -32.150 39.466 1.00 50.35 132 TYR D C 1
ATOM 10359 O O . TYR D 1 132 ? 36.541 -32.291 39.674 1.00 54.40 132 TYR D O 1
ATOM 10368 N N . ARG D 1 133 ? 38.266 -31.070 38.882 1.00 48.66 133 ARG D N 1
ATOM 10369 C CA . ARG D 1 133 ? 37.408 -29.967 38.491 1.00 46.06 133 ARG D CA 1
ATOM 10370 C C . ARG D 1 133 ? 36.432 -30.383 37.385 1.00 43.07 133 ARG D C 1
ATOM 10371 O O . ARG D 1 133 ? 35.237 -30.082 37.447 1.00 44.43 133 ARG D O 1
ATOM 10379 N N . ILE D 1 134 ? 36.932 -31.100 36.391 1.00 37.09 134 ILE D N 1
ATOM 10380 C CA . ILE D 1 134 ? 36.089 -31.505 35.297 1.00 38.75 134 ILE D CA 1
ATOM 10381 C C . ILE D 1 134 ? 35.003 -32.432 35.810 1.00 41.94 134 ILE D C 1
ATOM 10382 O O . ILE D 1 134 ? 33.811 -32.196 35.585 1.00 40.03 134 ILE D O 1
ATOM 10387 N N . ASN D 1 135 ? 35.433 -33.463 36.535 1.00 42.04 135 ASN D N 1
ATOM 10388 C CA . ASN D 1 135 ? 34.531 -34.436 37.086 1.00 37.96 135 ASN D CA 1
ATOM 10389 C C . ASN D 1 135 ? 33.474 -33.767 37.924 1.00 39.41 135 ASN D C 1
ATOM 10390 O O . ASN D 1 135 ? 32.297 -34.124 37.859 1.00 44.44 135 ASN D O 1
ATOM 10395 N N . SER D 1 136 ? 33.898 -32.792 38.705 1.00 37.46 136 SER D N 1
ATOM 10396 C CA . SER D 1 136 ? 33.007 -32.038 39.555 1.00 38.63 136 SER D CA 1
ATOM 10397 C C . SER D 1 136 ? 31.943 -31.271 38.769 1.00 42.85 136 SER D C 1
ATOM 10398 O O . SER D 1 136 ? 30.777 -31.249 39.146 1.00 51.90 136 SER D O 1
ATOM 10401 N N . VAL D 1 137 ? 32.332 -30.666 37.657 1.00 43.67 137 VAL D N 1
ATOM 10402 C CA . VAL D 1 137 ? 31.378 -29.920 36.805 1.00 43.13 137 VAL D CA 1
ATOM 10403 C C . VAL D 1 137 ? 30.476 -30.877 35.998 1.00 42.05 137 VAL D C 1
ATOM 10404 O O . VAL D 1 137 ? 29.301 -30.610 35.818 1.00 37.86 137 VAL D O 1
ATOM 10408 N N . ALA D 1 138 ? 31.061 -31.959 35.476 1.00 43.03 138 ALA D N 1
ATOM 10409 C CA . ALA D 1 138 ? 30.317 -33.011 34.762 1.00 47.05 138 ALA D CA 1
ATOM 10410 C C . ALA D 1 138 ? 29.241 -33.632 35.646 1.00 51.88 138 ALA D C 1
ATOM 10411 O O . ALA D 1 138 ? 28.116 -33.863 35.237 1.00 48.86 138 ALA D O 1
ATOM 10413 N N . LYS D 1 139 ? 29.617 -33.851 36.897 1.00 61.04 139 LYS D N 1
ATOM 10414 C CA . LYS D 1 139 ? 28.724 -34.344 37.913 1.00 61.24 139 LYS D CA 1
ATOM 10415 C C . LYS D 1 139 ? 27.560 -33.372 38.038 1.00 63.53 139 LYS D C 1
ATOM 10416 O O . LYS D 1 139 ? 26.414 -33.763 37.866 1.00 66.24 139 LYS D O 1
ATOM 10422 N N . ALA D 1 140 ? 27.853 -32.094 38.276 1.00 59.01 140 ALA D N 1
ATOM 10423 C CA . ALA D 1 140 ? 26.798 -31.096 38.444 1.00 54.96 140 ALA D CA 1
ATOM 10424 C C . ALA D 1 140 ? 25.850 -30.985 37.247 1.00 51.20 140 ALA D C 1
ATOM 10425 O O . ALA D 1 140 ? 24.707 -30.624 37.418 1.00 48.35 140 ALA D O 1
ATOM 10427 N N . LEU D 1 141 ? 26.319 -31.312 36.047 1.00 54.22 141 LEU D N 1
ATOM 10428 C CA . LEU D 1 141 ? 25.469 -31.310 34.856 1.00 52.58 141 LEU D CA 1
ATOM 10429 C C . LEU D 1 141 ? 24.918 -32.696 34.539 1.00 52.05 141 LEU D C 1
ATOM 10430 O O . LEU D 1 141 ? 24.227 -32.879 33.543 1.00 49.30 141 LEU D O 1
ATOM 10435 N N . ASN D 1 142 ? 25.277 -33.680 35.346 1.00 55.06 142 ASN D N 1
ATOM 10436 C CA . ASN D 1 142 ? 24.956 -35.071 35.069 1.00 57.94 142 ASN D CA 1
ATOM 10437 C C . ASN D 1 142 ? 25.274 -35.583 33.666 1.00 61.29 142 ASN D C 1
ATOM 10438 O O . ASN D 1 142 ? 24.456 -36.247 33.037 1.00 62.20 142 ASN D O 1
ATOM 10443 N N . VAL D 1 143 ? 26.487 -35.286 33.193 1.00 62.29 143 VAL D N 1
ATOM 10444 C CA . VAL D 1 143 ? 27.001 -35.872 31.944 1.00 59.13 143 VAL D CA 1
ATOM 10445 C C . VAL D 1 143 ? 28.301 -36.581 32.224 1.00 51.40 143 VAL D C 1
ATOM 10446 O O . VAL D 1 143 ? 28.829 -36.506 33.331 1.00 47.10 143 VAL D O 1
ATOM 10450 N N . LYS D 1 144 ? 28.830 -37.231 31.199 1.00 48.78 144 LYS D N 1
ATOM 10451 C CA . LYS D 1 144 ? 30.142 -37.842 31.284 1.00 51.75 144 LYS D CA 1
ATOM 10452 C C . LYS D 1 144 ? 31.144 -37.133 30.374 1.00 45.78 144 LYS D C 1
ATOM 10453 O O . LYS D 1 144 ? 30.994 -37.129 29.150 1.00 42.88 144 LYS D O 1
ATOM 10459 N N . ALA D 1 145 ? 32.191 -36.583 30.994 1.00 42.93 145 ALA D N 1
ATOM 10460 C CA . ALA D 1 145 ? 33.189 -35.773 30.290 1.00 37.24 145 ALA D CA 1
ATOM 10461 C C . ALA D 1 145 ? 34.229 -36.630 29.616 1.00 35.37 145 ALA D C 1
ATOM 10462 O O . ALA D 1 145 ? 34.934 -37.352 30.281 1.00 34.32 145 ALA D O 1
ATOM 10464 N N . PRO D 1 146 ? 34.340 -36.555 28.281 1.00 35.88 146 PRO D N 1
ATOM 10465 C CA . PRO D 1 146 ? 35.381 -37.315 27.596 1.00 37.05 146 PRO D CA 1
ATOM 10466 C C . PRO D 1 146 ? 36.756 -36.705 27.793 1.00 38.44 146 PRO D C 1
ATOM 10467 O O . PRO D 1 146 ? 36.879 -35.500 27.707 1.00 45.05 146 PRO D O 1
ATOM 10471 N N . ILE D 1 147 ? 37.780 -37.521 28.036 1.00 40.52 147 ILE D N 1
ATOM 10472 C CA . ILE D 1 147 ? 39.079 -36.980 28.413 1.00 41.36 147 ILE D CA 1
ATOM 10473 C C . ILE D 1 147 ? 40.261 -37.770 27.897 1.00 39.51 147 ILE D C 1
ATOM 10474 O O . ILE D 1 147 ? 40.211 -38.988 27.843 1.00 42.98 147 ILE D O 1
ATOM 10479 N N . SER D 1 148 ? 41.307 -37.044 27.497 1.00 37.28 148 SER D N 1
ATOM 10480 C CA . SER D 1 148 ? 42.640 -37.585 27.390 1.00 36.30 148 SER D CA 1
ATOM 10481 C C . SER D 1 148 ? 43.501 -36.918 28.436 1.00 39.20 148 SER D C 1
ATOM 10482 O O . SER D 1 148 ? 43.112 -35.925 29.050 1.00 38.93 148 SER D O 1
ATOM 10485 N N . ILE D 1 149 ? 44.680 -37.488 28.645 1.00 38.49 149 ILE D N 1
ATOM 10486 C CA . ILE D 1 149 ? 45.673 -36.853 29.470 1.00 38.47 149 ILE D CA 1
ATOM 10487 C C . ILE D 1 149 ? 46.750 -36.398 28.521 1.00 37.97 149 ILE D C 1
ATOM 10488 O O . ILE D 1 149 ? 47.164 -37.142 27.633 1.00 34.03 149 ILE D O 1
ATOM 10493 N N . ARG D 1 150 ? 47.181 -35.157 28.700 1.00 39.87 150 ARG D N 1
ATOM 10494 C CA . ARG D 1 150 ? 48.361 -34.674 28.004 1.00 42.11 150 ARG D CA 1
ATOM 10495 C C . ARG D 1 150 ? 49.621 -35.197 28.719 1.00 42.05 150 ARG D C 1
ATOM 10496 O O . ARG D 1 150 ? 49.867 -34.929 29.906 1.00 34.70 150 ARG D O 1
ATOM 10504 N N . ILE D 1 151 ? 50.387 -35.970 27.963 1.00 45.77 151 ILE D N 1
ATOM 10505 C CA . ILE D 1 151 ? 51.523 -36.683 28.492 1.00 48.64 151 ILE D CA 1
ATOM 10506 C C . ILE D 1 151 ? 52.764 -36.046 27.932 1.00 49.90 151 ILE D C 1
ATOM 10507 O O . ILE D 1 151 ? 52.824 -35.697 26.752 1.00 53.84 151 ILE D O 1
ATOM 10512 N N . ASN D 1 152 ? 53.733 -35.886 28.811 1.00 48.73 152 ASN D N 1
ATOM 10513 C CA . ASN D 1 152 ? 55.038 -35.381 28.483 1.00 49.59 152 ASN D CA 1
ATOM 10514 C C . ASN D 1 152 ? 56.056 -36.529 28.368 1.00 49.48 152 ASN D C 1
ATOM 10515 O O . ASN D 1 152 ? 56.490 -37.085 29.379 1.00 50.28 152 ASN D O 1
ATOM 10520 N N . PRO D 1 153 ? 56.429 -36.897 27.140 1.00 50.17 153 PRO D N 1
ATOM 10521 C CA . PRO D 1 153 ? 57.528 -37.815 26.973 1.00 56.06 153 PRO D CA 1
ATOM 10522 C C . PRO D 1 153 ? 58.797 -36.993 26.814 1.00 55.89 153 PRO D C 1
ATOM 10523 O O . PRO D 1 153 ? 59.746 -37.230 27.506 1.00 56.60 153 PRO D O 1
ATOM 10527 N N . GLU D 1 169 ? 61.354 -28.817 33.380 1.00 68.98 169 GLU D N 1
ATOM 10528 C CA . GLU D 1 169 ? 60.999 -28.095 32.174 1.00 70.61 169 GLU D CA 1
ATOM 10529 C C . GLU D 1 169 ? 59.808 -27.121 32.409 1.00 67.43 169 GLU D C 1
ATOM 10530 O O . GLU D 1 169 ? 59.976 -26.059 33.019 1.00 70.19 169 GLU D O 1
ATOM 10536 N N . ASN D 1 170 ? 58.609 -27.504 31.970 1.00 56.46 170 ASN D N 1
ATOM 10537 C CA . ASN D 1 170 ? 57.545 -26.547 31.682 1.00 49.91 170 ASN D CA 1
ATOM 10538 C C . ASN D 1 170 ? 56.168 -26.933 32.245 1.00 44.17 170 ASN D C 1
ATOM 10539 O O . ASN D 1 170 ? 55.946 -28.044 32.697 1.00 43.97 170 ASN D O 1
ATOM 10544 N N . LYS D 1 171 ? 55.255 -25.972 32.240 1.00 39.20 171 LYS D N 1
ATOM 10545 C CA . LYS D 1 171 ? 53.942 -26.122 32.887 1.00 34.79 171 LYS D CA 1
ATOM 10546 C C . LYS D 1 171 ? 53.003 -27.202 32.311 1.00 29.96 171 LYS D C 1
ATOM 10547 O O . LYS D 1 171 ? 52.030 -27.558 32.951 1.00 23.71 171 LYS D O 1
ATOM 10553 N N . PHE D 1 172 ? 53.301 -27.700 31.129 1.00 29.50 172 PHE D N 1
ATOM 10554 C CA . PHE D 1 172 ? 52.387 -28.575 30.432 1.00 34.65 172 PHE D CA 1
ATOM 10555 C C . PHE D 1 172 ? 52.528 -30.054 30.759 1.00 36.52 172 PHE D C 1
ATOM 10556 O O . PHE D 1 172 ? 53.622 -30.595 30.906 1.00 39.44 172 PHE D O 1
ATOM 10564 N N . GLY D 1 173 ? 51.381 -30.696 30.845 1.00 37.92 173 GLY D N 1
ATOM 10565 C CA . GLY D 1 173 ? 51.315 -32.120 30.759 1.00 39.11 173 GLY D CA 1
ATOM 10566 C C . GLY D 1 173 ? 51.593 -32.818 32.059 1.00 41.23 173 GLY D C 1
ATOM 10567 O O . GLY D 1 173 ? 51.950 -32.213 33.074 1.00 42.21 173 GLY D O 1
ATOM 10568 N N . ILE D 1 174 ? 51.411 -34.122 32.003 1.00 42.56 174 ILE D N 1
ATOM 10569 C CA . ILE D 1 174 ? 51.784 -35.024 33.080 1.00 41.27 174 ILE D CA 1
ATOM 10570 C C . ILE D 1 174 ? 52.979 -35.804 32.607 1.00 40.18 174 ILE D C 1
ATOM 10571 O O . ILE D 1 174 ? 53.025 -36.272 31.452 1.00 39.45 174 ILE D O 1
ATOM 10576 N N . GLU D 1 175 ? 53.980 -35.897 33.470 1.00 42.99 175 GLU D N 1
ATOM 10577 C CA . GLU D 1 175 ? 55.162 -36.701 33.158 1.00 47.60 175 GLU D CA 1
ATOM 10578 C C . GLU D 1 175 ? 54.795 -38.151 32.995 1.00 41.63 175 GLU D C 1
ATOM 10579 O O . GLU D 1 175 ? 54.049 -38.691 33.786 1.00 38.76 175 GLU D O 1
ATOM 10585 N N . ILE D 1 176 ? 55.329 -38.760 31.960 1.00 43.94 176 ILE D N 1
ATOM 10586 C CA . ILE D 1 176 ? 55.027 -40.140 31.654 1.00 50.30 176 ILE D CA 1
ATOM 10587 C C . ILE D 1 176 ? 55.230 -41.105 32.838 1.00 55.42 176 ILE D C 1
ATOM 10588 O O . ILE D 1 176 ? 54.487 -42.083 32.960 1.00 60.33 176 ILE D O 1
ATOM 10593 N N . GLU D 1 177 ? 56.216 -40.837 33.701 1.00 56.49 177 GLU D N 1
ATOM 10594 C CA . GLU D 1 177 ? 56.464 -41.687 34.886 1.00 55.21 177 GLU D CA 1
ATOM 10595 C C . GLU D 1 177 ? 55.215 -41.762 35.779 1.00 52.71 177 GLU D C 1
ATOM 10596 O O . GLU D 1 177 ? 55.068 -42.696 36.553 1.00 49.78 177 GLU D O 1
ATOM 10598 N N . GLN D 1 178 ? 54.303 -40.801 35.660 1.00 51.13 178 GLN D N 1
ATOM 10599 C CA . GLN D 1 178 ? 53.082 -40.827 36.462 1.00 51.47 178 GLN D CA 1
ATOM 10600 C C . GLN D 1 178 ? 51.829 -41.045 35.640 1.00 43.22 178 GLN D C 1
ATOM 10601 O O . GLN D 1 178 ? 50.736 -40.901 36.158 1.00 36.88 178 GLN D O 1
ATOM 10607 N N . ALA D 1 179 ? 51.986 -41.403 34.375 1.00 42.65 179 ALA D N 1
ATOM 10608 C CA . ALA D 1 179 ? 50.839 -41.522 33.488 1.00 43.76 179 ALA D CA 1
ATOM 10609 C C . ALA D 1 179 ? 49.806 -42.464 34.070 1.00 49.82 179 ALA D C 1
ATOM 10610 O O . ALA D 1 179 ? 48.661 -42.076 34.341 1.00 53.11 179 ALA D O 1
ATOM 10612 N N . LEU D 1 180 ? 50.234 -43.692 34.325 1.00 59.88 180 LEU D N 1
ATOM 10613 C CA . LEU D 1 180 ? 49.329 -44.742 34.784 1.00 62.07 180 LEU D CA 1
ATOM 10614 C C . LEU D 1 180 ? 48.620 -44.326 36.050 1.00 61.96 180 LEU D C 1
ATOM 10615 O O . LEU D 1 180 ? 47.416 -44.541 36.214 1.00 62.78 180 LEU D O 1
ATOM 10620 N N . ASP D 1 181 ? 49.363 -43.700 36.942 1.00 60.32 181 ASP D N 1
ATOM 10621 C CA . ASP D 1 181 ? 48.796 -43.307 38.213 1.00 64.40 181 ASP D CA 1
ATOM 10622 C C . ASP D 1 181 ? 47.634 -42.347 38.016 1.00 61.37 181 ASP D C 1
ATOM 10623 O O . ASP D 1 181 ? 46.606 -42.490 38.690 1.00 66.75 181 ASP D O 1
ATOM 10628 N N . VAL D 1 182 ? 47.751 -41.407 37.077 1.00 52.97 182 VAL D N 1
ATOM 10629 C CA . VAL D 1 182 ? 46.671 -40.425 36.901 1.00 53.35 182 VAL D CA 1
ATOM 10630 C C . VAL D 1 182 ? 45.586 -40.974 35.993 1.00 48.92 182 VAL D C 1
ATOM 10631 O O . VAL D 1 182 ? 44.408 -40.714 36.202 1.00 37.44 182 VAL D O 1
ATOM 10635 N N . TYR D 1 183 ? 45.985 -41.755 35.000 1.00 50.87 183 TYR D N 1
ATOM 10636 C CA . TYR D 1 183 ? 45.003 -42.449 34.192 1.00 54.97 183 TYR D CA 1
ATOM 10637 C C . TYR D 1 183 ? 44.123 -43.307 35.065 1.00 57.50 183 TYR D C 1
ATOM 10638 O O . TYR D 1 183 ? 42.934 -43.499 34.788 1.00 55.97 183 TYR D O 1
ATOM 10647 N N . LYS D 1 184 ? 44.719 -43.832 36.124 1.00 60.82 184 LYS D N 1
ATOM 10648 C CA . LYS D 1 184 ? 43.994 -44.640 37.067 1.00 65.77 184 LYS D CA 1
ATOM 10649 C C . LYS D 1 184 ? 42.954 -43.814 37.783 1.00 62.61 184 LYS D C 1
ATOM 10650 O O . LYS D 1 184 ? 41.771 -44.148 37.784 1.00 67.69 184 LYS D O 1
ATOM 10656 N N . ILE D 1 185 ? 43.401 -42.720 38.374 1.00 66.06 185 ILE D N 1
ATOM 10657 C CA . ILE D 1 185 ? 42.502 -41.785 39.056 1.00 70.38 185 ILE D CA 1
ATOM 10658 C C . ILE D 1 185 ? 41.314 -41.399 38.170 1.00 65.68 185 ILE D C 1
ATOM 10659 O O . ILE D 1 185 ? 40.187 -41.295 38.637 1.00 63.52 185 ILE D O 1
ATOM 10664 N N . ALA D 1 186 ? 41.585 -41.184 36.890 1.00 65.94 186 ALA D N 1
ATOM 10665 C CA . ALA D 1 186 ? 40.546 -40.835 35.936 1.00 65.77 186 ALA D CA 1
ATOM 10666 C C . ALA D 1 186 ? 39.535 -41.962 35.818 1.00 67.32 186 ALA D C 1
ATOM 10667 O O . ALA D 1 186 ? 38.324 -41.713 35.867 1.00 72.21 186 ALA D O 1
ATOM 10669 N N . SER D 1 187 ? 40.033 -43.191 35.667 1.00 68.95 187 SER D N 1
ATOM 10670 C CA . SER D 1 187 ? 39.174 -44.382 35.594 1.00 66.48 187 SER D CA 1
ATOM 10671 C C . SER D 1 187 ? 38.262 -44.435 36.825 1.00 65.99 187 SER D C 1
ATOM 10672 O O . SER D 1 187 ? 37.059 -44.613 36.707 1.00 65.20 187 SER D O 1
ATOM 10675 N N . ASP D 1 188 ? 38.835 -44.215 38.001 1.00 67.35 188 ASP D N 1
ATOM 10676 C CA . ASP D 1 188 ? 38.067 -44.194 39.252 1.00 71.57 188 ASP D CA 1
ATOM 10677 C C . ASP D 1 188 ? 37.034 -43.079 39.324 1.00 65.66 188 ASP D C 1
ATOM 10678 O O . ASP D 1 188 ? 36.162 -43.105 40.189 1.00 68.06 188 ASP D O 1
ATOM 10683 N N . LEU D 1 189 ? 37.137 -42.079 38.461 1.00 60.24 189 LEU D N 1
ATOM 10684 C CA . LEU D 1 189 ? 36.176 -40.992 38.512 1.00 58.60 189 LEU D CA 1
ATOM 10685 C C . LEU D 1 189 ? 34.997 -41.303 37.615 1.00 53.10 189 LEU D C 1
ATOM 10686 O O . LEU D 1 189 ? 35.156 -41.828 36.484 1.00 45.09 189 LEU D O 1
ATOM 10691 N N . GLU D 1 190 ? 33.830 -40.969 38.167 1.00 49.17 190 GLU D N 1
ATOM 10692 C CA . GLU D 1 190 ? 32.531 -41.483 37.724 1.00 50.68 190 GLU D CA 1
ATOM 10693 C C . GLU D 1 190 ? 32.025 -40.725 36.532 1.00 51.13 190 GLU D C 1
ATOM 10694 O O . GLU D 1 190 ? 31.526 -41.338 35.587 1.00 47.41 190 GLU D O 1
ATOM 10696 N N . PHE D 1 191 ? 32.158 -39.391 36.605 1.00 51.24 191 PHE D N 1
ATOM 10697 C CA . PHE D 1 191 ? 31.641 -38.496 35.573 1.00 50.07 191 PHE D CA 1
ATOM 10698 C C . PHE D 1 191 ? 32.685 -38.199 34.495 1.00 53.87 191 PHE D C 1
ATOM 10699 O O . PHE D 1 191 ? 32.472 -37.284 33.691 1.00 54.16 191 PHE D O 1
ATOM 10701 N N . LEU D 1 192 ? 33.810 -38.931 34.489 1.00 51.48 192 LEU D N 1
ATOM 10702 C CA . LEU D 1 192 ? 34.801 -38.833 33.415 1.00 49.60 192 LEU D CA 1
ATOM 10703 C C . LEU D 1 192 ? 34.821 -40.105 32.637 1.00 47.46 192 LEU D C 1
ATOM 10704 O O . LEU D 1 192 ? 34.507 -41.140 33.163 1.00 52.75 192 LEU D O 1
ATOM 10709 N N . GLU D 1 193 ? 35.238 -40.025 31.390 1.00 47.73 193 GLU D N 1
ATOM 10710 C CA . GLU D 1 193 ? 35.273 -41.171 30.543 1.00 51.46 193 GLU D CA 1
ATOM 10711 C C . GLU D 1 193 ? 36.510 -41.110 29.657 1.00 53.60 193 GLU D C 1
ATOM 10712 O O . GLU D 1 193 ? 36.604 -40.286 28.748 1.00 54.76 193 GLU D O 1
ATOM 10718 N N . ILE D 1 194 ? 37.455 -41.993 29.937 1.00 52.32 194 ILE D N 1
ATOM 10719 C CA . ILE D 1 194 ? 38.739 -41.993 29.258 1.00 53.08 194 ILE D CA 1
ATOM 10720 C C . ILE D 1 194 ? 38.552 -42.337 27.797 1.00 55.79 194 ILE D C 1
ATOM 10721 O O . ILE D 1 194 ? 38.059 -43.410 27.468 1.00 60.64 194 ILE D O 1
ATOM 10726 N N . LYS D 1 195 ? 38.916 -41.413 26.922 1.00 55.00 195 LYS D N 1
ATOM 10727 C CA . LYS D 1 195 ? 38.810 -41.662 25.496 1.00 57.60 195 LYS D CA 1
ATOM 10728 C C . LYS D 1 195 ? 40.146 -41.743 24.800 1.00 55.55 195 LYS D C 1
ATOM 10729 O O . LYS D 1 195 ? 40.245 -42.357 23.736 1.00 58.37 195 LYS D O 1
ATOM 10735 N N . GLY D 1 196 ? 41.173 -41.115 25.357 1.00 48.49 196 GLY D N 1
ATOM 10736 C CA . GLY D 1 196 ? 42.382 -40.950 24.581 1.00 42.95 196 GLY D CA 1
ATOM 10737 C C . GLY D 1 196 ? 43.648 -40.662 25.332 1.00 39.00 196 GLY D C 1
ATOM 10738 O O . GLY D 1 196 ? 43.673 -40.536 26.560 1.00 34.07 196 GLY D O 1
ATOM 10739 N N . VAL D 1 197 ? 44.708 -40.541 24.545 1.00 40.87 197 VAL D N 1
ATOM 10740 C CA . VAL D 1 197 ? 45.997 -40.059 25.013 1.00 44.03 197 VAL D CA 1
ATOM 10741 C C . VAL D 1 197 ? 46.418 -38.886 24.143 1.00 40.93 197 VAL D C 1
ATOM 10742 O O . VAL D 1 197 ? 46.281 -38.917 22.915 1.00 38.48 197 VAL D O 1
ATOM 10746 N N . ASP D 1 198 ? 46.975 -37.871 24.787 1.00 40.42 198 ASP D N 1
ATOM 10747 C CA . ASP D 1 198 ? 47.324 -36.637 24.097 1.00 37.10 198 ASP D CA 1
ATOM 10748 C C . ASP D 1 198 ? 48.753 -36.211 24.400 1.00 38.64 198 ASP D C 1
ATOM 10749 O O . ASP D 1 198 ? 49.304 -36.461 25.497 1.00 38.27 198 ASP D O 1
ATOM 10754 N N . CYS D 1 199 ? 49.375 -35.564 23.423 1.00 39.95 199 CYS D N 1
ATOM 10755 C CA . CYS D 1 199 ? 50.594 -34.809 23.706 1.00 42.00 199 CYS D CA 1
ATOM 10756 C C . CYS D 1 199 ? 50.790 -33.631 22.736 1.00 39.20 199 CYS D C 1
ATOM 10757 O O . CYS D 1 199 ? 50.280 -33.617 21.608 1.00 34.53 199 CYS D O 1
ATOM 10760 N N . HIS D 1 200 ? 51.587 -32.673 23.180 1.00 36.80 200 HIS D N 1
ATOM 10761 C CA . HIS D 1 200 ? 52.064 -31.637 22.284 1.00 33.71 200 HIS D CA 1
ATOM 10762 C C . HIS D 1 200 ? 53.492 -31.296 22.704 1.00 31.73 200 HIS D C 1
ATOM 10763 O O . HIS D 1 200 ? 53.730 -30.905 23.825 1.00 26.84 200 HIS D O 1
ATOM 10770 N N . ILE D 1 201 ? 54.453 -31.465 21.811 1.00 33.51 201 ILE D N 1
ATOM 10771 C CA . ILE D 1 201 ? 55.855 -31.481 22.251 1.00 37.41 201 ILE D CA 1
ATOM 10772 C C . ILE D 1 201 ? 56.575 -30.152 22.085 1.00 38.40 201 ILE D C 1
ATOM 10773 O O . ILE D 1 201 ? 57.619 -29.929 22.702 1.00 38.88 201 ILE D O 1
ATOM 10778 N N . GLY D 1 202 ? 56.041 -29.291 21.227 1.00 39.89 202 GLY D N 1
ATOM 10779 C CA . GLY D 1 202 ? 56.597 -27.967 21.010 1.00 36.28 202 GLY D CA 1
ATOM 10780 C C . GLY D 1 202 ? 56.080 -27.421 19.709 1.00 35.78 202 GLY D C 1
ATOM 10781 O O . GLY D 1 202 ? 55.159 -27.980 19.112 1.00 34.32 202 GLY D O 1
ATOM 10782 N N . SER D 1 203 ? 56.685 -26.333 19.253 1.00 33.39 203 SER D N 1
ATOM 10783 C CA . SER D 1 203 ? 56.234 -25.697 18.037 1.00 32.30 203 SER D CA 1
ATOM 10784 C C . SER D 1 203 ? 57.420 -25.332 17.198 1.00 30.67 203 SER D C 1
ATOM 10785 O O . SER D 1 203 ? 58.532 -25.209 17.706 1.00 29.01 203 SER D O 1
ATOM 10788 N N . GLN D 1 204 ? 57.157 -25.113 15.916 1.00 30.81 204 GLN D N 1
ATOM 10789 C CA . GLN D 1 204 ? 58.215 -24.829 14.942 1.00 32.52 204 GLN D CA 1
ATOM 10790 C C . GLN D 1 204 ? 59.352 -25.881 15.022 1.00 35.06 204 GLN D C 1
ATOM 10791 O O . GLN D 1 204 ? 60.543 -25.544 15.085 1.00 33.00 204 GLN D O 1
ATOM 10797 N N . LEU D 1 205 ? 58.975 -27.155 15.055 1.00 37.85 205 LEU D N 1
ATOM 10798 C CA . LEU D 1 205 ? 59.963 -28.218 15.050 1.00 37.53 205 LEU D CA 1
ATOM 10799 C C . LEU D 1 205 ? 60.269 -28.545 13.603 1.00 40.71 205 LEU D C 1
ATOM 10800 O O . LEU D 1 205 ? 59.349 -28.667 12.781 1.00 46.41 205 LEU D O 1
ATOM 10805 N N . THR D 1 206 ? 61.560 -28.662 13.290 1.00 41.99 206 THR D N 1
ATOM 10806 C CA . THR D 1 206 ? 62.025 -28.833 11.911 1.00 43.94 206 THR D CA 1
ATOM 10807 C C . THR D 1 206 ? 62.603 -30.243 11.612 1.00 48.76 206 THR D C 1
ATOM 10808 O O . THR D 1 206 ? 63.179 -30.454 10.540 1.00 44.55 206 THR D O 1
ATOM 10812 N N . GLU D 1 207 ? 62.398 -31.194 12.534 1.00 53.05 207 GLU D N 1
ATOM 10813 C CA . GLU D 1 207 ? 62.847 -32.592 12.405 1.00 58.93 207 GLU D CA 1
ATOM 10814 C C . GLU D 1 207 ? 61.679 -33.552 12.681 1.00 57.64 207 GLU D C 1
ATOM 10815 O O . GLU D 1 207 ? 60.817 -33.240 13.517 1.00 57.95 207 GLU D O 1
ATOM 10821 N N . ILE D 1 208 ? 61.635 -34.694 11.988 1.00 54.48 208 ILE D N 1
ATOM 10822 C CA . ILE D 1 208 ? 60.620 -35.725 12.268 1.00 54.42 208 ILE D CA 1
ATOM 10823 C C . ILE D 1 208 ? 60.936 -36.450 13.565 1.00 50.61 208 ILE D C 1
ATOM 10824 O O . ILE D 1 208 ? 60.031 -36.906 14.258 1.00 54.92 208 ILE D O 1
ATOM 10829 N N . ALA D 1 209 ? 62.211 -36.554 13.906 1.00 46.27 209 ALA D N 1
ATOM 10830 C CA . ALA D 1 209 ? 62.633 -37.462 14.958 1.00 47.46 209 ALA D CA 1
ATOM 10831 C C . ALA D 1 209 ? 61.888 -37.310 16.283 1.00 47.43 209 ALA D C 1
ATOM 10832 O O . ALA D 1 209 ? 61.423 -38.298 16.855 1.00 51.55 209 ALA D O 1
ATOM 10834 N N . PRO D 1 210 ? 61.757 -36.076 16.781 1.00 47.22 210 PRO D N 1
ATOM 10835 C CA . PRO D 1 210 ? 61.118 -35.942 18.086 1.00 45.61 210 PRO D CA 1
ATOM 10836 C C . PRO D 1 210 ? 59.660 -36.396 18.106 1.00 46.85 210 PRO D C 1
ATOM 10837 O O . PRO D 1 210 ? 59.178 -36.883 19.130 1.00 42.45 210 PRO D O 1
ATOM 10841 N N . PHE D 1 211 ? 58.973 -36.242 16.977 1.00 51.29 211 PHE D N 1
ATOM 10842 C CA . PHE D 1 211 ? 57.579 -36.663 16.873 1.00 56.72 211 PHE D CA 1
ATOM 10843 C C . PHE D 1 211 ? 57.490 -38.175 17.018 1.00 56.55 211 PHE D C 1
ATOM 10844 O O . PHE D 1 211 ? 56.708 -38.702 17.818 1.00 62.01 211 PHE D O 1
ATOM 10852 N N . ILE D 1 212 ? 58.366 -38.866 16.304 1.00 55.80 212 ILE D N 1
ATOM 10853 C CA . ILE D 1 212 ? 58.409 -40.319 16.340 1.00 55.87 212 ILE D CA 1
ATOM 10854 C C . ILE D 1 212 ? 58.796 -40.810 17.723 1.00 53.69 212 ILE D C 1
ATOM 10855 O O . ILE D 1 212 ? 58.102 -41.636 18.327 1.00 49.91 212 ILE D O 1
ATOM 10860 N N . GLU D 1 213 ? 59.876 -40.254 18.244 1.00 53.75 213 GLU D N 1
ATOM 10861 C CA . GLU D 1 213 ? 60.287 -40.577 19.599 1.00 55.45 213 GLU D CA 1
ATOM 10862 C C . GLU D 1 213 ? 59.103 -40.473 20.543 1.00 53.45 213 GLU D C 1
ATOM 10863 O O . GLU D 1 213 ? 58.873 -41.366 21.331 1.00 60.41 213 GLU D O 1
ATOM 10869 N N . ALA D 1 214 ? 58.313 -39.410 20.420 1.00 54.26 214 ALA D N 1
ATOM 10870 C CA . ALA D 1 214 ? 57.138 -39.202 21.271 1.00 50.62 214 ALA D CA 1
ATOM 10871 C C . ALA D 1 214 ? 56.057 -40.260 21.047 1.00 46.47 214 ALA D C 1
ATOM 10872 O O . ALA D 1 214 ? 55.452 -40.787 21.982 1.00 43.25 214 ALA D O 1
ATOM 10874 N N . LEU D 1 215 ? 55.769 -40.528 19.785 1.00 43.76 215 LEU D N 1
ATOM 10875 C CA . LEU D 1 215 ? 54.780 -41.541 19.449 1.00 43.92 215 LEU D CA 1
ATOM 10876 C C . LEU D 1 215 ? 55.127 -42.911 20.082 1.00 42.70 215 LEU D C 1
ATOM 10877 O O . LEU D 1 215 ? 54.313 -43.484 20.840 1.00 40.05 215 LEU D O 1
ATOM 10882 N N . ASP D 1 216 ? 56.330 -43.402 19.777 1.00 40.76 216 ASP D N 1
ATOM 10883 C CA . ASP D 1 216 ? 56.827 -44.653 20.319 1.00 41.25 216 ASP D CA 1
ATOM 10884 C C . ASP D 1 216 ? 56.508 -44.772 21.800 1.00 42.78 216 ASP D C 1
ATOM 10885 O O . ASP D 1 216 ? 55.875 -45.746 22.210 1.00 46.19 216 ASP D O 1
ATOM 10890 N N . LYS D 1 217 ? 56.886 -43.771 22.593 1.00 46.55 217 LYS D N 1
ATOM 10891 C CA . LYS D 1 217 ? 56.727 -43.869 24.055 1.00 51.38 217 LYS D CA 1
ATOM 10892 C C . LYS D 1 217 ? 55.267 -43.824 24.455 1.00 48.09 217 LYS D C 1
ATOM 10893 O O . LYS D 1 217 ? 54.911 -44.311 25.516 1.00 44.48 217 LYS D O 1
ATOM 10899 N N . LEU D 1 218 ? 54.429 -43.193 23.632 1.00 48.44 218 LEU D N 1
ATOM 10900 C CA . LEU D 1 218 ? 52.996 -43.144 23.919 1.00 49.28 218 LEU D CA 1
ATOM 10901 C C . LEU D 1 218 ? 52.306 -44.468 23.568 1.00 45.91 218 LEU D C 1
ATOM 10902 O O . LEU D 1 218 ? 51.357 -44.875 24.242 1.00 48.45 218 LEU D O 1
ATOM 10907 N N . LEU D 1 219 ? 52.762 -45.130 22.512 1.00 45.01 219 LEU D N 1
ATOM 10908 C CA . LEU D 1 219 ? 52.218 -46.451 22.145 1.00 47.51 219 LEU D CA 1
ATOM 10909 C C . LEU D 1 219 ? 52.540 -47.454 23.235 1.00 46.42 219 LEU D C 1
ATOM 10910 O O . LEU D 1 219 ? 51.655 -48.151 23.707 1.00 47.55 219 LEU D O 1
ATOM 10915 N N . ILE D 1 220 ? 53.800 -47.484 23.646 1.00 44.85 220 ILE D N 1
ATOM 10916 C CA . ILE D 1 220 ? 54.206 -48.255 24.799 1.00 46.27 220 ILE D CA 1
ATOM 10917 C C . ILE D 1 220 ? 53.248 -48.001 25.954 1.00 47.99 220 ILE D C 1
ATOM 10918 O O . ILE D 1 220 ? 52.756 -48.946 26.576 1.00 57.88 220 ILE D O 1
ATOM 10923 N N . LEU D 1 221 ? 52.980 -46.732 26.241 1.00 49.25 221 LEU D N 1
ATOM 10924 C CA . LEU D 1 221 ? 52.072 -46.374 27.333 1.00 50.46 221 LEU D CA 1
ATOM 10925 C C . LEU D 1 221 ? 50.643 -46.860 27.093 1.00 52.93 221 LEU D C 1
ATOM 10926 O O . LEU D 1 221 ? 49.945 -47.249 28.029 1.00 53.12 221 LEU D O 1
ATOM 10931 N N . ILE D 1 222 ? 50.186 -46.789 25.853 1.00 54.72 222 ILE D N 1
ATOM 10932 C CA . ILE D 1 222 ? 48.839 -47.233 25.548 1.00 60.99 222 ILE D CA 1
ATOM 10933 C C . ILE D 1 222 ? 48.704 -48.704 25.895 1.00 63.43 222 ILE D C 1
ATOM 10934 O O . ILE D 1 222 ? 47.758 -49.117 26.582 1.00 59.58 222 ILE D O 1
ATOM 10939 N N . ASP D 1 223 ? 49.671 -49.479 25.404 1.00 64.66 223 ASP D N 1
ATOM 10940 C CA . ASP D 1 223 ? 49.734 -50.918 25.646 1.00 60.86 223 ASP D CA 1
ATOM 10941 C C . ASP D 1 223 ? 49.744 -51.219 27.143 1.00 61.32 223 ASP D C 1
ATOM 10942 O O . ASP D 1 223 ? 48.942 -52.012 27.625 1.00 62.80 223 ASP D O 1
ATOM 10947 N N . LEU D 1 224 ? 50.599 -50.539 27.891 1.00 62.39 224 LEU D N 1
ATOM 10948 C CA . LEU D 1 224 ? 50.589 -50.706 29.338 1.00 67.93 224 LEU D CA 1
ATOM 10949 C C . LEU D 1 224 ? 49.217 -50.410 29.948 1.00 69.19 224 LEU D C 1
ATOM 10950 O O . LEU D 1 224 ? 48.847 -51.016 30.957 1.00 65.09 224 LEU D O 1
ATOM 10955 N N . LEU D 1 225 ? 48.465 -49.496 29.322 1.00 70.87 225 LEU D N 1
ATOM 10956 C CA . LEU D 1 225 ? 47.107 -49.171 29.770 1.00 69.44 225 LEU D CA 1
ATOM 10957 C C . LEU D 1 225 ? 46.099 -50.260 29.377 1.00 62.28 225 LEU D C 1
ATOM 10958 O O . LEU D 1 225 ? 45.183 -50.548 30.145 1.00 59.55 225 LEU D O 1
ATOM 10963 N N . ALA D 1 226 ? 46.248 -50.839 28.186 1.00 57.39 226 ALA D N 1
ATOM 10964 C CA . ALA D 1 226 ? 45.430 -51.991 27.794 1.00 59.00 226 ALA D CA 1
ATOM 10965 C C . ALA D 1 226 ? 45.541 -53.085 28.875 1.00 63.81 226 ALA D C 1
ATOM 10966 O O . ALA D 1 226 ? 44.545 -53.410 29.537 1.00 60.49 226 ALA D O 1
ATOM 10968 N N . GLU D 1 227 ? 46.769 -53.572 29.102 1.00 65.05 227 GLU D N 1
ATOM 10969 C CA . GLU D 1 227 ? 47.074 -54.541 30.176 1.00 66.85 227 GLU D CA 1
ATOM 10970 C C . GLU D 1 227 ? 46.377 -54.166 31.488 1.00 67.79 227 GLU D C 1
ATOM 10971 O O . GLU D 1 227 ? 45.810 -55.033 32.149 1.00 72.38 227 GLU D O 1
ATOM 10973 N N . LYS D 1 228 ? 46.394 -52.889 31.856 1.00 67.78 228 LYS D N 1
ATOM 10974 C CA . LYS D 1 228 ? 45.692 -52.445 33.073 1.00 66.68 228 LYS D CA 1
ATOM 10975 C C . LYS D 1 228 ? 44.190 -52.227 32.838 1.00 57.66 228 LYS D C 1
ATOM 10976 O O . LYS D 1 228 ? 43.478 -51.795 33.749 1.00 51.51 228 LYS D O 1
ATOM 10982 N N . ILE D 1 230 ? 42.402 -50.524 30.737 1.00 60.08 230 ILE D N 1
ATOM 10983 C CA . ILE D 1 230 ? 41.988 -49.217 30.217 1.00 59.59 230 ILE D CA 1
ATOM 10984 C C . ILE D 1 230 ? 42.156 -49.168 28.706 1.00 55.75 230 ILE D C 1
ATOM 10985 O O . ILE D 1 230 ? 43.253 -49.367 28.180 1.00 50.76 230 ILE D O 1
ATOM 10990 N N . THR D 1 231 ? 41.044 -48.900 28.024 1.00 58.60 231 THR D N 1
ATOM 10991 C CA . THR D 1 231 ? 41.004 -48.830 26.558 1.00 61.72 231 THR D CA 1
ATOM 10992 C C . THR D 1 231 ? 41.152 -47.394 26.060 1.00 61.21 231 THR D C 1
ATOM 10993 O O . THR D 1 231 ? 40.548 -46.480 26.615 1.00 64.38 231 THR D O 1
ATOM 10997 N N . ILE D 1 232 ? 41.939 -47.210 25.001 1.00 58.07 232 ILE D N 1
ATOM 10998 C CA . ILE D 1 232 ? 42.182 -45.887 24.437 1.00 57.30 232 ILE D CA 1
ATOM 10999 C C . ILE D 1 232 ? 41.614 -45.827 23.026 1.00 57.77 232 ILE D C 1
ATOM 11000 O O . ILE D 1 232 ? 42.046 -46.595 22.170 1.00 59.47 232 ILE D O 1
ATOM 11005 N N . SER D 1 233 ? 40.649 -44.929 22.788 1.00 55.95 233 SER D N 1
ATOM 11006 C CA . SER D 1 233 ? 39.955 -44.837 21.481 1.00 51.40 233 SER D CA 1
ATOM 11007 C C . SER D 1 233 ? 40.726 -43.985 20.469 1.00 53.67 233 SER D C 1
ATOM 11008 O O . SER D 1 233 ? 40.612 -44.200 19.254 1.00 54.05 233 SER D O 1
ATOM 11011 N N . HIS D 1 234 ? 41.490 -43.001 20.964 1.00 51.88 234 HIS D N 1
ATOM 11012 C CA . HIS D 1 234 ? 42.293 -42.147 20.087 1.00 49.08 234 HIS D CA 1
ATOM 11013 C C . HIS D 1 234 ? 43.601 -41.683 20.727 1.00 42.17 234 HIS D C 1
ATOM 11014 O O . HIS D 1 234 ? 43.755 -41.609 21.949 1.00 33.02 234 HIS D O 1
ATOM 11021 N N . LEU D 1 235 ? 44.527 -41.336 19.849 1.00 41.61 235 LEU D N 1
ATOM 11022 C CA . LEU D 1 235 ? 45.798 -40.746 20.227 1.00 44.85 235 LEU D CA 1
ATOM 11023 C C . LEU D 1 235 ? 45.962 -39.400 19.529 1.00 42.10 235 LEU D C 1
ATOM 11024 O O . LEU D 1 235 ? 45.981 -39.330 18.286 1.00 40.60 235 LEU D O 1
ATOM 11029 N N . ASP D 1 236 ? 46.117 -38.351 20.336 1.00 41.81 236 ASP D N 1
ATOM 11030 C CA . ASP D 1 236 ? 46.273 -36.967 19.843 1.00 40.36 236 ASP D CA 1
ATOM 11031 C C . ASP D 1 236 ? 47.756 -36.554 19.891 1.00 37.93 236 ASP D C 1
ATOM 11032 O O . ASP D 1 236 ? 48.363 -36.491 20.961 1.00 36.19 236 ASP D O 1
ATOM 11037 N N . LEU D 1 237 ? 48.337 -36.297 18.726 1.00 37.35 237 LEU D N 1
ATOM 11038 C CA . LEU D 1 237 ? 49.756 -35.982 18.627 1.00 38.58 237 LEU D CA 1
ATOM 11039 C C . LEU D 1 237 ? 50.081 -34.493 18.551 1.00 39.76 237 LEU D C 1
ATOM 11040 O O . LEU D 1 237 ? 51.224 -34.115 18.260 1.00 40.15 237 LEU D O 1
ATOM 11045 N N . GLY D 1 238 ? 49.100 -33.649 18.861 1.00 38.25 238 GLY D N 1
ATOM 11046 C CA . GLY D 1 238 ? 49.324 -32.222 18.938 1.00 35.42 238 GLY D CA 1
ATOM 11047 C C . GLY D 1 238 ? 49.689 -31.656 17.594 1.00 35.15 238 GLY D C 1
ATOM 11048 O O . GLY D 1 238 ? 49.430 -32.272 16.545 1.00 32.41 238 GLY D O 1
ATOM 11049 N N . GLY D 1 239 ? 50.280 -30.466 17.632 1.00 33.52 239 GLY D N 1
ATOM 11050 C CA . GLY D 1 239 ? 50.818 -29.829 16.448 1.00 33.53 239 GLY D CA 1
ATOM 11051 C C . GLY D 1 239 ? 52.316 -29.790 16.587 1.00 35.99 239 GLY D C 1
ATOM 11052 O O . GLY D 1 239 ? 52.915 -30.710 17.168 1.00 34.97 239 GLY D O 1
ATOM 11053 N N . GLY D 1 240 ? 52.927 -28.726 16.060 1.00 35.43 240 GLY D N 1
ATOM 11054 C CA . GLY D 1 240 ? 54.340 -28.481 16.274 1.00 34.42 240 GLY D CA 1
ATOM 11055 C C . GLY D 1 240 ? 55.172 -28.599 15.027 1.00 35.11 240 GLY D C 1
ATOM 11056 O O . GLY D 1 240 ? 56.359 -28.253 15.034 1.00 37.52 240 GLY D O 1
ATOM 11057 N N . LEU D 1 241 ? 54.573 -29.064 13.944 1.00 33.77 241 LEU D N 1
ATOM 11058 C CA . LEU D 1 241 ? 55.321 -29.204 12.732 1.00 36.91 241 LEU D CA 1
ATOM 11059 C C . LEU D 1 241 ? 55.651 -27.806 12.228 1.00 39.47 241 LEU D C 1
ATOM 11060 O O . LEU D 1 241 ? 54.775 -26.939 12.080 1.00 40.48 241 LEU D O 1
ATOM 11065 N N . GLY D 1 242 ? 56.935 -27.596 11.965 1.00 39.34 242 GLY D N 1
ATOM 11066 C CA . GLY D 1 242 ? 57.439 -26.271 11.621 1.00 39.03 242 GLY D CA 1
ATOM 11067 C C . GLY D 1 242 ? 57.260 -25.905 10.164 1.00 36.06 242 GLY D C 1
ATOM 11068 O O . GLY D 1 242 ? 56.801 -26.717 9.364 1.00 37.43 242 GLY D O 1
ATOM 11069 N N . VAL D 1 243 ? 57.633 -24.676 9.828 1.00 34.48 243 VAL D N 1
ATOM 11070 C CA . VAL D 1 243 ? 57.544 -24.191 8.462 1.00 37.03 243 VAL D CA 1
ATOM 11071 C C . VAL D 1 243 ? 58.809 -23.442 8.111 1.00 38.04 243 VAL D C 1
ATOM 11072 O O . VAL D 1 243 ? 59.571 -23.052 9.010 1.00 36.78 243 VAL D O 1
ATOM 11076 N N . PRO D 1 244 ? 59.027 -23.226 6.799 1.00 39.50 244 PRO D N 1
ATOM 11077 C CA . PRO D 1 244 ? 60.107 -22.352 6.341 1.00 41.74 244 PRO D CA 1
ATOM 11078 C C . PRO D 1 244 ? 59.789 -20.853 6.508 1.00 43.05 244 PRO D C 1
ATOM 11079 O O . PRO D 1 244 ? 58.915 -20.320 5.800 1.00 39.28 244 PRO D O 1
ATOM 11083 N N . TYR D 1 245 ? 60.518 -20.200 7.421 1.00 39.95 245 TYR D N 1
ATOM 11084 C CA . TYR D 1 245 ? 60.484 -18.739 7.584 1.00 40.65 245 TYR D CA 1
ATOM 11085 C C . TYR D 1 245 ? 61.627 -18.068 6.822 1.00 38.51 245 TYR D C 1
ATOM 11086 O O . TYR D 1 245 ? 61.416 -17.118 6.059 1.00 36.17 245 TYR D O 1
ATOM 11095 N N . ASP D 1 246 ? 62.833 -18.592 7.048 1.00 42.31 246 ASP D N 1
ATOM 11096 C CA . ASP D 1 246 ? 64.088 -18.143 6.422 1.00 47.75 246 ASP D CA 1
ATOM 11097 C C . ASP D 1 246 ? 64.651 -19.298 5.539 1.00 48.58 246 ASP D C 1
ATOM 11098 O O . ASP D 1 246 ? 64.267 -19.418 4.368 1.00 50.91 246 ASP D O 1
ATOM 11103 N N . ASP D 1 247 ? 65.511 -20.141 6.127 1.00 47.61 247 ASP D N 1
ATOM 11104 C CA . ASP D 1 247 ? 66.307 -21.162 5.418 1.00 47.38 247 ASP D CA 1
ATOM 11105 C C . ASP D 1 247 ? 65.957 -22.581 5.893 1.00 46.35 247 ASP D C 1
ATOM 11106 O O . ASP D 1 247 ? 66.590 -23.535 5.469 1.00 53.98 247 ASP D O 1
ATOM 11108 N N . GLU D 1 248 ? 64.940 -22.719 6.742 1.00 46.26 248 GLU D N 1
ATOM 11109 C CA . GLU D 1 248 ? 64.606 -23.999 7.360 1.00 45.40 248 GLU D CA 1
ATOM 11110 C C . GLU D 1 248 ? 63.977 -24.941 6.327 1.00 46.36 248 GLU D C 1
ATOM 11111 O O . GLU D 1 248 ? 63.388 -24.493 5.343 1.00 40.71 248 GLU D O 1
ATOM 11117 N N . THR D 1 249 ? 64.117 -26.244 6.569 1.00 43.65 249 THR D N 1
ATOM 11118 C CA . THR D 1 249 ? 63.553 -27.263 5.703 1.00 45.41 249 THR D CA 1
ATOM 11119 C C . THR D 1 249 ? 62.889 -28.292 6.598 1.00 48.20 249 THR D C 1
ATOM 11120 O O . THR D 1 249 ? 63.394 -29.408 6.758 1.00 40.87 249 THR D O 1
ATOM 11124 N N . PRO D 1 250 ? 61.760 -27.907 7.222 1.00 55.67 250 PRO D N 1
ATOM 11125 C CA . PRO D 1 250 ? 61.032 -28.907 7.993 1.00 53.55 250 PRO D CA 1
ATOM 11126 C C . PRO D 1 250 ? 60.418 -29.953 7.072 1.00 52.97 250 PRO D C 1
ATOM 11127 O O . PRO D 1 250 ? 60.250 -29.703 5.862 1.00 52.15 250 PRO D O 1
ATOM 11131 N N . PRO D 1 251 ? 60.107 -31.125 7.627 1.00 51.77 251 PRO D N 1
ATOM 11132 C CA . PRO D 1 251 ? 59.348 -32.128 6.889 1.00 54.42 251 PRO D CA 1
ATOM 11133 C C . PRO D 1 251 ? 58.044 -31.533 6.430 1.00 54.46 251 PRO D C 1
ATOM 11134 O O . PRO D 1 251 ? 57.397 -30.803 7.199 1.00 55.23 251 PRO D O 1
ATOM 11138 N N . GLU D 1 252 ? 57.684 -31.771 5.181 1.00 57.32 252 GLU D N 1
ATOM 11139 C CA . GLU D 1 252 ? 56.379 -31.344 4.731 1.00 63.33 252 GLU D CA 1
ATOM 11140 C C . GLU D 1 252 ? 55.339 -32.276 5.307 1.00 61.74 252 GLU D C 1
ATOM 11141 O O . GLU D 1 252 ? 55.669 -33.370 5.726 1.00 52.11 252 GLU D O 1
ATOM 11147 N N . PRO D 1 253 ? 54.084 -31.802 5.385 1.00 64.59 253 PRO D N 1
ATOM 11148 C CA . PRO D 1 253 ? 53.052 -32.531 6.110 1.00 62.80 253 PRO D CA 1
ATOM 11149 C C . PRO D 1 253 ? 52.936 -33.990 5.680 1.00 62.78 253 PRO D C 1
ATOM 11150 O O . PRO D 1 253 ? 52.801 -34.861 6.527 1.00 56.49 253 PRO D O 1
ATOM 11154 N N . ALA D 1 254 ? 52.979 -34.228 4.370 1.00 65.16 254 ALA D N 1
ATOM 11155 C CA . ALA D 1 254 ? 52.915 -35.577 3.791 1.00 66.39 254 ALA D CA 1
ATOM 11156 C C . ALA D 1 254 ? 53.917 -36.522 4.427 1.00 65.94 254 ALA D C 1
ATOM 11157 O O . ALA D 1 254 ? 53.539 -37.540 4.967 1.00 63.68 254 ALA D O 1
ATOM 11159 N N . GLU D 1 255 ? 55.192 -36.130 4.392 1.00 68.12 255 GLU D N 1
ATOM 11160 C CA . GLU D 1 255 ? 56.313 -36.914 4.955 1.00 60.68 255 GLU D CA 1
ATOM 11161 C C . GLU D 1 255 ? 56.193 -37.156 6.471 1.00 56.26 255 GLU D C 1
ATOM 11162 O O . GLU D 1 255 ? 56.432 -38.255 6.963 1.00 50.68 255 GLU D O 1
ATOM 11168 N N . TYR D 1 256 ? 55.845 -36.103 7.198 1.00 51.72 256 TYR D N 1
ATOM 11169 C CA . TYR D 1 256 ? 55.590 -36.186 8.631 1.00 49.13 256 TYR D CA 1
ATOM 11170 C C . TYR D 1 256 ? 54.522 -37.211 8.931 1.00 53.39 256 TYR D C 1
ATOM 11171 O O . TYR D 1 256 ? 54.662 -37.994 9.843 1.00 50.45 256 TYR D O 1
ATOM 11180 N N . MET D 1 257 ? 53.439 -37.176 8.162 1.00 59.13 257 MET D N 1
ATOM 11181 C CA . MET D 1 257 ? 52.308 -38.059 8.386 1.00 61.36 257 MET D CA 1
ATOM 11182 C C . MET D 1 257 ? 52.689 -39.527 8.098 1.00 61.71 257 MET D C 1
ATOM 11183 O O . MET D 1 257 ? 52.442 -40.413 8.913 1.00 48.86 257 MET D O 1
ATOM 11188 N N . THR D 1 258 ? 53.272 -39.759 6.926 1.00 61.25 258 THR D N 1
ATOM 11189 C CA . THR D 1 258 ? 53.669 -41.099 6.516 1.00 57.90 258 THR D CA 1
ATOM 11190 C C . THR D 1 258 ? 54.476 -41.778 7.614 1.00 61.98 258 THR D C 1
ATOM 11191 O O . THR D 1 258 ? 54.150 -42.883 8.047 1.00 60.29 258 THR D O 1
ATOM 11195 N N . ALA D 1 259 ? 55.532 -41.107 8.062 1.00 62.89 259 ALA D N 1
ATOM 11196 C CA . ALA D 1 259 ? 56.369 -41.633 9.129 1.00 63.42 259 ALA D CA 1
ATOM 11197 C C . ALA D 1 259 ? 55.507 -42.044 10.339 1.00 60.05 259 ALA D C 1
ATOM 11198 O O . ALA D 1 259 ? 55.689 -43.105 10.939 1.00 49.40 259 ALA D O 1
ATOM 11200 N N . ILE D 1 260 ? 54.535 -41.206 10.664 1.00 62.14 260 ILE D N 1
ATOM 11201 C CA . ILE D 1 260 ? 53.673 -41.477 11.805 1.00 58.36 260 ILE D CA 1
ATOM 11202 C C . ILE D 1 260 ? 52.748 -42.666 11.550 1.00 56.02 260 ILE D C 1
ATOM 11203 O O . ILE D 1 260 ? 52.490 -43.468 12.442 1.00 45.21 260 ILE D O 1
ATOM 11208 N N . ILE D 1 261 ? 52.224 -42.713 10.327 1.00 60.09 261 ILE D N 1
ATOM 11209 C CA . ILE D 1 261 ? 51.316 -43.763 9.898 1.00 64.09 261 ILE D CA 1
ATOM 11210 C C . ILE D 1 261 ? 52.043 -45.090 9.972 1.00 67.41 261 ILE D C 1
ATOM 11211 O O . ILE D 1 261 ? 51.567 -46.032 10.606 1.00 66.96 261 ILE D O 1
ATOM 11216 N N . ASN D 1 262 ? 53.206 -45.163 9.334 1.00 68.68 262 ASN D N 1
ATOM 11217 C CA . ASN D 1 262 ? 54.035 -46.371 9.478 1.00 60.63 262 ASN D CA 1
ATOM 11218 C C . ASN D 1 262 ? 53.974 -47.093 10.845 1.00 57.60 262 ASN D C 1
ATOM 11219 O O . ASN D 1 262 ? 53.926 -48.317 10.866 1.00 63.34 262 ASN D O 1
ATOM 11224 N N . ARG D 1 263 ? 53.949 -46.354 11.958 1.00 48.44 263 ARG D N 1
ATOM 11225 C CA . ARG D 1 263 ? 53.979 -46.955 13.311 1.00 47.26 263 ARG D CA 1
ATOM 11226 C C . ARG D 1 263 ? 52.673 -47.586 13.788 1.00 49.05 263 ARG D C 1
ATOM 11227 O O . ARG D 1 263 ? 52.643 -48.075 14.911 1.00 47.06 263 ARG D O 1
ATOM 11235 N N . MET D 1 264 ? 51.614 -47.526 12.970 1.00 53.72 264 MET D N 1
ATOM 11236 C CA . MET D 1 264 ? 50.266 -47.938 13.342 1.00 58.20 264 MET D CA 1
ATOM 11237 C C . MET D 1 264 ? 49.930 -49.344 12.820 1.00 60.72 264 MET D C 1
ATOM 11238 O O . MET D 1 264 ? 50.153 -50.348 13.505 1.00 61.95 264 MET D O 1
ATOM 11243 N N . GLY D 1 266 ? 50.143 -52.370 12.759 1.00 57.88 266 GLY D N 1
ATOM 11244 C CA . GLY D 1 266 ? 48.871 -53.097 12.658 1.00 62.89 266 GLY D CA 1
ATOM 11245 C C . GLY D 1 266 ? 47.934 -52.724 13.793 1.00 66.96 266 GLY D C 1
ATOM 11246 O O . GLY D 1 266 ? 47.685 -53.533 14.672 1.00 62.95 266 GLY D O 1
ATOM 11247 N N . ARG D 1 267 ? 47.339 -51.523 13.823 1.00 77.17 267 ARG D N 1
ATOM 11248 C CA . ARG D 1 267 ? 46.468 -51.063 14.945 1.00 74.01 267 ARG D CA 1
ATOM 11249 C C . ARG D 1 267 ? 45.145 -50.374 14.599 1.00 74.40 267 ARG D C 1
ATOM 11250 O O . ARG D 1 267 ? 44.839 -50.121 13.451 1.00 70.16 267 ARG D O 1
ATOM 11258 N N . SER D 1 268 ? 44.403 -50.007 15.639 1.00 75.36 268 SER D N 1
ATOM 11259 C CA . SER D 1 268 ? 43.045 -49.489 15.500 1.00 77.74 268 SER D CA 1
ATOM 11260 C C . SER D 1 268 ? 42.857 -48.053 15.964 1.00 81.22 268 SER D C 1
ATOM 11261 O O . SER D 1 268 ? 42.003 -47.338 15.472 1.00 81.40 268 SER D O 1
ATOM 11262 N N . LEU D 1 269 ? 43.694 -47.638 16.893 1.00 80.74 269 LEU D N 1
ATOM 11263 C CA . LEU D 1 269 ? 43.761 -46.278 17.351 1.00 67.27 269 LEU D CA 1
ATOM 11264 C C . LEU D 1 269 ? 43.677 -45.195 16.264 1.00 62.53 269 LEU D C 1
ATOM 11265 O O . LEU D 1 269 ? 44.437 -45.142 15.293 1.00 51.96 269 LEU D O 1
ATOM 11270 N N . LYS D 1 270 ? 42.686 -44.352 16.483 1.00 55.96 270 LYS D N 1
ATOM 11271 C CA . LYS D 1 270 ? 42.347 -43.111 15.773 1.00 54.61 270 LYS D CA 1
ATOM 11272 C C . LYS D 1 270 ? 43.356 -42.022 16.094 1.00 46.38 270 LYS D C 1
ATOM 11273 O O . LYS D 1 270 ? 43.664 -41.778 17.258 1.00 36.40 270 LYS D O 1
ATOM 11279 N N . LEU D 1 271 ? 43.894 -41.406 15.055 1.00 43.77 271 LEU D N 1
ATOM 11280 C CA . LEU D 1 271 ? 44.905 -40.391 15.244 1.00 49.86 271 LEU D CA 1
ATOM 11281 C C . LEU D 1 271 ? 44.327 -38.988 15.088 1.00 48.84 271 LEU D C 1
ATOM 11282 O O . LEU D 1 271 ? 43.777 -38.639 14.047 1.00 45.65 271 LEU D O 1
ATOM 11287 N N . ILE D 1 272 ? 44.507 -38.178 16.122 1.00 48.72 272 ILE D N 1
ATOM 11288 C CA . ILE D 1 272 ? 44.162 -36.773 16.048 1.00 47.71 272 ILE D CA 1
ATOM 11289 C C . ILE D 1 272 ? 45.429 -35.919 15.934 1.00 47.16 272 ILE D C 1
ATOM 11290 O O . ILE D 1 272 ? 46.397 -36.108 16.694 1.00 45.83 272 ILE D O 1
ATOM 11295 N N . PHE D 1 273 ? 45.398 -34.981 14.984 1.00 42.68 273 PHE D N 1
ATOM 11296 C CA . PHE D 1 273 ? 46.448 -33.982 14.798 1.00 38.67 273 PHE D CA 1
ATOM 11297 C C . PHE D 1 273 ? 45.919 -32.556 15.004 1.00 34.23 273 PHE D C 1
ATOM 11298 O O . PHE D 1 273 ? 44.801 -32.221 14.630 1.00 31.66 273 PHE D O 1
ATOM 11306 N N . GLU D 1 274 ? 46.774 -31.711 15.571 1.00 28.64 274 GLU D N 1
ATOM 11307 C CA . GLU D 1 274 ? 46.419 -30.381 15.940 1.00 23.44 274 GLU D CA 1
ATOM 11308 C C . GLU D 1 274 ? 47.359 -29.382 15.300 1.00 21.72 274 GLU D C 1
ATOM 11309 O O . GLU D 1 274 ? 47.827 -28.474 15.966 1.00 21.79 274 GLU D O 1
ATOM 11315 N N . PRO D 1 275 ? 47.595 -29.479 13.991 1.00 20.87 275 PRO D N 1
ATOM 11316 C CA . PRO D 1 275 ? 48.453 -28.442 13.418 1.00 21.55 275 PRO D CA 1
ATOM 11317 C C . PRO D 1 275 ? 47.876 -26.997 13.411 1.00 23.71 275 PRO D C 1
ATOM 11318 O O . PRO D 1 275 ? 46.673 -26.780 13.178 1.00 24.27 275 PRO D O 1
ATOM 11322 N N . GLY D 1 276 ? 48.742 -26.018 13.598 1.00 25.26 276 GLY D N 1
ATOM 11323 C CA . GLY D 1 276 ? 48.362 -24.614 13.435 1.00 27.55 276 GLY D CA 1
ATOM 11324 C C . GLY D 1 276 ? 49.233 -23.915 12.421 1.00 27.78 276 GLY D C 1
ATOM 11325 O O . GLY D 1 276 ? 48.810 -23.607 11.298 1.00 30.02 276 GLY D O 1
ATOM 11326 N N . ARG D 1 277 ? 50.468 -23.674 12.834 1.00 27.79 277 ARG D N 1
ATOM 11327 C CA . ARG D 1 277 ? 51.444 -22.991 12.007 1.00 26.44 277 ARG D CA 1
ATOM 11328 C C . ARG D 1 277 ? 51.565 -23.585 10.604 1.00 26.12 277 ARG D C 1
ATOM 11329 O O . ARG D 1 277 ? 51.593 -22.844 9.623 1.00 27.11 277 ARG D O 1
ATOM 11337 N N . ALA D 1 278 ? 51.634 -24.913 10.503 1.00 27.35 278 ALA D N 1
ATOM 11338 C CA . ALA D 1 278 ? 51.899 -25.572 9.221 1.00 29.22 278 ALA D CA 1
ATOM 11339 C C . ALA D 1 278 ? 50.785 -25.275 8.248 1.00 31.47 278 ALA D C 1
ATOM 11340 O O . ALA D 1 278 ? 50.991 -25.232 7.034 1.00 31.70 278 ALA D O 1
ATOM 11342 N N . ILE D 1 279 ? 49.589 -25.044 8.778 1.00 31.55 279 ILE D N 1
ATOM 11343 C CA . ILE D 1 279 ? 48.480 -24.665 7.925 1.00 30.00 279 ILE D CA 1
ATOM 11344 C C . ILE D 1 279 ? 48.464 -23.190 7.577 1.00 27.81 279 ILE D C 1
ATOM 11345 O O . ILE D 1 279 ? 48.252 -22.836 6.426 1.00 25.86 279 ILE D O 1
ATOM 11350 N N . MET D 1 280 ? 48.697 -22.328 8.548 1.00 27.42 280 MET D N 1
ATOM 11351 C CA . MET D 1 280 ? 48.414 -20.902 8.323 1.00 28.89 280 MET D CA 1
ATOM 11352 C C . MET D 1 280 ? 49.608 -20.004 8.082 1.00 28.73 280 MET D C 1
ATOM 11353 O O . MET D 1 280 ? 49.456 -18.954 7.469 1.00 32.30 280 MET D O 1
ATOM 11358 N N . ALA D 1 281 ? 50.782 -20.367 8.574 1.00 27.07 281 ALA D N 1
ATOM 11359 C CA . ALA D 1 281 ? 51.888 -19.424 8.562 1.00 27.98 281 ALA D CA 1
ATOM 11360 C C . ALA D 1 281 ? 52.049 -18.734 7.220 1.00 28.44 281 ALA D C 1
ATOM 11361 O O . ALA D 1 281 ? 51.984 -17.505 7.112 1.00 26.43 281 ALA D O 1
ATOM 11363 N N . ASN D 1 282 ? 52.267 -19.525 6.183 1.00 31.89 282 ASN D N 1
ATOM 11364 C CA . ASN D 1 282 ? 52.551 -18.952 4.865 1.00 34.00 282 ASN D CA 1
ATOM 11365 C C . ASN D 1 282 ? 51.309 -18.728 4.025 1.00 33.14 282 ASN D C 1
ATOM 11366 O O . ASN D 1 282 ? 51.405 -18.331 2.859 1.00 33.82 282 ASN D O 1
ATOM 11371 N N . ALA D 1 283 ? 50.138 -18.944 4.631 1.00 34.07 283 ALA D N 1
ATOM 11372 C CA . ALA D 1 283 ? 48.859 -18.547 4.020 1.00 32.39 283 ALA D CA 1
ATOM 11373 C C . ALA D 1 283 ? 48.494 -17.090 4.248 1.00 32.05 283 ALA D C 1
ATOM 11374 O O . ALA D 1 283 ? 47.435 -16.662 3.774 1.00 34.09 283 ALA D O 1
ATOM 11376 N N . GLY D 1 284 ? 49.358 -16.317 4.911 1.00 28.44 284 GLY D N 1
ATOM 11377 C CA . GLY D 1 284 ? 49.112 -14.892 5.073 1.00 29.16 284 GLY D CA 1
ATOM 11378 C C . GLY D 1 284 ? 50.337 -13.999 5.068 1.00 28.32 284 GLY D C 1
ATOM 11379 O O . GLY D 1 284 ? 51.445 -14.434 5.396 1.00 28.81 284 GLY D O 1
ATOM 11380 N N . VAL D 1 285 ? 50.120 -12.746 4.683 1.00 24.89 285 VAL D N 1
ATOM 11381 C CA . VAL D 1 285 ? 51.160 -11.743 4.770 1.00 24.07 285 VAL D CA 1
ATOM 11382 C C . VAL D 1 285 ? 50.633 -10.512 5.471 1.00 21.46 285 VAL D C 1
ATOM 11383 O O . VAL D 1 285 ? 49.436 -10.355 5.670 1.00 22.68 285 VAL D O 1
ATOM 11387 N N . LEU D 1 286 ? 51.547 -9.656 5.846 1.00 21.26 286 LEU D N 1
ATOM 11388 C CA . LEU D 1 286 ? 51.220 -8.364 6.424 1.00 21.30 286 LEU D CA 1
ATOM 11389 C C . LEU D 1 286 ? 51.830 -7.285 5.567 1.00 20.10 286 LEU D C 1
ATOM 11390 O O . LEU D 1 286 ? 53.046 -7.233 5.396 1.00 19.22 286 LEU D O 1
ATOM 11395 N N . VAL D 1 287 ? 50.983 -6.407 5.062 1.00 20.69 287 VAL D N 1
ATOM 11396 C CA . VAL D 1 287 ? 51.413 -5.341 4.178 1.00 22.22 287 VAL D CA 1
ATOM 11397 C C . VAL D 1 287 ? 51.493 -4.042 4.935 1.00 22.48 287 VAL D C 1
ATOM 11398 O O . VAL D 1 287 ? 50.624 -3.736 5.732 1.00 22.44 287 VAL D O 1
ATOM 11402 N N . THR D 1 288 ? 52.548 -3.286 4.680 1.00 23.61 288 THR D N 1
ATOM 11403 C CA . THR D 1 288 ? 52.780 -2.054 5.389 1.00 22.84 288 THR D CA 1
ATOM 11404 C C . THR D 1 288 ? 53.413 -1.034 4.459 1.00 24.92 288 THR D C 1
ATOM 11405 O O . THR D 1 288 ? 54.045 -1.370 3.475 1.00 24.08 288 THR D O 1
ATOM 11409 N N . LYS D 1 289 ? 53.253 0.229 4.798 1.00 27.40 289 LYS D N 1
ATOM 11410 C CA . LYS D 1 289 ? 53.728 1.303 3.982 1.00 28.63 289 LYS D CA 1
ATOM 11411 C C . LYS D 1 289 ? 54.943 1.917 4.645 1.00 28.94 289 LYS D C 1
ATOM 11412 O O . LYS D 1 289 ? 54.959 2.162 5.845 1.00 28.52 289 LYS D O 1
ATOM 11418 N N . VAL D 1 290 ? 55.952 2.222 3.837 1.00 32.17 290 VAL D N 1
ATOM 11419 C CA . VAL D 1 290 ? 57.118 2.966 4.295 1.00 31.47 290 VAL D CA 1
ATOM 11420 C C . VAL D 1 290 ? 56.739 4.432 4.469 1.00 30.79 290 VAL D C 1
ATOM 11421 O O . VAL D 1 290 ? 56.273 5.083 3.536 1.00 30.42 290 VAL D O 1
ATOM 11425 N N . GLU D 1 291 ? 56.941 4.955 5.664 1.00 30.43 291 GLU D N 1
ATOM 11426 C CA . GLU D 1 291 ? 56.660 6.366 5.918 1.00 30.62 291 GLU D CA 1
ATOM 11427 C C . GLU D 1 291 ? 57.927 7.168 5.672 1.00 27.35 291 GLU D C 1
ATOM 11428 O O . GLU D 1 291 ? 57.957 8.035 4.820 1.00 29.18 291 GLU D O 1
ATOM 11434 N N . PHE D 1 292 ? 58.981 6.836 6.380 1.00 26.22 292 PHE D N 1
ATOM 11435 C CA . PHE D 1 292 ? 60.224 7.590 6.290 1.00 27.79 292 PHE D CA 1
ATOM 11436 C C . PHE D 1 292 ? 61.424 6.701 6.133 1.00 29.60 292 PHE D C 1
ATOM 11437 O O . PHE D 1 292 ? 61.377 5.515 6.495 1.00 34.67 292 PHE D O 1
ATOM 11445 N N . LEU D 1 293 ? 62.502 7.275 5.592 1.00 32.03 293 LEU D N 1
ATOM 11446 C CA . LEU D 1 293 ? 63.826 6.633 5.584 1.00 32.29 293 LEU D CA 1
ATOM 11447 C C . LEU D 1 293 ? 64.759 7.510 6.354 1.00 32.95 293 LEU D C 1
ATOM 11448 O O . LEU D 1 293 ? 64.801 8.722 6.121 1.00 33.06 293 LEU D O 1
ATOM 11453 N N . LYS D 1 294 ? 65.461 6.916 7.311 1.00 34.75 294 LYS D N 1
ATOM 11454 C CA . LYS D 1 294 ? 66.458 7.620 8.083 1.00 35.56 294 LYS D CA 1
ATOM 11455 C C . LYS D 1 294 ? 67.798 7.021 7.770 1.00 37.93 294 LYS D C 1
ATOM 11456 O O . LYS D 1 294 ? 68.041 5.844 8.045 1.00 32.55 294 LYS D O 1
ATOM 11462 N N . LEU D 1 295 ? 68.682 7.856 7.228 1.00 46.13 295 LEU D N 1
ATOM 11463 C CA . LEU D 1 295 ? 69.991 7.412 6.729 1.00 48.33 295 LEU D CA 1
ATOM 11464 C C . LEU D 1 295 ? 71.083 7.936 7.623 1.00 47.89 295 LEU D C 1
ATOM 11465 O O . LEU D 1 295 ? 71.036 9.084 8.049 1.00 54.74 295 LEU D O 1
ATOM 11470 N N . ASN D 1 296 ? 72.042 7.083 7.943 1.00 50.00 296 ASN D N 1
ATOM 11471 C CA . ASN D 1 296 ? 73.140 7.477 8.813 1.00 54.50 296 ASN D CA 1
ATOM 11472 C C . ASN D 1 296 ? 74.294 6.484 8.732 1.00 56.88 296 ASN D C 1
ATOM 11473 O O . ASN D 1 296 ? 74.040 5.296 8.595 1.00 62.37 296 ASN D O 1
ATOM 11478 N N . ASP D 1 297 ? 75.542 6.949 8.832 1.00 55.96 297 ASP D N 1
ATOM 11479 C CA . ASP D 1 297 ? 76.717 6.096 8.589 1.00 55.90 297 ASP D CA 1
ATOM 11480 C C . ASP D 1 297 ? 77.016 5.093 9.703 1.00 52.95 297 ASP D C 1
ATOM 11481 O O . ASP D 1 297 ? 76.821 3.890 9.541 1.00 47.40 297 ASP D O 1
ATOM 11482 N N . LYS D 1 299 ? 74.064 2.951 10.339 1.00 46.83 299 LYS D N 1
ATOM 11483 C CA . LYS D 1 299 ? 72.823 2.185 10.189 1.00 46.52 299 LYS D CA 1
ATOM 11484 C C . LYS D 1 299 ? 71.644 2.964 9.542 1.00 44.65 299 LYS D C 1
ATOM 11485 O O . LYS D 1 299 ? 71.429 4.159 9.816 1.00 40.97 299 LYS D O 1
ATOM 11491 N N . ASN D 1 300 ? 70.857 2.265 8.729 1.00 37.73 300 ASN D N 1
ATOM 11492 C CA . ASN D 1 300 ? 69.660 2.842 8.112 1.00 38.43 300 ASN D CA 1
ATOM 11493 C C . ASN D 1 300 ? 68.310 2.293 8.624 1.00 37.38 300 ASN D C 1
ATOM 11494 O O . ASN D 1 300 ? 68.202 1.101 8.921 1.00 37.90 300 ASN D O 1
ATOM 11499 N N . PHE D 1 301 ? 67.291 3.153 8.685 1.00 31.73 301 PHE D N 1
ATOM 11500 C CA . PHE D 1 301 ? 65.970 2.737 9.106 1.00 30.92 301 PHE D CA 1
ATOM 11501 C C . PHE D 1 301 ? 64.872 3.014 8.112 1.00 32.49 301 PHE D C 1
ATOM 11502 O O . PHE D 1 301 ? 64.715 4.146 7.659 1.00 33.72 301 PHE D O 1
ATOM 11510 N N . ALA D 1 302 ? 64.121 1.968 7.762 1.00 29.96 302 ALA D N 1
ATOM 11511 C CA . ALA D 1 302 ? 62.831 2.159 7.112 1.00 29.33 302 ALA D CA 1
ATOM 11512 C C . ALA D 1 302 ? 61.763 2.150 8.196 1.00 26.90 302 ALA D C 1
ATOM 11513 O O . ALA D 1 302 ? 61.577 1.162 8.869 1.00 23.17 302 ALA D O 1
ATOM 11515 N N . ILE D 1 303 ? 61.100 3.291 8.365 1.00 26.16 303 ILE D N 1
ATOM 11516 C CA . ILE D 1 303 ? 60.025 3.456 9.321 1.00 23.34 303 ILE D CA 1
ATOM 11517 C C . ILE D 1 303 ? 58.727 3.191 8.623 1.00 21.78 303 ILE D C 1
ATOM 11518 O O . ILE D 1 303 ? 58.367 3.921 7.714 1.00 21.50 303 ILE D O 1
ATOM 11523 N N . VAL D 1 304 ? 58.058 2.111 9.020 1.00 21.66 304 VAL D N 1
ATOM 11524 C CA . VAL D 1 304 ? 56.841 1.645 8.361 1.00 21.65 304 VAL D CA 1
ATOM 11525 C C . VAL D 1 304 ? 55.618 1.827 9.273 1.00 20.57 304 VAL D C 1
ATOM 11526 O O . VAL D 1 304 ? 55.773 2.183 10.415 1.00 18.22 304 VAL D O 1
ATOM 11530 N N . ASP D 1 305 ? 54.412 1.631 8.745 1.00 20.10 305 ASP D N 1
ATOM 11531 C CA . ASP D 1 305 ? 53.220 1.897 9.514 1.00 19.84 305 ASP D CA 1
ATOM 11532 C C . ASP D 1 305 ? 52.684 0.678 10.251 1.00 20.35 305 ASP D C 1
ATOM 11533 O O . ASP D 1 305 ? 51.672 0.784 10.951 1.00 20.57 305 ASP D O 1
ATOM 11538 N N . ALA D 1 306 ? 53.372 -0.463 10.131 1.00 18.81 306 ALA D N 1
ATOM 11539 C CA . ALA D 1 306 ? 53.089 -1.608 10.990 1.00 18.80 306 ALA D CA 1
ATOM 11540 C C . ALA D 1 306 ? 54.119 -1.680 12.114 1.00 18.48 306 ALA D C 1
ATOM 11541 O O . ALA D 1 306 ? 55.239 -1.211 11.964 1.00 16.71 306 ALA D O 1
ATOM 11543 N N . ALA D 1 307 ? 53.737 -2.309 13.227 1.00 18.38 307 ALA D N 1
ATOM 11544 C CA . ALA D 1 307 ? 54.584 -2.351 14.414 1.00 16.88 307 ALA D CA 1
ATOM 11545 C C . ALA D 1 307 ? 54.392 -3.624 15.216 1.00 16.71 307 ALA D C 1
ATOM 11546 O O . ALA D 1 307 ? 53.640 -4.517 14.835 1.00 16.81 307 ALA D O 1
ATOM 11548 N N . MET D 1 308 ? 55.054 -3.694 16.357 1.00 16.82 308 MET D N 1
ATOM 11549 C CA . MET D 1 308 ? 54.986 -4.863 17.222 1.00 16.79 308 MET D CA 1
ATOM 11550 C C . MET D 1 308 ? 53.583 -5.154 17.740 1.00 15.74 308 MET D C 1
ATOM 11551 O O . MET D 1 308 ? 53.275 -6.286 18.093 1.00 14.73 308 MET D O 1
ATOM 11556 N N . ASN D 1 309 ? 52.724 -4.146 17.819 1.00 15.22 309 ASN D N 1
ATOM 11557 C CA . ASN D 1 309 ? 51.328 -4.440 18.171 1.00 14.80 309 ASN D CA 1
ATOM 11558 C C . ASN D 1 309 ? 50.584 -5.174 17.058 1.00 14.55 309 ASN D C 1
ATOM 11559 O O . ASN D 1 309 ? 49.542 -5.761 17.317 1.00 13.76 309 ASN D O 1
ATOM 11564 N N . ASP D 1 310 ? 51.057 -5.050 15.821 1.00 14.74 310 ASP D N 1
ATOM 11565 C CA . ASP D 1 310 ? 50.440 -5.738 14.695 1.00 15.07 310 ASP D CA 1
ATOM 11566 C C . ASP D 1 310 ? 51.057 -7.124 14.573 1.00 15.38 310 ASP D C 1
ATOM 11567 O O . ASP D 1 310 ? 50.347 -8.098 14.305 1.00 16.78 310 ASP D O 1
ATOM 11572 N N . LEU D 1 311 ? 52.374 -7.203 14.792 1.00 14.38 311 LEU D N 1
ATOM 11573 C CA . LEU D 1 311 ? 53.113 -8.440 14.669 1.00 13.75 311 LEU D CA 1
ATOM 11574 C C . LEU D 1 311 ? 54.215 -8.468 15.665 1.00 13.99 311 LEU D C 1
ATOM 11575 O O . LEU D 1 311 ? 55.206 -7.732 15.557 1.00 13.78 311 LEU D O 1
ATOM 11580 N N . ILE D 1 312 ? 54.069 -9.332 16.651 1.00 15.01 312 ILE D N 1
ATOM 11581 C CA . ILE D 1 312 ? 54.989 -9.292 17.792 1.00 15.89 312 ILE D CA 1
ATOM 11582 C C . ILE D 1 312 ? 56.120 -10.320 17.706 1.00 16.12 312 ILE D C 1
ATOM 11583 O O . ILE D 1 312 ? 57.063 -10.283 18.513 1.00 14.96 312 ILE D O 1
ATOM 11588 N N . ARG D 1 313 ? 56.061 -11.198 16.706 1.00 16.90 313 ARG D N 1
ATOM 11589 C CA . ARG D 1 313 ? 56.966 -12.364 16.679 1.00 17.73 313 ARG D CA 1
ATOM 11590 C C . ARG D 1 313 ? 58.463 -11.935 16.649 1.00 16.90 313 ARG D C 1
ATOM 11591 O O . ARG D 1 313 ? 59.256 -12.453 17.404 1.00 16.17 313 ARG D O 1
ATOM 11599 N N . PRO D 1 314 ? 58.814 -10.957 15.816 1.00 17.30 314 PRO D N 1
ATOM 11600 C CA . PRO D 1 314 ? 60.205 -10.510 15.838 1.00 18.26 314 PRO D CA 1
ATOM 11601 C C . PRO D 1 314 ? 60.648 -9.973 17.195 1.00 19.49 314 PRO D C 1
ATOM 11602 O O . PRO D 1 314 ? 61.699 -10.342 17.694 1.00 20.23 314 PRO D O 1
ATOM 11606 N N . ALA D 1 315 ? 59.861 -9.095 17.794 1.00 20.75 315 ALA D N 1
ATOM 11607 C CA . ALA D 1 315 ? 60.232 -8.542 19.116 1.00 20.60 315 ALA D CA 1
ATOM 11608 C C . ALA D 1 315 ? 60.249 -9.629 20.182 1.00 19.86 315 ALA D C 1
ATOM 11609 O O . ALA D 1 315 ? 61.087 -9.618 21.051 1.00 22.38 315 ALA D O 1
ATOM 11611 N N . LEU D 1 316 ? 59.279 -10.532 20.165 1.00 18.88 316 LEU D N 1
ATOM 11612 C CA . LEU D 1 316 ? 59.106 -11.435 21.299 1.00 17.61 316 LEU D CA 1
ATOM 11613 C C . LEU D 1 316 ? 60.015 -12.644 21.218 1.00 17.18 316 LEU D C 1
ATOM 11614 O O . LEU D 1 316 ? 60.450 -13.150 22.244 1.00 14.46 316 LEU D O 1
ATOM 11619 N N . TYR D 1 317 ? 60.284 -13.102 19.998 1.00 17.84 317 TYR D N 1
ATOM 11620 C CA . TYR D 1 317 ? 61.058 -14.313 19.800 1.00 19.13 317 TYR D CA 1
ATOM 11621 C C . TYR D 1 317 ? 62.300 -14.108 18.974 1.00 20.89 317 TYR D C 1
ATOM 11622 O O . TYR D 1 317 ? 62.976 -15.088 18.680 1.00 23.89 317 TYR D O 1
ATOM 11631 N N . SER D 1 318 ? 62.615 -12.879 18.567 1.00 22.39 318 SER D N 1
ATOM 11632 C CA . SER D 1 318 ? 63.627 -12.653 17.508 1.00 23.68 318 SER D CA 1
ATOM 11633 C C . SER D 1 318 ? 63.323 -13.500 16.276 1.00 23.22 318 SER D C 1
ATOM 11634 O O . SER D 1 318 ? 64.233 -14.007 15.632 1.00 23.13 318 SER D O 1
ATOM 11637 N N . ALA D 1 319 ? 62.055 -13.649 15.936 1.00 22.40 319 ALA D N 1
ATOM 11638 C CA . ALA D 1 319 ? 61.720 -14.399 14.746 1.00 21.98 319 ALA D CA 1
ATOM 11639 C C . ALA D 1 319 ? 62.213 -13.629 13.554 1.00 23.02 319 ALA D C 1
ATOM 11640 O O . ALA D 1 319 ? 62.184 -12.385 13.517 1.00 23.89 319 ALA D O 1
ATOM 11642 N N . TRP D 1 320 ? 62.655 -14.373 12.559 1.00 25.71 320 TRP D N 1
ATOM 11643 C CA . TRP D 1 320 ? 63.031 -13.803 11.264 1.00 27.04 320 TRP D CA 1
ATOM 11644 C C . TRP D 1 320 ? 61.853 -13.993 10.329 1.00 28.78 320 TRP D C 1
ATOM 11645 O O . TRP D 1 320 ? 61.430 -15.111 10.108 1.00 33.77 320 TRP D O 1
ATOM 11656 N N . GLN D 1 321 ? 61.306 -12.902 9.810 1.00 28.53 321 GLN D N 1
ATOM 11657 C CA . GLN D 1 321 ? 60.222 -12.951 8.846 1.00 28.39 321 GLN D CA 1
ATOM 11658 C C . GLN D 1 321 ? 60.742 -12.266 7.594 1.00 30.20 321 GLN D C 1
ATOM 11659 O O . GLN D 1 321 ? 61.255 -11.156 7.650 1.00 34.56 321 GLN D O 1
ATOM 11665 N N . ASN D 1 322 ? 60.615 -12.920 6.456 1.00 30.40 322 ASN D N 1
ATOM 11666 C CA . ASN D 1 322 ? 61.079 -12.341 5.218 1.00 29.26 322 ASN D CA 1
ATOM 11667 C C . ASN D 1 322 ? 60.259 -11.100 4.890 1.00 28.52 322 ASN D C 1
ATOM 11668 O O . ASN D 1 322 ? 59.046 -11.084 5.058 1.00 26.55 322 ASN D O 1
ATOM 11673 N N . ILE D 1 323 ? 60.938 -10.062 4.413 1.00 29.85 323 ILE D N 1
ATOM 11674 C CA . ILE D 1 323 ? 60.311 -8.802 4.040 1.00 28.24 323 ILE D CA 1
ATOM 11675 C C . ILE D 1 323 ? 60.703 -8.484 2.612 1.00 30.41 323 ILE D C 1
ATOM 11676 O O . ILE D 1 323 ? 61.882 -8.305 2.309 1.00 34.93 323 ILE D O 1
ATOM 11681 N N . ILE D 1 324 ? 59.707 -8.379 1.740 1.00 31.72 324 ILE D N 1
ATOM 11682 C CA . ILE D 1 324 ? 59.916 -8.232 0.297 1.00 32.31 324 ILE D CA 1
ATOM 11683 C C . ILE D 1 324 ? 59.103 -7.062 -0.276 1.00 33.10 324 ILE D C 1
ATOM 11684 O O . ILE D 1 324 ? 58.054 -6.725 0.272 1.00 33.85 324 ILE D O 1
ATOM 11689 N N . PRO D 1 325 ? 59.555 -6.474 -1.409 1.00 34.33 325 PRO D N 1
ATOM 11690 C CA . PRO D 1 325 ? 58.875 -5.326 -1.998 1.00 34.92 325 PRO D CA 1
ATOM 11691 C C . PRO D 1 325 ? 57.635 -5.739 -2.752 1.00 40.27 325 PRO D C 1
ATOM 11692 O O . PRO D 1 325 ? 57.470 -6.903 -3.110 1.00 42.02 325 PRO D O 1
ATOM 11696 N N . LEU D 1 326 ? 56.745 -4.787 -2.954 1.00 47.73 326 LEU D N 1
ATOM 11697 C CA . LEU D 1 326 ? 55.503 -5.047 -3.630 1.00 56.97 326 LEU D CA 1
ATOM 11698 C C . LEU D 1 326 ? 55.719 -5.211 -5.154 1.00 61.22 326 LEU D C 1
ATOM 11699 O O . LEU D 1 326 ? 54.914 -5.849 -5.835 1.00 64.21 326 LEU D O 1
ATOM 11704 N N . ASN D 1 327 ? 56.813 -4.635 -5.664 1.00 62.31 327 ASN D N 1
ATOM 11705 C CA . ASN D 1 327 ? 57.201 -4.727 -7.081 1.00 57.36 327 ASN D CA 1
ATOM 11706 C C . ASN D 1 327 ? 58.707 -4.896 -7.287 1.00 54.22 327 ASN D C 1
ATOM 11707 O O . ASN D 1 327 ? 59.507 -4.192 -6.665 1.00 55.02 327 ASN D O 1
ATOM 11712 N N . THR D 1 328 ? 59.089 -5.856 -8.132 1.00 53.51 328 THR D N 1
ATOM 11713 C CA . THR D 1 328 ? 60.504 -6.094 -8.455 1.00 53.04 328 THR D CA 1
ATOM 11714 C C . THR D 1 328 ? 61.024 -5.171 -9.546 1.00 54.93 328 THR D C 1
ATOM 11715 O O . THR D 1 328 ? 62.218 -4.908 -9.614 1.00 53.15 328 THR D O 1
ATOM 11719 N N . ASP D 1 329 ? 60.127 -4.687 -10.399 1.00 55.30 329 ASP D N 1
ATOM 11720 C CA . ASP D 1 329 ? 60.505 -3.844 -11.515 1.00 55.62 329 ASP D CA 1
ATOM 11721 C C . ASP D 1 329 ? 59.668 -2.550 -11.520 1.00 58.47 329 ASP D C 1
ATOM 11722 O O . ASP D 1 329 ? 58.689 -2.413 -12.257 1.00 58.69 329 ASP D O 1
ATOM 11727 N N . TYR D 1 330 ? 60.048 -1.600 -10.675 1.00 62.22 330 TYR D N 1
ATOM 11728 C CA . TYR D 1 330 ? 59.298 -0.345 -10.566 1.00 67.17 330 TYR D CA 1
ATOM 11729 C C . TYR D 1 330 ? 59.547 0.506 -11.803 1.00 66.86 330 TYR D C 1
ATOM 11730 O O . TYR D 1 330 ? 60.688 0.722 -12.202 1.00 69.58 330 TYR D O 1
ATOM 11739 N N . GLN D 1 331 ? 58.474 0.996 -12.397 1.00 66.28 331 GLN D N 1
ATOM 11740 C CA . GLN D 1 331 ? 58.576 1.785 -13.610 1.00 70.07 331 GLN D CA 1
ATOM 11741 C C . GLN D 1 331 ? 57.886 3.111 -13.382 1.00 71.06 331 GLN D C 1
ATOM 11742 O O . GLN D 1 331 ? 57.112 3.566 -14.218 1.00 65.94 331 GLN D O 1
ATOM 11743 N N . ASP D 1 332 ? 58.172 3.715 -12.233 1.00 70.96 332 ASP D N 1
ATOM 11744 C CA . ASP D 1 332 ? 57.754 5.079 -11.941 1.00 67.73 332 ASP D CA 1
ATOM 11745 C C . ASP D 1 332 ? 58.979 5.999 -11.918 1.00 64.90 332 ASP D C 1
ATOM 11746 O O . ASP D 1 332 ? 58.869 7.185 -11.571 1.00 63.38 332 ASP D O 1
ATOM 11751 N N . GLY D 1 333 ? 60.148 5.437 -12.231 1.00 59.31 333 GLY D N 1
ATOM 11752 C CA . GLY D 1 333 ? 61.399 6.191 -12.285 1.00 63.35 333 GLY D CA 1
ATOM 11753 C C . GLY D 1 333 ? 61.861 6.875 -11.001 1.00 67.58 333 GLY D C 1
ATOM 11754 O O . GLY D 1 333 ? 62.531 7.907 -11.052 1.00 70.75 333 GLY D O 1
ATOM 11755 N N . GLN D 1 334 ? 61.508 6.322 -9.846 1.00 66.25 334 GLN D N 1
ATOM 11756 C CA . GLN D 1 334 ? 61.929 6.904 -8.569 1.00 64.74 334 GLN D CA 1
ATOM 11757 C C . GLN D 1 334 ? 63.299 6.336 -8.230 1.00 58.57 334 GLN D C 1
ATOM 11758 O O . GLN D 1 334 ? 63.606 5.210 -8.625 1.00 59.29 334 GLN D O 1
ATOM 11764 N N . ASP D 1 335 ? 64.131 7.106 -7.529 1.00 54.57 335 ASP D N 1
ATOM 11765 C CA . ASP D 1 335 ? 65.490 6.637 -7.204 1.00 52.02 335 ASP D CA 1
ATOM 11766 C C . ASP D 1 335 ? 65.456 5.693 -5.979 1.00 55.64 335 ASP D C 1
ATOM 11767 O O . ASP D 1 335 ? 65.049 6.092 -4.890 1.00 57.04 335 ASP D O 1
ATOM 11769 N N . ARG D 1 336 ? 65.875 4.440 -6.178 1.00 54.23 336 ARG D N 1
ATOM 11770 C CA . ARG D 1 336 ? 65.823 3.413 -5.139 1.00 48.58 336 ARG D CA 1
ATOM 11771 C C . ARG D 1 336 ? 67.162 2.727 -4.924 1.00 47.76 336 ARG D C 1
ATOM 11772 O O . ARG D 1 336 ? 67.368 1.573 -5.326 1.00 50.45 336 ARG D O 1
ATOM 11780 N N . PRO D 1 337 ? 68.089 3.436 -4.292 1.00 41.75 337 PRO D N 1
ATOM 11781 C CA . PRO D 1 337 ? 69.376 2.836 -4.042 1.00 39.57 337 PRO D CA 1
ATOM 11782 C C . PRO D 1 337 ? 69.232 1.650 -3.092 1.00 44.83 337 PRO D C 1
ATOM 11783 O O . PRO D 1 337 ? 68.599 1.769 -2.037 1.00 56.12 337 PRO D O 1
ATOM 11787 N N . VAL D 1 338 ? 69.789 0.503 -3.464 1.00 44.31 338 VAL D N 1
ATOM 11788 C CA . VAL D 1 338 ? 69.796 -0.650 -2.589 1.00 44.65 338 VAL D CA 1
ATOM 11789 C C . VAL D 1 338 ? 70.617 -0.292 -1.340 1.00 45.15 338 VAL D C 1
ATOM 11790 O O . VAL D 1 338 ? 71.730 0.237 -1.442 1.00 49.09 338 VAL D O 1
ATOM 11792 N N . ARG D 1 339 ? 70.045 -0.543 -0.159 1.00 44.48 339 ARG D N 1
ATOM 11793 C CA . ARG D 1 339 ? 70.751 -0.351 1.109 1.00 41.51 339 ARG D CA 1
ATOM 11794 C C . ARG D 1 339 ? 70.379 -1.429 2.109 1.00 41.32 339 ARG D C 1
ATOM 11795 O O . ARG D 1 339 ? 69.472 -2.216 1.883 1.00 41.60 339 ARG D O 1
ATOM 11803 N N . SER D 1 340 ? 71.065 -1.399 3.245 1.00 42.27 340 SER D N 1
ATOM 11804 C CA . SER D 1 340 ? 70.783 -2.255 4.370 1.00 43.16 340 SER D CA 1
ATOM 11805 C C . SER D 1 340 ? 69.928 -1.494 5.416 1.00 42.89 340 SER D C 1
ATOM 11806 O O . SER D 1 340 ? 70.406 -0.553 6.057 1.00 39.63 340 SER D O 1
ATOM 11809 N N . TYR D 1 341 ? 68.674 -1.930 5.588 1.00 40.58 341 TYR D N 1
ATOM 11810 C CA . TYR D 1 341 ? 67.735 -1.289 6.510 1.00 38.21 341 TYR D CA 1
ATOM 11811 C C . TYR D 1 341 ? 67.297 -2.188 7.654 1.00 34.49 341 TYR D C 1
ATOM 11812 O O . TYR D 1 341 ? 67.138 -3.391 7.491 1.00 38.79 341 TYR D O 1
ATOM 11821 N N . ASP D 1 342 ? 67.123 -1.592 8.820 1.00 31.07 342 ASP D N 1
ATOM 11822 C CA . ASP D 1 342 ? 66.259 -2.160 9.845 1.00 29.68 342 ASP D CA 1
ATOM 11823 C C . ASP D 1 342 ? 64.850 -1.648 9.581 1.00 25.69 342 ASP D C 1
ATOM 11824 O O . ASP D 1 342 ? 64.654 -0.459 9.351 1.00 25.73 342 ASP D O 1
ATOM 11829 N N . ILE D 1 343 ? 63.898 -2.565 9.539 1.00 23.52 343 ILE D N 1
ATOM 11830 C CA . ILE D 1 343 ? 62.499 -2.235 9.293 1.00 23.34 343 ILE D CA 1
ATOM 11831 C C . ILE D 1 343 ? 61.807 -2.103 10.624 1.00 21.40 343 ILE D C 1
ATOM 11832 O O . ILE D 1 343 ? 61.690 -3.065 11.350 1.00 20.43 343 ILE D O 1
ATOM 11837 N N . VAL D 1 344 ? 61.365 -0.893 10.939 1.00 19.90 344 VAL D N 1
ATOM 11838 C CA . VAL D 1 344 ? 60.846 -0.590 12.244 1.00 17.90 344 VAL D CA 1
ATOM 11839 C C . VAL D 1 344 ? 59.547 0.202 12.156 1.00 17.31 344 VAL D C 1
ATOM 11840 O O . VAL D 1 344 ? 59.276 0.888 11.161 1.00 15.57 344 VAL D O 1
ATOM 11844 N N . GLY D 1 345 ? 58.737 0.116 13.221 1.00 16.09 345 GLY D N 1
ATOM 11845 C CA . GLY D 1 345 ? 57.415 0.730 13.204 1.00 15.59 345 GLY D CA 1
ATOM 11846 C C . GLY D 1 345 ? 57.382 2.024 13.966 1.00 15.41 345 GLY D C 1
ATOM 11847 O O . GLY D 1 345 ? 58.399 2.457 14.486 1.00 16.19 345 GLY D O 1
ATOM 11848 N N . PRO D 1 346 ? 56.203 2.612 14.105 1.00 15.08 346 PRO D N 1
ATOM 11849 C CA . PRO D 1 346 ? 56.056 3.855 14.815 1.00 15.31 346 PRO D CA 1
ATOM 11850 C C . PRO D 1 346 ? 56.055 3.774 16.326 1.00 15.87 346 PRO D C 1
ATOM 11851 O O . PRO D 1 346 ? 56.042 4.815 16.986 1.00 16.04 346 PRO D O 1
ATOM 11855 N N . ILE D 1 347 ? 56.053 2.576 16.896 1.00 16.95 347 ILE D N 1
ATOM 11856 C CA . ILE D 1 347 ? 55.948 2.459 18.342 1.00 17.77 347 ILE D CA 1
ATOM 11857 C C . ILE D 1 347 ? 57.219 2.948 19.056 1.00 19.71 347 ILE D C 1
ATOM 11858 O O . ILE D 1 347 ? 58.325 2.765 18.568 1.00 22.03 347 ILE D O 1
ATOM 11863 N N . CYS D 1 348 ? 57.035 3.520 20.241 1.00 19.67 348 CYS D N 1
ATOM 11864 C CA . CYS D 1 348 ? 58.077 4.230 20.943 1.00 20.41 348 CYS D CA 1
ATOM 11865 C C . CYS D 1 348 ? 59.099 3.395 21.747 1.00 21.64 348 CYS D C 1
ATOM 11866 O O . CYS D 1 348 ? 59.613 3.873 22.788 1.00 19.99 348 CYS D O 1
ATOM 11869 N N . GLU D 1 349 ? 59.413 2.196 21.273 1.00 21.68 349 GLU D N 1
ATOM 11870 C CA . GLU D 1 349 ? 60.384 1.314 21.940 1.00 23.72 349 GLU D CA 1
ATOM 11871 C C . GLU D 1 349 ? 61.394 0.847 20.948 1.00 23.29 349 GLU D C 1
ATOM 11872 O O . GLU D 1 349 ? 61.016 0.618 19.794 1.00 23.28 349 GLU D O 1
ATOM 11878 N N . THR D 1 350 ? 62.621 0.598 21.384 1.00 22.59 350 THR D N 1
ATOM 11879 C CA . THR D 1 350 ? 63.608 0.003 20.485 1.00 25.13 350 THR D CA 1
ATOM 11880 C C . THR D 1 350 ? 63.216 -1.432 20.118 1.00 23.74 350 THR D C 1
ATOM 11881 O O . THR D 1 350 ? 63.518 -1.903 19.019 1.00 21.66 350 THR D O 1
ATOM 11885 N N . GLY D 1 351 ? 62.512 -2.110 21.018 1.00 22.97 351 GLY D N 1
ATOM 11886 C CA . GLY D 1 351 ? 61.956 -3.426 20.715 1.00 23.65 351 GLY D CA 1
ATOM 11887 C C . GLY D 1 351 ? 60.942 -3.449 19.574 1.00 22.82 351 GLY D C 1
ATOM 11888 O O . GLY D 1 351 ? 60.649 -4.528 19.020 1.00 24.44 351 GLY D O 1
ATOM 11889 N N . ASP D 1 352 ? 60.408 -2.291 19.186 1.00 21.88 352 ASP D N 1
ATOM 11890 C CA . ASP D 1 352 ? 59.469 -2.282 18.067 1.00 21.59 352 ASP D CA 1
ATOM 11891 C C . ASP D 1 352 ? 60.179 -2.345 16.733 1.00 21.07 352 ASP D C 1
ATOM 11892 O O . ASP D 1 352 ? 60.460 -1.312 16.129 1.00 23.52 352 ASP D O 1
ATOM 11897 N N . PHE D 1 353 ? 60.415 -3.557 16.252 1.00 20.16 353 PHE D N 1
ATOM 11898 C CA . PHE D 1 353 ? 60.946 -3.764 14.920 1.00 20.88 353 PHE D CA 1
ATOM 11899 C C . PHE D 1 353 ? 60.259 -4.941 14.248 1.00 21.32 353 PHE D C 1
ATOM 11900 O O . PHE D 1 353 ? 59.691 -5.814 14.902 1.00 20.18 353 PHE D O 1
ATOM 11908 N N . LEU D 1 354 ? 60.319 -4.959 12.925 1.00 22.73 354 LEU D N 1
ATOM 11909 C CA . LEU D 1 354 ? 59.796 -6.076 12.165 1.00 23.71 354 LEU D CA 1
ATOM 11910 C C . LEU D 1 354 ? 60.875 -6.954 11.545 1.00 25.06 354 LEU D C 1
ATOM 11911 O O . LEU D 1 354 ? 60.655 -8.144 11.307 1.00 24.10 354 LEU D O 1
ATOM 11916 N N . GLY D 1 355 ? 62.037 -6.367 11.267 1.00 26.88 355 GLY D N 1
ATOM 11917 C CA . GLY D 1 355 ? 63.161 -7.125 10.715 1.00 27.15 355 GLY D CA 1
ATOM 11918 C C . GLY D 1 355 ? 64.419 -6.307 10.710 1.00 27.79 355 GLY D C 1
ATOM 11919 O O . GLY D 1 355 ? 64.364 -5.086 10.690 1.00 28.22 355 GLY D O 1
ATOM 11920 N N . LYS D 1 356 ? 65.552 -6.991 10.811 1.00 29.85 356 LYS D N 1
ATOM 11921 C CA . LYS D 1 356 ? 66.860 -6.328 10.868 1.00 32.35 356 LYS D CA 1
ATOM 11922 C C . LYS D 1 356 ? 67.757 -6.627 9.660 1.00 33.85 356 LYS D C 1
ATOM 11923 O O . LYS D 1 356 ? 67.638 -7.674 9.027 1.00 34.03 356 LYS D O 1
ATOM 11929 N N . GLU D 1 357 ? 68.625 -5.675 9.345 1.00 38.14 357 GLU D N 1
ATOM 11930 C CA . GLU D 1 357 ? 69.617 -5.794 8.280 1.00 43.49 357 GLU D CA 1
ATOM 11931 C C . GLU D 1 357 ? 69.092 -6.384 6.989 1.00 41.56 357 GLU D C 1
ATOM 11932 O O . GLU D 1 357 ? 69.508 -7.451 6.592 1.00 43.32 357 GLU D O 1
ATOM 11938 N N . ARG D 1 358 ? 68.151 -5.714 6.352 1.00 41.82 358 ARG D N 1
ATOM 11939 C CA . ARG D 1 358 ? 67.617 -6.209 5.092 1.00 44.45 358 ARG D CA 1
ATOM 11940 C C . ARG D 1 358 ? 68.080 -5.361 3.916 1.00 46.66 358 ARG D C 1
ATOM 11941 O O . ARG D 1 358 ? 68.061 -4.135 3.973 1.00 44.84 358 ARG D O 1
ATOM 11949 N N . GLN D 1 359 ? 68.530 -6.055 2.876 1.00 47.05 359 GLN D N 1
ATOM 11950 C CA . GLN D 1 359 ? 68.999 -5.440 1.650 1.00 45.25 359 GLN D CA 1
ATOM 11951 C C . GLN D 1 359 ? 67.798 -5.083 0.805 1.00 40.03 359 GLN D C 1
ATOM 11952 O O . GLN D 1 359 ? 67.178 -5.970 0.213 1.00 37.23 359 GLN D O 1
ATOM 11958 N N . LEU D 1 360 ? 67.463 -3.800 0.751 1.00 37.24 360 LEU D N 1
ATOM 11959 C CA . LEU D 1 360 ? 66.244 -3.379 0.079 1.00 36.87 360 LEU D CA 1
ATOM 11960 C C . LEU D 1 360 ? 66.399 -2.107 -0.689 1.00 38.69 360 LEU D C 1
ATOM 11961 O O . LEU D 1 360 ? 67.167 -1.212 -0.321 1.00 41.59 360 LEU D O 1
ATOM 11966 N N . ALA D 1 361 ? 65.638 -2.037 -1.772 1.00 41.57 361 ALA D N 1
ATOM 11967 C CA . ALA D 1 361 ? 65.606 -0.872 -2.646 1.00 42.88 361 ALA D CA 1
ATOM 11968 C C . ALA D 1 361 ? 64.292 -0.155 -2.415 1.00 39.24 361 ALA D C 1
ATOM 11969 O O . ALA D 1 361 ? 63.255 -0.575 -2.942 1.00 36.50 361 ALA D O 1
ATOM 11971 N N . LEU D 1 362 ? 64.354 0.934 -1.651 1.00 37.85 362 LEU D N 1
ATOM 11972 C CA . LEU D 1 362 ? 63.155 1.583 -1.130 1.00 34.62 362 LEU D CA 1
ATOM 11973 C C . LEU D 1 362 ? 63.072 3.055 -1.433 1.00 36.07 362 LEU D C 1
ATOM 11974 O O . LEU D 1 362 ? 64.053 3.796 -1.309 1.00 42.47 362 LEU D O 1
ATOM 11979 N N . ALA D 1 363 ? 61.878 3.499 -1.776 1.00 35.06 363 ALA D N 1
ATOM 11980 C CA . ALA D 1 363 ? 61.533 4.898 -1.674 1.00 35.89 363 ALA D CA 1
ATOM 11981 C C . ALA D 1 363 ? 60.392 5.065 -0.674 1.00 37.01 363 ALA D C 1
ATOM 11982 O O . ALA D 1 363 ? 59.528 4.194 -0.543 1.00 35.72 363 ALA D O 1
ATOM 11984 N N . GLU D 1 364 ? 60.381 6.216 -0.005 1.00 34.94 364 GLU D N 1
ATOM 11985 C CA . GLU D 1 364 ? 59.302 6.578 0.875 1.00 32.23 364 GLU D CA 1
ATOM 11986 C C . GLU D 1 364 ? 58.009 6.456 0.092 1.00 33.23 364 GLU D C 1
ATOM 11987 O O . GLU D 1 364 ? 57.975 6.757 -1.088 1.00 36.37 364 GLU D O 1
ATOM 11993 N N . GLY D 1 365 ? 56.973 5.940 0.752 1.00 32.95 365 GLY D N 1
ATOM 11994 C CA . GLY D 1 365 ? 55.683 5.710 0.140 1.00 28.60 365 GLY D CA 1
ATOM 11995 C C . GLY D 1 365 ? 55.517 4.295 -0.376 1.00 28.22 365 GLY D C 1
ATOM 11996 O O . GLY D 1 365 ? 54.401 3.880 -0.672 1.00 25.66 365 GLY D O 1
ATOM 11997 N N . ASP D 1 366 ? 56.609 3.550 -0.503 1.00 27.47 366 ASP D N 1
ATOM 11998 C CA . ASP D 1 366 ? 56.524 2.166 -0.982 1.00 32.05 366 ASP D CA 1
ATOM 11999 C C . ASP D 1 366 ? 55.825 1.225 0.011 1.00 32.50 366 ASP D C 1
ATOM 12000 O O . ASP D 1 366 ? 55.898 1.417 1.228 1.00 33.11 366 ASP D O 1
ATOM 12005 N N . TYR D 1 367 ? 55.202 0.187 -0.527 1.00 30.79 367 TYR D N 1
ATOM 12006 C CA . TYR D 1 367 ? 54.606 -0.853 0.267 1.00 32.25 367 TYR D CA 1
ATOM 12007 C C . TYR D 1 367 ? 55.543 -2.053 0.406 1.00 29.72 367 TYR D C 1
ATOM 12008 O O . TYR D 1 367 ? 56.151 -2.477 -0.565 1.00 33.52 367 TYR D O 1
ATOM 12017 N N . LEU D 1 368 ? 55.642 -2.608 1.608 1.00 27.78 368 LEU D N 1
ATOM 12018 C CA . LEU D 1 368 ? 56.376 -3.841 1.834 1.00 28.52 368 LEU D CA 1
ATOM 12019 C C . LEU D 1 368 ? 55.454 -4.916 2.318 1.00 28.15 368 LEU D C 1
ATOM 12020 O O . LEU D 1 368 ? 54.455 -4.646 2.955 1.00 30.90 368 LEU D O 1
ATOM 12025 N N . VAL D 1 369 ? 55.866 -6.147 2.097 1.00 28.56 369 VAL D N 1
ATOM 12026 C CA . VAL D 1 369 ? 55.101 -7.299 2.462 1.00 28.96 369 VAL D CA 1
ATOM 12027 C C . VAL D 1 369 ? 55.966 -8.124 3.405 1.00 31.29 369 VAL D C 1
ATOM 12028 O O . VAL D 1 369 ? 57.105 -8.446 3.091 1.00 35.33 369 VAL D O 1
ATOM 12032 N N . ILE D 1 370 ? 55.410 -8.471 4.561 1.00 32.94 370 ILE D N 1
ATOM 12033 C CA . ILE D 1 370 ? 56.081 -9.303 5.542 1.00 29.84 370 ILE D CA 1
ATOM 12034 C C . ILE D 1 370 ? 55.453 -10.640 5.390 1.00 29.98 370 ILE D C 1
ATOM 12035 O O . ILE D 1 370 ? 54.249 -10.786 5.547 1.00 29.94 370 ILE D O 1
ATOM 12040 N N . ARG D 1 371 ? 56.276 -11.622 5.091 1.00 33.05 371 ARG D N 1
ATOM 12041 C CA . ARG D 1 371 ? 55.770 -12.940 4.785 1.00 35.63 371 ARG D CA 1
ATOM 12042 C C . ARG D 1 371 ? 55.634 -13.794 6.033 1.00 30.44 371 ARG D C 1
ATOM 12043 O O . ARG D 1 371 ? 56.245 -13.503 7.048 1.00 29.44 371 ARG D O 1
ATOM 12051 N N . SER D 1 372 ? 54.801 -14.827 5.931 1.00 27.24 372 SER D N 1
ATOM 12052 C CA . SER D 1 372 ? 54.724 -15.883 6.925 1.00 25.46 372 SER D CA 1
ATOM 12053 C C . SER D 1 372 ? 54.112 -15.368 8.215 1.00 25.87 372 SER D C 1
ATOM 12054 O O . SER D 1 372 ? 54.542 -15.710 9.306 1.00 23.01 372 SER D O 1
ATOM 12057 N N . THR D 1 373 ? 53.077 -14.551 8.079 1.00 26.70 373 THR D N 1
ATOM 12058 C CA . THR D 1 373 ? 52.434 -13.932 9.235 1.00 26.97 373 THR D CA 1
ATOM 12059 C C . THR D 1 373 ? 51.005 -14.414 9.413 1.00 25.50 373 THR D C 1
ATOM 12060 O O . THR D 1 373 ? 50.238 -13.794 10.118 1.00 31.33 373 THR D O 1
ATOM 12064 N N . GLY D 1 374 ? 50.651 -15.516 8.780 1.00 24.10 374 GLY D N 1
ATOM 12065 C CA . GLY D 1 374 ? 49.315 -16.058 8.899 1.00 21.81 374 GLY D CA 1
ATOM 12066 C C . GLY D 1 374 ? 49.071 -16.792 10.189 1.00 21.37 374 GLY D C 1
ATOM 12067 O O . GLY D 1 374 ? 47.928 -17.053 10.536 1.00 21.97 374 GLY D O 1
ATOM 12068 N N . ALA D 1 375 ? 50.136 -17.097 10.926 1.00 19.98 375 ALA D N 1
ATOM 12069 C CA . ALA D 1 375 ? 50.031 -17.789 12.198 1.00 18.95 375 ALA D CA 1
ATOM 12070 C C . ALA D 1 375 ? 50.701 -16.988 13.280 1.00 18.17 375 ALA D C 1
ATOM 12071 O O . ALA D 1 375 ? 51.835 -16.541 13.118 1.00 18.09 375 ALA D O 1
ATOM 12073 N N . TYR D 1 376 ? 50.007 -16.810 14.402 1.00 18.00 376 TYR D N 1
ATOM 12074 C CA . TYR D 1 376 ? 50.533 -16.054 15.543 1.00 17.19 376 TYR D CA 1
ATOM 12075 C C . TYR D 1 376 ? 50.876 -14.596 15.180 1.00 15.41 376 TYR D C 1
ATOM 12076 O O . TYR D 1 376 ? 51.866 -14.024 15.642 1.00 12.40 376 TYR D O 1
ATOM 12085 N N . GLY D 1 377 ? 50.053 -14.071 14.282 1.00 14.90 377 GLY D N 1
ATOM 12086 C CA . GLY D 1 377 ? 50.209 -12.721 13.798 1.00 16.13 377 GLY D CA 1
ATOM 12087 C C . GLY D 1 377 ? 49.146 -11.877 14.466 1.00 16.37 377 GLY D C 1
ATOM 12088 O O . GLY D 1 377 ? 49.363 -11.273 15.509 1.00 15.11 377 GLY D O 1
ATOM 12089 N N . SER D 1 378 ? 47.974 -11.862 13.855 1.00 17.60 378 SER D N 1
ATOM 12090 C CA . SER D 1 378 ? 46.890 -11.078 14.390 1.00 19.16 378 SER D CA 1
ATOM 12091 C C . SER D 1 378 ? 46.468 -11.580 15.728 1.00 17.66 378 SER D C 1
ATOM 12092 O O . SER D 1 378 ? 45.993 -10.793 16.529 1.00 15.89 378 SER D O 1
ATOM 12095 N N . THR D 1 379 ? 46.600 -12.880 15.977 1.00 17.73 379 THR D N 1
ATOM 12096 C CA . THR D 1 379 ? 46.150 -13.432 17.274 1.00 17.42 379 THR D CA 1
ATOM 12097 C C . THR D 1 379 ? 46.947 -12.890 18.440 1.00 16.20 379 THR D C 1
ATOM 12098 O O . THR D 1 379 ? 46.457 -12.899 19.548 1.00 15.07 379 THR D O 1
ATOM 12102 N N . MET D 1 380 ? 48.172 -12.444 18.188 1.00 16.20 380 MET D N 1
ATOM 12103 C CA . MET D 1 380 ? 48.973 -11.854 19.233 1.00 16.85 380 MET D CA 1
ATOM 12104 C C . MET D 1 380 ? 49.002 -10.343 19.186 1.00 15.70 380 MET D C 1
ATOM 12105 O O . MET D 1 380 ? 49.760 -9.730 19.929 1.00 16.19 380 MET D O 1
ATOM 12110 N N . SER D 1 381 ? 48.174 -9.740 18.349 1.00 14.51 381 SER D N 1
ATOM 12111 C CA . SER D 1 381 ? 48.209 -8.315 18.207 1.00 14.06 381 SER D CA 1
ATOM 12112 C C . SER D 1 381 ? 47.535 -7.612 19.378 1.00 13.66 381 SER D C 1
ATOM 12113 O O . SER D 1 381 ? 46.632 -8.156 20.037 1.00 13.97 381 SER D O 1
ATOM 12116 N N . SER D 1 382 ? 47.945 -6.377 19.601 1.00 12.27 382 SER D N 1
ATOM 12117 C CA . SER D 1 382 ? 47.400 -5.572 20.683 1.00 11.98 382 SER D CA 1
ATOM 12118 C C . SER D 1 382 ? 47.125 -4.134 20.184 1.00 11.74 382 SER D C 1
ATOM 12119 O O . SER D 1 382 ? 47.293 -3.870 19.003 1.00 12.12 382 SER D O 1
ATOM 12122 N N . ASN D 1 383 ? 46.758 -3.253 21.107 1.00 11.49 383 ASN D N 1
ATOM 12123 C CA . ASN D 1 383 ? 46.514 -1.850 20.852 1.00 12.53 383 ASN D CA 1
ATOM 12124 C C . ASN D 1 383 ? 47.567 -0.936 21.459 1.00 12.45 383 ASN D C 1
ATOM 12125 O O . ASN D 1 383 ? 47.332 0.230 21.607 1.00 13.51 383 ASN D O 1
ATOM 12130 N N . TYR D 1 384 ? 48.741 -1.450 21.761 1.00 12.77 384 TYR D N 1
ATOM 12131 C CA . TYR D 1 384 ? 49.787 -0.654 22.368 1.00 12.94 384 TYR D CA 1
ATOM 12132 C C . TYR D 1 384 ? 50.024 0.650 21.585 1.00 13.21 384 TYR D C 1
ATOM 12133 O O . TYR D 1 384 ? 49.968 0.677 20.357 1.00 13.02 384 TYR D O 1
ATOM 12142 N N . ASN D 1 385 ? 50.237 1.734 22.319 1.00 13.14 385 ASN D N 1
ATOM 12143 C CA . ASN D 1 385 ? 50.303 3.102 21.748 1.00 13.57 385 ASN D CA 1
ATOM 12144 C C . ASN D 1 385 ? 48.958 3.541 21.184 1.00 13.27 385 ASN D C 1
ATOM 12145 O O . ASN D 1 385 ? 48.892 4.452 20.350 1.00 13.59 385 ASN D O 1
ATOM 12150 N N . SER D 1 386 ? 47.895 2.899 21.627 1.00 13.34 386 SER D N 1
ATOM 12151 C CA . SER D 1 386 ? 46.544 3.216 21.161 1.00 14.08 386 SER D CA 1
ATOM 12152 C C . SER D 1 386 ? 46.458 3.221 19.629 1.00 14.24 386 SER D C 1
ATOM 12153 O O . SER D 1 386 ? 45.902 4.140 19.030 1.00 13.64 386 SER D O 1
ATOM 12156 N N . ARG D 1 387 ? 47.024 2.170 19.043 1.00 14.20 387 ARG D N 1
ATOM 12157 C CA . ARG D 1 387 ? 46.936 1.905 17.638 1.00 14.54 387 ARG D CA 1
ATOM 12158 C C . ARG D 1 387 ? 45.796 0.950 17.416 1.00 14.79 387 ARG D C 1
ATOM 12159 O O . ARG D 1 387 ? 45.599 0.047 18.202 1.00 17.67 387 ARG D O 1
ATOM 12167 N N . CYS D 1 388 ? 45.028 1.175 16.371 1.00 14.63 388 CYS D N 1
ATOM 12168 C CA . CYS D 1 388 ? 43.908 0.342 16.034 1.00 15.02 388 CYS D CA 1
ATOM 12169 C C . CYS D 1 388 ? 44.388 -0.918 15.384 1.00 15.50 388 CYS D C 1
ATOM 12170 O O . CYS D 1 388 ? 45.315 -0.883 14.591 1.00 14.45 388 CYS D O 1
ATOM 12173 N N . ARG D 1 389 ? 43.756 -2.042 15.705 1.00 16.46 389 ARG D N 1
ATOM 12174 C CA . ARG D 1 389 ? 44.154 -3.301 15.067 1.00 17.85 389 ARG D CA 1
ATOM 12175 C C . ARG D 1 389 ? 43.837 -3.294 13.597 1.00 16.08 389 ARG D C 1
ATOM 12176 O O . ARG D 1 389 ? 42.856 -2.679 13.138 1.00 14.96 389 ARG D O 1
ATOM 12184 N N . ALA D 1 390 ? 44.727 -3.948 12.877 1.00 15.23 390 ALA D N 1
ATOM 12185 C CA . ALA D 1 390 ? 44.760 -3.939 11.424 1.00 15.02 390 ALA D CA 1
ATOM 12186 C C . ALA D 1 390 ? 43.530 -4.590 10.846 1.00 14.55 390 ALA D C 1
ATOM 12187 O O . ALA D 1 390 ? 42.898 -5.431 11.490 1.00 13.64 390 ALA D O 1
ATOM 12189 N N . ALA D 1 391 ? 43.228 -4.218 9.613 1.00 14.35 391 ALA D N 1
ATOM 12190 C CA . ALA D 1 391 ? 42.219 -4.915 8.847 1.00 15.16 391 ALA D CA 1
ATOM 12191 C C . ALA D 1 391 ? 42.798 -6.245 8.407 1.00 15.71 391 ALA D C 1
ATOM 12192 O O . ALA D 1 391 ? 43.976 -6.380 8.208 1.00 15.44 391 ALA D O 1
ATOM 12194 N N . GLU D 1 392 ? 41.946 -7.229 8.264 1.00 18.62 392 GLU D N 1
ATOM 12195 C CA . GLU D 1 392 ? 42.344 -8.522 7.734 1.00 20.42 392 GLU D CA 1
ATOM 12196 C C . GLU D 1 392 ? 41.469 -8.816 6.533 1.00 21.63 392 GLU D C 1
ATOM 12197 O O . GLU D 1 392 ? 40.227 -8.660 6.595 1.00 19.36 392 GLU D O 1
ATOM 12203 N N . ILE D 1 393 ? 42.117 -9.288 5.465 1.00 24.04 393 ILE D N 1
ATOM 12204 C CA . ILE D 1 393 ? 41.484 -9.484 4.168 1.00 25.31 393 ILE D CA 1
ATOM 12205 C C . ILE D 1 393 ? 41.728 -10.894 3.667 1.00 27.03 393 ILE D C 1
ATOM 12206 O O . ILE D 1 393 ? 42.848 -11.372 3.692 1.00 28.55 393 ILE D O 1
ATOM 12211 N N . LEU D 1 394 ? 40.676 -11.528 3.155 1.00 29.23 394 LEU D N 1
ATOM 12212 C CA . LEU D 1 394 ? 40.769 -12.857 2.606 1.00 29.49 394 LEU D CA 1
ATOM 12213 C C . LEU D 1 394 ? 40.550 -12.809 1.110 1.00 32.82 394 LEU D C 1
ATOM 12214 O O . LEU D 1 394 ? 39.498 -12.363 0.644 1.00 30.25 394 LEU D O 1
ATOM 12219 N N . VAL D 1 395 ? 41.556 -13.270 0.359 1.00 37.02 395 VAL D N 1
ATOM 12220 C CA . VAL D 1 395 ? 41.486 -13.294 -1.092 1.00 38.10 395 VAL D CA 1
ATOM 12221 C C . VAL D 1 395 ? 41.063 -14.654 -1.621 1.00 41.85 395 VAL D C 1
ATOM 12222 O O . VAL D 1 395 ? 41.574 -15.692 -1.199 1.00 39.44 395 VAL D O 1
ATOM 12226 N N . ASP D 1 396 ? 40.093 -14.618 -2.533 1.00 44.89 396 ASP D N 1
ATOM 12227 C CA . ASP D 1 396 ? 39.607 -15.803 -3.215 1.00 49.62 396 ASP D CA 1
ATOM 12228 C C . ASP D 1 396 ? 39.602 -15.571 -4.728 1.00 51.78 396 ASP D C 1
ATOM 12229 O O . ASP D 1 396 ? 38.783 -14.814 -5.260 1.00 44.17 396 ASP D O 1
ATOM 12234 N N . GLY D 1 397 ? 40.536 -16.222 -5.411 1.00 53.36 397 GLY D N 1
ATOM 12235 C CA . GLY D 1 397 ? 40.670 -16.050 -6.839 1.00 53.42 397 GLY D CA 1
ATOM 12236 C C . GLY D 1 397 ? 40.881 -14.612 -7.202 1.00 52.78 397 GLY D C 1
ATOM 12237 O O . GLY D 1 397 ? 41.986 -14.079 -7.038 1.00 52.73 397 GLY D O 1
ATOM 12238 N N . GLU D 1 398 ? 39.815 -13.969 -7.673 1.00 57.05 398 GLU D N 1
ATOM 12239 C CA . GLU D 1 398 ? 39.874 -12.557 -8.064 1.00 57.09 398 GLU D CA 1
ATOM 12240 C C . GLU D 1 398 ? 39.008 -11.673 -7.183 1.00 52.16 398 GLU D C 1
ATOM 12241 O O . GLU D 1 398 ? 38.838 -10.492 -7.466 1.00 49.92 398 GLU D O 1
ATOM 12247 N N . LYS D 1 399 ? 38.511 -12.240 -6.091 1.00 54.69 399 LYS D N 1
ATOM 12248 C CA . LYS D 1 399 ? 37.703 -11.514 -5.117 1.00 55.34 399 LYS D CA 1
ATOM 12249 C C . LYS D 1 399 ? 38.396 -11.391 -3.763 1.00 53.20 399 LYS D C 1
ATOM 12250 O O . LYS D 1 399 ? 38.947 -12.376 -3.237 1.00 50.13 399 LYS D O 1
ATOM 12256 N N . ALA D 1 400 ? 38.340 -10.176 -3.208 1.00 47.10 400 ALA D N 1
ATOM 12257 C CA . ALA D 1 400 ? 38.899 -9.861 -1.899 1.00 40.31 400 ALA D CA 1
ATOM 12258 C C . ALA D 1 400 ? 37.791 -9.550 -0.921 1.00 37.25 400 ALA D C 1
ATOM 12259 O O . ALA D 1 400 ? 36.959 -8.692 -1.177 1.00 34.33 400 ALA D O 1
ATOM 12261 N N . PHE D 1 401 ? 37.772 -10.243 0.210 1.00 36.82 401 PHE D N 1
ATOM 12262 C CA . PHE D 1 401 ? 36.812 -9.925 1.253 1.00 36.52 401 PHE D CA 1
ATOM 12263 C C . PHE D 1 401 ? 37.477 -9.409 2.522 1.00 31.85 401 PHE D C 1
ATOM 12264 O O . PHE D 1 401 ? 38.447 -9.978 3.003 1.00 32.45 401 PHE D O 1
ATOM 12272 N N . ILE D 1 402 ? 36.902 -8.360 3.094 1.00 26.84 402 ILE D N 1
ATOM 12273 C CA . ILE D 1 402 ? 37.295 -7.915 4.414 1.00 24.36 402 ILE D CA 1
ATOM 12274 C C . ILE D 1 402 ? 36.716 -8.864 5.452 1.00 22.52 402 ILE D C 1
ATOM 12275 O O . ILE D 1 402 ? 35.498 -8.869 5.673 1.00 23.77 402 ILE D O 1
ATOM 12280 N N . VAL D 1 403 ? 37.589 -9.641 6.091 1.00 20.11 403 VAL D N 1
ATOM 12281 C CA . VAL D 1 403 ? 37.167 -10.622 7.087 1.00 20.37 403 VAL D CA 1
ATOM 12282 C C . VAL D 1 403 ? 37.407 -10.136 8.509 1.00 19.85 403 VAL D C 1
ATOM 12283 O O . VAL D 1 403 ? 36.926 -10.733 9.476 1.00 18.70 403 VAL D O 1
ATOM 12287 N N . ARG D 1 404 ? 38.138 -9.042 8.645 1.00 19.64 404 ARG D N 1
ATOM 12288 C CA . ARG D 1 404 ? 38.076 -8.286 9.888 1.00 21.56 404 ARG D CA 1
ATOM 12289 C C . ARG D 1 404 ? 38.311 -6.808 9.651 1.00 21.10 404 ARG D C 1
ATOM 12290 O O . ARG D 1 404 ? 39.380 -6.416 9.151 1.00 19.59 404 ARG D O 1
ATOM 12298 N N . GLU D 1 405 ? 37.310 -6.001 10.016 1.00 20.41 405 GLU D N 1
ATOM 12299 C CA . GLU D 1 405 ? 37.387 -4.551 9.821 1.00 19.71 405 GLU D CA 1
ATOM 12300 C C . GLU D 1 405 ? 38.432 -3.935 10.723 1.00 17.95 405 GLU D C 1
ATOM 12301 O O . GLU D 1 405 ? 38.622 -4.364 11.887 1.00 16.27 405 GLU D O 1
ATOM 12307 N N . ARG D 1 406 ? 39.154 -2.974 10.165 1.00 16.56 406 ARG D N 1
ATOM 12308 C CA . ARG D 1 406 ? 40.074 -2.185 10.961 1.00 16.98 406 ARG D CA 1
ATOM 12309 C C . ARG D 1 406 ? 39.308 -1.629 12.166 1.00 17.19 406 ARG D C 1
ATOM 12310 O O . ARG D 1 406 ? 38.190 -1.198 12.032 1.00 17.38 406 ARG D O 1
ATOM 12318 N N . GLU D 1 407 ? 39.883 -1.680 13.346 1.00 18.95 407 GLU D N 1
ATOM 12319 C CA . GLU D 1 407 ? 39.235 -1.051 14.500 1.00 20.63 407 GLU D CA 1
ATOM 12320 C C . GLU D 1 407 ? 39.147 0.458 14.330 1.00 20.27 407 GLU D C 1
ATOM 12321 O O . GLU D 1 407 ? 40.004 1.064 13.707 1.00 18.90 407 GLU D O 1
ATOM 12327 N N . GLU D 1 408 ? 38.063 1.020 14.850 1.00 22.14 408 GLU D N 1
ATOM 12328 C CA . GLU D 1 408 ? 37.857 2.449 14.870 1.00 25.22 408 GLU D CA 1
ATOM 12329 C C . GLU D 1 408 ? 38.417 2.955 16.192 1.00 23.09 408 GLU D C 1
ATOM 12330 O O . GLU D 1 408 ? 38.471 2.214 17.187 1.00 21.14 408 GLU D O 1
ATOM 12336 N N . LEU D 1 409 ? 38.806 4.216 16.206 1.00 22.16 409 LEU D N 1
ATOM 12337 C CA . LEU D 1 409 ? 39.376 4.816 17.393 1.00 24.66 409 LEU D CA 1
ATOM 12338 C C . LEU D 1 409 ? 38.486 4.618 18.596 1.00 24.29 409 LEU D C 1
ATOM 12339 O O . LEU D 1 409 ? 38.975 4.326 19.651 1.00 23.84 409 LEU D O 1
ATOM 12344 N N . LYS D 1 410 ? 37.188 4.782 18.449 1.00 25.22 410 LYS D N 1
ATOM 12345 C CA . LYS D 1 410 ? 36.328 4.722 19.609 1.00 26.09 410 LYS D CA 1
ATOM 12346 C C . LYS D 1 410 ? 36.254 3.336 20.237 1.00 25.38 410 LYS D C 1
ATOM 12347 O O . LYS D 1 410 ? 35.771 3.186 21.347 1.00 29.96 410 LYS D O 1
ATOM 12353 N N . ASP D 1 411 ? 36.669 2.309 19.523 1.00 24.70 411 ASP D N 1
ATOM 12354 C CA . ASP D 1 411 ? 36.745 0.965 20.095 1.00 25.29 411 ASP D CA 1
ATOM 12355 C C . ASP D 1 411 ? 37.916 0.852 21.067 1.00 21.25 411 ASP D C 1
ATOM 12356 O O . ASP D 1 411 ? 37.939 -0.052 21.881 1.00 18.41 411 ASP D O 1
ATOM 12361 N N . LEU D 1 412 ? 38.883 1.780 20.987 1.00 18.83 412 LEU D N 1
ATOM 12362 C CA . LEU D 1 412 ? 40.038 1.754 21.861 1.00 16.41 412 LEU D CA 1
ATOM 12363 C C . LEU D 1 412 ? 39.652 1.836 23.316 1.00 14.62 412 LEU D C 1
ATOM 12364 O O . LEU D 1 412 ? 40.208 1.118 24.119 1.00 12.33 412 LEU D O 1
ATOM 12369 N N . TRP D 1 413 ? 38.678 2.676 23.637 1.00 14.41 413 TRP D N 1
ATOM 12370 C CA . TRP D 1 413 ? 38.301 2.915 25.025 1.00 15.09 413 TRP D CA 1
ATOM 12371 C C . TRP D 1 413 ? 36.949 2.306 25.361 1.00 15.94 413 TRP D C 1
ATOM 12372 O O . TRP D 1 413 ? 36.275 2.732 26.302 1.00 14.97 413 TRP D O 1
ATOM 12383 N N . ARG D 1 414 ? 36.600 1.247 24.633 1.00 17.07 414 ARG D N 1
ATOM 12384 C CA . ARG D 1 414 ? 35.445 0.413 24.928 1.00 18.36 414 ARG D CA 1
ATOM 12385 C C . ARG D 1 414 ? 35.393 0.019 26.386 1.00 15.56 414 ARG D C 1
ATOM 12386 O O . ARG D 1 414 ? 36.342 -0.546 26.922 1.00 14.20 414 ARG D O 1
ATOM 12394 N N . GLY D 1 415 ? 34.288 0.325 27.033 1.00 13.88 415 GLY D N 1
ATOM 12395 C CA . GLY D 1 415 ? 34.090 -0.081 28.422 1.00 13.06 415 GLY D CA 1
ATOM 12396 C C . GLY D 1 415 ? 34.770 0.784 29.447 1.00 12.27 415 GLY D C 1
ATOM 12397 O O . GLY D 1 415 ? 34.767 0.432 30.630 1.00 11.89 415 GLY D O 1
ATOM 12398 N N . GLU D 1 416 ? 35.350 1.902 29.008 1.00 11.99 416 GLU D N 1
ATOM 12399 C CA . GLU D 1 416 ? 36.061 2.803 29.909 1.00 12.53 416 GLU D CA 1
ATOM 12400 C C . GLU D 1 416 ? 35.190 3.925 30.438 1.00 13.04 416 GLU D C 1
ATOM 12401 O O . GLU D 1 416 ? 34.301 4.445 29.733 1.00 12.74 416 GLU D O 1
ATOM 12407 N N . HIS D 1 417 ? 35.481 4.301 31.685 1.00 14.16 417 HIS D N 1
ATOM 12408 C CA . HIS D 1 417 ? 34.750 5.358 32.410 1.00 15.81 417 HIS D CA 1
ATOM 12409 C C . HIS D 1 417 ? 35.692 6.232 33.247 1.00 15.98 417 HIS D C 1
ATOM 12410 O O . HIS D 1 417 ? 36.590 5.681 33.882 1.00 14.31 417 HIS D O 1
ATOM 12417 N N . ILE D 1 418 ? 35.514 7.561 33.229 1.00 16.47 418 ILE D N 1
ATOM 12418 C CA . ILE D 1 418 ? 36.218 8.406 34.176 1.00 18.67 418 ILE D CA 1
ATOM 12419 C C . ILE D 1 418 ? 35.514 8.334 35.511 1.00 20.83 418 ILE D C 1
ATOM 12420 O O . ILE D 1 418 ? 34.371 7.915 35.592 1.00 22.24 418 ILE D O 1
ATOM 12425 N N . LEU D 1 419 ? 36.248 8.677 36.567 1.00 23.87 419 LEU D N 1
ATOM 12426 C CA . LEU D 1 419 ? 35.698 8.741 37.904 1.00 24.70 419 LEU D CA 1
ATOM 12427 C C . LEU D 1 419 ? 34.722 9.867 37.951 1.00 24.16 419 LEU D C 1
ATOM 12428 O O . LEU D 1 419 ? 35.026 10.945 37.423 1.00 26.27 419 LEU D O 1
ATOM 12433 N N . PRO D 1 420 ? 33.542 9.635 38.544 1.00 25.82 420 PRO D N 1
ATOM 12434 C CA . PRO D 1 420 ? 32.639 10.734 38.865 1.00 30.06 420 PRO D CA 1
ATOM 12435 C C . PRO D 1 420 ? 32.973 11.296 40.261 1.00 36.36 420 PRO D C 1
ATOM 12436 O O . PRO D 1 420 ? 32.440 10.846 41.280 1.00 44.37 420 PRO D O 1
ATOM 12440 N N . ILE D 1 421 ? 33.948 12.201 40.306 1.00 45.12 421 ILE D N 1
ATOM 12441 C CA . ILE D 1 421 ? 34.300 12.928 41.533 1.00 49.65 421 ILE D CA 1
ATOM 12442 C C . ILE D 1 421 ? 33.752 14.324 41.437 1.00 51.33 421 ILE D C 1
ATOM 12443 O O . ILE D 1 421 ? 33.734 14.928 40.362 1.00 52.27 421 ILE D O 1
ATOM 12448 N N . HIS D 1 422 ? 33.373 14.852 42.592 1.00 57.12 422 HIS D N 1
ATOM 12449 C CA . HIS D 1 422 ? 32.796 16.195 42.723 1.00 58.34 422 HIS D CA 1
ATOM 12450 C C . HIS D 1 422 ? 33.736 17.137 43.548 1.00 60.12 422 HIS D C 1
ATOM 12451 O O . HIS D 1 422 ? 33.631 18.368 43.469 1.00 54.64 422 HIS D O 1
ATOM 12458 N N . HIS D 1 423 ? 34.621 16.511 44.342 1.00 66.04 423 HIS D N 1
ATOM 12459 C CA . HIS D 1 423 ? 35.913 17.038 44.856 1.00 67.59 423 HIS D CA 1
ATOM 12460 C C . HIS D 1 423 ? 36.001 16.690 46.344 1.00 67.04 423 HIS D C 1
ATOM 12461 O O . HIS D 1 423 ? 36.335 15.553 46.701 1.00 60.71 423 HIS D O 1
#

Nearest PDB structures (foldseek):
  4xg1-assembly2_C  TM=1.002E+00  e=2.360E-93  Psychromonas ingrahamii 37
  4xg1-assembly1_B  TM=9.935E-01  e=4.538E-88  Psychromonas ingrahamii 37
  4xg1-assembly2_D  TM=1.001E+00  e=1.060E-85  Psychromonas ingrahamii 37
  4xg1-assembly1_A  TM=9.974E-01  e=2.241E-79  Psychromonas ingrahamii 37
  6n2h-assembly1_A-2  TM=9.142E-01  e=3.098E-37  Salmonella enterica subsp. enterica serovar Typhimurium

Secondary structure (P-SEA, 3-state):
cccccccccccccccaaaaaaaccccbbbbbaaaaaaaaaaaaccccccccccccccccaaaaaaaaaabbbbbbccaaaaaaaaaaccccccbbbbcccccaaaaaaaaaacccccccccaaaaaaaaaaaaaacbbbbbbbbcccccccccccaaaaaaaaaaacccccccbbbbbcccccccccccccaaaaaaaaaaaaacccccbbbbccccccccccccccaaaaaaaaaaacccbbbbbcccccccccbbbbbbbcbbbbcccccccccccccccccccccccbbbbbbbccccccccccccbbbbbcccccccccccccccccccccccbbbbbccccccccccccccccccbbbbbbbcccccccccccccccccccccccccc/cccccccccccccccccaaaaaaaccccbbbbbaaaaaaaaaaaaaaaccccccccccccccccaaaaaaaaaabbbbbbccaaaaaaaaaaccccccbbbbcccccaaaaaaaaaacccccccccaaaaaaaaaaaaaacbbbbbbbbccccccccccaaaaaaaacccccccccaaaaaaaaaaacccccccbbbbbcccccccaaaaaaaaaaaaaaaaaaaaacccccbbbbcccccccccccccccaaaaaaaaaaaccccccbbbbbcccccccccbbbbbbbccccccccccccccccccccccccccbbbbbbbccccccccccccbbbbccccccccccccccccccccccccbbbbbccccccccccccccccccbbbbbbbcccccccccccccccccccccccccc/cccccccccccccccccaaaaaaaccccbbbbbaaaaaaaaaaaaaaaccccccccccccccccaaaaaaaaaabbbbbbccaaaaaaaaaaccccccbbbbcccccaaaaaaaaaacccccccccaaaaaaaaaaaaaacbbbbbccccccccccccccccccccccaaaaaaaaaaacccccccbbbbbcccccccaaaaaaaaaaaaaaaaaaaaacccccbbbbcccccccccccccccaaaaaaaaaaaccccccbbbbbcccccccccbbbbbbbcbbbbccccccccccccccccccccccbbbbbbbccccccccccccbbbbccccccccccccccccccccccccbbbbbccccccccccccccccccbbbbbbbcccccccccccccccccccccccccc/cccccccccccccccccaaaaaaaccccbbbbbaaaaaaaaaaaaaaacccccccccccccccaaaaaaaaaabbbbbbccaaaaaaaaaaccccccbbbbcccccaaaaaaaaaacccccccccaaaaaaaaaaaaaacbbbbbbbbccccccccccccaaaaaaaaaaacccccccbbbbbcccccccaaaaaaaaaaaaaaaaaaaaccccccccccccccccccccccccaaaaaaaaaaaccccbbbbbbcccccccccbbbbbbbcbbbbccccccccccccccccccccccbbbbbbbccccccccccccbbbbccccccccccccccccccccccccbbbbbccccccccccccccccccbbbbbbbcccccccccccccccccccccccccccc

Solvent-accessible surface area: 54660 Å² total